Protein 8XXQ (pdb70)

Radius of gyration: 36.1 Å; Cα contacts (8 Å, |Δi|>4): 5126; chains: 4; bounding box: 89×94×83 Å

Foldseek 3Di:
DDAAEQFWAAQNDGHGAPDDDWDFAAFQLARDGRYIYDAHDPVRVVRLLVLQQVVLVVLQPDDLVVLLQLLVQLLVLLVVCVQVLLVLLCGQQFWASVVSSVLSVLLSLLSVLLSVCVVLQDWDWDQCPDAQWIKIKGKGFDEEAEEEEESLRQRNRCSLFQSNLSSRRYAYEYEYARRRCPSVVVSSVSSSVSVDRGSSYTYGYRPVVVLLVQQPDLRHAEYEEEEAQVVQVVSCVSNVVSPHFYKYFHAFAAEEEEEPAFDQVLLLLQLLCQLCAQQLQDSQRNQEYEYEAPSVVCVVVSVVSLVPAAEHTNHDPRHGYTAGNDLVLLVLLVVLVVQQVVVPKDKPDFFSPPADVPRNNHRTGGATEIEPDDCPGPNNLDRSSGNHHYYYYYHHVVVVLVSQQPHQGAQEYEYGHPDPVSQVVSVVSHQHQFYHYSHSRRQDRQQDFSDGGRRRMDGDFGRGHSSVNPNRIDMGMDIDGDHPCVVDDDDDDPDDDDD/DDAAEQFWQAQNDGHRAPDPDKDFAAFQLARDGRYIYDAHDPVRVVRLLVLQQVVLVVLQPDDLVVLLLLLVQLLVLLVVCLQVLLVLLCRQQFWASVVSSVLSVLLSLLSVLLSVCVVLQDWDWDPCPDFQKIKIKGKGFDEEAEEEEESLRQRNVVSLFQSLLSSRRYAYEYEYHRRRCPSVVVSSVSSVVSVDRGSSYTYGYRDVVVLLVQLPDLRHAEYEEEEAQVVQVVSCVSNVVSVHAYKYQHAFAAEEEEEPAFDLVLLLVQLLCQLCAQQLQDRQRNQEYEYEAPSVVSVVVSVVSLVPAAEHTNHDPRHRYTAGNDLVLLVLLVVLVVQQVVVPKDKPDFFSPPADVPRNNHRIGGATEIEPDDCPGSNNLDRSSGNYHYYHYYHHVVVVLVSQQPRQGQQEYEYGHPDPVSQVVSVVSHQHQFYHYSHSRRQDRLQDFSGGGRRSMDGDFTRGHSSNSPSRIDMDMDMDGDNPCVVDPDDDDPDDDDD/DDAAEQFWAAQNDRHRAPAPAKAFAAFQLARDGRYIYHAHDPVRVVRLLVLQQVVLVVLQPPDLVVLLQLLVLLLVLLVVCLQVLLVLLCRQQFWASVVSSVLSVLLSLLSVLLSVCVVLQDWDWDQCPDAQWIKIKGKGFDEEAEEEEESLRQRNVVSLFQSLLSSRRYAYEYEYARRRCPSVVVSSNSSVVSVDRGSSYTYGYDDVPVLLCQLPPLRHAEYEEEEAQVVQVVSCVSNVVSVHAYKYQHAFAAEEEEEPAFDQVLLLVQLLCQLCAQQLLDRQRNQEYEYEAPSVVNVVVSVVVLVPAAEHTNHDPRHRYTAGNDLVLLVLLVVLVVQCVVVVKDKPDFFSPPADPPRRNRRIGGATEIEPDDCPGPNNLDRSSGNHHYYYYDHHVVVVLVSQQPHQGQQEYEYGHPDPVSQVVSVVSRQHQFYHYSHSRRQDRQQDFSDGGRRSMDGDFGRGHSSNSPSRIDMGMDIDGDHPCVVDDDDDDPDDDDD/DDAAEFFWAAQNDTHGAPDPDKDFAAFQLARHGRHIYDAHDPVRVVRLLVLQQVVLVVLQPDDLVVLLQLLVQLLVLCVVCVQVLLVLLCGQQFWASVVSSVLSVLLSLLSVLLSVCVVLQDWDWDQCPDAQWIKIKGKGFDEEAEEEEESLRQRNVVSLAQSNLSSRRYAYEYEYARRRCPSVVVSSVSSSVSVDRGSSYTYGYDDVVVLLCQLPPLRHAEYEEEEAQVSQVVSCVSNVVSPHFYKYFHAFQAEEEEEPAFDLVLLLVLLLCQLCAQQLQDRQGNQEYEYEAPSVVNVVVSVVVLVPAAEHTNHDPRHGYTAGNDLVLLVLLVVLVVQQVVVPKDKPDFFSPPADVPRNNHRIGGATEIEPDDCPGSNNLDRSSGNHHYYHYYHHVVVVLVSQQPRQGQQEYEYGHPDPVSQVVSVVSHQHQFYHYSRSRSQDRQLDFRGTDRSRMDGDFTRGHSSVSPSRIDMGMDIDGDHPCVVDDDDDDPDDDDD

Secondary structure (DSSP, 8-state):
-PPPBPPEEETTEEE----S-EEEEEETTTTEEEEEEE---HHHHHHHHHHHHHHHHHHHHS-HHHHHHHHHHHHHHHHHTHHHHHHHHHHHT---HHHHHHHHHHHHHHHHHHTTHHHHS--EEEEEEETTEEEEEEEEE-SEEEEE--SS-TTHHHHHHHHHHHHTT-EEEEE--TT-HHHHHHHHHHHHTTTPPTTSEEE---SHHHHHHHHH-TTEEEEEEES-HHHHHHHHHHHHHHT-EEEEE-----EEEE-TTS-HHHHHHHHHHHHHGGGG-STT---EEEEEGGGGGGHHHHHHHHHT--B--TTSTT--B---SSHHHHHHHHHHHHHHHHTT-EEEE--TT---TT-TTS-----EEEES--TTSHHHHS---SSEEEEEEESSHHHHHHHHHHSS--S-EEEE-SBHHHHHHHHHHS--SEEEES-SS----TTS-----TTTEESSS-SSHHHHHHHTEEEEEEEEE--GGGTS-SS---S----/-PPPBPPEEETTEEE----S-EEEEE-TTT--EEEEEE---HHHHHHHHHHHHHHHHHHHHS-HHHHHHHHHHHHHHHHHTHHHHHHHHHHHT---HHHHHHHHHHHHHHHHHHTTHHHHS--EEEEEEETTEEEEEEEEE-SEEEEE--SS-TTHHHHHHHHHHHHTT-EEEEE--TT-HHHHHHHHHHHHHTTPPTTSEEE---SHHHHHHHHH-TTEEEEEEES-HHHHHHHHHHHHHTT-EEEEE-----EEEE-TTS-HHHHHHHHHHHHHGGGG-STT---EEEEEGGGGGGHHHHHHHHHT--B--TTSTT-SB---SSHHHHHHHHHHHHHHHHTT-EEEE--TT---TT-TTS-----EEEES--TTSHHHHS---SSEEEEEEESSHHHHHHHHHHSS--S-EEEE-SBHHHHHHHHHHS--SEEEES-SS----TTS-----TTTEESSS-SSHHHHHHHTEEEEEEEEE--GGGTS-SS---S----/-PPPBPPEEETTEEE----S-EEEEE-TTT--EEEEEE---HHHHHHHHHHHHHHHHHHHHS-HHHHHHHHHHHHHHHHHTHHHHHHHHHHHT---HHHHHHHHHHHHHHHHHHTTHHHHT---EEEEEETTEEEEEEEEE-SEEEEE--SS-TTHHHHHHHHHHHHTT-EEEEE--TT-HHHHHHHHHHHHHTTPPTTSEEE---SSHHHHHHHH-TTEEEEEEES-HHHHHHHHHHHHHTT-EEEEE-----EEEE-TTS-HHHHHHHHHHHHHGGGG-STT---EEEEEGGGGGGHHHHHHHHHT--B--TTSTT-SB---SSHHHHHHHHHHHHHHHHTT-EEEE--TT---TT-TTS-----EEEES--TTSHHHHS---SSEEEEEEESSHHHHHHHHHHSS--S-EEEE-SBHHHHHHHHHH---SEEEES-S-----TTS-----TTTEESSS-SSHHHHHHHTEEEEEEEEE--GGGTS-SS---S----/-PPPBPPEEETTEEE----S-EEEEEETTTTEEEEEEE---HHHHHHHHHHHHHHHHHHHHS-HHHHHHHHHHHHHHHHHTHHHHHHHHHHHT---HHHHHHHHHHHHHHHHHHTTHHHHS---EEEEEETTEEEEEEEEE-SEEEEE--SS-TTHHHHHHHHHHHHTT-EEEEE--TT-HHHHHHHHHHHHTTTPPTTSEEE---SSHHHHHHHH-TTEEEEEEES-HHHHHHHHHHHHHHT-EEEEE-----EEEE-TTS-HHHHHHHHHHHHHGGGG-STT---EEEEEGGGGGGHHHHHHHHHT--B--TTSTT--B---SSHHHHHHHHHHHHHHHHTT-EEEE--TT---TT-TTS-----EEEES--TTSHHHHS---SSEEEEEEESSHHHHHHHHHHSS--S-EEEE-SBHHHHHHHHHHS--SEEEES-SS----TTSPP---TTTEESSS-SSSHHHHHHTEEEEEEEEE--GGGTS-SS---S----

InterPro domains:
  IPR010061 Methylmalonate-semialdehyde dehydrogenase [PTHR43866] (16-533)
  IPR010061 Methylmalonate-semialdehyde dehydrogenase [TIGR01722] (40-516)
  IPR010061 Methylmalonate-semialdehyde dehydrogenase [cd07085] (40-516)
  IPR015590 Aldehyde dehydrogenase domain [PF00171] (48-512)
  IPR016160 Aldehyde dehydrogenase, cysteine active site [PS00070] (310-321)
  IPR016161 Aldehyde/histidinol dehydrogenase [SSF53720] (30-518)
  IPR016162 Aldehyde dehydrogenase, N-terminal [G3DSA:3.40.605.10] (44-493)
  IPR016163 Aldehyde dehydrogenase, C-terminal [G3DSA:3.40.309.10] (285-485)

Organism: Homo sapiens (NCBI:txid9606)

GO terms:
  GO:0005739 mitochondrion (C, HTP)
  GO:0005759 mitochondrial matrix (C, TAS)
  GO:0004491 methylmalonate-semialdehyde dehydrogenase (acylating, NAD) activity (F, TAS)
  GO:0009083 branched-chain amino acid catabolic process (P, TAS)
  GO:0004491 methylmalonate-semialdehyde dehydrogenase (acylating, NAD) activity (F, IMP)
  GO:0006210 thymine catabolic process (P, IMP)
  GO:0006574 L-valine catabolic process (P, IMP)
  GO:0005739 mitochondrion (C, IDA)
  GO:0003723 RNA binding (F, HDA)

Structure (mmCIF, N/CA/C/O backbone):
data_8XXQ
#
_entry.id   8XXQ
#
_cell.length_a   1.00
_cell.length_b   1.00
_cell.length_c   1.00
_cell.angle_alpha   90.00
_cell.angle_beta   90.00
_cell.angle_gamma   90.00
#
_symmetry.space_group_name_H-M   'P 1'
#
loop_
_atom_site.group_PDB
_atom_site.id
_atom_site.type_symbol
_atom_site.label_atom_id
_atom_site.label_alt_id
_atom_site.label_comp_id
_atom_site.label_asym_id
_atom_site.label_entity_id
_atom_site.label_seq_id
_atom_site.pdbx_PDB_ins_code
_atom_site.Cartn_x
_atom_site.Cartn_y
_atom_site.Cartn_z
_atom_site.occupancy
_atom_site.B_iso_or_equiv
_atom_site.auth_seq_id
_atom_site.auth_comp_id
_atom_site.auth_asym_id
_atom_site.auth_atom_id
_atom_site.pdbx_PDB_model_num
ATOM 1 N N . SER A 1 1 ? 101.708 157.323 75.717 1.00 116.53 3 SER A N 1
ATOM 2 C CA . SER A 1 1 ? 100.909 156.103 75.405 1.00 119.22 3 SER A CA 1
ATOM 3 C C . SER A 1 1 ? 101.823 154.917 75.120 1.00 119.08 3 SER A C 1
ATOM 4 O O . SER A 1 1 ? 101.573 154.135 74.202 1.00 117.71 3 SER A O 1
ATOM 7 N N . SER A 1 2 ? 102.884 154.788 75.912 1.00 111.20 4 SER A N 1
ATOM 8 C CA . SER A 1 2 ? 103.849 153.707 75.766 1.00 110.69 4 SER A CA 1
ATOM 9 C C . SER A 1 2 ? 103.450 152.546 76.666 1.00 108.22 4 SER A C 1
ATOM 10 O O . SER A 1 2 ? 103.252 152.727 77.872 1.00 104.51 4 SER A O 1
ATOM 13 N N . VAL A 1 3 ? 103.335 151.363 76.079 1.00 100.77 5 VAL A N 1
ATOM 14 C CA . VAL A 1 3 ? 102.960 150.170 76.840 1.00 101.26 5 VAL A CA 1
ATOM 15 C C . VAL A 1 3 ? 104.180 149.679 77.616 1.00 100.70 5 VAL A C 1
ATOM 16 O O . VAL A 1 3 ? 105.254 149.511 77.019 1.00 101.40 5 VAL A O 1
ATOM 20 N N . PRO A 1 4 ? 104.068 149.441 78.924 1.00 94.29 6 PRO A N 1
ATOM 21 C CA . PRO A 1 4 ? 105.225 148.935 79.670 1.00 91.87 6 PRO A CA 1
ATOM 22 C C . PRO A 1 4 ? 105.596 147.527 79.229 1.00 92.03 6 PRO A C 1
ATOM 23 O O . PRO A 1 4 ? 104.751 146.744 78.791 1.00 96.46 6 PRO A O 1
ATOM 27 N N . THR A 1 5 ? 106.882 147.212 79.351 1.00 87.15 7 THR A N 1
ATOM 28 C CA . THR A 1 5 ? 107.422 145.921 78.953 1.00 91.75 7 THR A CA 1
ATOM 29 C C . THR A 1 5 ? 107.782 145.107 80.188 1.00 86.55 7 THR A C 1
ATOM 30 O O . THR A 1 5 ? 108.324 145.641 81.160 1.00 87.58 7 THR A O 1
ATOM 34 N N . VAL A 1 6 ? 107.479 143.811 80.142 1.00 81.04 8 VAL A N 1
ATOM 35 C CA . VAL A 1 6 ? 107.802 142.922 81.252 1.00 81.70 8 VAL A CA 1
ATOM 36 C C . VAL A 1 6 ? 109.298 142.638 81.228 1.00 74.93 8 VAL A C 1
ATOM 37 O O . VAL A 1 6 ? 109.832 142.121 80.240 1.00 81.08 8 VAL A O 1
ATOM 41 N N . LYS A 1 7 ? 109.981 142.979 82.317 1.00 75.06 9 LYS A N 1
ATOM 42 C CA . LYS A 1 7 ? 111.422 142.794 82.386 1.00 81.92 9 LYS A CA 1
ATOM 43 C C . LYS A 1 7 ? 111.770 141.337 82.672 1.00 81.30 9 LYS A C 1
ATOM 44 O O . LYS A 1 7 ? 111.066 140.636 83.403 1.00 81.27 9 LYS A O 1
ATOM 50 N N . LEU A 1 8 ? 112.872 140.885 82.079 1.00 77.34 10 LEU A N 1
ATOM 51 C CA . LEU A 1 8 ? 113.410 139.573 82.396 1.00 75.35 10 LEU A CA 1
ATOM 52 C C . LEU A 1 8 ? 114.138 139.618 83.738 1.00 75.96 10 LEU A C 1
ATOM 53 O O . LEU A 1 8 ? 114.321 140.677 84.343 1.00 81.10 10 LEU A O 1
ATOM 58 N N . PHE A 1 9 ? 114.554 138.443 84.208 1.00 64.52 11 PHE A N 1
ATOM 59 C CA . PHE A 1 9 ? 115.314 138.309 85.453 1.00 65.35 11 PHE A CA 1
ATOM 60 C C . PHE A 1 9 ? 116.453 137.330 85.185 1.00 73.27 11 PHE A C 1
ATOM 61 O O . PHE A 1 9 ? 116.285 136.115 85.321 1.00 79.76 11 PHE A O 1
ATOM 69 N N . ILE A 1 10 ? 117.610 137.863 84.801 1.00 71.53 12 ILE A N 1
ATOM 70 C CA . ILE A 1 10 ? 118.784 137.066 84.467 1.00 67.77 12 ILE A CA 1
ATOM 71 C C . ILE A 1 10 ? 119.959 137.575 85.288 1.00 75.23 12 ILE A C 1
ATOM 72 O O . ILE A 1 10 ? 120.311 138.759 85.211 1.00 74.91 12 ILE A O 1
ATOM 77 N N . GLY A 1 11 ? 120.564 136.684 86.070 1.00 67.10 13 GLY A N 1
ATOM 78 C CA . GLY A 1 11 ? 121.714 137.049 86.871 1.00 64.49 13 GLY A CA 1
ATOM 79 C C . GLY A 1 11 ? 121.416 137.980 88.022 1.00 66.01 13 GLY A C 1
ATOM 80 O O . GLY A 1 11 ? 122.318 138.687 88.480 1.00 62.90 13 GLY A O 1
ATOM 81 N N . GLY A 1 12 ? 120.177 138.006 88.507 1.00 76.61 14 GLY A N 1
ATOM 82 C CA . GLY A 1 12 ? 119.821 138.892 89.597 1.00 77.58 14 GLY A CA 1
ATOM 83 C C . GLY A 1 12 ? 119.623 140.334 89.197 1.00 76.14 14 GLY A C 1
ATOM 84 O O . GLY A 1 12 ? 119.680 141.217 90.059 1.00 81.22 14 GLY A O 1
ATOM 85 N N . LYS A 1 13 ? 119.392 140.604 87.914 1.00 73.14 15 LYS A N 1
ATOM 86 C CA . LYS A 1 13 ? 119.194 141.958 87.414 1.00 73.02 15 LYS A CA 1
ATOM 87 C C . LYS A 1 13 ? 117.998 141.976 86.476 1.00 73.75 15 LYS A C 1
ATOM 88 O O . LYS A 1 13 ? 117.934 141.183 85.532 1.00 75.20 15 LYS A O 1
ATOM 94 N N . PHE A 1 14 ? 117.057 142.880 86.738 1.00 71.62 16 PHE A N 1
ATOM 95 C CA . PHE A 1 14 ? 115.902 143.038 85.865 1.00 72.59 16 PHE A CA 1
ATOM 96 C C . PHE A 1 14 ? 116.331 143.712 84.566 1.00 73.62 16 PHE A C 1
ATOM 97 O O . PHE A 1 14 ? 116.666 144.901 84.556 1.00 70.73 16 PHE A O 1
ATOM 105 N N . VAL A 1 15 ? 116.320 142.951 83.474 1.00 83.10 17 VAL A N 1
ATOM 106 C CA . VAL A 1 15 ? 116.798 143.415 82.178 1.00 86.69 17 VAL A CA 1
ATOM 107 C C . VAL A 1 15 ? 115.676 143.272 81.161 1.00 84.07 17 VAL A C 1
ATOM 108 O O . VAL A 1 15 ? 114.932 142.285 81.177 1.00 80.58 17 VAL A O 1
ATOM 112 N N . GLU A 1 16 ? 115.555 144.260 80.278 1.00 91.81 18 GLU A N 1
ATOM 113 C CA . GLU A 1 16 ? 114.561 144.199 79.217 1.00 95.95 18 GLU A CA 1
ATOM 114 C C . GLU A 1 16 ? 115.055 143.298 78.092 1.00 94.76 18 GLU A C 1
ATOM 115 O O . GLU A 1 16 ? 116.229 143.349 77.710 1.00 93.67 18 GLU A O 1
ATOM 121 N N . SER A 1 17 ? 114.159 142.470 77.564 1.00 92.05 19 SER A N 1
ATOM 122 C CA . SER A 1 17 ? 114.528 141.554 76.494 1.00 94.00 19 SER A CA 1
ATOM 123 C C . SER A 1 17 ? 114.847 142.321 75.218 1.00 97.49 19 SER A C 1
ATOM 124 O O . SER A 1 17 ? 114.248 143.361 74.930 1.00 96.94 19 SER A O 1
ATOM 127 N N . LYS A 1 18 ? 115.803 141.796 74.447 1.00 95.77 20 LYS A N 1
ATOM 128 C CA . LYS A 1 18 ? 116.175 142.361 73.156 1.00 93.38 20 LYS A CA 1
ATOM 129 C C . LYS A 1 18 ? 115.542 141.613 71.989 1.00 94.00 20 LYS A C 1
ATOM 130 O O . LYS A 1 18 ? 116.081 141.635 70.874 1.00 92.63 20 LYS A O 1
ATOM 136 N N . SER A 1 19 ? 114.411 140.951 72.216 1.00 99.05 21 SER A N 1
ATOM 137 C CA . SER A 1 19 ? 113.747 140.196 71.168 1.00 99.72 21 SER A CA 1
ATOM 138 C C . SER A 1 19 ? 112.895 141.117 70.300 1.00 100.90 21 SER A C 1
ATOM 139 O O . SER A 1 19 ? 112.612 142.265 70.651 1.00 100.17 21 SER A O 1
ATOM 142 N N . ASP A 1 20 ? 112.486 140.591 69.147 1.00 101.87 22 ASP A N 1
ATOM 143 C CA . ASP A 1 20 ? 111.637 141.325 68.218 1.00 98.85 22 ASP A CA 1
ATOM 144 C C . ASP A 1 20 ? 110.162 140.984 68.359 1.00 101.59 22 ASP A C 1
ATOM 145 O O . ASP A 1 20 ? 109.314 141.855 68.142 1.00 100.17 22 ASP A O 1
ATOM 150 N N . LYS A 1 21 ? 109.836 139.744 68.716 1.00 99.61 23 LYS A N 1
ATOM 151 C CA . LYS A 1 21 ? 108.451 139.318 68.863 1.00 101.18 23 LYS A CA 1
ATOM 152 C C . LYS A 1 21 ? 107.986 139.572 70.291 1.00 100.91 23 LYS A C 1
ATOM 153 O O . LYS A 1 21 ? 108.639 139.146 71.249 1.00 97.84 23 LYS A O 1
ATOM 159 N N . TRP A 1 22 ? 106.858 140.268 70.427 1.00 96.04 24 TRP A N 1
ATOM 160 C CA . TRP A 1 22 ? 106.296 140.608 71.724 1.00 95.42 24 TRP A CA 1
ATOM 161 C C . TRP A 1 22 ? 104.872 140.081 71.821 1.00 94.76 24 TRP A C 1
ATOM 162 O O . TRP A 1 22 ? 104.157 139.985 70.820 1.00 95.21 24 TRP A O 1
ATOM 173 N N . ILE A 1 23 ? 104.469 139.740 73.042 1.00 86.19 25 ILE A N 1
ATOM 174 C CA . ILE A 1 23 ? 103.129 139.242 73.332 1.00 85.89 25 ILE A CA 1
ATOM 175 C C . ILE A 1 23 ? 102.424 140.287 74.184 1.00 87.89 25 ILE A C 1
ATOM 176 O O . ILE A 1 23 ? 102.906 140.644 75.267 1.00 88.40 25 ILE A O 1
ATOM 181 N N . ASP A 1 24 ? 101.285 140.774 73.701 1.00 87.56 26 ASP A N 1
ATOM 182 C CA . ASP A 1 24 ? 100.564 141.822 74.408 1.00 85.68 26 ASP A CA 1
ATOM 183 C C . ASP A 1 24 ? 99.809 141.247 75.600 1.00 85.10 26 ASP A C 1
ATOM 184 O O . ASP A 1 24 ? 99.231 140.159 75.527 1.00 83.78 26 ASP A O 1
ATOM 189 N N . ILE A 1 25 ? 99.817 141.990 76.704 1.00 83.38 27 ILE A N 1
ATOM 190 C CA . ILE A 1 25 ? 99.113 141.620 77.926 1.00 81.78 27 ILE A CA 1
ATOM 191 C C . ILE A 1 25 ? 97.827 142.431 77.991 1.00 86.03 27 ILE A C 1
ATOM 192 O O . ILE A 1 25 ? 97.868 143.665 78.055 1.00 84.21 27 ILE A O 1
ATOM 197 N N . HIS A 1 26 ? 96.691 141.739 77.975 1.00 85.65 28 HIS A N 1
ATOM 198 C CA . HIS A 1 26 ? 95.383 142.375 77.976 1.00 79.97 28 HIS A CA 1
ATOM 199 C C . HIS A 1 26 ? 94.717 142.200 79.333 1.00 80.33 28 HIS A C 1
ATOM 200 O O . HIS A 1 26 ? 94.856 141.160 79.983 1.00 80.89 28 HIS A O 1
ATOM 207 N N . ASN A 1 27 ? 93.991 143.233 79.756 1.00 81.45 29 ASN A N 1
ATOM 208 C CA . ASN A 1 27 ? 93.196 143.165 80.973 1.00 83.88 29 ASN A CA 1
ATOM 209 C C . ASN A 1 27 ? 91.885 142.453 80.657 1.00 87.44 29 ASN A C 1
ATOM 210 O O . ASN A 1 27 ? 91.107 142.938 79.826 1.00 88.14 29 ASN A O 1
ATOM 215 N N . PRO A 1 28 ? 91.598 141.309 81.286 1.00 81.53 30 PRO A N 1
ATOM 216 C CA . PRO A 1 28 ? 90.386 140.562 80.913 1.00 76.83 30 PRO A CA 1
ATOM 217 C C . PRO A 1 28 ? 89.096 141.315 81.183 1.00 76.20 30 PRO A C 1
ATOM 218 O O . PRO A 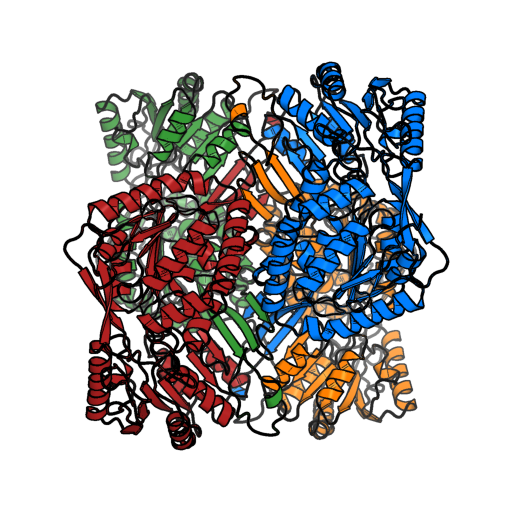1 28 ? 88.070 140.982 80.578 1.00 83.84 30 PRO A O 1
ATOM 222 N N . ALA A 1 29 ? 89.110 142.316 82.065 1.00 77.95 31 ALA A N 1
ATOM 223 C CA . ALA A 1 29 ? 87.904 143.079 82.354 1.00 84.35 31 ALA A CA 1
ATOM 224 C C . ALA A 1 29 ? 87.568 144.082 81.260 1.00 85.46 31 ALA A C 1
ATOM 225 O O . ALA A 1 29 ? 86.396 144.447 81.112 1.00 85.22 31 ALA A O 1
ATOM 227 N N . THR A 1 30 ? 88.563 144.536 80.495 1.00 80.83 32 THR A N 1
ATOM 228 C CA . THR A 1 30 ? 88.342 145.497 79.425 1.00 79.15 32 THR A CA 1
ATOM 229 C C . THR A 1 30 ? 89.067 145.131 78.136 1.00 81.03 32 THR A C 1
ATOM 230 O O . THR A 1 30 ? 88.871 145.811 77.123 1.00 81.76 32 THR A O 1
ATOM 234 N N . ASN A 1 31 ? 89.886 144.079 78.139 1.00 86.01 33 ASN A N 1
ATOM 235 C CA . ASN A 1 31 ? 90.647 143.676 76.956 1.00 86.42 33 ASN A CA 1
ATOM 236 C C . ASN A 1 31 ? 91.515 144.819 76.438 1.00 87.03 33 ASN A C 1
ATOM 237 O O . ASN A 1 31 ? 91.704 144.980 75.230 1.00 87.37 33 ASN A O 1
ATOM 242 N N . GLU A 1 32 ? 92.049 145.623 77.353 1.00 88.65 34 GLU A N 1
ATOM 243 C CA . GLU A 1 32 ? 92.952 146.713 77.014 1.00 86.50 34 GLU A CA 1
ATOM 244 C C . GLU A 1 32 ? 94.392 146.280 77.249 1.00 91.52 34 GLU A C 1
ATOM 245 O O . GLU A 1 32 ? 94.698 145.618 78.246 1.00 90.93 34 GLU A O 1
ATOM 251 N N . VAL A 1 33 ? 95.275 146.660 76.327 1.00 94.29 35 VAL A N 1
ATOM 252 C CA . VAL A 1 33 ? 96.679 146.280 76.429 1.00 94.52 35 VAL A CA 1
ATOM 253 C C . VAL A 1 33 ? 97.311 147.042 77.587 1.00 92.41 35 VAL A C 1
ATOM 254 O O . VAL A 1 33 ? 97.402 148.275 77.561 1.00 88.45 35 VAL A O 1
ATOM 258 N N . ILE A 1 34 ? 97.751 146.308 78.608 1.00 85.95 36 ILE A N 1
ATOM 259 C CA . ILE A 1 34 ? 98.386 146.904 79.780 1.00 86.06 36 ILE A CA 1
ATOM 260 C C . ILE A 1 34 ? 99.885 146.661 79.821 1.00 88.33 36 ILE A C 1
ATOM 261 O O . ILE A 1 34 ? 100.590 147.368 80.561 1.00 89.52 36 ILE A O 1
ATOM 266 N N . GLY A 1 35 ? 100.398 145.696 79.062 1.00 88.61 37 GLY A N 1
ATOM 267 C CA . GLY A 1 35 ? 101.823 145.424 79.044 1.00 90.80 37 GLY A CA 1
ATOM 268 C C . GLY A 1 35 ? 102.173 144.502 77.898 1.00 92.00 37 GLY A C 1
ATOM 269 O O . GLY A 1 35 ? 101.306 144.032 77.158 1.00 92.68 37 GLY A O 1
ATOM 270 N N . ARG A 1 36 ? 103.473 144.250 77.762 1.00 85.77 38 ARG A N 1
ATOM 271 C CA . ARG A 1 36 ? 103.993 143.359 76.730 1.00 82.22 38 ARG A CA 1
ATOM 272 C C . ARG A 1 36 ? 105.069 142.480 77.344 1.00 86.71 38 ARG A C 1
ATOM 273 O O . ARG A 1 36 ? 106.040 142.993 77.910 1.00 91.16 38 ARG A O 1
ATOM 281 N N . VAL A 1 37 ? 104.899 141.172 77.234 1.00 89.20 39 VAL A N 1
ATOM 282 C CA . VAL A 1 37 ? 105.886 140.200 77.700 1.00 86.33 39 VAL A CA 1
ATOM 283 C C . VAL A 1 37 ? 106.672 139.708 76.489 1.00 89.30 39 VAL A C 1
ATOM 284 O O . VAL A 1 37 ? 106.057 139.292 75.498 1.00 91.37 39 VAL A O 1
ATOM 288 N N . PRO A 1 38 ? 108.003 139.747 76.517 1.00 87.80 40 PRO A N 1
ATOM 289 C CA . PRO A 1 38 ? 108.775 139.328 75.345 1.00 86.46 40 PRO A CA 1
ATOM 290 C C . PRO A 1 38 ? 109.076 137.838 75.349 1.00 88.40 40 PRO A C 1
ATOM 291 O O . PRO A 1 38 ? 108.984 137.157 76.373 1.00 91.19 40 PRO A O 1
ATOM 295 N N . GLN A 1 39 ? 109.438 137.336 74.169 1.00 90.58 41 GLN A N 1
ATOM 296 C CA . GLN A 1 39 ? 109.886 135.955 74.017 1.00 91.41 41 GLN A CA 1
ATOM 297 C C . GLN A 1 39 ? 111.404 135.920 74.144 1.00 89.30 41 GLN A C 1
ATOM 298 O O . GLN A 1 39 ? 112.119 136.443 73.283 1.00 90.83 41 GLN A O 1
ATOM 304 N N . ALA A 1 40 ? 111.896 135.307 75.218 1.00 87.40 42 ALA A N 1
ATOM 305 C CA . ALA A 1 40 ? 113.329 135.285 75.477 1.00 91.02 42 ALA A CA 1
ATOM 306 C C . ALA A 1 40 ? 114.084 134.714 74.283 1.00 96.26 42 ALA A C 1
ATOM 307 O O . ALA A 1 40 ? 113.712 133.679 73.725 1.00 96.52 42 ALA A O 1
ATOM 309 N N . THR A 1 41 ? 115.156 135.400 73.894 1.00 95.06 43 THR A N 1
ATOM 310 C CA . THR A 1 41 ? 115.975 134.959 72.778 1.00 92.81 43 THR A CA 1
ATOM 311 C C . THR A 1 41 ? 116.902 133.826 73.210 1.00 93.98 43 THR A C 1
ATOM 312 O O . THR A 1 41 ? 117.058 133.531 74.398 1.00 94.58 43 THR A O 1
ATOM 316 N N . LYS A 1 42 ? 117.522 133.186 72.216 1.00 93.48 44 LYS A N 1
ATOM 317 C CA . LYS A 1 42 ? 118.447 132.095 72.503 1.00 94.20 44 LYS A CA 1
ATOM 318 C C . LYS A 1 42 ? 119.578 132.556 73.413 1.00 93.55 44 LYS A C 1
ATOM 319 O O . LYS A 1 42 ? 119.911 131.881 74.395 1.00 96.35 44 LYS A O 1
ATOM 325 N N . ALA A 1 43 ? 120.182 133.706 73.104 1.00 86.28 45 ALA A N 1
ATOM 326 C CA . ALA A 1 43 ? 121.297 134.195 73.908 1.00 89.48 45 ALA A CA 1
ATOM 327 C C . ALA A 1 43 ? 120.859 134.500 75.335 1.00 90.06 45 ALA A C 1
ATOM 328 O O . ALA A 1 43 ? 121.590 134.213 76.291 1.00 89.49 45 ALA A O 1
ATOM 330 N N . GLU A 1 44 ? 119.667 135.076 75.502 1.00 87.88 46 GLU A N 1
ATOM 331 C CA . GLU A 1 44 ? 119.196 135.416 76.841 1.00 86.68 46 GLU A CA 1
ATOM 332 C C . GLU A 1 44 ? 118.946 134.164 77.674 1.00 89.78 46 GLU A C 1
ATOM 333 O O . GLU A 1 44 ? 119.325 134.109 78.849 1.00 88.42 46 GLU A O 1
ATOM 339 N N . MET A 1 45 ? 118.314 133.148 77.083 1.00 88.64 47 MET A N 1
ATOM 340 C CA . MET A 1 45 ? 118.088 131.903 77.810 1.00 86.30 47 MET A CA 1
ATOM 341 C C . MET A 1 45 ? 119.407 131.207 78.125 1.00 84.57 47 MET A C 1
ATOM 342 O O . MET A 1 45 ? 119.569 130.621 79.204 1.00 89.40 47 MET A O 1
ATOM 347 N N . ASP A 1 46 ? 120.362 131.257 77.194 1.00 80.12 48 ASP A N 1
ATOM 348 C CA . ASP A 1 46 ? 121.679 130.685 77.456 1.00 82.31 48 ASP A CA 1
ATOM 349 C C . ASP A 1 46 ? 122.347 131.382 78.633 1.00 85.77 48 ASP A C 1
ATOM 350 O O . ASP A 1 46 ? 122.926 130.730 79.510 1.00 86.29 48 ASP A O 1
ATOM 355 N N . ALA A 1 47 ? 122.277 132.715 78.670 1.00 82.40 49 ALA A N 1
ATOM 356 C CA . ALA A 1 47 ? 122.868 133.456 79.779 1.00 76.61 49 ALA A CA 1
ATOM 357 C C . ALA A 1 47 ? 122.158 133.140 81.090 1.00 76.32 49 ALA A C 1
ATOM 358 O O . ALA A 1 47 ? 122.797 133.048 82.144 1.00 75.79 49 ALA A O 1
ATOM 360 N N . ALA A 1 48 ? 120.836 132.969 81.045 1.00 76.22 50 ALA A N 1
ATOM 361 C CA . ALA A 1 48 ? 120.095 132.614 82.251 1.00 74.21 50 ALA A CA 1
ATOM 362 C C . ALA A 1 48 ? 120.538 131.256 82.781 1.00 73.78 50 ALA A C 1
ATOM 363 O O . ALA A 1 48 ? 120.776 131.091 83.985 1.00 75.47 50 ALA A O 1
ATOM 365 N N . ILE A 1 49 ? 120.654 130.268 81.893 1.00 73.09 51 ILE A N 1
ATOM 366 C CA . ILE A 1 49 ? 121.090 128.942 82.321 1.00 67.01 51 ILE A CA 1
ATOM 367 C C . ILE A 1 49 ? 122.523 128.993 82.837 1.00 66.39 51 ILE A C 1
ATOM 368 O O . ILE A 1 49 ? 122.874 128.305 83.803 1.00 73.50 51 ILE A O 1
ATOM 373 N N . ALA A 1 50 ? 123.373 129.808 82.208 1.00 67.99 52 ALA A N 1
ATOM 374 C CA . ALA A 1 50 ? 124.749 129.934 82.673 1.00 70.84 52 ALA A CA 1
ATOM 375 C C . ALA A 1 50 ? 124.800 130.544 84.067 1.00 70.99 52 ALA A C 1
ATOM 376 O O . ALA A 1 50 ? 125.581 130.104 84.918 1.00 72.69 52 ALA A O 1
ATOM 378 N N . SER A 1 51 ? 123.971 131.559 84.322 1.00 70.83 53 SER A N 1
ATOM 379 C CA . SER A 1 51 ? 123.924 132.153 85.654 1.00 70.75 53 SER A CA 1
ATOM 380 C C . SER A 1 51 ? 123.409 131.153 86.680 1.00 67.80 53 SER A C 1
ATOM 381 O O . SER A 1 51 ? 123.928 131.080 87.800 1.00 68.35 53 SER A O 1
ATOM 384 N N . CYS A 1 52 ? 122.387 130.375 86.318 1.00 64.16 54 CYS A N 1
ATOM 385 C CA . CYS A 1 52 ? 121.893 129.339 87.220 1.00 59.79 54 CYS A CA 1
ATOM 386 C C . CYS A 1 52 ? 122.997 128.344 87.560 1.00 65.31 54 CYS A C 1
ATOM 387 O O . CYS A 1 52 ? 123.190 127.984 88.728 1.00 74.36 54 CYS A O 1
ATOM 390 N N . LYS A 1 53 ? 123.733 127.886 86.545 1.00 66.65 55 LYS A N 1
ATOM 391 C CA . LYS A 1 53 ? 124.810 126.930 86.783 1.00 64.09 55 LYS A CA 1
ATOM 392 C C . LYS A 1 53 ? 125.907 127.538 87.648 1.00 70.03 55 LYS A C 1
ATOM 393 O O . LYS A 1 53 ? 126.455 126.868 88.531 1.00 75.90 55 LYS A O 1
ATOM 399 N N . ARG A 1 54 ? 126.241 128.808 87.410 1.00 63.20 56 ARG A N 1
ATOM 400 C CA . ARG A 1 54 ? 127.296 129.453 88.184 1.00 64.69 56 ARG A CA 1
ATOM 401 C C . ARG A 1 54 ? 126.875 129.644 89.635 1.00 66.40 56 ARG A C 1
ATOM 402 O O . ARG A 1 54 ? 127.710 129.580 90.545 1.00 62.27 56 ARG A O 1
ATOM 410 N N . ALA A 1 55 ? 125.582 129.885 89.872 1.00 62.66 57 ALA A N 1
ATOM 411 C CA . ALA A 1 55 ? 125.106 130.084 91.236 1.00 63.87 57 ALA A CA 1
ATOM 412 C C . ALA A 1 55 ? 124.882 128.761 91.959 1.00 68.50 57 ALA A C 1
ATOM 413 O O . ALA A 1 55 ? 124.896 128.725 93.194 1.00 71.01 57 ALA A O 1
ATOM 415 N N . PHE A 1 56 ? 124.666 127.674 91.217 1.00 63.13 58 PHE A N 1
ATOM 416 C CA . PHE A 1 56 ? 124.402 126.374 91.824 1.00 54.48 58 PHE A CA 1
ATOM 417 C C . PHE A 1 56 ? 125.458 125.980 92.852 1.00 60.78 58 PHE A C 1
ATOM 418 O O . PHE A 1 56 ? 125.105 125.643 93.988 1.00 62.63 58 PHE A O 1
ATOM 426 N N . PRO A 1 57 ? 126.751 125.983 92.508 1.00 61.38 59 PRO A N 1
ATOM 427 C CA . PRO A 1 57 ? 127.750 125.505 93.482 1.00 59.22 59 PRO A CA 1
ATOM 428 C C . PRO A 1 57 ? 127.763 126.295 94.781 1.00 64.88 59 PRO A C 1
ATOM 429 O O . PRO A 1 57 ? 127.748 125.698 95.865 1.00 61.27 59 PRO A O 1
ATOM 433 N N . ALA A 1 58 ? 127.791 127.628 94.705 1.00 67.63 60 ALA A N 1
ATOM 434 C CA . ALA A 1 58 ? 127.839 128.431 95.923 1.00 58.43 60 ALA A CA 1
ATOM 435 C C . ALA A 1 58 ? 126.556 128.287 96.734 1.00 61.67 60 ALA A C 1
ATOM 436 O O . ALA A 1 58 ? 126.604 128.154 97.962 1.00 66.77 60 ALA A O 1
ATOM 438 N N . TRP A 1 59 ? 125.401 128.314 96.067 1.00 52.32 61 TRP A N 1
ATOM 439 C CA . TRP A 1 59 ? 124.134 128.203 96.782 1.00 44.73 61 TRP A CA 1
ATOM 440 C C . TRP A 1 59 ? 123.978 126.832 97.429 1.00 52.83 61 TRP A C 1
ATOM 441 O O . TRP A 1 59 ? 123.348 126.706 98.486 1.00 57.18 61 TRP A O 1
ATOM 452 N N . ALA A 1 60 ? 124.540 125.791 96.809 1.00 53.28 62 ALA A N 1
ATOM 453 C CA . ALA A 1 60 ? 124.437 124.451 97.377 1.00 53.68 62 ALA A CA 1
ATOM 454 C C . ALA A 1 60 ? 125.413 124.266 98.532 1.00 64.22 62 ALA A C 1
ATOM 455 O O . ALA A 1 60 ? 125.059 123.682 99.563 1.00 64.96 62 ALA A O 1
ATOM 457 N N . ASP A 1 61 ? 126.647 124.755 98.380 1.00 65.94 63 ASP A N 1
ATOM 458 C CA . ASP A 1 61 ? 127.614 124.681 99.467 1.00 61.63 63 ASP A CA 1
ATOM 459 C C . ASP A 1 61 ? 127.159 125.471 100.687 1.00 67.36 63 ASP A C 1
ATOM 460 O O . ASP A 1 61 ? 127.626 125.198 101.798 1.00 65.74 63 ASP A O 1
ATOM 465 N N . THR A 1 62 ? 126.258 126.433 100.505 1.00 65.94 64 THR A N 1
ATOM 466 C CA . THR A 1 62 ? 125.747 127.204 101.629 1.00 60.19 64 THR A CA 1
ATOM 467 C C . THR A 1 62 ? 124.977 126.301 102.585 1.00 63.84 64 THR A C 1
ATOM 468 O O . THR A 1 62 ? 124.266 125.384 102.164 1.00 62.53 64 THR A O 1
ATOM 472 N N . SER A 1 63 ? 125.123 126.567 103.880 1.00 63.66 65 SER A N 1
ATOM 473 C CA . SER A 1 63 ? 124.449 125.760 104.887 1.00 62.14 65 SER A CA 1
ATOM 474 C C . SER A 1 63 ? 122.936 125.871 104.738 1.00 69.26 65 SER A C 1
ATOM 475 O O . SER A 1 63 ? 122.406 126.881 104.266 1.00 82.63 65 SER A O 1
ATOM 478 N N . VAL A 1 64 ? 122.238 124.809 105.145 1.00 56.69 66 VAL A N 1
ATOM 479 C CA . VAL A 1 64 ? 120.781 124.798 105.053 1.00 47.10 66 VAL A CA 1
ATOM 480 C C . VAL A 1 64 ? 120.172 125.863 105.956 1.00 55.63 66 VAL A C 1
ATOM 481 O O . VAL A 1 64 ? 119.077 126.369 105.683 1.00 64.75 66 VAL A O 1
ATOM 485 N N . LEU A 1 65 ? 120.864 126.224 107.040 1.00 59.58 67 LEU A N 1
ATOM 486 C CA . LEU A 1 65 ? 120.338 127.238 107.947 1.00 53.46 67 LEU A CA 1
ATOM 487 C C . LEU A 1 65 ? 120.240 128.596 107.261 1.00 56.30 67 LEU A C 1
ATOM 488 O O . LEU A 1 65 ? 119.262 129.328 107.456 1.00 65.74 67 LEU A O 1
ATOM 493 N N . SER A 1 66 ? 121.244 128.952 106.457 1.00 59.31 68 SER A N 1
ATOM 494 C CA . SER A 1 66 ? 121.203 130.226 105.748 1.00 60.08 68 SER A CA 1
ATOM 495 C C . SER A 1 66 ? 120.049 130.265 104.754 1.00 57.91 68 SER A C 1
ATOM 496 O O . SER A 1 66 ? 119.350 131.279 104.645 1.00 67.27 68 SER A O 1
ATOM 499 N N . ARG A 1 67 ? 119.836 129.172 104.017 1.00 42.11 69 ARG A N 1
ATOM 500 C CA . ARG A 1 67 ? 118.698 129.113 103.105 1.00 55.25 69 ARG A CA 1
ATOM 501 C C . ARG A 1 67 ? 117.384 129.200 103.870 1.00 59.67 69 ARG A C 1
ATOM 502 O O . ARG A 1 67 ? 116.420 129.814 103.398 1.00 59.97 69 ARG A O 1
ATOM 510 N N . GLN A 1 68 ? 117.328 128.592 105.057 1.00 63.73 70 GLN A N 1
ATOM 511 C CA . GLN A 1 68 ? 116.122 128.674 105.872 1.00 63.27 70 GLN A CA 1
ATOM 512 C C . GLN A 1 68 ? 115.838 130.115 106.278 1.00 65.86 70 GLN A C 1
ATOM 513 O O . GLN A 1 68 ? 114.697 130.582 106.198 1.00 72.86 70 GLN A O 1
ATOM 519 N N . GLN A 1 69 ? 116.870 130.836 106.723 1.00 57.40 71 GLN A N 1
ATOM 520 C CA . GLN A 1 69 ? 116.678 132.238 107.088 1.00 52.91 71 GLN A CA 1
ATOM 521 C C . GLN A 1 69 ? 116.272 133.068 105.876 1.00 57.82 71 GLN A C 1
ATOM 522 O O . GLN A 1 69 ? 115.432 133.972 105.982 1.00 62.33 71 GLN A O 1
ATOM 528 N N . VAL A 1 70 ? 116.867 132.782 104.716 1.00 58.27 72 VAL A N 1
ATOM 529 C CA . VAL A 1 70 ? 116.504 133.502 103.499 1.00 59.54 72 VAL A CA 1
ATOM 530 C C . VAL A 1 70 ? 115.031 133.290 103.179 1.00 58.39 72 VAL A C 1
ATOM 531 O O . VAL A 1 70 ? 114.302 134.243 102.876 1.00 57.50 72 VAL A O 1
ATOM 535 N N . LEU A 1 71 ? 114.566 132.041 103.246 1.00 62.68 73 LEU A N 1
ATOM 536 C CA . LEU A 1 71 ? 113.165 131.764 102.948 1.00 60.20 73 LEU A CA 1
ATOM 537 C C . LEU A 1 71 ? 112.242 132.359 104.004 1.00 57.99 73 LEU A C 1
ATOM 538 O O . LEU A 1 71 ? 111.119 132.763 103.686 1.00 62.28 73 LEU A O 1
ATOM 543 N N . LEU A 1 72 ? 112.694 132.431 105.257 1.00 51.89 74 LEU A N 1
ATOM 544 C CA . LEU A 1 72 ? 111.890 133.068 106.295 1.00 53.87 74 LEU A CA 1
ATOM 545 C C . LEU A 1 72 ? 111.716 134.554 106.010 1.00 58.36 74 LEU A C 1
ATOM 546 O O . LEU A 1 72 ? 110.608 135.095 106.108 1.00 59.89 74 LEU A O 1
ATOM 551 N N . ARG A 1 73 ? 112.807 135.236 105.653 1.00 61.31 75 ARG A N 1
ATOM 552 C CA . ARG A 1 73 ? 112.695 136.649 105.305 1.00 58.53 75 ARG A CA 1
ATOM 553 C C . ARG A 1 73 ? 111.859 136.836 104.044 1.00 66.56 75 ARG A C 1
ATOM 554 O O . ARG A 1 73 ? 111.145 137.836 103.904 1.00 64.45 75 ARG A O 1
ATOM 562 N N . TYR A 1 74 ? 111.928 135.879 103.117 1.00 63.50 76 TYR A N 1
ATOM 563 C CA . TYR A 1 74 ? 111.102 135.953 101.916 1.00 58.91 76 TYR A CA 1
ATOM 564 C C . TYR A 1 74 ? 109.622 135.837 102.262 1.00 60.06 76 TYR A C 1
ATOM 565 O O . TYR A 1 74 ? 108.788 136.573 101.721 1.00 68.38 76 TYR A O 1
ATOM 574 N N . GLN A 1 75 ? 109.278 134.914 103.162 1.00 57.75 77 GLN A N 1
ATOM 575 C CA . GLN A 1 75 ? 107.900 134.804 103.629 1.00 58.36 77 GLN A CA 1
ATOM 576 C C . GLN A 1 75 ? 107.465 136.077 104.347 1.00 58.78 77 GLN A C 1
ATOM 577 O O . GLN A 1 75 ? 106.323 136.528 104.195 1.00 56.68 77 GLN A O 1
ATOM 583 N N . GLN A 1 76 ? 108.364 136.669 105.136 1.00 62.97 78 GLN A N 1
ATOM 584 C CA . GLN A 1 76 ? 108.054 137.940 105.784 1.00 61.49 78 GLN A CA 1
ATOM 585 C C . GLN A 1 76 ? 107.728 139.013 104.752 1.00 65.68 78 GLN A C 1
ATOM 586 O O . GLN A 1 76 ? 106.728 139.730 104.881 1.00 63.50 78 GLN A O 1
ATOM 592 N N . LEU A 1 77 ? 108.563 139.135 103.719 1.00 65.24 79 LEU A N 1
ATOM 593 C CA . LEU A 1 77 ? 108.312 140.130 102.680 1.00 59.90 79 LEU A CA 1
ATOM 594 C C . LEU A 1 77 ? 106.995 139.858 101.964 1.00 57.83 79 LEU A C 1
ATOM 595 O O . LEU A 1 77 ? 106.243 140.793 101.662 1.00 61.87 79 LEU A O 1
ATOM 600 N N . ILE A 1 78 ? 106.699 138.588 101.679 1.00 60.14 80 ILE A N 1
ATOM 601 C CA . ILE A 1 78 ? 105.419 138.250 101.062 1.00 65.27 80 ILE A CA 1
ATOM 602 C C . ILE A 1 78 ? 104.271 138.723 101.942 1.00 65.50 80 ILE A C 1
ATOM 603 O O . ILE A 1 78 ? 103.299 139.316 101.458 1.00 63.93 80 ILE A O 1
ATOM 608 N N . LYS A 1 79 ? 104.363 138.467 103.249 1.00 63.38 81 LYS A N 1
ATOM 609 C CA . LYS A 1 79 ? 103.340 138.957 104.167 1.00 57.44 81 LYS A CA 1
ATOM 610 C C . LYS A 1 79 ? 103.221 140.473 104.095 1.00 61.35 81 LYS A C 1
ATOM 611 O O . LYS A 1 79 ? 102.114 141.021 104.148 1.00 63.71 81 LYS A O 1
ATOM 617 N N . GLU A 1 80 ? 104.353 141.168 103.975 1.00 72.92 82 GLU A N 1
ATOM 618 C CA . GLU A 1 80 ? 104.319 142.627 103.928 1.00 68.98 82 GLU A CA 1
ATOM 619 C C . GLU A 1 80 ? 103.698 143.129 102.628 1.00 73.06 82 GLU A C 1
ATOM 620 O O . GLU A 1 80 ? 102.907 144.079 102.640 1.00 73.36 82 GLU A O 1
ATOM 626 N N . ASN A 1 81 ? 104.042 142.506 101.499 1.00 74.84 83 ASN A N 1
ATOM 627 C CA . ASN A 1 81 ? 103.590 142.944 100.183 1.00 70.70 83 ASN A CA 1
ATOM 628 C C . ASN A 1 81 ? 102.525 142.022 99.595 1.00 73.56 83 ASN A C 1
ATOM 629 O O . ASN A 1 81 ? 102.529 141.761 98.387 1.00 76.35 83 ASN A O 1
ATOM 634 N N . LEU A 1 82 ? 101.610 141.521 100.427 1.00 73.87 84 LEU A N 1
ATOM 635 C CA . LEU A 1 82 ? 100.584 140.609 99.930 1.00 71.81 84 LEU A CA 1
ATOM 636 C C . LEU A 1 82 ? 99.532 141.346 99.110 1.00 67.66 84 LEU A C 1
ATOM 637 O O . LEU A 1 82 ? 99.118 140.868 98.046 1.00 74.48 84 LEU A O 1
ATOM 642 N N . LYS A 1 83 ? 99.084 142.511 99.585 1.00 73.11 85 LYS A N 1
ATOM 643 C CA . LYS A 1 83 ? 98.015 143.226 98.893 1.00 76.13 85 LYS A CA 1
ATOM 644 C C . LYS A 1 83 ? 98.470 143.727 97.527 1.00 80.12 85 LYS A C 1
ATOM 645 O O . LYS A 1 83 ? 97.675 143.767 96.581 1.00 80.02 85 LYS A O 1
ATOM 651 N N . GLU A 1 84 ? 99.741 144.111 97.397 1.00 80.36 86 GLU A N 1
ATOM 652 C CA . GLU A 1 84 ? 100.239 144.551 96.097 1.00 79.18 86 GLU A CA 1
ATOM 653 C C . GLU A 1 84 ? 100.207 143.413 95.085 1.00 84.19 86 GLU A C 1
ATOM 654 O O . GLU A 1 84 ? 99.771 143.599 93.941 1.00 89.89 86 GLU A O 1
ATOM 660 N N . ILE A 1 85 ? 100.661 142.225 95.489 1.00 64.67 87 ILE A N 1
ATOM 661 C CA . ILE A 1 85 ? 100.621 141.073 94.593 1.00 64.31 87 ILE A CA 1
ATOM 662 C C . ILE A 1 85 ? 99.178 140.706 94.274 1.00 65.18 87 ILE A C 1
ATOM 663 O O . ILE A 1 85 ? 98.857 140.315 93.146 1.00 69.44 87 ILE A O 1
ATOM 668 N N . ALA A 1 86 ? 98.284 140.830 95.258 1.00 66.14 88 ALA A N 1
ATOM 669 C CA . ALA A 1 86 ? 96.877 140.535 95.010 1.00 67.63 88 ALA A CA 1
ATOM 670 C C . ALA A 1 86 ? 96.289 141.492 93.981 1.00 71.43 88 ALA A C 1
ATOM 671 O O . ALA A 1 86 ? 95.537 141.076 93.091 1.00 78.80 88 ALA A O 1
ATOM 673 N N . LYS A 1 87 ? 96.623 142.780 94.084 1.00 69.60 89 LYS A N 1
ATOM 674 C CA . LYS A 1 87 ? 96.132 143.750 93.111 1.00 69.86 89 LYS A CA 1
ATOM 675 C C . LYS A 1 87 ? 96.705 143.476 91.726 1.00 74.48 89 LYS A C 1
ATOM 676 O O . LYS A 1 87 ? 95.987 143.559 90.723 1.00 75.14 89 LYS A O 1
ATOM 682 N N . LEU A 1 88 ? 97.996 143.147 91.648 1.00 83.11 90 LEU A N 1
ATOM 683 C CA . LEU A 1 88 ? 98.587 142.823 90.352 1.00 81.86 90 LEU A CA 1
ATOM 684 C C . LEU A 1 88 ? 97.929 141.592 89.738 1.00 81.67 90 LEU A C 1
ATOM 685 O O . LEU A 1 88 ? 97.717 141.536 88.521 1.00 80.14 90 LEU A O 1
ATOM 690 N N . ILE A 1 89 ? 97.595 140.599 90.564 1.00 72.50 91 ILE A N 1
ATOM 691 C CA . ILE A 1 89 ? 96.926 139.406 90.055 1.00 62.81 91 ILE A CA 1
ATOM 692 C C . ILE A 1 89 ? 95.527 139.753 89.563 1.00 62.56 91 ILE A C 1
ATOM 693 O O . ILE A 1 89 ? 95.106 139.314 88.488 1.00 66.38 91 ILE A O 1
ATOM 698 N N . THR A 1 90 ? 94.785 140.545 90.339 1.00 65.50 92 THR A N 1
ATOM 699 C CA . THR A 1 90 ? 93.452 140.952 89.907 1.00 65.07 92 THR A CA 1
ATOM 700 C C . THR A 1 90 ? 93.517 141.755 88.614 1.00 67.59 92 THR A C 1
ATOM 701 O O . THR A 1 90 ? 92.590 141.709 87.796 1.00 74.97 92 THR A O 1
ATOM 705 N N . LEU A 1 91 ? 94.606 142.499 88.413 1.00 68.27 93 LEU A N 1
ATOM 706 C CA . LEU A 1 91 ? 94.750 143.293 87.197 1.00 74.31 93 LEU A CA 1
ATOM 707 C C . LEU A 1 91 ? 95.066 142.409 85.995 1.00 74.54 93 LEU A C 1
ATOM 708 O O . LEU A 1 91 ? 94.447 142.543 84.933 1.00 73.36 93 LEU A O 1
ATOM 713 N N . GLU A 1 92 ? 96.030 141.496 86.144 1.00 74.71 94 GLU A N 1
ATOM 714 C CA . GLU A 1 92 ? 96.472 140.697 85.005 1.00 73.31 94 GLU A CA 1
ATOM 715 C C . GLU A 1 92 ? 95.546 139.515 84.741 1.00 74.40 94 GLU A C 1
ATOM 716 O O . GLU A 1 92 ? 94.968 139.409 83.653 1.00 77.64 94 GLU A O 1
ATOM 722 N N . GLN A 1 93 ? 95.390 138.621 85.716 1.00 61.24 95 GLN A N 1
ATOM 723 C CA . GLN A 1 93 ? 94.565 137.431 85.553 1.00 61.56 95 GLN A CA 1
ATOM 724 C C . GLN A 1 93 ? 93.076 137.735 85.553 1.00 68.30 95 GLN A C 1
ATOM 725 O O . GLN A 1 93 ? 92.320 137.070 84.837 1.00 71.77 95 GLN A O 1
ATOM 731 N N . GLY A 1 94 ? 92.635 138.715 86.341 1.00 69.88 96 GLY A N 1
ATOM 732 C CA . GLY A 1 94 ? 91.247 139.118 86.379 1.00 63.87 96 GLY A CA 1
ATOM 733 C C . GLY A 1 94 ? 90.449 138.546 87.531 1.00 65.80 96 GLY A C 1
ATOM 734 O O . GLY A 1 94 ? 89.298 138.959 87.727 1.00 76.28 96 GLY A O 1
ATOM 735 N N . LYS A 1 95 ? 91.015 137.616 88.296 1.00 61.10 97 LYS A N 1
ATOM 736 C CA . LYS A 1 95 ? 90.282 137.020 89.403 1.00 65.19 97 LYS A CA 1
ATOM 737 C C . LYS A 1 95 ? 89.966 138.071 90.462 1.00 69.33 97 LYS A C 1
ATOM 738 O O . LYS A 1 95 ? 90.617 139.117 90.549 1.00 70.42 97 LYS A O 1
ATOM 744 N N . THR A 1 96 ? 88.948 137.783 91.270 1.00 79.18 98 THR A N 1
ATOM 745 C CA . THR A 1 96 ? 88.525 138.711 92.310 1.00 68.48 98 THR A CA 1
ATOM 746 C C . THR A 1 96 ? 89.663 138.974 93.287 1.00 70.76 98 THR A C 1
ATOM 747 O O . THR A 1 96 ? 90.540 138.130 93.487 1.00 66.97 98 THR A O 1
ATOM 751 N N . LEU A 1 97 ? 89.644 140.164 93.895 1.00 80.02 99 LEU A N 1
ATOM 752 C CA . LEU A 1 97 ? 90.660 140.505 94.886 1.00 79.00 99 LEU A CA 1
ATOM 753 C C . LEU A 1 97 ? 90.743 139.444 95.975 1.00 79.63 99 LEU A C 1
ATOM 754 O O . LEU A 1 97 ? 91.838 139.082 96.418 1.00 84.68 99 LEU A O 1
ATOM 759 N N . ALA A 1 98 ? 89.593 138.933 96.422 1.00 70.59 100 ALA A N 1
ATOM 760 C CA . ALA A 1 98 ? 89.602 137.871 97.422 1.00 69.36 100 ALA A CA 1
ATOM 761 C C . ALA A 1 98 ? 90.278 136.617 96.883 1.00 74.08 100 ALA A C 1
ATOM 762 O O . ALA A 1 98 ? 91.025 135.945 97.604 1.00 70.85 100 ALA A O 1
ATOM 764 N N . ASP A 1 99 ? 90.035 136.289 95.612 1.00 74.18 101 ASP A N 1
ATOM 765 C CA . ASP A 1 99 ? 90.670 135.117 95.020 1.00 73.07 101 ASP A CA 1
ATOM 766 C C . ASP A 1 99 ? 92.182 135.293 94.937 1.00 78.36 101 ASP A C 1
ATOM 767 O O . ASP A 1 99 ? 92.939 134.358 95.222 1.00 78.61 101 ASP A O 1
ATOM 772 N N . ALA A 1 100 ? 92.641 136.486 94.552 1.00 75.07 102 ALA A N 1
ATOM 773 C CA . ALA A 1 100 ? 94.077 136.734 94.487 1.00 67.07 102 ALA A CA 1
ATOM 774 C C . ALA A 1 100 ? 94.704 136.693 95.875 1.00 70.26 102 ALA A C 1
ATOM 775 O O . ALA A 1 100 ? 95.817 136.181 96.048 1.00 76.37 102 ALA A O 1
ATOM 777 N N . GLU A 1 101 ? 94.004 137.229 96.878 1.00 71.86 103 GLU A N 1
ATOM 778 C CA . GLU A 1 101 ? 94.506 137.155 98.245 1.00 68.98 103 GLU A CA 1
ATOM 779 C C . GLU A 1 101 ? 94.601 135.713 98.720 1.00 76.50 103 GLU A C 1
ATOM 780 O O . GLU A 1 101 ? 95.578 135.341 99.375 1.00 80.39 103 GLU A O 1
ATOM 786 N N . GLY A 1 102 ? 93.604 134.886 98.398 1.00 74.09 104 GLY A N 1
ATOM 787 C CA . GLY A 1 102 ? 93.682 133.479 98.759 1.00 72.13 104 GLY A CA 1
ATOM 788 C C . GLY A 1 102 ? 94.815 132.761 98.049 1.00 74.75 104 GLY A C 1
ATOM 789 O O . GLY A 1 102 ? 95.492 131.914 98.638 1.00 80.56 104 GLY A O 1
ATOM 790 N N . ASP A 1 103 ? 95.033 133.086 96.774 1.00 71.76 105 ASP A N 1
ATOM 791 C CA . ASP A 1 103 ? 96.166 132.525 96.044 1.00 68.19 105 ASP A CA 1
ATOM 792 C C . ASP A 1 103 ? 97.480 132.882 96.728 1.00 67.71 105 ASP A C 1
ATOM 793 O O . ASP A 1 103 ? 98.332 132.014 96.966 1.00 75.39 105 ASP A O 1
ATOM 798 N N . VAL A 1 104 ? 97.665 134.165 97.045 1.00 60.12 106 VAL A N 1
ATOM 799 C CA . VAL A 1 104 ? 98.907 134.600 97.673 1.00 64.17 106 VAL A CA 1
ATOM 800 C C . VAL A 1 104 ? 99.054 133.970 99.053 1.00 66.23 106 VAL A C 1
ATOM 801 O O . VAL A 1 104 ? 100.164 133.648 99.486 1.00 72.15 106 VAL A O 1
ATOM 805 N N . PHE A 1 105 ? 97.938 133.767 99.757 1.00 62.91 107 PHE A N 1
ATOM 806 C CA . PHE A 1 105 ? 98.000 133.163 101.084 1.00 61.03 107 PHE A CA 1
ATOM 807 C C . PHE A 1 105 ? 98.390 131.692 101.005 1.00 65.51 107 PHE A C 1
ATOM 808 O O . PHE A 1 105 ? 99.175 131.208 101.827 1.00 65.96 107 PHE A O 1
ATOM 816 N N . ARG A 1 106 ? 97.855 130.963 100.024 1.00 72.46 108 ARG A N 1
ATOM 817 C CA . ARG A 1 106 ? 98.261 129.572 99.849 1.00 64.78 108 ARG A CA 1
ATOM 818 C C . ARG A 1 106 ? 99.723 129.478 99.431 1.00 65.72 108 ARG A C 1
ATOM 819 O O . ARG A 1 106 ? 100.448 128.580 99.878 1.00 72.62 108 ARG A O 1
ATOM 827 N N . GLY A 1 107 ? 100.181 130.402 98.585 1.00 60.44 109 GLY A N 1
ATOM 828 C CA . GLY A 1 107 ? 101.597 130.432 98.249 1.00 58.37 109 GLY A CA 1
ATOM 829 C C . GLY A 1 107 ? 102.466 130.718 99.459 1.00 55.93 109 GLY A C 1
ATOM 830 O O . GLY A 1 107 ? 103.537 130.129 99.630 1.00 59.77 109 GLY A O 1
ATOM 831 N N . LEU A 1 108 ? 102.009 131.627 100.321 1.00 55.62 110 LEU A N 1
ATOM 832 C CA . LEU A 1 108 ? 102.735 131.924 101.550 1.00 58.61 110 LEU A CA 1
ATOM 833 C C . LEU A 1 108 ? 102.780 130.710 102.467 1.00 60.73 110 LEU A C 1
ATOM 834 O O . LEU A 1 108 ? 103.798 130.449 103.115 1.00 65.39 110 LEU A O 1
ATOM 839 N N . GLN A 1 109 ? 101.678 129.961 102.545 1.00 52.87 111 GLN A N 1
ATOM 840 C CA . GLN A 1 109 ? 101.672 128.742 103.347 1.00 45.55 111 GLN A CA 1
ATOM 841 C C . GLN A 1 109 ? 102.638 127.711 102.779 1.00 49.35 111 GLN A C 1
ATOM 842 O O . GLN A 1 109 ? 103.331 127.015 103.531 1.00 50.12 111 GLN A O 1
ATOM 848 N N . VAL A 1 110 ? 102.699 127.600 101.451 1.00 58.40 112 VAL A N 1
ATOM 849 C CA . VAL A 1 110 ? 103.656 126.688 100.832 1.00 58.35 112 VAL A CA 1
ATOM 850 C C . VAL A 1 110 ? 105.081 127.109 101.169 1.00 54.57 112 VAL A C 1
ATOM 851 O O . VAL A 1 110 ? 105.937 126.270 101.474 1.00 60.53 112 VAL A O 1
ATOM 855 N N . VAL A 1 111 ? 105.358 128.413 101.122 1.00 49.24 113 VAL A N 1
ATOM 856 C CA . VAL A 1 111 ? 106.690 128.901 101.470 1.00 52.04 113 VAL A CA 1
ATOM 857 C C . VAL A 1 111 ? 107.010 128.580 102.926 1.00 58.5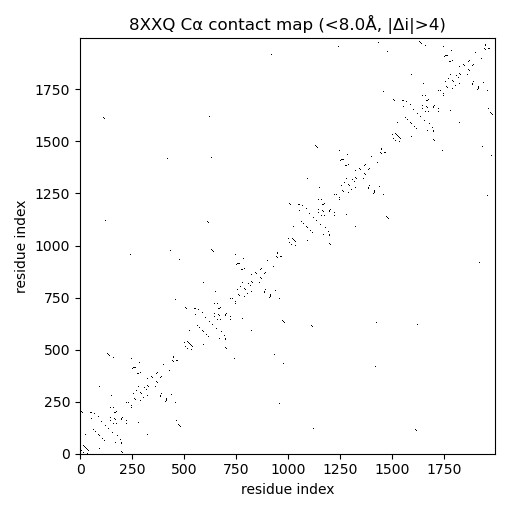4 113 VAL A C 1
ATOM 858 O O . VAL A 1 111 ? 108.109 128.115 103.249 1.00 66.29 113 VAL A O 1
ATOM 862 N N . GLU A 1 112 ? 106.056 128.826 103.826 1.00 63.20 114 GLU A N 1
ATOM 863 C CA . GLU A 1 112 ? 106.272 128.537 105.239 1.00 53.50 114 GLU A CA 1
ATOM 864 C C . GLU A 1 112 ? 106.531 127.056 105.474 1.00 54.57 114 GLU A C 1
ATOM 865 O O . GLU A 1 112 ? 107.360 126.699 106.318 1.00 61.68 114 GLU A O 1
ATOM 871 N N . HIS A 1 113 ? 105.833 126.182 104.748 1.00 51.55 115 HIS A N 1
ATOM 872 C CA . HIS A 1 113 ? 106.135 124.757 104.824 1.00 49.59 115 HIS A CA 1
ATOM 873 C C . HIS A 1 113 ? 107.550 124.479 104.332 1.00 55.04 115 HIS A C 1
ATOM 874 O O . HIS A 1 113 ? 108.289 123.694 104.937 1.00 64.76 115 HIS A O 1
ATOM 881 N N . ALA A 1 114 ? 107.943 125.119 103.229 1.00 65.23 116 ALA A N 1
ATOM 882 C CA . ALA A 1 114 ? 109.303 124.970 102.726 1.00 60.03 116 ALA A CA 1
ATOM 883 C C . ALA A 1 114 ? 110.340 125.443 103.736 1.00 53.81 116 ALA A C 1
ATOM 884 O O . ALA A 1 114 ? 111.482 124.971 103.702 1.00 56.81 116 ALA A O 1
ATOM 886 N N . CYS A 1 115 ? 109.971 126.364 104.631 1.00 57.61 117 CYS A N 1
ATOM 887 C CA . CYS A 1 115 ? 110.910 126.835 105.644 1.00 52.34 117 CYS A CA 1
ATOM 888 C C . CYS A 1 115 ? 111.277 125.749 106.647 1.00 61.87 117 CYS A C 1
ATOM 889 O O . CYS A 1 115 ? 112.162 125.967 107.482 1.00 67.88 117 CYS A O 1
ATOM 892 N N . SER A 1 116 ? 110.621 124.589 106.590 1.00 64.63 118 SER A N 1
ATOM 893 C CA . SER A 1 116 ? 110.943 123.460 107.451 1.00 60.63 118 SER A CA 1
ATOM 894 C C . SER A 1 116 ? 112.050 122.585 106.871 1.00 57.32 118 SER A C 1
ATOM 895 O O . SER A 1 116 ? 112.140 121.401 107.215 1.00 53.75 118 SER A O 1
ATOM 898 N N . VAL A 1 117 ? 112.888 123.146 105.995 1.00 60.74 119 VAL A N 1
ATOM 899 C CA . VAL A 1 117 ? 113.939 122.375 105.335 1.00 55.59 119 VAL A CA 1
ATOM 900 C C . VAL A 1 117 ? 114.825 121.663 106.348 1.00 63.17 119 VAL A C 1
ATOM 901 O O . VAL A 1 117 ? 115.373 120.592 106.060 1.00 69.27 119 VAL A O 1
ATOM 905 N N . THR A 1 118 ? 114.986 122.239 107.542 1.00 64.39 120 THR A N 1
ATOM 906 C CA . THR A 1 118 ? 115.858 121.630 108.541 1.00 64.48 120 THR A CA 1
ATOM 907 C C . THR A 1 118 ? 115.406 120.216 108.886 1.00 60.70 120 THR A C 1
ATOM 908 O O . THR A 1 118 ? 116.236 119.313 109.046 1.00 59.27 120 THR A O 1
ATOM 912 N N . SER A 1 119 ? 114.096 120.004 109.005 1.00 55.85 121 SER A N 1
ATOM 913 C CA . SER A 1 119 ? 113.565 118.689 109.343 1.00 49.57 121 SER A CA 1
ATOM 914 C C . SER A 1 119 ? 113.249 117.850 108.114 1.00 56.31 121 SER A C 1
ATOM 915 O O . SER A 1 119 ? 113.178 116.619 108.216 1.00 55.76 121 SER A O 1
ATOM 918 N N . LEU A 1 120 ? 113.055 118.484 106.955 1.00 66.79 122 LEU A N 1
ATOM 919 C CA . LEU A 1 120 ? 112.699 117.738 105.753 1.00 56.08 122 LEU A CA 1
ATOM 920 C C . LEU A 1 120 ? 113.925 117.150 105.066 1.00 54.69 122 LEU A C 1
ATOM 921 O O . LEU A 1 120 ? 113.840 116.068 104.473 1.00 57.78 122 LEU A O 1
ATOM 926 N N . MET A 1 121 ? 115.065 117.836 105.130 1.00 60.80 123 MET A N 1
ATOM 927 C CA . MET A 1 121 ? 116.282 117.374 104.473 1.00 55.80 123 MET A CA 1
ATOM 928 C C . MET A 1 121 ? 117.081 116.389 105.315 1.00 49.92 123 MET A C 1
ATOM 929 O O . MET A 1 121 ? 118.184 116.008 104.907 1.00 52.69 123 MET A O 1
ATOM 934 N N . MET A 1 122 ? 116.566 115.968 106.466 1.00 54.65 124 MET A N 1
ATOM 935 C CA . MET A 1 122 ? 117.299 115.033 107.308 1.00 56.25 124 MET A CA 1
ATOM 936 C C . MET A 1 122 ? 117.293 113.644 106.682 1.00 55.33 124 MET A C 1
ATOM 937 O O . MET A 1 122 ? 116.283 113.195 106.131 1.00 57.76 124 MET A O 1
ATOM 942 N N . GLY A 1 123 ? 118.431 112.962 106.770 1.00 54.39 125 GLY A N 1
ATOM 943 C CA . GLY A 1 123 ? 118.603 111.654 106.174 1.00 47.70 125 GLY A CA 1
ATOM 944 C C . GLY A 1 123 ? 118.328 110.527 107.147 1.00 47.43 125 GLY A C 1
ATOM 945 O O . GLY A 1 123 ? 117.485 110.628 108.041 1.00 54.09 125 GLY A O 1
ATOM 946 N N . GLU A 1 124 ? 119.060 109.431 106.960 1.00 46.76 126 GLU A N 1
ATOM 947 C CA . GLU A 1 124 ? 118.907 108.238 107.779 1.00 41.90 126 GLU A CA 1
ATOM 948 C C . GLU A 1 124 ? 120.278 107.641 108.058 1.00 56.86 126 GLU A C 1
ATOM 949 O O . GLU A 1 124 ? 121.220 107.822 107.283 1.00 56.52 126 GLU A O 1
ATOM 955 N N . THR A 1 125 ? 120.379 106.926 109.177 1.00 60.29 127 THR A N 1
ATOM 956 C CA . THR A 1 125 ? 121.620 106.292 109.594 1.00 54.86 127 THR A CA 1
ATOM 957 C C . THR A 1 125 ? 121.325 104.912 110.165 1.00 47.25 127 THR A C 1
ATOM 958 O O . THR A 1 125 ? 120.245 104.664 110.707 1.00 44.29 127 THR A O 1
ATOM 962 N N . MET A 1 126 ? 122.302 104.016 110.037 1.00 63.92 128 MET A N 1
ATOM 963 C CA . MET A 1 126 ? 122.202 102.659 110.573 1.00 60.49 128 MET A CA 1
ATOM 964 C C . MET A 1 126 ? 123.585 102.252 111.067 1.00 60.71 128 MET A C 1
ATOM 965 O O . MET A 1 126 ? 124.408 101.752 110.282 1.00 53.02 128 MET A O 1
ATOM 970 N N . PRO A 1 127 ? 123.880 102.447 112.349 1.00 70.82 129 PRO A N 1
ATOM 971 C CA . PRO A 1 127 ? 125.216 102.123 112.853 1.00 65.80 129 PRO A CA 1
ATOM 972 C C . PRO A 1 127 ? 125.394 100.638 113.122 1.00 69.80 129 PRO A C 1
ATOM 973 O O . PRO A 1 127 ? 124.463 99.929 113.511 1.00 69.57 129 PRO A O 1
ATOM 977 N N . SER A 1 128 ? 126.622 100.175 112.906 1.00 64.83 130 SER A N 1
ATOM 978 C CA . SER A 1 128 ? 127.025 98.816 113.256 1.00 63.45 130 SER A CA 1
ATOM 979 C C . SER A 1 128 ? 126.213 97.775 112.485 1.00 65.84 130 SER A C 1
ATOM 980 O O . SER A 1 128 ? 125.670 96.827 113.055 1.00 73.80 130 SER A O 1
ATOM 983 N N . ILE A 1 129 ? 126.130 97.960 111.165 1.00 59.24 131 ILE A N 1
ATOM 984 C CA . ILE A 1 129 ? 125.589 96.902 110.319 1.00 57.70 131 ILE A CA 1
ATOM 985 C C . ILE A 1 129 ? 126.569 95.744 110.217 1.00 60.58 131 ILE A C 1
ATOM 986 O O . ILE A 1 129 ? 126.156 94.596 110.015 1.00 66.43 131 ILE A O 1
ATOM 991 N N . THR A 1 130 ? 127.861 96.023 110.352 1.00 70.29 132 THR A N 1
ATOM 992 C CA . THR A 1 130 ? 128.892 94.998 110.415 1.00 65.73 132 THR A CA 1
ATOM 993 C C . THR A 1 130 ? 129.993 95.525 111.323 1.00 66.15 132 THR A C 1
ATOM 994 O O . THR A 1 130 ? 130.111 96.732 111.547 1.00 68.94 132 THR A O 1
ATOM 998 N N . LYS A 1 131 ? 130.791 94.604 111.855 1.00 72.31 133 LYS A N 1
ATOM 999 C CA . LYS A 1 131 ? 131.831 94.978 112.805 1.00 72.15 133 LYS A CA 1
ATOM 1000 C C . LYS A 1 131 ? 132.690 96.099 112.236 1.00 75.47 133 LYS A C 1
ATOM 1001 O O . LYS A 1 131 ? 133.343 95.931 111.201 1.00 80.90 133 LYS A O 1
ATOM 1007 N N . ASP A 1 132 ? 132.683 97.246 112.914 1.00 68.68 134 ASP A N 1
ATOM 1008 C CA . ASP A 1 132 ? 133.441 98.427 112.506 1.00 67.09 134 ASP A CA 1
ATOM 1009 C C . ASP A 1 132 ? 132.955 98.994 111.176 1.00 67.67 134 ASP A C 1
ATOM 1010 O O . ASP A 1 132 ? 133.743 99.570 110.419 1.00 67.78 134 ASP A O 1
ATOM 1015 N N . MET A 1 133 ? 131.666 98.843 110.875 1.00 55.76 135 MET A N 1
ATOM 1016 C CA . MET A 1 133 ? 131.084 99.337 109.634 1.00 58.32 135 MET A CA 1
ATOM 1017 C C . MET A 1 133 ? 129.816 100.115 109.950 1.00 55.55 135 MET A C 1
ATOM 1018 O O . MET A 1 133 ? 129.020 99.694 110.796 1.00 57.55 135 MET A O 1
ATOM 1023 N N . ASP A 1 134 ? 129.636 101.247 109.274 1.00 50.54 136 ASP A N 1
ATOM 1024 C CA . ASP A 1 134 ? 128.462 102.089 109.431 1.00 50.76 136 ASP A CA 1
ATOM 1025 C C . ASP A 1 134 ? 127.821 102.339 108.072 1.00 53.63 136 ASP A C 1
ATOM 1026 O O . ASP A 1 134 ? 128.415 102.079 107.023 1.00 49.56 136 ASP A O 1
ATOM 1031 N N . LEU A 1 135 ? 126.591 102.849 108.103 1.00 58.48 137 LEU A N 1
ATOM 1032 C CA . LEU A 1 135 ? 125.835 103.130 106.890 1.00 49.90 137 LEU A CA 1
ATOM 1033 C C . LEU A 1 135 ? 124.927 104.325 107.129 1.00 47.25 137 LEU A C 1
ATOM 1034 O O . LEU A 1 135 ? 124.212 104.374 108.135 1.00 55.36 137 LEU A O 1
ATOM 1039 N N . TYR A 1 136 ? 124.958 105.284 106.206 1.00 48.91 138 TYR A N 1
ATOM 1040 C CA . TYR A 1 136 ? 124.138 106.482 106.312 1.00 46.26 138 TYR A CA 1
ATOM 1041 C C . TYR A 1 136 ? 123.971 107.080 104.924 1.00 47.23 138 TYR A C 1
ATOM 1042 O O . TYR A 1 136 ? 124.712 106.752 103.994 1.00 46.06 138 TYR A O 1
ATOM 1051 N N . SER A 1 137 ? 122.984 107.966 104.797 1.00 50.35 139 SER A N 1
ATOM 1052 C CA . SER A 1 137 ? 122.666 108.591 103.522 1.00 53.42 139 SER A CA 1
ATOM 1053 C C . SER A 1 137 ? 122.436 110.081 103.728 1.00 53.89 139 SER A C 1
ATOM 1054 O O . SER A 1 137 ? 122.062 110.531 104.813 1.00 63.35 139 SER A O 1
ATOM 1057 N N . TYR A 1 138 ? 122.664 110.842 102.660 1.00 49.25 140 TYR A N 1
ATOM 1058 C CA . TYR A 1 138 ? 122.523 112.290 102.668 1.00 45.28 140 TYR A CA 1
ATOM 1059 C C . TYR A 1 138 ? 121.582 112.728 101.554 1.00 54.93 140 TYR A C 1
ATOM 1060 O O . TYR A 1 138 ? 121.513 112.098 100.495 1.00 68.64 140 TYR A O 1
ATOM 1069 N N . ARG A 1 139 ? 120.863 113.819 101.802 1.00 48.90 141 ARG A N 1
ATOM 1070 C CA . ARG A 1 139 ? 119.990 114.429 100.808 1.00 45.73 141 ARG A CA 1
ATOM 1071 C C . ARG A 1 139 ? 120.695 115.638 100.206 1.00 46.88 141 ARG A C 1
ATOM 1072 O O . ARG A 1 139 ? 121.055 116.574 100.927 1.00 46.12 141 ARG A O 1
ATOM 1080 N N . LEU A 1 140 ? 120.887 115.615 98.888 1.00 39.16 142 LEU A N 1
ATOM 1081 C CA . LEU A 1 140 ? 121.636 116.650 98.197 1.00 49.95 142 LEU A CA 1
ATOM 1082 C C . LEU A 1 140 ? 120.815 117.238 97.054 1.00 52.63 142 LEU A C 1
ATOM 1083 O O . LEU A 1 140 ? 119.912 116.579 96.530 1.00 59.11 142 LEU A O 1
ATOM 1088 N N . PRO A 1 141 ? 121.105 118.475 96.646 1.00 48.19 143 PRO A N 1
ATOM 1089 C CA . PRO A 1 141 ? 120.358 119.072 95.534 1.00 43.98 143 PRO A CA 1
ATOM 1090 C C . PRO A 1 141 ? 120.685 118.394 94.211 1.00 53.65 143 PRO A C 1
ATOM 1091 O O . PRO A 1 141 ? 121.706 117.719 94.066 1.00 54.62 143 PRO A O 1
ATOM 1095 N N . LEU A 1 142 ? 119.793 118.582 93.236 1.00 59.84 144 LEU A N 1
ATOM 1096 C CA . LEU A 1 142 ? 119.980 117.978 91.920 1.00 54.48 144 LEU A CA 1
ATOM 1097 C C . LEU A 1 142 ? 120.856 118.847 91.025 1.00 52.84 144 LEU A C 1
ATOM 1098 O O . LEU A 1 142 ? 121.851 118.373 90.467 1.00 52.98 144 LEU A O 1
ATOM 1103 N N . GLY A 1 143 ? 120.501 120.109 90.876 1.00 55.84 145 GLY A N 1
ATOM 1104 C CA . GLY A 1 143 ? 121.208 121.013 89.992 1.00 54.98 145 GLY A CA 1
ATOM 1105 C C . GLY A 1 143 ? 120.278 122.124 89.533 1.00 66.79 145 GLY A C 1
ATOM 1106 O O . GLY A 1 143 ? 119.420 122.577 90.287 1.00 71.14 145 GLY A O 1
ATOM 1107 N N . VAL A 1 144 ? 120.471 122.548 88.284 1.00 57.83 146 VAL A N 1
ATOM 1108 C CA . VAL A 1 144 ? 119.619 123.581 87.712 1.00 53.85 146 VAL A CA 1
ATOM 1109 C C . VAL A 1 144 ? 118.248 122.993 87.408 1.00 57.57 146 VAL A C 1
ATOM 1110 O O . VAL A 1 144 ? 118.127 121.967 86.724 1.00 71.32 146 VAL A O 1
ATOM 1114 N N . CYS A 1 145 ? 117.205 123.641 87.922 1.00 45.52 147 CYS A N 1
ATOM 1115 C CA . CYS A 1 145 ? 115.833 123.193 87.741 1.00 45.25 147 CYS A CA 1
ATOM 1116 C C . CYS A 1 145 ? 115.051 124.254 86.980 1.00 52.05 147 CYS A C 1
ATOM 1117 O O . CYS A 1 145 ? 115.438 125.424 86.926 1.00 61.68 147 CYS A O 1
ATOM 1120 N N . ALA A 1 146 ? 113.938 123.826 86.386 1.00 41.40 148 ALA A N 1
ATOM 1121 C CA . ALA A 1 146 ? 113.084 124.699 85.598 1.00 40.60 148 ALA A CA 1
ATOM 1122 C C . ALA A 1 146 ? 111.628 124.480 85.982 1.00 47.22 148 ALA A C 1
ATOM 1123 O O . ALA A 1 146 ? 111.252 123.411 86.470 1.00 51.92 148 ALA A O 1
ATOM 1125 N N . GLY A 1 147 ? 110.813 125.509 85.760 1.00 53.18 149 GLY A N 1
ATOM 1126 C CA . GLY A 1 147 ? 109.401 125.443 86.079 1.00 51.98 149 GLY A CA 1
ATOM 1127 C C . GLY A 1 147 ? 108.536 126.187 85.083 1.00 48.76 149 GLY A C 1
ATOM 1128 O O . GLY A 1 147 ? 108.928 127.243 84.578 1.00 60.90 149 GLY A O 1
ATOM 1129 N N . ILE A 1 148 ? 107.358 125.643 84.791 1.00 40.03 150 ILE A N 1
ATOM 1130 C CA . ILE A 1 148 ? 106.415 126.239 83.851 1.00 51.60 150 ILE A CA 1
ATOM 1131 C C . ILE A 1 148 ? 105.060 126.316 84.541 1.00 57.40 150 ILE A C 1
ATOM 1132 O O . ILE A 1 148 ? 104.446 125.281 84.829 1.00 59.27 150 ILE A O 1
ATOM 1137 N N . ALA A 1 149 ? 104.588 127.541 84.795 1.00 58.07 151 ALA A N 1
ATOM 1138 C CA . ALA A 1 149 ? 103.355 127.751 85.533 1.00 55.81 151 ALA A CA 1
ATOM 1139 C C . ALA A 1 149 ? 102.211 128.126 84.595 1.00 59.96 151 ALA A C 1
ATOM 1140 O O . ALA A 1 149 ? 102.443 128.616 83.485 1.00 52.29 151 ALA A O 1
ATOM 1142 N N . PRO A 1 150 ? 100.968 127.909 85.011 1.00 64.50 152 PRO A N 1
ATOM 1143 C CA . PRO A 1 150 ? 99.818 128.276 84.184 1.00 60.30 152 PRO A CA 1
ATOM 1144 C C . PRO A 1 150 ? 99.413 129.731 84.394 1.00 64.82 152 PRO A C 1
ATOM 1145 O O . PRO A 1 150 ? 100.057 130.490 85.121 1.00 61.91 152 PRO A O 1
ATOM 1149 N N . PHE A 1 151 ? 98.319 130.108 83.730 1.00 64.98 153 PHE A N 1
ATOM 1150 C CA . PHE A 1 151 ? 97.830 131.480 83.811 1.00 64.32 153 PHE A CA 1
ATOM 1151 C C . PHE A 1 151 ? 96.844 131.677 84.957 1.00 62.64 153 PHE A C 1
ATOM 1152 O O . PHE A 1 151 ? 96.724 132.793 85.476 1.00 74.81 153 PHE A O 1
ATOM 1160 N N . ASN A 1 152 ? 96.139 130.623 85.363 1.00 54.29 154 ASN A N 1
ATOM 1161 C CA . ASN A 1 152 ? 95.078 130.737 86.357 1.00 63.75 154 ASN A CA 1
ATOM 1162 C C . ASN A 1 152 ? 95.594 130.975 87.770 1.00 64.81 154 ASN A C 1
ATOM 1163 O O . ASN A 1 152 ? 94.814 131.395 88.632 1.00 68.21 154 ASN A O 1
ATOM 1168 N N . PHE A 1 153 ? 96.874 130.717 88.034 1.00 63.38 155 PHE A N 1
ATOM 1169 C CA . PHE A 1 153 ? 97.474 130.911 89.355 1.00 61.71 155 PHE A CA 1
ATOM 1170 C C . PHE A 1 153 ? 98.815 131.609 89.176 1.00 71.50 155 PHE A C 1
ATOM 1171 O O . PHE A 1 153 ? 99.872 130.963 89.171 1.00 73.27 155 PHE A O 1
ATOM 1179 N N . PRO A 1 154 ? 98.809 132.937 89.023 1.00 70.65 156 PRO A N 1
ATOM 1180 C CA . PRO A 1 154 ? 100.080 133.646 88.793 1.00 63.77 156 PRO A CA 1
ATOM 1181 C C . PRO A 1 154 ? 101.086 133.487 89.920 1.00 60.61 156 PRO A C 1
ATOM 1182 O O . PRO A 1 154 ? 102.296 133.534 89.667 1.00 62.77 156 PRO A O 1
ATOM 1186 N N . ALA A 1 155 ? 100.627 133.312 91.157 1.00 63.34 157 ALA A N 1
ATOM 1187 C CA . ALA A 1 155 ? 101.502 133.310 92.326 1.00 62.91 157 ALA A CA 1
ATOM 1188 C C . ALA A 1 155 ? 101.599 131.964 93.024 1.00 65.16 157 ALA A C 1
ATOM 1189 O O . ALA A 1 155 ? 102.642 131.655 93.605 1.00 68.99 157 ALA A O 1
ATOM 1191 N N . MET A 1 156 ? 100.544 131.148 92.990 1.00 63.09 158 MET A N 1
ATOM 1192 C CA . MET A 1 156 ? 100.549 129.910 93.764 1.00 62.57 158 MET A CA 1
ATOM 1193 C C . MET A 1 156 ? 101.532 128.901 93.183 1.00 70.88 158 MET A C 1
ATOM 1194 O O . MET A 1 156 ? 102.272 128.241 93.921 1.00 71.69 158 MET A O 1
ATOM 1199 N N . ILE A 1 157 ? 101.563 128.773 91.860 1.00 64.70 159 ILE A N 1
ATOM 1200 C CA . ILE A 1 157 ? 102.337 127.721 91.205 1.00 55.29 159 ILE A CA 1
ATOM 1201 C C . ILE A 1 157 ? 103.822 128.070 91.226 1.00 52.38 159 ILE A C 1
ATOM 1202 O O . ILE A 1 157 ? 104.654 127.181 91.466 1.00 60.94 159 ILE A O 1
ATOM 1207 N N . PRO A 1 158 ? 104.217 129.321 90.969 1.00 51.90 160 PRO A N 1
ATOM 1208 C CA . PRO A 1 158 ? 105.633 129.675 91.170 1.00 53.66 160 PRO A CA 1
ATOM 1209 C C . PRO A 1 158 ? 106.112 129.437 92.593 1.00 55.82 160 PRO A C 1
ATOM 1210 O O . PRO A 1 158 ? 107.235 128.961 92.796 1.00 56.45 160 PRO A O 1
ATOM 1214 N N . LEU A 1 159 ? 105.290 129.770 93.591 1.00 52.24 161 LEU A N 1
ATOM 1215 C CA . LEU A 1 159 ? 105.674 129.544 94.980 1.00 51.66 161 LEU A CA 1
ATOM 1216 C C . LEU A 1 159 ? 105.646 128.067 95.345 1.00 55.23 161 LEU A C 1
ATOM 1217 O O . LEU A 1 159 ? 106.286 127.669 96.324 1.00 62.70 161 LEU A O 1
ATOM 1222 N N . TRP A 1 160 ? 104.905 127.251 94.596 1.00 57.39 162 TRP A N 1
ATOM 1223 C CA . TRP A 1 160 ? 105.055 125.808 94.722 1.00 55.85 162 TRP A CA 1
ATOM 1224 C C . TRP A 1 160 ? 106.385 125.342 94.149 1.00 54.72 162 TRP A C 1
ATOM 1225 O O . TRP A 1 160 ? 107.073 124.517 94.762 1.00 52.53 162 TRP A O 1
ATOM 1236 N N . MET A 1 161 ? 106.762 125.866 92.984 1.00 57.92 163 MET A N 1
ATOM 1237 C CA . MET A 1 161 ? 107.873 125.315 92.220 1.00 56.25 163 MET A CA 1
ATOM 1238 C C . MET A 1 161 ? 109.235 125.793 92.713 1.00 56.71 163 MET A C 1
ATOM 1239 O O . MET A 1 161 ? 110.067 124.973 93.112 1.00 58.20 163 MET A O 1
ATOM 1244 N N . PHE A 1 162 ? 109.484 127.105 92.691 1.00 56.87 164 PHE A N 1
ATOM 1245 C CA . PHE A 1 162 ? 110.864 127.560 92.855 1.00 47.24 164 PHE A CA 1
ATOM 1246 C C . PHE A 1 162 ? 111.319 127.625 94.314 1.00 52.98 164 PHE A C 1
ATOM 1247 O O . PHE A 1 162 ? 112.495 127.354 94.582 1.00 61.51 164 PHE A O 1
ATOM 1255 N N . PRO A 1 163 ? 110.467 127.978 95.286 1.00 59.90 165 PRO A N 1
ATOM 1256 C CA . PRO A 1 163 ? 110.968 128.019 96.673 1.00 48.67 165 PRO A CA 1
ATOM 1257 C C . PRO A 1 163 ? 111.451 126.669 97.172 1.00 55.67 165 PRO A C 1
ATOM 1258 O O . PRO A 1 163 ? 112.544 126.576 97.746 1.00 68.50 165 PRO A O 1
ATOM 1262 N N . MET A 1 164 ? 110.656 125.616 96.974 1.00 56.06 166 MET A N 1
ATOM 1263 C CA . MET A 1 164 ? 111.064 124.277 97.389 1.00 60.60 166 MET A CA 1
ATOM 1264 C C . MET A 1 164 ? 112.402 123.898 96.768 1.00 56.47 166 MET A C 1
ATOM 1265 O O . MET A 1 164 ? 113.313 123.427 97.459 1.00 58.27 166 MET A O 1
ATOM 1270 N N . ALA A 1 165 ? 112.538 124.095 95.456 1.00 49.83 167 ALA A N 1
ATOM 1271 C CA . ALA A 1 165 ? 113.765 123.705 94.769 1.00 47.99 167 ALA A CA 1
ATOM 1272 C C . ALA A 1 165 ? 114.959 124.509 95.271 1.00 57.21 167 ALA A C 1
ATOM 1273 O O . ALA A 1 165 ? 116.031 123.952 95.534 1.00 66.70 167 ALA A O 1
ATOM 1275 N N . MET A 1 166 ? 114.792 125.826 95.413 1.00 58.54 168 MET A N 1
ATOM 1276 C CA . MET A 1 166 ? 115.914 126.672 95.805 1.00 53.41 168 MET A CA 1
ATOM 1277 C C . MET A 1 166 ? 116.362 126.375 97.230 1.00 61.20 168 MET A C 1
ATOM 1278 O O . MET A 1 166 ? 117.562 126.229 97.492 1.00 73.86 168 MET A O 1
ATOM 1283 N N . VAL A 1 167 ? 115.416 126.277 98.166 1.00 51.44 169 VAL A N 1
ATOM 1284 C CA . VAL A 1 167 ? 115.785 126.028 99.555 1.00 49.42 169 VAL A CA 1
ATOM 1285 C C . VAL A 1 167 ? 116.460 124.674 99.736 1.00 61.37 169 VAL A C 1
ATOM 1286 O O . VAL A 1 167 ? 117.280 124.518 100.649 1.00 64.14 169 VAL A O 1
ATOM 1290 N N . CYS A 1 168 ? 116.142 123.689 98.892 1.00 68.46 170 CYS A N 1
ATOM 1291 C CA . CYS A 1 168 ? 116.808 122.395 98.980 1.00 54.72 170 CYS A CA 1
ATOM 1292 C C . CYS A 1 168 ? 118.248 122.453 98.486 1.00 59.27 170 CYS A C 1
ATOM 1293 O O . CYS A 1 168 ? 118.983 121.471 98.641 1.00 71.89 170 CYS A O 1
ATOM 1296 N N . GLY A 1 169 ? 118.665 123.574 97.897 1.00 47.97 171 GLY A N 1
ATOM 1297 C CA . GLY A 1 169 ? 120.016 123.737 97.393 1.00 47.20 171 GLY A CA 1
ATOM 1298 C C . GLY A 1 169 ? 120.117 123.894 95.892 1.00 56.29 171 GLY A C 1
ATOM 1299 O O . GLY A 1 169 ? 121.235 124.019 95.377 1.00 72.43 171 GLY A O 1
ATOM 1300 N N . ASN A 1 170 ? 118.998 123.891 95.173 1.00 54.52 172 ASN A N 1
ATOM 1301 C CA . ASN A 1 170 ? 119.030 123.975 93.722 1.00 48.86 172 ASN A CA 1
ATOM 1302 C C . ASN A 1 170 ? 118.962 125.430 93.261 1.00 51.10 172 ASN A C 1
ATOM 1303 O O . ASN A 1 170 ? 118.744 126.358 94.046 1.00 59.19 172 ASN A O 1
ATOM 1308 N N . THR A 1 171 ? 119.164 125.620 91.959 1.00 46.66 173 THR A N 1
ATOM 1309 C CA . THR A 1 171 ? 118.947 126.896 91.296 1.00 52.25 173 THR A CA 1
ATOM 1310 C C . THR A 1 171 ? 117.852 126.726 90.253 1.00 58.39 173 THR A C 1
ATOM 1311 O O . THR A 1 171 ? 117.912 125.828 89.408 1.00 66.38 173 THR A O 1
ATOM 1315 N N . PHE A 1 172 ? 116.850 127.599 90.316 1.00 53.85 174 PHE A N 1
ATOM 1316 C CA . PHE A 1 172 ? 115.620 127.422 89.557 1.00 42.45 174 PHE A CA 1
ATOM 1317 C C . PHE A 1 172 ? 115.566 128.417 88.409 1.00 44.38 174 PHE A C 1
ATOM 1318 O O . PHE A 1 172 ? 115.899 129.594 88.582 1.00 52.29 174 PHE A O 1
ATOM 1326 N N . LEU A 1 173 ? 115.144 127.936 87.242 1.00 51.17 175 LEU A N 1
ATOM 1327 C CA . LEU A 1 173 ? 114.904 128.771 86.067 1.00 54.69 175 LEU A CA 1
ATOM 1328 C C . LEU A 1 173 ? 113.399 128.751 85.819 1.00 60.52 175 LEU A C 1
ATOM 1329 O O . LEU A 1 173 ? 112.886 127.878 85.116 1.00 64.16 175 LEU A O 1
ATOM 1334 N N . MET A 1 174 ? 112.692 129.716 86.400 1.00 60.84 176 MET A N 1
ATOM 1335 C CA . MET A 1 174 ? 111.235 129.727 86.401 1.00 59.62 176 MET A CA 1
ATOM 1336 C C . MET A 1 174 ? 110.724 130.360 85.113 1.00 61.98 176 MET A C 1
ATOM 1337 O O . MET A 1 174 ? 111.108 131.484 84.772 1.00 63.29 176 MET A O 1
ATOM 1342 N N . LYS A 1 175 ? 109.857 129.635 84.403 1.00 61.57 177 LYS A N 1
ATOM 1343 C CA . LYS A 1 175 ? 109.202 130.141 83.206 1.00 59.58 177 LYS A CA 1
ATOM 1344 C C . LYS A 1 175 ? 107.739 130.420 83.531 1.00 64.84 177 LYS A C 1
ATOM 1345 O O . LYS A 1 175 ? 106.907 129.504 83.450 1.00 64.12 177 LYS A O 1
ATOM 1351 N N . PRO A 1 176 ? 107.369 131.643 83.905 1.00 67.79 178 PRO A N 1
ATOM 1352 C CA . PRO A 1 176 ? 105.966 131.918 84.229 1.00 68.30 178 PRO A CA 1
ATOM 1353 C C . PRO A 1 176 ? 105.109 132.033 82.978 1.00 67.80 178 PRO A C 1
ATOM 1354 O O . PRO A 1 176 ? 105.602 132.130 81.852 1.00 62.00 178 PRO A O 1
ATOM 1358 N N . SER A 1 177 ? 103.796 132.020 83.197 1.00 67.81 179 SER A N 1
ATOM 1359 C CA . SER A 1 177 ? 102.855 132.113 82.091 1.00 67.72 179 SER A CA 1
ATOM 1360 C C . SER A 1 177 ? 102.988 133.459 81.389 1.00 66.21 179 SER A C 1
ATOM 1361 O O . SER A 1 177 ? 103.244 134.488 82.020 1.00 73.13 179 SER A O 1
ATOM 1364 N N . GLU A 1 178 ? 102.818 133.442 80.065 1.00 76.15 180 GLU A N 1
ATOM 1365 C CA . GLU A 1 178 ? 102.933 134.655 79.264 1.00 80.02 180 GLU A CA 1
ATOM 1366 C C . GLU A 1 178 ? 101.760 135.610 79.452 1.00 79.57 180 GLU A C 1
ATOM 1367 O O . GLU A 1 178 ? 101.761 136.683 78.840 1.00 83.33 180 GLU A O 1
ATOM 1373 N N . ARG A 1 179 ? 100.767 135.256 80.269 1.00 76.02 181 ARG A N 1
ATOM 1374 C CA . ARG A 1 179 ? 99.602 136.108 80.473 1.00 77.15 181 ARG A CA 1
ATOM 1375 C C . ARG A 1 179 ? 99.580 136.782 81.838 1.00 84.30 181 ARG A C 1
ATOM 1376 O O . ARG A 1 179 ? 98.811 137.731 82.029 1.00 86.12 181 ARG A O 1
ATOM 1384 N N . VAL A 1 180 ? 100.396 136.324 82.783 1.00 80.36 182 VAL A N 1
ATOM 1385 C CA . VAL A 1 180 ? 100.403 136.879 84.135 1.00 75.37 182 VAL A CA 1
ATOM 1386 C C . VAL A 1 180 ? 101.822 136.853 84.692 1.00 78.70 182 VAL A C 1
ATOM 1387 O O . VAL A 1 180 ? 102.069 136.213 85.724 1.00 81.65 182 VAL A O 1
ATOM 1391 N N . PRO A 1 181 ? 102.783 137.531 84.057 1.00 73.98 183 PRO A N 1
ATOM 1392 C CA . PRO A 1 181 ? 104.158 137.500 84.576 1.00 72.17 183 PRO A CA 1
ATOM 1393 C C . PRO A 1 181 ? 104.405 138.462 85.725 1.00 74.94 183 PRO A C 1
ATOM 1394 O O . PRO A 1 181 ? 105.364 138.255 86.479 1.00 81.54 183 PRO A O 1
ATOM 1398 N N . GLY A 1 182 ? 103.577 139.497 85.887 1.00 74.21 184 GLY A N 1
ATOM 1399 C CA . GLY A 1 182 ? 103.848 140.498 86.908 1.00 77.82 184 GLY A CA 1
ATOM 1400 C C . GLY A 1 182 ? 103.965 139.910 88.301 1.00 77.98 184 GLY A C 1
ATOM 1401 O O . GLY A 1 182 ? 104.809 140.333 89.095 1.00 78.80 184 GLY A O 1
ATOM 1402 N N . ALA A 1 183 ? 103.116 138.932 88.621 1.00 64.58 185 ALA A N 1
ATOM 1403 C CA . ALA A 1 183 ? 103.191 138.300 89.934 1.00 60.22 185 ALA A CA 1
ATOM 1404 C C . ALA A 1 183 ? 104.528 137.597 90.125 1.00 62.40 185 ALA A C 1
ATOM 1405 O O . ALA A 1 183 ? 105.151 137.708 91.188 1.00 72.22 185 ALA A O 1
ATOM 1407 N N . THR A 1 184 ? 104.988 136.872 89.104 1.00 63.13 186 THR A N 1
ATOM 1408 C CA . THR A 1 184 ? 106.274 136.191 89.205 1.00 67.22 186 THR A CA 1
ATOM 1409 C C . THR A 1 184 ? 107.417 137.190 89.325 1.00 68.60 186 THR A C 1
ATOM 1410 O O . THR A 1 184 ? 108.381 136.953 90.062 1.00 64.03 186 THR A O 1
ATOM 1414 N N . MET A 1 185 ? 107.327 138.318 88.615 1.00 69.85 187 MET A N 1
ATOM 1415 C CA . MET A 1 185 ? 108.373 139.331 88.716 1.00 67.67 187 MET A CA 1
ATOM 1416 C C . MET A 1 185 ? 108.414 139.937 90.114 1.00 69.90 187 MET A C 1
ATOM 1417 O O . MET A 1 185 ? 109.495 140.141 90.680 1.00 79.90 187 MET A O 1
ATOM 1422 N N . LEU A 1 186 ? 107.246 140.236 90.686 1.00 64.49 188 LEU A N 1
ATOM 1423 C CA . LEU A 1 186 ? 107.209 140.758 92.049 1.00 61.34 188 LEU A CA 1
ATOM 1424 C C . LEU A 1 186 ? 107.753 139.739 93.043 1.00 55.04 188 LEU A C 1
ATOM 1425 O O . LEU A 1 186 ? 108.482 140.100 93.976 1.00 60.95 188 LEU A O 1
ATOM 1430 N N . LEU A 1 187 ? 107.409 138.462 92.863 1.00 49.62 189 LEU A N 1
ATOM 1431 C CA . LEU A 1 187 ? 107.944 137.427 93.741 1.00 52.50 189 LEU A CA 1
ATOM 1432 C C . LEU A 1 187 ? 109.460 137.329 93.630 1.00 58.19 189 LEU A C 1
ATOM 1433 O O . LEU A 1 187 ? 110.148 137.190 94.648 1.00 64.97 189 LEU A O 1
ATOM 1438 N N . ALA A 1 188 ? 109.998 137.408 92.411 1.00 61.87 190 ALA A N 1
ATOM 1439 C CA . ALA A 1 188 ? 111.445 137.361 92.236 1.00 58.19 190 ALA A CA 1
ATOM 1440 C C . ALA A 1 188 ? 112.116 138.573 92.868 1.00 59.88 190 ALA A C 1
ATOM 1441 O O . ALA A 1 188 ? 113.197 138.454 93.455 1.00 70.72 190 ALA A O 1
ATOM 1443 N N . LYS A 1 189 ? 111.496 139.749 92.754 1.00 67.70 191 LYS A N 1
ATOM 1444 C CA . LYS A 1 189 ? 112.056 140.935 93.393 1.00 70.71 191 LYS A CA 1
ATOM 1445 C C . LYS A 1 189 ? 112.068 140.784 94.908 1.00 65.58 191 LYS A C 1
ATOM 1446 O O . LYS A 1 189 ? 113.066 141.102 95.566 1.00 66.71 191 LYS A O 1
ATOM 1452 N N . LEU A 1 190 ? 110.966 140.295 95.482 1.00 61.22 192 LEU A N 1
ATOM 1453 C CA . LEU A 1 190 ? 110.922 140.084 96.925 1.00 56.58 192 LEU A CA 1
ATOM 1454 C C . LEU A 1 190 ? 111.961 139.058 97.363 1.00 57.63 192 LEU A C 1
ATOM 1455 O O . LEU A 1 190 ? 112.568 139.199 98.431 1.00 70.08 192 LEU A O 1
ATOM 1460 N N . LEU A 1 191 ? 112.180 138.020 96.552 1.00 53.49 193 LEU A N 1
ATOM 1461 C CA . LEU A 1 191 ? 113.191 137.023 96.892 1.00 58.70 193 LEU A CA 1
ATOM 1462 C C . LEU A 1 191 ? 114.591 137.621 96.839 1.00 55.54 193 LEU A C 1
ATOM 1463 O O . LEU A 1 191 ? 115.410 137.381 97.734 1.00 58.28 193 LEU A O 1
ATOM 1468 N N . GLN A 1 192 ? 114.885 138.399 95.795 1.00 64.60 194 GLN A N 1
ATOM 1469 C CA . GLN A 1 192 ? 116.184 139.058 95.709 1.00 71.65 194 GLN A CA 1
ATOM 1470 C C . GLN A 1 192 ? 116.395 139.997 96.889 1.00 72.86 194 GLN A C 1
ATOM 1471 O O . GLN A 1 192 ? 117.515 140.129 97.396 1.00 73.71 194 GLN A O 1
ATOM 1477 N N . ASP A 1 193 ? 115.327 140.656 97.343 1.00 67.82 195 ASP A N 1
ATOM 1478 C CA . ASP A 1 193 ? 115.423 141.543 98.495 1.00 64.21 195 ASP A CA 1
ATOM 1479 C C . ASP A 1 193 ? 115.501 140.788 99.816 1.00 64.00 195 ASP A C 1
ATOM 1480 O O . ASP A 1 193 ? 115.714 141.422 100.855 1.00 68.00 195 ASP A O 1
ATOM 1485 N N . SER A 1 194 ? 115.339 139.466 99.805 1.00 59.75 196 SER A N 1
ATOM 1486 C CA . SER A 1 194 ? 115.382 138.663 101.020 1.00 55.95 196 SER A CA 1
ATOM 1487 C C . SER A 1 194 ? 116.754 138.057 101.283 1.00 68.38 196 SER A C 1
ATOM 1488 O O . SER A 1 194 ? 116.908 137.309 102.254 1.00 73.40 196 SER A O 1
ATOM 1491 N N . GLY A 1 195 ? 117.748 138.357 100.449 1.00 71.45 197 GLY A N 1
ATOM 1492 C CA . GLY A 1 195 ? 119.085 137.829 100.617 1.00 66.36 197 GLY A CA 1
ATOM 1493 C C . GLY A 1 195 ? 119.471 136.736 99.645 1.00 65.85 197 GLY A C 1
ATOM 1494 O O . GLY A 1 195 ? 120.568 136.179 99.775 1.00 69.47 197 GLY A O 1
ATOM 1495 N N . ALA A 1 196 ? 118.616 136.412 98.685 1.00 65.32 198 ALA A N 1
ATOM 1496 C CA . ALA A 1 196 ? 118.945 135.372 97.718 1.00 63.11 198 ALA A CA 1
ATOM 1497 C C . ALA A 1 196 ? 120.118 135.827 96.855 1.00 69.66 198 ALA A C 1
ATOM 1498 O O . ALA A 1 196 ? 120.034 136.880 96.213 1.00 68.20 198 ALA A O 1
ATOM 1500 N N . PRO A 1 197 ? 121.222 135.078 96.813 1.00 70.35 199 PRO A N 1
ATOM 1501 C CA . PRO A 1 197 ? 122.354 135.498 95.978 1.00 63.23 199 PRO A CA 1
ATOM 1502 C C . PRO A 1 197 ? 121.952 135.633 94.518 1.00 69.51 199 PRO A C 1
ATOM 1503 O O . PRO A 1 197 ? 121.073 134.925 94.021 1.00 71.32 199 PRO A O 1
ATOM 1507 N N . ASP A 1 198 ? 122.611 136.562 93.829 1.00 82.07 200 ASP A N 1
ATOM 1508 C CA . ASP A 1 198 ? 122.332 136.783 92.417 1.00 80.20 200 ASP A CA 1
ATOM 1509 C C . ASP A 1 198 ? 122.643 135.527 91.614 1.00 82.33 200 ASP A C 1
ATOM 1510 O O . ASP A 1 198 ? 123.629 134.832 91.879 1.00 84.46 200 ASP A O 1
ATOM 1515 N N . GLY A 1 199 ? 121.796 135.237 90.629 1.00 74.06 201 GLY A N 1
ATOM 1516 C CA . GLY A 1 199 ? 121.964 134.072 89.789 1.00 69.01 201 GLY A CA 1
ATOM 1517 C C . GLY A 1 199 ? 121.294 132.814 90.293 1.00 66.40 201 GLY A C 1
ATOM 1518 O O . GLY A 1 199 ? 121.185 131.845 89.532 1.00 77.51 201 GLY A O 1
ATOM 1519 N N . THR A 1 200 ? 120.838 132.793 91.548 1.00 64.52 202 THR A N 1
ATOM 1520 C CA . THR A 1 200 ? 120.150 131.616 92.065 1.00 71.64 202 THR A CA 1
ATOM 1521 C C . THR A 1 200 ? 118.777 131.440 91.431 1.00 66.95 202 THR A C 1
ATOM 1522 O O . THR A 1 200 ? 118.362 130.306 91.168 1.00 74.01 202 THR A O 1
ATOM 1526 N N . LEU A 1 201 ? 118.066 132.536 91.184 1.00 61.60 203 LEU A N 1
ATOM 1527 C CA . LEU A 1 201 ? 116.768 132.508 90.526 1.00 59.56 203 LEU A CA 1
ATOM 1528 C C . LEU A 1 201 ? 116.838 133.313 89.237 1.00 68.09 203 LEU A C 1
ATOM 1529 O O . LEU A 1 201 ? 117.364 134.431 89.219 1.00 71.54 203 LEU A O 1
ATOM 1534 N N . ASN A 1 202 ? 116.312 132.735 88.160 1.00 64.17 204 ASN A N 1
ATOM 1535 C CA . ASN A 1 202 ? 116.279 133.388 86.861 1.00 58.05 204 ASN A CA 1
ATOM 1536 C C . ASN A 1 202 ? 114.938 133.105 86.201 1.00 60.65 204 ASN A C 1
ATOM 1537 O O . ASN A 1 202 ? 114.369 132.021 86.357 1.00 65.98 204 ASN A O 1
ATOM 1542 N N . ILE A 1 203 ? 114.436 134.093 85.463 1.00 61.41 205 ILE A N 1
ATOM 1543 C CA . ILE A 1 203 ? 113.118 134.024 84.843 1.00 59.53 205 ILE A CA 1
ATOM 1544 C C . ILE A 1 203 ? 113.248 134.372 83.368 1.00 62.79 205 ILE A C 1
ATOM 1545 O O . ILE A 1 203 ? 113.944 135.328 83.009 1.00 65.32 205 ILE A O 1
ATOM 1550 N N . ILE A 1 204 ? 112.581 133.595 82.517 1.00 75.84 206 ILE A N 1
ATOM 1551 C CA . ILE A 1 204 ? 112.496 133.869 81.090 1.00 75.44 206 ILE A CA 1
ATOM 1552 C C . ILE A 1 204 ? 111.050 133.685 80.652 1.00 74.51 206 ILE A C 1
ATOM 1553 O O . ILE A 1 204 ? 110.337 132.812 81.15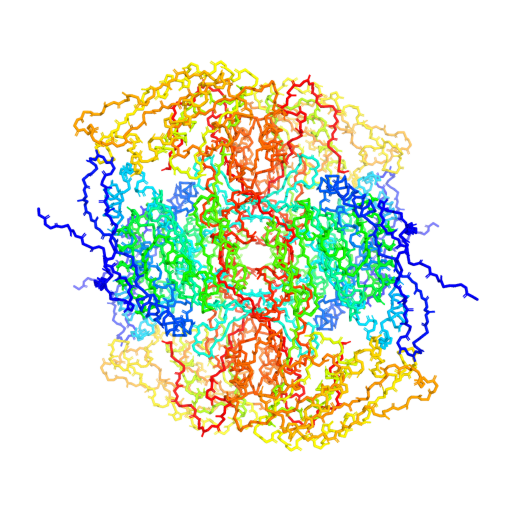6 1.00 71.88 206 ILE A O 1
ATOM 1558 N N . HIS A 1 205 ? 110.618 134.517 79.708 1.00 79.42 207 HIS A N 1
ATOM 1559 C CA . HIS A 1 205 ? 109.275 134.451 79.155 1.00 73.24 207 HIS A CA 1
ATOM 1560 C C . HIS A 1 205 ? 109.355 134.117 77.673 1.00 78.01 207 HIS A C 1
ATOM 1561 O O . HIS A 1 205 ? 110.316 134.479 76.988 1.00 83.23 207 HIS A O 1
ATOM 1568 N N . GLY A 1 206 ? 108.341 133.424 77.185 1.00 81.24 208 GLY A N 1
ATOM 1569 C CA . GLY A 1 206 ? 108.289 133.061 75.785 1.00 80.51 208 GLY A CA 1
ATOM 1570 C C . GLY A 1 206 ? 107.307 131.935 75.550 1.00 85.09 208 GLY A C 1
ATOM 1571 O O . GLY A 1 206 ? 106.784 131.319 76.479 1.00 82.27 208 GLY A O 1
ATOM 1572 N N . GLN A 1 207 ? 107.071 131.680 74.267 1.00 90.14 209 GLN A N 1
ATOM 1573 C CA . GLN A 1 207 ? 106.139 130.653 73.823 1.00 88.71 209 GLN A CA 1
ATOM 1574 C C . GLN A 1 207 ? 106.870 129.324 73.650 1.00 90.41 209 GLN A C 1
ATOM 1575 O O . GLN A 1 207 ? 108.002 129.176 74.123 1.00 92.32 209 GLN A O 1
ATOM 1581 N N . HIS A 1 208 ? 106.230 128.355 72.983 1.00 90.10 210 HIS A N 1
ATOM 1582 C CA . HIS A 1 208 ? 106.773 126.999 72.876 1.00 86.32 210 HIS A CA 1
ATOM 1583 C C . HIS A 1 208 ? 108.285 126.979 72.675 1.00 84.01 210 HIS A C 1
ATOM 1584 O O . HIS A 1 208 ? 108.933 125.979 72.998 1.00 85.20 210 HIS A O 1
ATOM 1591 N N . GLU A 1 209 ? 108.862 128.046 72.116 1.00 80.68 211 GLU A N 1
ATOM 1592 C CA . GLU A 1 209 ? 110.315 128.116 71.982 1.00 77.09 211 GLU A CA 1
ATOM 1593 C C . GLU A 1 209 ? 111.008 127.928 73.328 1.00 78.38 211 GLU A C 1
ATOM 1594 O O . GLU A 1 209 ? 111.942 127.124 73.452 1.00 77.36 211 GLU A O 1
ATOM 1600 N N . ALA A 1 210 ? 110.564 128.662 74.351 1.00 70.72 212 ALA A N 1
ATOM 1601 C CA . ALA A 1 210 ? 111.190 128.559 75.666 1.00 65.76 212 ALA A CA 1
ATOM 1602 C C . ALA A 1 210 ? 110.956 127.187 76.285 1.00 66.81 212 ALA A C 1
ATOM 1603 O O . ALA A 1 210 ? 111.839 126.644 76.960 1.00 69.91 212 ALA A O 1
ATOM 1605 N N . VAL A 1 211 ? 109.773 126.608 76.066 1.00 71.75 213 VAL A N 1
ATOM 1606 C CA . VAL A 1 211 ? 109.496 125.272 76.586 1.00 68.76 213 VAL A CA 1
ATOM 1607 C C . VAL A 1 211 ? 110.441 124.257 75.959 1.00 67.79 213 VAL A C 1
ATOM 1608 O O . VAL A 1 211 ? 110.984 123.382 76.646 1.00 69.76 213 VAL A O 1
ATOM 1612 N N . ASN A 1 212 ? 110.653 124.356 74.646 1.00 71.28 214 ASN A N 1
ATOM 1613 C CA . ASN A 1 212 ? 111.574 123.448 73.974 1.00 68.05 214 ASN A CA 1
ATOM 1614 C C . ASN A 1 212 ? 112.999 123.652 74.469 1.00 70.00 214 ASN A C 1
ATOM 1615 O O . ASN A 1 212 ? 113.738 122.682 74.671 1.00 75.86 214 ASN A O 1
ATOM 1620 N N . PHE A 1 213 ? 113.404 124.907 74.667 1.00 71.48 215 PHE A N 1
ATOM 1621 C CA . PHE A 1 213 ? 114.726 125.174 75.225 1.00 72.75 215 PHE A CA 1
ATOM 1622 C C . PHE A 1 213 ? 114.886 124.499 76.582 1.00 73.42 215 PHE A C 1
ATOM 1623 O O . PHE A 1 213 ? 115.902 123.848 76.852 1.00 80.52 215 PHE A O 1
ATOM 1631 N N . ILE A 1 214 ? 113.886 124.649 77.453 1.00 56.24 216 ILE A N 1
ATOM 1632 C CA . ILE A 1 214 ? 113.962 124.066 78.789 1.00 59.14 216 ILE A CA 1
ATOM 1633 C C . ILE A 1 214 ? 114.025 122.546 78.708 1.00 70.72 216 ILE A C 1
ATOM 1634 O O . ILE A 1 214 ? 114.787 121.901 79.439 1.00 77.13 216 ILE A O 1
ATOM 1639 N N . CYS A 1 215 ? 113.226 121.948 77.823 1.00 72.55 217 CYS A N 1
ATOM 1640 C CA . CYS A 1 215 ? 113.153 120.491 77.767 1.00 68.02 217 CYS A CA 1
ATOM 1641 C C . CYS A 1 215 ? 114.350 119.882 77.045 1.00 62.61 217 CYS A C 1
ATOM 1642 O O . CYS A 1 215 ? 114.621 118.687 77.205 1.00 71.40 217 CYS A O 1
ATOM 1645 N N . ASP A 1 216 ? 115.076 120.674 76.255 1.00 63.48 218 ASP A N 1
ATOM 1646 C CA . ASP A 1 216 ? 116.176 120.148 75.455 1.00 72.20 218 ASP A CA 1
ATOM 1647 C C . ASP A 1 216 ? 117.538 120.381 76.099 1.00 74.38 218 ASP A C 1
ATOM 1648 O O . ASP A 1 216 ? 118.447 119.560 75.930 1.00 72.88 218 ASP A O 1
ATOM 1653 N N . HIS A 1 217 ? 117.702 121.477 76.827 1.00 69.23 219 HIS A N 1
ATOM 1654 C CA . HIS A 1 217 ? 118.998 121.802 77.414 1.00 68.30 219 HIS A CA 1
ATOM 1655 C C . HIS A 1 217 ? 119.411 120.710 78.394 1.00 74.59 219 HIS A C 1
ATOM 1656 O O . HIS A 1 217 ? 118.590 120.293 79.222 1.00 72.48 219 HIS A O 1
ATOM 1663 N N . PRO A 1 218 ? 120.653 120.219 78.347 1.00 71.16 220 PRO A N 1
ATOM 1664 C CA . PRO A 1 218 ? 121.029 119.100 79.226 1.00 66.75 220 PRO A CA 1
ATOM 1665 C C . PRO A 1 218 ? 121.278 119.503 80.669 1.00 66.23 220 PRO A C 1
ATOM 1666 O O . PRO A 1 218 ? 121.133 118.660 81.563 1.00 68.48 220 PRO A O 1
ATOM 1670 N N . ASP A 1 219 ? 121.645 120.756 80.931 1.00 62.70 221 ASP A N 1
ATOM 1671 C CA . ASP A 1 219 ? 122.009 121.192 82.273 1.00 63.81 221 ASP A CA 1
ATOM 1672 C C . ASP A 1 219 ? 120.818 121.279 83.219 1.00 63.48 221 ASP A C 1
ATOM 1673 O O . ASP A 1 219 ? 121.015 121.495 84.419 1.00 61.48 221 ASP A O 1
ATOM 1678 N N . ILE A 1 220 ? 119.598 121.114 82.719 1.00 61.17 222 ILE A N 1
ATOM 1679 C CA . ILE A 1 220 ? 118.402 121.160 83.552 1.00 50.81 222 ILE A CA 1
ATOM 1680 C C . ILE A 1 220 ? 118.092 119.743 84.018 1.00 57.32 222 ILE A C 1
ATOM 1681 O O . ILE A 1 220 ? 117.955 118.826 83.200 1.00 64.52 222 ILE A O 1
ATOM 1686 N N . LYS A 1 221 ? 117.981 119.563 85.334 1.00 54.04 223 LYS A N 1
ATOM 1687 C CA . LYS A 1 221 ? 117.798 118.240 85.917 1.00 60.08 223 LYS A CA 1
ATOM 1688 C C . LYS A 1 221 ? 116.332 117.910 86.175 1.00 51.78 223 LYS A C 1
ATOM 1689 O O . LYS A 1 221 ? 115.919 116.759 85.999 1.00 60.63 223 LYS A O 1
ATOM 1695 N N . ALA A 1 222 ? 115.536 118.895 86.589 1.00 34.67 224 ALA A N 1
ATOM 1696 C CA . ALA A 1 222 ? 114.138 118.674 86.929 1.00 46.70 224 ALA A CA 1
ATOM 1697 C C . ALA A 1 222 ? 113.281 119.755 86.290 1.00 50.89 224 ALA A C 1
ATOM 1698 O O . ALA A 1 222 ? 113.719 120.895 86.113 1.00 60.08 224 ALA A O 1
ATOM 1700 N N . ILE A 1 223 ? 112.051 119.382 85.941 1.00 40.85 225 ILE A N 1
ATOM 1701 C CA . ILE A 1 223 ? 111.090 120.287 85.321 1.00 44.98 225 ILE A CA 1
ATOM 1702 C C . ILE A 1 223 ? 109.741 120.091 85.997 1.00 51.81 225 ILE A C 1
ATOM 1703 O O . ILE A 1 223 ? 109.267 118.957 86.131 1.00 58.41 225 ILE A O 1
ATOM 1708 N N . SER A 1 224 ? 109.127 121.192 86.422 1.00 49.18 226 SER A N 1
ATOM 1709 C CA . SER A 1 224 ? 107.811 121.182 87.045 1.00 47.61 226 SER A CA 1
ATOM 1710 C C . SER A 1 224 ? 106.836 121.950 86.163 1.00 49.77 226 SER A C 1
ATOM 1711 O O . SER A 1 224 ? 107.150 123.053 85.701 1.00 58.99 226 SER A O 1
ATOM 1714 N N . PHE A 1 225 ? 105.661 121.369 85.928 1.00 50.04 227 PHE A N 1
ATOM 1715 C CA . PHE A 1 225 ? 104.655 121.967 85.062 1.00 47.39 227 PHE A CA 1
ATOM 1716 C C . PHE A 1 225 ? 103.266 121.791 85.659 1.00 48.58 227 PHE A C 1
ATOM 1717 O O . PHE A 1 225 ? 102.976 120.774 86.296 1.00 55.66 227 PHE A O 1
ATOM 1725 N N . VAL A 1 226 ? 102.414 122.792 85.451 1.00 47.61 228 VAL A N 1
ATOM 1726 C CA . VAL A 1 226 ? 101.000 122.726 85.799 1.00 54.05 228 VAL A CA 1
ATOM 1727 C C . VAL A 1 226 ? 100.216 123.446 84.711 1.00 53.61 228 VAL A C 1
ATOM 1728 O O . VAL A 1 226 ? 100.479 124.618 84.419 1.00 59.30 228 VAL A O 1
ATOM 1732 N N . GLY A 1 227 ? 99.253 122.747 84.114 1.00 52.44 229 GLY A N 1
ATOM 1733 C CA . GLY A 1 227 ? 98.470 123.327 83.039 1.00 47.14 229 GLY A CA 1
ATOM 1734 C C . GLY A 1 227 ? 97.580 122.331 82.323 1.00 51.29 229 GLY A C 1
ATOM 1735 O O . GLY A 1 227 ? 97.002 121.438 82.950 1.00 48.65 229 GLY A O 1
ATOM 1736 N N . SER A 1 228 ? 97.464 122.475 81.006 1.00 62.22 230 SER A N 1
ATOM 1737 C CA . SER A 1 228 ? 96.575 121.637 80.219 1.00 64.22 230 SER A CA 1
ATOM 1738 C C . SER A 1 228 ? 97.186 120.256 79.995 1.00 65.30 230 SER A C 1
ATOM 1739 O O . SER A 1 228 ? 98.355 120.003 80.300 1.00 65.83 230 SER A O 1
ATOM 1742 N N . ASN A 1 229 ? 96.366 119.354 79.452 1.00 73.50 231 ASN A N 1
ATOM 1743 C CA . ASN A 1 229 ? 96.819 117.988 79.209 1.00 70.82 231 ASN A CA 1
ATOM 1744 C C . ASN A 1 229 ? 97.791 117.927 78.037 1.00 70.28 231 ASN A C 1
ATOM 1745 O O . ASN A 1 229 ? 98.821 117.248 78.106 1.00 69.64 231 ASN A O 1
ATOM 1750 N N . LYS A 1 230 ? 97.474 118.622 76.943 1.00 69.67 232 LYS A N 1
ATOM 1751 C CA . LYS A 1 230 ? 98.337 118.581 75.765 1.00 70.56 232 LYS A CA 1
ATOM 1752 C C . LYS A 1 230 ? 99.742 119.067 76.098 1.00 75.29 232 LYS A C 1
ATOM 1753 O O . LYS A 1 230 ? 100.730 118.354 75.877 1.00 74.20 232 LYS A O 1
ATOM 1759 N N . ALA A 1 231 ? 99.849 120.290 76.623 1.00 72.04 233 ALA A N 1
ATOM 1760 C CA . ALA A 1 231 ? 101.159 120.850 76.936 1.00 64.23 233 ALA A CA 1
ATOM 1761 C C . ALA A 1 231 ? 101.867 120.030 78.005 1.00 65.52 233 ALA A C 1
ATOM 1762 O O . ALA A 1 231 ? 103.085 119.830 77.935 1.00 66.05 233 ALA A O 1
ATOM 1764 N N . GLY A 1 232 ? 101.124 119.548 79.002 1.00 63.62 234 GLY A N 1
ATOM 1765 C CA . GLY A 1 232 ? 101.742 118.747 80.045 1.00 63.56 234 GLY A CA 1
ATOM 1766 C C . GLY A 1 232 ? 102.350 117.465 79.511 1.00 67.59 234 GLY A C 1
ATOM 1767 O O . GLY A 1 232 ? 103.492 117.129 79.831 1.00 62.18 234 GLY A O 1
ATOM 1768 N N . GLU A 1 233 ? 101.595 116.732 78.690 1.00 76.47 235 GLU A N 1
ATOM 1769 C CA . GLU A 1 233 ? 102.120 115.506 78.100 1.00 73.67 235 GLU A CA 1
ATOM 1770 C C . GLU A 1 233 ? 103.302 115.800 77.187 1.00 73.94 235 GLU A C 1
ATOM 1771 O O . GLU A 1 233 ? 104.303 115.073 77.203 1.00 75.73 235 GLU A O 1
ATOM 1777 N N . TYR A 1 234 ? 103.205 116.857 76.378 1.00 73.50 236 TYR A N 1
ATOM 1778 C CA . TYR A 1 234 ? 104.314 117.212 75.498 1.00 72.66 236 TYR A CA 1
ATOM 1779 C C . TYR A 1 234 ? 105.578 117.489 76.303 1.00 70.94 236 TYR A C 1
ATOM 1780 O O . TYR A 1 234 ? 106.663 116.995 75.971 1.00 69.99 236 TYR A O 1
ATOM 1789 N N . ILE A 1 235 ? 105.453 118.277 77.374 1.00 64.62 237 ILE A N 1
ATOM 1790 C CA . ILE A 1 235 ? 106.612 118.619 78.190 1.00 63.42 237 ILE A CA 1
ATOM 1791 C C . ILE A 1 235 ? 107.170 117.377 78.871 1.00 65.64 237 ILE A C 1
ATOM 1792 O O . ILE A 1 235 ? 108.389 117.174 78.917 1.00 69.09 237 ILE A O 1
ATOM 1797 N N . PHE A 1 236 ? 106.294 116.528 79.411 1.00 63.35 238 PHE A N 1
ATOM 1798 C CA . PHE A 1 236 ? 106.754 115.321 80.088 1.00 61.68 238 PHE A CA 1
ATOM 1799 C C . PHE A 1 236 ? 107.525 114.423 79.129 1.00 62.15 238 PHE A C 1
ATOM 1800 O O . PHE A 1 236 ? 108.587 113.889 79.471 1.00 67.56 238 PHE A O 1
ATOM 1808 N N . GLU A 1 237 ? 107.002 114.246 77.913 1.00 75.59 239 GLU A N 1
ATOM 1809 C CA . GLU A 1 237 ? 107.679 113.407 76.931 1.00 74.11 239 GLU A CA 1
ATOM 1810 C C . GLU A 1 237 ? 109.017 114.010 76.522 1.00 80.07 239 GLU A C 1
ATOM 1811 O O . GLU A 1 237 ? 110.043 113.320 76.501 1.00 82.95 239 GLU A O 1
ATOM 1817 N N . ARG A 1 238 ? 109.027 115.306 76.196 1.00 69.52 240 ARG A N 1
ATOM 1818 C CA . ARG A 1 238 ? 110.263 115.941 75.749 1.00 65.60 240 ARG A CA 1
ATOM 1819 C C . ARG A 1 238 ? 111.308 115.958 76.859 1.00 70.70 240 ARG A C 1
ATOM 1820 O O . ARG A 1 238 ? 112.513 115.986 76.582 1.00 71.16 240 ARG A O 1
ATOM 1828 N N . GLY A 1 239 ? 110.870 115.943 78.119 1.00 61.21 241 GLY A N 1
ATOM 1829 C CA . GLY A 1 239 ? 111.821 115.902 79.218 1.00 55.58 241 GLY A CA 1
ATOM 1830 C C . GLY A 1 239 ? 112.363 114.507 79.461 1.00 63.89 241 GLY A C 1
ATOM 1831 O O . GLY A 1 239 ? 113.579 114.300 79.512 1.00 74.17 241 GLY A O 1
ATOM 1832 N N . SER A 1 240 ? 111.468 113.527 79.619 1.00 65.58 242 SER A N 1
ATOM 1833 C CA . SER A 1 240 ? 111.909 112.151 79.820 1.00 63.46 242 SER A CA 1
ATOM 1834 C C . SER A 1 240 ? 112.758 111.661 78.655 1.00 63.39 242 SER A C 1
ATOM 1835 O O . SER A 1 240 ? 113.596 110.770 78.833 1.00 65.80 242 SER A O 1
ATOM 1838 N N . ARG A 1 241 ? 112.558 112.224 77.460 1.00 68.52 243 ARG A N 1
ATOM 1839 C CA . ARG A 1 241 ? 113.373 111.833 76.316 1.00 73.86 243 ARG A CA 1
ATOM 1840 C C . ARG A 1 241 ? 114.840 112.180 76.530 1.00 80.28 243 ARG A C 1
ATOM 1841 O O . ARG A 1 241 ? 115.724 111.425 76.110 1.00 78.30 243 ARG A O 1
ATOM 1849 N N . HIS A 1 242 ? 115.120 113.310 77.176 1.00 75.07 244 HIS A N 1
ATOM 1850 C CA . HIS A 1 242 ? 116.486 113.748 77.431 1.00 71.19 244 HIS A CA 1
ATOM 1851 C C . HIS A 1 242 ? 117.020 113.278 78.778 1.00 74.65 244 HIS A C 1
ATOM 1852 O O . HIS A 1 242 ? 118.190 113.532 79.085 1.00 78.74 244 HIS A O 1
ATOM 1859 N N . GLY A 1 243 ? 116.202 112.607 79.585 1.00 59.77 245 GLY A N 1
ATOM 1860 C CA . GLY A 1 243 ? 116.643 112.096 80.866 1.00 63.74 245 GLY A CA 1
ATOM 1861 C C . GLY A 1 243 ? 116.361 112.989 82.052 1.00 60.49 245 GLY A C 1
ATOM 1862 O O . GLY A 1 243 ? 117.042 112.859 83.076 1.00 60.06 245 GLY A O 1
ATOM 1863 N N . LYS A 1 244 ? 115.387 113.889 81.953 1.00 60.52 246 LYS A N 1
ATOM 1864 C CA . LYS A 1 244 ? 115.052 114.805 83.033 1.00 59.86 246 LYS A CA 1
ATOM 1865 C C . LYS A 1 244 ? 113.793 114.331 83.747 1.00 64.16 246 LYS A C 1
ATOM 1866 O O . LYS A 1 244 ? 112.793 113.995 83.106 1.00 63.05 246 LYS A O 1
ATOM 1872 N N . ARG A 1 245 ? 113.846 114.307 85.076 1.00 51.94 247 ARG A N 1
ATOM 1873 C CA . ARG A 1 245 ? 112.656 114.004 85.856 1.00 51.45 247 ARG A CA 1
ATOM 1874 C C . ARG A 1 245 ? 111.657 115.147 85.735 1.00 55.40 247 ARG A C 1
ATOM 1875 O O . ARG A 1 245 ? 111.995 116.314 85.952 1.00 61.61 247 ARG A O 1
ATOM 1883 N N . VAL A 1 246 ? 110.421 114.810 85.376 1.00 53.28 248 VAL A N 1
ATOM 1884 C CA . VAL A 1 246 ? 109.384 115.797 85.105 1.00 51.16 248 VAL A CA 1
ATOM 1885 C C . VAL A 1 246 ? 108.134 115.424 85.887 1.00 58.59 248 VAL A C 1
ATOM 1886 O O . VAL A 1 246 ? 107.662 114.284 85.806 1.00 67.02 248 VAL A O 1
ATOM 1890 N N . GLN A 1 247 ? 107.605 116.382 86.640 1.00 50.13 249 GLN A N 1
ATOM 1891 C CA . GLN A 1 247 ? 106.331 116.245 87.332 1.00 49.33 249 GLN A CA 1
ATOM 1892 C C . GLN A 1 247 ? 105.362 117.267 86.757 1.00 53.75 249 GLN A C 1
ATOM 1893 O O . GLN A 1 247 ? 105.604 118.476 86.847 1.00 58.29 249 GLN A O 1
ATOM 1899 N N . ALA A 1 248 ? 104.275 116.784 86.160 1.00 54.32 250 ALA A N 1
ATOM 1900 C CA . ALA A 1 248 ? 103.340 117.636 85.435 1.00 56.82 250 ALA A CA 1
ATOM 1901 C C . ALA A 1 248 ? 101.924 117.341 85.900 1.00 54.99 250 ALA A C 1
ATOM 1902 O O . ALA A 1 248 ? 101.443 116.213 85.755 1.00 65.28 250 ALA A O 1
ATOM 1904 N N . ASN A 1 249 ? 101.263 118.353 86.453 1.00 55.62 251 ASN A N 1
ATOM 1905 C CA . ASN A 1 249 ? 99.853 118.274 86.808 1.00 56.21 251 ASN A CA 1
ATOM 1906 C C . ASN A 1 249 ? 99.032 118.827 85.652 1.00 54.37 251 ASN A C 1
ATOM 1907 O O . ASN A 1 249 ? 99.301 119.931 85.167 1.00 68.00 251 ASN A O 1
ATOM 1912 N N . MET A 1 250 ? 98.040 118.062 85.212 1.00 53.08 252 MET A N 1
ATOM 1913 C CA . MET A 1 250 ? 97.301 118.354 83.992 1.00 55.89 252 MET A CA 1
ATOM 1914 C C . MET A 1 250 ? 95.826 118.598 84.321 1.00 62.92 252 MET A C 1
ATOM 1915 O O . MET A 1 250 ? 95.423 118.627 85.488 1.00 60.74 252 MET A O 1
ATOM 1920 N N . GLY A 1 251 ? 95.023 118.778 83.273 1.00 73.89 253 GLY A N 1
ATOM 1921 C CA . GLY A 1 251 ? 93.627 119.125 83.459 1.00 71.22 253 GLY A CA 1
ATOM 1922 C C . GLY A 1 251 ? 92.902 118.151 84.366 1.00 73.64 253 GLY A C 1
ATOM 1923 O O . GLY A 1 251 ? 93.365 117.044 84.648 1.00 77.16 253 GLY A O 1
ATOM 1924 N N . ALA A 1 252 ? 91.728 118.580 84.826 1.00 65.26 254 ALA A N 1
ATOM 1925 C CA . ALA A 1 252 ? 90.951 117.803 85.779 1.00 63.13 254 ALA A CA 1
ATOM 1926 C C . ALA A 1 252 ? 89.469 117.967 85.476 1.00 70.86 254 ALA A C 1
ATOM 1927 O O . ALA A 1 252 ? 89.037 118.956 84.879 1.00 75.26 254 ALA A O 1
ATOM 1929 N N . LYS A 1 253 ? 88.693 116.975 85.899 1.00 69.11 255 LYS A N 1
ATOM 1930 C CA . LYS A 1 253 ? 87.244 116.972 85.747 1.00 68.34 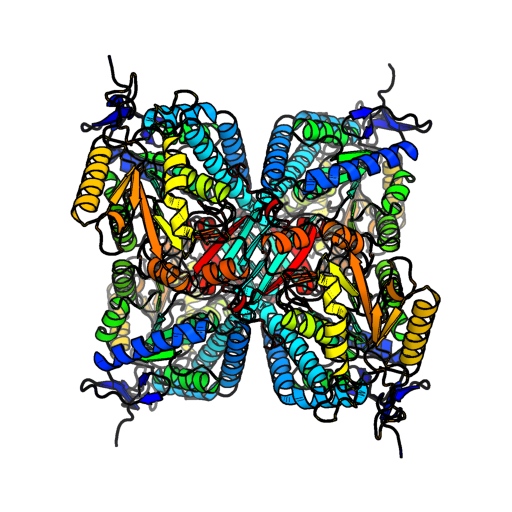255 LYS A CA 1
ATOM 1931 C C . LYS A 1 253 ? 86.623 116.517 87.068 1.00 72.28 255 LYS A C 1
ATOM 1932 O O . LYS A 1 253 ? 85.769 115.635 87.117 1.00 77.13 255 LYS A O 1
ATOM 1938 N N . ASN A 1 254 ? 87.076 117.122 88.165 1.00 61.22 256 ASN A N 1
ATOM 1939 C CA . ASN A 1 254 ? 86.640 116.718 89.496 1.00 53.45 256 ASN A CA 1
ATOM 1940 C C . ASN A 1 254 ? 85.126 116.558 89.556 1.00 58.97 256 ASN A C 1
ATOM 1941 O O . ASN A 1 254 ? 84.374 117.359 88.993 1.00 52.55 256 ASN A O 1
ATOM 1946 N N . HIS A 1 255 ? 84.683 115.510 90.247 1.00 61.42 257 HIS A N 1
ATOM 1947 C CA . HIS A 1 255 ? 83.270 115.179 90.368 1.00 63.15 257 HIS A CA 1
ATOM 1948 C C . HIS A 1 255 ? 82.808 115.402 91.802 1.00 62.53 257 HIS A C 1
ATOM 1949 O O . HIS A 1 255 ? 83.499 115.013 92.750 1.00 62.03 257 HIS A O 1
ATOM 1956 N N . GLY A 1 256 ? 81.641 116.023 91.953 1.00 51.95 258 GLY A N 1
ATOM 1957 C CA . GLY A 1 256 ? 81.038 116.205 93.262 1.00 52.14 258 GLY A CA 1
ATOM 1958 C C . GLY A 1 256 ? 79.835 115.291 93.437 1.00 64.70 258 GLY A C 1
ATOM 1959 O O . GLY A 1 256 ? 78.954 115.230 92.584 1.00 66.93 258 GLY A O 1
ATOM 1960 N N . VAL A 1 257 ? 79.813 114.581 94.562 1.00 65.05 259 VAL A N 1
ATOM 1961 C CA . VAL A 1 257 ? 78.767 113.612 94.869 1.00 58.95 259 VAL A CA 1
ATOM 1962 C C . VAL A 1 257 ? 77.953 114.153 96.035 1.00 43.85 259 VAL A C 1
ATOM 1963 O O . VAL A 1 257 ? 78.499 114.411 97.115 1.00 46.23 259 VAL A O 1
ATOM 1967 N N . VAL A 1 258 ? 76.653 114.325 95.817 1.00 42.95 260 VAL A N 1
ATOM 1968 C CA . VAL A 1 258 ? 75.741 114.856 96.824 1.00 46.88 260 VAL A CA 1
ATOM 1969 C C . VAL A 1 258 ? 74.793 113.727 97.212 1.00 52.51 260 VAL A C 1
ATOM 1970 O O . VAL A 1 258 ? 73.994 113.259 96.396 1.00 55.20 260 VAL A O 1
ATOM 1974 N N . MET A 1 259 ? 74.881 113.285 98.465 1.00 54.03 261 MET A N 1
ATOM 1975 C CA . MET A 1 259 ? 73.998 112.239 98.953 1.00 41.95 261 MET A CA 1
ATOM 1976 C C . MET A 1 259 ? 72.711 112.845 99.513 1.00 49.42 261 MET A C 1
ATOM 1977 O O . MET A 1 259 ? 72.679 114.022 99.882 1.00 67.89 261 MET A O 1
ATOM 1982 N N . PRO A 1 260 ? 71.631 112.061 99.584 1.00 54.85 262 PRO A N 1
ATOM 1983 C CA . PRO A 1 260 ? 70.365 112.609 100.100 1.00 61.31 262 PRO A CA 1
ATOM 1984 C C . PRO A 1 260 ? 70.450 113.108 101.531 1.00 66.78 262 PRO A C 1
ATOM 1985 O O . PRO A 1 260 ? 69.759 114.075 101.873 1.00 69.27 262 PRO A O 1
ATOM 1989 N N . ASP A 1 261 ? 71.268 112.486 102.376 1.00 69.24 263 ASP A N 1
ATOM 1990 C CA . ASP A 1 261 ? 71.362 112.856 103.782 1.00 62.41 263 ASP A CA 1
ATOM 1991 C C . ASP A 1 261 ? 72.343 113.992 104.036 1.00 67.23 263 ASP A C 1
ATOM 1992 O O . ASP A 1 261 ? 72.593 114.326 105.199 1.00 69.98 263 ASP A O 1
ATOM 1997 N N . ALA A 1 262 ? 72.903 114.590 102.989 1.00 66.67 264 ALA A N 1
ATOM 1998 C CA . ALA A 1 262 ? 73.845 115.682 103.167 1.00 63.59 264 ALA A CA 1
ATOM 1999 C C . ALA A 1 262 ? 73.114 116.966 103.555 1.00 72.22 264 ALA A C 1
ATOM 2000 O O . ALA A 1 262 ? 71.905 117.113 103.356 1.00 74.41 264 ALA A O 1
ATOM 2002 N N . ASN A 1 263 ? 73.873 117.904 104.117 1.00 78.00 265 ASN A N 1
ATOM 2003 C CA . ASN A 1 263 ? 73.325 119.198 104.510 1.00 75.08 265 ASN A CA 1
ATOM 2004 C C . ASN A 1 263 ? 72.946 119.977 103.256 1.00 76.91 265 ASN A C 1
ATOM 2005 O O . ASN A 1 263 ? 73.811 120.332 102.450 1.00 77.17 265 ASN A O 1
ATOM 2010 N N . LYS A 1 264 ? 71.650 120.251 103.093 1.00 71.82 266 LYS A N 1
ATOM 2011 C CA . LYS A 1 264 ? 71.160 120.815 101.839 1.00 71.82 266 LYS A CA 1
ATOM 2012 C C . LYS A 1 264 ? 71.780 122.179 101.559 1.00 75.93 266 LYS A C 1
ATOM 2013 O O . LYS A 1 264 ? 72.489 122.360 100.562 1.00 81.14 266 LYS A O 1
ATOM 2019 N N . GLU A 1 265 ? 71.516 123.158 102.427 1.00 89.41 267 GLU A N 1
ATOM 2020 C CA . GLU A 1 265 ? 71.959 124.523 102.157 1.00 90.44 267 GLU A CA 1
ATOM 2021 C C . GLU A 1 265 ? 73.480 124.616 102.108 1.00 85.43 267 GLU A C 1
ATOM 2022 O O . GLU A 1 265 ? 74.038 125.255 101.207 1.00 89.78 267 GLU A O 1
ATOM 2028 N N . ASN A 1 266 ? 74.166 123.997 103.070 1.00 76.49 268 ASN A N 1
ATOM 2029 C CA . ASN A 1 266 ? 75.624 124.046 103.081 1.00 79.03 268 ASN A CA 1
ATOM 2030 C C . ASN A 1 266 ? 76.205 123.366 101.848 1.00 80.74 268 ASN A C 1
ATOM 2031 O O . ASN A 1 266 ? 77.151 123.877 101.236 1.00 90.25 268 ASN A O 1
ATOM 2036 N N . THR A 1 267 ? 75.654 122.210 101.470 1.00 68.55 269 THR A N 1
ATOM 2037 C CA . THR A 1 267 ? 76.149 121.513 100.287 1.00 65.19 269 THR A CA 1
ATOM 2038 C C . THR A 1 267 ? 75.950 122.354 99.034 1.00 67.41 269 THR A C 1
ATOM 2039 O O . THR A 1 267 ? 76.842 122.430 98.182 1.00 68.14 269 THR A O 1
ATOM 2043 N N . LEU A 1 268 ? 74.787 122.994 98.901 1.00 65.48 270 LEU A N 1
ATOM 2044 C CA . LEU A 1 268 ? 74.540 123.828 97.730 1.00 60.85 270 LEU A CA 1
ATOM 2045 C C . LEU A 1 268 ? 75.483 125.024 97.697 1.00 64.00 270 LEU A C 1
ATOM 2046 O O . LEU A 1 268 ? 76.020 125.369 96.637 1.00 71.49 270 LEU A O 1
ATOM 2051 N N . ASN A 1 269 ? 75.693 125.672 98.845 1.00 72.66 271 ASN A N 1
ATOM 2052 C CA . ASN A 1 269 ? 76.621 126.797 98.893 1.00 66.86 271 ASN A CA 1
ATOM 2053 C C . ASN A 1 269 ? 78.028 126.361 98.506 1.00 67.48 271 ASN A C 1
ATOM 2054 O O . ASN A 1 269 ? 78.719 127.059 97.754 1.00 79.08 271 ASN A O 1
ATOM 2059 N N . GLN A 1 270 ? 78.469 125.207 99.012 1.00 62.42 272 GLN A N 1
ATOM 2060 C CA . GLN A 1 270 ? 79.796 124.708 98.666 1.00 60.66 272 GLN A CA 1
ATOM 2061 C C . GLN A 1 270 ? 79.899 124.403 97.178 1.00 63.25 272 GLN A C 1
ATOM 2062 O O . GLN A 1 270 ? 80.892 124.760 96.531 1.00 74.35 272 GLN A O 1
ATOM 2068 N N . LEU A 1 271 ? 78.888 123.735 96.618 1.00 57.22 273 LEU A N 1
ATOM 2069 C CA . LEU A 1 271 ? 78.887 123.441 95.190 1.00 58.06 273 LEU A CA 1
ATOM 2070 C C . LEU A 1 271 ? 78.997 124.722 94.374 1.00 58.55 273 LEU A C 1
ATOM 2071 O O . LEU A 1 271 ? 79.785 124.807 93.427 1.00 56.71 273 LEU A O 1
ATOM 2076 N N . VAL A 1 272 ? 78.199 125.731 94.727 1.00 60.36 274 VAL A N 1
ATOM 2077 C CA . VAL A 1 272 ? 78.227 126.992 93.991 1.00 56.64 274 VAL A CA 1
ATOM 2078 C C . VAL A 1 272 ? 79.610 127.625 94.083 1.00 57.65 274 VAL A C 1
ATOM 2079 O O . VAL A 1 272 ? 80.220 127.985 93.067 1.00 65.45 274 VAL A O 1
ATOM 2083 N N . GLY A 1 273 ? 80.128 127.763 95.305 1.00 61.33 275 GLY A N 1
ATOM 2084 C CA . GLY A 1 273 ? 81.411 128.420 95.485 1.00 56.70 275 GLY A CA 1
ATOM 2085 C C . GLY A 1 273 ? 82.544 127.708 94.772 1.00 51.71 275 GLY A C 1
ATOM 2086 O O . GLY A 1 273 ? 83.480 128.346 94.284 1.00 59.29 275 GLY A O 1
ATOM 2087 N N . ALA A 1 274 ? 82.479 126.378 94.701 1.00 49.21 276 ALA A N 1
ATOM 2088 C CA . ALA A 1 274 ? 83.552 125.614 94.079 1.00 49.68 276 ALA A CA 1
ATOM 2089 C C . ALA A 1 274 ? 83.419 125.525 92.566 1.00 57.82 276 ALA A C 1
ATOM 2090 O O . ALA A 1 274 ? 84.439 125.423 91.875 1.00 67.45 276 ALA A O 1
ATOM 2092 N N . ALA A 1 275 ? 82.196 125.561 92.033 1.00 53.05 277 ALA A N 1
ATOM 2093 C CA . ALA A 1 275 ? 82.016 125.459 90.590 1.00 60.31 277 ALA A CA 1
ATOM 2094 C C . ALA A 1 275 ? 82.181 126.811 89.910 1.00 60.12 277 ALA A C 1
ATOM 2095 O O . ALA A 1 275 ? 82.709 126.884 88.794 1.00 61.60 277 ALA A O 1
ATOM 2097 N N . PHE A 1 276 ? 81.739 127.889 90.560 1.00 66.37 278 PHE A N 1
ATOM 2098 C CA . PHE A 1 276 ? 81.821 129.221 89.980 1.00 60.05 278 PHE A CA 1
ATOM 2099 C C . PHE A 1 276 ? 82.874 130.104 90.633 1.00 65.01 278 PHE A C 1
ATOM 2100 O O . PHE A 1 276 ? 83.083 131.231 90.169 1.00 80.55 278 PHE A O 1
ATOM 2108 N N . GLY A 1 277 ? 83.538 129.634 91.686 1.00 64.37 279 GLY A N 1
ATOM 2109 C CA . GLY A 1 277 ? 84.616 130.410 92.269 1.00 66.45 279 GLY A CA 1
ATOM 2110 C C . GLY A 1 277 ? 85.770 130.579 91.301 1.00 65.28 279 GLY A C 1
ATOM 2111 O O . GLY A 1 277 ? 86.184 129.641 90.617 1.00 63.55 279 GLY A O 1
ATOM 2112 N N . ALA A 1 278 ? 86.296 131.803 91.246 1.00 68.83 280 ALA A N 1
ATOM 2113 C CA . ALA A 1 278 ? 87.388 132.139 90.332 1.00 74.10 280 ALA A CA 1
ATOM 2114 C C . ALA A 1 278 ? 87.000 131.859 88.882 1.00 70.89 280 ALA A C 1
ATOM 2115 O O . ALA A 1 278 ? 87.842 131.505 88.054 1.00 73.51 280 ALA A O 1
ATOM 2117 N N . ALA A 1 279 ? 85.713 132.013 88.569 1.00 56.43 281 ALA A N 1
ATOM 2118 C CA . ALA A 1 279 ? 85.204 131.782 87.217 1.00 51.04 281 ALA A CA 1
ATOM 2119 C C . ALA A 1 279 ? 85.483 130.355 86.754 1.00 59.77 281 ALA A C 1
ATOM 2120 O O . ALA A 1 279 ? 85.626 130.091 85.558 1.00 62.40 281 ALA A O 1
ATOM 2122 N N . GLY A 1 280 ? 85.564 129.423 87.701 1.00 63.81 282 GLY A N 1
ATOM 2123 C CA . GLY A 1 280 ? 85.813 128.035 87.367 1.00 60.04 282 GLY A CA 1
ATOM 2124 C C . GLY A 1 280 ? 87.155 127.759 86.730 1.00 58.22 282 GLY A C 1
ATOM 2125 O O . GLY A 1 280 ? 87.379 126.641 86.256 1.00 58.91 282 GLY A O 1
ATOM 2126 N N . GLN A 1 281 ? 88.057 128.740 86.702 1.00 58.92 283 GLN A N 1
ATOM 2127 C CA . GLN A 1 281 ? 89.374 128.574 86.088 1.00 57.05 283 GLN A CA 1
ATOM 2128 C C . GLN A 1 281 ? 90.374 128.037 87.115 1.00 56.66 283 GLN A C 1
ATOM 2129 O O . GLN A 1 281 ? 91.342 128.693 87.499 1.00 61.31 283 GLN A O 1
ATOM 2135 N N . ARG A 1 282 ? 90.114 126.811 87.564 1.00 58.77 284 ARG A N 1
ATOM 2136 C CA . ARG A 1 282 ? 90.955 126.138 88.542 1.00 56.58 284 ARG A CA 1
ATOM 2137 C C . ARG A 1 282 ? 91.041 124.657 88.209 1.00 57.18 284 ARG A C 1
ATOM 2138 O O . ARG A 1 282 ? 90.064 124.056 87.751 1.00 60.94 284 ARG A O 1
ATOM 2146 N N . CYS A 1 283 ? 92.220 124.072 88.437 1.00 63.60 285 CYS A N 1
ATOM 2147 C CA . CYS A 1 283 ? 92.396 122.640 88.221 1.00 64.83 285 CYS A CA 1
ATOM 2148 C C . CYS A 1 283 ? 91.677 121.808 89.275 1.00 67.60 285 CYS A C 1
ATOM 2149 O O . CYS A 1 283 ? 91.555 120.590 89.107 1.00 72.18 285 CYS A O 1
ATOM 2152 N N . MET A 1 284 ? 91.206 122.431 90.355 1.00 56.32 286 MET A N 1
ATOM 2153 C CA . MET A 1 284 ? 90.467 121.744 91.404 1.00 54.82 286 MET A CA 1
ATOM 2154 C C . MET A 1 284 ? 89.003 122.157 91.464 1.00 55.94 286 MET A C 1
ATOM 2155 O O . MET A 1 284 ? 88.299 121.756 92.397 1.00 56.91 286 MET A O 1
ATOM 2160 N N . ALA A 1 285 ? 88.527 122.945 90.502 1.00 62.30 287 ALA A N 1
ATOM 2161 C CA . ALA A 1 285 ? 87.136 123.373 90.509 1.00 59.10 287 ALA A CA 1
ATOM 2162 C C . ALA A 1 285 ? 86.205 122.172 90.406 1.00 60.75 287 ALA A C 1
ATOM 2163 O O . ALA A 1 285 ? 86.446 121.240 89.634 1.00 65.40 287 ALA A O 1
ATOM 2165 N N . LEU A 1 286 ? 85.129 122.201 91.193 1.00 56.92 288 LEU A N 1
ATOM 2166 C CA . LEU A 1 286 ? 84.134 121.131 91.196 1.00 49.58 288 LEU A CA 1
ATOM 2167 C C . LEU A 1 286 ? 83.128 121.347 90.062 1.00 50.86 288 LEU A C 1
ATOM 2168 O O . LEU A 1 286 ? 81.940 121.594 90.270 1.00 54.17 288 LEU A O 1
ATOM 2173 N N . SER A 1 287 ? 83.638 121.246 88.833 1.00 65.12 289 SER A N 1
ATOM 2174 C CA . SER A 1 287 ? 82.838 121.533 87.648 1.00 62.69 289 SER A CA 1
ATOM 2175 C C . SER A 1 287 ? 81.787 120.469 87.358 1.00 64.44 289 SER A C 1
ATOM 2176 O O . SER A 1 287 ? 80.977 120.663 86.445 1.00 69.95 289 SER A O 1
ATOM 2179 N N . THR A 1 288 ? 81.776 119.360 88.097 1.00 64.10 290 THR A N 1
ATOM 2180 C CA . THR A 1 288 ? 80.823 118.281 87.876 1.00 63.78 290 THR A CA 1
ATOM 2181 C C . THR A 1 288 ? 80.161 117.915 89.194 1.00 62.34 290 THR A C 1
ATOM 2182 O O . THR A 1 288 ? 80.834 117.815 90.225 1.00 59.03 290 THR A O 1
ATOM 2186 N N . ALA A 1 289 ? 78.846 117.714 89.156 1.00 65.41 291 ALA A N 1
ATOM 2187 C CA . ALA A 1 289 ? 78.058 117.350 90.325 1.00 65.55 291 ALA A CA 1
ATOM 2188 C C . ALA A 1 289 ? 77.243 116.105 90.010 1.00 72.24 291 ALA A C 1
ATOM 2189 O O . ALA A 1 289 ? 76.641 116.008 88.935 1.00 71.42 291 ALA A O 1
ATOM 2191 N N . VAL A 1 290 ? 77.229 115.157 90.942 1.00 67.44 292 VAL A N 1
ATOM 2192 C CA . VAL A 1 290 ? 76.511 113.897 90.789 1.00 59.44 292 VAL A CA 1
ATOM 2193 C C . VAL A 1 290 ? 75.469 113.824 91.897 1.00 51.63 292 VAL A C 1
ATOM 2194 O O . VAL A 1 290 ? 75.810 113.646 93.074 1.00 57.00 292 VAL A O 1
ATOM 2198 N N . LEU A 1 291 ? 74.197 113.956 91.526 1.00 49.88 293 LEU A N 1
ATOM 2199 C CA . LEU A 1 291 ? 73.095 113.921 92.482 1.00 58.60 293 LEU A CA 1
ATOM 2200 C C . LEU A 1 291 ? 72.620 112.479 92.628 1.00 60.46 293 LEU A C 1
ATOM 2201 O O . LEU A 1 291 ? 72.011 111.921 91.710 1.00 61.44 293 LEU A O 1
ATOM 2206 N N . VAL A 1 292 ? 72.898 111.880 93.782 1.00 56.83 294 VAL A N 1
ATOM 2207 C CA . VAL A 1 292 ? 72.557 110.482 94.025 1.00 47.64 294 VAL A CA 1
ATOM 2208 C C . VAL A 1 292 ? 71.190 110.403 94.692 1.00 50.98 294 VAL A C 1
ATOM 2209 O O . VAL A 1 292 ? 70.895 111.158 95.627 1.00 55.31 294 VAL A O 1
ATOM 2213 N N . GLY A 1 293 ? 70.356 109.483 94.214 1.00 64.18 295 GLY A N 1
ATOM 2214 C CA . GLY A 1 293 ? 69.057 109.242 94.810 1.00 63.07 295 GLY A CA 1
ATOM 2215 C C . GLY A 1 293 ? 68.153 110.456 94.819 1.00 66.87 295 GLY A C 1
ATOM 2216 O O . GLY A 1 293 ? 67.857 111.029 93.766 1.00 70.16 295 GLY A O 1
ATOM 2217 N N . GLU A 1 294 ? 67.708 110.859 96.008 1.00 71.96 296 GLU A N 1
ATOM 2218 C CA . GLU A 1 294 ? 66.780 111.974 96.153 1.00 71.73 296 GLU A CA 1
ATOM 2219 C C . GLU A 1 294 ? 67.449 113.332 95.988 1.00 71.48 296 GLU A C 1
ATOM 2220 O O . GLU A 1 294 ? 66.761 114.355 96.082 1.00 75.27 296 GLU A O 1
ATOM 2226 N N . ALA A 1 295 ? 68.760 113.373 95.746 1.00 59.99 297 ALA A N 1
ATOM 2227 C CA . ALA A 1 295 ? 69.445 114.641 95.530 1.00 61.45 297 ALA A CA 1
ATOM 2228 C C . ALA A 1 295 ? 68.982 115.351 94.265 1.00 65.92 297 ALA A C 1
ATOM 2229 O O . ALA A 1 295 ? 69.324 116.523 94.074 1.00 69.25 297 ALA A O 1
ATOM 2231 N N . LYS A 1 296 ? 68.218 114.675 93.403 1.00 73.94 298 LYS A N 1
ATOM 2232 C CA . LYS A 1 296 ? 67.731 115.312 92.184 1.00 69.56 298 LYS A CA 1
ATOM 2233 C C . LYS A 1 296 ? 66.837 116.505 92.495 1.00 70.22 298 LYS A C 1
ATOM 2234 O O . LYS A 1 296 ? 66.754 117.444 91.696 1.00 80.10 298 LYS A O 1
ATOM 2240 N N . LYS A 1 297 ? 66.163 116.486 93.647 1.00 65.09 299 LYS A N 1
ATOM 2241 C CA . LYS A 1 297 ? 65.227 117.546 94.002 1.00 67.36 299 LYS A CA 1
ATOM 2242 C C . LYS A 1 297 ? 65.915 118.870 94.309 1.00 75.69 299 LYS A C 1
ATOM 2243 O O . LYS A 1 297 ? 65.222 119.879 94.475 1.00 76.82 299 LYS A O 1
ATOM 2249 N N . TRP A 1 298 ? 67.243 118.895 94.390 1.00 72.74 300 TRP A N 1
ATOM 2250 C CA . TRP A 1 298 ? 67.979 120.098 94.754 1.00 66.55 300 TRP A CA 1
ATOM 2251 C C . TRP A 1 298 ? 68.428 120.915 93.549 1.00 68.41 300 TRP A C 1
ATOM 2252 O O . TRP A 1 298 ? 69.100 121.937 93.730 1.00 76.29 300 TRP A O 1
ATOM 2263 N N . LEU A 1 299 ? 68.081 120.498 92.331 1.00 67.05 301 LEU A N 1
ATOM 2264 C CA . LEU A 1 299 ? 68.453 121.278 91.152 1.00 66.14 301 LEU A CA 1
ATOM 2265 C C . LEU A 1 299 ? 67.840 122.671 91.165 1.00 71.73 301 LEU A C 1
ATOM 2266 O O . LEU A 1 299 ? 68.565 123.644 90.889 1.00 76.21 301 LEU A O 1
ATOM 2271 N N . PRO A 1 300 ? 66.546 122.849 91.449 1.00 69.74 302 PRO A N 1
ATOM 2272 C CA . PRO A 1 300 ? 66.007 124.218 91.513 1.00 67.89 302 PRO A CA 1
ATOM 2273 C C . PRO A 1 300 ? 66.708 125.083 92.545 1.00 68.36 302 PRO A C 1
ATOM 2274 O O . PRO A 1 300 ? 67.009 126.252 92.270 1.00 72.48 302 PRO A O 1
ATOM 2278 N N . GLU A 1 301 ? 66.982 124.537 93.732 1.00 72.90 303 GLU A N 1
ATOM 2279 C CA . GLU A 1 301 ? 67.666 125.317 94.757 1.00 71.43 303 GLU A CA 1
ATOM 2280 C C . GLU A 1 301 ? 69.096 125.635 94.340 1.00 71.81 303 GLU A C 1
ATOM 2281 O O . GLU A 1 301 ? 69.597 126.733 94.608 1.00 78.82 303 GLU A O 1
ATOM 2287 N N . LEU A 1 302 ? 69.769 124.691 93.678 1.00 62.03 304 LEU A N 1
ATOM 2288 C CA . LEU A 1 302 ? 71.113 124.963 93.181 1.00 57.73 304 LEU A CA 1
ATOM 2289 C C . LEU A 1 302 ? 71.097 126.091 92.157 1.00 64.40 304 LEU A C 1
ATOM 2290 O O . LEU A 1 302 ? 71.960 126.977 92.182 1.00 69.49 304 LEU A O 1
ATOM 2295 N N . VAL A 1 303 ? 70.115 126.080 91.254 1.00 63.82 305 VAL A N 1
ATOM 2296 C CA . VAL A 1 303 ? 70.016 127.140 90.256 1.00 65.29 305 VAL A CA 1
ATOM 2297 C C . VAL A 1 303 ? 69.725 128.477 90.926 1.00 66.66 305 VAL A C 1
ATOM 2298 O O . VAL A 1 303 ? 70.289 129.512 90.549 1.00 72.24 305 VAL A O 1
ATOM 2302 N N . GLU A 1 304 ? 68.844 128.479 91.929 1.00 72.85 306 GLU A N 1
ATOM 2303 C CA . GLU A 1 304 ? 68.541 129.719 92.639 1.00 75.94 306 GLU A CA 1
ATOM 2304 C C . GLU A 1 304 ? 69.778 130.264 93.342 1.00 73.63 306 GLU A C 1
ATOM 2305 O O . GLU A 1 304 ? 70.028 131.475 93.325 1.00 72.86 306 GLU A O 1
ATOM 2311 N N . HIS A 1 305 ? 70.564 129.385 93.967 1.00 73.89 307 HIS A N 1
ATOM 2312 C CA . HIS A 1 305 ? 71.789 129.829 94.624 1.00 69.97 307 HIS A CA 1
ATOM 2313 C C . HIS A 1 305 ? 72.789 130.371 93.612 1.00 69.93 307 HIS A C 1
ATOM 2314 O O . HIS A 1 305 ? 73.456 131.381 93.865 1.00 75.33 307 HIS A O 1
ATOM 2321 N N . ALA A 1 306 ? 72.907 129.714 92.455 1.00 67.62 308 ALA A N 1
ATOM 2322 C CA . ALA A 1 306 ? 73.825 130.195 91.429 1.00 68.63 308 ALA A CA 1
ATOM 2323 C C . ALA A 1 306 ? 73.375 131.533 90.857 1.00 70.26 308 ALA A C 1
ATOM 2324 O O . ALA A 1 306 ? 74.213 132.337 90.433 1.00 68.39 308 ALA A O 1
ATOM 2326 N N . LYS A 1 307 ? 72.066 131.791 90.837 1.00 75.80 309 LYS A N 1
ATOM 2327 C CA . LYS A 1 307 ? 71.564 133.064 90.334 1.00 69.76 309 LYS A CA 1
ATOM 2328 C C . LYS A 1 307 ? 71.938 134.232 91.235 1.00 75.55 309 LYS A C 1
ATOM 2329 O O . LYS A 1 307 ? 71.901 135.382 90.783 1.00 75.05 309 LYS A O 1
ATOM 2335 N N . ASN A 1 308 ? 72.294 133.970 92.493 1.00 82.57 310 ASN A N 1
ATOM 2336 C CA . ASN A 1 308 ? 72.634 135.037 93.425 1.00 78.93 310 ASN A CA 1
ATOM 2337 C C . ASN A 1 308 ? 74.071 135.520 93.279 1.00 80.42 310 ASN A C 1
ATOM 2338 O O . ASN A 1 308 ? 74.438 136.515 93.915 1.00 81.95 310 ASN A O 1
ATOM 2343 N N . LEU A 1 309 ? 74.886 134.853 92.467 1.00 78.37 311 LEU A N 1
ATOM 2344 C CA . LEU A 1 309 ? 76.267 135.275 92.284 1.00 77.00 311 LEU A CA 1
ATOM 2345 C C . LEU A 1 309 ? 76.331 136.595 91.524 1.00 82.04 311 LEU A C 1
ATOM 2346 O O . LEU A 1 309 ? 75.480 136.897 90.682 1.00 80.48 311 LEU A O 1
ATOM 2351 N N . ARG A 1 310 ? 77.357 137.383 91.831 1.00 89.46 312 ARG A N 1
ATOM 2352 C CA . ARG A 1 310 ? 77.601 138.665 91.180 1.00 86.32 312 ARG A CA 1
ATOM 2353 C C . ARG A 1 310 ? 78.772 138.516 90.219 1.00 86.07 312 ARG A C 1
ATOM 2354 O O . ARG A 1 310 ? 79.865 138.107 90.626 1.00 86.04 312 ARG A O 1
ATOM 2362 N N . VAL A 1 311 ? 78.542 138.847 88.953 1.00 83.92 313 VAL A N 1
ATOM 2363 C CA . VAL A 1 311 ? 79.569 138.796 87.920 1.00 86.11 313 VAL A CA 1
ATOM 2364 C C . VAL A 1 311 ? 80.011 140.227 87.644 1.00 87.60 313 VAL A C 1
ATOM 2365 O O . VAL A 1 311 ? 79.254 141.024 87.079 1.00 82.29 313 VAL A O 1
ATOM 2369 N N . ASN A 1 312 ? 81.236 140.557 88.042 1.00 84.50 314 ASN A N 1
ATOM 2370 C CA . ASN A 1 312 ? 81.777 141.896 87.854 1.00 83.36 314 ASN A CA 1
ATOM 2371 C C . ASN A 1 312 ? 83.297 141.790 87.833 1.00 77.39 314 ASN A C 1
ATOM 2372 O O . ASN A 1 312 ? 83.867 140.723 88.077 1.00 75.94 314 ASN A O 1
ATOM 2377 N N . ALA A 1 313 ? 83.953 142.910 87.537 1.00 73.65 315 ALA A N 1
ATOM 2378 C CA . ALA A 1 313 ? 85.408 142.933 87.517 1.00 75.78 315 ALA A CA 1
ATOM 2379 C C . ALA A 1 313 ? 85.963 142.546 88.883 1.00 80.50 315 ALA A C 1
ATOM 2380 O O . ALA A 1 313 ? 85.296 142.679 89.912 1.00 83.09 315 ALA A O 1
ATOM 2382 N N . GLY A 1 314 ? 87.203 142.057 88.883 1.00 71.98 316 GLY A N 1
ATOM 2383 C CA . GLY A 1 314 ? 87.791 141.566 90.118 1.00 73.81 316 GLY A CA 1
ATOM 2384 C C . GLY A 1 314 ? 87.984 142.654 91.157 1.00 84.50 316 GLY A C 1
ATOM 2385 O O . GLY A 1 314 ? 87.810 142.418 92.355 1.00 82.99 316 GLY A O 1
ATOM 2386 N N . ASP A 1 315 ? 88.344 143.858 90.716 1.00 88.50 317 ASP A N 1
ATOM 2387 C CA . ASP A 1 315 ? 88.638 144.952 91.633 1.00 78.18 317 ASP A CA 1
ATOM 2388 C C . ASP A 1 315 ? 87.388 145.646 92.160 1.00 79.08 317 ASP A C 1
ATOM 2389 O O . ASP A 1 315 ? 87.509 146.534 93.011 1.00 85.56 317 ASP A O 1
ATOM 2394 N N . GLN A 1 316 ? 86.201 145.272 91.686 1.00 78.13 318 GLN A N 1
ATOM 2395 C CA . GLN A 1 316 ? 84.982 145.913 92.160 1.00 81.51 318 GLN A CA 1
ATOM 2396 C C . GLN A 1 316 ? 84.524 145.273 93.472 1.00 84.78 318 GLN A C 1
ATOM 2397 O O . GLN A 1 316 ? 84.592 144.050 93.621 1.00 82.83 318 GLN A O 1
ATOM 2403 N N . PRO A 1 317 ? 84.058 146.067 94.438 1.00 82.76 319 PRO A N 1
ATOM 2404 C CA . PRO A 1 317 ? 83.576 145.479 95.694 1.00 81.72 319 PRO A CA 1
ATOM 2405 C C . PRO A 1 317 ? 82.385 144.561 95.463 1.00 83.71 319 PRO A C 1
ATOM 2406 O O . PRO A 1 317 ? 81.562 144.791 94.573 1.00 79.84 319 PRO A O 1
ATOM 2410 N N . GLY A 1 318 ? 82.301 143.513 96.278 1.00 83.11 320 GLY A N 1
ATOM 2411 C CA . GLY A 1 318 ? 81.199 142.578 96.200 1.00 82.03 320 GLY A CA 1
ATOM 2412 C C . GLY A 1 318 ? 81.247 141.624 95.030 1.00 83.41 320 GLY A C 1
ATOM 2413 O O . GLY A 1 318 ? 80.264 140.913 94.791 1.00 80.28 320 GLY A O 1
ATOM 2414 N N . ALA A 1 319 ? 82.353 141.581 94.292 1.00 84.12 321 ALA A N 1
ATOM 2415 C CA . ALA A 1 319 ? 82.455 140.682 93.153 1.00 77.79 321 ALA A CA 1
ATOM 2416 C C . ALA A 1 319 ? 82.698 139.252 93.621 1.00 83.42 321 ALA A C 1
ATOM 2417 O O . ALA A 1 319 ? 83.434 139.011 94.581 1.00 81.64 321 ALA A O 1
ATOM 2419 N N . ASP A 1 320 ? 82.069 138.300 92.933 1.00 89.71 322 ASP A N 1
ATOM 2420 C CA . ASP A 1 320 ? 82.198 136.882 93.250 1.00 86.08 322 ASP A CA 1
ATOM 2421 C C . ASP A 1 320 ? 83.133 136.155 92.291 1.00 83.64 322 ASP A C 1
ATOM 2422 O O . ASP A 1 320 ? 84.040 135.443 92.731 1.00 85.88 322 ASP A O 1
ATOM 2427 N N . LEU A 1 321 ? 82.928 136.319 90.986 1.00 80.66 323 LEU A N 1
ATOM 2428 C CA . LEU A 1 321 ? 83.766 135.698 89.971 1.00 84.99 323 LEU A CA 1
ATOM 2429 C C . LEU A 1 321 ? 84.137 136.734 88.921 1.00 84.93 323 LEU A C 1
ATOM 2430 O O . LEU A 1 321 ? 83.295 137.531 88.497 1.00 81.13 323 LEU A O 1
ATOM 2435 N N . GLY A 1 322 ? 85.403 136.719 88.506 1.00 72.36 324 GLY A N 1
ATOM 2436 C CA . GLY A 1 322 ? 85.885 137.659 87.525 1.00 69.37 324 GLY A CA 1
ATOM 2437 C C . GLY A 1 322 ? 85.720 137.146 86.111 1.00 75.35 324 GLY A C 1
ATOM 2438 O O . GLY A 1 322 ? 85.152 136.075 85.856 1.00 83.11 324 GLY A O 1
ATOM 2439 N N . PRO A 1 323 ? 86.226 137.923 85.159 1.00 72.61 325 PRO A N 1
ATOM 2440 C CA . PRO A 1 323 ? 86.141 137.525 83.752 1.00 72.89 325 PRO A CA 1
ATOM 2441 C C . PRO A 1 323 ? 87.161 136.451 83.403 1.00 76.10 325 PRO A C 1
ATOM 2442 O O . PRO A 1 323 ? 88.068 136.133 84.173 1.00 73.42 325 PRO A O 1
ATOM 2446 N N . LEU A 1 324 ? 86.992 135.892 82.207 1.00 72.29 326 LEU A N 1
ATOM 2447 C CA . LEU A 1 324 ? 87.890 134.851 81.736 1.00 69.44 326 LEU A CA 1
ATOM 2448 C C . LEU A 1 324 ? 89.218 135.453 81.283 1.00 66.35 326 LEU A C 1
ATOM 2449 O O . LEU A 1 324 ? 89.371 136.671 81.154 1.00 72.93 326 LEU A O 1
ATOM 2454 N N . ILE A 1 325 ? 90.191 134.572 81.038 1.00 65.45 327 ILE A N 1
ATOM 2455 C CA . ILE A 1 325 ? 91.550 135.026 80.757 1.00 66.65 327 ILE A CA 1
ATOM 2456 C C . ILE A 1 325 ? 91.622 135.759 79.424 1.00 72.97 327 ILE A C 1
ATOM 2457 O O . ILE A 1 325 ? 92.260 136.814 79.324 1.00 72.73 327 ILE A O 1
ATOM 2462 N N . THR A 1 326 ? 90.983 135.227 78.387 1.00 80.89 328 THR A N 1
ATOM 2463 C CA . THR A 1 326 ? 91.056 135.809 77.055 1.00 76.19 328 THR A CA 1
ATOM 2464 C C . THR A 1 326 ? 89.733 135.573 76.348 1.00 75.15 328 THR A C 1
ATOM 2465 O O . THR A 1 326 ? 88.962 134.690 76.743 1.00 75.12 328 THR A O 1
ATOM 2469 N N . PRO A 1 327 ? 89.436 136.345 75.299 1.00 83.53 329 PRO A N 1
ATOM 2470 C CA . PRO A 1 327 ? 88.208 136.082 74.531 1.00 84.01 329 PRO A CA 1
ATOM 2471 C C . PRO A 1 327 ? 88.171 134.691 73.927 1.00 81.92 329 PRO A C 1
ATOM 2472 O O . PRO A 1 327 ? 87.081 134.142 73.720 1.00 83.41 329 PRO A O 1
ATOM 2476 N N . GLN A 1 328 ? 89.333 134.106 73.628 1.00 81.39 330 GLN A N 1
ATOM 2477 C CA . GLN A 1 328 ? 89.358 132.751 73.088 1.00 79.21 330 GLN A CA 1
ATOM 2478 C C . GLN A 1 328 ? 88.764 131.758 74.078 1.00 83.68 330 GLN A C 1
ATOM 2479 O O . GLN A 1 328 ? 88.036 130.840 73.686 1.00 83.71 330 GLN A O 1
ATOM 2485 N N . ALA A 1 329 ? 89.057 131.931 75.369 1.00 79.55 331 ALA A N 1
ATOM 2486 C CA . ALA A 1 329 ? 88.482 131.047 76.378 1.00 73.22 331 ALA A CA 1
ATOM 2487 C C . ALA A 1 329 ? 86.969 131.204 76.447 1.00 76.59 331 ALA A C 1
ATOM 2488 O O . ALA A 1 329 ? 86.240 130.216 76.594 1.00 85.31 331 ALA A O 1
ATOM 2490 N N . LYS A 1 330 ? 86.478 132.441 76.349 1.00 74.31 332 LYS A N 1
ATOM 2491 C CA . LYS A 1 330 ? 85.036 132.667 76.342 1.00 76.52 332 LYS A CA 1
ATOM 2492 C C . LYS A 1 330 ? 84.386 131.992 75.141 1.00 79.79 332 LYS A C 1
ATOM 2493 O O . LYS A 1 330 ? 83.341 131.343 75.268 1.00 81.40 332 LYS A O 1
ATOM 2499 N N . GLU A 1 331 ? 84.991 132.141 73.961 1.00 87.62 333 GLU A N 1
ATOM 2500 C CA . GLU A 1 331 ? 84.454 131.491 72.770 1.00 86.68 333 GLU A CA 1
ATOM 2501 C C . GLU A 1 331 ? 84.464 129.975 72.922 1.00 87.18 333 GLU A C 1
ATOM 2502 O O . GLU A 1 331 ? 83.514 129.298 72.513 1.00 91.60 333 GLU A O 1
ATOM 2508 N N . ARG A 1 332 ? 85.527 129.426 73.512 1.00 86.08 334 ARG A N 1
ATOM 2509 C CA . ARG A 1 332 ? 85.604 127.984 73.714 1.00 86.25 334 ARG A CA 1
ATOM 2510 C C . ARG A 1 332 ? 84.508 127.506 74.658 1.00 85.29 334 ARG A C 1
ATOM 2511 O O . ARG A 1 332 ? 83.851 126.491 74.403 1.00 87.30 334 ARG A O 1
ATOM 2519 N N . VAL A 1 333 ? 84.299 128.227 75.761 1.00 78.35 335 VAL A N 1
ATOM 2520 C CA . VAL A 1 333 ? 83.260 127.844 76.714 1.00 83.60 335 VAL A CA 1
ATOM 2521 C C . VAL A 1 333 ? 81.887 127.922 76.057 1.00 85.20 335 VAL A C 1
ATOM 2522 O O . VAL A 1 333 ? 81.035 127.044 76.247 1.00 83.30 335 VAL A O 1
ATOM 2526 N N . CYS A 1 334 ? 81.651 128.975 75.271 1.00 85.75 336 CYS A N 1
ATOM 2527 C CA . CYS A 1 334 ? 80.364 129.113 74.597 1.00 84.36 336 CYS A CA 1
ATOM 2528 C C . CYS A 1 334 ? 80.146 127.988 73.594 1.00 87.50 336 CYS A C 1
ATOM 2529 O O . CYS A 1 334 ? 79.041 127.441 73.494 1.00 88.29 336 CYS A O 1
ATOM 2532 N N . ASN A 1 335 ? 81.189 127.620 72.847 1.00 93.53 337 ASN A N 1
ATOM 2533 C CA . ASN A 1 335 ? 81.058 126.533 71.884 1.00 92.63 337 ASN A CA 1
ATOM 2534 C C . ASN A 1 335 ? 80.822 125.203 72.586 1.00 89.58 337 ASN A C 1
ATOM 2535 O O . ASN A 1 335 ? 80.052 124.367 72.102 1.00 87.71 337 ASN A O 1
ATOM 2540 N N . LEU A 1 336 ? 81.469 124.990 73.734 1.00 84.62 338 LEU A N 1
ATOM 2541 C CA . LEU A 1 336 ? 81.248 123.757 74.481 1.00 80.95 338 LEU A CA 1
ATOM 2542 C C . LEU A 1 336 ? 79.826 123.694 75.024 1.00 81.87 338 LEU A C 1
ATOM 2543 O O . LEU A 1 336 ? 79.193 122.631 75.008 1.00 90.69 338 LEU A O 1
ATOM 2548 N N . ILE A 1 337 ? 79.301 124.825 75.499 1.00 80.29 339 ILE A N 1
ATOM 2549 C CA . ILE A 1 337 ? 77.917 124.855 75.966 1.00 84.34 339 ILE A CA 1
ATOM 2550 C C . ILE A 1 337 ? 76.963 124.590 74.808 1.00 84.91 339 ILE A C 1
ATOM 2551 O O . ILE A 1 337 ? 75.968 123.868 74.954 1.00 88.91 339 ILE A O 1
ATOM 2556 N N . ASP A 1 338 ? 77.249 125.169 73.639 1.00 85.61 340 ASP A N 1
ATOM 2557 C CA . ASP A 1 338 ? 76.408 124.930 72.471 1.00 86.05 340 ASP A CA 1
ATOM 2558 C C . ASP A 1 338 ? 76.432 123.461 72.070 1.00 89.36 340 ASP A C 1
ATOM 2559 O O . ASP A 1 338 ? 75.393 122.887 71.723 1.00 93.15 340 ASP A O 1
ATOM 2564 N N . SER A 1 339 ? 77.609 122.833 72.112 1.00 89.46 341 SER A N 1
ATOM 2565 C CA . SER A 1 339 ? 77.698 121.413 71.791 1.00 90.40 341 SER A CA 1
ATOM 2566 C C . SER A 1 339 ? 76.916 120.578 72.796 1.00 91.63 341 SER A C 1
ATOM 2567 O O . SER A 1 339 ? 76.172 119.668 72.414 1.00 94.38 341 SER A O 1
ATOM 2570 N N . GLY A 1 340 ? 77.073 120.873 74.088 1.00 87.96 342 GLY A N 1
ATOM 2571 C CA . GLY A 1 340 ? 76.289 120.173 75.093 1.00 87.35 342 GLY A CA 1
ATOM 2572 C C . GLY A 1 340 ? 74.799 120.290 74.839 1.00 86.83 342 GLY A C 1
ATOM 2573 O O . GLY A 1 340 ? 74.057 119.311 74.949 1.00 89.58 342 GLY A O 1
ATOM 2574 N N . THR A 1 341 ? 74.341 121.494 74.488 1.00 84.06 343 THR A N 1
ATOM 2575 C CA . THR A 1 341 ? 72.930 121.678 74.163 1.00 86.81 343 THR A CA 1
ATOM 2576 C C . THR A 1 341 ? 72.536 120.849 72.947 1.00 89.66 343 THR A C 1
ATOM 2577 O O . THR A 1 341 ? 71.451 120.258 72.912 1.00 94.44 343 THR A O 1
ATOM 2581 N N . LYS A 1 342 ? 73.409 120.793 71.939 1.00 90.29 344 LYS A N 1
ATOM 2582 C CA . LYS A 1 342 ? 73.113 120.043 70.724 1.00 89.55 344 LYS A CA 1
ATOM 2583 C C . LYS A 1 342 ? 73.098 118.538 70.958 1.00 90.61 344 LYS A C 1
ATOM 2584 O O . LYS A 1 342 ? 72.533 117.804 70.139 1.00 91.80 344 LYS A O 1
ATOM 2590 N N . GLU A 1 343 ? 73.699 118.062 72.047 1.00 91.90 345 GLU A N 1
ATOM 2591 C CA . GLU A 1 343 ? 73.775 116.639 72.345 1.00 88.56 345 GLU A CA 1
ATOM 2592 C C . GLU A 1 343 ? 72.658 116.169 73.270 1.00 90.83 345 GLU A C 1
ATOM 2593 O O . GLU A 1 343 ? 72.727 115.050 73.788 1.00 91.43 345 GLU A O 1
ATOM 2599 N N . GLY A 1 344 ? 71.635 116.994 73.490 1.00 95.02 346 GLY A N 1
ATOM 2600 C CA . GLY A 1 344 ? 70.492 116.620 74.293 1.00 92.94 346 GLY A CA 1
ATOM 2601 C C . GLY A 1 344 ? 70.505 117.147 75.713 1.00 93.05 346 GLY A C 1
ATOM 2602 O O . GLY A 1 344 ? 69.521 116.945 76.436 1.00 93.97 346 GLY A O 1
ATOM 2603 N N . ALA A 1 345 ? 71.577 117.811 76.133 1.00 91.45 347 ALA A N 1
ATOM 2604 C CA . ALA A 1 345 ? 71.643 118.329 77.490 1.00 90.34 347 ALA A CA 1
ATOM 2605 C C . ALA A 1 345 ? 70.717 119.532 77.650 1.00 93.03 347 ALA A C 1
ATOM 2606 O O . ALA A 1 345 ? 70.406 120.247 76.693 1.00 91.76 347 ALA A O 1
ATOM 2608 N N . SER A 1 346 ? 70.276 119.749 78.886 1.00 91.37 348 SER A N 1
ATOM 2609 C CA . SER A 1 346 ? 69.377 120.842 79.229 1.00 86.41 348 SER A CA 1
ATOM 2610 C C . SER A 1 346 ? 70.117 121.853 80.093 1.00 88.18 348 SER A C 1
ATOM 2611 O O . SER A 1 346 ? 70.742 121.482 81.092 1.00 91.25 348 SER A O 1
ATOM 2614 N N . ILE A 1 347 ? 70.043 123.123 79.708 1.00 86.35 349 ILE A N 1
ATOM 2615 C CA . ILE A 1 347 ? 70.681 124.211 80.440 1.00 86.74 349 ILE A CA 1
ATOM 2616 C C . ILE A 1 347 ? 69.634 124.859 81.334 1.00 86.39 349 ILE A C 1
ATOM 2617 O O . ILE A 1 347 ? 68.631 125.393 80.845 1.00 84.94 349 ILE A O 1
ATOM 2622 N N . LEU A 1 348 ? 69.864 124.811 82.646 1.00 78.52 350 LEU A N 1
ATOM 2623 C CA . LEU A 1 348 ? 68.967 125.445 83.603 1.00 79.36 350 LEU A CA 1
ATOM 2624 C C . LEU A 1 348 ? 69.285 126.924 83.788 1.00 77.62 350 LEU A C 1
ATOM 2625 O O . LEU A 1 348 ? 68.370 127.735 83.965 1.00 77.96 350 LEU A O 1
ATOM 2630 N N . LEU A 1 349 ? 70.565 127.287 83.751 1.00 79.38 351 LEU A N 1
ATOM 2631 C CA . LEU A 1 349 ? 71.002 128.673 83.876 1.00 79.95 351 LEU A CA 1
ATOM 2632 C C . LEU A 1 349 ? 71.996 128.964 82.763 1.00 79.76 351 LEU A C 1
ATOM 2633 O O . LEU A 1 349 ? 72.946 128.200 82.563 1.00 80.29 351 LEU A O 1
ATOM 2638 N N . ASP A 1 350 ? 71.776 130.061 82.040 1.00 78.53 352 ASP A N 1
ATOM 2639 C CA . ASP A 1 350 ? 72.612 130.447 80.909 1.00 77.66 352 ASP A CA 1
ATOM 2640 C C . ASP A 1 350 ? 73.145 131.852 81.143 1.00 86.15 352 ASP A C 1
ATOM 2641 O O . ASP A 1 350 ? 72.370 132.813 81.193 1.00 82.67 352 ASP A O 1
ATOM 2646 N N . GLY A 1 351 ? 74.464 131.967 81.283 1.00 90.99 353 GLY A N 1
ATOM 2647 C CA . GLY A 1 351 ? 75.135 133.234 81.468 1.00 87.94 353 GLY A CA 1
ATOM 2648 C C . GLY A 1 351 ? 76.017 133.667 80.319 1.00 85.73 353 GLY A C 1
ATOM 2649 O O . GLY A 1 351 ? 76.801 134.608 80.480 1.00 87.43 353 GLY A O 1
ATOM 2650 N N . ARG A 1 352 ? 75.919 133.010 79.161 1.00 90.05 354 ARG A N 1
ATOM 2651 C CA . ARG A 1 352 ? 76.782 133.360 78.036 1.00 92.36 354 ARG A CA 1
ATOM 2652 C C . ARG A 1 352 ? 76.520 134.783 77.557 1.00 91.74 354 ARG A C 1
ATOM 2653 O O . ARG A 1 352 ? 77.459 135.516 77.221 1.00 94.70 354 ARG A O 1
ATOM 2661 N N . LYS A 1 353 ? 75.252 135.193 77.516 1.00 87.51 355 LYS A N 1
ATOM 2662 C CA . LYS A 1 353 ? 74.870 136.516 77.043 1.00 89.20 355 LYS A CA 1
ATOM 2663 C C . LYS A 1 353 ? 74.841 137.556 78.161 1.00 91.23 355 LYS A C 1
ATOM 2664 O O . LYS A 1 353 ? 74.149 138.573 78.034 1.00 90.69 355 LYS A O 1
ATOM 2670 N N . ILE A 1 354 ? 75.580 137.329 79.248 1.00 91.66 356 ILE A N 1
ATOM 2671 C CA . ILE A 1 354 ? 75.614 138.292 80.340 1.00 90.71 356 ILE A CA 1
ATOM 2672 C C . ILE A 1 354 ? 76.388 139.533 79.909 1.00 90.59 356 ILE A C 1
ATOM 2673 O O . ILE A 1 354 ? 77.347 139.460 79.128 1.00 88.97 356 ILE A O 1
ATOM 2678 N N . LYS A 1 355 ? 75.968 140.687 80.424 1.00 100.97 357 LYS A N 1
ATOM 2679 C CA . LYS A 1 355 ? 76.622 141.960 80.150 1.00 100.63 357 LYS A CA 1
ATOM 2680 C C . LYS A 1 355 ? 76.802 142.713 81.458 1.00 96.45 357 LYS A C 1
ATOM 2681 O O . LYS A 1 355 ? 75.843 142.881 82.219 1.00 99.03 357 LYS A O 1
ATOM 2687 N N . VAL A 1 356 ? 78.026 143.165 81.715 1.00 85.95 358 VAL A N 1
ATOM 2688 C CA . VAL A 1 356 ? 78.360 143.860 82.953 1.00 91.39 358 VAL A CA 1
ATOM 2689 C C . VAL A 1 356 ? 78.370 145.360 82.693 1.00 92.26 358 VAL A C 1
ATOM 2690 O O . VAL A 1 356 ? 78.904 145.823 81.678 1.00 93.75 358 VAL A O 1
ATOM 2694 N N . LYS A 1 357 ? 77.778 146.120 83.612 1.00 86.22 359 LYS A N 1
ATOM 2695 C CA . LYS A 1 357 ? 77.774 147.572 83.500 1.00 86.06 359 LYS A CA 1
ATOM 2696 C C . LYS A 1 357 ? 79.195 148.112 83.602 1.00 90.70 359 LYS A C 1
ATOM 2697 O O . LYS A 1 357 ? 79.897 147.863 84.587 1.00 88.84 359 LYS A O 1
ATOM 2703 N N . GLY A 1 358 ? 79.618 148.856 82.580 1.00 94.43 360 GLY A N 1
ATOM 2704 C CA . GLY A 1 358 ? 80.930 149.462 82.558 1.00 93.68 360 GLY A CA 1
ATOM 2705 C C . GLY A 1 358 ? 82.044 148.563 82.066 1.00 92.81 360 GLY A C 1
ATOM 2706 O O . GLY A 1 358 ? 83.171 149.044 81.890 1.00 88.65 360 GLY A O 1
ATOM 2707 N N . TYR A 1 359 ? 81.771 147.281 81.838 1.00 90.86 361 TYR A N 1
ATOM 2708 C CA . TYR A 1 359 ? 82.779 146.329 81.380 1.00 89.95 361 TYR A CA 1
ATOM 2709 C C . TYR A 1 359 ? 82.215 145.498 80.232 1.00 89.08 361 TYR A C 1
ATOM 2710 O O . TYR A 1 359 ? 82.314 144.271 80.209 1.00 92.45 361 TYR A O 1
ATOM 2719 N N . GLU A 1 360 ? 81.609 146.178 79.256 1.00 89.92 362 GLU A N 1
ATOM 2720 C CA . GLU A 1 360 ? 81.025 145.481 78.116 1.00 92.89 362 GLU A CA 1
ATOM 2721 C C . GLU A 1 360 ? 82.078 144.791 77.261 1.00 91.56 362 GLU A C 1
ATOM 2722 O O . GLU A 1 360 ? 81.752 143.837 76.546 1.00 88.07 362 GLU A O 1
ATOM 2728 N N . ASN A 1 361 ? 83.328 145.246 77.316 1.00 85.22 363 ASN A N 1
ATOM 2729 C CA . ASN A 1 361 ? 84.406 144.663 76.530 1.00 85.86 363 ASN A CA 1
ATOM 2730 C C . ASN A 1 361 ? 85.127 143.534 77.256 1.00 84.26 363 ASN A C 1
ATOM 2731 O O . ASN A 1 361 ? 86.041 142.934 76.681 1.00 85.56 363 ASN A O 1
ATOM 2736 N N . GLY A 1 362 ? 84.741 143.228 78.496 1.00 76.53 364 GLY A N 1
ATOM 2737 C CA . GLY A 1 362 ? 85.414 142.190 79.242 1.00 74.85 364 GLY A CA 1
ATOM 2738 C C . GLY A 1 362 ? 84.938 140.797 78.874 1.00 76.14 364 GLY A C 1
ATOM 2739 O O . GLY A 1 362 ? 83.846 140.596 78.342 1.00 76.73 364 GLY A O 1
ATOM 2740 N N . ASN A 1 363 ? 85.788 139.816 79.171 1.00 79.63 365 ASN A N 1
ATOM 2741 C CA . ASN A 1 363 ? 85.488 138.409 78.908 1.00 75.81 365 ASN A CA 1
ATOM 2742 C C . ASN A 1 363 ? 84.648 137.773 80.008 1.00 77.84 365 ASN A C 1
ATOM 2743 O O . ASN A 1 363 ? 85.075 136.803 80.640 1.00 73.10 365 ASN A O 1
ATOM 2748 N N . PHE A 1 364 ? 83.451 138.299 80.255 1.00 84.87 366 PHE A N 1
ATOM 2749 C CA . PHE A 1 364 ? 82.611 137.804 81.336 1.00 79.80 366 PHE A CA 1
ATOM 2750 C C . PHE A 1 364 ? 81.658 136.727 80.834 1.00 79.22 366 PHE A C 1
ATOM 2751 O O . PHE A 1 364 ? 81.079 136.841 79.750 1.00 81.39 366 PHE A O 1
ATOM 2759 N N . VAL A 1 365 ? 81.502 135.676 81.635 1.00 81.67 367 VAL A N 1
ATOM 2760 C CA . VAL A 1 365 ? 80.564 134.594 81.355 1.00 83.36 367 VAL A CA 1
ATOM 2761 C C . VAL A 1 365 ? 79.875 134.226 82.660 1.00 82.20 367 VAL A C 1
ATOM 2762 O O . VAL A 1 365 ? 80.533 133.810 83.620 1.00 74.97 367 VAL A O 1
ATOM 2766 N N . GLY A 1 366 ? 78.555 134.381 82.699 1.00 80.43 368 GLY A N 1
ATOM 2767 C CA . GLY A 1 366 ? 77.798 134.164 83.907 1.00 75.12 368 GLY A CA 1
ATOM 2768 C C . GLY A 1 366 ? 77.734 132.703 84.301 1.00 80.23 368 GLY A C 1
ATOM 2769 O O . GLY A 1 366 ? 78.084 131.810 83.522 1.00 83.60 368 GLY A O 1
ATOM 2770 N N . PRO A 1 367 ? 77.290 132.431 85.528 1.00 77.60 369 PRO A N 1
ATOM 2771 C CA . PRO A 1 367 ? 77.162 131.038 85.969 1.00 72.14 369 PRO A CA 1
ATOM 2772 C C . PRO A 1 367 ? 76.282 130.235 85.022 1.00 75.50 369 PRO A C 1
ATOM 2773 O O . PRO A 1 367 ? 75.212 130.684 84.606 1.00 76.20 369 PRO A O 1
ATOM 2777 N N . THR A 1 368 ? 76.749 129.036 84.680 1.00 71.35 370 THR A N 1
ATOM 2778 C CA . THR A 1 368 ? 76.034 128.138 83.783 1.00 65.11 370 THR A CA 1
ATOM 2779 C C . THR A 1 368 ? 75.887 126.782 84.455 1.00 72.02 370 THR A C 1
ATOM 2780 O O . THR A 1 368 ? 76.859 126.244 84.994 1.00 69.72 370 THR A O 1
ATOM 2784 N N . ILE A 1 369 ? 74.674 126.237 84.421 1.00 72.24 371 ILE A N 1
ATOM 2785 C CA . ILE A 1 369 ? 74.369 124.934 85.000 1.00 69.60 371 ILE A CA 1
ATOM 2786 C C . ILE A 1 369 ? 73.726 124.081 83.918 1.00 66.66 371 ILE A C 1
ATOM 2787 O O . ILE A 1 369 ? 72.701 124.468 83.342 1.00 64.35 371 ILE A O 1
ATOM 2792 N N . ILE A 1 370 ? 74.325 122.926 83.642 1.00 74.76 372 ILE A N 1
ATOM 2793 C CA . ILE A 1 370 ? 73.818 121.980 82.658 1.00 78.42 372 ILE A CA 1
ATOM 2794 C C . ILE A 1 370 ? 73.373 120.723 83.390 1.00 74.68 372 ILE A C 1
ATOM 2795 O O . ILE A 1 370 ? 74.073 120.234 84.285 1.00 67.53 372 ILE A O 1
ATOM 2800 N N . SER A 1 371 ? 72.209 120.201 83.007 1.00 77.06 373 SER A N 1
ATOM 2801 C CA . SER A 1 371 ? 71.636 119.022 83.638 1.00 74.71 373 SER A CA 1
ATOM 2802 C C . SER A 1 371 ? 71.384 117.964 82.574 1.00 79.66 373 SER A C 1
ATOM 2803 O O . SER A 1 371 ? 71.487 118.220 81.372 1.00 79.37 373 SER A O 1
ATOM 2806 N N . ASN A 1 372 ? 71.050 116.758 83.034 1.00 82.84 374 ASN A N 1
ATOM 2807 C CA . ASN A 1 372 ? 70.779 115.627 82.147 1.00 79.38 374 ASN A CA 1
ATOM 2808 C C . ASN A 1 372 ? 72.006 115.259 81.317 1.00 80.26 374 ASN A C 1
ATOM 2809 O O . ASN A 1 372 ? 71.886 114.667 80.241 1.00 81.22 374 ASN A O 1
ATOM 2814 N N . VAL A 1 373 ? 73.195 115.608 81.808 1.00 73.39 375 VAL A N 1
ATOM 2815 C CA . VAL A 1 373 ? 74.423 115.317 81.080 1.00 70.88 375 VAL A CA 1
ATOM 2816 C C . VAL A 1 373 ? 74.788 113.850 81.255 1.00 76.82 375 VAL A C 1
ATOM 2817 O O . VAL A 1 373 ? 74.590 113.262 82.328 1.00 79.90 375 VAL A O 1
ATOM 2821 N N . LYS A 1 374 ? 75.322 113.247 80.193 1.00 81.24 376 LYS A N 1
ATOM 2822 C CA . LYS A 1 374 ? 75.762 111.863 80.210 1.00 83.16 376 LYS A CA 1
ATOM 2823 C C . LYS A 1 374 ? 77.273 111.788 80.019 1.00 81.58 376 LYS A C 1
ATOM 2824 O O . LYS A 1 374 ? 77.886 112.736 79.518 1.00 83.97 376 LYS A O 1
ATOM 2830 N N . PRO A 1 375 ? 77.904 110.676 80.410 1.00 80.83 377 PRO A N 1
ATOM 2831 C CA . PRO A 1 375 ? 79.366 110.571 80.264 1.00 84.40 377 PRO A CA 1
ATOM 2832 C C . PRO A 1 375 ? 79.854 110.661 78.827 1.00 88.09 377 PRO A C 1
ATOM 2833 O O . PRO A 1 375 ? 81.035 110.964 78.616 1.00 89.78 377 PRO A O 1
ATOM 2837 N N . ASN A 1 376 ? 78.996 110.413 77.841 1.00 90.90 378 ASN A N 1
ATOM 2838 C CA . ASN A 1 376 ? 79.403 110.400 76.442 1.00 89.71 378 ASN A CA 1
ATOM 2839 C C . ASN A 1 376 ? 79.280 111.762 75.770 1.00 89.87 378 ASN A C 1
ATOM 2840 O O . ASN A 1 376 ? 79.497 111.857 74.557 1.00 88.83 378 ASN A O 1
ATOM 2845 N N . MET A 1 377 ? 78.943 112.809 76.516 1.00 88.66 379 MET A N 1
ATOM 2846 C CA . MET A 1 377 ? 78.793 114.133 75.931 1.00 86.49 379 MET A CA 1
ATOM 2847 C C . MET A 1 377 ? 80.132 114.861 75.892 1.00 86.32 379 MET A C 1
ATOM 2848 O O . MET A 1 377 ? 81.043 114.578 76.675 1.00 87.47 379 MET A O 1
ATOM 2853 N N . THR A 1 378 ? 80.240 115.811 74.962 1.00 85.54 380 THR A N 1
ATOM 2854 C CA . THR A 1 378 ? 81.485 116.557 74.805 1.00 84.03 380 THR A CA 1
ATOM 2855 C C . THR A 1 378 ? 81.759 117.428 76.025 1.00 85.70 380 THR A C 1
ATOM 2856 O O . THR A 1 378 ? 82.889 117.482 76.523 1.00 84.44 380 THR A O 1
ATOM 2860 N N . CYS A 1 379 ? 80.733 118.124 76.519 1.00 88.49 381 CYS A N 1
ATOM 2861 C CA . CYS A 1 379 ? 80.908 118.976 77.689 1.00 84.90 381 CYS A CA 1
ATOM 2862 C C . CYS A 1 379 ? 81.389 118.194 78.904 1.00 82.54 381 CYS A C 1
ATOM 2863 O O . CYS A 1 379 ? 81.998 118.782 79.804 1.00 85.21 381 CYS A O 1
ATOM 2866 N N . TYR A 1 380 ? 81.132 116.885 78.950 1.00 78.92 382 TYR A N 1
ATOM 2867 C CA . TYR A 1 380 ? 81.584 116.074 80.074 1.00 79.35 382 TYR A CA 1
ATOM 2868 C C . TYR A 1 380 ? 83.005 115.569 79.861 1.00 81.58 382 TYR A C 1
ATOM 2869 O O . TYR A 1 380 ? 83.795 115.508 80.810 1.00 84.55 382 TYR A O 1
ATOM 2878 N N . LYS A 1 381 ? 83.348 115.200 78.625 1.00 79.36 383 LYS A N 1
ATOM 2879 C CA . LYS A 1 381 ? 84.685 114.692 78.343 1.00 78.04 383 LYS A CA 1
ATOM 2880 C C . LYS A 1 381 ? 85.718 115.808 78.267 1.00 82.48 383 LYS A C 1
ATOM 2881 O O . LYS A 1 381 ? 86.874 115.602 78.654 1.00 79.67 383 LYS A O 1
ATOM 2887 N N . GLU A 1 382 ? 85.330 116.982 77.779 1.00 88.87 384 GLU A N 1
ATOM 2888 C CA . GLU A 1 382 ? 86.259 118.093 77.646 1.00 80.74 384 GLU A CA 1
ATOM 2889 C C . GLU A 1 382 ? 86.291 118.923 78.924 1.00 83.30 384 GLU A C 1
ATOM 2890 O O . GLU A 1 382 ? 85.276 119.101 79.603 1.00 81.76 384 GLU A O 1
ATOM 2896 N N . GLU A 1 383 ? 87.478 119.433 79.247 1.00 85.06 385 GLU A N 1
ATOM 2897 C CA . GLU A 1 383 ? 87.661 120.282 80.419 1.00 81.31 385 GLU A CA 1
ATOM 2898 C C . GLU A 1 383 ? 87.166 121.684 80.089 1.00 81.39 385 GLU A C 1
ATOM 2899 O O . GLU A 1 383 ? 87.793 122.403 79.304 1.00 79.33 385 GLU A O 1
ATOM 2905 N N . ILE A 1 384 ? 86.040 122.078 80.688 1.00 74.59 386 ILE A N 1
ATOM 2906 C CA . ILE A 1 384 ? 85.488 123.400 80.415 1.00 73.86 386 ILE A CA 1
ATOM 2907 C C . ILE A 1 384 ? 86.429 124.483 80.924 1.00 77.57 386 ILE A C 1
ATOM 2908 O O . ILE A 1 384 ? 86.734 125.446 80.210 1.00 78.09 386 ILE A O 1
ATOM 2913 N N . PHE A 1 385 ? 86.905 124.345 82.161 1.00 76.11 387 PHE A N 1
ATOM 2914 C CA . PHE A 1 385 ? 87.815 125.320 82.761 1.00 72.27 387 PHE A CA 1
ATOM 2915 C C . PHE A 1 385 ? 87.169 126.702 82.820 1.00 74.40 387 PHE A C 1
ATOM 2916 O O . PHE A 1 385 ? 87.825 127.726 82.621 1.00 77.49 387 PHE A O 1
ATOM 2924 N N . GLY A 1 386 ? 85.866 126.729 83.092 1.00 65.88 388 GLY A N 1
ATOM 2925 C CA . GLY A 1 386 ? 85.126 127.966 83.162 1.00 59.75 388 GLY A CA 1
ATOM 2926 C C . GLY A 1 386 ? 83.949 127.873 84.112 1.00 64.60 388 GLY A C 1
ATOM 2927 O O . GLY A 1 386 ? 83.737 126.855 84.779 1.00 69.16 388 GLY A O 1
ATOM 2928 N N . PRO A 1 387 ? 83.155 128.943 84.191 1.00 66.02 389 PRO A N 1
ATOM 2929 C CA . PRO A 1 387 ? 81.990 128.960 85.095 1.00 64.79 389 PRO A CA 1
ATOM 2930 C C . PRO A 1 387 ? 80.816 128.153 84.548 1.00 71.26 389 PRO A C 1
ATOM 2931 O O . PRO A 1 387 ? 79.750 128.685 84.225 1.00 75.66 389 PRO A O 1
ATOM 2935 N N . VAL A 1 388 ? 81.014 126.841 84.437 1.00 69.88 390 VAL A N 1
ATOM 2936 C CA . VAL A 1 388 ? 79.997 125.923 83.940 1.00 62.48 390 VAL A CA 1
ATOM 2937 C C . VAL A 1 388 ? 79.966 124.707 84.854 1.00 60.28 390 VAL A C 1
ATOM 2938 O O . VAL A 1 388 ? 81.019 124.155 85.195 1.00 60.17 390 VAL A O 1
ATOM 2942 N N . LEU A 1 389 ? 78.766 124.292 85.248 1.00 62.85 391 LEU A N 1
ATOM 2943 C CA . LEU A 1 389 ? 78.569 123.148 86.129 1.00 66.26 391 LEU A CA 1
ATOM 2944 C C . LEU A 1 389 ? 77.667 122.137 85.434 1.00 70.64 391 LEU A C 1
ATOM 2945 O O . LEU A 1 389 ? 76.502 122.434 85.147 1.00 71.35 391 LEU A O 1
ATOM 2950 N N . VAL A 1 390 ? 78.204 120.949 85.168 1.00 66.11 392 VAL A N 1
ATOM 2951 C CA . VAL A 1 390 ? 77.445 119.851 84.579 1.00 63.14 392 VAL A CA 1
ATOM 2952 C C . VAL A 1 390 ? 76.956 118.952 85.705 1.00 71.99 392 VAL A C 1
ATOM 2953 O O . VAL A 1 390 ? 77.726 118.596 86.606 1.00 67.03 392 VAL A O 1
ATOM 2957 N N . VAL A 1 391 ? 75.675 118.594 85.662 1.00 74.62 393 VAL A N 1
ATOM 2958 C CA . VAL A 1 391 ? 75.037 117.804 86.708 1.00 70.42 393 VAL A CA 1
ATOM 2959 C C . VAL A 1 391 ? 74.612 116.469 86.114 1.00 72.75 393 VAL A C 1
ATOM 2960 O O . VAL A 1 391 ? 74.043 116.423 85.018 1.00 72.44 393 VAL A O 1
ATOM 2964 N N . LEU A 1 392 ? 74.891 115.389 86.839 1.00 74.32 394 LEU A N 1
ATOM 2965 C CA . LEU A 1 392 ? 74.470 114.049 86.464 1.00 69.29 394 LEU A CA 1
ATOM 2966 C C . LEU A 1 392 ? 73.621 113.459 87.581 1.00 66.96 394 LEU A C 1
ATOM 2967 O O . LEU A 1 392 ? 73.812 113.775 88.760 1.00 71.18 394 LEU A O 1
ATOM 2972 N N . GLU A 1 393 ? 72.680 112.598 87.203 1.00 65.84 395 GLU A N 1
ATOM 2973 C CA . GLU A 1 393 ? 71.730 112.004 88.134 1.00 69.87 395 GLU A CA 1
ATOM 2974 C C . GLU A 1 393 ? 71.926 110.496 88.165 1.00 68.28 395 GLU A C 1
ATOM 2975 O O . GLU A 1 393 ? 71.989 109.852 87.112 1.00 71.13 395 GLU A O 1
ATOM 2981 N N . THR A 1 394 ? 72.022 109.940 89.370 1.00 59.26 396 THR A N 1
ATOM 2982 C CA . THR A 1 394 ? 72.174 108.508 89.573 1.00 65.09 396 THR A CA 1
ATOM 2983 C C . THR A 1 394 ? 71.224 108.040 90.667 1.00 68.11 396 THR A C 1
ATOM 2984 O O . THR A 1 394 ? 70.842 108.811 91.553 1.00 70.46 396 THR A O 1
ATOM 2988 N N . GLU A 1 395 ? 70.844 106.762 90.597 1.00 64.89 397 GLU A N 1
ATOM 2989 C CA . GLU A 1 395 ? 69.908 106.201 91.563 1.00 62.16 397 GLU A CA 1
ATOM 2990 C C . GLU A 1 395 ? 70.598 105.655 92.806 1.00 66.17 397 GLU A C 1
ATOM 2991 O O . GLU A 1 395 ? 69.983 105.633 93.878 1.00 68.55 397 GLU A O 1
ATOM 2997 N N . THR A 1 396 ? 71.850 105.216 92.691 1.00 62.93 398 THR A N 1
ATOM 2998 C CA . THR A 1 396 ? 72.584 104.660 93.817 1.00 58.65 398 THR A CA 1
ATOM 2999 C C . THR A 1 396 ? 74.005 105.204 93.807 1.00 53.94 398 THR A C 1
ATOM 3000 O O . THR A 1 396 ? 74.506 105.673 92.782 1.00 55.93 398 THR A O 1
ATOM 3004 N N . LEU A 1 397 ? 74.653 105.136 94.972 1.00 57.77 399 LEU A N 1
ATOM 3005 C CA . LEU A 1 397 ? 76.031 105.603 95.074 1.00 57.02 399 LEU A CA 1
ATOM 3006 C C . LEU A 1 397 ? 76.980 104.731 94.262 1.00 55.38 399 LEU A C 1
ATOM 3007 O O . LEU A 1 397 ? 78.041 105.202 93.837 1.00 57.82 399 LEU A O 1
ATOM 3012 N N . ASP A 1 398 ? 76.625 103.463 94.045 1.00 58.32 400 ASP A N 1
ATOM 3013 C CA . ASP A 1 398 ? 77.467 102.594 93.230 1.00 54.35 400 ASP A CA 1
ATOM 3014 C C . ASP A 1 398 ? 77.605 103.140 91.815 1.00 59.97 400 ASP A C 1
ATOM 3015 O O . ASP A 1 398 ? 78.702 103.140 91.244 1.00 65.82 400 ASP A O 1
ATOM 3020 N N . GLU A 1 399 ? 76.501 103.616 91.234 1.00 61.60 401 GLU A N 1
ATOM 3021 C CA . GLU A 1 399 ? 76.563 104.189 89.894 1.00 58.40 401 GLU A CA 1
ATOM 3022 C C . GLU A 1 399 ? 77.426 105.444 89.873 1.00 63.41 401 GLU A C 1
ATOM 3023 O O . GLU A 1 399 ? 78.181 105.673 88.921 1.00 70.21 401 GLU A O 1
ATOM 3029 N N . ALA A 1 400 ? 77.334 106.269 90.919 1.00 51.73 402 ALA A N 1
ATOM 3030 C CA . ALA A 1 400 ? 78.165 107.466 90.985 1.00 42.42 402 ALA A CA 1
ATOM 3031 C C . ALA A 1 400 ? 79.642 107.104 91.061 1.00 48.22 402 ALA A C 1
ATOM 3032 O O . ALA A 1 400 ? 80.476 107.713 90.380 1.00 55.52 402 ALA A O 1
ATOM 3034 N N . ILE A 1 401 ? 79.987 106.115 91.889 1.00 54.11 403 ILE A N 1
ATOM 3035 C CA . ILE A 1 401 ? 81.379 105.688 91.994 1.00 43.76 403 ILE A CA 1
ATOM 3036 C C . ILE A 1 401 ? 81.861 105.125 90.664 1.00 50.30 403 ILE A C 1
ATOM 3037 O O . ILE A 1 401 ? 83.001 105.364 90.247 1.00 63.95 403 ILE A O 1
ATOM 3042 N N . GLN A 1 402 ? 81.002 104.370 89.975 1.00 55.96 404 GLN A N 1
ATOM 3043 C CA . GLN A 1 402 ? 81.376 103.823 88.674 1.00 57.13 404 GLN A CA 1
ATOM 3044 C C . GLN A 1 402 ? 81.637 104.940 87.672 1.00 60.31 404 GLN A C 1
ATOM 3045 O O . GLN A 1 402 ? 82.612 104.895 86.912 1.00 74.18 404 GLN A O 1
ATOM 3051 N N . ILE A 1 403 ? 80.771 105.955 87.656 1.00 53.61 405 ILE A N 1
ATOM 3052 C CA . ILE A 1 403 ? 80.954 107.077 86.738 1.00 51.87 405 ILE A CA 1
ATOM 3053 C C . ILE A 1 403 ? 82.251 107.811 87.053 1.00 47.89 405 ILE A C 1
ATOM 3054 O O . ILE A 1 403 ? 83.005 108.194 86.151 1.00 53.38 405 ILE A O 1
ATOM 3059 N N . VAL A 1 404 ? 82.529 108.021 88.341 1.00 43.89 406 VAL A N 1
ATOM 3060 C CA . VAL A 1 404 ? 83.754 108.713 88.729 1.00 47.17 406 VAL A CA 1
ATOM 3061 C C . VAL A 1 404 ? 84.978 107.914 88.296 1.00 55.89 406 VAL A C 1
ATOM 3062 O O . VAL A 1 404 ? 85.957 108.478 87.793 1.00 57.52 406 VAL A O 1
ATOM 3066 N N . ASN A 1 405 ? 84.945 106.593 88.484 1.00 52.86 407 ASN A N 1
ATOM 3067 C CA . ASN A 1 405 ? 86.091 105.769 88.117 1.00 47.30 407 ASN A CA 1
ATOM 3068 C C . ASN A 1 405 ? 86.274 105.699 86.606 1.00 53.27 407 ASN A C 1
ATOM 3069 O O . ASN A 1 405 ? 87.411 105.626 86.125 1.00 59.55 407 ASN A O 1
ATOM 3074 N N . ASN A 1 406 ? 85.178 105.718 85.845 1.00 57.76 408 ASN A N 1
ATOM 3075 C CA . ASN A 1 406 ? 85.281 105.645 84.393 1.00 54.59 408 ASN A CA 1
ATOM 3076 C C . ASN A 1 406 ? 85.885 106.906 83.791 1.00 62.83 408 ASN A C 1
ATOM 3077 O O . ASN A 1 406 ? 86.506 106.832 82.725 1.00 66.23 408 ASN A O 1
ATOM 3082 N N . ASN A 1 407 ? 85.720 108.051 84.439 1.00 67.68 409 ASN A N 1
ATOM 3083 C CA . ASN A 1 407 ? 86.275 109.289 83.909 1.00 64.50 409 ASN A CA 1
ATOM 3084 C C . ASN A 1 407 ? 87.794 109.265 84.043 1.00 68.60 409 ASN A C 1
ATOM 3085 O O . ASN A 1 407 ? 88.309 108.924 85.114 1.00 70.72 409 ASN A O 1
ATOM 3090 N N . PRO A 1 408 ? 88.545 109.619 82.995 1.00 65.34 410 PRO A N 1
ATOM 3091 C CA . PRO A 1 408 ? 90.009 109.554 83.111 1.00 62.49 410 PRO A CA 1
ATOM 3092 C C . PRO A 1 408 ? 90.578 110.560 84.093 1.00 67.02 410 PRO A C 1
ATOM 3093 O O . PRO A 1 408 ? 91.485 110.214 84.860 1.00 64.45 410 PRO A O 1
ATOM 3097 N N . TYR A 1 409 ? 90.072 111.789 84.101 1.00 70.89 411 TYR A N 1
ATOM 3098 C CA . TYR A 1 409 ? 90.602 112.806 84.995 1.00 65.67 411 TYR A CA 1
ATOM 3099 C C . TYR A 1 409 ? 90.145 112.548 86.427 1.00 68.87 411 TYR A C 1
ATOM 3100 O O . TYR A 1 409 ? 88.951 112.434 86.712 1.00 76.03 411 TYR A O 1
ATOM 3109 N N . GLY A 1 410 ? 91.116 112.457 87.331 1.00 66.71 412 GLY A N 1
ATOM 3110 C CA . GLY A 1 410 ? 90.833 112.154 88.720 1.00 66.32 412 GLY A CA 1
ATOM 3111 C C . GLY A 1 410 ? 91.633 113.002 89.685 1.00 68.15 412 GLY A C 1
ATOM 3112 O O . GLY A 1 410 ? 91.967 112.555 90.786 1.00 70.28 412 GLY A O 1
ATOM 3113 N N . ASN A 1 411 ? 91.959 114.227 89.270 1.00 64.61 413 ASN A N 1
ATOM 3114 C CA . ASN A 1 411 ? 92.743 115.117 90.121 1.00 65.77 413 ASN A CA 1
ATOM 3115 C C . ASN A 1 411 ? 92.161 115.201 91.526 1.00 65.83 413 ASN A C 1
ATOM 3116 O O . ASN A 1 411 ? 92.906 115.254 92.511 1.00 67.76 413 ASN A O 1
ATOM 3121 N N . GLY A 1 412 ? 90.839 115.222 91.636 1.00 65.35 414 GLY A N 1
ATOM 3122 C CA . GLY A 1 412 ? 90.200 115.298 92.935 1.00 60.31 414 GLY A CA 1
ATOM 3123 C C . GLY A 1 412 ? 88.712 115.067 92.805 1.00 60.05 414 GLY A C 1
ATOM 3124 O O . GLY A 1 412 ? 88.146 115.096 91.709 1.00 64.42 414 GLY A O 1
ATOM 3125 N N . THR A 1 413 ? 88.085 114.831 93.954 1.00 54.32 415 THR A N 1
ATOM 3126 C CA . THR A 1 413 ? 86.648 114.608 94.015 1.00 56.87 415 THR A CA 1
ATOM 3127 C C . THR A 1 413 ? 86.181 114.894 95.433 1.00 58.03 415 THR A C 1
ATOM 3128 O O . THR A 1 413 ? 86.981 114.946 96.370 1.00 53.08 415 THR A O 1
ATOM 3132 N N . ALA A 1 414 ? 84.871 115.080 95.577 1.00 50.45 416 ALA A N 1
ATOM 3133 C CA . ALA A 1 414 ? 84.278 115.377 96.870 1.00 35.61 416 ALA A CA 1
ATOM 3134 C C . ALA A 1 414 ? 82.909 114.721 96.970 1.00 44.52 416 ALA A C 1
ATOM 3135 O O . ALA A 1 414 ? 82.140 114.701 96.005 1.00 40.03 416 ALA A O 1
ATOM 3137 N N . ILE A 1 415 ? 82.616 114.182 98.151 1.00 47.68 417 ILE A N 1
ATOM 3138 C CA . ILE A 1 415 ? 81.324 113.581 98.453 1.00 43.80 417 ILE A CA 1
ATOM 3139 C C . ILE A 1 415 ? 80.742 114.283 99.670 1.00 44.95 417 ILE A C 1
ATOM 3140 O O . ILE A 1 415 ? 81.433 114.476 100.677 1.00 45.23 417 ILE A O 1
ATOM 3145 N N . PHE A 1 416 ? 79.472 114.662 99.575 1.00 46.05 418 PHE A N 1
ATOM 3146 C CA . PHE A 1 416 ? 78.768 115.358 100.644 1.00 37.67 418 PHE A CA 1
ATOM 3147 C C . PHE A 1 416 ? 77.771 114.396 101.274 1.00 51.43 418 PHE A C 1
ATOM 3148 O O . PHE A 1 416 ? 76.906 113.852 100.580 1.00 58.42 418 PHE A O 1
ATOM 3156 N N . THR A 1 417 ? 77.898 114.185 102.581 1.00 54.59 419 THR A N 1
ATOM 3157 C CA . THR A 1 417 ? 77.022 113.267 103.295 1.00 45.91 419 THR A CA 1
ATOM 3158 C C . THR A 1 417 ? 77.282 113.412 104.786 1.00 49.85 419 THR A C 1
ATOM 3159 O O . THR A 1 417 ? 78.371 113.810 105.209 1.00 58.02 419 THR A O 1
ATOM 3163 N N . THR A 1 418 ? 76.263 113.080 105.577 1.00 49.63 420 THR A N 1
ATOM 3164 C CA . THR A 1 418 ? 76.353 113.102 107.030 1.00 42.38 420 THR A CA 1
ATOM 3165 C C . THR A 1 418 ? 76.513 111.707 107.620 1.00 46.02 420 THR A C 1
ATOM 3166 O O . THR A 1 418 ? 76.479 111.556 108.846 1.00 48.48 420 THR A O 1
ATOM 3170 N N . ASN A 1 419 ? 76.688 110.690 106.781 1.00 54.36 421 ASN A N 1
ATOM 3171 C CA . ASN A 1 419 ? 76.843 109.309 107.218 1.00 39.82 421 ASN A CA 1
ATOM 3172 C C . ASN A 1 419 ? 78.297 108.898 107.028 1.00 43.44 421 ASN A C 1
ATOM 3173 O O . ASN A 1 419 ? 78.840 109.019 105.924 1.00 55.99 421 ASN A O 1
ATOM 3178 N N . GLY A 1 420 ? 78.923 108.414 108.102 1.00 47.64 422 GLY A N 1
ATOM 3179 C CA . GLY A 1 420 ? 80.325 108.040 108.019 1.00 34.04 422 GLY A CA 1
ATOM 3180 C C . GLY A 1 420 ? 80.564 106.848 107.113 1.00 34.77 422 GLY A C 1
ATOM 3181 O O . GLY A 1 420 ? 81.572 106.790 106.403 1.00 50.16 422 GLY A O 1
ATOM 3182 N N . ALA A 1 421 ? 79.645 105.878 107.125 1.00 37.34 423 ALA A N 1
ATOM 3183 C CA . ALA A 1 421 ? 79.816 104.695 106.288 1.00 41.36 423 ALA A CA 1
ATOM 3184 C C . ALA A 1 421 ? 79.819 105.062 104.811 1.00 53.54 423 ALA A C 1
ATOM 3185 O O . ALA A 1 421 ? 80.625 104.537 104.036 1.00 56.73 423 ALA A O 1
ATOM 3187 N N . THR A 1 422 ? 78.925 105.964 104.402 1.00 53.25 424 THR A N 1
ATOM 3188 C CA . THR A 1 422 ? 78.883 106.378 103.004 1.00 36.39 424 THR A CA 1
ATOM 3189 C C . THR A 1 422 ? 80.184 107.056 102.594 1.00 21.76 424 THR A C 1
ATOM 3190 O O . THR A 1 422 ? 80.748 106.751 101.535 1.00 45.58 424 THR A O 1
ATOM 3194 N N . ALA A 1 423 ? 80.674 107.983 103.421 1.00 26.12 425 ALA A N 1
ATOM 3195 C CA . ALA A 1 423 ? 81.915 108.678 103.101 1.00 28.75 425 ALA A CA 1
ATOM 3196 C C . ALA A 1 423 ? 83.088 107.709 103.033 1.00 31.42 425 ALA A C 1
ATOM 3197 O O . ALA A 1 423 ? 83.939 107.818 102.142 1.00 45.17 425 ALA A O 1
ATOM 3199 N N . ARG A 1 424 ? 83.154 106.757 103.967 1.00 45.24 426 ARG A N 1
ATOM 3200 C CA . ARG A 1 424 ? 84.245 105.789 103.958 1.00 42.16 426 ARG A CA 1
ATOM 3201 C C . ARG A 1 424 ? 84.181 104.912 102.714 1.00 49.17 426 ARG A C 1
ATOM 3202 O O . ARG A 1 424 ? 85.200 104.669 102.056 1.00 60.29 426 ARG A O 1
ATOM 3210 N N . LYS A 1 425 ? 82.985 104.424 102.376 1.00 51.08 427 LYS A N 1
ATOM 3211 C CA . LYS A 1 425 ? 82.820 103.623 101.168 1.00 44.47 427 LYS A CA 1
ATOM 3212 C C . LYS A 1 425 ? 83.273 104.398 99.939 1.00 46.86 427 LYS A C 1
ATOM 3213 O O . LYS A 1 425 ? 83.985 103.865 99.080 1.00 63.08 427 LYS A O 1
ATOM 3219 N N . TYR A 1 426 ? 82.867 105.665 99.836 1.00 45.66 428 TYR A N 1
ATOM 3220 C CA . TYR A 1 426 ? 83.252 106.467 98.680 1.00 47.11 428 TYR A CA 1
ATOM 3221 C C . TYR A 1 426 ? 84.763 106.651 98.622 1.00 45.52 428 TYR A C 1
ATOM 3222 O O . TYR A 1 426 ? 85.389 106.427 97.580 1.00 55.22 428 TYR A O 1
ATOM 3231 N N . ALA A 1 427 ? 85.370 107.058 99.740 1.00 46.43 429 ALA A N 1
ATOM 3232 C CA . ALA A 1 427 ? 86.808 107.297 99.762 1.00 33.92 429 ALA A CA 1
ATOM 3233 C C . ALA A 1 427 ? 87.610 106.030 99.503 1.00 40.29 429 ALA A C 1
ATOM 3234 O O . ALA A 1 427 ? 88.735 106.117 99.000 1.00 41.83 429 ALA A O 1
ATOM 3236 N N . HIS A 1 428 ? 87.064 104.859 99.831 1.00 47.18 430 HIS A N 1
ATOM 3237 C CA . HIS A 1 428 ? 87.788 103.610 99.630 1.00 49.20 430 HIS A CA 1
ATOM 3238 C C . HIS A 1 428 ? 87.602 103.047 98.226 1.00 51.77 430 HIS A C 1
ATOM 3239 O O . HIS A 1 428 ? 88.533 102.450 97.673 1.00 57.48 430 HIS A O 1
ATOM 3246 N N . LEU A 1 429 ? 86.420 103.224 97.635 1.00 42.08 431 LEU A N 1
ATOM 3247 C CA . LEU A 1 429 ? 86.135 102.661 96.322 1.00 40.52 431 LEU A CA 1
ATOM 3248 C C . LEU A 1 429 ? 86.434 103.619 95.178 1.00 40.22 431 LEU A C 1
ATOM 3249 O O . LEU A 1 429 ? 86.611 103.164 94.042 1.00 43.56 431 LEU A O 1
ATOM 3254 N N . VAL A 1 430 ? 86.494 104.920 95.440 1.00 48.10 432 VAL A N 1
ATOM 3255 C CA . VAL A 1 430 ? 86.753 105.896 94.387 1.00 47.45 432 VAL A CA 1
ATOM 3256 C C . VAL A 1 430 ? 88.236 105.873 94.044 1.00 58.76 432 VAL A C 1
ATOM 3257 O O . VAL A 1 430 ? 89.094 105.852 94.935 1.00 50.77 432 VAL A O 1
ATOM 3261 N N . ASP A 1 431 ? 88.541 105.872 92.748 1.00 66.02 433 ASP A N 1
ATOM 3262 C CA . ASP A 1 431 ? 89.926 105.869 92.274 1.00 57.58 433 ASP A CA 1
ATOM 3263 C C . ASP A 1 431 ? 90.396 107.301 92.010 1.00 66.42 433 ASP A C 1
ATOM 3264 O O . ASP A 1 431 ? 90.713 107.695 90.888 1.00 69.71 433 ASP A O 1
ATOM 3269 N N . VAL A 1 432 ? 90.435 108.084 93.086 1.00 70.16 434 VAL A N 1
ATOM 3270 C CA . VAL A 1 432 ? 90.847 109.483 93.034 1.00 63.05 434 VAL A CA 1
ATOM 3271 C C . VAL A 1 432 ? 91.829 109.732 94.170 1.00 63.57 434 VAL A C 1
ATOM 3272 O O . VAL A 1 432 ? 91.563 109.365 95.319 1.00 68.95 434 VAL A O 1
ATOM 3276 N N . GLY A 1 433 ? 92.959 110.362 93.850 1.00 48.15 435 GLY A N 1
ATOM 3277 C CA . GLY A 1 433 ? 93.991 110.615 94.841 1.00 49.26 435 GLY A CA 1
ATOM 3278 C C . GLY A 1 433 ? 93.672 111.728 95.817 1.00 52.57 435 GLY A C 1
ATOM 3279 O O . GLY A 1 433 ? 94.394 111.879 96.809 1.00 57.14 435 GLY A O 1
ATOM 3280 N N . GLN A 1 434 ? 92.621 112.507 95.565 1.00 50.35 436 GLN A N 1
ATOM 3281 C CA . GLN A 1 434 ? 92.220 113.608 96.440 1.00 42.39 436 GLN A CA 1
ATOM 3282 C C . GLN A 1 434 ? 90.706 113.544 96.617 1.00 57.41 436 GLN A C 1
ATOM 3283 O O . GLN A 1 434 ? 89.954 114.028 95.767 1.00 61.16 436 GLN A O 1
ATOM 3289 N N . VAL A 1 435 ? 90.263 112.953 97.724 1.00 50.46 437 VAL A N 1
ATOM 3290 C CA . VAL A 1 435 ? 88.846 112.777 98.021 1.00 48.12 437 VAL A CA 1
ATOM 3291 C C . VAL A 1 435 ? 88.453 113.769 99.105 1.00 56.04 437 VAL A C 1
ATOM 3292 O O . VAL A 1 435 ? 89.213 114.002 100.052 1.00 50.30 437 VAL A O 1
ATOM 3296 N N . GLY A 1 436 ? 87.266 114.353 98.963 1.00 55.18 438 GLY A N 1
ATOM 3297 C CA . GLY A 1 436 ? 86.783 115.332 99.917 1.00 40.35 438 GLY A CA 1
ATOM 3298 C C . GLY A 1 436 ? 85.464 114.944 100.554 1.00 50.08 438 GLY A C 1
ATOM 3299 O O . GLY A 1 436 ? 84.476 114.702 99.855 1.00 50.71 438 GLY A O 1
ATOM 3300 N N . VAL A 1 437 ? 85.435 114.882 101.881 1.00 56.93 439 VAL A N 1
ATOM 3301 C CA . VAL A 1 437 ? 84.227 114.565 102.632 1.00 55.88 439 VAL A CA 1
ATOM 3302 C C . VAL A 1 437 ? 83.673 115.878 103.169 1.00 51.07 439 VAL A C 1
ATOM 3303 O O . VAL A 1 437 ? 84.229 116.462 104.105 1.00 58.64 439 VAL A O 1
ATOM 3307 N N . ASN A 1 438 ? 82.577 116.348 102.573 1.00 41.58 440 ASN A N 1
ATOM 3308 C CA . ASN A 1 438 ? 81.981 117.645 102.891 1.00 45.01 440 ASN A CA 1
ATOM 3309 C C . ASN A 1 438 ? 82.921 118.802 102.569 1.00 57.32 440 ASN A C 1
ATOM 3310 O O . ASN A 1 438 ? 82.731 119.917 103.066 1.00 60.62 440 ASN A O 1
ATOM 3315 N N . VAL A 1 439 ? 83.936 118.554 101.747 1.00 49.37 441 VAL A N 1
ATOM 3316 C CA . VAL A 1 439 ? 84.881 119.586 101.326 1.00 49.64 441 VAL A CA 1
ATOM 3317 C C . VAL A 1 439 ? 84.896 119.624 99.802 1.00 53.43 441 VAL A C 1
ATOM 3318 O O . VAL A 1 439 ? 85.344 118.657 99.169 1.00 54.12 441 VAL A O 1
ATOM 3322 N N . PRO A 1 440 ? 84.428 120.704 99.165 1.00 55.72 442 PRO A N 1
ATOM 3323 C CA . PRO A 1 440 ? 84.379 120.716 97.696 1.00 48.31 442 PRO A CA 1
ATOM 3324 C C . PRO A 1 440 ? 85.734 120.891 97.036 1.00 55.46 442 PRO A C 1
ATOM 3325 O O . PRO A 1 440 ? 85.952 120.323 95.957 1.00 56.66 442 PRO A O 1
ATOM 3329 N N . ILE A 1 441 ? 86.643 121.651 97.639 1.00 61.14 443 ILE A N 1
ATOM 3330 C CA . ILE A 1 441 ? 87.975 121.875 97.081 1.00 54.73 443 ILE A CA 1
ATOM 3331 C C . ILE A 1 441 ? 88.996 121.206 97.993 1.00 60.20 443 ILE A C 1
ATOM 3332 O O . ILE A 1 441 ? 89.618 121.882 98.825 1.00 64.86 443 ILE A O 1
ATOM 3337 N N . PRO A 1 442 ? 89.204 119.882 97.880 1.00 57.66 444 PRO A N 1
ATOM 3338 C CA . PRO A 1 442 ? 90.143 119.168 98.755 1.00 51.65 444 PRO A CA 1
ATOM 3339 C C . PRO A 1 442 ? 91.610 119.366 98.375 1.00 48.83 444 PRO A C 1
ATOM 3340 O O . PRO A 1 442 ? 92.346 118.406 98.139 1.00 49.65 444 PRO A O 1
ATOM 3344 N N . VAL A 1 443 ? 92.037 120.623 98.311 1.00 51.11 445 VAL A N 1
ATOM 3345 C CA . VAL A 1 443 ? 93.431 120.953 98.022 1.00 53.93 445 VAL A CA 1
ATOM 3346 C C . VAL A 1 443 ? 94.274 120.594 99.241 1.00 61.84 445 VAL A C 1
ATOM 3347 O O . VAL A 1 443 ? 94.092 121.196 100.309 1.00 57.13 445 VAL A O 1
ATOM 3351 N N . PRO A 1 444 ? 95.195 119.634 99.144 1.00 56.85 446 PRO A N 1
ATOM 3352 C CA . PRO A 1 444 ? 96.012 119.292 100.314 1.00 49.74 446 PRO A CA 1
ATOM 3353 C C . PRO A 1 444 ? 96.857 120.472 100.768 1.00 52.50 446 PRO A C 1
ATOM 3354 O O . PRO A 1 444 ? 97.470 121.172 99.958 1.00 61.77 446 PRO A O 1
ATOM 3358 N N . LEU A 1 445 ? 96.884 120.686 102.081 1.00 54.56 447 LEU A N 1
ATOM 3359 C CA . LEU A 1 445 ? 97.685 121.754 102.648 1.00 55.78 447 LEU A CA 1
ATOM 3360 C C . LEU A 1 445 ? 99.170 121.482 102.405 1.00 54.15 447 LEU A C 1
ATOM 3361 O O . LEU A 1 445 ? 99.557 120.368 102.044 1.00 55.50 447 LEU A O 1
ATOM 3366 N N . PRO A 1 446 ? 100.024 122.493 102.592 1.00 51.85 448 PRO A N 1
ATOM 3367 C CA . PRO A 1 446 ? 101.440 122.342 102.214 1.00 49.88 448 PRO A CA 1
ATOM 3368 C C . PRO A 1 446 ? 102.150 121.162 102.860 1.00 52.87 448 PRO A C 1
ATOM 3369 O O . PRO A 1 446 ? 102.969 120.525 102.185 1.00 60.96 448 PRO A O 1
ATOM 3373 N N . MET A 1 447 ? 101.881 120.848 104.130 1.00 58.44 449 MET A N 1
ATOM 3374 C CA . MET A 1 447 ? 102.604 119.750 104.764 1.00 60.96 449 MET A CA 1
ATOM 3375 C C . MET A 1 447 ? 102.339 118.428 104.055 1.00 64.94 449 MET A C 1
ATOM 3376 O O . MET A 1 447 ? 103.190 117.531 104.081 1.00 68.26 449 MET A O 1
ATOM 3381 N N . PHE A 1 448 ? 101.177 118.287 103.422 1.00 50.80 450 PHE A N 1
ATOM 3382 C CA . PHE A 1 448 ? 100.902 117.135 102.579 1.00 44.59 450 PHE A CA 1
ATOM 3383 C C . PHE A 1 448 ? 101.356 117.422 101.149 1.00 61.00 450 PHE A C 1
ATOM 3384 O O . PHE A 1 448 ? 101.910 118.482 100.844 1.00 69.31 450 PHE A O 1
ATOM 3392 N N . SER A 1 449 ? 101.121 116.464 100.258 1.00 58.39 451 SER A N 1
ATOM 3393 C CA . SER A 1 449 ? 101.510 116.573 98.861 1.00 54.03 451 SER A CA 1
ATOM 3394 C C . SER A 1 449 ? 100.276 116.548 97.970 1.00 47.06 451 SER A C 1
ATOM 3395 O O . SER A 1 449 ? 99.264 115.919 98.294 1.00 55.25 451 SER A O 1
ATOM 3398 N N . PHE A 1 450 ? 100.373 117.241 96.836 1.00 50.57 452 PHE A N 1
ATOM 3399 C CA . PHE A 1 450 ? 99.288 117.279 95.865 1.00 56.32 452 PHE A CA 1
ATOM 3400 C C . PHE A 1 450 ? 99.239 115.961 95.104 1.00 62.49 452 PHE A C 1
ATOM 3401 O O . PHE A 1 450 ? 99.983 115.765 94.139 1.00 66.16 452 PHE A O 1
ATOM 3409 N N . THR A 1 451 ? 98.371 115.052 95.532 1.00 58.35 453 THR A N 1
ATOM 3410 C CA . THR A 1 451 ? 98.359 113.682 95.019 1.00 59.32 453 THR A CA 1
ATOM 3411 C C . THR A 1 451 ? 97.526 113.586 93.742 1.00 60.99 453 THR A C 1
ATOM 3412 O O . THR A 1 451 ? 96.312 113.372 93.759 1.00 65.28 453 THR A O 1
ATOM 3416 N N . GLY A 1 452 ? 98.213 113.744 92.614 1.00 60.90 454 GLY A N 1
ATOM 3417 C CA . GLY A 1 452 ? 97.560 113.599 91.328 1.00 56.22 454 GLY A CA 1
ATOM 3418 C C . GLY A 1 452 ? 97.039 112.191 91.113 1.00 66.33 454 GLY A C 1
ATOM 3419 O O . GLY A 1 452 ? 97.064 111.346 92.007 1.00 71.98 454 GLY A O 1
ATOM 3420 N N . SER A 1 453 ? 96.551 111.936 89.899 1.00 50.53 455 SER A N 1
ATOM 3421 C CA . SER A 1 453 ? 95.933 110.659 89.573 1.00 55.74 455 SER A CA 1
ATOM 3422 C C . SER A 1 453 ? 96.388 110.195 88.194 1.00 56.07 455 SER A C 1
ATOM 3423 O O . SER A 1 453 ? 97.354 110.708 87.623 1.00 52.94 455 SER A O 1
ATOM 3426 N N . ARG A 1 454 ? 95.683 109.195 87.676 1.00 59.66 456 ARG A N 1
ATOM 3427 C CA . ARG A 1 454 ? 95.996 108.525 86.400 1.00 61.60 456 ARG A CA 1
ATOM 3428 C C . ARG A 1 454 ? 96.208 109.594 85.323 1.00 59.89 456 ARG A C 1
ATOM 3429 O O . ARG A 1 454 ? 97.310 109.692 84.761 1.00 63.78 456 ARG A O 1
ATOM 3437 N N . SER A 1 455 ? 95.191 110.400 85.009 1.00 63.89 457 SER A N 1
ATOM 3438 C CA . SER A 1 455 ? 95.253 111.298 83.860 1.00 60.71 457 SER A CA 1
ATOM 3439 C C . SER A 1 455 ? 95.592 112.736 84.231 1.00 67.40 457 SER A C 1
ATOM 3440 O O . SER A 1 455 ? 96.150 113.450 83.391 1.00 69.78 457 SER A O 1
ATOM 3443 N N . SER A 1 456 ? 95.287 113.179 85.447 1.00 64.27 458 SER A N 1
ATOM 3444 C CA . SER A 1 456 ? 95.517 114.563 85.840 1.00 60.52 458 SER A CA 1
ATOM 3445 C C . SER A 1 456 ? 96.943 114.819 86.305 1.00 63.83 458 SER A C 1
ATOM 3446 O O . SER A 1 456 ? 97.243 115.932 86.752 1.00 70.85 458 SER A O 1
ATOM 3449 N N . PHE A 1 457 ? 97.825 113.826 86.214 1.00 56.84 459 PHE A N 1
ATOM 3450 C CA . PHE A 1 457 ? 99.199 113.978 86.662 1.00 53.12 459 PHE A CA 1
ATOM 3451 C C . PHE A 1 457 ? 100.075 112.962 85.944 1.00 64.02 459 PHE A C 1
ATOM 3452 O O . PHE A 1 457 ? 99.642 111.845 85.649 1.00 69.57 459 PHE A O 1
ATOM 3460 N N . ARG A 1 458 ? 101.313 113.367 85.663 1.00 68.81 460 ARG A N 1
ATOM 3461 C CA . ARG A 1 458 ? 102.308 112.492 85.063 1.00 61.86 460 ARG A CA 1
ATOM 3462 C C . ARG A 1 458 ? 103.590 112.577 85.877 1.00 65.59 460 ARG A C 1
ATOM 3463 O O . ARG A 1 458 ? 103.893 113.610 86.479 1.00 66.29 460 ARG A O 1
ATOM 3471 N N . GLY A 1 459 ? 104.337 111.481 85.891 1.00 75.47 461 GLY A N 1
ATOM 3472 C CA . GLY A 1 459 ? 105.546 111.386 86.684 1.00 67.41 461 GLY A CA 1
ATOM 3473 C C . GLY A 1 459 ? 105.392 110.418 87.840 1.00 70.35 461 GLY A C 1
ATOM 3474 O O . GLY A 1 459 ? 104.498 109.568 87.879 1.00 70.16 461 GLY A O 1
ATOM 3475 N N . ASP A 1 460 ? 106.300 110.562 88.807 1.00 63.15 462 ASP A N 1
ATOM 3476 C CA . ASP A 1 460 ? 106.329 109.684 89.974 1.00 64.93 462 ASP A CA 1
ATOM 3477 C C . ASP A 1 460 ? 106.081 110.471 91.255 1.00 68.07 462 ASP A C 1
ATOM 3478 O O . ASP A 1 460 ? 105.223 110.080 92.049 1.00 61.26 462 ASP A O 1
ATOM 3483 N N . THR A 1 461 ? 106.799 111.567 91.481 1.00 67.34 463 THR A N 1
ATOM 3484 C CA . THR A 1 461 ? 106.692 112.300 92.734 1.00 63.07 463 THR A CA 1
ATOM 3485 C C . THR A 1 461 ? 105.805 113.529 92.568 1.00 67.87 463 THR A C 1
ATOM 3486 O O . THR A 1 461 ? 105.730 114.119 91.486 1.00 71.61 463 THR A O 1
ATOM 3490 N N . ASN A 1 462 ? 105.137 113.914 93.653 1.00 61.46 464 ASN A N 1
ATOM 3491 C CA . ASN A 1 462 ? 104.204 115.028 93.639 1.00 61.26 464 ASN A CA 1
ATOM 3492 C C . ASN A 1 462 ? 104.959 116.357 93.695 1.00 66.02 464 ASN A C 1
ATOM 3493 O O . ASN A 1 462 ? 106.190 116.408 93.656 1.00 54.99 464 ASN A O 1
ATOM 3498 N N . PHE A 1 463 ? 104.202 117.452 93.791 1.00 60.39 465 PHE A N 1
ATOM 3499 C CA . PHE A 1 463 ? 104.793 118.782 93.678 1.00 62.78 465 PHE A CA 1
ATOM 3500 C C . PHE A 1 463 ? 105.429 119.226 94.991 1.00 64.43 465 PHE A C 1
ATOM 3501 O O . PHE A 1 463 ? 106.637 119.483 95.054 1.00 71.13 465 PHE A O 1
ATOM 3509 N N . TYR A 1 464 ? 104.628 119.334 96.052 1.00 46.95 466 TYR A N 1
ATOM 3510 C CA . TYR A 1 464 ? 105.125 119.845 97.326 1.00 51.65 466 TYR A CA 1
ATOM 3511 C C . TYR A 1 464 ? 104.959 118.820 98.440 1.00 56.27 466 TYR A C 1
ATOM 3512 O O . TYR A 1 464 ? 104.491 117.702 98.202 1.00 59.98 466 TYR A O 1
ATOM 3521 N N . GLY A 1 465 ? 105.338 119.195 99.660 1.00 42.56 467 GLY A N 1
ATOM 3522 C CA . GLY A 1 465 ? 105.326 118.259 100.763 1.00 35.39 467 GLY A CA 1
ATOM 3523 C C . GLY A 1 465 ? 106.624 117.465 100.805 1.00 50.96 467 GLY A C 1
ATOM 3524 O O . GLY A 1 465 ? 107.642 117.836 100.214 1.00 64.19 467 GLY A O 1
ATOM 3525 N N . LYS A 1 466 ? 106.578 116.349 101.537 1.00 42.74 468 LYS A N 1
ATOM 3526 C CA . LYS A 1 466 ? 107.712 115.432 101.532 1.00 41.19 468 LYS A CA 1
ATOM 3527 C C . LYS A 1 466 ? 107.999 114.940 100.121 1.00 47.60 468 LYS A C 1
ATOM 3528 O O . LYS A 1 466 ? 109.163 114.778 99.733 1.00 59.00 468 LYS A O 1
ATOM 3534 N N . GLN A 1 467 ? 106.947 114.703 99.335 1.00 51.89 469 GLN A N 1
ATOM 3535 C CA . GLN A 1 467 ? 107.130 114.359 97.931 1.00 51.06 469 GLN A CA 1
ATOM 3536 C C . GLN A 1 467 ? 107.901 115.453 97.204 1.00 56.34 469 GLN A C 1
ATOM 3537 O O . GLN A 1 467 ? 108.851 115.176 96.465 1.00 65.45 469 GLN A O 1
ATOM 3543 N N . GLY A 1 468 ? 107.503 116.710 97.406 1.00 52.98 470 GLY A N 1
ATOM 3544 C CA . GLY A 1 468 ? 108.211 117.807 96.765 1.00 51.66 470 GLY A CA 1
ATOM 3545 C C . GLY A 1 468 ? 109.674 117.858 97.160 1.00 54.64 470 GLY A C 1
ATOM 3546 O O . GLY A 1 468 ? 110.554 118.040 96.315 1.00 58.68 470 GLY A O 1
ATOM 3547 N N . ILE A 1 469 ? 109.951 117.702 98.455 1.00 57.04 471 ILE A N 1
ATOM 3548 C CA . ILE A 1 469 ? 111.334 117.714 98.927 1.00 51.87 471 ILE A CA 1
ATOM 3549 C C . ILE A 1 469 ? 112.129 116.601 98.255 1.00 51.90 471 ILE A C 1
ATOM 3550 O O . ILE A 1 469 ? 113.265 116.805 97.810 1.00 50.09 471 ILE A O 1
ATOM 3555 N N . GLN A 1 470 ? 111.543 115.405 98.174 1.00 55.50 472 GLN A N 1
ATOM 3556 C CA . GLN A 1 470 ? 112.247 114.279 97.569 1.00 50.41 472 GLN A CA 1
ATOM 3557 C C . GLN A 1 470 ? 112.445 114.474 96.071 1.00 53.17 472 GLN A C 1
ATOM 3558 O O . GLN A 1 470 ? 113.427 113.979 95.506 1.00 51.68 472 GLN A O 1
ATOM 3564 N N . PHE A 1 471 ? 111.530 115.187 95.412 1.00 49.75 473 PHE A N 1
ATOM 3565 C CA . PHE A 1 471 ? 111.621 115.357 93.966 1.00 44.27 473 PHE A CA 1
ATOM 3566 C C . PHE A 1 471 ? 112.824 116.212 93.586 1.00 53.27 473 PHE A C 1
ATOM 3567 O O . PHE A 1 471 ? 113.600 115.848 92.694 1.00 53.27 473 PHE A O 1
ATOM 3575 N N . TYR A 1 472 ? 112.995 117.354 94.249 1.00 58.75 474 TYR A N 1
ATOM 3576 C CA . TYR A 1 472 ? 114.092 118.263 93.943 1.00 46.73 474 TYR A CA 1
ATOM 3577 C C . TYR A 1 472 ? 115.397 117.873 94.627 1.00 56.18 474 TYR A C 1
ATOM 3578 O O . TYR A 1 472 ? 116.334 118.678 94.633 1.00 60.02 474 TYR A O 1
ATOM 3587 N N . THR A 1 473 ? 115.483 116.675 95.201 1.00 57.02 475 THR A N 1
ATOM 3588 C CA . THR A 1 473 ? 116.672 116.232 95.911 1.00 46.20 475 THR A CA 1
ATOM 3589 C C . THR A 1 473 ? 117.012 114.804 95.508 1.00 52.71 475 THR A C 1
ATOM 3590 O O . THR A 1 473 ? 116.167 114.055 95.011 1.00 55.41 475 THR A O 1
ATOM 3594 N N . GLN A 1 474 ? 118.273 114.438 95.732 1.00 53.84 476 GLN A N 1
ATOM 3595 C CA . GLN A 1 474 ? 118.766 113.095 95.470 1.00 46.53 476 GLN A CA 1
ATOM 3596 C C . GLN A 1 474 ? 119.496 112.580 96.701 1.00 45.42 476 GLN A C 1
ATOM 3597 O O . GLN A 1 474 ? 120.110 113.349 97.446 1.00 51.59 476 GLN A O 1
ATOM 3603 N N . LEU A 1 475 ? 119.425 111.268 96.908 1.00 50.97 477 LEU A N 1
ATOM 3604 C CA . LEU A 1 475 ? 120.033 110.633 98.069 1.00 48.16 477 LEU A CA 1
ATOM 3605 C C . LEU A 1 475 ? 121.431 110.135 97.726 1.00 55.04 477 LEU A C 1
ATOM 3606 O O . LEU A 1 475 ? 121.648 109.557 96.656 1.00 68.68 477 LEU A O 1
ATOM 3611 N N . LYS A 1 476 ? 122.376 110.370 98.634 1.00 34.45 478 LYS A N 1
ATOM 3612 C CA . LYS A 1 476 ? 123.743 109.875 98.516 1.00 46.93 478 LYS A CA 1
ATOM 3613 C C . LYS A 1 476 ? 124.011 108.955 99.700 1.00 49.28 478 LYS A C 1
ATOM 3614 O O . LYS A 1 476 ? 124.306 109.428 100.803 1.00 64.35 478 LYS A O 1
ATOM 3620 N N . THR A 1 477 ? 123.910 107.649 99.474 1.00 49.31 479 THR A N 1
ATOM 3621 C CA . THR A 1 477 ? 124.142 106.656 100.514 1.00 57.53 479 THR A CA 1
ATOM 3622 C C . THR A 1 477 ? 125.637 106.405 100.641 1.00 55.64 479 THR A C 1
ATOM 3623 O O . THR A 1 477 ? 126.313 106.142 99.642 1.00 50.67 479 THR A O 1
ATOM 3627 N N . ILE A 1 478 ? 126.147 106.488 101.865 1.00 54.47 480 ILE A N 1
ATOM 3628 C CA . ILE A 1 478 ? 127.569 106.331 102.142 1.00 55.13 480 ILE A CA 1
ATOM 3629 C C . ILE A 1 478 ? 127.741 105.137 103.068 1.00 46.92 480 ILE A C 1
ATOM 3630 O O . ILE A 1 478 ? 127.254 105.151 104.206 1.00 50.63 480 ILE A O 1
ATOM 3635 N N . THR A 1 479 ? 128.430 104.109 102.581 1.00 54.47 481 THR A N 1
ATOM 3636 C CA . THR A 1 479 ? 128.762 102.933 103.374 1.00 49.85 481 THR A CA 1
ATOM 3637 C C . THR A 1 479 ? 130.183 103.097 103.897 1.00 55.59 481 THR A C 1
ATOM 3638 O O . THR A 1 479 ? 131.149 102.934 103.143 1.00 53.40 481 THR A O 1
ATOM 3642 N N . SER A 1 480 ? 130.308 103.417 105.181 1.00 55.72 482 SER A N 1
ATOM 3643 C CA . SER A 1 480 ? 131.589 103.718 105.800 1.00 49.13 482 SER A CA 1
ATOM 3644 C C . SER A 1 480 ? 132.039 102.553 106.670 1.00 50.40 482 SER A C 1
ATOM 3645 O O . SER A 1 480 ? 131.233 101.952 107.388 1.00 64.58 482 SER A O 1
ATOM 3648 N N . GLN A 1 481 ? 133.331 102.238 106.598 1.00 47.36 483 GLN A N 1
ATOM 3649 C CA . GLN A 1 481 ? 133.934 101.185 107.405 1.00 49.64 483 GLN A CA 1
ATOM 3650 C C . GLN A 1 481 ? 135.286 101.672 107.902 1.00 57.28 483 GLN A C 1
ATOM 3651 O O . GLN A 1 481 ? 136.148 102.042 107.099 1.00 54.01 483 GLN A O 1
ATOM 3657 N N . TRP A 1 482 ? 135.467 101.674 109.220 1.00 48.46 484 TRP A N 1
ATOM 3658 C CA . TRP A 1 482 ? 136.715 102.083 109.860 1.00 40.84 484 TRP A CA 1
ATOM 3659 C C . TRP A 1 482 ? 137.100 100.994 110.857 1.00 50.11 484 TRP A C 1
ATOM 3660 O O . TRP A 1 482 ? 136.646 101.000 112.004 1.00 55.66 484 TRP A O 1
ATOM 3671 N N . LYS A 1 483 ? 137.943 100.062 110.417 1.00 68.43 485 LYS A N 1
ATOM 3672 C CA . LYS A 1 483 ? 138.341 98.952 111.273 1.00 71.47 485 LYS A CA 1
ATOM 3673 C C . LYS A 1 483 ? 139.040 99.465 112.526 1.00 74.30 485 LYS A C 1
ATOM 3674 O O . LYS A 1 483 ? 139.843 100.401 112.467 1.00 73.13 485 LYS A O 1
ATOM 3680 N N . GLU A 1 484 ? 138.727 98.843 113.665 1.00 90.10 486 GLU A N 1
ATOM 3681 C CA . GLU A 1 484 ? 139.325 99.251 114.931 1.00 89.20 486 GLU A CA 1
ATOM 3682 C C . GLU A 1 484 ? 140.840 99.099 114.928 1.00 93.85 486 GLU A C 1
ATOM 3683 O O . GLU A 1 484 ? 141.531 99.876 115.596 1.00 96.18 486 GLU A O 1
ATOM 3689 N N . GLU A 1 485 ? 141.372 98.120 114.193 1.00 97.30 487 GLU A N 1
ATOM 3690 C CA . GLU A 1 485 ? 142.814 97.909 114.163 1.00 96.78 487 GLU A CA 1
ATOM 3691 C C . GLU A 1 485 ? 143.560 99.080 113.537 1.00 97.37 487 GLU A C 1
ATOM 3692 O O . GLU A 1 485 ? 144.763 99.229 113.777 1.00 100.80 487 GLU A O 1
ATOM 3698 N N . ASP A 1 486 ? 142.879 99.912 112.746 1.00 89.52 488 ASP A N 1
ATOM 3699 C CA . ASP A 1 486 ? 143.528 101.061 112.129 1.00 95.23 488 ASP A CA 1
ATOM 3700 C C . ASP A 1 486 ? 143.643 102.249 113.075 1.00 97.77 488 ASP A C 1
ATOM 3701 O O . ASP A 1 486 ? 144.412 103.174 112.793 1.00 96.47 488 ASP A O 1
ATOM 3706 N N . ALA A 1 487 ? 142.901 102.247 114.185 1.00 88.10 489 ALA A N 1
ATOM 3707 C CA . ALA A 1 487 ? 142.997 103.350 115.137 1.00 82.99 489 ALA A CA 1
ATOM 3708 C C . ALA A 1 487 ? 144.390 103.430 115.749 1.00 85.73 489 ALA A C 1
ATOM 3709 O O . ALA A 1 487 ? 144.893 104.527 116.021 1.00 81.70 489 ALA A O 1
ATOM 3711 N N . THR A 1 488 ? 145.027 102.281 115.975 1.00 113.08 490 THR A N 1
ATOM 3712 C CA . THR A 1 488 ? 146.378 102.203 116.532 1.00 115.76 490 THR A CA 1
ATOM 3713 C C . THR A 1 488 ? 147.220 101.381 115.561 1.00 115.21 490 THR A C 1
ATOM 3714 O O . THR A 1 488 ? 147.198 100.147 115.596 1.00 112.51 490 THR A O 1
ATOM 3718 N N . LEU A 1 489 ? 147.962 102.069 114.693 1.00 125.60 491 LEU A N 1
ATOM 3719 C CA . LEU A 1 489 ? 148.780 101.400 113.689 1.00 126.14 491 LEU A CA 1
ATOM 3720 C C . LEU A 1 489 ? 149.798 100.474 114.341 1.00 128.12 491 LEU A C 1
ATOM 3721 O O . LEU A 1 489 ? 150.717 100.933 115.027 1.00 127.57 491 LEU A O 1
ATOM 3726 N N . SER A 1 490 ? 149.640 99.175 114.132 1.00 130.68 492 SER A N 1
ATOM 3727 C CA . SER A 1 490 ? 150.569 98.172 114.639 1.00 130.72 492 SER A CA 1
ATOM 3728 C C . SER A 1 490 ? 151.046 97.217 113.557 1.00 131.01 492 SER A C 1
ATOM 3729 O O . SER A 1 490 ? 152.203 96.790 113.589 1.00 129.70 492 SER A O 1
ATOM 3732 N N . SER A 1 491 ? 150.184 96.872 112.596 1.00 133.88 493 SER A N 1
ATOM 3733 C CA . SER A 1 491 ? 150.555 95.981 111.507 1.00 133.07 493 SER A CA 1
ATOM 3734 C C . SER A 1 491 ? 149.476 96.055 110.441 1.00 131.71 493 SER A C 1
ATOM 3735 O O . SER A 1 491 ? 148.308 96.282 110.784 1.00 130.46 493 SER A O 1
ATOM 3738 N N . PRO A 1 492 ? 149.812 95.873 109.164 1.00 128.58 494 PRO A N 1
ATOM 3739 C CA . PRO A 1 492 ? 148.784 95.953 108.121 1.00 128.93 494 PRO A CA 1
ATOM 3740 C C . PRO A 1 492 ? 147.816 94.782 108.201 1.00 127.49 494 PRO A C 1
ATOM 3741 O O . PRO A 1 492 ? 148.173 93.675 108.610 1.00 124.81 494 PRO A O 1
ATOM 3745 N N . ALA A 1 493 ? 146.574 95.042 107.799 1.00 113.60 495 ALA A N 1
ATOM 3746 C CA . ALA A 1 493 ? 145.537 94.021 107.819 1.00 112.03 495 ALA A CA 1
ATOM 3747 C C . ALA A 1 493 ? 145.556 93.232 106.516 1.00 112.60 495 ALA A C 1
ATOM 3748 O O . ALA A 1 493 ? 145.432 93.807 105.430 1.00 113.12 495 ALA A O 1
ATOM 3750 N N . VAL A 1 494 ? 145.705 91.915 106.628 1.00 114.10 496 VAL A N 1
ATOM 3751 C CA . VAL A 1 494 ? 145.792 91.033 105.473 1.00 118.07 496 VAL A CA 1
ATOM 3752 C C . VAL A 1 494 ? 144.551 90.149 105.355 1.00 118.98 496 VAL A C 1
ATOM 3753 O O . VAL A 1 494 ? 144.617 89.060 104.787 1.00 114.45 496 VAL A O 1
ATOM 3757 N N . VAL A 1 495 ? 143.417 90.603 105.884 1.00 121.14 497 VAL A N 1
ATOM 3758 C CA . VAL A 1 495 ? 142.166 89.854 105.849 1.00 121.73 497 VAL A CA 1
ATOM 3759 C C . VAL A 1 495 ? 141.089 90.750 105.255 1.00 117.00 497 VAL A C 1
ATOM 3760 O O . VAL A 1 495 ? 140.881 91.875 105.723 1.00 111.72 497 VAL A O 1
ATOM 3764 N N . MET A 1 496 ? 140.409 90.250 104.228 1.00 117.35 498 MET A N 1
ATOM 3765 C CA . MET A 1 496 ? 139.326 91.005 103.619 1.00 118.17 498 MET A CA 1
ATOM 3766 C C . MET A 1 496 ? 138.108 90.998 104.542 1.00 118.69 498 MET A C 1
ATOM 3767 O O . MET A 1 496 ? 137.866 90.008 105.241 1.00 116.83 498 MET A O 1
ATOM 3772 N N . PRO A 1 497 ? 137.328 92.080 104.578 1.00 119.59 499 PRO A N 1
ATOM 3773 C CA . PRO A 1 497 ? 136.141 92.092 105.441 1.00 119.55 499 PRO A CA 1
ATOM 3774 C C . PRO A 1 497 ? 135.197 90.945 105.115 1.00 117.75 499 PRO A C 1
ATOM 3775 O O . PRO A 1 497 ? 134.909 90.661 103.950 1.00 115.72 499 PRO A O 1
ATOM 3779 N N . THR A 1 498 ? 134.714 90.283 106.164 1.00 136.62 500 THR A N 1
ATOM 3780 C CA . THR A 1 498 ? 133.770 89.183 106.039 1.00 138.12 500 THR A CA 1
ATOM 3781 C C . THR A 1 498 ? 132.674 89.339 107.083 1.00 138.11 500 THR A C 1
ATOM 3782 O O . THR A 1 498 ? 132.947 89.690 108.234 1.00 138.14 500 THR A O 1
ATOM 3786 N N . MET A 1 499 ? 131.438 89.075 106.673 1.00 140.61 501 MET A N 1
ATOM 3787 C CA . MET A 1 499 ? 130.292 89.187 107.568 1.00 140.99 501 MET A CA 1
ATOM 3788 C C . MET A 1 499 ? 130.419 88.213 108.735 1.00 141.75 501 MET A C 1
ATOM 3789 O O . MET A 1 499 ? 129.972 87.069 108.653 1.00 140.67 501 MET A O 1
ATOM 3794 N N . SER B 1 1 ? 117.416 61.880 75.706 1.00 114.45 3 SER B N 1
ATOM 3795 C CA . SER B 1 1 ? 118.219 63.095 75.385 1.00 116.73 3 SER B CA 1
ATOM 3796 C C . SER B 1 1 ? 117.308 64.286 75.102 1.00 116.19 3 SER B C 1
ATOM 3797 O O . SER B 1 1 ? 117.566 65.073 74.192 1.00 114.24 3 SER B O 1
ATOM 3800 N N . SER B 1 2 ? 116.243 64.411 75.889 1.00 110.26 4 SER B N 1
ATOM 3801 C CA . SER B 1 2 ? 115.278 65.493 75.743 1.00 109.21 4 SER B CA 1
ATOM 3802 C C . SER B 1 2 ? 115.678 66.642 76.659 1.00 107.19 4 SER B C 1
ATOM 3803 O O . SER B 1 2 ? 115.835 66.451 77.870 1.00 103.65 4 SER B O 1
ATOM 3806 N N . VAL B 1 3 ? 115.840 67.828 76.081 1.00 100.48 5 VAL B N 1
ATOM 3807 C CA . VAL B 1 3 ? 116.226 69.017 76.836 1.00 100.57 5 VAL B CA 1
ATOM 3808 C C . VAL B 1 3 ? 115.011 69.514 77.612 1.00 99.93 5 VAL B C 1
ATOM 3809 O O . VAL B 1 3 ? 113.929 69.667 77.027 1.00 100.30 5 VAL B O 1
ATOM 3813 N N . PRO B 1 4 ? 115.128 69.778 78.915 1.00 94.83 6 PRO B N 1
ATOM 3814 C CA . PRO B 1 4 ? 113.966 70.268 79.665 1.00 91.86 6 PRO B CA 1
ATOM 3815 C C . PRO B 1 4 ? 113.558 71.660 79.208 1.00 92.33 6 PRO B C 1
ATOM 3816 O O . PRO B 1 4 ? 114.387 72.471 78.789 1.00 96.33 6 PRO B O 1
ATOM 3820 N N . THR B 1 5 ? 112.260 71.931 79.298 1.00 88.71 7 THR B N 1
ATOM 3821 C CA . THR B 1 5 ? 111.680 73.198 78.872 1.00 92.69 7 THR B CA 1
ATOM 3822 C C . THR B 1 5 ? 111.252 74.000 80.093 1.00 87.28 7 THR B C 1
ATOM 3823 O O . THR B 1 5 ? 110.604 73.464 80.998 1.00 87.64 7 THR B O 1
ATOM 3827 N N . VAL B 1 6 ? 111.612 75.282 80.111 1.00 81.22 8 VAL B N 1
ATOM 3828 C CA . VAL B 1 6 ? 111.218 76.161 81.206 1.00 82.42 8 VAL B CA 1
ATOM 3829 C C . VAL B 1 6 ? 109.750 76.527 81.028 1.00 78.46 8 VAL B C 1
ATOM 3830 O O . VAL B 1 6 ? 109.365 77.143 80.028 1.00 84.07 8 VAL B O 1
ATOM 3834 N N . LYS B 1 7 ? 108.925 76.148 81.999 1.00 80.70 9 LYS B N 1
ATOM 3835 C CA . LYS B 1 7 ? 107.491 76.373 81.906 1.00 85.78 9 LYS B CA 1
ATOM 3836 C C . LYS B 1 7 ? 107.129 77.777 82.375 1.00 83.72 9 LYS B C 1
ATOM 3837 O O . LYS B 1 7 ? 107.801 78.366 83.227 1.00 83.47 9 LYS B O 1
ATOM 3843 N N . LEU B 1 8 ? 106.053 78.311 81.804 1.00 77.39 10 LEU B N 1
ATOM 3844 C CA . LEU B 1 8 ? 105.556 79.616 82.207 1.00 75.32 10 LEU B CA 1
ATOM 3845 C C . LEU B 1 8 ? 104.710 79.494 83.472 1.00 75.40 10 LEU B C 1
ATOM 3846 O O . LEU B 1 8 ? 104.090 78.462 83.742 1.00 79.95 10 LEU B O 1
ATOM 3851 N N . PHE B 1 9 ? 104.684 80.575 84.248 1.00 64.24 11 PHE B N 1
ATOM 3852 C CA . PHE B 1 9 ? 103.937 80.642 85.503 1.00 65.65 11 PHE B CA 1
ATOM 3853 C C . PHE B 1 9 ? 102.809 81.651 85.306 1.00 73.23 11 PHE B C 1
ATOM 3854 O O . PHE B 1 9 ? 102.967 82.841 85.589 1.00 80.03 11 PHE B O 1
ATOM 3862 N N . ILE B 1 10 ? 101.669 81.168 84.816 1.00 71.25 12 ILE B N 1
ATOM 3863 C CA . ILE B 1 10 ? 100.507 81.999 84.525 1.00 67.99 12 ILE B CA 1
ATOM 3864 C C . ILE B 1 10 ? 99.325 81.464 85.320 1.00 75.28 12 ILE B C 1
ATOM 3865 O O . ILE B 1 10 ? 99.012 80.269 85.251 1.00 75.06 12 ILE B O 1
ATOM 3870 N N . GLY B 1 11 ? 98.671 82.346 86.072 1.00 68.57 13 GLY B N 1
ATOM 3871 C CA . GLY B 1 11 ? 97.520 81.950 86.858 1.00 65.37 13 GLY B CA 1
ATOM 3872 C C . GLY B 1 11 ? 97.829 81.032 88.015 1.00 68.25 13 GLY B C 1
ATOM 3873 O O . GLY B 1 11 ? 96.930 80.334 88.493 1.00 66.86 13 GLY B O 1
ATOM 3874 N N . GLY B 1 12 ? 99.074 81.008 88.484 1.00 77.71 14 GLY B N 1
ATOM 3875 C CA . GLY B 1 12 ? 99.442 80.137 89.582 1.00 78.60 14 GLY B CA 1
ATOM 3876 C C . GLY B 1 12 ? 99.701 78.703 89.189 1.00 76.35 14 GLY B C 1
ATOM 3877 O O . GLY B 1 12 ? 99.679 77.823 90.055 1.00 80.97 14 GLY B O 1
ATOM 3878 N N . LYS B 1 13 ? 99.944 78.435 87.908 1.00 71.49 15 LYS B N 1
ATOM 3879 C CA . LYS B 1 13 ? 100.193 77.088 87.415 1.00 73.01 15 LYS B CA 1
ATOM 3880 C C . LYS B 1 13 ? 101.393 77.110 86.482 1.00 74.59 15 LYS B C 1
ATOM 3881 O O . LYS B 1 13 ? 101.471 77.957 85.587 1.00 76.69 15 LYS B O 1
ATOM 3887 N N . PHE B 1 14 ? 102.323 76.181 86.692 1.00 74.04 16 PHE B N 1
ATOM 3888 C CA . PHE B 1 14 ? 103.471 76.036 85.806 1.00 74.23 16 PHE B CA 1
ATOM 3889 C C . PHE B 1 14 ? 103.035 75.311 84.538 1.00 75.61 16 PHE B C 1
ATOM 3890 O O . PHE B 1 14 ? 102.800 74.098 84.560 1.00 74.20 16 PHE B O 1
ATOM 3898 N N . VAL B 1 15 ? 102.929 76.052 83.437 1.00 85.56 17 VAL B N 1
ATOM 3899 C CA . VAL B 1 15 ? 102.431 75.526 82.172 1.00 89.59 17 VAL B CA 1
ATOM 3900 C C . VAL B 1 15 ? 103.501 75.710 81.107 1.00 86.25 17 VAL B C 1
ATOM 3901 O O . VAL B 1 15 ? 104.203 76.728 81.087 1.00 83.73 17 VAL B O 1
ATOM 3905 N N . GLU B 1 16 ? 103.625 74.723 80.224 1.00 94.72 18 GLU B N 1
ATOM 3906 C CA . GLU B 1 16 ? 104.585 74.790 79.132 1.00 98.62 18 GLU B CA 1
ATOM 3907 C C . GLU B 1 16 ? 104.037 75.668 78.014 1.00 97.10 18 GLU B C 1
ATOM 3908 O O . GLU B 1 16 ? 102.855 75.580 77.664 1.00 96.85 18 GLU B O 1
ATOM 3914 N N . SER B 1 17 ? 104.898 76.516 77.457 1.00 91.64 19 SER B N 1
ATOM 3915 C CA . SER B 1 17 ? 104.474 77.421 76.397 1.00 93.93 19 SER B CA 1
ATOM 3916 C C . SER B 1 17 ? 104.237 76.659 75.100 1.00 96.98 19 SER B C 1
ATOM 3917 O O . SER B 1 17 ? 104.932 75.686 74.792 1.00 96.09 19 SER B O 1
ATOM 3920 N N . LYS B 1 18 ? 103.244 77.109 74.336 1.00 96.23 20 LYS B N 1
ATOM 3921 C CA . LYS B 1 18 ? 102.961 76.562 73.016 1.00 93.91 20 LYS B CA 1
ATOM 3922 C C . LYS B 1 18 ? 103.713 77.288 71.906 1.00 94.03 20 LYS B C 1
ATOM 3923 O O . LYS B 1 18 ? 103.456 77.021 70.727 1.00 93.45 20 LYS B O 1
ATOM 3929 N N . SER B 1 19 ? 104.626 78.191 72.253 1.00 98.09 21 SER B N 1
ATOM 3930 C CA . SER B 1 19 ? 105.352 78.949 71.245 1.00 99.26 21 SER B CA 1
ATOM 3931 C C . SER B 1 19 ? 106.270 78.036 70.441 1.00 100.40 21 SER B C 1
ATOM 3932 O O . SER B 1 19 ? 106.776 77.027 70.940 1.00 99.75 21 SER B O 1
ATOM 3935 N N . ASP B 1 20 ? 106.483 78.403 69.178 1.00 101.52 22 ASP B N 1
ATOM 3936 C CA . ASP B 1 20 ? 107.375 77.665 68.295 1.00 99.31 22 ASP B CA 1
ATOM 3937 C C . ASP B 1 20 ? 108.817 78.148 68.370 1.00 102.32 22 ASP B C 1
ATOM 3938 O O . ASP B 1 20 ? 109.717 77.439 67.906 1.00 100.50 22 ASP B O 1
ATOM 3943 N N . LYS B 1 21 ? 109.060 79.325 68.942 1.00 99.05 23 LYS B N 1
ATOM 3944 C CA . LYS B 1 21 ? 110.398 79.887 69.075 1.00 100.60 23 LYS B CA 1
ATOM 3945 C C . LYS B 1 21 ? 110.933 79.546 70.459 1.00 100.24 23 LYS B C 1
ATOM 3946 O O . LYS B 1 21 ? 110.283 79.841 71.469 1.00 97.54 23 LYS B O 1
ATOM 3952 N N . TRP B 1 22 ? 112.111 78.929 70.503 1.00 97.01 24 TRP B N 1
ATOM 3953 C CA . TRP B 1 22 ? 112.736 78.509 71.748 1.00 95.70 24 TRP B CA 1
ATOM 3954 C C . TRP B 1 22 ? 114.166 79.021 71.803 1.00 94.48 24 TRP B C 1
ATOM 3955 O O . TRP B 1 22 ? 114.829 79.154 70.770 1.00 95.09 24 TRP B O 1
ATOM 3966 N N . ILE B 1 23 ? 114.634 79.308 73.015 1.00 87.08 25 ILE B N 1
ATOM 3967 C CA . ILE B 1 23 ? 115.989 79.788 73.259 1.00 86.68 25 ILE B CA 1
ATOM 3968 C C . ILE B 1 23 ? 116.688 78.781 74.162 1.00 88.49 25 ILE B C 1
ATOM 3969 O O . ILE B 1 23 ? 116.183 78.450 75.241 1.00 88.93 25 ILE B O 1
ATOM 3974 N N . ASP B 1 24 ? 117.848 78.301 73.722 1.00 86.45 26 ASP B N 1
ATOM 3975 C CA . ASP B 1 24 ? 118.557 77.265 74.459 1.00 82.84 26 ASP B CA 1
ATOM 3976 C C . ASP B 1 24 ? 119.294 77.858 75.653 1.00 83.45 26 ASP B C 1
ATOM 3977 O O . ASP B 1 24 ? 119.788 78.988 75.604 1.00 81.90 26 ASP B O 1
ATOM 3982 N N . ILE B 1 25 ? 119.366 77.082 76.733 1.00 81.28 27 ILE B N 1
ATOM 3983 C CA . ILE B 1 25 ? 120.079 77.467 77.946 1.00 79.42 27 ILE B CA 1
ATOM 3984 C C . ILE B 1 25 ? 121.380 76.682 78.000 1.00 84.58 27 ILE B C 1
ATOM 3985 O O . ILE B 1 25 ? 121.366 75.447 78.085 1.00 83.06 27 ILE B O 1
ATOM 3990 N N . HIS B 1 26 ? 122.503 77.392 77.956 1.00 85.94 28 HIS B N 1
ATOM 3991 C CA . HIS B 1 26 ? 123.823 76.780 77.926 1.00 79.74 28 HIS B CA 1
ATOM 3992 C C . HIS B 1 26 ? 124.507 76.936 79.276 1.00 78.96 28 HIS B C 1
ATOM 3993 O O . HIS B 1 26 ? 124.456 78.006 79.890 1.00 79.68 28 HIS B O 1
ATOM 4000 N N . ASN B 1 27 ? 125.142 75.867 79.731 1.00 81.20 29 ASN B N 1
ATOM 4001 C CA . ASN B 1 27 ? 125.955 75.918 80.937 1.00 84.06 29 ASN B CA 1
ATOM 4002 C C . ASN B 1 27 ? 127.264 76.633 80.627 1.00 87.52 29 ASN B C 1
ATOM 4003 O O . ASN B 1 27 ? 128.028 76.149 79.782 1.00 88.82 29 ASN B O 1
ATOM 4008 N N . PRO B 1 28 ? 127.570 77.766 81.266 1.00 81.55 30 PRO B N 1
ATOM 4009 C CA . PRO B 1 28 ? 128.770 78.520 80.870 1.00 77.32 30 PRO B CA 1
ATOM 4010 C C . PRO B 1 28 ? 130.071 77.780 81.125 1.00 76.72 30 PRO B C 1
ATOM 4011 O O . PRO B 1 28 ? 131.082 78.113 80.494 1.00 84.94 30 PRO B O 1
ATOM 4015 N N . ALA B 1 29 ? 130.083 76.793 82.023 1.00 77.38 31 ALA B N 1
ATOM 4016 C CA . ALA B 1 29 ? 131.309 76.052 82.290 1.00 84.50 31 ALA B CA 1
ATOM 4017 C C . ALA B 1 29 ? 131.619 75.032 81.203 1.00 87.22 31 ALA B C 1
ATOM 4018 O O . ALA B 1 29 ? 132.787 74.674 81.023 1.00 87.65 31 ALA B O 1
ATOM 4020 N N . THR B 1 30 ? 130.603 74.559 80.478 1.00 82.59 32 THR B N 1
ATOM 4021 C CA . THR B 1 30 ? 130.811 73.588 79.410 1.00 80.34 32 THR B CA 1
ATOM 4022 C C . THR B 1 30 ? 130.045 73.909 78.136 1.00 81.21 32 THR B C 1
ATOM 4023 O O . THR B 1 30 ? 130.222 73.195 77.145 1.00 83.71 32 THR B O 1
ATOM 4027 N N . ASN B 1 31 ? 129.208 74.948 78.117 1.00 85.80 33 ASN B N 1
ATOM 4028 C CA . ASN B 1 31 ? 128.424 75.306 76.934 1.00 87.85 33 ASN B CA 1
ATOM 4029 C C . ASN B 1 31 ? 127.490 74.172 76.520 1.00 87.63 33 ASN B C 1
ATOM 4030 O O . ASN B 1 31 ? 127.070 74.083 75.364 1.00 88.09 33 ASN B O 1
ATOM 4035 N N . GLU B 1 32 ? 127.159 73.295 77.465 1.00 86.66 34 GLU B N 1
ATOM 4036 C CA . GLU B 1 32 ? 126.221 72.217 77.190 1.00 85.25 34 GLU B CA 1
ATOM 4037 C C . GLU B 1 32 ? 124.791 72.687 77.423 1.00 91.66 34 GLU B C 1
ATOM 4038 O O . GLU B 1 32 ? 124.481 73.310 78.442 1.00 91.13 34 GLU B O 1
ATOM 4044 N N . VAL B 1 33 ? 123.914 72.382 76.467 1.00 92.86 35 VAL B N 1
ATOM 4045 C CA . VAL B 1 33 ? 122.518 72.786 76.576 1.00 91.78 35 VAL B CA 1
ATOM 4046 C C . VAL B 1 33 ? 121.867 72.034 77.728 1.00 89.43 35 VAL B C 1
ATOM 4047 O O . VAL B 1 33 ? 121.784 70.799 77.718 1.00 86.58 35 VAL B O 1
ATOM 4051 N N . ILE B 1 34 ? 121.399 72.779 78.730 1.00 84.13 36 ILE B N 1
ATOM 4052 C CA . ILE B 1 34 ? 120.763 72.207 79.910 1.00 84.04 36 ILE B CA 1
ATOM 4053 C C . ILE B 1 34 ? 119.275 72.506 79.976 1.00 85.76 36 ILE B C 1
ATOM 4054 O O . ILE B 1 34 ? 118.581 71.949 80.833 1.00 87.69 36 ILE B O 1
ATOM 4059 N N . GLY B 1 35 ? 118.761 73.366 79.104 1.00 87.54 37 GLY B N 1
ATOM 4060 C CA . GLY B 1 35 ? 117.346 73.693 79.121 1.00 89.38 37 GLY B CA 1
ATOM 4061 C C . GLY B 1 35 ? 117.014 74.661 78.010 1.00 91.96 37 GLY B C 1
ATOM 4062 O O . GLY B 1 35 ? 117.896 75.191 77.329 1.00 93.19 37 GLY B O 1
ATOM 4063 N N . ARG B 1 36 ? 115.713 74.883 77.834 1.00 86.81 38 ARG B N 1
ATOM 4064 C CA . ARG B 1 36 ? 115.202 75.806 76.832 1.00 83.51 38 ARG B CA 1
ATOM 4065 C C . ARG B 1 36 ? 114.117 76.674 77.449 1.00 88.28 38 ARG B C 1
ATOM 4066 O O . ARG B 1 36 ? 113.261 76.180 78.190 1.00 92.41 38 ARG B O 1
ATOM 4074 N N . VAL B 1 37 ? 114.155 77.965 77.136 1.00 89.14 39 VAL B N 1
ATOM 4075 C CA . VAL B 1 37 ? 113.155 78.914 77.621 1.00 86.24 39 VAL B CA 1
ATOM 4076 C C . VAL B 1 37 ? 112.355 79.417 76.424 1.00 88.28 39 VAL B C 1
ATOM 4077 O O . VAL B 1 37 ? 112.947 79.902 75.449 1.00 91.38 39 VAL B O 1
ATOM 4081 N N . PRO B 1 38 ? 111.027 79.323 76.440 1.00 86.89 40 PRO B N 1
ATOM 4082 C CA . PRO B 1 38 ? 110.246 79.752 75.278 1.00 86.44 40 PRO B CA 1
ATOM 4083 C C . PRO B 1 38 ? 109.892 81.229 75.328 1.00 88.72 40 PRO B C 1
ATOM 4084 O O . PRO B 1 38 ? 109.830 81.849 76.392 1.00 90.75 40 PRO B O 1
ATOM 4088 N N . GLN B 1 39 ? 109.658 81.789 74.143 1.00 91.07 41 GLN B N 1
ATOM 4089 C CA . GLN B 1 39 ? 109.181 83.163 74.017 1.00 90.87 41 GLN B CA 1
ATOM 4090 C C . GLN B 1 39 ? 107.662 83.158 74.124 1.00 88.65 41 GLN B C 1
ATOM 4091 O O . GLN B 1 39 ? 106.971 82.633 73.245 1.00 90.26 41 GLN B O 1
ATOM 4097 N N . ALA B 1 40 ? 107.140 83.738 75.203 1.00 84.90 42 ALA B N 1
ATOM 4098 C CA . ALA B 1 40 ? 105.704 83.720 75.440 1.00 88.52 42 ALA B CA 1
ATOM 4099 C C . ALA B 1 40 ? 104.954 84.327 74.261 1.00 93.66 42 ALA B C 1
ATOM 4100 O O . ALA B 1 40 ? 105.318 85.389 73.749 1.00 94.60 42 ALA B O 1
ATOM 4102 N N . THR B 1 41 ? 103.897 83.642 73.833 1.00 92.15 43 THR B N 1
ATOM 4103 C CA . THR B 1 41 ? 103.089 84.122 72.724 1.00 90.32 43 THR B CA 1
ATOM 4104 C C . THR B 1 41 ? 102.196 85.277 73.172 1.00 91.57 43 THR B C 1
ATOM 4105 O O . THR B 1 41 ? 102.043 85.558 74.363 1.00 92.57 43 THR B O 1
ATOM 4109 N N . LYS B 1 42 ? 101.602 85.953 72.186 1.00 92.41 44 LYS B N 1
ATOM 4110 C CA . LYS B 1 42 ? 100.694 87.055 72.485 1.00 92.30 44 LYS B CA 1
ATOM 4111 C C . LYS B 1 42 ? 99.558 86.603 73.394 1.00 91.54 44 LYS B C 1
ATOM 4112 O O . LYS B 1 42 ? 99.224 87.284 74.371 1.00 93.91 44 LYS B O 1
ATOM 4118 N N . ALA B 1 43 ? 98.954 85.452 73.089 1.00 86.80 45 ALA B N 1
ATOM 4119 C CA . ALA B 1 43 ? 97.828 84.976 73.886 1.00 89.90 45 ALA B CA 1
ATOM 4120 C C . ALA B 1 43 ? 98.256 84.656 75.313 1.00 91.30 45 ALA B C 1
ATOM 4121 O O . ALA B 1 43 ? 97.526 84.947 76.267 1.00 90.14 45 ALA B O 1
ATOM 4123 N N . GLU B 1 44 ? 99.439 84.062 75.481 1.00 88.52 46 GLU B N 1
ATOM 4124 C CA . GLU B 1 44 ? 99.904 83.716 76.820 1.00 85.69 46 GLU B CA 1
ATOM 4125 C C . GLU B 1 44 ? 100.173 84.965 77.651 1.00 87.52 46 GLU B C 1
ATOM 4126 O O . GLU B 1 44 ? 99.812 85.024 78.832 1.00 87.24 46 GLU B O 1
ATOM 4132 N N . MET B 1 45 ? 100.806 85.976 77.052 1.00 86.16 47 MET B N 1
ATOM 4133 C CA . MET B 1 45 ? 101.048 87.220 77.775 1.00 85.22 47 MET B CA 1
ATOM 4134 C C . MET B 1 45 ? 99.738 87.925 78.105 1.00 83.58 47 MET B C 1
ATOM 4135 O O . MET B 1 45 ? 99.589 88.502 79.190 1.00 88.17 47 MET B O 1
ATOM 4140 N N . ASP B 1 46 ? 98.775 87.892 77.180 1.00 79.99 48 ASP B N 1
ATOM 4141 C CA . ASP B 1 46 ? 97.465 88.469 77.463 1.00 81.57 48 ASP B CA 1
ATOM 4142 C C . ASP B 1 46 ? 96.797 87.759 78.633 1.00 84.38 48 ASP B C 1
ATOM 4143 O O . ASP B 1 46 ? 96.216 88.405 79.511 1.00 84.58 48 ASP B O 1
ATOM 4148 N N . ALA B 1 47 ? 96.872 86.426 78.662 1.00 83.73 49 ALA B N 1
ATOM 4149 C CA . ALA B 1 47 ? 96.283 85.678 79.767 1.00 77.34 49 ALA B CA 1
ATOM 4150 C C . ALA B 1 47 ? 96.990 85.990 81.079 1.00 77.72 49 ALA B C 1
ATOM 4151 O O . ALA B 1 47 ? 96.350 86.083 82.132 1.00 76.39 49 ALA B O 1
ATOM 4153 N N . ALA B 1 48 ? 98.313 86.159 81.037 1.00 78.84 50 ALA B N 1
ATOM 4154 C CA . ALA B 1 48 ? 99.049 86.511 82.247 1.00 75.62 50 ALA B CA 1
ATOM 4155 C C . ALA B 1 48 ? 98.619 87.875 82.772 1.00 74.91 50 ALA B C 1
ATOM 4156 O O . ALA B 1 48 ? 98.395 88.045 83.977 1.00 77.27 50 ALA B O 1
ATOM 4158 N N . ILE B 1 49 ? 98.500 88.862 81.881 1.00 72.04 51 ILE B N 1
ATOM 4159 C CA . ILE B 1 49 ? 98.067 90.188 82.311 1.00 67.40 51 ILE B CA 1
ATOM 4160 C C . ILE B 1 49 ? 96.638 90.137 82.837 1.00 67.48 51 ILE B C 1
ATOM 4161 O O . ILE B 1 49 ? 96.294 90.822 83.808 1.00 75.82 51 ILE B O 1
ATOM 4166 N N . ALA B 1 50 ? 95.783 89.324 82.212 1.00 63.62 52 ALA B N 1
ATOM 4167 C CA . ALA B 1 50 ? 94.412 89.190 82.690 1.00 65.32 52 ALA B CA 1
ATOM 4168 C C . ALA B 1 50 ? 94.376 88.575 84.083 1.00 67.03 52 ALA B C 1
ATOM 4169 O O . ALA B 1 50 ? 93.592 89.001 84.938 1.00 67.32 52 ALA B O 1
ATOM 4171 N N . SER B 1 51 ? 95.219 87.571 84.329 1.00 69.34 53 SER B N 1
ATOM 4172 C CA . SER B 1 51 ? 95.285 86.967 85.656 1.00 67.77 53 SER B CA 1
ATOM 4173 C C . SER B 1 51 ? 95.783 87.974 86.685 1.00 65.58 53 SER B C 1
ATOM 4174 O O . SER B 1 51 ? 95.259 88.050 87.803 1.00 66.01 53 SER B O 1
ATOM 4177 N N . CYS B 1 52 ? 96.803 88.756 86.325 1.00 62.99 54 CYS B N 1
ATOM 4178 C CA . CYS B 1 52 ? 97.287 89.794 87.231 1.00 59.60 54 CYS B CA 1
ATOM 4179 C C . CYS B 1 52 ? 96.181 90.789 87.564 1.00 63.29 54 CYS B C 1
ATOM 4180 O O . CYS B 1 52 ? 95.996 91.157 88.730 1.00 71.79 54 CYS B O 1
ATOM 4183 N N . LYS B 1 53 ? 95.436 91.235 86.550 1.00 65.60 55 LYS B N 1
ATOM 4184 C CA . LYS B 1 53 ? 94.353 92.184 86.788 1.00 62.86 55 LYS B CA 1
ATOM 4185 C C . LYS B 1 53 ? 93.263 91.572 87.660 1.00 68.15 55 LYS B C 1
ATOM 4186 O O . LYS B 1 53 ? 92.716 92.242 88.544 1.00 74.18 55 LYS B O 1
ATOM 4192 N N . ARG B 1 54 ? 92.931 90.301 87.425 1.00 62.26 56 ARG B N 1
ATOM 4193 C CA . ARG B 1 54 ? 91.879 89.652 88.200 1.00 63.36 56 ARG B CA 1
ATOM 4194 C C . ARG B 1 54 ? 92.309 89.459 89.649 1.00 65.04 56 ARG B C 1
ATOM 4195 O O . ARG B 1 54 ? 91.480 89.500 90.566 1.00 60.47 56 ARG B O 1
ATOM 4203 N N . ALA B 1 55 ? 93.607 89.240 89.874 1.00 62.98 57 ALA B N 1
ATOM 4204 C CA . ALA B 1 55 ? 94.097 89.045 91.235 1.00 64.77 57 ALA B CA 1
ATOM 4205 C C . ALA B 1 55 ? 94.303 90.370 91.959 1.00 68.63 57 ALA B C 1
ATOM 4206 O O . ALA B 1 55 ? 94.271 90.408 93.194 1.00 69.59 57 ALA B O 1
ATOM 4208 N N . PHE B 1 56 ? 94.520 91.457 91.219 1.00 62.61 58 PHE B N 1
ATOM 4209 C CA . PHE B 1 56 ? 94.753 92.758 91.845 1.00 53.85 58 PHE B CA 1
ATOM 4210 C C . PHE B 1 56 ? 93.669 93.163 92.835 1.00 60.31 58 PHE B C 1
ATOM 4211 O O . PHE B 1 56 ? 94.013 93.545 93.964 1.00 61.51 58 PHE B O 1
ATOM 4219 N N . PRO B 1 57 ? 92.377 93.131 92.496 1.00 60.57 59 PRO B N 1
ATOM 4220 C CA . PRO B 1 57 ? 91.373 93.611 93.466 1.00 58.52 59 PRO B CA 1
ATOM 4221 C C . PRO B 1 57 ? 91.375 92.831 94.770 1.00 64.64 59 PRO B C 1
ATOM 4222 O O . PRO B 1 57 ? 91.411 93.435 95.851 1.00 59.41 59 PRO B O 1
ATOM 4226 N N . ALA B 1 58 ? 91.339 91.498 94.702 1.00 68.71 60 ALA B N 1
ATOM 4227 C CA . ALA B 1 58 ? 91.301 90.702 95.924 1.00 59.58 60 ALA B CA 1
ATOM 4228 C C . ALA B 1 58 ? 92.593 90.846 96.720 1.00 63.42 60 ALA B C 1
ATOM 4229 O O . ALA B 1 58 ? 92.560 90.955 97.952 1.00 69.35 60 ALA B O 1
ATOM 4231 N N . TRP B 1 59 ? 93.739 90.853 96.037 1.00 51.59 61 TRP B N 1
ATOM 4232 C CA . TRP B 1 59 ? 95.014 90.967 96.739 1.00 43.52 61 TRP B CA 1
ATOM 4233 C C . TRP B 1 59 ? 95.154 92.327 97.414 1.00 52.14 61 TRP B C 1
ATOM 4234 O O . TRP B 1 59 ? 95.711 92.425 98.514 1.00 57.32 61 TRP B O 1
ATOM 4245 N N . ALA B 1 60 ? 94.658 93.387 96.772 1.00 52.24 62 ALA B N 1
ATOM 4246 C CA . ALA B 1 60 ? 94.741 94.716 97.367 1.00 53.18 62 ALA B CA 1
ATOM 4247 C C . ALA B 1 60 ? 93.763 94.863 98.525 1.00 63.62 62 ALA B C 1
ATOM 4248 O O . ALA B 1 60 ? 94.100 95.444 99.563 1.00 63.58 62 ALA B O 1
ATOM 4250 N N . ASP B 1 61 ? 92.543 94.344 98.366 1.00 64.51 63 ASP B N 1
ATOM 4251 C CA . ASP B 1 61 ? 91.571 94.386 99.452 1.00 60.19 63 ASP B CA 1
ATOM 4252 C C . ASP B 1 61 ? 92.026 93.575 100.657 1.00 65.81 63 ASP B C 1
ATOM 4253 O O . ASP B 1 61 ? 91.540 93.812 101.769 1.00 64.47 63 ASP B O 1
ATOM 4258 N N . THR B 1 62 ? 92.942 92.630 100.462 1.00 64.70 64 THR B N 1
ATOM 4259 C CA . THR B 1 62 ? 93.461 91.838 101.568 1.00 58.95 64 THR B CA 1
ATOM 4260 C C . THR B 1 62 ? 94.226 92.730 102.536 1.00 62.55 64 THR B C 1
ATOM 4261 O O . THR B 1 62 ? 95.013 93.586 102.117 1.00 61.09 64 THR B O 1
ATOM 4265 N N . SER B 1 63 ? 93.992 92.531 103.831 1.00 62.06 65 SER B N 1
ATOM 4266 C CA . SER B 1 63 ? 94.651 93.344 104.842 1.00 59.49 65 SER B CA 1
ATOM 4267 C C . SER B 1 63 ? 96.166 93.234 104.718 1.00 68.03 65 SER B C 1
ATOM 4268 O O . SER B 1 63 ? 96.706 92.216 104.274 1.00 83.14 65 SER B O 1
ATOM 4271 N N . VAL B 1 64 ? 96.855 94.306 105.115 1.00 55.11 66 VAL B N 1
ATOM 4272 C CA . VAL B 1 64 ? 98.314 94.316 105.057 1.00 46.16 66 VAL B CA 1
ATOM 4273 C C . VAL B 1 64 ? 98.890 93.238 105.967 1.00 54.45 66 VAL B C 1
ATOM 4274 O O . VAL B 1 64 ? 99.993 92.730 105.732 1.00 64.07 66 VAL B O 1
ATOM 4278 N N . LEU B 1 65 ? 98.153 92.870 107.017 1.00 59.59 67 LEU B N 1
ATOM 4279 C CA . LEU B 1 65 ? 98.636 91.847 107.937 1.00 53.90 67 LEU B CA 1
ATOM 4280 C C . LEU B 1 65 ? 98.793 90.506 107.231 1.00 56.86 67 LEU B C 1
ATOM 4281 O O . LEU B 1 65 ? 99.798 89.810 107.412 1.00 65.38 67 LEU B O 1
ATOM 4286 N N . SER B 1 66 ? 97.803 90.123 106.421 1.00 60.08 68 SER B N 1
ATOM 4287 C CA . SER B 1 66 ? 97.893 88.857 105.702 1.00 60.21 68 SER B CA 1
ATOM 4288 C C . SER B 1 66 ? 99.040 88.865 104.701 1.00 59.52 68 SER B C 1
ATOM 4289 O O . SER B 1 66 ? 99.731 87.852 104.540 1.00 69.68 68 SER B O 1
ATOM 4292 N N . ARG B 1 67 ? 99.260 89.991 104.018 1.00 43.04 69 ARG B N 1
ATOM 4293 C CA . ARG B 1 67 ? 100.403 90.085 103.116 1.00 55.83 69 ARG B CA 1
ATOM 4294 C C . ARG B 1 67 ? 101.713 89.970 103.885 1.00 60.81 69 ARG B C 1
ATOM 4295 O O . ARG B 1 67 ? 102.679 89.377 103.391 1.00 59.80 69 ARG B O 1
ATOM 4303 N N . GLN B 1 68 ? 101.762 90.520 105.100 1.00 63.40 70 GLN B N 1
ATOM 4304 C CA . GLN B 1 68 ? 102.960 90.379 105.920 1.00 62.73 70 GLN B CA 1
ATOM 4305 C C . GLN B 1 68 ? 103.186 88.923 106.309 1.00 65.34 70 GLN B C 1
ATOM 4306 O O . GLN B 1 68 ? 104.323 88.439 106.296 1.00 72.57 70 GLN B O 1
ATOM 4312 N N . GLN B 1 69 ? 102.114 88.211 106.666 1.00 55.56 71 GLN B N 1
ATOM 4313 C CA . GLN B 1 69 ? 102.248 86.784 106.956 1.00 52.06 71 GLN B CA 1
ATOM 4314 C C . GLN B 1 69 ? 102.756 86.030 105.734 1.00 57.58 71 GLN B C 1
ATOM 4315 O O . GLN B 1 69 ? 103.607 85.138 105.849 1.00 62.45 71 GLN B O 1
ATOM 4321 N N . VAL B 1 70 ? 102.230 86.367 104.555 1.00 56.37 72 VAL B N 1
ATOM 4322 C CA . VAL B 1 70 ? 102.663 85.710 103.325 1.00 59.38 72 VAL B CA 1
ATOM 4323 C C . VAL B 1 70 ? 104.147 85.956 103.089 1.00 59.12 72 VAL B C 1
ATOM 4324 O O . VAL B 1 70 ? 104.902 85.039 102.749 1.00 59.23 72 VAL B O 1
ATOM 4328 N N . LEU B 1 71 ? 104.587 87.204 103.265 1.00 61.10 73 LEU B N 1
ATOM 4329 C CA . LEU B 1 71 ? 105.997 87.527 103.070 1.00 58.71 73 LEU B CA 1
ATOM 4330 C C . LEU B 1 71 ? 106.876 86.806 104.085 1.00 55.67 73 LEU B C 1
ATOM 4331 O O . LEU B 1 71 ? 107.974 86.345 103.752 1.00 62.25 73 LEU B O 1
ATOM 4336 N N . LEU B 1 72 ? 106.413 86.697 105.332 1.00 50.04 74 LEU B N 1
ATOM 4337 C CA . LEU B 1 72 ? 107.190 85.993 106.347 1.00 51.59 74 LEU B CA 1
ATOM 4338 C C . LEU B 1 72 ? 107.330 84.516 106.003 1.00 58.11 74 LEU B C 1
ATOM 4339 O O . LEU B 1 72 ? 108.422 83.944 106.112 1.00 60.31 74 LEU B O 1
ATOM 4344 N N . ARG B 1 73 ? 106.233 83.878 105.587 1.00 61.90 75 ARG B N 1
ATOM 4345 C CA . ARG B 1 73 ? 106.317 82.475 105.197 1.00 59.67 75 ARG B CA 1
ATOM 4346 C C . ARG B 1 73 ? 107.179 82.293 103.955 1.00 68.05 75 ARG B C 1
ATOM 4347 O O . ARG B 1 73 ? 107.877 81.280 103.828 1.00 67.24 75 ARG B O 1
ATOM 4355 N N . TYR B 1 74 ? 107.158 83.262 103.037 1.00 64.11 76 TYR B N 1
ATOM 4356 C CA . TYR B 1 74 ? 108.014 83.179 101.859 1.00 59.24 76 TYR B CA 1
ATOM 4357 C C . TYR B 1 74 ? 109.484 83.285 102.245 1.00 60.14 76 TYR B C 1
ATOM 4358 O O . TYR B 1 74 ? 110.328 82.561 101.706 1.00 67.37 76 TYR B O 1
ATOM 4367 N N . GLN B 1 75 ? 109.807 84.181 103.180 1.00 56.18 77 GLN B N 1
ATOM 4368 C CA . GLN B 1 75 ? 111.170 84.261 103.697 1.00 56.15 77 GLN B CA 1
ATOM 4369 C C . GLN B 1 75 ? 111.577 82.954 104.366 1.00 57.42 77 GLN B C 1
ATOM 4370 O O . GLN B 1 75 ? 112.709 82.483 104.196 1.00 55.37 77 GLN B O 1
ATOM 4376 N N . GLN B 1 76 ? 110.669 82.361 105.143 1.00 62.39 78 GLN B N 1
ATOM 4377 C CA . GLN B 1 76 ? 110.958 81.075 105.769 1.00 60.82 78 GLN B CA 1
ATOM 4378 C C . GLN B 1 76 ? 111.271 80.017 104.718 1.00 65.07 78 GLN B C 1
ATOM 4379 O O . GLN B 1 76 ? 112.261 79.283 104.833 1.00 64.67 78 GLN B O 1
ATOM 4385 N N . LEU B 1 77 ? 110.434 79.924 103.682 1.00 66.15 79 LEU B N 1
ATOM 4386 C CA . LEU B 1 77 ? 110.671 78.942 102.629 1.00 61.12 79 LEU B CA 1
ATOM 4387 C C . LEU B 1 77 ? 111.985 79.202 101.906 1.00 59.40 79 LEU B C 1
ATOM 4388 O O . LEU B 1 77 ? 112.696 78.254 101.552 1.00 62.21 79 LEU B O 1
ATOM 4393 N N . ILE B 1 78 ? 112.328 80.472 101.675 1.00 59.26 80 ILE B N 1
ATOM 4394 C CA . ILE B 1 78 ? 113.613 80.791 101.058 1.00 61.91 80 ILE B CA 1
ATOM 4395 C C . ILE B 1 78 ? 114.753 80.287 101.933 1.00 63.71 80 ILE B C 1
ATOM 4396 O O . ILE B 1 78 ? 115.713 79.677 101.447 1.00 62.34 80 ILE B O 1
ATOM 4401 N N . LYS B 1 79 ? 114.664 80.539 103.240 1.00 64.03 81 LYS B N 1
ATOM 4402 C CA . LYS B 1 79 ? 115.677 80.029 104.159 1.00 56.30 81 LYS B CA 1
ATOM 4403 C C . LYS B 1 79 ? 115.773 78.511 104.076 1.00 59.59 81 LYS B C 1
ATOM 4404 O O . LYS B 1 79 ? 116.869 77.941 104.130 1.00 63.74 81 LYS B O 1
ATOM 4410 N N . GLU B 1 80 ? 114.629 77.838 103.941 1.00 70.55 82 GLU B N 1
ATOM 4411 C CA . GLU B 1 80 ? 114.633 76.381 103.867 1.00 67.34 82 GLU B CA 1
ATOM 4412 C C . GLU B 1 80 ? 115.206 75.870 102.552 1.00 72.76 82 GLU B C 1
ATOM 4413 O O . GLU B 1 80 ? 115.669 74.725 102.496 1.00 75.01 82 GLU B O 1
ATOM 4419 N N . ASN B 1 81 ? 115.187 76.685 101.495 1.00 72.15 83 ASN B N 1
ATOM 4420 C CA . ASN B 1 81 ? 115.684 76.282 100.184 1.00 68.65 83 ASN B CA 1
ATOM 4421 C C . ASN B 1 81 ? 116.767 77.216 99.657 1.00 70.93 83 ASN B C 1
ATOM 4422 O O . ASN B 1 81 ? 116.798 77.493 98.451 1.00 75.36 83 ASN B O 1
ATOM 4427 N N . LEU B 1 82 ? 117.652 77.712 100.523 1.00 69.68 84 LEU B N 1
ATOM 4428 C CA . LEU B 1 82 ? 118.699 78.625 100.073 1.00 69.92 84 LEU B CA 1
ATOM 4429 C C . LEU B 1 82 ? 119.724 77.902 99.207 1.00 63.88 84 LEU B C 1
ATOM 4430 O O . LEU B 1 82 ? 120.044 78.349 98.100 1.00 70.14 84 LEU B O 1
ATOM 4435 N N . LYS B 1 83 ? 120.252 76.778 99.698 1.00 68.02 85 LYS B N 1
ATOM 4436 C CA . LYS B 1 83 ? 121.296 76.067 98.968 1.00 71.57 85 LYS B CA 1
ATOM 4437 C C . LYS B 1 83 ? 120.798 75.473 97.657 1.00 76.70 85 LYS B C 1
ATOM 4438 O O . LYS B 1 83 ? 121.580 75.363 96.709 1.00 76.30 85 LYS B O 1
ATOM 4444 N N . GLU B 1 84 ? 119.522 75.093 97.573 1.00 76.68 86 GLU B N 1
ATOM 4445 C CA . GLU B 1 84 ? 118.990 74.597 96.308 1.00 74.44 86 GLU B CA 1
ATOM 4446 C C . GLU B 1 84 ? 119.026 75.686 95.242 1.00 81.31 86 GLU B C 1
ATOM 4447 O O . GLU B 1 84 ? 119.490 75.457 94.117 1.00 86.94 86 GLU B O 1
ATOM 4453 N N . ILE B 1 85 ? 118.541 76.882 95.581 1.00 61.03 87 ILE B N 1
ATOM 4454 C CA . ILE B 1 85 ? 118.582 77.992 94.635 1.00 59.19 87 ILE B CA 1
ATOM 4455 C C . ILE B 1 85 ? 120.025 78.374 94.334 1.00 61.58 87 ILE B C 1
ATOM 4456 O O . ILE B 1 85 ? 120.357 78.762 93.208 1.00 65.58 87 ILE B O 1
ATOM 4461 N N . ALA B 1 86 ? 120.907 78.264 95.329 1.00 65.25 88 ALA B N 1
ATOM 4462 C CA . ALA B 1 86 ? 122.315 78.569 95.096 1.00 65.14 88 ALA B CA 1
ATOM 4463 C C . ALA B 1 86 ? 122.920 77.616 94.073 1.00 67.58 88 ALA B C 1
ATOM 4464 O O . ALA B 1 86 ? 123.635 78.044 93.159 1.00 76.28 88 ALA B O 1
ATOM 4466 N N . LYS B 1 87 ? 122.639 76.318 94.207 1.00 66.41 89 LYS B N 1
ATOM 4467 C CA . LYS B 1 87 ? 123.154 75.348 93.246 1.00 67.64 89 LYS B CA 1
ATOM 4468 C C . LYS B 1 87 ? 122.538 75.559 91.869 1.00 72.78 89 LYS B C 1
ATOM 4469 O O . LYS B 1 87 ? 123.223 75.426 90.848 1.00 72.91 89 LYS B O 1
ATOM 4475 N N . LEU B 1 88 ? 121.247 75.893 91.816 1.00 79.17 90 LEU B N 1
ATOM 4476 C CA . LEU B 1 88 ? 120.615 76.159 90.527 1.00 76.13 90 LEU B CA 1
ATOM 4477 C C . LEU B 1 88 ? 121.248 77.368 89.846 1.00 75.92 90 LEU B C 1
ATOM 4478 O O . LEU B 1 88 ? 121.448 77.372 88.625 1.00 74.82 90 LEU B O 1
ATOM 4483 N N . ILE B 1 89 ? 121.577 78.402 90.623 1.00 67.90 91 ILE B N 1
ATOM 4484 C CA . ILE B 1 89 ? 122.220 79.584 90.058 1.00 59.79 91 ILE B CA 1
ATOM 4485 C C . ILE B 1 89 ? 123.630 79.244 89.592 1.00 59.16 91 ILE B C 1
ATOM 4486 O O . ILE B 1 89 ? 124.075 79.687 88.529 1.00 61.51 91 ILE B O 1
ATOM 4491 N N . THR B 1 90 ? 124.356 78.450 90.382 1.00 61.65 92 THR B N 1
ATOM 4492 C CA . THR B 1 90 ? 125.686 78.020 89.963 1.00 61.24 92 THR B CA 1
ATOM 4493 C C . THR B 1 90 ? 125.624 77.203 88.680 1.00 63.72 92 THR B C 1
ATOM 4494 O O . THR B 1 90 ? 126.551 77.252 87.864 1.00 72.61 92 THR B O 1
ATOM 4498 N N . LEU B 1 91 ? 124.543 76.446 88.487 1.00 66.27 93 LEU B N 1
ATOM 4499 C CA . LEU B 1 91 ? 124.398 75.652 87.271 1.00 72.89 93 LEU B CA 1
ATOM 4500 C C . LEU B 1 91 ? 124.073 76.535 86.072 1.00 74.62 93 LEU B C 1
ATOM 4501 O O . LEU B 1 91 ? 124.667 76.384 84.998 1.00 73.20 93 LEU B O 1
ATOM 4506 N N . GLU B 1 92 ? 123.131 77.468 86.235 1.00 74.17 94 GLU B N 1
ATOM 4507 C CA . GLU B 1 92 ? 122.673 78.256 85.094 1.00 71.85 94 GLU B CA 1
ATOM 4508 C C . GLU B 1 92 ? 123.603 79.428 84.795 1.00 72.29 94 GLU B C 1
ATOM 4509 O O . GLU B 1 92 ? 124.158 79.514 83.694 1.00 74.27 94 GLU B O 1
ATOM 4515 N N . GLN B 1 93 ? 123.787 80.333 85.754 1.00 60.15 95 GLN B N 1
ATOM 4516 C CA . GLN B 1 93 ? 124.601 81.525 85.555 1.00 60.07 95 GLN B CA 1
ATOM 4517 C C . GLN B 1 93 ? 126.093 81.237 85.572 1.00 67.41 95 GLN B C 1
ATOM 4518 O O . GLN B 1 93 ? 126.852 81.921 84.877 1.00 70.80 95 GLN B O 1
ATOM 4524 N N . GLY B 1 94 ? 126.534 80.251 86.352 1.00 71.38 96 GLY B N 1
ATOM 4525 C CA . GLY B 1 94 ? 127.917 79.838 86.386 1.00 63.68 96 GLY B CA 1
ATOM 4526 C C . GLY B 1 94 ? 128.715 80.385 87.552 1.00 64.39 96 GLY B C 1
ATOM 4527 O O . GLY B 1 94 ? 129.831 79.909 87.794 1.00 75.73 96 GLY B O 1
ATOM 4528 N N . LYS B 1 95 ? 128.182 81.367 88.275 1.00 59.39 97 LYS B N 1
ATOM 4529 C CA . LYS B 1 95 ? 128.906 81.929 89.406 1.00 64.40 97 LYS B CA 1
ATOM 4530 C C . LYS B 1 95 ? 129.172 80.856 90.456 1.00 68.99 97 LYS B C 1
ATOM 4531 O O . LYS B 1 95 ? 128.421 79.887 90.595 1.00 67.11 97 LYS B O 1
ATOM 4537 N N . THR B 1 96 ? 130.262 81.038 91.199 1.00 82.43 98 THR B N 1
ATOM 4538 C CA . THR B 1 96 ? 130.639 80.072 92.222 1.00 70.50 98 THR B CA 1
ATOM 4539 C C . THR B 1 96 ? 129.539 79.944 93.268 1.00 70.46 98 THR B C 1
ATOM 4540 O O . THR B 1 96 ? 128.730 80.856 93.462 1.00 68.59 98 THR B O 1
ATOM 4544 N N . LEU B 1 97 ? 129.510 78.792 93.943 1.00 77.94 99 LEU B N 1
ATOM 4545 C CA . LEU B 1 97 ? 128.485 78.548 94.952 1.00 78.45 99 LEU B CA 1
ATOM 4546 C C . LEU B 1 97 ? 128.470 79.639 96.015 1.00 79.46 99 LEU B C 1
ATOM 4547 O O . LEU B 1 97 ? 127.400 79.994 96.521 1.00 85.57 99 LEU B O 1
ATOM 4552 N N . ALA B 1 98 ? 129.638 80.179 96.368 1.00 69.27 100 ALA B N 1
ATOM 4553 C CA . ALA B 1 98 ? 129.680 81.250 97.358 1.00 68.49 100 ALA B CA 1
ATOM 4554 C C . ALA B 1 98 ? 128.914 82.475 96.874 1.00 72.04 100 ALA B C 1
ATOM 4555 O O . ALA B 1 98 ? 128.124 83.060 97.624 1.00 68.86 100 ALA B O 1
ATOM 4557 N N . ASP B 1 99 ? 129.129 82.875 95.618 1.00 71.94 101 ASP B N 1
ATOM 4558 C CA . ASP B 1 99 ? 128.443 84.049 95.091 1.00 72.88 101 ASP B CA 1
ATOM 4559 C C . ASP B 1 99 ? 126.946 83.802 94.958 1.00 79.68 101 ASP B C 1
ATOM 4560 O O . ASP B 1 99 ? 126.140 84.707 95.200 1.00 80.00 101 ASP B O 1
ATOM 4565 N N . ALA B 1 100 ? 126.551 82.582 94.587 1.00 75.27 102 ALA B N 1
ATOM 4566 C CA . ALA B 1 100 ? 125.128 82.272 94.491 1.00 67.79 102 ALA B CA 1
ATOM 4567 C C . ALA B 1 100 ? 124.466 82.311 95.863 1.00 70.86 102 ALA B C 1
ATOM 4568 O O . ALA B 1 100 ? 123.363 82.853 96.016 1.00 76.50 102 ALA B O 1
ATOM 4570 N N . GLU B 1 101 ? 125.123 81.740 96.875 1.00 70.89 103 GLU B N 1
ATOM 4571 C CA . GLU B 1 101 ? 124.592 81.810 98.231 1.00 68.61 103 GLU B CA 1
ATOM 4572 C C . GLU B 1 101 ? 124.516 83.248 98.723 1.00 77.49 103 GLU B C 1
ATOM 4573 O O . GLU B 1 101 ? 123.547 83.619 99.394 1.00 80.59 103 GLU B O 1
ATOM 4579 N N . GLY B 1 102 ? 125.514 84.072 98.398 1.00 74.17 104 GLY B N 1
ATOM 4580 C CA . GLY B 1 102 ? 125.447 85.474 98.775 1.00 71.24 104 GLY B CA 1
ATOM 4581 C C . GLY B 1 102 ? 124.303 86.202 98.096 1.00 74.15 104 GLY B C 1
ATOM 4582 O O . GLY B 1 102 ? 123.618 87.019 98.716 1.00 79.99 104 GLY B O 1
ATOM 4583 N N . ASP B 1 103 ? 124.084 85.918 96.811 1.00 71.86 105 ASP B N 1
ATOM 4584 C CA . ASP B 1 103 ? 122.950 86.488 96.092 1.00 69.24 105 ASP B CA 1
ATOM 4585 C C . ASP B 1 103 ? 121.637 86.107 96.766 1.00 67.10 105 ASP B C 1
ATOM 4586 O O . ASP B 1 103 ? 120.764 86.954 96.993 1.00 73.36 105 ASP B O 1
ATOM 4591 N N . VAL B 1 104 ? 121.478 84.820 97.081 1.00 57.68 106 VAL B N 1
ATOM 4592 C CA . VAL B 1 104 ? 120.239 84.358 97.703 1.00 61.31 106 VAL B CA 1
ATOM 4593 C C . VAL B 1 104 ? 120.066 84.996 99.076 1.00 64.36 106 VAL B C 1
ATOM 4594 O O . VAL B 1 104 ? 118.950 85.345 99.477 1.00 70.46 106 VAL B O 1
ATOM 4598 N N . PHE B 1 105 ? 121.166 85.176 99.810 1.00 60.82 107 PHE B N 1
ATOM 4599 C CA . PHE B 1 105 ? 121.077 85.768 101.141 1.00 58.51 107 PHE B CA 1
ATOM 4600 C C . PHE B 1 105 ? 120.708 87.244 101.064 1.00 63.84 107 PHE B C 1
ATOM 4601 O O . PHE B 1 105 ? 119.927 87.741 101.883 1.00 64.64 107 PHE B O 1
ATOM 4609 N N . ARG B 1 106 ? 121.253 87.962 100.082 1.00 70.15 108 ARG B N 1
ATOM 4610 C CA . ARG B 1 106 ? 120.888 89.364 99.911 1.00 62.42 108 ARG B CA 1
ATOM 4611 C C . ARG B 1 106 ? 119.438 89.509 99.462 1.00 63.18 108 ARG B C 1
ATOM 4612 O O . ARG B 1 106 ? 118.737 90.424 99.910 1.00 69.53 108 ARG B O 1
ATOM 4620 N N . GLY B 1 107 ? 118.963 88.609 98.598 1.00 59.13 109 GLY B N 1
ATOM 4621 C CA . GLY B 1 107 ? 117.550 88.604 98.261 1.00 57.28 109 GLY B CA 1
ATOM 4622 C C . GLY B 1 107 ? 116.665 88.296 99.453 1.00 55.46 109 GLY B C 1
ATOM 4623 O O . GLY B 1 107 ? 115.585 88.879 99.599 1.00 58.77 109 GLY B O 1
ATOM 4624 N N . LEU B 1 108 ? 117.104 87.381 100.318 1.00 54.82 110 LEU B N 1
ATOM 4625 C CA . LEU B 1 108 ? 116.367 87.102 101.545 1.00 58.92 110 LEU B CA 1
ATOM 4626 C C . LEU B 1 108 ? 116.330 88.327 102.450 1.00 61.57 110 LEU B C 1
ATOM 4627 O O . LEU B 1 108 ? 115.309 88.603 103.088 1.00 66.10 110 LEU B O 1
ATOM 4632 N N . GLN B 1 109 ? 117.440 89.062 102.530 1.00 52.59 111 GLN B N 1
ATOM 4633 C CA . GLN B 1 109 ? 117.446 90.310 103.288 1.00 45.91 111 GLN B CA 1
ATOM 4634 C C . GLN B 1 109 ? 116.459 91.310 102.699 1.00 49.75 111 GLN B C 1
ATOM 4635 O O . GLN B 1 109 ? 115.759 92.014 103.437 1.00 50.39 111 GLN B O 1
ATOM 4641 N N . VAL B 1 110 ? 116.401 91.395 101.369 1.00 59.65 112 VAL B N 1
ATOM 4642 C CA . VAL B 1 110 ? 115.444 92.292 100.726 1.00 59.10 112 VAL B CA 1
ATOM 4643 C C . VAL B 1 110 ? 114.020 91.894 101.092 1.00 54.99 112 VAL B C 1
ATOM 4644 O O . VAL B 1 110 ? 113.179 92.745 101.410 1.00 62.06 112 VAL B O 1
ATOM 4648 N N . VAL B 1 111 ? 113.726 90.594 101.051 1.00 46.88 113 VAL B N 1
ATOM 4649 C CA . VAL B 1 111 ? 112.392 90.121 101.413 1.00 49.87 113 VAL B CA 1
ATOM 4650 C C . VAL B 1 111 ? 112.080 90.464 102.865 1.00 56.83 113 VAL B C 1
ATOM 4651 O O . VAL B 1 111 ? 110.984 90.941 103.185 1.00 66.34 113 VAL B O 1
ATOM 4655 N N . GLU B 1 112 ? 113.035 90.225 103.766 1.00 63.34 114 GLU B N 1
ATOM 4656 C CA . GLU B 1 112 ? 112.820 90.534 105.176 1.00 54.10 114 GLU B CA 1
ATOM 4657 C C . GLU B 1 112 ? 112.563 92.018 105.389 1.00 56.09 114 GLU B C 1
ATOM 4658 O O . GLU B 1 112 ? 111.723 92.390 106.215 1.00 60.56 114 GLU B O 1
ATOM 4664 N N . HIS B 1 113 ? 113.278 92.881 104.666 1.00 52.69 115 HIS B N 1
ATOM 4665 C CA . HIS B 1 113 ? 112.972 94.306 104.715 1.00 50.49 115 HIS B CA 1
ATOM 4666 C C . HIS B 1 113 ? 111.552 94.566 104.233 1.00 54.56 115 HIS B C 1
ATOM 4667 O O . HIS B 1 113 ? 110.817 95.367 104.822 1.00 67.39 115 HIS B O 1
ATOM 4674 N N . ALA B 1 114 ? 111.149 93.891 103.154 1.00 64.01 116 ALA B N 1
ATOM 4675 C CA . ALA B 1 114 ? 109.785 94.037 102.657 1.00 60.31 116 ALA B CA 1
ATOM 4676 C C . ALA B 1 114 ? 108.761 93.619 103.705 1.00 56.63 116 ALA B C 1
ATOM 4677 O O . ALA B 1 114 ? 107.639 94.138 103.716 1.00 57.51 116 ALA B O 1
ATOM 4679 N N . CYS B 1 115 ? 109.125 92.688 104.591 1.00 63.41 117 CYS B N 1
ATOM 4680 C CA . CYS B 1 115 ? 108.202 92.263 105.640 1.00 54.27 117 CYS B CA 1
ATOM 4681 C C . CYS B 1 115 ? 107.816 93.405 106.571 1.00 63.64 117 CYS B C 1
ATOM 4682 O O . CYS B 1 115 ? 106.848 93.271 107.328 1.00 71.01 117 CYS B O 1
ATOM 4685 N N . SER B 1 116 ? 108.543 94.521 106.536 1.00 64.99 118 SER B N 1
ATOM 4686 C CA . SER B 1 116 ? 108.237 95.683 107.362 1.00 61.14 118 SER B CA 1
ATOM 4687 C C . SER B 1 116 ? 107.132 96.552 106.773 1.00 59.36 118 SER B C 1
ATOM 4688 O O . SER B 1 116 ? 107.012 97.721 107.158 1.00 55.49 118 SER B O 1
ATOM 4691 N N . VAL B 1 117 ? 106.334 96.011 105.853 1.00 62.58 119 VAL B N 1
ATOM 4692 C CA . VAL B 1 117 ? 105.276 96.751 105.174 1.00 57.25 119 VAL B CA 1
ATOM 4693 C C . VAL B 1 117 ? 104.412 97.498 106.183 1.00 60.82 119 VAL B C 1
ATOM 4694 O O . VAL B 1 117 ? 103.942 98.608 105.911 1.00 68.35 119 VAL B O 1
ATOM 4698 N N . THR B 1 118 ? 104.195 96.894 107.355 1.00 61.85 120 THR B N 1
ATOM 4699 C CA . THR B 1 118 ? 103.322 97.509 108.349 1.00 62.14 120 THR B CA 1
ATOM 4700 C C . THR B 1 118 ? 103.821 98.887 108.765 1.00 60.11 120 THR B C 1
ATOM 4701 O O . THR B 1 118 ? 103.020 99.817 108.911 1.00 58.89 120 THR B O 1
ATOM 4705 N N . SER B 1 119 ? 105.130 99.041 108.961 1.00 57.13 121 SER B N 1
ATOM 4706 C CA . SER B 1 119 ? 105.695 100.317 109.380 1.00 49.24 121 SER B CA 1
ATOM 4707 C C . SER B 1 119 ? 106.033 101.234 108.214 1.00 54.01 121 SER B C 1
ATOM 4708 O O . SER B 1 119 ? 106.291 102.423 108.436 1.00 55.14 121 SER B O 1
ATOM 4711 N N . LEU B 1 120 ? 106.039 100.717 106.986 1.00 64.79 122 LEU B N 1
ATOM 4712 C CA . LEU B 1 120 ? 106.395 101.517 105.821 1.00 54.73 122 LEU B CA 1
ATOM 4713 C C . LEU B 1 120 ? 105.179 102.059 105.083 1.00 55.82 122 LEU B C 1
ATOM 4714 O O . LEU B 1 120 ? 105.281 103.098 104.419 1.00 62.58 122 LEU B O 1
ATOM 4719 N N . MET B 1 121 ? 104.034 101.386 105.181 1.00 63.58 123 MET B N 1
ATOM 4720 C CA . MET B 1 121 ? 102.816 101.829 104.513 1.00 56.54 123 MET B CA 1
ATOM 4721 C C . MET B 1 121 ? 102.009 102.819 105.341 1.00 51.42 123 MET B C 1
ATOM 4722 O O . MET B 1 121 ? 100.938 103.243 104.894 1.00 52.15 123 MET B O 1
ATOM 4727 N N . MET B 1 122 ? 102.485 103.197 106.524 1.00 54.90 124 MET B N 1
ATOM 4728 C CA . MET B 1 122 ? 101.735 104.112 107.373 1.00 56.16 124 MET B CA 1
ATOM 4729 C C . MET B 1 122 ? 101.736 105.510 106.768 1.00 57.07 124 MET B C 1
ATOM 4730 O O . MET B 1 122 ? 102.775 106.007 106.322 1.00 59.93 124 MET B O 1
ATOM 4735 N N . GLY B 1 123 ? 100.568 106.144 106.755 1.00 54.02 125 GLY B N 1
ATOM 4736 C CA . GLY B 1 123 ? 100.407 107.471 106.200 1.00 46.48 125 GLY B CA 1
ATOM 4737 C C . GLY B 1 123 ? 100.666 108.559 107.219 1.00 47.95 125 GLY B C 1
ATOM 4738 O O . GLY B 1 123 ? 101.427 108.390 108.175 1.00 53.16 125 GLY B O 1
ATOM 4739 N N . GLU B 1 124 ? 100.019 109.702 107.001 1.00 47.97 126 GLU B N 1
ATOM 4740 C CA . GLU B 1 124 ? 100.138 110.853 107.882 1.00 40.46 126 GLU B CA 1
ATOM 4741 C C . GLU B 1 124 ? 98.758 111.444 108.135 1.00 56.08 126 GLU B C 1
ATOM 4742 O O . GLU B 1 124 ? 97.800 111.175 107.406 1.00 56.29 126 GLU B O 1
ATOM 4748 N N . THR B 1 125 ? 98.666 112.259 109.185 1.00 58.42 127 THR B N 1
ATOM 4749 C CA . THR B 1 125 ? 97.410 112.879 109.579 1.00 54.05 127 THR B CA 1
ATOM 4750 C C . THR B 1 125 ? 97.683 114.279 110.111 1.00 46.12 127 THR B C 1
ATOM 4751 O O . THR B 1 125 ? 98.809 114.620 110.480 1.00 42.16 127 THR B O 1
ATOM 4755 N N . MET B 1 126 ? 96.628 115.092 110.142 1.00 62.31 128 MET B N 1
ATOM 4756 C CA . MET B 1 126 ? 96.700 116.446 110.676 1.00 58.44 128 MET B CA 1
ATOM 4757 C C . MET B 1 126 ? 95.336 116.845 111.227 1.00 57.56 128 MET B C 1
ATOM 4758 O O . MET B 1 126 ? 94.430 117.180 110.453 1.00 47.36 128 MET B O 1
ATOM 4763 N N . PRO B 1 127 ? 95.143 116.823 112.543 1.00 69.09 129 PRO B N 1
ATOM 4764 C CA . PRO B 1 127 ? 93.820 117.118 113.097 1.00 65.48 129 PRO B CA 1
ATOM 4765 C C . PRO B 1 127 ? 93.575 118.607 113.270 1.00 69.17 129 PRO B C 1
ATOM 4766 O O . PRO B 1 127 ? 94.466 119.379 113.630 1.00 69.52 129 PRO B O 1
ATOM 4770 N N . SER B 1 128 ? 92.331 119.000 113.004 1.00 64.29 130 SER B N 1
ATOM 4771 C CA . SER B 1 128 ? 91.854 120.353 113.282 1.00 62.53 130 SER B CA 1
ATOM 4772 C C . SER B 1 128 ? 92.663 121.403 112.521 1.00 64.63 130 SER B C 1
ATOM 4773 O O . SER B 1 128 ? 93.144 122.386 113.088 1.00 72.96 130 SER B O 1
ATOM 4776 N N . ILE B 1 129 ? 92.814 121.188 111.211 1.00 57.34 131 ILE B N 1
ATOM 4777 C CA . ILE B 1 129 ? 93.348 122.241 110.356 1.00 57.78 131 ILE B CA 1
ATOM 4778 C C . ILE B 1 129 ? 92.367 123.399 110.268 1.00 60.22 131 ILE B C 1
ATOM 4779 O O . ILE B 1 129 ? 92.775 124.551 110.088 1.00 64.90 131 ILE B O 1
ATOM 4784 N N . THR B 1 130 ? 91.075 123.112 110.394 1.00 69.87 132 THR B N 1
ATOM 4785 C CA . THR B 1 130 ? 90.038 124.128 110.472 1.00 66.33 132 THR B CA 1
ATOM 4786 C C . THR B 1 130 ? 88.943 123.578 111.372 1.00 65.42 132 THR B C 1
ATOM 4787 O O . THR B 1 130 ? 88.829 122.364 111.563 1.00 64.67 132 THR B O 1
ATOM 4791 N N . LYS B 1 131 ? 88.148 124.485 111.935 1.00 73.43 133 LYS B N 1
ATOM 4792 C CA . LYS B 1 131 ? 87.114 124.087 112.882 1.00 73.04 133 LYS B CA 1
ATOM 4793 C C . LYS B 1 131 ? 86.294 122.931 112.325 1.00 74.54 133 LYS B C 1
ATOM 4794 O O . LYS B 1 131 ? 85.616 123.067 111.302 1.00 79.57 133 LYS B O 1
ATOM 4800 N N . ASP B 1 132 ? 86.364 121.788 113.006 1.00 69.34 134 ASP B N 1
ATOM 4801 C CA . ASP B 1 132 ? 85.659 120.572 112.610 1.00 67.82 134 ASP B CA 1
ATOM 4802 C C . ASP B 1 132 ? 86.142 120.034 111.267 1.00 69.20 134 ASP B C 1
ATOM 4803 O O . ASP B 1 132 ? 85.361 119.441 110.516 1.00 68.82 134 ASP B O 1
ATOM 4808 N N . MET B 1 133 ? 87.420 120.232 110.947 1.00 55.64 135 MET B N 1
ATOM 4809 C CA . MET B 1 133 ? 88.005 119.757 109.700 1.00 57.52 135 MET B CA 1
ATOM 4810 C C . MET B 1 133 ? 89.261 118.958 110.014 1.00 56.25 135 MET B C 1
ATOM 4811 O O . MET B 1 133 ? 90.019 119.319 110.919 1.00 58.49 135 MET B O 1
ATOM 4816 N N . ASP B 1 134 ? 89.475 117.875 109.267 1.00 51.33 136 ASP B N 1
ATOM 4817 C CA . ASP B 1 134 ? 90.633 117.013 109.444 1.00 46.81 136 ASP B CA 1
ATOM 4818 C C . ASP B 1 134 ? 91.262 116.717 108.090 1.00 52.27 136 ASP B C 1
ATOM 4819 O O . ASP B 1 134 ? 90.626 116.873 107.044 1.00 50.15 136 ASP B O 1
ATOM 4824 N N . LEU B 1 135 ? 92.521 116.285 108.122 1.00 58.72 137 LEU B N 1
ATOM 4825 C CA . LEU B 1 135 ? 93.273 115.985 106.913 1.00 51.98 137 LEU B CA 1
ATOM 4826 C C . LEU B 1 135 ? 94.186 114.796 107.167 1.00 50.80 137 LEU B C 1
ATOM 4827 O O . LEU B 1 135 ? 94.844 114.720 108.208 1.00 57.60 137 LEU B O 1
ATOM 4832 N N . TYR B 1 136 ? 94.222 113.872 106.209 1.00 48.83 138 TYR B N 1
ATOM 4833 C CA . TYR B 1 136 ? 95.065 112.689 106.313 1.00 45.10 138 TYR B CA 1
ATOM 4834 C C . TYR B 1 136 ? 95.256 112.102 104.923 1.00 45.61 138 TYR B C 1
ATOM 4835 O O . TYR B 1 136 ? 94.550 112.460 103.976 1.00 44.80 138 TYR B O 1
ATOM 4844 N N . SER B 1 137 ? 96.224 111.193 104.814 1.00 48.70 139 SER B N 1
ATOM 4845 C CA . SER B 1 137 ? 96.583 110.578 103.545 1.00 51.44 139 SER B CA 1
ATOM 4846 C C . SER B 1 137 ? 96.776 109.080 103.730 1.00 52.24 139 SER B C 1
ATOM 4847 O O . SER B 1 137 ? 97.183 108.616 104.799 1.00 61.52 139 SER B O 1
ATOM 4850 N N . TYR B 1 138 ? 96.477 108.330 102.673 1.00 47.78 140 TYR B N 1
ATOM 4851 C CA . TYR B 1 138 ? 96.589 106.879 102.666 1.00 44.06 140 TYR B CA 1
ATOM 4852 C C . TYR B 1 138 ? 97.528 106.431 101.555 1.00 56.42 140 TYR B C 1
ATOM 4853 O O . TYR B 1 138 ? 97.501 106.978 100.448 1.00 69.20 140 TYR B O 1
ATOM 4862 N N . ARG B 1 139 ? 98.356 105.433 101.855 1.00 47.69 141 ARG B N 1
ATOM 4863 C CA . ARG B 1 139 ? 99.180 104.801 100.834 1.00 44.25 141 ARG B CA 1
ATOM 4864 C C . ARG B 1 139 ? 98.461 103.582 100.273 1.00 46.25 141 ARG B C 1
ATOM 4865 O O . ARG B 1 139 ? 98.017 102.707 101.020 1.00 46.01 141 ARG B O 1
ATOM 4873 N N . LEU B 1 140 ? 98.349 103.530 98.949 1.00 38.59 142 LEU B N 1
ATOM 4874 C CA . LEU B 1 140 ? 97.587 102.492 98.276 1.00 50.59 142 LEU B CA 1
ATOM 4875 C C . LEU B 1 140 ? 98.373 101.940 97.097 1.00 52.93 142 LEU B C 1
ATOM 4876 O O . LEU B 1 140 ? 99.262 102.614 96.566 1.00 58.71 142 LEU B O 1
ATOM 4881 N N . PRO B 1 141 ? 98.068 100.717 96.666 1.00 46.82 143 PRO B N 1
ATOM 4882 C CA . PRO B 1 141 ? 98.791 100.137 95.530 1.00 44.57 143 PRO B CA 1
ATOM 4883 C C . PRO B 1 141 ? 98.452 100.841 94.224 1.00 53.88 143 PRO B C 1
ATOM 4884 O O . PRO B 1 141 ? 97.482 101.595 94.119 1.00 56.85 143 PRO B O 1
ATOM 4888 N N . LEU B 1 142 ? 99.283 100.580 93.215 1.00 60.71 144 LEU B N 1
ATOM 4889 C CA . LEU B 1 142 ? 99.113 101.175 91.895 1.00 54.98 144 LEU B CA 1
ATOM 4890 C C . LEU B 1 142 ? 98.265 100.299 90.978 1.00 52.04 144 LEU B C 1
ATOM 4891 O O . LEU B 1 142 ? 97.287 100.773 90.392 1.00 55.32 144 LEU B O 1
ATOM 4896 N N . GLY B 1 143 ? 98.625 99.038 90.846 1.00 52.63 145 GLY B N 1
ATOM 4897 C CA . GLY B 1 143 ? 97.943 98.129 89.948 1.00 55.72 145 GLY B CA 1
ATOM 4898 C C . GLY B 1 143 ? 98.879 97.007 89.530 1.00 67.42 145 GLY B C 1
ATOM 4899 O O . GLY B 1 143 ? 99.708 96.554 90.316 1.00 69.07 145 GLY B O 1
ATOM 4900 N N . VAL B 1 144 ? 98.723 96.575 88.279 1.00 59.11 146 VAL B N 1
ATOM 4901 C CA . VAL B 1 144 ? 99.569 95.516 87.744 1.00 53.65 146 VAL B CA 1
ATOM 4902 C C . VAL B 1 144 ? 100.952 96.082 87.451 1.00 56.28 146 VAL B C 1
ATOM 4903 O O . VAL B 1 144 ? 101.105 97.007 86.642 1.00 72.28 146 VAL B O 1
ATOM 4907 N N . CYS B 1 145 ? 101.966 95.531 88.111 1.00 42.07 147 CYS B N 1
ATOM 4908 C CA . CYS B 1 145 ? 103.345 95.959 87.943 1.00 45.11 147 CYS B CA 1
ATOM 4909 C C . CYS B 1 145 ? 104.113 94.932 87.121 1.00 52.64 147 CYS B C 1
ATOM 4910 O O . CYS B 1 145 ? 103.686 93.786 86.958 1.00 60.65 147 CYS B O 1
ATOM 4913 N N . ALA B 1 146 ? 105.260 95.361 86.598 1.00 39.59 148 ALA B N 1
ATOM 4914 C CA . ALA B 1 146 ? 106.102 94.518 85.765 1.00 38.54 148 ALA B CA 1
ATOM 4915 C C . ALA B 1 146 ? 107.560 94.687 86.170 1.00 45.42 148 ALA B C 1
ATOM 4916 O O . ALA B 1 146 ? 107.962 95.718 86.714 1.00 49.02 148 ALA B O 1
ATOM 4918 N N . GLY B 1 147 ? 108.350 93.650 85.898 1.00 53.41 149 GLY B N 1
ATOM 4919 C CA . GLY B 1 147 ? 109.764 93.667 86.214 1.00 52.64 149 GLY B CA 1
ATOM 4920 C C . GLY B 1 147 ? 110.600 92.902 85.209 1.00 48.63 149 GLY B C 1
ATOM 4921 O O . GLY B 1 147 ? 110.226 91.802 84.791 1.00 60.62 149 GLY B O 1
ATOM 4922 N N . ILE B 1 148 ? 111.733 93.474 84.813 1.00 39.53 150 ILE B N 1
ATOM 4923 C CA . ILE B 1 148 ? 112.647 92.860 83.857 1.00 52.14 150 ILE B CA 1
ATOM 4924 C C . ILE B 1 148 ? 114.027 92.822 84.497 1.00 58.70 150 ILE B C 1
ATOM 4925 O O . ILE B 1 148 ? 114.653 93.871 84.697 1.00 59.68 150 ILE B O 1
ATOM 4930 N N . ALA B 1 149 ? 114.504 91.619 84.811 1.00 60.82 151 ALA B N 1
ATOM 4931 C CA . ALA B 1 149 ? 115.760 91.449 85.522 1.00 56.95 151 ALA B CA 1
ATOM 4932 C C . ALA B 1 149 ? 116.867 91.000 84.573 1.00 61.51 151 ALA B C 1
ATOM 4933 O O . ALA B 1 149 ? 116.591 90.418 83.520 1.00 54.52 151 ALA B O 1
ATOM 4935 N N . PRO B 1 150 ? 118.124 91.256 84.920 1.00 65.70 152 PRO B N 1
ATOM 4936 C CA . PRO B 1 150 ? 119.244 90.812 84.090 1.00 62.96 152 PRO B CA 1
ATOM 4937 C C . PRO B 1 150 ? 119.679 89.392 84.441 1.00 65.97 152 PRO B C 1
ATOM 4938 O O . PRO B 1 150 ? 119.062 88.703 85.254 1.00 63.04 152 PRO B O 1
ATOM 4942 N N . PHE B 1 151 ? 120.767 88.965 83.795 1.00 65.06 153 PHE B N 1
ATOM 4943 C CA . PHE B 1 151 ? 121.253 87.601 83.970 1.00 64.07 153 PHE B CA 1
ATOM 4944 C C . PHE B 1 151 ? 122.209 87.459 85.148 1.00 62.29 153 PHE B C 1
ATOM 4945 O O . PHE B 1 151 ? 122.305 86.368 85.720 1.00 74.59 153 PHE B O 1
ATOM 4953 N N . ASN B 1 152 ? 122.915 88.525 85.525 1.00 55.89 154 ASN B N 1
ATOM 4954 C CA . ASN B 1 152 ? 123.951 88.438 86.548 1.00 65.59 154 ASN B CA 1
ATOM 4955 C C . ASN B 1 152 ? 123.400 88.249 87.956 1.00 65.49 154 ASN B C 1
ATOM 4956 O O . ASN B 1 152 ? 124.178 87.958 88.871 1.00 68.95 154 ASN B O 1
ATOM 4961 N N . PHE B 1 153 ? 122.093 88.405 88.157 1.00 62.67 155 PHE B N 1
ATOM 4962 C CA . PHE B 1 153 ? 121.465 88.211 89.466 1.00 61.00 155 PHE B CA 1
ATOM 4963 C C . PHE B 1 153 ? 120.138 87.496 89.267 1.00 69.57 155 PHE B C 1
ATOM 4964 O O . PHE B 1 153 ? 119.069 88.119 89.255 1.00 72.08 155 PHE B O 1
ATOM 4972 N N . PRO B 1 154 ? 120.168 86.170 89.105 1.00 67.50 156 PRO B N 1
ATOM 4973 C CA . PRO B 1 154 ? 118.916 85.430 88.881 1.00 62.62 156 PRO B CA 1
ATOM 4974 C C . PRO B 1 154 ? 117.929 85.523 90.031 1.00 61.84 156 PRO B C 1
ATOM 4975 O O . PRO B 1 154 ? 116.746 85.223 89.826 1.00 63.73 156 PRO B O 1
ATOM 4979 N N . ALA B 1 155 ? 118.368 85.910 91.227 1.00 65.29 157 ALA B N 1
ATOM 4980 C CA . ALA B 1 155 ? 117.517 85.907 92.411 1.00 62.78 157 ALA B CA 1
ATOM 4981 C C . ALA B 1 155 ? 117.477 87.248 93.128 1.00 64.77 157 ALA B C 1
ATOM 4982 O O . ALA B 1 155 ? 116.431 87.631 93.660 1.00 70.15 157 ALA B O 1
ATOM 4984 N N . MET B 1 156 ? 118.592 87.980 93.158 1.00 61.52 158 MET B N 1
ATOM 4985 C CA . MET B 1 156 ? 118.645 89.209 93.944 1.00 61.94 158 MET B CA 1
ATOM 4986 C C . MET B 1 156 ? 117.714 90.272 93.373 1.00 71.66 158 MET B C 1
ATOM 4987 O O . MET B 1 156 ? 116.958 90.913 94.112 1.00 72.12 158 MET B O 1
ATOM 4992 N N . ILE B 1 157 ? 117.756 90.478 92.061 1.00 66.92 159 ILE B N 1
ATOM 4993 C CA . ILE B 1 157 ? 117.010 91.561 91.422 1.00 56.12 159 ILE B CA 1
ATOM 4994 C C . ILE B 1 157 ? 115.533 91.193 91.312 1.00 56.48 159 ILE B C 1
ATOM 4995 O O . ILE B 1 157 ? 114.669 92.060 91.515 1.00 63.94 159 ILE B O 1
ATOM 5000 N N . PRO B 1 158 ? 115.184 89.951 90.971 1.00 53.54 160 PRO B N 1
ATOM 5001 C CA . PRO B 1 158 ? 113.769 89.556 91.075 1.00 54.07 160 PRO B CA 1
ATOM 5002 C C . PRO B 1 158 ? 113.202 89.747 92.472 1.00 55.72 160 PRO B C 1
ATOM 5003 O O . PRO B 1 158 ? 112.038 90.143 92.618 1.00 58.31 160 PRO B O 1
ATOM 5007 N N . LEU B 1 159 ? 113.998 89.472 93.509 1.00 50.87 161 LEU B N 1
ATOM 5008 C CA . LEU B 1 159 ? 113.541 89.679 94.878 1.00 51.78 161 LEU B CA 1
ATOM 5009 C C . LEU B 1 159 ? 113.562 91.151 95.269 1.00 55.15 161 LEU B C 1
ATOM 5010 O O . LEU B 1 159 ? 112.904 91.533 96.241 1.00 62.66 161 LEU B O 1
ATOM 5015 N N . TRP B 1 160 ? 114.324 91.979 94.553 1.00 60.50 162 TRP B N 1
ATOM 5016 C CA . TRP B 1 160 ? 114.142 93.421 94.665 1.00 56.84 162 TRP B CA 1
ATOM 5017 C C . TRP B 1 160 ? 112.793 93.837 94.100 1.00 54.67 162 TRP B C 1
ATOM 5018 O O . TRP B 1 160 ? 112.070 94.635 94.710 1.00 53.94 162 TRP B O 1
ATOM 5029 N N . MET B 1 161 ? 112.441 93.300 92.933 1.00 56.11 163 MET B N 1
ATOM 5030 C CA . MET B 1 161 ? 111.323 93.818 92.158 1.00 55.14 163 MET B CA 1
ATOM 5031 C C . MET B 1 161 ? 109.972 93.305 92.645 1.00 56.57 163 MET B C 1
ATOM 5032 O O . MET B 1 161 ? 109.111 94.104 93.024 1.00 61.94 163 MET B O 1
ATOM 5037 N N . PHE B 1 162 ? 109.763 91.986 92.638 1.00 54.42 164 PHE B N 1
ATOM 5038 C CA . PHE B 1 162 ? 108.396 91.492 92.805 1.00 45.26 164 PHE B CA 1
ATOM 5039 C C . PHE B 1 162 ? 107.943 91.433 94.265 1.00 52.01 164 PHE B C 1
ATOM 5040 O O . PHE B 1 162 ? 106.765 91.700 94.534 1.00 57.64 164 PHE B O 1
ATOM 5048 N N . PRO B 1 163 ? 108.800 91.092 95.236 1.00 61.14 165 PRO B N 1
ATOM 5049 C CA . PRO B 1 163 ? 108.304 91.048 96.624 1.00 49.49 165 PRO B CA 1
ATOM 5050 C C . PRO B 1 163 ? 107.844 92.403 97.134 1.00 56.31 165 PRO B C 1
ATOM 5051 O O . PRO B 1 163 ? 106.845 92.483 97.861 1.00 67.74 165 PRO B O 1
ATOM 5055 N N . MET B 1 164 ? 108.557 93.474 96.780 1.00 60.28 166 MET B N 1
ATOM 5056 C CA . MET B 1 164 ? 108.154 94.812 97.202 1.00 64.19 166 MET B CA 1
ATOM 5057 C C . MET B 1 164 ? 106.753 95.145 96.702 1.00 59.55 166 MET B C 1
ATOM 5058 O O . MET B 1 164 ? 105.909 95.638 97.459 1.00 61.65 166 MET B O 1
ATOM 5063 N N . ALA B 1 165 ? 106.490 94.888 95.419 1.00 49.40 167 ALA B N 1
ATOM 5064 C CA . ALA B 1 165 ? 105.167 95.160 94.866 1.00 45.99 167 ALA B CA 1
ATOM 5065 C C . ALA B 1 165 ? 104.112 94.241 95.472 1.00 57.55 167 ALA B C 1
ATOM 5066 O O . ALA B 1 165 ? 102.973 94.662 95.702 1.00 63.99 167 ALA B O 1
ATOM 5068 N N . MET B 1 166 ? 104.473 92.983 95.734 1.00 60.33 168 MET B N 1
ATOM 5069 C CA . MET B 1 166 ? 103.517 92.036 96.300 1.00 54.28 168 MET B CA 1
ATOM 5070 C C . MET B 1 166 ? 103.077 92.467 97.694 1.00 62.19 168 MET B C 1
ATOM 5071 O O . MET B 1 166 ? 101.877 92.571 97.975 1.00 74.87 168 MET B O 1
ATOM 5076 N N . VAL B 1 167 ? 104.039 92.720 98.584 1.00 53.83 169 VAL B N 1
ATOM 5077 C CA . VAL B 1 167 ? 103.696 93.042 99.965 1.00 53.41 169 VAL B CA 1
ATOM 5078 C C . VAL B 1 167 ? 102.904 94.340 100.039 1.00 62.00 169 VAL B C 1
ATOM 5079 O O . VAL B 1 167 ? 102.053 94.506 100.922 1.00 64.26 169 VAL B O 1
ATOM 5083 N N . CYS B 1 168 ? 103.162 95.280 99.127 1.00 67.83 170 CYS B N 1
ATOM 5084 C CA . CYS B 1 168 ? 102.421 96.535 99.119 1.00 55.09 170 CYS B CA 1
ATOM 5085 C C . CYS B 1 168 ? 100.997 96.374 98.603 1.00 60.58 170 CYS B C 1
ATOM 5086 O O . CYS B 1 168 ? 100.212 97.324 98.703 1.00 74.46 170 CYS B O 1
ATOM 5089 N N . GLY B 1 169 ? 100.647 95.212 98.059 1.00 47.88 171 GLY B N 1
ATOM 5090 C CA . GLY B 1 169 ? 99.311 94.968 97.558 1.00 45.44 171 GLY B CA 1
ATOM 5091 C C . GLY B 1 169 ? 99.178 94.946 96.053 1.00 55.21 171 GLY B C 1
ATOM 5092 O O . GLY B 1 169 ? 98.054 94.824 95.553 1.00 72.20 171 GLY B O 1
ATOM 5093 N N . ASN B 1 170 ? 100.279 95.059 95.316 1.00 54.92 172 ASN B N 1
ATOM 5094 C CA . ASN B 1 170 ? 100.224 95.080 93.864 1.00 50.70 172 ASN B CA 1
ATOM 5095 C C . ASN B 1 170 ? 100.493 93.691 93.292 1.00 51.79 172 ASN B C 1
ATOM 5096 O O . ASN B 1 170 ? 101.219 92.878 93.871 1.00 58.61 172 ASN B O 1
ATOM 5101 N N . THR B 1 171 ? 99.896 93.428 92.135 1.00 47.61 173 THR B N 1
ATOM 5102 C CA . THR B 1 171 ? 100.180 92.228 91.364 1.00 52.09 173 THR B CA 1
ATOM 5103 C C . THR B 1 171 ? 101.322 92.506 90.394 1.00 60.49 173 THR B C 1
ATOM 5104 O O . THR B 1 171 ? 101.394 93.566 89.769 1.00 70.87 173 THR B O 1
ATOM 5108 N N . PHE B 1 172 ? 102.219 91.531 90.273 1.00 51.77 174 PHE B N 1
ATOM 5109 C CA . PHE B 1 172 ? 103.470 91.715 89.551 1.00 42.20 174 PHE B CA 1
ATOM 5110 C C . PHE B 1 172 ? 103.542 90.741 88.386 1.00 44.94 174 PHE B C 1
ATOM 5111 O O . PHE B 1 172 ? 103.257 89.550 88.547 1.00 50.36 174 PHE B O 1
ATOM 5119 N N . LEU B 1 173 ? 103.923 91.253 87.219 1.00 50.58 175 LEU B N 1
ATOM 5120 C CA . LEU B 1 173 ? 104.174 90.446 86.030 1.00 56.37 175 LEU B CA 1
ATOM 5121 C C . LEU B 1 173 ? 105.677 90.472 85.781 1.00 63.68 175 LEU B C 1
ATOM 5122 O O . LEU B 1 173 ? 106.187 91.383 85.122 1.00 63.84 175 LEU B O 1
ATOM 5127 N N . MET B 1 174 ? 106.381 89.474 86.305 1.00 63.44 176 MET B N 1
ATOM 5128 C CA . MET B 1 174 ? 107.838 89.454 86.295 1.00 59.81 176 MET B CA 1
ATOM 5129 C C . MET B 1 174 ? 108.343 88.815 85.009 1.00 62.21 176 MET B C 1
ATOM 5130 O O . MET B 1 174 ? 107.808 87.794 84.562 1.00 66.20 176 MET B O 1
ATOM 5135 N N . LYS B 1 175 ? 109.370 89.422 84.417 1.00 61.11 177 LYS B N 1
ATOM 5136 C CA . LYS B 1 175 ? 110.028 88.886 83.230 1.00 60.20 177 LYS B CA 1
ATOM 5137 C C . LYS B 1 175 ? 111.496 88.636 83.552 1.00 64.84 177 LYS B C 1
ATOM 5138 O O . LYS B 1 175 ? 112.321 89.557 83.439 1.00 62.73 177 LYS B O 1
ATOM 5144 N N . PRO B 1 176 ? 111.878 87.428 83.961 1.00 67.11 178 PRO B N 1
ATOM 5145 C CA . PRO B 1 176 ? 113.287 87.168 84.276 1.00 68.89 178 PRO B CA 1
ATOM 5146 C C . PRO B 1 176 ? 114.122 87.019 83.014 1.00 68.86 178 PRO B C 1
ATOM 5147 O O . PRO B 1 176 ? 113.615 86.845 81.904 1.00 63.21 178 PRO B O 1
ATOM 5151 N N . SER B 1 177 ? 115.438 87.092 83.205 1.00 69.73 179 SER B N 1
ATOM 5152 C CA . SER B 1 177 ? 116.363 86.949 82.089 1.00 70.17 179 SER B CA 1
ATOM 5153 C C . SER B 1 177 ? 116.241 85.561 81.475 1.00 68.75 179 SER B C 1
ATOM 5154 O O . SER B 1 177 ? 116.168 84.555 82.188 1.00 74.27 179 SER B O 1
ATOM 5157 N N . GLU B 1 178 ? 116.221 85.510 80.142 1.00 78.87 180 GLU B N 1
ATOM 5158 C CA . GLU B 1 178 ? 116.082 84.237 79.446 1.00 81.16 180 GLU B CA 1
ATOM 5159 C C . GLU B 1 178 ? 117.228 83.280 79.751 1.00 80.54 180 GLU B C 1
ATOM 5160 O O . GLU B 1 178 ? 117.077 82.070 79.554 1.00 84.92 180 GLU B O 1
ATOM 5166 N N . ARG B 1 179 ? 118.364 83.787 80.231 1.00 74.13 181 ARG B N 1
ATOM 5167 C CA . ARG B 1 179 ? 119.524 82.937 80.467 1.00 75.63 181 ARG B CA 1
ATOM 5168 C C . ARG B 1 179 ? 119.501 82.266 81.834 1.00 83.27 181 ARG B C 1
ATOM 5169 O O . ARG B 1 179 ? 120.213 81.274 82.029 1.00 85.24 181 ARG B O 1
ATOM 5177 N N . VAL B 1 180 ? 118.710 82.771 82.775 1.00 80.48 182 VAL B N 1
ATOM 5178 C CA . VAL B 1 180 ? 118.668 82.216 84.126 1.00 75.30 182 VAL B CA 1
ATOM 5179 C C . VAL B 1 180 ? 117.238 82.239 84.654 1.00 78.11 182 VAL B C 1
ATOM 5180 O O . VAL B 1 180 ? 116.972 82.863 85.691 1.00 81.04 182 VAL B O 1
ATOM 5184 N N . PRO B 1 181 ? 116.288 81.572 83.991 1.00 72.51 183 PRO B N 1
ATOM 5185 C CA . PRO B 1 181 ? 114.909 81.573 84.500 1.00 71.59 183 PRO B CA 1
ATOM 5186 C C . PRO B 1 181 ? 114.666 80.576 85.620 1.00 74.94 183 PRO B C 1
ATOM 5187 O O . PRO B 1 181 ? 113.648 80.693 86.313 1.00 80.97 183 PRO B O 1
ATOM 5191 N N . GLY B 1 182 ? 115.557 79.602 85.820 1.00 74.26 184 GLY B N 1
ATOM 5192 C CA . GLY B 1 182 ? 115.308 78.580 86.825 1.00 76.45 184 GLY B CA 1
ATOM 5193 C C . GLY B 1 182 ? 115.200 79.144 88.228 1.00 77.67 184 GLY B C 1
ATOM 5194 O O . GLY B 1 182 ? 114.361 78.707 89.021 1.00 78.28 184 GLY B O 1
ATOM 5195 N N . ALA B 1 183 ? 116.061 80.107 88.564 1.00 65.17 185 ALA B N 1
ATOM 5196 C CA . ALA B 1 183 ? 115.986 80.728 89.881 1.00 61.65 185 ALA B CA 1
ATOM 5197 C C . ALA B 1 183 ? 114.637 81.402 90.087 1.00 65.47 185 ALA B C 1
ATOM 5198 O O . ALA B 1 183 ? 114.029 81.282 91.157 1.00 74.92 185 ALA B O 1
ATOM 5200 N N . THR B 1 184 ? 114.148 82.110 89.066 1.00 65.29 186 THR B N 1
ATOM 5201 C CA . THR B 1 184 ? 112.847 82.758 89.177 1.00 67.84 186 THR B CA 1
ATOM 5202 C C . THR B 1 184 ? 111.723 81.737 89.284 1.00 70.51 186 THR B C 1
ATOM 5203 O O . THR B 1 184 ? 110.755 81.963 90.017 1.00 67.93 186 THR B O 1
ATOM 5207 N N . MET B 1 185 ? 111.829 80.614 88.571 1.00 73.47 187 MET B N 1
ATOM 5208 C CA . MET B 1 185 ? 110.817 79.568 88.689 1.00 72.57 187 MET B CA 1
ATOM 5209 C C . MET B 1 185 ? 110.782 79.004 90.105 1.00 73.94 187 MET B C 1
ATOM 5210 O O . MET B 1 185 ? 109.707 78.817 90.687 1.00 80.22 187 MET B O 1
ATOM 5215 N N . LEU B 1 186 ? 111.956 78.717 90.672 1.00 67.15 188 LEU B N 1
ATOM 5216 C CA . LEU B 1 186 ? 112.012 78.211 92.041 1.00 63.41 188 LEU B CA 1
ATOM 5217 C C . LEU B 1 186 ? 111.445 79.229 93.023 1.00 57.52 188 LEU B C 1
ATOM 5218 O O . LEU B 1 186 ? 110.707 78.873 93.951 1.00 63.15 188 LEU B O 1
ATOM 5223 N N . LEU B 1 187 ? 111.784 80.507 92.837 1.00 51.00 189 LEU B N 1
ATOM 5224 C CA . LEU B 1 187 ? 111.255 81.545 93.715 1.00 54.36 189 LEU B CA 1
ATOM 5225 C C . LEU B 1 187 ? 109.739 81.644 93.612 1.00 60.39 189 LEU B C 1
ATOM 5226 O O . LEU B 1 187 ? 109.055 81.791 94.631 1.00 66.63 189 LEU B O 1
ATOM 5231 N N . ALA B 1 188 ? 109.194 81.557 92.397 1.00 65.85 190 ALA B N 1
ATOM 5232 C CA . ALA B 1 188 ? 107.746 81.620 92.229 1.00 60.25 190 ALA B CA 1
ATOM 5233 C C . ALA B 1 188 ? 107.067 80.408 92.850 1.00 61.19 190 ALA B C 1
ATOM 5234 O O . ALA B 1 188 ? 105.981 80.527 93.428 1.00 71.32 190 ALA B O 1
ATOM 5236 N N . LYS B 1 189 ? 107.687 79.232 92.741 1.00 69.46 191 LYS B N 1
ATOM 5237 C CA . LYS B 1 189 ? 107.128 78.045 93.381 1.00 72.88 191 LYS B CA 1
ATOM 5238 C C . LYS B 1 189 ? 107.108 78.209 94.896 1.00 67.62 191 LYS B C 1
ATOM 5239 O O . LYS B 1 189 ? 106.101 77.916 95.553 1.00 69.17 191 LYS B O 1
ATOM 5245 N N . LEU B 1 190 ? 108.217 78.685 95.469 1.00 61.74 192 LEU B N 1
ATOM 5246 C CA . LEU B 1 190 ? 108.260 78.905 96.910 1.00 57.06 192 LEU B CA 1
ATOM 5247 C C . LEU B 1 190 ? 107.242 79.950 97.346 1.00 57.23 192 LEU B C 1
ATOM 5248 O O . LEU B 1 190 ? 106.658 79.833 98.429 1.00 69.58 192 LEU B O 1
ATOM 5253 N N . LEU B 1 191 ? 107.015 80.976 96.523 1.00 53.20 193 LEU B N 1
ATOM 5254 C CA . LEU B 1 191 ? 106.012 81.982 96.859 1.00 58.78 193 LEU B CA 1
ATOM 5255 C C . LEU B 1 191 ? 104.608 81.392 96.818 1.00 57.04 193 LEU B C 1
ATOM 5256 O O . LEU B 1 191 ? 103.803 81.625 97.727 1.00 58.37 193 LEU B O 1
ATOM 5261 N N . GLN B 1 192 ? 104.293 80.629 95.769 1.00 65.72 194 GLN B N 1
ATOM 5262 C CA . GLN B 1 192 ? 102.995 79.969 95.701 1.00 71.15 194 GLN B CA 1
ATOM 5263 C C . GLN B 1 192 ? 102.798 79.035 96.888 1.00 73.77 194 GLN B C 1
ATOM 5264 O O . GLN B 1 192 ? 101.672 78.853 97.366 1.00 73.94 194 GLN B O 1
ATOM 5270 N N . ASP B 1 193 ? 103.885 78.434 97.378 1.00 68.32 195 ASP B N 1
ATOM 5271 C CA . ASP B 1 193 ? 103.792 77.583 98.558 1.00 64.21 195 ASP B CA 1
ATOM 5272 C C . ASP B 1 193 ? 103.584 78.387 99.835 1.00 64.35 195 ASP B C 1
ATOM 5273 O O . ASP B 1 193 ? 103.080 77.839 100.821 1.00 66.46 195 ASP B O 1
ATOM 5278 N N . SER B 1 194 ? 103.957 79.669 99.843 1.00 60.01 196 SER B N 1
ATOM 5279 C CA . SER B 1 194 ? 103.795 80.494 101.034 1.00 56.65 196 SER B CA 1
ATOM 5280 C C . SER B 1 194 ? 102.364 80.977 101.230 1.00 67.55 196 SER B C 1
ATOM 5281 O O . SER B 1 194 ? 102.100 81.688 102.206 1.00 71.58 196 SER B O 1
ATOM 5284 N N . GLY B 1 195 ? 101.445 80.621 100.337 1.00 69.91 197 GLY B N 1
ATOM 5285 C CA . GLY B 1 195 ? 100.059 81.017 100.459 1.00 65.75 197 GLY B CA 1
ATOM 5286 C C . GLY B 1 195 ? 99.631 82.164 99.573 1.00 66.82 197 GLY B C 1
ATOM 5287 O O . GLY B 1 195 ? 98.516 82.670 99.746 1.00 69.49 197 GLY B O 1
ATOM 5288 N N . ALA B 1 196 ? 100.470 82.591 98.637 1.00 66.04 198 ALA B N 1
ATOM 5289 C CA . ALA B 1 196 ? 100.100 83.688 97.756 1.00 62.04 198 ALA B CA 1
ATOM 5290 C C . ALA B 1 196 ? 98.914 83.273 96.889 1.00 68.34 198 ALA B C 1
ATOM 5291 O O . ALA B 1 196 ? 98.939 82.185 96.298 1.00 67.94 198 ALA B O 1
ATOM 5293 N N . PRO B 1 197 ? 97.864 84.091 96.790 1.00 68.47 199 PRO B N 1
ATOM 5294 C CA . PRO B 1 197 ? 96.721 83.709 95.953 1.00 60.69 199 PRO B CA 1
ATOM 5295 C C . PRO B 1 197 ? 97.139 83.469 94.510 1.00 67.85 199 PRO B C 1
ATOM 5296 O O . PRO B 1 197 ? 98.043 84.121 93.982 1.00 68.78 199 PRO B O 1
ATOM 5300 N N . ASP B 1 198 ? 96.463 82.517 93.873 1.00 81.85 200 ASP B N 1
ATOM 5301 C CA . ASP B 1 198 ? 96.753 82.198 92.482 1.00 79.49 200 ASP B CA 1
ATOM 5302 C C . ASP B 1 198 ? 96.479 83.404 91.594 1.00 80.60 200 ASP B C 1
ATOM 5303 O O . ASP B 1 198 ? 95.472 84.098 91.759 1.00 82.87 200 ASP B O 1
ATOM 5308 N N . GLY B 1 199 ? 97.383 83.653 90.650 1.00 71.61 201 GLY B N 1
ATOM 5309 C CA . GLY B 1 199 ? 97.255 84.767 89.737 1.00 66.45 201 GLY B CA 1
ATOM 5310 C C . GLY B 1 199 ? 97.839 86.072 90.232 1.00 65.13 201 GLY B C 1
ATOM 5311 O O . GLY B 1 199 ? 97.897 87.036 89.458 1.00 75.23 201 GLY B O 1
ATOM 5312 N N . THR B 1 200 ? 98.274 86.137 91.491 1.00 62.70 202 THR B N 1
ATOM 5313 C CA . THR B 1 200 ? 98.866 87.371 91.998 1.00 68.14 202 THR B CA 1
ATOM 5314 C C . THR B 1 200 ? 100.216 87.637 91.343 1.00 63.18 202 THR B C 1
ATOM 5315 O O . THR B 1 200 ? 100.505 88.771 90.943 1.00 71.01 202 THR B O 1
ATOM 5319 N N . LEU B 1 201 ? 101.052 86.609 91.227 1.00 59.80 203 LEU B N 1
ATOM 5320 C CA . LEU B 1 201 ? 102.336 86.703 90.547 1.00 58.50 203 LEU B CA 1
ATOM 5321 C C . LEU B 1 201 ? 102.309 85.853 89.285 1.00 68.67 203 LEU B C 1
ATOM 5322 O O . LEU B 1 201 ? 101.978 84.664 89.332 1.00 72.17 203 LEU B O 1
ATOM 5327 N N . ASN B 1 202 ? 102.654 86.471 88.158 1.00 65.42 204 ASN B N 1
ATOM 5328 C CA . ASN B 1 202 ? 102.726 85.790 86.875 1.00 57.15 204 ASN B CA 1
ATOM 5329 C C . ASN B 1 202 ? 104.064 86.095 86.220 1.00 61.59 204 ASN B C 1
ATOM 5330 O O . ASN B 1 202 ? 104.589 87.206 86.332 1.00 65.33 204 ASN B O 1
ATOM 5335 N N . ILE B 1 203 ? 104.614 85.096 85.535 1.00 65.14 205 ILE B N 1
ATOM 5336 C CA . ILE B 1 203 ? 105.930 85.194 84.917 1.00 60.06 205 ILE B CA 1
ATOM 5337 C C . ILE B 1 203 ? 105.818 84.811 83.449 1.00 61.92 205 ILE B C 1
ATOM 5338 O O . ILE B 1 203 ? 105.131 83.845 83.099 1.00 66.54 205 ILE B O 1
ATOM 5343 N N . ILE B 1 204 ? 106.495 85.575 82.591 1.00 74.03 206 ILE B N 1
ATOM 5344 C CA . ILE B 1 204 ? 106.581 85.283 81.168 1.00 74.05 206 ILE B CA 1
ATOM 5345 C C . ILE B 1 204 ? 108.038 85.406 80.743 1.00 73.25 206 ILE B C 1
ATOM 5346 O O . ILE B 1 204 ? 108.828 86.132 81.350 1.00 71.13 206 ILE B O 1
ATOM 5351 N N . HIS B 1 205 ? 108.386 84.680 79.684 1.00 77.76 207 HIS B N 1
ATOM 5352 C CA . HIS B 1 205 ? 109.732 84.692 79.135 1.00 72.04 207 HIS B CA 1
ATOM 5353 C C . HIS B 1 205 ? 109.667 85.014 77.650 1.00 77.57 207 HIS B C 1
ATOM 5354 O O . HIS B 1 205 ? 108.744 84.595 76.948 1.00 83.63 207 HIS B O 1
ATOM 5361 N N . GLY B 1 206 ? 110.652 85.766 77.182 1.00 80.15 208 GLY B N 1
ATOM 5362 C CA . GLY B 1 206 ? 110.717 86.121 75.781 1.00 80.43 208 GLY B CA 1
ATOM 5363 C C . GLY B 1 206 ? 111.765 87.191 75.545 1.00 85.21 208 GLY B C 1
ATOM 5364 O O . GLY B 1 206 ? 112.304 87.784 76.477 1.00 82.41 208 GLY B O 1
ATOM 5365 N N . GLN B 1 207 ? 112.031 87.421 74.269 1.00 90.28 209 GLN B N 1
ATOM 5366 C CA . GLN B 1 207 ? 113.022 88.391 73.817 1.00 89.23 209 GLN B CA 1
ATOM 5367 C C . GLN B 1 207 ? 112.317 89.743 73.623 1.00 90.93 209 GLN B C 1
ATOM 5368 O O . GLN B 1 207 ? 111.191 89.885 74.109 1.00 92.31 209 GLN B O 1
ATOM 5374 N N . HIS B 1 208 ? 112.932 90.725 72.957 1.00 91.14 210 HIS B N 1
ATOM 5375 C CA . HIS B 1 208 ? 112.384 92.081 72.899 1.00 87.60 210 HIS B CA 1
ATOM 5376 C C . HIS B 1 208 ? 110.869 92.103 72.703 1.00 84.58 210 HIS B C 1
ATOM 5377 O O . HIS B 1 208 ? 110.224 93.106 73.025 1.00 85.90 210 HIS B O 1
ATOM 5384 N N . GLU B 1 209 ? 110.286 91.031 72.160 1.00 80.87 211 GLU B N 1
ATOM 5385 C CA . GLU B 1 209 ? 108.833 90.973 72.022 1.00 78.13 211 GLU B CA 1
ATOM 5386 C C . GLU B 1 209 ? 108.138 91.156 73.368 1.00 79.24 211 GLU B C 1
ATOM 5387 O O . GLU B 1 209 ? 107.201 91.956 73.487 1.00 77.47 211 GLU B O 1
ATOM 5393 N N . ALA B 1 210 ? 108.584 90.425 74.392 1.00 72.99 212 ALA B N 1
ATOM 5394 C CA . ALA B 1 210 ? 107.962 90.534 75.707 1.00 67.07 212 ALA B CA 1
ATOM 5395 C C . ALA B 1 210 ? 108.198 91.910 76.318 1.00 70.41 212 ALA B C 1
ATOM 5396 O O . ALA B 1 210 ? 107.318 92.455 76.995 1.00 77.00 212 ALA B O 1
ATOM 5398 N N . VAL B 1 211 ? 109.379 92.487 76.092 1.00 72.42 213 VAL B N 1
ATOM 5399 C CA . VAL B 1 211 ? 109.662 93.827 76.600 1.00 70.28 213 VAL B CA 1
ATOM 5400 C C . VAL B 1 211 ? 108.708 94.837 75.976 1.00 68.56 213 VAL B C 1
ATOM 5401 O O . VAL B 1 211 ? 108.158 95.708 76.661 1.00 70.18 213 VAL B O 1
ATOM 5405 N N . ASN B 1 212 ? 108.502 94.736 74.662 1.00 71.40 214 ASN B N 1
ATOM 5406 C CA . ASN B 1 212 ? 107.577 95.636 73.982 1.00 68.25 214 ASN B CA 1
ATOM 5407 C C . ASN B 1 212 ? 106.156 95.437 74.491 1.00 71.70 214 ASN B C 1
ATOM 5408 O O . ASN B 1 212 ? 105.415 96.406 74.694 1.00 77.99 214 ASN B O 1
ATOM 5413 N N . PHE B 1 213 ? 105.753 94.182 74.698 1.00 70.23 215 PHE B N 1
ATOM 5414 C CA . PHE B 1 213 ? 104.430 93.917 75.256 1.00 70.18 215 PHE B CA 1
ATOM 5415 C C . PHE B 1 213 ? 104.268 94.594 76.612 1.00 69.25 215 PHE B C 1
ATOM 5416 O O . PHE B 1 213 ? 103.253 95.248 76.878 1.00 76.60 215 PHE B O 1
ATOM 5424 N N . ILE B 1 214 ? 105.265 94.442 77.486 1.00 56.45 216 ILE B N 1
ATOM 5425 C CA . ILE B 1 214 ? 105.186 95.029 78.821 1.00 60.23 216 ILE B CA 1
ATOM 5426 C C . ILE B 1 214 ? 105.123 96.548 78.735 1.00 70.84 216 ILE B C 1
ATOM 5427 O O . ILE B 1 214 ? 104.361 97.196 79.464 1.00 76.76 216 ILE B O 1
ATOM 5432 N N . CYS B 1 215 ? 105.923 97.144 77.848 1.00 74.24 217 CYS B N 1
ATOM 5433 C CA . CYS B 1 215 ? 105.986 98.599 77.765 1.00 68.75 217 CYS B CA 1
ATOM 5434 C C . CYS B 1 215 ? 104.800 99.201 77.021 1.00 65.28 217 CYS B C 1
ATOM 5435 O O . CYS B 1 215 ? 104.569 100.409 77.133 1.00 72.18 217 CYS B O 1
ATOM 5438 N N . ASP B 1 216 ? 104.046 98.397 76.271 1.00 66.53 218 ASP B N 1
ATOM 5439 C CA . ASP B 1 216 ? 102.947 98.917 75.464 1.00 72.28 218 ASP B CA 1
ATOM 5440 C C . ASP B 1 216 ? 101.585 98.699 76.113 1.00 74.44 218 ASP B C 1
ATOM 5441 O O . ASP B 1 216 ? 100.689 99.537 75.959 1.00 75.14 218 ASP B O 1
ATOM 5446 N N . HIS B 1 217 ? 101.407 97.597 76.828 1.00 68.56 219 HIS B N 1
ATOM 5447 C CA . HIS B 1 217 ? 100.109 97.286 77.417 1.00 68.98 219 HIS B CA 1
ATOM 5448 C C . HIS B 1 217 ? 99.710 98.382 78.399 1.00 74.61 219 HIS B C 1
ATOM 5449 O O . HIS B 1 217 ? 100.537 98.786 79.228 1.00 71.38 219 HIS B O 1
ATOM 5456 N N . PRO B 1 218 ? 98.475 98.891 78.351 1.00 68.74 220 PRO B N 1
ATOM 5457 C CA . PRO B 1 218 ? 98.115 100.014 79.231 1.00 65.01 220 PRO B CA 1
ATOM 5458 C C . PRO B 1 218 ? 97.861 99.612 80.674 1.00 65.89 220 PRO B C 1
ATOM 5459 O O . PRO B 1 218 ? 98.035 100.447 81.569 1.00 68.66 220 PRO B O 1
ATOM 5463 N N . ASP B 1 219 ? 97.460 98.369 80.932 1.00 62.50 221 ASP B N 1
ATOM 5464 C CA . ASP B 1 219 ? 97.097 97.934 82.275 1.00 61.78 221 ASP B CA 1
ATOM 5465 C C . ASP B 1 219 ? 98.291 97.826 83.214 1.00 62.54 221 ASP B C 1
ATOM 5466 O O . ASP B 1 219 ? 98.101 97.543 84.402 1.00 62.23 221 ASP B O 1
ATOM 5471 N N . ILE B 1 220 ? 99.507 98.044 82.722 1.00 60.60 222 ILE B N 1
ATOM 5472 C CA . ILE B 1 220 ? 100.705 97.994 83.552 1.00 52.38 222 ILE B CA 1
ATOM 5473 C C . ILE B 1 220 ? 101.019 99.408 84.021 1.00 57.89 222 ILE B C 1
ATOM 5474 O O . ILE B 1 220 ? 101.159 100.326 83.205 1.00 66.05 222 ILE B O 1
ATOM 5479 N N . LYS B 1 221 ? 101.133 99.585 85.338 1.00 51.96 223 LYS B N 1
ATOM 5480 C CA . LYS B 1 221 ? 101.320 100.907 85.923 1.00 59.45 223 LYS B CA 1
ATOM 5481 C C . LYS B 1 221 ? 102.787 101.227 86.191 1.00 52.37 223 LYS B C 1
ATOM 5482 O O . LYS B 1 221 ? 103.210 102.374 86.009 1.00 61.37 223 LYS B O 1
ATOM 5488 N N . ALA B 1 222 ? 103.571 100.240 86.620 1.00 32.76 224 ALA B N 1
ATOM 5489 C CA . ALA B 1 222 ? 104.967 100.446 86.975 1.00 45.37 224 ALA B CA 1
ATOM 5490 C C . ALA B 1 222 ? 105.825 99.350 86.361 1.00 49.17 224 ALA B C 1
ATOM 5491 O O . ALA B 1 222 ? 105.394 98.201 86.227 1.00 58.60 224 ALA B O 1
ATOM 5493 N N . ILE B 1 223 ? 107.048 99.720 85.986 1.00 39.69 225 ILE B N 1
ATOM 5494 C CA . ILE B 1 223 ? 108.008 98.803 85.383 1.00 44.40 225 ILE B CA 1
ATOM 5495 C C . ILE B 1 223 ? 109.356 99.010 86.058 1.00 51.65 225 ILE B C 1
ATOM 5496 O O . ILE B 1 223 ? 109.815 100.149 86.203 1.00 57.50 225 ILE B O 1
ATOM 5501 N N . SER B 1 224 ? 109.986 97.913 86.469 1.00 50.04 226 SER B N 1
ATOM 5502 C CA . SER B 1 224 ? 111.309 97.935 87.079 1.00 47.82 226 SER B CA 1
ATOM 5503 C C . SER B 1 224 ? 112.281 97.178 86.186 1.00 48.60 226 SER B C 1
ATOM 5504 O O . SER B 1 224 ? 111.969 96.077 85.718 1.00 57.60 226 SER B O 1
ATOM 5507 N N . PHE B 1 225 ? 113.453 97.766 85.949 1.00 49.33 227 PHE B N 1
ATOM 5508 C CA . PHE B 1 225 ? 114.451 97.167 85.074 1.00 47.10 227 PHE B CA 1
ATOM 5509 C C . PHE B 1 225 ? 115.846 97.378 85.640 1.00 47.68 227 PHE B C 1
ATOM 5510 O O . PHE B 1 225 ? 116.137 98.421 86.231 1.00 53.19 227 PHE B O 1
ATOM 5518 N N . VAL B 1 226 ? 116.703 96.377 85.454 1.00 49.52 228 VAL B N 1
ATOM 5519 C CA . VAL B 1 226 ? 118.120 96.464 85.784 1.00 56.05 228 VAL B CA 1
ATOM 5520 C C . VAL B 1 226 ? 118.901 95.767 84.680 1.00 56.07 228 VAL B C 1
ATOM 5521 O O . VAL B 1 226 ? 118.581 94.634 84.303 1.00 60.71 228 VAL B O 1
ATOM 5525 N N . GLY B 1 227 ? 119.922 96.443 84.158 1.00 53.91 229 GLY B N 1
ATOM 5526 C CA . GLY B 1 227 ? 120.721 95.872 83.092 1.00 48.70 229 GLY B CA 1
ATOM 5527 C C . GLY B 1 227 ? 121.636 96.867 82.408 1.00 53.68 229 GLY B C 1
ATOM 5528 O O . GLY B 1 227 ? 122.263 97.704 83.065 1.00 51.72 229 GLY B O 1
ATOM 5529 N N . SER B 1 228 ? 121.719 96.782 81.084 1.00 62.87 230 SER B N 1
ATOM 5530 C CA . SER B 1 228 ? 122.621 97.611 80.302 1.00 62.48 230 SER B CA 1
ATOM 5531 C C . SER B 1 228 ? 122.023 98.998 80.072 1.00 65.27 230 SER B C 1
ATOM 5532 O O . SER B 1 228 ? 120.900 99.301 80.480 1.00 67.58 230 SER B O 1
ATOM 5535 N N . ASN B 1 229 ? 122.805 99.851 79.406 1.00 73.23 231 ASN B N 1
ATOM 5536 C CA . ASN B 1 229 ? 122.355 101.213 79.134 1.00 69.97 231 ASN B CA 1
ATOM 5537 C C . ASN B 1 229 ? 121.364 101.253 77.977 1.00 70.70 231 ASN B C 1
ATOM 5538 O O . ASN B 1 229 ? 120.333 101.928 78.062 1.00 71.15 231 ASN B O 1
ATOM 5543 N N . LYS B 1 230 ? 121.657 100.543 76.886 1.00 71.36 232 LYS B N 1
ATOM 5544 C CA . LYS B 1 230 ? 120.783 100.588 75.718 1.00 71.95 232 LYS B CA 1
ATOM 5545 C C . LYS B 1 230 ? 119.383 100.093 76.060 1.00 77.97 232 LYS B C 1
ATOM 5546 O O . LYS B 1 230 ? 118.389 100.798 75.842 1.00 77.40 232 LYS B O 1
ATOM 5552 N N . ALA B 1 231 ? 119.287 98.872 76.592 1.00 72.16 233 ALA B N 1
ATOM 5553 C CA . ALA B 1 231 ? 117.982 98.310 76.924 1.00 63.19 233 ALA B CA 1
ATOM 5554 C C . ALA B 1 231 ? 117.286 99.132 78.000 1.00 65.55 233 ALA B C 1
ATOM 5555 O O . ALA B 1 231 ? 116.067 99.331 77.944 1.00 67.27 233 ALA B O 1
ATOM 5557 N N . GLY B 1 232 ? 118.041 99.615 78.987 1.00 63.13 234 GLY B N 1
ATOM 5558 C CA . GLY B 1 232 ? 117.438 100.425 80.033 1.00 63.99 234 GLY B CA 1
ATOM 5559 C C . GLY B 1 232 ? 116.810 101.693 79.490 1.00 69.36 234 GLY B C 1
ATOM 5560 O O . GLY B 1 232 ? 115.664 102.020 79.808 1.00 65.81 234 GLY B O 1
ATOM 5561 N N . GLU B 1 233 ? 117.557 102.428 78.663 1.00 77.33 235 GLU B N 1
ATOM 5562 C CA . GLU B 1 233 ? 117.020 103.647 78.069 1.00 74.17 235 GLU B CA 1
ATOM 5563 C C . GLU B 1 233 ? 115.828 103.342 77.173 1.00 73.47 235 GLU B C 1
ATOM 5564 O O . GLU B 1 233 ? 114.825 104.066 77.194 1.00 74.39 235 GLU B O 1
ATOM 5570 N N . TYR B 1 234 ? 115.918 102.277 76.372 1.00 71.48 236 TYR B N 1
ATOM 5571 C CA . TYR B 1 234 ? 114.805 101.916 75.501 1.00 72.19 236 TYR B CA 1
ATOM 5572 C C . TYR B 1 234 ? 113.545 101.648 76.314 1.00 69.79 236 TYR B C 1
ATOM 5573 O O . TYR B 1 234 ? 112.463 102.155 75.992 1.00 68.62 236 TYR B O 1
ATOM 5582 N N . ILE B 1 235 ? 113.669 100.850 77.377 1.00 64.16 237 ILE B N 1
ATOM 5583 C CA . ILE B 1 235 ? 112.511 100.516 78.199 1.00 62.95 237 ILE B CA 1
ATOM 5584 C C . ILE B 1 235 ? 111.965 101.762 78.881 1.00 64.46 237 ILE B C 1
ATOM 5585 O O . ILE B 1 235 ? 110.748 101.974 78.933 1.00 68.56 237 ILE B O 1
ATOM 5590 N N . PHE B 1 236 ? 112.850 102.606 79.415 1.00 62.69 238 PHE B N 1
ATOM 5591 C CA . PHE B 1 236 ? 112.399 103.812 80.100 1.00 61.77 238 PHE B CA 1
ATOM 5592 C C . PHE B 1 236 ? 111.627 104.720 79.151 1.00 62.73 238 PHE B C 1
ATOM 5593 O O . PHE B 1 236 ? 110.570 105.255 79.506 1.00 69.90 238 PHE B O 1
ATOM 5601 N N . GLU B 1 237 ? 112.143 104.906 77.935 1.00 77.46 239 GLU B N 1
ATOM 5602 C CA . GLU B 1 237 ? 111.463 105.758 76.966 1.00 75.36 239 GLU B CA 1
ATOM 5603 C C . GLU B 1 237 ? 110.126 105.157 76.554 1.00 81.73 239 GLU B C 1
ATOM 5604 O O . GLU B 1 237 ? 109.102 105.850 76.530 1.00 84.48 239 GLU B O 1
ATOM 5610 N N . ARG B 1 238 ? 110.113 103.862 76.229 1.00 69.31 240 ARG B N 1
ATOM 5611 C CA . ARG B 1 238 ? 108.877 103.231 75.779 1.00 66.15 240 ARG B CA 1
ATOM 5612 C C . ARG B 1 238 ? 107.831 103.213 76.888 1.00 71.18 240 ARG B C 1
ATOM 5613 O O . ARG B 1 238 ? 106.626 103.186 76.610 1.00 71.77 240 ARG B O 1
ATOM 5621 N N . GLY B 1 239 ? 108.268 103.228 78.148 1.00 61.59 241 GLY B N 1
ATOM 5622 C CA . GLY B 1 239 ? 107.317 103.271 79.246 1.00 56.96 241 GLY B CA 1
ATOM 5623 C C . GLY B 1 239 ? 106.787 104.670 79.499 1.00 65.27 241 GLY B C 1
ATOM 5624 O O . GLY B 1 239 ? 105.573 104.887 79.555 1.00 75.04 241 GLY B O 1
ATOM 5625 N N . SER B 1 240 ? 107.692 105.642 79.661 1.00 66.58 242 SER B N 1
ATOM 5626 C CA . SER B 1 240 ? 107.264 107.019 79.879 1.00 64.66 242 SER B CA 1
ATOM 5627 C C . SER B 1 240 ? 106.407 107.529 78.728 1.00 65.99 242 SER B C 1
ATOM 5628 O O . SER B 1 240 ? 105.544 108.390 78.934 1.00 67.25 242 SER B O 1
ATOM 5631 N N . ARG B 1 241 ? 106.630 107.017 77.516 1.00 70.31 243 ARG B N 1
ATOM 5632 C CA . ARG B 1 241 ? 105.803 107.416 76.383 1.00 75.97 243 ARG B CA 1
ATOM 5633 C C . ARG B 1 241 ? 104.342 107.046 76.612 1.00 80.24 243 ARG B C 1
ATOM 5634 O O . ARG B 1 241 ? 103.436 107.784 76.208 1.00 78.22 243 ARG B O 1
ATOM 5642 N N . HIS B 1 242 ? 104.095 105.906 77.258 1.00 74.47 244 HIS B N 1
ATOM 5643 C CA . HIS B 1 242 ? 102.746 105.420 77.512 1.00 71.55 244 HIS B CA 1
ATOM 5644 C C . HIS B 1 242 ? 102.240 105.786 78.905 1.00 74.79 244 HIS B C 1
ATOM 5645 O O . HIS B 1 242 ? 101.231 105.228 79.353 1.00 78.25 244 HIS B O 1
ATOM 5652 N N . GLY B 1 243 ? 102.912 106.704 79.597 1.00 60.84 245 GLY B N 1
ATOM 5653 C CA . GLY B 1 243 ? 102.447 107.156 80.893 1.00 63.62 245 GLY B CA 1
ATOM 5654 C C . GLY B 1 243 ? 102.781 106.251 82.055 1.00 62.20 245 GLY B C 1
ATOM 5655 O O . GLY B 1 243 ? 102.204 106.420 83.134 1.00 61.80 245 GLY B O 1
ATOM 5656 N N . LYS B 1 244 ? 103.690 105.297 81.878 1.00 62.06 246 LYS B N 1
ATOM 5657 C CA . LYS B 1 244 ? 104.060 104.378 82.944 1.00 59.38 246 LYS B CA 1
ATOM 5658 C C . LYS B 1 244 ? 105.295 104.885 83.676 1.00 64.37 246 LYS B C 1
ATOM 5659 O O . LYS B 1 244 ? 106.256 105.346 83.053 1.00 63.65 246 LYS B O 1
ATOM 5665 N N . ARG B 1 245 ? 105.264 104.800 85.004 1.00 52.38 247 ARG B N 1
ATOM 5666 C CA . ARG B 1 245 ? 106.446 105.111 85.795 1.00 51.38 247 ARG B CA 1
ATOM 5667 C C . ARG B 1 245 ? 107.445 103.966 85.684 1.00 55.23 247 ARG B C 1
ATOM 5668 O O . ARG B 1 245 ? 107.091 102.799 85.877 1.00 62.75 247 ARG B O 1
ATOM 5676 N N . VAL B 1 246 ? 108.693 104.297 85.362 1.00 51.50 248 VAL B N 1
ATOM 5677 C CA . VAL B 1 246 ? 109.729 103.302 85.111 1.00 50.82 248 VAL B CA 1
ATOM 5678 C C . VAL B 1 246 ? 110.965 103.670 85.918 1.00 58.34 248 VAL B C 1
ATOM 5679 O O . VAL B 1 246 ? 111.366 104.839 85.952 1.00 66.38 248 VAL B O 1
ATOM 5683 N N . GLN B 1 247 ? 111.562 102.673 86.564 1.00 50.11 249 GLN B N 1
ATOM 5684 C CA . GLN B 1 247 ? 112.843 102.813 87.241 1.00 49.34 249 GLN B CA 1
ATOM 5685 C C . GLN B 1 247 ? 113.813 101.811 86.632 1.00 53.24 249 GLN B C 1
ATOM 5686 O O . GLN B 1 247 ? 113.604 100.598 86.737 1.00 58.16 249 GLN B O 1
ATOM 5692 N N . ALA B 1 248 ? 114.862 102.319 85.989 1.00 54.26 250 ALA B N 1
ATOM 5693 C CA . ALA B 1 248 ? 115.795 101.490 85.233 1.00 53.27 250 ALA B CA 1
ATOM 5694 C C . ALA B 1 248 ? 117.209 101.757 85.728 1.00 52.25 250 ALA B C 1
ATOM 5695 O O . ALA B 1 248 ? 117.749 102.848 85.517 1.00 62.96 250 ALA B O 1
ATOM 5697 N N . ASN B 1 249 ? 117.803 100.765 86.385 1.00 55.55 251 ASN B N 1
ATOM 5698 C CA . ASN B 1 249 ? 119.199 100.829 86.794 1.00 57.07 251 ASN B CA 1
ATOM 5699 C C . ASN B 1 249 ? 120.061 100.325 85.643 1.00 53.39 251 ASN B C 1
ATOM 5700 O O . ASN B 1 249 ? 120.023 99.137 85.305 1.00 67.27 251 ASN B O 1
ATOM 5705 N N . MET B 1 250 ? 120.838 101.224 85.051 1.00 48.94 252 MET B N 1
ATOM 5706 C CA . MET B 1 250 ? 121.584 100.960 83.833 1.00 54.20 252 MET B CA 1
ATOM 5707 C C . MET B 1 250 ? 123.031 100.608 84.171 1.00 62.42 252 MET B C 1
ATOM 5708 O O . MET B 1 250 ? 123.411 100.496 85.343 1.00 60.08 252 MET B O 1
ATOM 5713 N N . GLY B 1 251 ? 123.842 100.428 83.130 1.00 74.10 253 GLY B N 1
ATOM 5714 C CA . GLY B 1 251 ? 125.237 100.091 83.331 1.00 71.04 253 GLY B CA 1
ATOM 5715 C C . GLY B 1 251 ? 125.943 101.081 84.236 1.00 72.76 253 GLY B C 1
ATOM 5716 O O . GLY B 1 251 ? 125.442 102.164 84.542 1.00 76.92 253 GLY B O 1
ATOM 5717 N N . ALA B 1 252 ? 127.139 100.692 84.671 1.00 62.91 254 ALA B N 1
ATOM 5718 C CA . ALA B 1 252 ? 127.896 101.487 85.624 1.00 62.28 254 ALA B CA 1
ATOM 5719 C C . ALA B 1 252 ? 129.384 101.337 85.345 1.00 69.12 254 ALA B C 1
ATOM 5720 O O . ALA B 1 252 ? 129.817 100.450 84.605 1.00 73.95 254 ALA B O 1
ATOM 5722 N N . LYS B 1 253 ? 130.170 102.231 85.958 1.00 68.45 255 LYS B N 1
ATOM 5723 C CA . LYS B 1 253 ? 131.633 102.195 85.895 1.00 67.73 255 LYS B CA 1
ATOM 5724 C C . LYS B 1 253 ? 132.138 102.741 87.235 1.00 71.72 255 LYS B C 1
ATOM 5725 O O . LYS B 1 253 ? 132.260 103.950 87.448 1.00 76.64 255 LYS B O 1
ATOM 5731 N N . ASN B 1 254 ? 132.429 101.824 88.154 1.00 62.91 256 ASN B N 1
ATOM 5732 C CA . ASN B 1 254 ? 132.848 102.199 89.498 1.00 54.33 256 ASN B CA 1
ATOM 5733 C C . ASN B 1 254 ? 134.345 102.471 89.541 1.00 57.97 256 ASN B C 1
ATOM 5734 O O . ASN B 1 254 ? 135.135 101.791 88.880 1.00 51.70 256 ASN B O 1
ATOM 5739 N N . HIS B 1 255 ? 134.730 103.468 90.333 1.00 60.54 257 HIS B N 1
ATOM 5740 C CA . HIS B 1 255 ? 136.122 103.867 90.488 1.00 62.07 257 HIS B CA 1
ATOM 5741 C C . HIS B 1 255 ? 136.564 103.642 91.928 1.00 62.18 257 HIS B C 1
ATOM 5742 O O . HIS B 1 255 ? 135.853 104.022 92.866 1.00 58.95 257 HIS B O 1
ATOM 5749 N N . GLY B 1 256 ? 137.733 103.031 92.098 1.00 54.72 258 GLY B N 1
ATOM 5750 C CA . GLY B 1 256 ? 138.305 102.806 93.406 1.00 54.02 258 GLY B CA 1
ATOM 5751 C C . GLY B 1 256 ? 139.521 103.682 93.620 1.00 66.71 258 GLY B C 1
ATOM 5752 O O . GLY B 1 256 ? 140.567 103.472 93.003 1.00 69.45 258 GLY B O 1
ATOM 5753 N N . VAL B 1 257 ? 139.379 104.665 94.505 1.00 67.80 259 VAL B N 1
ATOM 5754 C CA . VAL B 1 257 ? 140.436 105.628 94.794 1.00 59.21 259 VAL B CA 1
ATOM 5755 C C . VAL B 1 257 ? 141.268 105.085 95.947 1.00 43.77 259 VAL B C 1
ATOM 5756 O O . VAL B 1 257 ? 140.747 104.848 97.044 1.00 48.50 259 VAL B O 1
ATOM 5760 N N . VAL B 1 258 ? 142.558 104.885 95.699 1.00 41.14 260 VAL B N 1
ATOM 5761 C CA . VAL B 1 258 ? 143.483 104.336 96.684 1.00 48.76 260 VAL B CA 1
ATOM 5762 C C . VAL B 1 258 ? 144.394 105.474 97.130 1.00 52.24 260 VAL B C 1
ATOM 5763 O O . VAL B 1 258 ? 145.187 105.997 96.342 1.00 57.37 260 VAL B O 1
ATOM 5767 N N . MET B 1 259 ? 144.282 105.862 98.400 1.00 50.53 261 MET B N 1
ATOM 5768 C CA . MET B 1 259 ? 145.142 106.902 98.940 1.00 41.87 261 MET B CA 1
ATOM 5769 C C . MET B 1 259 ? 146.425 106.294 99.508 1.00 49.89 261 MET B C 1
ATOM 5770 O O . MET B 1 259 ? 146.453 105.116 99.874 1.00 65.28 261 MET B O 1
ATOM 5775 N N . PRO B 1 260 ? 147.505 107.077 99.588 1.00 55.87 262 PRO B N 1
ATOM 5776 C CA . PRO B 1 260 ? 148.769 106.523 100.104 1.00 60.61 262 PRO B CA 1
ATOM 5777 C C . PRO B 1 260 ? 148.681 106.020 101.534 1.00 66.04 262 PRO B C 1
ATOM 5778 O O . PRO B 1 260 ? 149.365 105.045 101.872 1.00 69.05 262 PRO B O 1
ATOM 5782 N N . ASP B 1 261 ? 147.871 106.646 102.383 1.00 69.06 263 ASP B N 1
ATOM 5783 C CA . ASP B 1 261 ? 147.779 106.271 103.789 1.00 61.74 263 ASP B CA 1
ATOM 5784 C C . ASP B 1 261 ? 146.786 105.144 104.041 1.00 66.94 263 ASP B C 1
ATOM 5785 O O . ASP B 1 261 ? 146.503 104.838 105.204 1.00 72.26 263 ASP B O 1
ATOM 5790 N N . ALA B 1 262 ? 146.253 104.525 102.992 1.00 65.27 264 ALA B N 1
ATOM 5791 C CA . ALA B 1 262 ? 145.305 103.437 103.167 1.00 62.87 264 ALA B CA 1
ATOM 5792 C C . ALA B 1 262 ? 146.026 102.151 103.564 1.00 71.30 264 ALA B C 1
ATOM 5793 O O . ALA B 1 262 ? 147.237 101.999 103.379 1.00 73.86 264 ALA B O 1
ATOM 5795 N N . ASN B 1 263 ? 145.257 101.217 104.119 1.00 77.05 265 ASN B N 1
ATOM 5796 C CA . ASN B 1 263 ? 145.792 99.917 104.509 1.00 74.00 265 ASN B CA 1
ATOM 5797 C C . ASN B 1 263 ? 146.165 99.139 103.253 1.00 75.51 265 ASN B C 1
ATOM 5798 O O . ASN B 1 263 ? 145.294 98.772 102.458 1.00 76.40 265 ASN B O 1
ATOM 5803 N N . LYS B 1 264 ? 147.462 98.879 103.076 1.00 71.94 266 LYS B N 1
ATOM 5804 C CA . LYS B 1 264 ? 147.944 98.319 101.816 1.00 72.02 266 LYS B CA 1
ATOM 5805 C C . LYS B 1 264 ? 147.327 96.953 101.539 1.00 75.44 266 LYS B C 1
ATOM 5806 O O . LYS B 1 264 ? 146.618 96.770 100.543 1.00 79.52 266 LYS B O 1
ATOM 5812 N N . GLU B 1 265 ? 147.592 95.976 102.409 1.00 91.12 267 GLU B N 1
ATOM 5813 C CA . GLU B 1 265 ? 147.145 94.612 102.145 1.00 91.40 267 GLU B CA 1
ATOM 5814 C C . GLU B 1 265 ? 145.625 94.524 102.088 1.00 84.62 267 GLU B C 1
ATOM 5815 O O . GLU B 1 265 ? 145.067 93.893 101.182 1.00 88.48 267 GLU B O 1
ATOM 5821 N N . ASN B 1 266 ? 144.937 95.140 103.053 1.00 76.16 268 ASN B N 1
ATOM 5822 C CA . ASN B 1 266 ? 143.478 95.090 103.063 1.00 79.44 268 ASN B CA 1
ATOM 5823 C C . ASN B 1 266 ? 142.895 95.773 101.833 1.00 81.20 268 ASN B C 1
ATOM 5824 O O . ASN B 1 266 ? 141.948 95.264 101.220 1.00 90.80 268 ASN B O 1
ATOM 5829 N N . THR B 1 267 ? 143.444 96.931 101.458 1.00 68.02 269 THR B N 1
ATOM 5830 C CA . THR B 1 267 ? 142.949 97.632 100.278 1.00 65.45 269 THR B CA 1
ATOM 5831 C C . THR B 1 267 ? 143.146 96.795 99.022 1.00 68.58 269 THR B C 1
ATOM 5832 O O . THR B 1 267 ? 142.252 96.717 98.173 1.00 68.98 269 THR B O 1
ATOM 5836 N N . LEU B 1 268 ? 144.313 96.161 98.885 1.00 67.40 270 LEU B N 1
ATOM 5837 C CA . LEU B 1 268 ? 144.561 95.326 97.714 1.00 62.57 270 LEU B CA 1
ATOM 5838 C C . LEU B 1 268 ? 143.616 94.132 97.679 1.00 64.30 270 LEU B C 1
ATOM 5839 O O . LEU B 1 268 ? 143.084 93.785 96.618 1.00 72.39 270 LEU B O 1
ATOM 5844 N N . ASN B 1 269 ? 143.400 93.486 98.827 1.00 72.15 271 ASN B N 1
ATOM 5845 C CA . ASN B 1 269 ? 142.477 92.357 98.871 1.00 68.57 271 ASN B CA 1
ATOM 5846 C C . ASN B 1 269 ? 141.069 92.786 98.480 1.00 68.96 271 ASN B C 1
ATOM 5847 O O . ASN B 1 269 ? 140.393 92.097 97.706 1.00 79.58 271 ASN B O 1
ATOM 5852 N N . GLN B 1 270 ? 140.610 93.924 99.007 1.00 64.24 272 GLN B N 1
ATOM 5853 C CA . GLN B 1 270 ? 139.280 94.415 98.662 1.00 62.91 272 GLN B CA 1
ATOM 5854 C C . GLN B 1 270 ? 139.178 94.732 97.176 1.00 64.42 272 GLN B C 1
ATOM 5855 O O . GLN B 1 270 ? 138.183 94.385 96.525 1.00 75.84 272 GLN B O 1
ATOM 5861 N N . LEU B 1 271 ? 140.192 95.401 96.623 1.00 57.88 273 LEU B N 1
ATOM 5862 C CA . LEU B 1 271 ? 140.181 95.725 95.201 1.00 59.74 273 LEU B CA 1
ATOM 5863 C C . LEU B 1 271 ? 140.113 94.461 94.355 1.00 59.59 273 LEU B C 1
ATOM 5864 O O . LEU B 1 271 ? 139.339 94.385 93.395 1.00 57.16 273 LEU B O 1
ATOM 5869 N N . VAL B 1 272 ? 140.923 93.457 94.696 1.00 62.46 274 VAL B N 1
ATOM 5870 C CA . VAL B 1 272 ? 140.906 92.205 93.944 1.00 57.89 274 VAL B CA 1
ATOM 5871 C C . VAL B 1 272 ? 139.529 91.559 94.027 1.00 58.94 274 VAL B C 1
ATOM 5872 O O . VAL B 1 272 ? 138.947 91.165 93.007 1.00 66.56 274 VAL B O 1
ATOM 5876 N N . GLY B 1 273 ? 138.983 91.449 95.240 1.00 61.53 275 GLY B N 1
ATOM 5877 C CA . GLY B 1 273 ? 137.694 90.799 95.403 1.00 56.83 275 GLY B CA 1
ATOM 5878 C C . GLY B 1 273 ? 136.583 91.498 94.644 1.00 53.30 275 GLY B C 1
ATOM 5879 O O . GLY B 1 273 ? 135.699 90.848 94.080 1.00 61.29 275 GLY B O 1
ATOM 5880 N N . ALA B 1 274 ? 136.610 92.832 94.616 1.00 50.59 276 ALA B N 1
ATOM 5881 C CA . ALA B 1 274 ? 135.550 93.581 93.954 1.00 50.43 276 ALA B CA 1
ATOM 5882 C C . ALA B 1 274 ? 135.737 93.673 92.446 1.00 58.48 276 ALA B C 1
ATOM 5883 O O . ALA B 1 274 ? 134.747 93.833 91.725 1.00 67.13 276 ALA B O 1
ATOM 5885 N N . ALA B 1 275 ? 136.973 93.576 91.952 1.00 54.68 277 ALA B N 1
ATOM 5886 C CA . ALA B 1 275 ? 137.196 93.671 90.515 1.00 60.20 277 ALA B CA 1
ATOM 5887 C C . ALA B 1 275 ? 137.023 92.318 89.838 1.00 59.59 277 ALA B C 1
ATOM 5888 O O . ALA B 1 275 ? 136.559 92.246 88.694 1.00 63.12 277 ALA B O 1
ATOM 5890 N N . PHE B 1 276 ? 137.389 91.233 90.526 1.00 65.65 278 PHE B N 1
ATOM 5891 C CA . PHE B 1 276 ? 137.305 89.899 89.953 1.00 59.88 278 PHE B CA 1
ATOM 5892 C C . PHE B 1 276 ? 136.251 89.015 90.604 1.00 65.37 278 PHE B C 1
ATOM 5893 O O . PHE B 1 276 ? 136.019 87.904 90.114 1.00 81.10 278 PHE B O 1
ATOM 5901 N N . GLY B 1 277 ? 135.610 89.464 91.681 1.00 64.96 279 GLY B N 1
ATOM 5902 C CA . GLY B 1 277 ? 134.544 88.678 92.271 1.00 66.21 279 GLY B CA 1
ATOM 5903 C C . GLY B 1 277 ? 133.384 88.498 91.310 1.00 64.63 279 GLY B C 1
ATOM 5904 O O . GLY B 1 277 ? 133.006 89.411 90.574 1.00 63.17 279 GLY B O 1
ATOM 5905 N N . ALA B 1 278 ? 132.812 87.293 91.323 1.00 66.12 280 ALA B N 1
ATOM 5906 C CA . ALA B 1 278 ? 131.708 86.949 90.427 1.00 71.56 280 ALA B CA 1
ATOM 5907 C C . ALA B 1 278 ? 132.093 87.170 88.967 1.00 69.38 280 ALA B C 1
ATOM 5908 O O . ALA B 1 278 ? 131.258 87.538 88.137 1.00 71.07 280 ALA B O 1
ATOM 5910 N N . ALA B 1 279 ? 133.368 86.948 88.647 1.00 58.11 281 ALA B N 1
ATOM 5911 C CA . ALA B 1 279 ? 133.872 87.115 87.284 1.00 51.60 281 ALA B CA 1
ATOM 5912 C C . ALA B 1 279 ? 133.668 88.543 86.786 1.00 58.87 281 ALA B C 1
ATOM 5913 O O . ALA B 1 279 ? 133.550 88.787 85.583 1.00 62.02 281 ALA B O 1
ATOM 5915 N N . GLY B 1 280 ? 133.620 89.499 87.712 1.00 62.68 282 GLY B N 1
ATOM 5916 C CA . GLY B 1 280 ? 133.445 90.889 87.344 1.00 58.56 282 GLY B CA 1
ATOM 5917 C C . GLY B 1 280 ? 132.125 91.218 86.687 1.00 57.59 282 GLY B C 1
ATOM 5918 O O . GLY B 1 280 ? 131.948 92.347 86.220 1.00 59.13 282 GLY B O 1
ATOM 5919 N N . GLN B 1 281 ? 131.191 90.271 86.634 1.00 58.15 283 GLN B N 1
ATOM 5920 C CA . GLN B 1 281 ? 129.889 90.493 86.007 1.00 55.85 283 GLN B CA 1
ATOM 5921 C C . GLN B 1 281 ? 128.880 91.127 86.955 1.00 53.15 283 GLN B C 1
ATOM 5922 O O . GLN B 1 281 ? 127.785 90.594 87.151 1.00 59.13 283 GLN B O 1
ATOM 5928 N N . ARG B 1 282 ? 129.226 92.262 87.556 1.00 57.30 284 ARG B N 1
ATOM 5929 C CA . ARG B 1 282 ? 128.353 92.967 88.481 1.00 56.27 284 ARG B CA 1
ATOM 5930 C C . ARG B 1 282 ? 128.327 94.451 88.140 1.00 57.96 284 ARG B C 1
ATOM 5931 O O . ARG B 1 282 ? 129.322 95.016 87.677 1.00 60.16 284 ARG B O 1
ATOM 5939 N N . CYS B 1 283 ? 127.171 95.078 88.372 1.00 64.76 285 CYS B N 1
ATOM 5940 C CA . CYS B 1 283 ? 127.042 96.511 88.135 1.00 63.56 285 CYS B CA 1
ATOM 5941 C C . CYS B 1 283 ? 127.799 97.334 89.168 1.00 66.76 285 CYS B C 1
ATOM 5942 O O . CYS B 1 283 ? 128.084 98.510 88.919 1.00 70.70 285 CYS B O 1
ATOM 5945 N N . MET B 1 284 ? 128.130 96.748 90.317 1.00 57.16 286 MET B N 1
ATOM 5946 C CA . MET B 1 284 ? 128.846 97.441 91.378 1.00 54.77 286 MET B CA 1
ATOM 5947 C C . MET B 1 284 ? 130.313 97.041 91.465 1.00 57.24 286 MET B C 1
ATOM 5948 O O . MET B 1 284 ? 131.003 97.472 92.393 1.00 55.28 286 MET B O 1
ATOM 5953 N N . ALA B 1 285 ? 130.803 96.231 90.530 1.00 62.45 287 ALA B N 1
ATOM 5954 C CA . ALA B 1 285 ? 132.199 95.819 90.561 1.00 57.91 287 ALA B CA 1
ATOM 5955 C C . ALA B 1 285 ? 133.112 97.006 90.278 1.00 62.07 287 ALA B C 1
ATOM 5956 O O . ALA B 1 285 ? 132.838 97.829 89.401 1.00 66.36 287 ALA B O 1
ATOM 5958 N N . LEU B 1 286 ? 134.210 97.088 91.032 1.00 57.06 288 LEU B N 1
ATOM 5959 C CA . LEU B 1 286 ? 135.192 98.161 90.866 1.00 48.86 288 LEU B CA 1
ATOM 5960 C C . LEU B 1 286 ? 136.113 97.827 89.691 1.00 49.71 288 LEU B C 1
ATOM 5961 O O . LEU B 1 286 ? 137.256 97.390 89.845 1.00 52.37 288 LEU B O 1
ATOM 5966 N N . SER B 1 287 ? 135.582 98.045 88.487 1.00 63.04 289 SER B N 1
ATOM 5967 C CA . SER B 1 287 ? 136.350 97.815 87.270 1.00 60.55 289 SER B CA 1
ATOM 5968 C C . SER B 1 287 ? 137.415 98.879 87.036 1.00 64.03 289 SER B C 1
ATOM 5969 O O . SER B 1 287 ? 138.233 98.716 86.125 1.00 69.68 289 SER B O 1
ATOM 5972 N N . THR B 1 288 ? 137.427 99.951 87.827 1.00 63.95 290 THR B N 1
ATOM 5973 C CA . THR B 1 288 ? 138.395 101.030 87.679 1.00 62.94 290 THR B CA 1
ATOM 5974 C C . THR B 1 288 ? 139.019 101.331 89.032 1.00 61.21 290 THR B C 1
ATOM 5975 O O . THR B 1 288 ? 138.312 101.412 90.042 1.00 58.44 290 THR B O 1
ATOM 5979 N N . ALA B 1 289 ? 140.340 101.495 89.048 1.00 65.41 291 ALA B N 1
ATOM 5980 C CA . ALA B 1 289 ? 141.088 101.820 90.255 1.00 65.98 291 ALA B CA 1
ATOM 5981 C C . ALA B 1 289 ? 141.929 103.061 89.997 1.00 72.78 291 ALA B C 1
ATOM 5982 O O . ALA B 1 289 ? 142.634 103.138 88.985 1.00 71.26 291 ALA B O 1
ATOM 5984 N N . VAL B 1 290 ? 141.856 104.025 90.910 1.00 67.56 292 VAL B N 1
ATOM 5985 C CA . VAL B 1 290 ? 142.586 105.283 90.800 1.00 58.48 292 VAL B CA 1
ATOM 5986 C C . VAL B 1 290 ? 143.633 105.304 91.905 1.00 51.47 292 VAL B C 1
ATOM 5987 O O . VAL B 1 290 ? 143.297 105.428 93.090 1.00 57.32 292 VAL B O 1
ATOM 5991 N N . LEU B 1 291 ? 144.902 105.184 91.521 1.00 50.41 293 LEU B N 1
ATOM 5992 C CA . LEU B 1 291 ? 146.011 105.199 92.469 1.00 59.80 293 LEU B CA 1
ATOM 5993 C C . LEU B 1 291 ? 146.483 106.639 92.641 1.00 62.48 293 LEU B C 1
ATOM 5994 O O . LEU B 1 291 ? 147.084 107.217 91.730 1.00 64.36 293 LEU B O 1
ATOM 5999 N N . VAL B 1 292 ? 146.211 107.214 93.808 1.00 56.43 294 VAL B N 1
ATOM 6000 C CA . VAL B 1 292 ? 146.539 108.610 94.074 1.00 45.86 294 VAL B CA 1
ATOM 6001 C C . VAL B 1 292 ? 147.914 108.691 94.724 1.00 49.85 294 VAL B C 1
ATOM 6002 O O . VAL B 1 292 ? 148.235 107.915 95.632 1.00 56.50 294 VAL B O 1
ATOM 6006 N N . GLY B 1 293 ? 148.727 109.638 94.261 1.00 61.57 295 GLY B N 1
ATOM 6007 C CA . GLY B 1 293 ? 150.032 109.882 94.843 1.00 63.09 295 GLY B CA 1
ATOM 6008 C C . GLY B 1 293 ? 150.945 108.674 94.833 1.00 67.47 295 GLY B C 1
ATOM 6009 O O . GLY B 1 293 ? 151.234 108.112 93.772 1.00 68.94 295 GLY B O 1
ATOM 6010 N N . GLU B 1 294 ? 151.406 108.266 96.014 1.00 71.69 296 GLU B N 1
ATOM 6011 C CA . GLU B 1 294 ? 152.345 107.158 96.141 1.00 70.64 296 GLU B CA 1
ATOM 6012 C C . GLU B 1 294 ? 151.688 105.795 95.967 1.00 70.79 296 GLU B C 1
ATOM 6013 O O . GLU B 1 294 ? 152.379 104.777 96.083 1.00 73.48 296 GLU B O 1
ATOM 6019 N N . ALA B 1 295 ? 150.383 105.746 95.694 1.00 62.36 297 ALA B N 1
ATOM 6020 C CA . ALA B 1 295 ? 149.709 104.472 95.476 1.00 63.74 297 ALA B CA 1
ATOM 6021 C C . ALA B 1 295 ? 150.186 103.763 94.216 1.00 67.73 297 ALA B C 1
ATOM 6022 O O . ALA B 1 295 ? 149.844 102.591 94.021 1.00 71.60 297 ALA B O 1
ATOM 6024 N N . LYS B 1 296 ? 150.959 104.438 93.362 1.00 74.78 298 LYS B N 1
ATOM 6025 C CA . LYS B 1 296 ? 151.472 103.797 92.156 1.00 70.15 298 LYS B CA 1
ATOM 6026 C C . LYS B 1 296 ? 152.334 102.588 92.497 1.00 70.48 298 LYS B C 1
ATOM 6027 O O . LYS B 1 296 ? 152.395 101.620 91.731 1.00 79.73 298 LYS B O 1
ATOM 6033 N N . LYS B 1 297 ? 153.008 102.627 93.648 1.00 66.40 299 LYS B N 1
ATOM 6034 C CA . LYS B 1 297 ? 153.929 101.563 94.029 1.00 69.93 299 LYS B CA 1
ATOM 6035 C C . LYS B 1 297 ? 153.228 100.244 94.326 1.00 75.85 299 LYS B C 1
ATOM 6036 O O . LYS B 1 297 ? 153.909 99.223 94.465 1.00 76.07 299 LYS B O 1
ATOM 6042 N N . TRP B 1 298 ? 151.902 100.236 94.429 1.00 70.49 300 TRP B N 1
ATOM 6043 C CA . TRP B 1 298 ? 151.157 99.036 94.788 1.00 65.58 300 TRP B CA 1
ATOM 6044 C C . TRP B 1 298 ? 150.716 98.220 93.579 1.00 68.72 300 TRP B C 1
ATOM 6045 O O . TRP B 1 298 ? 150.049 97.195 93.754 1.00 76.55 300 TRP B O 1
ATOM 6056 N N . LEU B 1 299 ? 151.065 98.642 92.363 1.00 67.59 301 LEU B N 1
ATOM 6057 C CA . LEU B 1 299 ? 150.696 97.865 91.181 1.00 65.63 301 LEU B CA 1
ATOM 6058 C C . LEU B 1 299 ? 151.308 96.472 91.192 1.00 70.47 301 LEU B C 1
ATOM 6059 O O . LEU B 1 299 ? 150.583 95.500 90.916 1.00 75.37 301 LEU B O 1
ATOM 6064 N N . PRO B 1 300 ? 152.602 96.292 91.477 1.00 71.76 302 PRO B N 1
ATOM 6065 C CA . PRO B 1 300 ? 153.141 94.923 91.533 1.00 70.04 302 PRO B CA 1
ATOM 6066 C C . PRO B 1 300 ? 152.443 94.051 92.560 1.00 69.47 302 PRO B C 1
ATOM 6067 O O . PRO B 1 300 ? 152.140 92.885 92.278 1.00 73.32 302 PRO B O 1
ATOM 6071 N N . GLU B 1 301 ? 152.173 94.588 93.752 1.00 72.62 303 GLU B N 1
ATOM 6072 C CA . GLU B 1 301 ? 151.489 93.803 94.773 1.00 72.25 303 GLU B CA 1
ATOM 6073 C C . GLU B 1 301 ? 150.058 93.489 94.356 1.00 71.93 303 GLU B C 1
ATOM 6074 O O . GLU B 1 301 ? 149.555 92.392 94.622 1.00 79.95 303 GLU B O 1
ATOM 6080 N N . LEU B 1 302 ? 149.388 94.436 93.696 1.00 62.12 304 LEU B N 1
ATOM 6081 C CA . LEU B 1 302 ? 148.044 94.169 93.198 1.00 58.19 304 LEU B CA 1
ATOM 6082 C C . LEU B 1 302 ? 148.058 93.044 92.172 1.00 64.79 304 LEU B C 1
ATOM 6083 O O . LEU B 1 302 ? 147.195 92.157 92.197 1.00 68.94 304 LEU B O 1
ATOM 6088 N N . VAL B 1 303 ? 149.036 93.057 91.264 1.00 65.03 305 VAL B N 1
ATOM 6089 C CA . VAL B 1 303 ? 149.130 92.000 90.263 1.00 65.71 305 VAL B CA 1
ATOM 6090 C C . VAL B 1 303 ? 149.422 90.661 90.930 1.00 67.73 305 VAL B C 1
ATOM 6091 O O . VAL B 1 303 ? 148.856 89.627 90.553 1.00 74.76 305 VAL B O 1
ATOM 6095 N N . GLU B 1 304 ? 150.310 90.654 91.927 1.00 72.17 306 GLU B N 1
ATOM 6096 C CA . GLU B 1 304 ? 150.609 89.415 92.637 1.00 76.40 306 GLU B CA 1
ATOM 6097 C C . GLU B 1 304 ? 149.367 88.866 93.328 1.00 74.41 306 GLU B C 1
ATOM 6098 O O . GLU B 1 304 ? 149.100 87.660 93.277 1.00 73.30 306 GLU B O 1
ATOM 6104 N N . HIS B 1 305 ? 148.594 89.737 93.981 1.00 74.87 307 HIS B N 1
ATOM 6105 C CA . HIS B 1 305 ? 147.367 89.292 94.632 1.00 70.02 307 HIS B CA 1
ATOM 6106 C C . HIS B 1 305 ? 146.369 88.755 93.614 1.00 70.62 307 HIS B C 1
ATOM 6107 O O . HIS B 1 305 ? 145.702 87.743 93.860 1.00 76.82 307 HIS B O 1
ATOM 6114 N N . ALA B 1 306 ? 146.251 89.420 92.462 1.00 67.62 308 ALA B N 1
ATOM 6115 C CA . ALA B 1 306 ? 145.331 88.947 91.433 1.00 69.55 308 ALA B CA 1
ATOM 6116 C C . ALA B 1 306 ? 145.775 87.610 90.856 1.00 71.57 308 ALA B C 1
ATOM 6117 O O . ALA B 1 306 ? 144.935 86.815 90.419 1.00 69.06 308 ALA B O 1
ATOM 6119 N N . LYS B 1 307 ? 147.084 87.344 90.844 1.00 75.58 309 LYS B N 1
ATOM 6120 C CA . LYS B 1 307 ? 147.580 86.069 90.339 1.00 70.10 309 LYS B CA 1
ATOM 6121 C C . LYS B 1 307 ? 147.200 84.901 91.239 1.00 76.61 309 LYS B C 1
ATOM 6122 O O . LYS B 1 307 ? 147.229 83.752 90.785 1.00 76.61 309 LYS B O 1
ATOM 6128 N N . ASN B 1 308 ? 146.846 85.163 92.497 1.00 83.87 310 ASN B N 1
ATOM 6129 C CA . ASN B 1 308 ? 146.501 84.096 93.428 1.00 80.97 310 ASN B CA 1
ATOM 6130 C C . ASN B 1 308 ? 145.061 83.623 93.286 1.00 82.92 310 ASN B C 1
ATOM 6131 O O . ASN B 1 308 ? 144.679 82.653 93.950 1.00 84.04 310 ASN B O 1
ATOM 6136 N N . LEU B 1 309 ? 144.258 84.273 92.448 1.00 79.16 311 LEU B N 1
ATOM 6137 C CA . LEU B 1 309 ? 142.875 83.858 92.268 1.00 77.36 311 LEU B CA 1
ATOM 6138 C C . LEU B 1 309 ? 142.804 82.544 91.498 1.00 83.52 311 LEU B C 1
ATOM 6139 O O . LEU B 1 309 ? 143.641 82.252 90.639 1.00 82.13 311 LEU B O 1
ATOM 6144 N N . ARG B 1 310 ? 141.786 81.748 91.816 1.00 90.74 312 ARG B N 1
ATOM 6145 C CA . ARG B 1 310 ? 141.543 80.466 91.167 1.00 86.43 312 ARG B CA 1
ATOM 6146 C C . ARG B 1 310 ? 140.360 80.607 90.219 1.00 86.27 312 ARG B C 1
ATOM 6147 O O . ARG B 1 310 ? 139.264 80.991 90.641 1.00 84.89 312 ARG B O 1
ATOM 6155 N N . VAL B 1 311 ? 140.583 80.291 88.948 1.00 85.95 313 VAL B N 1
ATOM 6156 C CA . VAL B 1 311 ? 139.542 80.325 87.927 1.00 87.22 313 VAL B CA 1
ATOM 6157 C C . VAL B 1 311 ? 139.129 78.884 87.655 1.00 88.76 313 VAL B C 1
ATOM 6158 O O . VAL B 1 311 ? 139.913 78.093 87.120 1.00 83.93 313 VAL B O 1
ATOM 6162 N N . ASN B 1 312 ? 137.899 78.540 88.024 1.00 85.19 314 ASN B N 1
ATOM 6163 C CA . ASN B 1 312 ? 137.396 77.185 87.845 1.00 84.21 314 ASN B CA 1
ATOM 6164 C C . ASN B 1 312 ? 135.876 77.242 87.802 1.00 77.73 314 ASN B C 1
ATOM 6165 O O . ASN B 1 312 ? 135.266 78.282 88.061 1.00 77.29 314 ASN B O 1
ATOM 6170 N N . ALA B 1 313 ? 135.271 76.106 87.465 1.00 72.02 315 ALA B N 1
ATOM 6171 C CA . ALA B 1 313 ? 133.820 76.016 87.412 1.00 74.39 315 ALA B CA 1
ATOM 6172 C C . ALA B 1 313 ? 133.208 76.447 88.740 1.00 78.83 315 ALA B C 1
ATOM 6173 O O . ALA B 1 313 ? 133.842 76.380 89.797 1.00 82.64 315 ALA B O 1
ATOM 6175 N N . GLY B 1 314 ? 131.952 76.892 88.676 1.00 71.04 316 GLY B N 1
ATOM 6176 C CA . GLY B 1 314 ? 131.290 77.423 89.853 1.00 74.74 316 GLY B CA 1
ATOM 6177 C C . GLY B 1 314 ? 131.028 76.400 90.938 1.00 84.42 316 GLY B C 1
ATOM 6178 O O . GLY B 1 314 ? 130.911 76.774 92.110 1.00 82.09 316 GLY B O 1
ATOM 6179 N N . ASP B 1 315 ? 130.936 75.122 90.581 1.00 87.42 317 ASP B N 1
ATOM 6180 C CA . ASP B 1 315 ? 130.621 74.070 91.539 1.00 77.89 317 ASP B CA 1
ATOM 6181 C C . ASP B 1 315 ? 131.858 73.398 92.120 1.00 79.07 317 ASP B C 1
ATOM 6182 O O . ASP B 1 315 ? 131.723 72.555 93.012 1.00 87.31 317 ASP B O 1
ATOM 6187 N N . GLN B 1 316 ? 133.052 73.745 91.646 1.00 75.83 318 GLN B N 1
ATOM 6188 C CA . GLN B 1 316 ? 134.259 73.126 92.164 1.00 80.20 318 GLN B CA 1
ATOM 6189 C C . GLN B 1 316 ? 134.682 73.797 93.472 1.00 83.05 318 GLN B C 1
ATOM 6190 O O . GLN B 1 316 ? 134.555 75.016 93.622 1.00 80.34 318 GLN B O 1
ATOM 6196 N N . PRO B 1 317 ? 135.186 73.027 94.438 1.00 81.43 319 PRO B N 1
ATOM 6197 C CA . PRO B 1 317 ? 135.651 73.640 95.688 1.00 81.51 319 PRO B CA 1
ATOM 6198 C C . PRO B 1 317 ? 136.812 74.593 95.445 1.00 82.73 319 PRO B C 1
ATOM 6199 O O . PRO B 1 317 ? 137.687 74.338 94.614 1.00 78.42 319 PRO B O 1
ATOM 6203 N N . GLY B 1 318 ? 136.812 75.700 96.183 1.00 82.30 320 GLY B N 1
ATOM 6204 C CA . GLY B 1 318 ? 137.882 76.672 96.091 1.00 81.79 320 GLY B CA 1
ATOM 6205 C C . GLY B 1 318 ? 137.822 77.584 94.888 1.00 82.52 320 GLY B C 1
ATOM 6206 O O . GLY B 1 318 ? 138.794 78.301 94.627 1.00 80.03 320 GLY B O 1
ATOM 6207 N N . ALA B 1 319 ? 136.717 77.584 94.146 1.00 82.58 321 ALA B N 1
ATOM 6208 C CA . ALA B 1 319 ? 136.584 78.435 92.971 1.00 77.43 321 ALA B CA 1
ATOM 6209 C C . ALA B 1 319 ? 136.344 79.874 93.408 1.00 83.63 321 ALA B C 1
ATOM 6210 O O . ALA B 1 319 ? 135.385 80.157 94.135 1.00 82.02 321 ALA B O 1
ATOM 6212 N N . ASP B 1 320 ? 137.214 80.784 92.966 1.00 90.15 322 ASP B N 1
ATOM 6213 C CA . ASP B 1 320 ? 137.072 82.189 93.333 1.00 86.48 322 ASP B CA 1
ATOM 6214 C C . ASP B 1 320 ? 136.144 82.925 92.374 1.00 83.83 322 ASP B C 1
ATOM 6215 O O . ASP B 1 320 ? 135.344 83.763 92.803 1.00 86.25 322 ASP B O 1
ATOM 6220 N N . LEU B 1 321 ? 136.238 82.626 91.080 1.00 82.30 323 LEU B N 1
ATOM 6221 C CA . LEU B 1 321 ? 135.388 83.241 90.072 1.00 86.65 323 LEU B CA 1
ATOM 6222 C C . LEU B 1 321 ? 135.043 82.206 89.013 1.00 85.90 323 LEU B C 1
ATOM 6223 O O . LEU B 1 321 ? 135.877 81.369 88.658 1.00 81.38 323 LEU B O 1
ATOM 6228 N N . GLY B 1 322 ? 133.813 82.272 88.511 1.00 72.40 324 GLY B N 1
ATOM 6229 C CA . GLY B 1 322 ? 133.346 81.341 87.513 1.00 68.41 324 GLY B CA 1
ATOM 6230 C C . GLY B 1 322 ? 133.486 81.887 86.108 1.00 76.23 324 GLY B C 1
ATOM 6231 O O . GLY B 1 322 ? 134.056 82.960 85.886 1.00 83.51 324 GLY B O 1
ATOM 6232 N N . PRO B 1 323 ? 132.969 81.154 85.128 1.00 71.64 325 PRO B N 1
ATOM 6233 C CA . PRO B 1 323 ? 133.061 81.601 83.736 1.00 72.01 325 PRO B CA 1
ATOM 6234 C C . PRO B 1 323 ? 132.033 82.675 83.413 1.00 74.76 325 PRO B C 1
ATOM 6235 O O . PRO B 1 323 ? 131.135 82.981 84.199 1.00 73.13 325 PRO B O 1
ATOM 6239 N N . LEU B 1 324 ? 132.184 83.248 82.222 1.00 70.60 326 LEU B N 1
ATOM 6240 C CA . LEU B 1 324 ? 131.267 84.279 81.765 1.00 68.52 326 LEU B CA 1
ATOM 6241 C C . LEU B 1 324 ? 129.938 83.662 81.336 1.00 65.72 326 LEU B C 1
ATOM 6242 O O . LEU B 1 324 ? 129.784 82.441 81.253 1.00 72.76 326 LEU B O 1
ATOM 6247 N N . ILE B 1 325 ? 128.966 84.534 81.059 1.00 63.74 327 ILE B N 1
ATOM 6248 C CA . ILE B 1 325 ? 127.607 84.069 80.795 1.00 64.87 327 ILE B CA 1
ATOM 6249 C C . ILE B 1 325 ? 127.520 83.350 79.455 1.00 71.34 327 ILE B C 1
ATOM 6250 O O . ILE B 1 325 ? 126.894 82.287 79.354 1.00 71.98 327 ILE B O 1
ATOM 6255 N N . THR B 1 326 ? 128.133 83.902 78.413 1.00 79.48 328 THR B N 1
ATOM 6256 C CA . THR B 1 326 ? 128.048 83.331 77.077 1.00 75.75 328 THR B CA 1
ATOM 6257 C C . THR B 1 326 ? 129.370 83.560 76.366 1.00 73.68 328 THR B C 1
ATOM 6258 O O . THR B 1 326 ? 130.146 84.440 76.757 1.00 74.52 328 THR B O 1
ATOM 6262 N N . PRO B 1 327 ? 129.661 82.784 75.317 1.00 82.38 329 PRO B N 1
ATOM 6263 C CA . PRO B 1 327 ? 130.888 83.041 74.547 1.00 82.85 329 PRO B CA 1
ATOM 6264 C C . PRO B 1 327 ? 130.930 84.432 73.943 1.00 79.98 329 PRO B C 1
ATOM 6265 O O . PRO B 1 327 ? 132.022 84.976 73.733 1.00 82.42 329 PRO B O 1
ATOM 6269 N N . GLN B 1 328 ? 129.769 85.022 73.649 1.00 80.07 330 GLN B N 1
ATOM 6270 C CA . GLN B 1 328 ? 129.748 86.377 73.110 1.00 79.22 330 GLN B CA 1
ATOM 6271 C C . GLN B 1 328 ? 130.344 87.368 74.101 1.00 83.01 330 GLN B C 1
ATOM 6272 O O . GLN B 1 328 ? 131.071 88.287 73.709 1.00 82.83 330 GLN B O 1
ATOM 6278 N N . ALA B 1 329 ? 130.053 87.193 75.392 1.00 77.81 331 ALA B N 1
ATOM 6279 C CA . ALA B 1 329 ? 130.628 88.075 76.402 1.00 71.68 331 ALA B CA 1
ATOM 6280 C C . ALA B 1 329 ? 132.143 87.921 76.465 1.00 75.43 331 ALA B C 1
ATOM 6281 O O . ALA B 1 329 ? 132.870 88.911 76.610 1.00 84.97 331 ALA B O 1
ATOM 6283 N N . LYS B 1 330 ? 132.637 86.686 76.358 1.00 72.94 332 LYS B N 1
ATOM 6284 C CA . LYS B 1 330 ? 134.079 86.463 76.352 1.00 75.79 332 LYS B CA 1
ATOM 6285 C C . LYS B 1 330 ? 134.727 87.127 75.143 1.00 78.77 332 LYS B C 1
ATOM 6286 O O . LYS B 1 330 ? 135.777 87.770 75.260 1.00 81.17 332 LYS B O 1
ATOM 6292 N N . GLU B 1 331 ? 134.114 86.976 73.967 1.00 87.71 333 GLU B N 1
ATOM 6293 C CA . GLU B 1 331 ? 134.647 87.619 72.771 1.00 88.21 333 GLU B CA 1
ATOM 6294 C C . GLU B 1 331 ? 134.646 89.134 72.920 1.00 88.96 333 GLU B C 1
ATOM 6295 O O . GLU B 1 331 ? 135.602 89.806 72.517 1.00 92.20 333 GLU B O 1
ATOM 6301 N N . ARG B 1 332 ? 133.582 89.690 73.502 1.00 85.46 334 ARG B N 1
ATOM 6302 C CA . ARG B 1 332 ? 133.512 91.133 73.704 1.00 85.50 334 ARG B CA 1
ATOM 6303 C C . ARG B 1 332 ? 134.607 91.604 74.653 1.00 85.25 334 ARG B C 1
ATOM 6304 O O . ARG B 1 332 ? 135.263 92.622 74.407 1.00 88.60 334 ARG B O 1
ATOM 6312 N N . VAL B 1 333 ? 134.816 90.874 75.750 1.00 78.37 335 VAL B N 1
ATOM 6313 C CA . VAL B 1 333 ? 135.846 91.257 76.713 1.00 84.15 335 VAL B CA 1
ATOM 6314 C C . VAL B 1 333 ? 137.224 91.191 76.065 1.00 84.07 335 VAL B C 1
ATOM 6315 O O . VAL B 1 333 ? 138.064 92.081 76.253 1.00 82.92 335 VAL B O 1
ATOM 6319 N N . CYS B 1 334 ? 137.477 90.134 75.290 1.00 86.47 336 CYS B N 1
ATOM 6320 C CA . CYS B 1 334 ? 138.767 90.010 74.620 1.00 86.05 336 CYS B CA 1
ATOM 6321 C C . CYS B 1 334 ? 138.974 91.121 73.600 1.00 89.00 336 CYS B C 1
ATOM 6322 O O . CYS B 1 334 ? 140.078 91.666 73.494 1.00 89.51 336 CYS B O 1
ATOM 6325 N N . ASN B 1 335 ? 137.928 91.483 72.855 1.00 94.24 337 ASN B N 1
ATOM 6326 C CA . ASN B 1 335 ? 138.060 92.558 71.878 1.00 94.81 337 ASN B CA 1
ATOM 6327 C C . ASN B 1 335 ? 138.279 93.899 72.566 1.00 91.97 337 ASN B C 1
ATOM 6328 O O . ASN B 1 335 ? 139.031 94.743 72.066 1.00 90.76 337 ASN B O 1
ATOM 6333 N N . LEU B 1 336 ? 137.642 94.110 73.719 1.00 84.39 338 LEU B N 1
ATOM 6334 C CA . LEU B 1 336 ? 137.863 95.344 74.465 1.00 81.16 338 LEU B CA 1
ATOM 6335 C C . LEU B 1 336 ? 139.290 95.414 74.993 1.00 82.96 338 LEU B C 1
ATOM 6336 O O . LEU B 1 336 ? 139.927 96.474 74.947 1.00 90.46 338 LEU B O 1
ATOM 6341 N N . ILE B 1 337 ? 139.813 94.292 75.493 1.00 80.71 339 ILE B N 1
ATOM 6342 C CA . ILE B 1 337 ? 141.201 94.264 75.947 1.00 83.36 339 ILE B CA 1
ATOM 6343 C C . ILE B 1 337 ? 142.143 94.538 74.780 1.00 84.71 339 ILE B C 1
ATOM 6344 O O . ILE B 1 337 ? 143.130 95.272 74.916 1.00 88.35 339 ILE B O 1
ATOM 6349 N N . ASP B 1 338 ? 141.854 93.954 73.616 1.00 87.36 340 ASP B N 1
ATOM 6350 C CA . ASP B 1 338 ? 142.683 94.195 72.439 1.00 87.98 340 ASP B CA 1
ATOM 6351 C C . ASP B 1 338 ? 142.665 95.668 72.052 1.00 90.93 340 ASP B C 1
ATOM 6352 O O . ASP B 1 338 ? 143.714 96.266 71.783 1.00 94.70 340 ASP B O 1
ATOM 6357 N N . SER B 1 339 ? 141.475 96.272 72.011 1.00 90.65 341 SER B N 1
ATOM 6358 C CA . SER B 1 339 ? 141.377 97.689 71.679 1.00 92.04 341 SER B CA 1
ATOM 6359 C C . SER B 1 339 ? 142.156 98.538 72.674 1.00 92.07 341 SER B C 1
ATOM 6360 O O . SER B 1 339 ? 142.885 99.456 72.280 1.00 94.65 341 SER B O 1
ATOM 6363 N N . GLY B 1 340 ? 142.014 98.249 73.969 1.00 87.26 342 GLY B N 1
ATOM 6364 C CA . GLY B 1 340 ? 142.797 98.965 74.962 1.00 86.87 342 GLY B CA 1
ATOM 6365 C C . GLY B 1 340 ? 144.289 98.830 74.725 1.00 86.21 342 GLY B C 1
ATOM 6366 O O . GLY B 1 340 ? 145.042 99.795 74.873 1.00 89.79 342 GLY B O 1
ATOM 6367 N N . THR B 1 341 ? 144.735 97.630 74.348 1.00 84.13 343 THR B N 1
ATOM 6368 C CA . THR B 1 341 ? 146.148 97.430 74.043 1.00 87.36 343 THR B CA 1
ATOM 6369 C C . THR B 1 341 ? 146.573 98.269 72.844 1.00 88.97 343 THR B C 1
ATOM 6370 O O . THR B 1 341 ? 147.679 98.823 72.823 1.00 93.50 343 THR B O 1
ATOM 6374 N N . LYS B 1 342 ? 145.706 98.375 71.834 1.00 87.88 344 LYS B N 1
ATOM 6375 C CA . LYS B 1 342 ? 146.046 99.151 70.645 1.00 88.00 344 LYS B CA 1
ATOM 6376 C C . LYS B 1 342 ? 146.212 100.630 70.967 1.00 89.23 344 LYS B C 1
ATOM 6377 O O . LYS B 1 342 ? 147.036 101.311 70.347 1.00 89.68 344 LYS B O 1
ATOM 6383 N N . GLU B 1 343 ? 145.445 101.143 71.927 1.00 92.12 345 GLU B N 1
ATOM 6384 C CA . GLU B 1 343 ? 145.441 102.562 72.254 1.00 88.95 345 GLU B CA 1
ATOM 6385 C C . GLU B 1 343 ? 146.563 102.954 73.208 1.00 91.40 345 GLU B C 1
ATOM 6386 O O . GLU B 1 343 ? 146.539 104.063 73.752 1.00 92.07 345 GLU B O 1
ATOM 6392 N N . GLY B 1 344 ? 147.540 102.075 73.425 1.00 94.88 346 GLY B N 1
ATOM 6393 C CA . GLY B 1 344 ? 148.697 102.391 74.235 1.00 92.94 346 GLY B CA 1
ATOM 6394 C C . GLY B 1 344 ? 148.666 101.859 75.651 1.00 93.57 346 GLY B C 1
ATOM 6395 O O . GLY B 1 344 ? 149.624 102.091 76.399 1.00 95.17 346 GLY B O 1
ATOM 6396 N N . ALA B 1 345 ? 147.607 101.159 76.046 1.00 89.51 347 ALA B N 1
ATOM 6397 C CA . ALA B 1 345 ? 147.530 100.634 77.399 1.00 88.94 347 ALA B CA 1
ATOM 6398 C C . ALA B 1 345 ? 148.566 99.533 77.609 1.00 91.67 347 ALA B C 1
ATOM 6399 O O . ALA B 1 345 ? 149.064 98.917 76.661 1.00 89.68 347 ALA B O 1
ATOM 6401 N N . SER B 1 346 ? 148.888 99.290 78.876 1.00 89.15 348 SER B N 1
ATOM 6402 C CA . SER B 1 346 ? 149.848 98.268 79.272 1.00 85.09 348 SER B CA 1
ATOM 6403 C C . SER B 1 346 ? 149.145 97.224 80.128 1.00 86.56 348 SER B C 1
ATOM 6404 O O . SER B 1 346 ? 148.599 97.549 81.187 1.00 89.40 348 SER B O 1
ATOM 6407 N N . ILE B 1 347 ? 149.162 95.976 79.669 1.00 84.62 349 ILE B N 1
ATOM 6408 C CA . ILE B 1 347 ? 148.529 94.873 80.383 1.00 85.69 349 ILE B CA 1
ATOM 6409 C C . ILE B 1 347 ? 149.562 94.236 81.302 1.00 86.19 349 ILE B C 1
ATOM 6410 O O . ILE B 1 347 ? 150.581 93.711 80.838 1.00 84.59 349 ILE B O 1
ATOM 6415 N N . LEU B 1 348 ? 149.299 94.279 82.607 1.00 78.45 350 LEU B N 1
ATOM 6416 C CA . LEU B 1 348 ? 150.181 93.661 83.588 1.00 78.49 350 LEU B CA 1
ATOM 6417 C C . LEU B 1 348 ? 149.857 92.187 83.795 1.00 76.24 350 LEU B C 1
ATOM 6418 O O . LEU B 1 348 ? 150.762 91.383 84.042 1.00 75.62 350 LEU B O 1
ATOM 6423 N N . LEU B 1 349 ? 148.581 91.819 83.701 1.00 78.05 351 LEU B N 1
ATOM 6424 C CA . LEU B 1 349 ? 148.140 90.437 83.835 1.00 78.53 351 LEU B CA 1
ATOM 6425 C C . LEU B 1 349 ? 147.123 90.141 82.744 1.00 79.14 351 LEU B C 1
ATOM 6426 O O . LEU B 1 349 ? 146.162 90.897 82.568 1.00 80.14 351 LEU B O 1
ATOM 6431 N N . ASP B 1 350 ? 147.335 89.049 82.015 1.00 78.78 352 ASP B N 1
ATOM 6432 C CA . ASP B 1 350 ? 146.481 88.659 80.899 1.00 77.34 352 ASP B CA 1
ATOM 6433 C C . ASP B 1 350 ? 145.885 87.287 81.183 1.00 85.42 352 ASP B C 1
ATOM 6434 O O . ASP B 1 350 ? 146.620 86.306 81.338 1.00 80.96 352 ASP B O 1
ATOM 6439 N N . GLY B 1 351 ? 144.554 87.224 81.246 1.00 90.74 353 GLY B N 1
ATOM 6440 C CA . GLY B 1 351 ? 143.839 85.980 81.458 1.00 87.82 353 GLY B CA 1
ATOM 6441 C C . GLY B 1 351 ? 143.008 85.508 80.288 1.00 86.10 353 GLY B C 1
ATOM 6442 O O . GLY B 1 351 ? 142.236 84.556 80.434 1.00 87.55 353 GLY B O 1
ATOM 6443 N N . ARG B 1 352 ? 143.141 86.151 79.126 1.00 90.42 354 ARG B N 1
ATOM 6444 C CA . ARG B 1 352 ? 142.321 85.783 77.975 1.00 92.34 354 ARG B CA 1
ATOM 6445 C C . ARG B 1 352 ? 142.605 84.355 77.521 1.00 91.84 354 ARG B C 1
ATOM 6446 O O . ARG B 1 352 ? 141.676 83.608 77.193 1.00 95.63 354 ARG B O 1
ATOM 6454 N N . LYS B 1 353 ? 143.877 83.959 77.494 1.00 88.03 355 LYS B N 1
ATOM 6455 C CA . LYS B 1 353 ? 144.277 82.635 77.039 1.00 90.26 355 LYS B CA 1
ATOM 6456 C C . LYS B 1 353 ? 144.303 81.606 78.167 1.00 91.94 355 LYS B C 1
ATOM 6457 O O . LYS B 1 353 ? 145.011 80.598 78.060 1.00 92.06 355 LYS B O 1
ATOM 6463 N N . ILE B 1 354 ? 143.545 81.833 79.240 1.00 93.35 356 ILE B N 1
ATOM 6464 C CA . ILE B 1 354 ? 143.509 80.884 80.345 1.00 92.88 356 ILE B CA 1
ATOM 6465 C C . ILE B 1 354 ? 142.738 79.640 79.926 1.00 92.38 356 ILE B C 1
ATOM 6466 O O . ILE B 1 354 ? 141.766 79.714 79.162 1.00 90.79 356 ILE B O 1
ATOM 6471 N N . LYS B 1 355 ? 143.171 78.484 80.427 1.00 101.26 357 LYS B N 1
ATOM 6472 C CA . LYS B 1 355 ? 142.521 77.210 80.151 1.00 101.45 357 LYS B CA 1
ATOM 6473 C C . LYS B 1 355 ? 142.346 76.452 81.457 1.00 98.18 357 LYS B C 1
ATOM 6474 O O . LYS B 1 355 ? 143.307 76.288 82.216 1.00 101.05 357 LYS B O 1
ATOM 6480 N N . VAL B 1 356 ? 141.126 75.992 81.714 1.00 88.05 358 VAL B N 1
ATOM 6481 C CA . VAL B 1 356 ? 140.798 75.291 82.950 1.00 92.25 358 VAL B CA 1
ATOM 6482 C C . VAL B 1 356 ? 140.794 73.792 82.684 1.00 93.63 358 VAL B C 1
ATOM 6483 O O . VAL B 1 356 ? 140.294 73.334 81.650 1.00 95.58 358 VAL B O 1
ATOM 6487 N N . LYS B 1 357 ? 141.354 73.027 83.619 1.00 89.05 359 LYS B N 1
ATOM 6488 C CA . LYS B 1 357 ? 141.360 71.576 83.501 1.00 89.97 359 LYS B CA 1
ATOM 6489 C C . LYS B 1 357 ? 139.939 71.035 83.600 1.00 94.01 359 LYS B C 1
ATOM 6490 O O . LYS B 1 357 ? 139.232 71.287 84.581 1.00 91.59 359 LYS B O 1
ATOM 6496 N N . GLY B 1 358 ? 139.521 70.287 82.579 1.00 97.24 360 GLY B N 1
ATOM 6497 C CA . GLY B 1 358 ? 138.210 69.677 82.555 1.00 96.18 360 GLY B CA 1
ATOM 6498 C C . GLY B 1 358 ? 137.094 70.572 82.064 1.00 95.33 360 GLY B C 1
ATOM 6499 O O . GLY B 1 358 ? 135.968 70.088 81.887 1.00 91.34 360 GLY B O 1
ATOM 6500 N N . TYR B 1 359 ? 137.363 71.855 81.837 1.00 91.88 361 TYR B N 1
ATOM 6501 C CA . TYR B 1 359 ? 136.353 72.804 81.379 1.00 91.19 361 TYR B CA 1
ATOM 6502 C C . TYR B 1 359 ? 136.913 73.637 80.231 1.00 90.49 361 TYR B C 1
ATOM 6503 O O . TYR B 1 359 ? 136.809 74.864 80.208 1.00 94.09 361 TYR B O 1
ATOM 6512 N N . GLU B 1 360 ? 137.524 72.960 79.256 1.00 92.40 362 GLU B N 1
ATOM 6513 C CA . GLU B 1 360 ? 138.111 73.658 78.118 1.00 94.92 362 GLU B CA 1
ATOM 6514 C C . GLU B 1 360 ? 137.061 74.353 77.263 1.00 93.09 362 GLU B C 1
ATOM 6515 O O . GLU B 1 360 ? 137.391 75.308 76.551 1.00 90.57 362 GLU B O 1
ATOM 6521 N N . ASN B 1 361 ? 135.810 73.900 77.314 1.00 85.01 363 ASN B N 1
ATOM 6522 C CA . ASN B 1 361 ? 134.736 74.486 76.524 1.00 85.87 363 ASN B CA 1
ATOM 6523 C C . ASN B 1 361 ? 134.019 75.619 77.245 1.00 85.17 363 ASN B C 1
ATOM 6524 O O . ASN B 1 361 ? 133.084 76.196 76.681 1.00 87.93 363 ASN B O 1
ATOM 6529 N N . GLY B 1 362 ? 134.430 75.955 78.469 1.00 76.71 364 GLY B N 1
ATOM 6530 C CA . GLY B 1 362 ? 133.759 76.997 79.212 1.00 74.64 364 GLY B CA 1
ATOM 6531 C C . GLY B 1 362 ? 134.239 78.388 78.841 1.00 75.46 364 GLY B C 1
ATOM 6532 O O . GLY B 1 362 ? 135.331 78.585 78.310 1.00 75.18 364 GLY B O 1
ATOM 6533 N N . ASN B 1 363 ? 133.390 79.371 79.135 1.00 80.97 365 ASN B N 1
ATOM 6534 C CA . ASN B 1 363 ? 133.694 80.777 78.872 1.00 77.40 365 ASN B CA 1
ATOM 6535 C C . ASN B 1 363 ? 134.532 81.411 79.975 1.00 79.43 365 ASN B C 1
ATOM 6536 O O . ASN B 1 363 ? 134.124 82.408 80.576 1.00 75.32 365 ASN B O 1
ATOM 6541 N N . PHE B 1 364 ? 135.705 80.852 80.258 1.00 84.10 366 PHE B N 1
ATOM 6542 C CA . PHE B 1 364 ? 136.537 81.342 81.348 1.00 79.10 366 PHE B CA 1
ATOM 6543 C C . PHE B 1 364 ? 137.477 82.438 80.866 1.00 79.27 366 PHE B C 1
ATOM 6544 O O . PHE B 1 364 ? 138.031 82.367 79.765 1.00 80.74 366 PHE B O 1
ATOM 6552 N N . VAL B 1 365 ? 137.651 83.457 81.703 1.00 81.96 367 VAL B N 1
ATOM 6553 C CA . VAL B 1 365 ? 138.587 84.546 81.448 1.00 82.20 367 VAL B CA 1
ATOM 6554 C C . VAL B 1 365 ? 139.258 84.902 82.766 1.00 81.57 367 VAL B C 1
ATOM 6555 O O . VAL B 1 365 ? 138.590 85.288 83.731 1.00 74.47 367 VAL B O 1
ATOM 6559 N N . GLY B 1 366 ? 140.578 84.773 82.806 1.00 82.27 368 GLY B N 1
ATOM 6560 C CA . GLY B 1 366 ? 141.319 84.975 84.028 1.00 76.43 368 GLY B CA 1
ATOM 6561 C C . GLY B 1 366 ? 141.402 86.435 84.410 1.00 81.38 368 GLY B C 1
ATOM 6562 O O . GLY B 1 366 ? 141.054 87.344 83.639 1.00 86.12 368 GLY B O 1
ATOM 6563 N N . PRO B 1 367 ? 141.867 86.685 85.633 1.00 76.99 369 PRO B N 1
ATOM 6564 C CA . PRO B 1 367 ? 142.016 88.072 86.092 1.00 71.48 369 PRO B CA 1
ATOM 6565 C C . PRO B 1 367 ? 142.888 88.878 85.141 1.00 74.99 369 PRO B C 1
ATOM 6566 O O . PRO B 1 367 ? 144.001 88.473 84.797 1.00 75.86 369 PRO B O 1
ATOM 6570 N N . THR B 1 368 ? 142.368 90.026 84.713 1.00 70.31 370 THR B N 1
ATOM 6571 C CA . THR B 1 368 ? 143.074 90.920 83.805 1.00 63.76 370 THR B CA 1
ATOM 6572 C C . THR B 1 368 ? 143.235 92.276 84.472 1.00 71.10 370 THR B C 1
ATOM 6573 O O . THR B 1 368 ? 142.280 92.804 85.051 1.00 68.09 370 THR B O 1
ATOM 6577 N N . ILE B 1 369 ? 144.439 92.835 84.389 1.00 71.91 371 ILE B N 1
ATOM 6578 C CA . ILE B 1 369 ? 144.753 94.142 84.954 1.00 68.67 371 ILE B CA 1
ATOM 6579 C C . ILE B 1 369 ? 145.371 94.989 83.852 1.00 65.74 371 ILE B C 1
ATOM 6580 O O . ILE B 1 369 ? 146.360 94.581 83.229 1.00 63.21 371 ILE B O 1
ATOM 6585 N N . ILE B 1 370 ? 144.790 96.161 83.613 1.00 72.75 372 ILE B N 1
ATOM 6586 C CA . ILE B 1 370 ? 145.280 97.104 82.617 1.00 75.93 372 ILE B CA 1
ATOM 6587 C C . ILE B 1 370 ? 145.736 98.364 83.339 1.00 72.05 372 ILE B C 1
ATOM 6588 O O . ILE B 1 370 ? 145.058 98.846 84.253 1.00 65.11 372 ILE B O 1
ATOM 6593 N N . SER B 1 371 ? 146.885 98.894 82.925 1.00 76.36 373 SER B N 1
ATOM 6594 C CA . SER B 1 371 ? 147.467 100.077 83.541 1.00 74.48 373 SER B CA 1
ATOM 6595 C C . SER B 1 371 ? 147.687 101.136 82.472 1.00 78.49 373 SER B C 1
ATOM 6596 O O . SER B 1 371 ? 147.520 100.888 81.274 1.00 78.19 373 SER B O 1
ATOM 6599 N N . ASN B 1 372 ? 148.067 102.333 82.920 1.00 78.71 374 ASN B N 1
ATOM 6600 C CA . ASN B 1 372 ? 148.307 103.465 82.026 1.00 74.94 374 ASN B CA 1
ATOM 6601 C C . ASN B 1 372 ? 147.053 103.831 81.238 1.00 77.22 374 ASN B C 1
ATOM 6602 O O . ASN B 1 372 ? 147.136 104.363 80.128 1.00 78.43 374 ASN B O 1
ATOM 6607 N N . VAL B 1 373 ? 145.880 103.547 81.806 1.00 71.49 375 VAL B N 1
ATOM 6608 C CA . VAL B 1 373 ? 144.626 103.828 81.120 1.00 67.64 375 VAL B CA 1
ATOM 6609 C C . VAL B 1 373 ? 144.281 105.304 81.264 1.00 73.24 375 VAL B C 1
ATOM 6610 O O . VAL B 1 373 ? 144.496 105.913 82.321 1.00 78.58 375 VAL B O 1
ATOM 6614 N N . LYS B 1 374 ? 143.745 105.888 80.192 1.00 77.21 376 LYS B N 1
ATOM 6615 C CA . LYS B 1 374 ? 143.317 107.277 80.185 1.00 80.30 376 LYS B CA 1
ATOM 6616 C C . LYS B 1 374 ? 141.801 107.358 80.034 1.00 78.89 376 LYS B C 1
ATOM 6617 O O . LYS B 1 374 ? 141.172 106.413 79.548 1.00 81.62 376 LYS B O 1
ATOM 6623 N N . PRO B 1 375 ? 141.184 108.472 80.443 1.00 80.06 377 PRO B N 1
ATOM 6624 C CA . PRO B 1 375 ? 139.719 108.580 80.336 1.00 83.04 377 PRO B CA 1
ATOM 6625 C C . PRO B 1 375 ? 139.195 108.495 78.911 1.00 88.57 377 PRO B C 1
ATOM 6626 O O . PRO B 1 375 ? 138.020 108.153 78.728 1.00 90.78 377 PRO B O 1
ATOM 6630 N N . ASN B 1 376 ? 140.015 108.791 77.906 1.00 89.86 378 ASN B N 1
ATOM 6631 C CA . ASN B 1 376 ? 139.572 108.810 76.518 1.00 87.88 378 ASN B CA 1
ATOM 6632 C C . ASN B 1 376 ? 139.749 107.470 75.816 1.00 88.48 378 ASN B C 1
ATOM 6633 O O . ASN B 1 376 ? 139.580 107.403 74.594 1.00 87.52 378 ASN B O 1
ATOM 6638 N N . MET B 1 377 ? 140.084 106.412 76.546 1.00 87.32 379 MET B N 1
ATOM 6639 C CA . MET B 1 377 ? 140.325 105.109 75.946 1.00 86.77 379 MET B CA 1
ATOM 6640 C C . MET B 1 377 ? 139.044 104.284 75.923 1.00 85.80 379 MET B C 1
ATOM 6641 O O . MET B 1 377 ? 138.144 104.470 76.745 1.00 87.10 379 MET B O 1
ATOM 6646 N N . THR B 1 378 ? 138.973 103.362 74.960 1.00 86.03 380 THR B N 1
ATOM 6647 C CA . THR B 1 378 ? 137.769 102.553 74.791 1.00 85.63 380 THR B CA 1
ATOM 6648 C C . THR B 1 378 ? 137.516 101.682 76.015 1.00 86.78 380 THR B C 1
ATOM 6649 O O . THR B 1 378 ? 136.384 101.591 76.504 1.00 85.36 380 THR B O 1
ATOM 6653 N N . CYS B 1 379 ? 138.562 101.027 76.523 1.00 87.87 381 CYS B N 1
ATOM 6654 C CA . CYS B 1 379 ? 138.403 100.163 77.688 1.00 84.37 381 CYS B CA 1
ATOM 6655 C C . CYS B 1 379 ? 137.865 100.918 78.895 1.00 82.72 381 CYS B C 1
ATOM 6656 O O . CYS B 1 379 ? 137.267 100.299 79.783 1.00 84.78 381 CYS B O 1
ATOM 6659 N N . TYR B 1 380 ? 138.060 102.236 78.949 1.00 79.72 382 TYR B N 1
ATOM 6660 C CA . TYR B 1 380 ? 137.568 103.021 80.075 1.00 79.69 382 TYR B CA 1
ATOM 6661 C C . TYR B 1 380 ? 136.127 103.468 79.857 1.00 80.87 382 TYR B C 1
ATOM 6662 O O . TYR B 1 380 ? 135.312 103.416 80.784 1.00 83.62 382 TYR B O 1
ATOM 6671 N N . LYS B 1 381 ? 135.798 103.912 78.643 1.00 81.35 383 LYS B N 1
ATOM 6672 C CA . LYS B 1 381 ? 134.455 104.407 78.367 1.00 80.50 383 LYS B CA 1
ATOM 6673 C C . LYS B 1 381 ? 133.431 103.282 78.288 1.00 84.30 383 LYS B C 1
ATOM 6674 O O . LYS B 1 381 ? 132.273 103.478 78.674 1.00 80.24 383 LYS B O 1
ATOM 6680 N N . GLU B 1 382 ? 133.829 102.112 77.797 1.00 90.50 384 GLU B N 1
ATOM 6681 C CA . GLU B 1 382 ? 132.904 100.999 77.653 1.00 82.57 384 GLU B CA 1
ATOM 6682 C C . GLU B 1 382 ? 132.859 100.166 78.928 1.00 84.12 384 GLU B C 1
ATOM 6683 O O . GLU B 1 382 ? 133.874 99.957 79.599 1.00 83.48 384 GLU B O 1
ATOM 6689 N N . GLU B 1 383 ? 131.662 99.688 79.259 1.00 84.27 385 GLU B N 1
ATOM 6690 C CA . GLU B 1 383 ? 131.463 98.842 80.430 1.00 80.27 385 GLU B CA 1
ATOM 6691 C C . GLU B 1 383 ? 131.957 97.437 80.108 1.00 80.08 385 GLU B C 1
ATOM 6692 O O . GLU B 1 383 ? 131.338 96.719 79.317 1.00 79.20 385 GLU B O 1
ATOM 6698 N N . ILE B 1 384 ? 133.075 97.042 80.720 1.00 73.86 386 ILE B N 1
ATOM 6699 C CA . ILE B 1 384 ? 133.639 95.725 80.443 1.00 73.29 386 ILE B CA 1
ATOM 6700 C C . ILE B 1 384 ? 132.717 94.631 80.966 1.00 75.66 386 ILE B C 1
ATOM 6701 O O . ILE B 1 384 ? 132.425 93.657 80.262 1.00 76.00 386 ILE B O 1
ATOM 6706 N N . PHE B 1 385 ? 132.246 94.771 82.205 1.00 74.25 387 PHE B N 1
ATOM 6707 C CA . PHE B 1 385 ? 131.344 93.794 82.812 1.00 71.66 387 PHE B CA 1
ATOM 6708 C C . PHE B 1 385 ? 131.996 92.414 82.866 1.00 72.98 387 PHE B C 1
ATOM 6709 O O . PHE B 1 385 ? 131.343 91.388 82.664 1.00 74.72 387 PHE B O 1
ATOM 6717 N N . GLY B 1 386 ? 133.298 92.389 83.140 1.00 64.44 388 GLY B N 1
ATOM 6718 C CA . GLY B 1 386 ? 134.043 91.156 83.199 1.00 57.88 388 GLY B CA 1
ATOM 6719 C C . GLY B 1 386 ? 135.234 91.252 84.131 1.00 61.85 388 GLY B C 1
ATOM 6720 O O . GLY B 1 386 ? 135.450 92.269 84.798 1.00 66.54 388 GLY B O 1
ATOM 6721 N N . PRO B 1 387 ? 136.035 90.187 84.196 1.00 65.80 389 PRO B N 1
ATOM 6722 C CA . PRO B 1 387 ? 137.208 90.169 85.089 1.00 63.67 389 PRO B CA 1
ATOM 6723 C C . PRO B 1 387 ? 138.374 90.985 84.536 1.00 70.14 389 PRO B C 1
ATOM 6724 O O . PRO B 1 387 ? 139.454 90.466 84.240 1.00 75.03 389 PRO B O 1
ATOM 6728 N N . VAL B 1 388 ? 138.152 92.290 84.391 1.00 67.71 390 VAL B N 1
ATOM 6729 C CA . VAL B 1 388 ? 139.156 93.216 83.883 1.00 60.42 390 VAL B CA 1
ATOM 6730 C C . VAL B 1 388 ? 139.194 94.427 84.804 1.00 57.74 390 VAL B C 1
ATOM 6731 O O . VAL B 1 388 ? 138.143 94.933 85.213 1.00 58.50 390 VAL B O 1
ATOM 6735 N N . LEU B 1 389 ? 140.399 94.887 85.128 1.00 60.29 391 LEU B N 1
ATOM 6736 C CA . LEU B 1 389 ? 140.601 96.039 85.997 1.00 64.80 391 LEU B CA 1
ATOM 6737 C C . LEU B 1 389 ? 141.510 97.037 85.293 1.00 68.41 391 LEU B C 1
ATOM 6738 O O . LEU B 1 389 ? 142.677 96.734 85.020 1.00 68.01 391 LEU B O 1
ATOM 6743 N N . VAL B 1 390 ? 140.977 98.222 85.002 1.00 64.70 392 VAL B N 1
ATOM 6744 C CA . VAL B 1 390 ? 141.745 99.314 84.414 1.00 61.00 392 VAL B CA 1
ATOM 6745 C C . VAL B 1 390 ? 142.192 100.237 85.538 1.00 70.19 392 VAL B C 1
ATOM 6746 O O . VAL B 1 390 ? 141.382 100.637 86.384 1.00 66.07 392 VAL B O 1
ATOM 6750 N N . VAL B 1 391 ? 143.479 100.572 85.554 1.00 74.11 393 VAL B N 1
ATOM 6751 C CA . VAL B 1 391 ? 144.083 101.352 86.628 1.00 69.59 393 VAL B CA 1
ATOM 6752 C C . VAL B 1 391 ? 144.505 102.703 86.070 1.00 71.83 393 VAL B C 1
ATOM 6753 O O . VAL B 1 391 ? 145.131 102.776 85.006 1.00 70.85 393 VAL B O 1
ATOM 6757 N N . LEU B 1 392 ? 144.162 103.768 86.790 1.00 73.69 394 LEU B N 1
ATOM 6758 C CA . LEU B 1 392 ? 144.587 105.119 86.463 1.00 66.63 394 LEU B CA 1
ATOM 6759 C C . LEU B 1 392 ? 145.406 105.677 87.619 1.00 63.41 394 LEU B C 1
ATOM 6760 O O . LEU B 1 392 ? 145.245 105.263 88.771 1.00 67.90 394 LEU B O 1
ATOM 6765 N N . GLU B 1 393 ? 146.289 106.622 87.302 1.00 66.77 395 GLU B N 1
ATOM 6766 C CA . GLU B 1 393 ? 147.192 107.208 88.282 1.00 69.20 395 GLU B CA 1
ATOM 6767 C C . GLU B 1 393 ? 147.042 108.721 88.276 1.00 69.75 395 GLU B C 1
ATOM 6768 O O . GLU B 1 393 ? 146.976 109.344 87.212 1.00 72.33 395 GLU B O 1
ATOM 6774 N N . THR B 1 394 ? 146.989 109.305 89.471 1.00 60.29 396 THR B N 1
ATOM 6775 C CA . THR B 1 394 ? 146.861 110.744 89.640 1.00 65.84 396 THR B CA 1
ATOM 6776 C C . THR B 1 394 ? 147.797 111.213 90.745 1.00 70.47 396 THR B C 1
ATOM 6777 O O . THR B 1 394 ? 148.073 110.482 91.700 1.00 73.63 396 THR B O 1
ATOM 6781 N N . GLU B 1 395 ? 148.282 112.448 90.605 1.00 69.23 397 GLU B N 1
ATOM 6782 C CA . GLU B 1 395 ? 149.209 113.010 91.579 1.00 65.36 397 GLU B CA 1
ATOM 6783 C C . GLU B 1 395 ? 148.506 113.571 92.808 1.00 67.85 397 GLU B C 1
ATOM 6784 O O . GLU B 1 395 ? 149.130 113.668 93.870 1.00 72.85 397 GLU B O 1
ATOM 6790 N N . THR B 1 396 ? 147.232 113.940 92.692 1.00 62.66 398 THR B N 1
ATOM 6791 C CA . THR B 1 396 ? 146.486 114.509 93.804 1.00 60.04 398 THR B CA 1
ATOM 6792 C C . THR B 1 396 ? 145.068 113.957 93.792 1.00 57.46 398 THR B C 1
ATOM 6793 O O . THR B 1 396 ? 144.564 113.503 92.762 1.00 58.97 398 THR B O 1
ATOM 6797 N N . LEU B 1 397 ? 144.427 114.001 94.962 1.00 60.24 399 LEU B N 1
ATOM 6798 C CA . LEU B 1 397 ? 143.051 113.526 95.063 1.00 57.47 399 LEU B CA 1
ATOM 6799 C C . LEU B 1 397 ? 142.095 114.409 94.272 1.00 57.28 399 LEU B C 1
ATOM 6800 O O . LEU B 1 397 ? 141.031 113.942 93.849 1.00 58.48 399 LEU B O 1
ATOM 6805 N N . ASP B 1 398 ? 142.446 115.681 94.071 1.00 61.97 400 ASP B N 1
ATOM 6806 C CA . ASP B 1 398 ? 141.596 116.559 93.274 1.00 58.44 400 ASP B CA 1
ATOM 6807 C C . ASP B 1 398 ? 141.458 116.038 91.850 1.00 62.95 400 ASP B C 1
ATOM 6808 O O . ASP B 1 398 ? 140.362 116.057 91.276 1.00 68.57 400 ASP B O 1
ATOM 6813 N N . GLU B 1 399 ? 142.559 115.561 91.265 1.00 63.69 401 GLU B N 1
ATOM 6814 C CA . GLU B 1 399 ? 142.494 115.005 89.917 1.00 61.71 401 GLU B CA 1
ATOM 6815 C C . GLU B 1 399 ? 141.630 113.750 89.883 1.00 65.04 401 GLU B C 1
ATOM 6816 O O . GLU B 1 399 ? 140.877 113.532 88.928 1.00 71.10 401 GLU B O 1
ATOM 6822 N N . ALA B 1 400 ? 141.721 112.914 90.920 1.00 53.72 402 ALA B N 1
ATOM 6823 C CA . ALA B 1 400 ? 140.885 111.719 90.974 1.00 46.71 402 ALA B CA 1
ATOM 6824 C C . ALA B 1 400 ? 139.409 112.086 91.062 1.00 51.99 402 ALA B C 1
ATOM 6825 O O . ALA B 1 400 ? 138.567 111.478 90.391 1.00 56.00 402 ALA B O 1
ATOM 6827 N N . ILE B 1 401 ? 139.076 113.079 91.890 1.00 55.33 403 ILE B N 1
ATOM 6828 C CA . ILE B 1 401 ? 137.688 113.518 91.998 1.00 43.73 403 ILE B CA 1
ATOM 6829 C C . ILE B 1 401 ? 137.209 114.089 90.670 1.00 49.75 403 ILE B C 1
ATOM 6830 O O . ILE B 1 401 ? 136.068 113.858 90.252 1.00 62.47 403 ILE B O 1
ATOM 6835 N N . GLN B 1 402 ? 138.073 114.840 89.984 1.00 56.79 404 GLN B N 1
ATOM 6836 C CA . GLN B 1 402 ? 137.704 115.392 88.684 1.00 58.11 404 GLN B CA 1
ATOM 6837 C C . GLN B 1 402 ? 137.438 114.279 87.678 1.00 60.37 404 GLN B C 1
ATOM 6838 O O . GLN B 1 402 ? 136.482 114.346 86.897 1.00 73.20 404 GLN B O 1
ATOM 6844 N N . ILE B 1 403 ? 138.280 113.245 87.682 1.00 55.11 405 ILE B N 1
ATOM 6845 C CA . ILE B 1 403 ? 138.083 112.118 86.773 1.00 53.60 405 ILE B CA 1
ATOM 6846 C C . ILE B 1 403 ? 136.768 111.414 87.084 1.00 47.97 405 ILE B C 1
ATOM 6847 O O . ILE B 1 403 ? 136.000 111.064 86.180 1.00 52.63 405 ILE B O 1
ATOM 6852 N N . VAL B 1 404 ? 136.492 111.191 88.371 1.00 45.44 406 VAL B N 1
ATOM 6853 C CA . VAL B 1 404 ? 135.260 110.508 88.755 1.00 48.87 406 VAL B CA 1
ATOM 6854 C C . VAL B 1 404 ? 134.043 111.331 88.350 1.00 55.84 406 VAL B C 1
ATOM 6855 O O . VAL B 1 404 ? 133.016 110.780 87.936 1.00 57.90 406 VAL B O 1
ATOM 6859 N N . ASN B 1 405 ? 134.134 112.658 88.462 1.00 51.08 407 ASN B N 1
ATOM 6860 C CA . ASN B 1 405 ? 133.003 113.504 88.097 1.00 48.19 407 ASN B CA 1
ATOM 6861 C C . ASN B 1 405 ? 132.804 113.556 86.588 1.00 52.79 407 ASN B C 1
ATOM 6862 O O . ASN B 1 405 ? 131.663 113.537 86.114 1.00 58.78 407 ASN B O 1
ATOM 6867 N N . ASN B 1 406 ? 133.894 113.623 85.821 1.00 58.75 408 ASN B N 1
ATOM 6868 C CA . ASN B 1 406 ? 133.772 113.646 84.367 1.00 55.87 408 ASN B CA 1
ATOM 6869 C C . ASN B 1 406 ? 133.205 112.338 83.833 1.00 63.26 408 ASN B C 1
ATOM 6870 O O . ASN B 1 406 ? 132.596 112.322 82.757 1.00 66.77 408 ASN B O 1
ATOM 6875 N N . ASN B 1 407 ? 133.391 111.244 84.558 1.00 67.62 409 ASN B N 1
ATOM 6876 C CA . ASN B 1 407 ? 132.874 109.959 84.109 1.00 64.91 409 ASN B CA 1
ATOM 6877 C C . ASN B 1 407 ? 131.351 109.963 84.194 1.00 68.87 409 ASN B C 1
ATOM 6878 O O . ASN B 1 407 ? 130.796 110.394 85.212 1.00 69.45 409 ASN B O 1
ATOM 6883 N N . PRO B 1 408 ? 130.640 109.496 83.163 1.00 67.57 410 PRO B N 1
ATOM 6884 C CA . PRO B 1 408 ? 129.171 109.549 83.225 1.00 64.74 410 PRO B CA 1
ATOM 6885 C C . PRO B 1 408 ? 128.572 108.558 84.206 1.00 67.88 410 PRO B C 1
ATOM 6886 O O . PRO B 1 408 ? 127.583 108.886 84.871 1.00 65.34 410 PRO B O 1
ATOM 6890 N N . TYR B 1 409 ? 129.141 107.362 84.325 1.00 71.01 411 TYR B N 1
ATOM 6891 C CA . TYR B 1 409 ? 128.594 106.352 85.218 1.00 67.87 411 TYR B CA 1
ATOM 6892 C C . TYR B 1 409 ? 128.983 106.658 86.658 1.00 71.12 411 TYR B C 1
ATOM 6893 O O . TYR B 1 409 ? 130.164 106.815 86.978 1.00 77.90 411 TYR B O 1
ATOM 6902 N N . GLY B 1 410 ? 127.980 106.742 87.526 1.00 65.09 412 GLY B N 1
ATOM 6903 C CA . GLY B 1 410 ? 128.216 107.062 88.920 1.00 64.64 412 GLY B CA 1
ATOM 6904 C C . GLY B 1 410 ? 127.432 106.181 89.866 1.00 67.28 412 GLY B C 1
ATOM 6905 O O . GLY B 1 410 ? 127.021 106.621 90.943 1.00 70.15 412 GLY B O 1
ATOM 6906 N N . ASN B 1 411 ? 127.206 104.931 89.461 1.00 67.33 413 ASN B N 1
ATOM 6907 C CA . ASN B 1 411 ? 126.447 104.005 90.295 1.00 65.97 413 ASN B CA 1
ATOM 6908 C C . ASN B 1 411 ? 127.041 103.915 91.693 1.00 64.47 413 ASN B C 1
ATOM 6909 O O . ASN B 1 411 ? 126.318 103.968 92.694 1.00 67.19 413 ASN B O 1
ATOM 6914 N N . GLY B 1 412 ? 128.357 103.768 91.780 1.00 64.35 414 GLY B N 1
ATOM 6915 C CA . GLY B 1 412 ? 129.011 103.685 93.069 1.00 61.90 414 GLY B CA 1
ATOM 6916 C C . GLY B 1 412 ? 130.500 103.891 92.931 1.00 59.18 414 GLY B C 1
ATOM 6917 O O . GLY B 1 412 ? 131.085 103.662 91.867 1.00 60.04 414 GLY B O 1
ATOM 6918 N N . THR B 1 413 ? 131.106 104.331 94.030 1.00 54.35 415 THR B N 1
ATOM 6919 C CA . THR B 1 413 ? 132.543 104.548 94.081 1.00 55.82 415 THR B CA 1
ATOM 6920 C C . THR B 1 413 ? 133.012 104.300 95.505 1.00 56.83 415 THR B C 1
ATOM 6921 O O . THR B 1 413 ? 132.233 104.383 96.458 1.00 51.44 415 THR B O 1
ATOM 6925 N N . ALA B 1 414 ? 134.299 103.990 95.636 1.00 51.91 416 ALA B N 1
ATOM 6926 C CA . ALA B 1 414 ? 134.902 103.709 96.928 1.00 38.64 416 ALA B CA 1
ATOM 6927 C C . ALA B 1 414 ? 136.261 104.384 97.024 1.00 45.57 416 ALA B C 1
ATOM 6928 O O . ALA B 1 414 ? 137.030 104.412 96.060 1.00 40.66 416 ALA B O 1
ATOM 6930 N N . ILE B 1 415 ? 136.545 104.932 98.203 1.00 46.30 417 ILE B N 1
ATOM 6931 C CA . ILE B 1 415 ? 137.828 105.553 98.505 1.00 42.13 417 ILE B CA 1
ATOM 6932 C C . ILE B 1 415 ? 138.419 104.860 99.722 1.00 45.47 417 ILE B C 1
ATOM 6933 O O . ILE B 1 415 ? 137.742 104.690 100.743 1.00 44.16 417 ILE B O 1
ATOM 6938 N N . PHE B 1 416 ? 139.681 104.459 99.611 1.00 48.27 418 PHE B N 1
ATOM 6939 C CA . PHE B 1 416 ? 140.393 103.763 100.674 1.00 39.88 418 PHE B CA 1
ATOM 6940 C C . PHE B 1 416 ? 141.389 104.728 101.301 1.00 52.27 418 PHE B C 1
ATOM 6941 O O . PHE B 1 416 ? 142.261 105.263 100.608 1.00 59.91 418 PHE B O 1
ATOM 6949 N N . THR B 1 417 ? 141.253 104.954 102.604 1.00 50.98 419 THR B N 1
ATOM 6950 C CA . THR B 1 417 ? 142.133 105.871 103.315 1.00 43.68 419 THR B CA 1
ATOM 6951 C C . THR B 1 417 ? 141.883 105.723 104.808 1.00 49.57 419 THR B C 1
ATOM 6952 O O . THR B 1 417 ? 140.800 105.313 105.236 1.00 56.75 419 THR B O 1
ATOM 6956 N N . THR B 1 418 ? 142.903 106.064 105.592 1.00 50.49 420 THR B N 1
ATOM 6957 C CA . THR B 1 418 ? 142.821 106.048 107.045 1.00 41.19 420 THR B CA 1
ATOM 6958 C C . THR B 1 418 ? 142.658 107.444 107.632 1.00 44.57 420 THR B C 1
ATOM 6959 O O . THR B 1 418 ? 142.688 107.598 108.857 1.00 50.44 420 THR B O 1
ATOM 6963 N N . ASN B 1 419 ? 142.484 108.458 106.789 1.00 55.24 421 ASN B N 1
ATOM 6964 C CA . ASN B 1 419 ? 142.328 109.841 107.222 1.00 41.05 421 ASN B CA 1
ATOM 6965 C C . ASN B 1 419 ? 140.876 110.252 107.024 1.00 43.89 421 ASN B C 1
ATOM 6966 O O . ASN B 1 419 ? 140.351 110.171 105.908 1.00 57.41 421 ASN B O 1
ATOM 6971 N N . GLY B 1 420 ? 140.230 110.690 108.106 1.00 47.84 422 GLY B N 1
ATOM 6972 C CA . GLY B 1 420 ? 138.826 111.056 108.017 1.00 36.22 422 GLY B CA 1
ATOM 6973 C C . GLY B 1 420 ? 138.586 112.261 107.127 1.00 36.91 422 GLY B C 1
ATOM 6974 O O . GLY B 1 420 ? 137.577 112.328 106.419 1.00 52.94 422 GLY B O 1
ATOM 6975 N N . ALA B 1 421 ? 139.504 113.231 107.151 1.00 38.18 423 ALA B N 1
ATOM 6976 C CA . ALA B 1 421 ? 139.330 114.426 106.332 1.00 44.18 423 ALA B CA 1
ATOM 6977 C C . ALA B 1 421 ? 139.323 114.079 104.850 1.00 53.69 423 ALA B C 1
ATOM 6978 O O . ALA B 1 421 ? 138.513 114.614 104.084 1.00 57.15 423 ALA B O 1
ATOM 6980 N N . THR B 1 422 ? 140.218 113.186 104.425 1.00 55.31 424 THR B N 1
ATOM 6981 C CA . THR B 1 422 ? 140.253 112.787 103.022 1.00 37.26 424 THR B CA 1
ATOM 6982 C C . THR B 1 422 ? 138.952 112.108 102.612 1.00 25.20 424 THR B C 1
ATOM 6983 O O . THR B 1 422 ? 138.390 112.409 101.551 1.00 45.00 424 THR B O 1
ATOM 6987 N N . ALA B 1 423 ? 138.458 111.187 103.443 1.00 29.81 425 ALA B N 1
ATOM 6988 C CA . ALA B 1 423 ? 137.216 110.493 103.123 1.00 29.59 425 ALA B CA 1
ATOM 6989 C C . ALA B 1 423 ? 136.045 111.464 103.057 1.00 32.79 425 ALA B C 1
ATOM 6990 O O . ALA B 1 423 ? 135.194 111.361 102.166 1.00 43.88 425 ALA B O 1
ATOM 6992 N N . ARG B 1 424 ? 135.980 112.412 103.995 1.00 46.63 426 ARG B N 1
ATOM 6993 C CA . ARG B 1 424 ? 134.894 113.385 103.987 1.00 44.77 426 ARG B CA 1
ATOM 6994 C C . ARG B 1 424 ? 134.964 114.263 102.743 1.00 51.81 426 ARG B C 1
ATOM 6995 O O . ARG B 1 424 ? 133.946 114.512 102.085 1.00 59.81 426 ARG B O 1
ATOM 7003 N N . LYS B 1 425 ? 136.163 114.744 102.407 1.00 53.59 427 LYS B N 1
ATOM 7004 C CA . LYS B 1 425 ? 136.333 115.543 101.199 1.00 46.64 427 LYS B CA 1
ATOM 7005 C C . LYS B 1 425 ? 135.870 114.774 99.969 1.00 50.76 427 LYS B C 1
ATOM 7006 O O . LYS B 1 425 ? 135.150 115.311 99.119 1.00 66.85 427 LYS B O 1
ATOM 7012 N N . TYR B 1 426 ? 136.277 113.508 99.857 1.00 46.75 428 TYR B N 1
ATOM 7013 C CA . TYR B 1 426 ? 135.885 112.710 98.700 1.00 47.95 428 TYR B CA 1
ATOM 7014 C C . TYR B 1 426 ? 134.372 112.535 98.646 1.00 45.63 428 TYR B C 1
ATOM 7015 O O . TYR B 1 426 ? 133.744 112.769 97.608 1.00 56.22 428 TYR B O 1
ATOM 7024 N N . ALA B 1 427 ? 133.766 112.127 99.764 1.00 45.20 429 ALA B N 1
ATOM 7025 C CA . ALA B 1 427 ? 132.328 111.891 99.788 1.00 33.27 429 ALA B CA 1
ATOM 7026 C C . ALA B 1 427 ? 131.528 113.160 99.531 1.00 40.96 429 ALA B C 1
ATOM 7027 O O . ALA B 1 427 ? 130.403 113.077 99.026 1.00 41.67 429 ALA B O 1
ATOM 7029 N N . HIS B 1 428 ? 132.075 114.330 99.863 1.00 48.86 430 HIS B N 1
ATOM 7030 C CA . HIS B 1 428 ? 131.354 115.580 99.661 1.00 50.52 430 HIS B CA 1
ATOM 7031 C C . HIS B 1 428 ? 131.542 116.142 98.257 1.00 53.30 430 HIS B C 1
ATOM 7032 O O . HIS B 1 428 ? 130.615 116.747 97.706 1.00 56.99 430 HIS B O 1
ATOM 7039 N N . LEU B 1 429 ? 132.721 115.955 97.664 1.00 43.67 431 LEU B N 1
ATOM 7040 C CA . LEU B 1 429 ? 133.007 116.510 96.348 1.00 41.79 431 LEU B CA 1
ATOM 7041 C C . LEU B 1 429 ? 132.715 115.541 95.210 1.00 42.50 431 LEU B C 1
ATOM 7042 O O . LEU B 1 429 ? 132.457 115.989 94.087 1.00 45.05 431 LEU B O 1
ATOM 7047 N N . VAL B 1 430 ? 132.747 114.237 95.465 1.00 48.64 432 VAL B N 1
ATOM 7048 C CA . VAL B 1 430 ? 132.516 113.250 94.416 1.00 49.59 432 VAL B CA 1
ATOM 7049 C C . VAL B 1 430 ? 131.036 113.245 94.056 1.00 57.48 432 VAL B C 1
ATOM 7050 O O . VAL B 1 430 ? 130.168 113.276 94.936 1.00 49.87 432 VAL B O 1
ATOM 7054 N N . ASP B 1 431 ? 130.746 113.210 92.757 1.00 66.16 433 ASP B N 1
ATOM 7055 C CA . ASP B 1 431 ? 129.368 113.189 92.266 1.00 59.47 433 ASP B CA 1
ATOM 7056 C C . ASP B 1 431 ? 128.930 111.751 91.979 1.00 67.96 433 ASP B C 1
ATOM 7057 O O . ASP B 1 431 ? 128.760 111.328 90.836 1.00 70.23 433 ASP B O 1
ATOM 7062 N N . VAL B 1 432 ? 128.751 110.995 93.060 1.00 70.56 434 VAL B N 1
ATOM 7063 C CA . VAL B 1 432 ? 128.331 109.600 92.989 1.00 63.81 434 VAL B CA 1
ATOM 7064 C C . VAL B 1 432 ? 127.322 109.348 94.101 1.00 64.90 434 VAL B C 1
ATOM 7065 O O . VAL B 1 432 ? 127.567 109.700 95.259 1.00 71.53 434 VAL B O 1
ATOM 7069 N N . GLY B 1 433 ? 126.193 108.733 93.749 1.00 48.03 435 GLY B N 1
ATOM 7070 C CA . GLY B 1 433 ? 125.135 108.481 94.711 1.00 50.20 435 GLY B CA 1
ATOM 7071 C C . GLY B 1 433 ? 125.446 107.402 95.726 1.00 54.04 435 GLY B C 1
ATOM 7072 O O . GLY B 1 433 ? 124.668 107.227 96.671 1.00 59.30 435 GLY B O 1
ATOM 7073 N N . GLN B 1 434 ? 126.552 106.678 95.560 1.00 51.30 436 GLN B N 1
ATOM 7074 C CA . GLN B 1 434 ? 126.941 105.621 96.491 1.00 45.99 436 GLN B CA 1
ATOM 7075 C C . GLN B 1 434 ? 128.450 105.682 96.682 1.00 57.40 436 GLN B C 1
ATOM 7076 O O . GLN B 1 434 ? 129.204 105.191 95.836 1.00 60.81 436 GLN B O 1
ATOM 7082 N N . VAL B 1 435 ? 128.886 106.270 97.792 1.00 50.52 437 VAL B N 1
ATOM 7083 C CA . VAL B 1 435 ? 130.301 106.421 98.112 1.00 51.55 437 VAL B CA 1
ATOM 7084 C C . VAL B 1 435 ? 130.664 105.402 99.182 1.00 57.64 437 VAL B C 1
ATOM 7085 O O . VAL B 1 435 ? 129.868 105.125 100.087 1.00 53.40 437 VAL B O 1
ATOM 7089 N N . GLY B 1 436 ? 131.867 104.843 99.074 1.00 53.96 438 GLY B N 1
ATOM 7090 C CA . GLY B 1 436 ? 132.338 103.861 100.030 1.00 39.45 438 GLY B CA 1
ATOM 7091 C C . GLY B 1 436 ? 133.656 104.246 100.670 1.00 51.59 438 GLY B C 1
ATOM 7092 O O . GLY B 1 436 ? 134.619 104.578 99.972 1.00 54.72 438 GLY B O 1
ATOM 7093 N N . VAL B 1 437 ? 133.710 104.209 101.997 1.00 55.93 439 VAL B N 1
ATOM 7094 C CA . VAL B 1 437 ? 134.919 104.521 102.751 1.00 55.73 439 VAL B CA 1
ATOM 7095 C C . VAL B 1 437 ? 135.497 103.191 103.222 1.00 53.30 439 VAL B C 1
ATOM 7096 O O . VAL B 1 437 ? 134.975 102.564 104.148 1.00 59.27 439 VAL B O 1
ATOM 7100 N N . ASN B 1 438 ? 136.579 102.756 102.578 1.00 43.38 440 ASN B N 1
ATOM 7101 C CA . ASN B 1 438 ? 137.219 101.473 102.860 1.00 46.54 440 ASN B CA 1
ATOM 7102 C C . ASN B 1 438 ? 136.293 100.294 102.577 1.00 57.73 440 ASN B C 1
ATOM 7103 O O . ASN B 1 438 ? 136.567 99.169 103.007 1.00 62.52 440 ASN B O 1
ATOM 7108 N N . VAL B 1 439 ? 135.201 100.531 101.864 1.00 48.04 441 VAL B N 1
ATOM 7109 C CA . VAL B 1 439 ? 134.244 99.498 101.482 1.00 50.05 441 VAL B CA 1
ATOM 7110 C C . VAL B 1 439 ? 134.304 99.351 99.965 1.00 51.63 441 VAL B C 1
ATOM 7111 O O . VAL B 1 439 ? 133.960 100.299 99.247 1.00 53.60 441 VAL B O 1
ATOM 7115 N N . PRO B 1 440 ? 134.729 98.201 99.431 1.00 53.86 442 PRO B N 1
ATOM 7116 C CA . PRO B 1 440 ? 134.841 98.077 97.972 1.00 48.04 442 PRO B CA 1
ATOM 7117 C C . PRO B 1 440 ? 133.507 97.947 97.261 1.00 54.00 442 PRO B C 1
ATOM 7118 O O . PRO B 1 440 ? 133.384 98.428 96.127 1.00 53.19 442 PRO B O 1
ATOM 7122 N N . ILE B 1 441 ? 132.513 97.322 97.884 1.00 60.41 443 ILE B N 1
ATOM 7123 C CA . ILE B 1 441 ? 131.193 97.157 97.281 1.00 54.98 443 ILE B CA 1
ATOM 7124 C C . ILE B 1 441 ? 130.183 97.907 98.141 1.00 60.42 443 ILE B C 1
ATOM 7125 O O . ILE B 1 441 ? 129.544 97.303 99.014 1.00 63.83 443 ILE B O 1
ATOM 7130 N N . PRO B 1 442 ? 130.005 99.215 97.937 1.00 56.39 444 PRO B N 1
ATOM 7131 C CA . PRO B 1 442 ? 129.091 99.977 98.798 1.00 51.64 444 PRO B CA 1
ATOM 7132 C C . PRO B 1 442 ? 127.627 99.775 98.439 1.00 46.78 444 PRO B C 1
ATOM 7133 O O . PRO B 1 442 ? 126.894 100.746 98.231 1.00 43.96 444 PRO B O 1
ATOM 7137 N N . VAL B 1 443 ? 127.191 98.521 98.358 1.00 51.06 445 VAL B N 1
ATOM 7138 C CA . VAL B 1 443 ? 125.790 98.203 98.092 1.00 53.87 445 VAL B CA 1
ATOM 7139 C C . VAL B 1 443 ? 124.985 98.470 99.359 1.00 60.29 445 VAL B C 1
ATOM 7140 O O . VAL B 1 443 ? 125.174 97.767 100.363 1.00 55.98 445 VAL B O 1
ATOM 7144 N N . PRO B 1 444 ? 124.088 99.457 99.375 1.00 56.67 446 PRO B N 1
ATOM 7145 C CA . PRO B 1 444 ? 123.307 99.704 100.592 1.00 49.95 446 PRO B CA 1
ATOM 7146 C C . PRO B 1 444 ? 122.411 98.523 100.925 1.00 49.38 446 PRO B C 1
ATOM 7147 O O . PRO B 1 444 ? 121.847 97.876 100.039 1.00 59.77 446 PRO B O 1
ATOM 7151 N N . LEU B 1 445 ? 122.283 98.245 102.222 1.00 54.12 447 LEU B N 1
ATOM 7152 C CA . LEU B 1 445 ? 121.397 97.185 102.664 1.00 56.62 447 LEU B CA 1
ATOM 7153 C C . LEU B 1 445 ? 119.964 97.500 102.239 1.00 55.51 447 LEU B C 1
ATOM 7154 O O . LEU B 1 445 ? 119.635 98.648 101.928 1.00 57.27 447 LEU B O 1
ATOM 7159 N N . PRO B 1 446 ? 119.090 96.489 102.213 1.00 53.08 448 PRO B N 1
ATOM 7160 C CA . PRO B 1 446 ? 117.706 96.727 101.771 1.00 51.38 448 PRO B CA 1
ATOM 7161 C C . PRO B 1 446 ? 116.982 97.799 102.565 1.00 54.67 448 PRO B C 1
ATOM 7162 O O . PRO B 1 446 ? 116.043 98.406 102.034 1.00 61.38 448 PRO B O 1
ATOM 7166 N N . MET B 1 447 ? 117.383 98.054 103.811 1.00 58.67 449 MET B N 1
ATOM 7167 C CA . MET B 1 447 ? 116.719 99.088 104.597 1.00 60.88 449 MET B CA 1
ATOM 7168 C C . MET B 1 447 ? 116.930 100.469 103.989 1.00 64.41 449 MET B C 1
ATOM 7169 O O . MET B 1 447 ? 116.027 101.311 104.042 1.00 67.96 449 MET B O 1
ATOM 7174 N N . PHE B 1 448 ? 118.100 100.717 103.408 1.00 49.20 450 PHE B N 1
ATOM 7175 C CA . PHE B 1 448 ? 118.345 101.942 102.660 1.00 42.91 450 PHE B CA 1
ATOM 7176 C C . PHE B 1 448 ? 117.839 101.752 101.230 1.00 61.01 450 PHE B C 1
ATOM 7177 O O . PHE B 1 448 ? 117.160 100.772 100.913 1.00 70.26 450 PHE B O 1
ATOM 7185 N N . SER B 1 449 ? 118.158 102.694 100.346 1.00 60.00 451 SER B N 1
ATOM 7186 C CA . SER B 1 449 ? 117.730 102.644 98.957 1.00 54.06 451 SER B CA 1
ATOM 7187 C C . SER B 1 449 ? 118.941 102.653 98.035 1.00 48.18 451 SER B C 1
ATOM 7188 O O . SER B 1 449 ? 119.975 103.254 98.343 1.00 58.00 451 SER B O 1
ATOM 7191 N N . PHE B 1 450 ? 118.801 101.975 96.898 1.00 50.90 452 PHE B N 1
ATOM 7192 C CA . PHE B 1 450 ? 119.849 101.920 95.879 1.00 56.61 452 PHE B CA 1
ATOM 7193 C C . PHE B 1 450 ? 119.829 103.246 95.130 1.00 62.68 452 PHE B C 1
ATOM 7194 O O . PHE B 1 450 ? 119.094 103.428 94.159 1.00 64.48 452 PHE B O 1
ATOM 7202 N N . THR B 1 451 ? 120.651 104.187 95.588 1.00 59.96 453 THR B N 1
ATOM 7203 C CA . THR B 1 451 ? 120.626 105.555 95.068 1.00 61.71 453 THR B CA 1
ATOM 7204 C C . THR B 1 451 ? 121.403 105.653 93.752 1.00 62.86 453 THR B C 1
ATOM 7205 O O . THR B 1 451 ? 122.621 105.818 93.716 1.00 65.17 453 THR B O 1
ATOM 7209 N N . GLY B 1 452 ? 120.657 105.548 92.654 1.00 61.76 454 GLY B N 1
ATOM 7210 C CA . GLY B 1 452 ? 121.252 105.707 91.342 1.00 58.69 454 GLY B CA 1
ATOM 7211 C C . GLY B 1 452 ? 121.789 107.110 91.128 1.00 66.10 454 GLY B C 1
ATOM 7212 O O . GLY B 1 452 ? 121.736 107.966 92.011 1.00 71.12 454 GLY B O 1
ATOM 7213 N N . SER B 1 453 ? 122.318 107.349 89.929 1.00 50.95 455 SER B N 1
ATOM 7214 C CA . SER B 1 453 ? 122.964 108.617 89.617 1.00 57.27 455 SER B CA 1
ATOM 7215 C C . SER B 1 453 ? 122.626 109.045 88.194 1.00 58.51 455 SER B C 1
ATOM 7216 O O . SER B 1 453 ? 121.679 108.550 87.576 1.00 56.28 455 SER B O 1
ATOM 7219 N N . ARG B 1 454 ? 123.411 110.002 87.692 1.00 59.51 456 ARG B N 1
ATOM 7220 C CA . ARG B 1 454 ? 123.224 110.644 86.380 1.00 61.77 456 ARG B CA 1
ATOM 7221 C C . ARG B 1 454 ? 123.001 109.562 85.321 1.00 61.23 456 ARG B C 1
ATOM 7222 O O . ARG B 1 454 ? 121.944 109.563 84.674 1.00 65.13 456 ARG B O 1
ATOM 7230 N N . SER B 1 455 ? 123.947 108.644 85.106 1.00 62.60 457 SER B N 1
ATOM 7231 C CA . SER B 1 455 ? 123.885 107.722 83.977 1.00 61.92 457 SER B CA 1
ATOM 7232 C C . SER B 1 455 ? 123.538 106.294 84.374 1.00 69.58 457 SER B C 1
ATOM 7233 O O . SER B 1 455 ? 123.013 105.551 83.537 1.00 70.40 457 SER B O 1
ATOM 7236 N N . SER B 1 456 ? 123.809 105.888 85.610 1.00 65.62 458 SER B N 1
ATOM 7237 C CA . SER B 1 456 ? 123.560 104.518 86.037 1.00 60.21 458 SER B CA 1
ATOM 7238 C C . SER B 1 456 ? 122.118 104.284 86.462 1.00 62.46 458 SER B C 1
ATOM 7239 O O . SER B 1 456 ? 121.811 103.212 86.996 1.00 70.58 458 SER B O 1
ATOM 7242 N N . PHE B 1 457 ? 121.232 105.251 86.243 1.00 56.01 459 PHE B N 1
ATOM 7243 C CA . PHE B 1 457 ? 119.841 105.113 86.643 1.00 54.56 459 PHE B CA 1
ATOM 7244 C C . PHE B 1 457 ? 119.009 106.149 85.903 1.00 64.06 459 PHE B C 1
ATOM 7245 O O . PHE B 1 457 ? 119.469 107.270 85.669 1.00 70.33 459 PHE B O 1
ATOM 7253 N N . ARG B 1 458 ? 117.791 105.760 85.531 1.00 67.57 460 ARG B N 1
ATOM 7254 C CA . ARG B 1 458 ? 116.839 106.648 84.879 1.00 63.08 460 ARG B CA 1
ATOM 7255 C C . ARG B 1 458 ? 115.497 106.527 85.583 1.00 66.00 460 ARG B C 1
ATOM 7256 O O . ARG B 1 458 ? 114.939 105.430 85.677 1.00 66.02 460 ARG B O 1
ATOM 7264 N N . GLY B 1 459 ? 114.985 107.655 86.076 1.00 77.88 461 GLY B N 1
ATOM 7265 C CA . GLY B 1 459 ? 113.747 107.701 86.819 1.00 70.94 461 GLY B CA 1
ATOM 7266 C C . GLY B 1 459 ? 113.845 108.704 87.946 1.00 73.59 461 GLY B C 1
ATOM 7267 O O . GLY B 1 459 ? 114.694 109.603 87.934 1.00 73.45 461 GLY B O 1
ATOM 7268 N N . ASP B 1 460 ? 112.964 108.549 88.929 1.00 65.38 462 ASP B N 1
ATOM 7269 C CA . ASP B 1 460 ? 112.902 109.442 90.079 1.00 65.26 462 ASP B CA 1
ATOM 7270 C C . ASP B 1 460 ? 113.016 108.715 91.409 1.00 69.07 462 ASP B C 1
ATOM 7271 O O . ASP B 1 460 ? 113.613 109.249 92.347 1.00 63.53 462 ASP B O 1
ATOM 7276 N N . THR B 1 461 ? 112.464 107.509 91.515 1.00 67.46 463 THR B N 1
ATOM 7277 C CA . THR B 1 461 ? 112.440 106.752 92.758 1.00 63.30 463 THR B CA 1
ATOM 7278 C C . THR B 1 461 ? 113.337 105.528 92.635 1.00 66.97 463 THR B C 1
ATOM 7279 O O . THR B 1 461 ? 113.443 104.930 91.559 1.00 71.11 463 THR B O 1
ATOM 7283 N N . ASN B 1 462 ? 113.974 105.156 93.742 1.00 58.61 464 ASN B N 1
ATOM 7284 C CA . ASN B 1 462 ? 114.922 104.049 93.753 1.00 58.50 464 ASN B CA 1
ATOM 7285 C C . ASN B 1 462 ? 114.167 102.720 93.775 1.00 64.50 464 ASN B C 1
ATOM 7286 O O . ASN B 1 462 ? 112.941 102.668 93.643 1.00 54.61 464 ASN B O 1
ATOM 7291 N N . PHE B 1 463 ? 114.903 101.622 93.951 1.00 58.10 465 PHE B N 1
ATOM 7292 C CA . PHE B 1 463 ? 114.335 100.281 93.856 1.00 60.87 465 PHE B CA 1
ATOM 7293 C C . PHE B 1 463 ? 113.746 99.795 95.177 1.00 64.51 465 PHE B C 1
ATOM 7294 O O . PHE B 1 463 ? 112.556 99.471 95.242 1.00 71.58 465 PHE B O 1
ATOM 7302 N N . TYR B 1 464 ? 114.557 99.725 96.228 1.00 48.04 466 TYR B N 1
ATOM 7303 C CA . TYR B 1 464 ? 114.119 99.226 97.525 1.00 53.06 466 TYR B CA 1
ATOM 7304 C C . TYR B 1 464 ? 114.279 100.321 98.582 1.00 58.25 466 TYR B C 1
ATOM 7305 O O . TYR B 1 464 ? 114.784 101.414 98.307 1.00 57.65 466 TYR B O 1
ATOM 7314 N N . GLY B 1 465 ? 113.841 100.014 99.801 1.00 43.01 467 GLY B N 1
ATOM 7315 C CA . GLY B 1 465 ? 113.844 100.991 100.872 1.00 33.75 467 GLY B CA 1
ATOM 7316 C C . GLY B 1 465 ? 112.530 101.751 100.939 1.00 48.59 467 GLY B C 1
ATOM 7317 O O . GLY B 1 465 ? 111.499 101.330 100.401 1.00 60.25 467 GLY B O 1
ATOM 7318 N N . LYS B 1 466 ? 112.571 102.894 101.627 1.00 42.39 468 LYS B N 1
ATOM 7319 C CA . LYS B 1 466 ? 111.401 103.765 101.658 1.00 41.74 468 LYS B CA 1
ATOM 7320 C C . LYS B 1 466 ? 111.039 104.232 100.255 1.00 46.30 468 LYS B C 1
ATOM 7321 O O . LYS B 1 466 ? 109.858 104.274 99.889 1.00 57.84 468 LYS B O 1
ATOM 7327 N N . GLN B 1 467 ? 112.045 104.580 99.449 1.00 49.95 469 GLN B N 1
ATOM 7328 C CA . GLN B 1 467 ? 111.783 104.925 98.057 1.00 50.39 469 GLN B CA 1
ATOM 7329 C C . GLN B 1 467 ? 111.192 103.740 97.306 1.00 55.79 469 GLN B C 1
ATOM 7330 O O . GLN B 1 467 ? 110.282 103.907 96.486 1.00 64.38 469 GLN B O 1
ATOM 7336 N N . GLY B 1 468 ? 111.693 102.534 97.572 1.00 52.03 470 GLY B N 1
ATOM 7337 C CA . GLY B 1 468 ? 111.135 101.359 96.924 1.00 50.16 470 GLY B CA 1
ATOM 7338 C C . GLY B 1 468 ? 109.667 101.161 97.249 1.00 52.11 470 GLY B C 1
ATOM 7339 O O . GLY B 1 468 ? 108.867 100.816 96.376 1.00 57.15 470 GLY B O 1
ATOM 7340 N N . ILE B 1 469 ? 109.293 101.376 98.512 1.00 54.81 471 ILE B N 1
ATOM 7341 C CA . ILE B 1 469 ? 107.891 101.255 98.899 1.00 48.28 471 ILE B CA 1
ATOM 7342 C C . ILE B 1 469 ? 107.062 102.351 98.242 1.00 48.83 471 ILE B C 1
ATOM 7343 O O . ILE B 1 469 ? 105.942 102.108 97.778 1.00 48.24 471 ILE B O 1
ATOM 7348 N N . GLN B 1 470 ? 107.596 103.573 98.192 1.00 53.02 472 GLN B N 1
ATOM 7349 C CA . GLN B 1 470 ? 106.853 104.680 97.598 1.00 48.86 472 GLN B CA 1
ATOM 7350 C C . GLN B 1 470 ? 106.637 104.465 96.105 1.00 51.22 472 GLN B C 1
ATOM 7351 O O . GLN B 1 470 ? 105.606 104.871 95.554 1.00 50.57 472 GLN B O 1
ATOM 7357 N N . PHE B 1 471 ? 107.599 103.831 95.431 1.00 48.69 473 PHE B N 1
ATOM 7358 C CA . PHE B 1 471 ? 107.496 103.651 93.987 1.00 42.93 473 PHE B CA 1
ATOM 7359 C C . PHE B 1 471 ? 106.282 102.809 93.617 1.00 52.52 473 PHE B C 1
ATOM 7360 O O . PHE B 1 471 ? 105.533 103.158 92.696 1.00 51.98 473 PHE B O 1
ATOM 7368 N N . TYR B 1 472 ? 106.069 101.698 94.319 1.00 58.01 474 TYR B N 1
ATOM 7369 C CA . TYR B 1 472 ? 104.958 100.799 94.031 1.00 45.44 474 TYR B CA 1
ATOM 7370 C C . TYR B 1 472 ? 103.666 101.203 94.732 1.00 54.93 474 TYR B C 1
ATOM 7371 O O . TYR B 1 472 ? 102.745 100.383 94.815 1.00 57.23 474 TYR B O 1
ATOM 7380 N N . THR B 1 473 ? 103.572 102.432 95.236 1.00 56.11 475 THR B N 1
ATOM 7381 C CA . THR B 1 473 ? 102.390 102.897 95.944 1.00 44.58 475 THR B CA 1
ATOM 7382 C C . THR B 1 473 ? 102.069 104.327 95.530 1.00 50.52 475 THR B C 1
ATOM 7383 O O . THR B 1 473 ? 102.914 105.046 94.992 1.00 51.65 475 THR B O 1
ATOM 7387 N N . GLN B 1 474 ? 100.826 104.728 95.790 1.00 53.53 476 GLN B N 1
ATOM 7388 C CA . GLN B 1 474 ? 100.352 106.072 95.501 1.00 45.50 476 GLN B CA 1
ATOM 7389 C C . GLN B 1 474 ? 99.626 106.627 96.718 1.00 45.58 476 GLN B C 1
ATOM 7390 O O . GLN B 1 474 ? 98.973 105.890 97.461 1.00 51.70 476 GLN B O 1
ATOM 7396 N N . LEU B 1 475 ? 99.748 107.937 96.914 1.00 52.00 477 LEU B N 1
ATOM 7397 C CA . LEU B 1 475 ? 99.130 108.595 98.055 1.00 48.20 477 LEU B CA 1
ATOM 7398 C C . LEU B 1 475 ? 97.712 109.041 97.722 1.00 55.35 477 LEU B C 1
ATOM 7399 O O . LEU B 1 475 ? 97.443 109.544 96.627 1.00 69.15 477 LEU B O 1
ATOM 7404 N N . LYS B 1 476 ? 96.804 108.849 98.677 1.00 35.49 478 LYS B N 1
ATOM 7405 C CA . LYS B 1 476 ? 95.420 109.303 98.570 1.00 48.89 478 LYS B CA 1
ATOM 7406 C C . LYS B 1 476 ? 95.136 110.224 99.749 1.00 50.49 478 LYS B C 1
ATOM 7407 O O . LYS B 1 476 ? 94.898 109.752 100.867 1.00 65.30 478 LYS B O 1
ATOM 7413 N N . THR B 1 477 ? 95.158 111.530 99.503 1.00 49.00 479 THR B N 1
ATOM 7414 C CA . THR B 1 477 ? 94.903 112.527 100.534 1.00 55.99 479 THR B CA 1
ATOM 7415 C C . THR B 1 477 ? 93.403 112.752 100.656 1.00 53.21 479 THR B C 1
ATOM 7416 O O . THR B 1 477 ? 92.715 112.943 99.648 1.00 51.27 479 THR B O 1
ATOM 7420 N N . ILE B 1 478 ? 92.901 112.726 101.887 1.00 52.09 480 ILE B N 1
ATOM 7421 C CA . ILE B 1 478 ? 91.478 112.869 102.168 1.00 55.72 480 ILE B CA 1
ATOM 7422 C C . ILE B 1 478 ? 91.294 114.057 103.101 1.00 50.42 480 ILE B C 1
ATOM 7423 O O . ILE B 1 478 ? 91.875 114.092 104.193 1.00 52.17 480 ILE B O 1
ATOM 7428 N N . THR B 1 479 ? 90.490 115.025 102.671 1.00 58.55 481 THR B N 1
ATOM 7429 C CA . THR B 1 479 ? 90.136 116.188 103.473 1.00 51.69 481 THR B CA 1
ATOM 7430 C C . THR B 1 479 ? 88.664 116.093 103.848 1.00 56.43 481 THR B C 1
ATOM 7431 O O . THR B 1 479 ? 87.795 116.117 102.970 1.00 56.35 481 THR B O 1
ATOM 7435 N N . SER B 1 480 ? 88.388 115.989 105.145 1.00 53.14 482 SER B N 1
ATOM 7436 C CA . SER B 1 480 ? 87.043 115.747 105.648 1.00 48.44 482 SER B CA 1
ATOM 7437 C C . SER B 1 480 ? 86.646 116.847 106.622 1.00 48.59 482 SER B C 1
ATOM 7438 O O . SER B 1 480 ? 87.426 117.207 107.510 1.00 62.23 482 SER B O 1
ATOM 7441 N N . GLN B 1 481 ? 85.436 117.375 106.451 1.00 50.55 483 GLN B N 1
ATOM 7442 C CA . GLN B 1 481 ? 84.855 118.343 107.371 1.00 51.36 483 GLN B CA 1
ATOM 7443 C C . GLN B 1 481 ? 83.632 117.729 108.038 1.00 56.76 483 GLN B C 1
ATOM 7444 O O . GLN B 1 481 ? 82.779 117.136 107.370 1.00 51.03 483 GLN B O 1
ATOM 7450 N N . TRP B 1 482 ? 83.554 117.875 109.368 1.00 48.22 484 TRP B N 1
ATOM 7451 C CA . TRP B 1 482 ? 82.547 117.211 110.190 1.00 38.36 484 TRP B CA 1
ATOM 7452 C C . TRP B 1 482 ? 81.940 118.226 111.165 1.00 49.30 484 TRP B C 1
ATOM 7453 O O . TRP B 1 482 ? 81.898 118.003 112.374 1.00 54.06 484 TRP B O 1
ATOM 7464 N N . LYS B 1 483 ? 81.497 119.361 110.622 1.00 68.90 485 LYS B N 1
ATOM 7465 C CA . LYS B 1 483 ? 80.932 120.439 111.430 1.00 71.68 485 LYS B CA 1
ATOM 7466 C C . LYS B 1 483 ? 80.107 119.896 112.590 1.00 73.82 485 LYS B C 1
ATOM 7467 O O . LYS B 1 483 ? 79.305 118.973 112.424 1.00 74.06 485 LYS B O 1
ATOM 7473 N N . GLU B 1 484 ? 80.314 120.484 113.771 1.00 87.98 486 GLU B N 1
ATOM 7474 C CA . GLU B 1 484 ? 79.658 119.990 114.977 1.00 88.85 486 GLU B CA 1
ATOM 7475 C C . GLU B 1 484 ? 78.141 120.035 114.846 1.00 93.53 486 GLU B C 1
ATOM 7476 O O . GLU B 1 484 ? 77.444 119.125 115.310 1.00 95.60 486 GLU B O 1
ATOM 7482 N N . GLU B 1 485 ? 77.610 121.086 114.219 1.00 98.81 487 GLU B N 1
ATOM 7483 C CA . GLU B 1 485 ? 76.165 121.252 114.107 1.00 97.25 487 GLU B CA 1
ATOM 7484 C C . GLU B 1 485 ? 75.482 120.080 113.413 1.00 96.91 487 GLU B C 1
ATOM 7485 O O . GLU B 1 485 ? 74.261 119.937 113.543 1.00 101.37 487 GLU B O 1
ATOM 7491 N N . ASP B 1 486 ? 76.227 119.245 112.687 1.00 88.23 488 ASP B N 1
ATOM 7492 C CA . ASP B 1 486 ? 75.632 118.090 112.026 1.00 95.07 488 ASP B CA 1
ATOM 7493 C C . ASP B 1 486 ? 75.491 116.891 112.954 1.00 96.66 488 ASP B C 1
ATOM 7494 O O . ASP B 1 486 ? 74.750 115.958 112.627 1.00 95.39 488 ASP B O 1
ATOM 7499 N N . ALA B 1 487 ? 76.179 116.891 114.099 1.00 89.95 489 ALA B N 1
ATOM 7500 C CA . ALA B 1 487 ? 76.064 115.771 115.026 1.00 85.28 489 ALA B CA 1
ATOM 7501 C C . ALA B 1 487 ? 74.674 115.693 115.643 1.00 87.06 489 ALA B C 1
ATOM 7502 O O . ALA B 1 487 ? 74.149 114.592 115.846 1.00 81.77 489 ALA B O 1
ATOM 7504 N N . THR B 1 488 ? 74.066 116.840 115.946 1.00 114.40 490 THR B N 1
ATOM 7505 C CA . THR B 1 488 ? 72.721 116.913 116.519 1.00 117.34 490 THR B CA 1
ATOM 7506 C C . THR B 1 488 ? 71.865 117.731 115.556 1.00 117.48 490 THR B C 1
ATOM 7507 O O . THR B 1 488 ? 71.867 118.964 115.604 1.00 114.55 490 THR B O 1
ATOM 7511 N N . LEU B 1 489 ? 71.136 117.040 114.680 1.00 128.65 491 LEU B N 1
ATOM 7512 C CA . LEU B 1 489 ? 70.315 117.705 113.677 1.00 128.80 491 LEU B CA 1
ATOM 7513 C C . LEU B 1 489 ? 69.288 118.621 114.329 1.00 131.23 491 LEU B C 1
ATOM 7514 O O . LEU B 1 489 ? 68.362 118.152 114.998 1.00 131.64 491 LEU B O 1
ATOM 7519 N N . SER B 1 490 ? 69.448 119.922 114.139 1.00 132.63 492 SER B N 1
ATOM 7520 C CA . SER B 1 490 ? 68.509 120.921 114.635 1.00 132.92 492 SER B CA 1
ATOM 7521 C C . SER B 1 490 ? 68.040 121.872 113.546 1.00 133.02 492 SER B C 1
ATOM 7522 O O . SER B 1 490 ? 66.883 122.298 113.566 1.00 131.01 492 SER B O 1
ATOM 7525 N N . SER B 1 491 ? 68.908 122.214 112.595 1.00 134.49 493 SER B N 1
ATOM 7526 C CA . SER B 1 491 ? 68.551 123.098 111.495 1.00 133.76 493 SER B CA 1
ATOM 7527 C C . SER B 1 491 ? 69.654 123.030 110.452 1.00 132.33 493 SER B C 1
ATOM 7528 O O . SER B 1 491 ? 70.817 122.801 110.805 1.00 130.55 493 SER B O 1
ATOM 7531 N N . PRO B 1 492 ? 69.333 123.222 109.174 1.00 130.37 494 PRO B N 1
ATOM 7532 C CA . PRO B 1 492 ? 70.373 123.157 108.142 1.00 130.63 494 PRO B CA 1
ATOM 7533 C C . PRO B 1 492 ? 71.336 124.330 108.239 1.00 129.15 494 PRO B C 1
ATOM 7534 O O . PRO B 1 492 ? 70.985 125.421 108.695 1.00 126.50 494 PRO B O 1
ATOM 7538 N N . ALA B 1 493 ? 72.568 124.088 107.798 1.00 114.70 495 ALA B N 1
ATOM 7539 C CA . ALA B 1 493 ? 73.605 125.110 107.828 1.00 113.89 495 ALA B CA 1
ATOM 7540 C C . ALA B 1 493 ? 73.583 125.913 106.534 1.00 114.37 495 ALA B C 1
ATOM 7541 O O . ALA B 1 493 ? 73.665 125.346 105.439 1.00 114.61 495 ALA B O 1
ATOM 7543 N N . VAL B 1 494 ? 73.480 127.233 106.662 1.00 115.62 496 VAL B N 1
ATOM 7544 C CA . VAL B 1 494 ? 73.381 128.131 105.519 1.00 119.62 496 VAL B CA 1
ATOM 7545 C C . VAL B 1 494 ? 74.622 129.014 105.397 1.00 120.30 496 VAL B C 1
ATOM 7546 O O . VAL B 1 494 ? 74.549 130.111 104.845 1.00 115.75 496 VAL B O 1
ATOM 7550 N N . VAL B 1 495 ? 75.763 128.553 105.905 1.00 121.56 497 VAL B N 1
ATOM 7551 C CA . VAL B 1 495 ? 77.013 129.303 105.865 1.00 121.71 497 VAL B CA 1
ATOM 7552 C C . VAL B 1 495 ? 78.086 128.409 105.261 1.00 117.48 497 VAL B C 1
ATOM 7553 O O . VAL B 1 495 ? 78.243 127.253 105.672 1.00 112.29 497 VAL B O 1
ATOM 7557 N N . MET B 1 496 ? 78.819 128.943 104.289 1.00 117.46 498 MET B N 1
ATOM 7558 C CA . MET B 1 496 ? 79.891 128.182 103.667 1.00 117.72 498 MET B CA 1
ATOM 7559 C C . MET B 1 496 ? 81.127 128.197 104.566 1.00 118.51 498 MET B C 1
ATOM 7560 O O . MET B 1 496 ? 81.386 129.195 105.246 1.00 116.44 498 MET B O 1
ATOM 7565 N N . PRO B 1 497 ? 81.902 127.112 104.600 1.00 120.40 499 PRO B N 1
ATOM 7566 C CA . PRO B 1 497 ? 83.112 127.105 105.431 1.00 120.00 499 PRO B CA 1
ATOM 7567 C C . PRO B 1 497 ? 84.050 128.249 105.071 1.00 118.96 499 PRO B C 1
ATOM 7568 O O . PRO B 1 497 ? 84.205 128.609 103.902 1.00 116.79 499 PRO B O 1
ATOM 7572 N N . THR B 1 498 ? 84.680 128.821 106.095 1.00 137.14 500 THR B N 1
ATOM 7573 C CA . THR B 1 498 ? 85.636 129.907 105.928 1.00 138.17 500 THR B CA 1
ATOM 7574 C C . THR B 1 498 ? 86.777 129.715 106.915 1.00 138.01 500 THR B C 1
ATOM 7575 O O . THR B 1 498 ? 86.549 129.665 108.128 1.00 137.79 500 THR B O 1
ATOM 7579 N N . MET B 1 499 ? 87.995 129.607 106.396 1.00 138.46 501 MET B N 1
ATOM 7580 C CA . MET B 1 499 ? 89.171 129.424 107.238 1.00 138.86 501 MET B CA 1
ATOM 7581 C C . MET B 1 499 ? 89.496 130.709 107.993 1.00 139.65 501 MET B C 1
ATOM 7582 O O . MET B 1 499 ? 89.142 131.804 107.555 1.00 138.41 501 MET B O 1
ATOM 7587 N N . SER C 1 1 ? 99.473 62.797 144.161 1.00 119.01 3 SER C N 1
ATOM 7588 C CA . SER C 1 1 ? 100.751 62.776 143.394 1.00 121.32 3 SER C CA 1
ATOM 7589 C C . SER C 1 1 ? 101.524 64.076 143.594 1.00 121.82 3 SER C C 1
ATOM 7590 O O . SER C 1 1 ? 100.994 65.047 144.134 1.00 120.48 3 SER C O 1
ATOM 7593 N N . SER C 1 2 ? 102.780 64.085 143.157 1.00 111.76 4 SER C N 1
ATOM 7594 C CA . SER C 1 2 ? 103.613 65.269 143.301 1.00 110.21 4 SER C CA 1
ATOM 7595 C C . SER C 1 2 ? 103.119 66.387 142.390 1.00 108.07 4 SER C C 1
ATOM 7596 O O . SER C 1 2 ? 102.537 66.147 141.329 1.00 104.44 4 SER C O 1
ATOM 7599 N N . VAL C 1 3 ? 103.360 67.618 142.816 1.00 100.07 5 VAL C N 1
ATOM 7600 C CA . VAL C 1 3 ? 102.958 68.812 142.076 1.00 99.92 5 VAL C CA 1
ATOM 7601 C C . VAL C 1 3 ? 104.182 69.347 141.341 1.00 99.37 5 VAL C C 1
ATOM 7602 O O . VAL C 1 3 ? 105.251 69.469 141.956 1.00 100.37 5 VAL C O 1
ATOM 7606 N N . PRO C 1 4 ? 104.079 69.675 140.052 1.00 94.38 6 PRO C N 1
ATOM 7607 C CA . PRO C 1 4 ? 105.253 70.187 139.336 1.00 92.04 6 PRO C CA 1
ATOM 7608 C C . PRO C 1 4 ? 105.647 71.571 139.829 1.00 92.26 6 PRO C C 1
ATOM 7609 O O . PRO C 1 4 ? 104.800 72.381 140.213 1.00 96.88 6 PRO C O 1
ATOM 7613 N N . THR C 1 5 ? 106.951 71.833 139.815 1.00 87.50 7 THR C N 1
ATOM 7614 C CA . THR C 1 5 ? 107.507 73.100 140.271 1.00 92.66 7 THR C CA 1
ATOM 7615 C C . THR C 1 5 ? 107.946 73.930 139.072 1.00 86.87 7 THR C C 1
ATOM 7616 O O . THR C 1 5 ? 108.612 73.418 138.166 1.00 87.33 7 THR C O 1
ATOM 7620 N N . VAL C 1 6 ? 107.573 75.209 139.074 1.00 83.21 8 VAL C N 1
ATOM 7621 C CA . VAL C 1 6 ? 107.951 76.104 137.987 1.00 83.95 8 VAL C CA 1
ATOM 7622 C C . VAL C 1 6 ? 109.449 76.366 138.053 1.00 78.85 8 VAL C C 1
ATOM 7623 O O . VAL C 1 6 ? 109.989 76.725 139.107 1.00 83.87 8 VAL C O 1
ATOM 7627 N N . LYS C 1 7 ? 110.128 76.188 136.923 1.00 79.56 9 LYS C N 1
ATOM 7628 C CA . LYS C 1 7 ? 111.572 76.356 136.880 1.00 85.35 9 LYS C CA 1
ATOM 7629 C C . LYS C 1 7 ? 111.945 77.810 136.613 1.00 83.87 9 LYS C C 1
ATOM 7630 O O . LYS C 1 7 ? 111.253 78.533 135.892 1.00 84.48 9 LYS C O 1
ATOM 7636 N N . LEU C 1 8 ? 113.056 78.234 137.208 1.00 77.52 10 LEU C N 1
ATOM 7637 C CA . LEU C 1 8 ? 113.607 79.549 136.931 1.00 75.37 10 LEU C CA 1
ATOM 7638 C C . LEU C 1 8 ? 114.439 79.511 135.653 1.00 74.94 10 LEU C C 1
ATOM 7639 O O . LEU C 1 8 ? 114.993 78.476 135.273 1.00 80.46 10 LEU C O 1
ATOM 7644 N N . PHE C 1 9 ? 114.527 80.661 134.991 1.00 64.11 11 PHE C N 1
ATOM 7645 C CA . PHE C 1 9 ? 115.261 80.798 133.734 1.00 67.14 11 PHE C CA 1
ATOM 7646 C C . PHE C 1 9 ? 116.417 81.764 133.972 1.00 75.16 11 PHE C C 1
ATOM 7647 O O . PHE C 1 9 ? 116.249 82.983 133.871 1.00 81.38 11 PHE C O 1
ATOM 7655 N N . ILE C 1 10 ? 117.587 81.214 134.288 1.00 72.88 12 ILE C N 1
ATOM 7656 C CA . ILE C 1 10 ? 118.791 81.994 134.547 1.00 69.39 12 ILE C CA 1
ATOM 7657 C C . ILE C 1 10 ? 119.927 81.393 133.732 1.00 76.69 12 ILE C C 1
ATOM 7658 O O . ILE C 1 10 ? 120.116 80.172 133.730 1.00 76.25 12 ILE C O 1
ATOM 7663 N N . GLY C 1 11 ? 120.678 82.248 133.043 1.00 70.45 13 GLY C N 1
ATOM 7664 C CA . GLY C 1 11 ? 121.778 81.775 132.221 1.00 66.61 13 GLY C CA 1
ATOM 7665 C C . GLY C 1 11 ? 121.358 80.821 131.126 1.00 69.95 13 GLY C C 1
ATOM 7666 O O . GLY C 1 11 ? 122.147 79.960 130.725 1.00 69.11 13 GLY C O 1
ATOM 7667 N N . GLY C 1 12 ? 120.131 80.951 130.629 1.00 78.94 14 GLY C N 1
ATOM 7668 C CA . GLY C 1 12 ? 119.640 80.076 129.586 1.00 80.36 14 GLY C CA 1
ATOM 7669 C C . GLY C 1 12 ? 119.334 78.664 130.027 1.00 77.90 14 GLY C C 1
ATOM 7670 O O . GLY C 1 12 ? 119.014 77.823 129.178 1.00 82.94 14 GLY C O 1
ATOM 7671 N N . LYS C 1 13 ? 119.421 78.373 131.322 1.00 73.57 15 LYS C N 1
ATOM 7672 C CA . LYS C 1 13 ? 119.176 77.041 131.857 1.00 73.84 15 LYS C CA 1
ATOM 7673 C C . LYS C 1 13 ? 117.946 77.069 132.753 1.00 74.68 15 LYS C C 1
ATOM 7674 O O . LYS C 1 13 ? 117.854 77.900 133.663 1.00 78.57 15 LYS C O 1
ATOM 7680 N N . PHE C 1 14 ? 117.007 76.162 132.496 1.00 74.23 16 PHE C N 1
ATOM 7681 C CA . PHE C 1 14 ? 115.846 76.000 133.365 1.00 76.04 16 PHE C CA 1
ATOM 7682 C C . PHE C 1 14 ? 116.276 75.267 134.630 1.00 77.34 16 PHE C C 1
ATOM 7683 O O . PHE C 1 14 ? 116.439 74.043 134.624 1.00 74.60 16 PHE C O 1
ATOM 7691 N N . VAL C 1 15 ? 116.457 76.013 135.718 1.00 85.92 17 VAL C N 1
ATOM 7692 C CA . VAL C 1 15 ? 117.015 75.485 136.957 1.00 89.99 17 VAL C CA 1
ATOM 7693 C C . VAL C 1 15 ? 115.933 75.486 138.026 1.00 87.65 17 VAL C C 1
ATOM 7694 O O . VAL C 1 15 ? 115.050 76.351 138.033 1.00 84.44 17 VAL C O 1
ATOM 7698 N N . GLU C 1 16 ? 116.003 74.510 138.928 1.00 94.88 18 GLU C N 1
ATOM 7699 C CA . GLU C 1 16 ? 115.069 74.443 140.043 1.00 98.64 18 GLU C CA 1
ATOM 7700 C C . GLU C 1 16 ? 115.473 75.443 141.120 1.00 97.15 18 GLU C C 1
ATOM 7701 O O . GLU C 1 16 ? 116.657 75.581 141.442 1.00 96.79 18 GLU C O 1
ATOM 7707 N N . SER C 1 17 ? 114.486 76.142 141.673 1.00 93.54 19 SER C N 1
ATOM 7708 C CA . SER C 1 17 ? 114.759 77.141 142.696 1.00 95.27 19 SER C CA 1
ATOM 7709 C C . SER C 1 17 ? 115.005 76.476 144.045 1.00 98.65 19 SER C C 1
ATOM 7710 O O . SER C 1 17 ? 114.350 75.492 144.401 1.00 97.94 19 SER C O 1
ATOM 7713 N N . LYS C 1 18 ? 115.958 77.022 144.798 1.00 97.89 20 LYS C N 1
ATOM 7714 C CA . LYS C 1 18 ? 116.247 76.558 146.148 1.00 96.15 20 LYS C CA 1
ATOM 7715 C C . LYS C 1 18 ? 115.469 77.322 147.213 1.00 95.57 20 LYS C C 1
ATOM 7716 O O . LYS C 1 18 ? 115.718 77.119 148.407 1.00 95.37 20 LYS C O 1
ATOM 7722 N N . SER C 1 19 ? 114.541 78.189 146.814 1.00 99.41 21 SER C N 1
ATOM 7723 C CA . SER C 1 19 ? 113.779 78.967 147.781 1.00 100.85 21 SER C CA 1
ATOM 7724 C C . SER C 1 19 ? 112.899 78.056 148.628 1.00 101.95 21 SER C C 1
ATOM 7725 O O . SER C 1 19 ? 112.415 77.020 148.162 1.00 100.85 21 SER C O 1
ATOM 7728 N N . ASP C 1 20 ? 112.692 78.451 149.883 1.00 104.48 22 ASP C N 1
ATOM 7729 C CA . ASP C 1 20 ? 111.831 77.714 150.796 1.00 101.79 22 ASP C CA 1
ATOM 7730 C C . ASP C 1 20 ? 110.384 78.190 150.758 1.00 104.17 22 ASP C C 1
ATOM 7731 O O . ASP C 1 20 ? 109.515 77.530 151.338 1.00 102.30 22 ASP C O 1
ATOM 7736 N N . LYS C 1 21 ? 110.106 79.308 150.091 1.00 100.33 23 LYS C N 1
ATOM 7737 C CA . LYS C 1 21 ? 108.760 79.854 149.975 1.00 101.59 23 LYS C CA 1
ATOM 7738 C C . LYS C 1 21 ? 108.219 79.521 148.591 1.00 102.01 23 LYS C C 1
ATOM 7739 O O . LYS C 1 21 ? 108.878 79.794 147.582 1.00 100.44 23 LYS C O 1
ATOM 7745 N N . TRP C 1 22 ? 107.025 78.934 148.548 1.00 96.99 24 TRP C N 1
ATOM 7746 C CA . TRP C 1 22 ? 106.402 78.508 147.304 1.00 96.02 24 TRP C CA 1
ATOM 7747 C C . TRP C 1 22 ? 104.973 79.025 147.241 1.00 95.02 24 TRP C C 1
ATOM 7748 O O . TRP C 1 22 ? 104.302 79.153 148.269 1.00 96.11 24 TRP C O 1
ATOM 7759 N N . ILE C 1 23 ? 104.517 79.320 146.026 1.00 87.10 25 ILE C N 1
ATOM 7760 C CA . ILE C 1 23 ? 103.164 79.799 145.772 1.00 86.81 25 ILE C CA 1
ATOM 7761 C C . ILE C 1 23 ? 102.463 78.779 144.887 1.00 89.15 25 ILE C C 1
ATOM 7762 O O . ILE C 1 23 ? 102.969 78.428 143.813 1.00 90.35 25 ILE C O 1
ATOM 7767 N N . ASP C 1 24 ? 101.303 78.308 145.334 1.00 87.24 26 ASP C N 1
ATOM 7768 C CA . ASP C 1 24 ? 100.584 77.274 144.603 1.00 84.82 26 ASP C CA 1
ATOM 7769 C C . ASP C 1 24 ? 99.854 77.868 143.404 1.00 86.55 26 ASP C C 1
ATOM 7770 O O . ASP C 1 24 ? 99.378 79.006 143.445 1.00 85.04 26 ASP C O 1
ATOM 7775 N N . ILE C 1 25 ? 99.772 77.085 142.331 1.00 84.08 27 ILE C N 1
ATOM 7776 C CA . ILE C 1 25 ? 99.072 77.474 141.112 1.00 81.05 27 ILE C CA 1
ATOM 7777 C C . ILE C 1 25 ? 97.769 76.692 141.046 1.00 86.09 27 ILE C C 1
ATOM 7778 O O . ILE C 1 25 ? 97.779 75.465 140.881 1.00 85.19 27 ILE C O 1
ATOM 7783 N N . HIS C 1 26 ? 96.648 77.397 141.167 1.00 85.89 28 HIS C N 1
ATOM 7784 C CA . HIS C 1 26 ? 95.329 76.782 141.206 1.00 80.59 28 HIS C CA 1
ATOM 7785 C C . HIS C 1 26 ? 94.642 76.929 139.856 1.00 79.06 28 HIS C C 1
ATOM 7786 O O . HIS C 1 26 ? 94.688 77.997 139.237 1.00 79.44 28 HIS C O 1
ATOM 7793 N N . ASN C 1 27 ? 94.009 75.856 139.408 1.00 79.92 29 ASN C N 1
ATOM 7794 C CA . ASN C 1 27 ? 93.200 75.901 138.198 1.00 82.59 29 ASN C CA 1
ATOM 7795 C C . ASN C 1 27 ? 91.884 76.608 138.502 1.00 86.04 29 ASN C C 1
ATOM 7796 O O . ASN C 1 27 ? 91.115 76.116 139.339 1.00 86.31 29 ASN C O 1
ATOM 7801 N N . PRO C 1 28 ? 91.579 77.744 137.867 1.00 81.28 30 PRO C N 1
ATOM 7802 C CA . PRO C 1 28 ? 90.375 78.499 138.253 1.00 76.70 30 PRO C CA 1
ATOM 7803 C C . PRO C 1 28 ? 89.070 77.771 137.974 1.00 76.07 30 PRO C C 1
ATOM 7804 O O . PRO C 1 28 ? 88.029 78.197 138.491 1.00 84.60 30 PRO C O 1
ATOM 7808 N N . ALA C 1 29 ? 89.084 76.699 137.182 1.00 75.06 31 ALA C N 1
ATOM 7809 C CA . ALA C 1 29 ? 87.864 75.955 136.898 1.00 82.51 31 ALA C CA 1
ATOM 7810 C C . ALA C 1 29 ? 87.553 74.901 137.952 1.00 84.61 31 ALA C C 1
ATOM 7811 O O . ALA C 1 29 ? 86.382 74.539 138.112 1.00 84.38 31 ALA C O 1
ATOM 7813 N N . THR C 1 30 ? 88.562 74.402 138.667 1.00 80.20 32 THR C N 1
ATOM 7814 C CA . THR C 1 30 ? 88.344 73.410 139.713 1.00 78.18 32 THR C CA 1
ATOM 7815 C C . THR C 1 30 ? 89.126 73.688 140.989 1.00 79.97 32 THR C C 1
ATOM 7816 O O . THR C 1 30 ? 88.990 72.918 141.944 1.00 81.35 32 THR C O 1
ATOM 7820 N N . ASN C 1 31 ? 89.933 74.747 141.045 1.00 85.36 33 ASN C N 1
ATOM 7821 C CA . ASN C 1 31 ? 90.709 75.105 142.230 1.00 87.56 33 ASN C CA 1
ATOM 7822 C C . ASN C 1 31 ? 91.753 74.049 142.579 1.00 86.37 33 ASN C C 1
ATOM 7823 O O . ASN C 1 31 ? 92.278 74.037 143.698 1.00 87.13 33 ASN C O 1
ATOM 7828 N N . GLU C 1 32 ? 92.067 73.159 141.642 1.00 86.15 34 GLU C N 1
ATOM 7829 C CA . GLU C 1 32 ? 93.062 72.126 141.893 1.00 85.46 34 GLU C CA 1
ATOM 7830 C C . GLU C 1 32 ? 94.465 72.684 141.690 1.00 90.84 34 GLU C C 1
ATOM 7831 O O . GLU C 1 32 ? 94.738 73.362 140.695 1.00 89.99 34 GLU C O 1
ATOM 7837 N N . VAL C 1 33 ? 95.355 72.395 142.636 1.00 92.23 35 VAL C N 1
ATOM 7838 C CA . VAL C 1 33 ? 96.736 72.862 142.556 1.00 92.23 35 VAL C CA 1
ATOM 7839 C C . VAL C 1 33 ? 97.429 72.098 141.431 1.00 90.57 35 VAL C C 1
ATOM 7840 O O . VAL C 1 33 ? 97.673 70.893 141.545 1.00 87.89 35 VAL C O 1
ATOM 7844 N N . ILE C 1 34 ? 97.751 72.797 140.343 1.00 83.57 36 ILE C N 1
ATOM 7845 C CA . ILE C 1 34 ? 98.395 72.197 139.180 1.00 84.32 36 ILE C CA 1
ATOM 7846 C C . ILE C 1 34 ? 99.887 72.473 139.137 1.00 85.34 36 ILE C C 1
ATOM 7847 O O . ILE C 1 34 ? 100.597 71.849 138.335 1.00 85.44 36 ILE C O 1
ATOM 7852 N N . GLY C 1 35 ? 100.387 73.381 139.966 1.00 87.64 37 GLY C N 1
ATOM 7853 C CA . GLY C 1 35 ? 101.805 73.692 139.970 1.00 90.58 37 GLY C CA 1
ATOM 7854 C C . GLY C 1 35 ? 102.129 74.659 141.085 1.00 91.45 37 GLY C C 1
ATOM 7855 O O . GLY C 1 35 ? 101.240 75.248 141.706 1.00 92.15 37 GLY C O 1
ATOM 7856 N N . ARG C 1 36 ? 103.427 74.810 141.334 1.00 85.31 38 ARG C N 1
ATOM 7857 C CA . ARG C 1 36 ? 103.930 75.731 142.342 1.00 82.39 38 ARG C CA 1
ATOM 7858 C C . ARG C 1 36 ? 105.018 76.601 141.734 1.00 87.26 38 ARG C C 1
ATOM 7859 O O . ARG C 1 36 ? 105.872 76.112 140.989 1.00 91.63 38 ARG C O 1
ATOM 7867 N N . VAL C 1 37 ? 104.982 77.891 142.055 1.00 89.13 39 VAL C N 1
ATOM 7868 C CA . VAL C 1 37 ? 105.989 78.837 141.582 1.00 87.59 39 VAL C CA 1
ATOM 7869 C C . VAL C 1 37 ? 106.771 79.342 142.791 1.00 89.17 39 VAL C C 1
ATOM 7870 O O . VAL C 1 37 ? 106.162 79.799 143.769 1.00 92.78 39 VAL C O 1
ATOM 7874 N N . PRO C 1 38 ? 108.100 79.275 142.784 1.00 87.59 40 PRO C N 1
ATOM 7875 C CA . PRO C 1 38 ? 108.864 79.727 143.949 1.00 87.67 40 PRO C CA 1
ATOM 7876 C C . PRO C 1 38 ? 109.195 81.208 143.882 1.00 90.59 40 PRO C C 1
ATOM 7877 O O . PRO C 1 38 ? 109.205 81.825 142.815 1.00 93.18 40 PRO C O 1
ATOM 7881 N N . GLN C 1 39 ? 109.469 81.776 145.054 1.00 92.18 41 GLN C N 1
ATOM 7882 C CA . GLN C 1 39 ? 109.915 83.162 145.156 1.00 91.81 41 GLN C CA 1
ATOM 7883 C C . GLN C 1 39 ? 111.434 83.191 145.039 1.00 90.45 41 GLN C C 1
ATOM 7884 O O . GLN C 1 39 ? 112.141 82.668 145.907 1.00 91.75 41 GLN C O 1
ATOM 7890 N N . ALA C 1 40 ? 111.936 83.798 143.966 1.00 87.24 42 ALA C N 1
ATOM 7891 C CA . ALA C 1 40 ? 113.370 83.813 143.718 1.00 91.21 42 ALA C CA 1
ATOM 7892 C C . ALA C 1 40 ? 114.118 84.414 144.902 1.00 95.27 42 ALA C C 1
ATOM 7893 O O . ALA C 1 40 ? 113.748 85.468 145.425 1.00 95.79 42 ALA C O 1
ATOM 7895 N N . THR C 1 41 ? 115.179 83.730 145.324 1.00 95.14 43 THR C N 1
ATOM 7896 C CA . THR C 1 41 ? 115.986 84.206 146.435 1.00 93.25 43 THR C CA 1
ATOM 7897 C C . THR C 1 41 ? 116.907 85.337 145.985 1.00 94.17 43 THR C C 1
ATOM 7898 O O . THR C 1 41 ? 117.071 85.608 144.792 1.00 94.90 43 THR C O 1
ATOM 7902 N N . LYS C 1 42 ? 117.510 86.007 146.970 1.00 94.38 44 LYS C N 1
ATOM 7903 C CA . LYS C 1 42 ? 118.433 87.097 146.670 1.00 94.71 44 LYS C CA 1
ATOM 7904 C C . LYS C 1 42 ? 119.562 86.631 145.759 1.00 94.17 44 LYS C C 1
ATOM 7905 O O . LYS C 1 42 ? 119.903 87.308 144.782 1.00 95.72 44 LYS C O 1
ATOM 7911 N N . ALA C 1 43 ? 120.154 85.474 146.064 1.00 88.69 45 ALA C N 1
ATOM 7912 C CA . ALA C 1 43 ? 121.260 84.975 145.253 1.00 90.84 45 ALA C CA 1
ATOM 7913 C C . ALA C 1 43 ? 120.810 84.672 143.830 1.00 91.22 45 ALA C C 1
ATOM 7914 O O . ALA C 1 43 ? 121.539 84.951 142.871 1.00 90.09 45 ALA C O 1
ATOM 7916 N N . GLU C 1 44 ? 119.611 84.108 143.669 1.00 89.78 46 GLU C N 1
ATOM 7917 C CA . GLU C 1 44 ? 119.128 83.778 142.332 1.00 87.72 46 GLU C CA 1
ATOM 7918 C C . GLU C 1 44 ? 118.891 85.036 141.506 1.00 90.29 46 GLU C C 1
ATOM 7919 O O . GLU C 1 44 ? 119.253 85.090 140.325 1.00 89.62 46 GLU C O 1
ATOM 7925 N N . MET C 1 45 ? 118.286 86.061 142.109 1.00 88.20 47 MET C N 1
ATOM 7926 C CA . MET C 1 45 ? 118.068 87.312 141.389 1.00 86.04 47 MET C CA 1
ATOM 7927 C C . MET C 1 45 ? 119.392 87.989 141.055 1.00 84.73 47 MET C C 1
ATOM 7928 O O . MET C 1 45 ? 119.552 88.560 139.968 1.00 89.54 47 MET C O 1
ATOM 7933 N N . ASP C 1 46 ? 120.355 87.938 141.979 1.00 82.76 48 ASP C N 1
ATOM 7934 C CA . ASP C 1 46 ? 121.674 88.493 141.697 1.00 84.67 48 ASP C CA 1
ATOM 7935 C C . ASP C 1 46 ? 122.330 87.774 140.525 1.00 86.94 48 ASP C C 1
ATOM 7936 O O . ASP C 1 46 ? 122.921 88.412 139.648 1.00 86.77 48 ASP C O 1
ATOM 7941 N N . ALA C 1 47 ? 122.232 86.443 140.493 1.00 84.31 49 ALA C N 1
ATOM 7942 C CA . ALA C 1 47 ? 122.802 85.686 139.384 1.00 78.58 49 ALA C CA 1
ATOM 7943 C C . ALA C 1 47 ? 122.096 86.013 138.074 1.00 79.49 49 ALA C C 1
ATOM 7944 O O . ALA C 1 47 ? 122.737 86.103 137.022 1.00 77.96 49 ALA C O 1
ATOM 7946 N N . ALA C 1 48 ? 120.774 86.193 138.119 1.00 78.27 50 ALA C N 1
ATOM 7947 C CA . ALA C 1 48 ? 120.041 86.557 136.911 1.00 75.55 50 ALA C CA 1
ATOM 7948 C C . ALA C 1 48 ? 120.492 87.913 136.383 1.00 75.52 50 ALA C C 1
ATOM 7949 O O . ALA C 1 48 ? 120.707 88.079 135.176 1.00 77.42 50 ALA C O 1
ATOM 7951 N N . ILE C 1 49 ? 120.642 88.896 137.273 1.00 73.68 51 ILE C N 1
ATOM 7952 C CA . ILE C 1 49 ? 121.091 90.214 136.836 1.00 67.50 51 ILE C CA 1
ATOM 7953 C C . ILE C 1 49 ? 122.522 90.145 136.317 1.00 67.15 51 ILE C C 1
ATOM 7954 O O . ILE C 1 49 ? 122.877 90.827 135.348 1.00 73.57 51 ILE C O 1
ATOM 7959 N N . ALA C 1 50 ? 123.365 89.323 136.944 1.00 67.77 52 ALA C N 1
ATOM 7960 C CA . ALA C 1 50 ? 124.732 89.167 136.460 1.00 70.25 52 ALA C CA 1
ATOM 7961 C C . ALA C 1 50 ? 124.749 88.553 135.067 1.00 71.37 52 ALA C C 1
ATOM 7962 O O . ALA C 1 50 ? 125.545 88.957 134.211 1.00 71.86 52 ALA C O 1
ATOM 7964 N N . SER C 1 51 ? 123.873 87.579 134.819 1.00 70.53 53 SER C N 1
ATOM 7965 C CA . SER C 1 51 ? 123.785 86.979 133.492 1.00 69.71 53 SER C CA 1
ATOM 7966 C C . SER C 1 51 ? 123.304 87.998 132.467 1.00 67.25 53 SER C C 1
ATOM 7967 O O . SER C 1 51 ? 123.826 88.067 131.349 1.00 69.17 53 SER C O 1
ATOM 7970 N N . CYS C 1 52 ? 122.299 88.797 132.832 1.00 64.25 54 CYS C N 1
ATOM 7971 C CA . CYS C 1 52 ? 121.833 89.851 131.936 1.00 60.67 54 CYS C CA 1
ATOM 7972 C C . CYS C 1 52 ? 122.964 90.815 131.598 1.00 65.09 54 CYS C C 1
ATOM 7973 O O . CYS C 1 52 ? 123.147 91.197 130.436 1.00 74.00 54 CYS C O 1
ATOM 7976 N N . LYS C 1 53 ? 123.736 91.220 132.609 1.00 67.52 55 LYS C N 1
ATOM 7977 C CA . LYS C 1 53 ? 124.835 92.151 132.376 1.00 64.22 55 LYS C CA 1
ATOM 7978 C C . LYS C 1 53 ? 125.912 91.527 131.498 1.00 70.97 55 LYS C C 1
ATOM 7979 O O . LYS C 1 53 ? 126.470 92.195 130.619 1.00 78.45 55 LYS C O 1
ATOM 7985 N N . ARG C 1 54 ? 126.222 90.248 131.720 1.00 65.09 56 ARG C N 1
ATOM 7986 C CA . ARG C 1 54 ? 127.243 89.587 130.913 1.00 66.35 56 ARG C CA 1
ATOM 7987 C C . ARG C 1 54 ? 126.781 89.423 129.471 1.00 66.82 56 ARG C C 1
ATOM 7988 O O . ARG C 1 54 ? 127.595 89.460 128.542 1.00 63.50 56 ARG C O 1
ATOM 7996 N N . ALA C 1 55 ? 125.474 89.238 129.264 1.00 63.75 57 ALA C N 1
ATOM 7997 C CA . ALA C 1 55 ? 124.961 89.056 127.911 1.00 65.62 57 ALA C CA 1
ATOM 7998 C C . ALA C 1 55 ? 124.776 90.384 127.188 1.00 70.62 57 ALA C C 1
ATOM 7999 O O . ALA C 1 55 ? 124.791 90.420 125.952 1.00 71.72 57 ALA C O 1
ATOM 8001 N N . PHE C 1 56 ? 124.595 91.477 127.930 1.00 63.93 58 PHE C N 1
ATOM 8002 C CA . PHE C 1 56 ? 124.359 92.782 127.324 1.00 53.83 58 PHE C CA 1
ATOM 8003 C C . PHE C 1 56 ? 125.424 93.157 126.298 1.00 61.19 58 PHE C C 1
ATOM 8004 O O . PHE C 1 56 ? 125.079 93.504 125.163 1.00 63.46 58 PHE C O 1
ATOM 8012 N N . PRO C 1 57 ? 126.716 93.127 126.644 1.00 62.03 59 PRO C N 1
ATOM 8013 C CA . PRO C 1 57 ? 127.725 93.590 125.673 1.00 60.19 59 PRO C CA 1
ATOM 8014 C C . PRO C 1 57 ? 127.733 92.793 124.377 1.00 65.73 59 PRO C C 1
ATOM 8015 O O . PRO C 1 57 ? 127.724 93.384 123.289 1.00 60.83 59 PRO C O 1
ATOM 8019 N N . ALA C 1 58 ? 127.750 91.461 124.462 1.00 67.83 60 ALA C N 1
ATOM 8020 C CA . ALA C 1 58 ? 127.793 90.649 123.250 1.00 59.07 60 ALA C CA 1
ATOM 8021 C C . ALA C 1 58 ? 126.511 90.795 122.438 1.00 62.37 60 ALA C C 1
ATOM 8022 O O . ALA C 1 58 ? 126.557 90.874 121.205 1.00 68.25 60 ALA C O 1
ATOM 8024 N N . TRP C 1 59 ? 125.359 90.835 123.110 1.00 50.69 61 TRP C N 1
ATOM 8025 C CA . TRP C 1 59 ? 124.092 90.951 122.394 1.00 43.65 61 TRP C CA 1
ATOM 8026 C C . TRP C 1 59 ? 123.959 92.314 121.725 1.00 52.71 61 TRP C C 1
ATOM 8027 O O . TRP C 1 59 ? 123.358 92.427 120.650 1.00 57.14 61 TRP C O 1
ATOM 8038 N N . ALA C 1 60 ? 124.509 93.361 122.345 1.00 52.33 62 ALA C N 1
ATOM 8039 C CA . ALA C 1 60 ? 124.443 94.691 121.748 1.00 54.53 62 ALA C CA 1
ATOM 8040 C C . ALA C 1 60 ? 125.419 94.820 120.587 1.00 65.63 62 ALA C C 1
ATOM 8041 O O . ALA C 1 60 ? 125.075 95.371 119.535 1.00 65.59 62 ALA C O 1
ATOM 8043 N N . ASP C 1 61 ? 126.646 94.320 120.759 1.00 64.35 63 ASP C N 1
ATOM 8044 C CA . ASP C 1 61 ? 127.613 94.339 119.669 1.00 60.30 63 ASP C CA 1
ATOM 8045 C C . ASP C 1 61 ? 127.140 93.523 118.475 1.00 66.15 63 ASP C C 1
ATOM 8046 O O . ASP C 1 61 ? 127.588 93.772 117.351 1.00 64.71 63 ASP C O 1
ATOM 8051 N N . THR C 1 62 ? 126.246 92.562 118.693 1.00 63.94 64 THR C N 1
ATOM 8052 C CA . THR C 1 62 ? 125.692 91.773 117.601 1.00 57.48 64 THR C CA 1
ATOM 8053 C C . THR C 1 62 ? 124.919 92.682 116.652 1.00 63.30 64 THR C C 1
ATOM 8054 O O . THR C 1 62 ? 124.088 93.485 117.088 1.00 62.14 64 THR C O 1
ATOM 8058 N N . SER C 1 63 ? 125.195 92.557 115.356 1.00 61.55 65 SER C N 1
ATOM 8059 C CA . SER C 1 63 ? 124.539 93.400 114.367 1.00 58.86 65 SER C CA 1
ATOM 8060 C C . SER C 1 63 ? 123.024 93.252 114.456 1.00 66.71 65 SER C C 1
ATOM 8061 O O . SER C 1 63 ? 122.498 92.221 114.883 1.00 81.78 65 SER C O 1
ATOM 8064 N N . VAL C 1 64 ? 122.319 94.310 114.047 1.00 54.41 66 VAL C N 1
ATOM 8065 C CA . VAL C 1 64 ? 120.859 94.295 114.085 1.00 45.14 66 VAL C CA 1
ATOM 8066 C C . VAL C 1 64 ? 120.305 93.200 113.186 1.00 52.36 66 VAL C C 1
ATOM 8067 O O . VAL C 1 64 ? 119.214 92.672 113.436 1.00 61.93 66 VAL C O 1
ATOM 8071 N N . LEU C 1 65 ? 121.035 92.840 112.128 1.00 58.61 67 LEU C N 1
ATOM 8072 C CA . LEU C 1 65 ? 120.556 91.806 111.216 1.00 51.91 67 LEU C CA 1
ATOM 8073 C C . LEU C 1 65 ? 120.428 90.465 111.928 1.00 54.33 67 LEU C C 1
ATOM 8074 O O . LEU C 1 65 ? 119.438 89.746 111.749 1.00 63.35 67 LEU C O 1
ATOM 8079 N N . SER C 1 66 ? 121.426 90.107 112.738 1.00 57.85 68 SER C N 1
ATOM 8080 C CA . SER C 1 66 ? 121.374 88.833 113.448 1.00 59.64 68 SER C CA 1
ATOM 8081 C C . SER C 1 66 ? 120.228 88.808 114.452 1.00 58.65 68 SER C C 1
ATOM 8082 O O . SER C 1 66 ? 119.537 87.792 114.590 1.00 68.19 68 SER C O 1
ATOM 8085 N N . ARG C 1 67 ? 120.014 89.916 115.166 1.00 43.49 69 ARG C N 1
ATOM 8086 C CA . ARG C 1 67 ? 118.884 89.984 116.086 1.00 54.40 69 ARG C CA 1
ATOM 8087 C C . ARG C 1 67 ? 117.563 89.869 115.337 1.00 59.64 69 ARG C C 1
ATOM 8088 O O . ARG C 1 67 ? 116.616 89.240 115.826 1.00 59.64 69 ARG C O 1
ATOM 8096 N N . GLN C 1 68 ? 117.482 90.464 114.145 1.00 63.10 70 GLN C N 1
ATOM 8097 C CA . GLN C 1 68 ? 116.268 90.349 113.345 1.00 62.30 70 GLN C CA 1
ATOM 8098 C C . GLN C 1 68 ? 116.027 88.905 112.925 1.00 64.22 70 GLN C C 1
ATOM 8099 O O . GLN C 1 68 ? 114.894 88.418 112.975 1.00 72.00 70 GLN C O 1
ATOM 8105 N N . GLN C 1 69 ? 117.083 88.206 112.499 1.00 54.99 71 GLN C N 1
ATOM 8106 C CA . GLN C 1 69 ? 116.937 86.795 112.152 1.00 51.41 71 GLN C CA 1
ATOM 8107 C C . GLN C 1 69 ? 116.488 85.980 113.359 1.00 56.13 71 GLN C C 1
ATOM 8108 O O . GLN C 1 69 ? 115.626 85.098 113.242 1.00 59.64 71 GLN C O 1
ATOM 8114 N N . VAL C 1 70 ? 117.070 86.258 114.527 1.00 59.23 72 VAL C N 1
ATOM 8115 C CA . VAL C 1 70 ? 116.702 85.529 115.739 1.00 60.69 72 VAL C CA 1
ATOM 8116 C C . VAL C 1 70 ? 115.230 85.749 116.061 1.00 59.59 72 VAL C C 1
ATOM 8117 O O . VAL C 1 70 ? 114.495 84.805 116.375 1.00 58.84 72 VAL C O 1
ATOM 8121 N N . LEU C 1 71 ? 114.775 87.002 115.987 1.00 61.81 73 LEU C N 1
ATOM 8122 C CA . LEU C 1 71 ? 113.381 87.293 116.304 1.00 60.45 73 LEU C CA 1
ATOM 8123 C C . LEU C 1 71 ? 112.437 86.716 115.256 1.00 57.59 73 LEU C C 1
ATOM 8124 O O . LEU C 1 71 ? 111.318 86.312 115.589 1.00 62.12 73 LEU C O 1
ATOM 8129 N N . LEU C 1 72 ? 112.867 86.654 113.994 1.00 50.29 74 LEU C N 1
ATOM 8130 C CA . LEU C 1 72 ? 112.050 86.013 112.968 1.00 50.43 74 LEU C CA 1
ATOM 8131 C C . LEU C 1 72 ? 111.897 84.524 113.246 1.00 57.48 74 LEU C C 1
ATOM 8132 O O . LEU C 1 72 ? 110.795 83.972 113.136 1.00 59.42 74 LEU C O 1
ATOM 8137 N N . ARG C 1 73 ? 112.995 83.852 113.601 1.00 63.57 75 ARG C N 1
ATOM 8138 C CA . ARG C 1 73 ? 112.896 82.443 113.964 1.00 61.43 75 ARG C CA 1
ATOM 8139 C C . ARG C 1 73 ? 112.044 82.250 115.213 1.00 68.28 75 ARG C C 1
ATOM 8140 O O . ARG C 1 73 ? 111.329 81.248 115.328 1.00 66.34 75 ARG C O 1
ATOM 8148 N N . TYR C 1 74 ? 112.098 83.198 116.151 1.00 63.44 76 TYR C N 1
ATOM 8149 C CA . TYR C 1 74 ? 111.252 83.111 117.337 1.00 59.54 76 TYR C CA 1
ATOM 8150 C C . TYR C 1 74 ? 109.778 83.233 116.968 1.00 59.60 76 TYR C C 1
ATOM 8151 O O . TYR C 1 74 ? 108.935 82.495 117.490 1.00 67.42 76 TYR C O 1
ATOM 8160 N N . GLN C 1 75 ? 109.449 84.165 116.071 1.00 56.69 77 GLN C N 1
ATOM 8161 C CA . GLN C 1 75 ? 108.080 84.279 115.578 1.00 58.13 77 GLN C CA 1
ATOM 8162 C C . GLN C 1 75 ? 107.643 82.998 114.877 1.00 58.37 77 GLN C C 1
ATOM 8163 O O . GLN C 1 75 ? 106.500 82.550 115.034 1.00 55.90 77 GLN C O 1
ATOM 8169 N N . GLN C 1 76 ? 108.539 82.400 114.091 1.00 64.23 78 GLN C N 1
ATOM 8170 C CA . GLN C 1 76 ? 108.224 81.132 113.442 1.00 62.56 78 GLN C CA 1
ATOM 8171 C C . GLN C 1 76 ? 107.903 80.058 114.474 1.00 66.17 78 GLN C C 1
ATOM 8172 O O . GLN C 1 76 ? 106.894 79.350 114.359 1.00 64.06 78 GLN C O 1
ATOM 8178 N N . LEU C 1 77 ? 108.754 79.921 115.493 1.00 66.18 79 LEU C N 1
ATOM 8179 C CA . LEU C 1 77 ? 108.505 78.930 116.535 1.00 59.63 79 LEU C CA 1
ATOM 8180 C C . LEU C 1 77 ? 107.193 79.200 117.259 1.00 58.65 79 LEU C C 1
ATOM 8181 O O . LEU C 1 77 ? 106.475 78.257 117.612 1.00 62.70 79 LEU C O 1
ATOM 8186 N N . ILE C 1 78 ? 106.863 80.472 117.493 1.00 61.46 80 ILE C N 1
ATOM 8187 C CA . ILE C 1 78 ? 105.577 80.803 118.103 1.00 64.46 80 ILE C CA 1
ATOM 8188 C C . ILE C 1 78 ? 104.438 80.311 117.221 1.00 65.47 80 ILE C C 1
ATOM 8189 O O . ILE C 1 78 ? 103.483 79.684 117.696 1.00 63.87 80 ILE C O 1
ATOM 8194 N N . LYS C 1 79 ? 104.519 80.594 115.919 1.00 64.49 81 LYS C N 1
ATOM 8195 C CA . LYS C 1 79 ? 103.502 80.107 114.992 1.00 57.15 81 LYS C CA 1
ATOM 8196 C C . LYS C 1 79 ? 103.391 78.589 115.055 1.00 60.07 81 LYS C C 1
ATOM 8197 O O . LYS C 1 79 ? 102.295 78.028 114.939 1.00 62.69 81 LYS C O 1
ATOM 8203 N N . GLU C 1 80 ? 104.522 77.905 115.239 1.00 72.54 82 GLU C N 1
ATOM 8204 C CA . GLU C 1 80 ? 104.498 76.446 115.287 1.00 67.76 82 GLU C CA 1
ATOM 8205 C C . GLU C 1 80 ? 103.893 75.933 116.588 1.00 73.71 82 GLU C C 1
ATOM 8206 O O . GLU C 1 80 ? 103.273 74.864 116.602 1.00 74.41 82 GLU C O 1
ATOM 8212 N N . ASN C 1 81 ? 104.060 76.673 117.685 1.00 74.12 83 ASN C N 1
ATOM 8213 C CA . ASN C 1 81 ? 103.584 76.255 118.999 1.00 69.61 83 ASN C CA 1
ATOM 8214 C C . ASN C 1 81 ? 102.478 77.155 119.538 1.00 71.41 83 ASN C C 1
ATOM 8215 O O . ASN C 1 81 ? 102.358 77.309 120.758 1.00 74.75 83 ASN C O 1
ATOM 8220 N N . LEU C 1 82 ? 101.668 77.754 118.663 1.00 72.12 84 LEU C N 1
ATOM 8221 C CA . LEU C 1 82 ? 100.611 78.647 119.126 1.00 71.69 84 LEU C CA 1
ATOM 8222 C C . LEU C 1 82 ? 99.556 77.894 119.928 1.00 68.07 84 LEU C C 1
ATOM 8223 O O . LEU C 1 82 ? 99.157 78.336 121.012 1.00 73.17 84 LEU C O 1
ATOM 8228 N N . LYS C 1 83 ? 99.085 76.756 119.410 1.00 70.85 85 LYS C N 1
ATOM 8229 C CA . LYS C 1 83 ? 98.016 76.026 120.084 1.00 72.12 85 LYS C CA 1
ATOM 8230 C C . LYS C 1 83 ? 98.460 75.480 121.435 1.00 75.94 85 LYS C C 1
ATOM 8231 O O . LYS C 1 83 ? 97.659 75.436 122.374 1.00 76.15 85 LYS C O 1
ATOM 8237 N N . GLU C 1 84 ? 99.721 75.063 121.560 1.00 76.54 86 GLU C N 1
ATOM 8238 C CA . GLU C 1 84 ? 100.205 74.576 122.847 1.00 75.13 86 GLU C CA 1
ATOM 8239 C C . GLU C 1 84 ? 100.209 75.694 123.884 1.00 81.67 86 GLU C C 1
ATOM 8240 O O . GLU C 1 84 ? 99.795 75.495 125.033 1.00 86.99 86 GLU C O 1
ATOM 8246 N N . ILE C 1 85 ? 100.672 76.882 123.491 1.00 64.34 87 ILE C N 1
ATOM 8247 C CA . ILE C 1 85 ? 100.663 78.023 124.404 1.00 62.73 87 ILE C CA 1
ATOM 8248 C C . ILE C 1 85 ? 99.231 78.388 124.772 1.00 63.77 87 ILE C C 1
ATOM 8249 O O . ILE C 1 85 ? 98.932 78.727 125.923 1.00 67.97 87 ILE C O 1
ATOM 8254 N N . ALA C 1 86 ? 98.321 78.324 123.797 1.00 64.70 88 ALA C N 1
ATOM 8255 C CA . ALA C 1 86 ? 96.923 78.638 124.073 1.00 66.55 88 ALA C CA 1
ATOM 8256 C C . ALA C 1 86 ? 96.331 77.649 125.069 1.00 68.52 88 ALA C C 1
ATOM 8257 O O . ALA C 1 86 ? 95.591 78.034 125.982 1.00 74.73 88 ALA C O 1
ATOM 8259 N N . LYS C 1 87 ? 96.650 76.363 124.909 1.00 66.93 89 LYS C N 1
ATOM 8260 C CA . LYS C 1 87 ? 96.156 75.356 125.841 1.00 67.77 89 LYS C CA 1
ATOM 8261 C C . LYS C 1 87 ? 96.729 75.574 127.236 1.00 71.91 89 LYS C C 1
ATOM 8262 O O . LYS C 1 87 ? 96.012 75.456 128.236 1.00 72.35 89 LYS C O 1
ATOM 8268 N N . LEU C 1 88 ? 98.022 75.893 127.323 1.00 81.27 90 LEU C N 1
ATOM 8269 C CA . LEU C 1 88 ? 98.630 76.155 128.624 1.00 80.68 90 LEU C CA 1
ATOM 8270 C C . LEU C 1 88 ? 97.979 77.361 129.293 1.00 80.16 90 LEU C C 1
ATOM 8271 O O . LEU C 1 88 ? 97.739 77.362 130.507 1.00 80.01 90 LEU C O 1
ATOM 8276 N N . ILE C 1 89 ? 97.682 78.400 128.511 1.00 71.26 91 ILE C N 1
ATOM 8277 C CA . ILE C 1 89 ? 97.038 79.588 129.063 1.00 63.00 91 ILE C CA 1
ATOM 8278 C C . ILE C 1 89 ? 95.635 79.249 129.551 1.00 60.98 91 ILE C C 1
ATOM 8279 O O . ILE C 1 89 ? 95.218 79.667 130.636 1.00 62.33 91 ILE C O 1
ATOM 8284 N N . THR C 1 90 ? 94.882 78.489 128.753 1.00 64.23 92 THR C N 1
ATOM 8285 C CA . THR C 1 90 ? 93.547 78.081 129.177 1.00 64.13 92 THR C CA 1
ATOM 8286 C C . THR C 1 90 ? 93.600 77.232 130.440 1.00 65.58 92 THR C C 1
ATOM 8287 O O . THR C 1 90 ? 92.688 77.296 131.271 1.00 72.57 92 THR C O 1
ATOM 8291 N N . LEU C 1 91 ? 94.655 76.432 130.599 1.00 68.29 93 LEU C N 1
ATOM 8292 C CA . LEU C 1 91 ? 94.783 75.601 131.791 1.00 73.58 93 LEU C CA 1
ATOM 8293 C C . LEU C 1 91 ? 95.100 76.446 133.019 1.00 74.47 93 LEU C C 1
ATOM 8294 O O . LEU C 1 91 ? 94.494 76.265 134.082 1.00 73.33 93 LEU C O 1
ATOM 8299 N N . GLU C 1 92 ? 96.046 77.380 132.893 1.00 74.04 94 GLU C N 1
ATOM 8300 C CA . GLU C 1 92 ? 96.484 78.144 134.058 1.00 73.23 94 GLU C CA 1
ATOM 8301 C C . GLU C 1 92 ? 95.551 79.311 134.363 1.00 74.15 94 GLU C C 1
ATOM 8302 O O . GLU C 1 92 ? 94.950 79.360 135.442 1.00 75.54 94 GLU C O 1
ATOM 8308 N N . GLN C 1 93 ? 95.417 80.255 133.434 1.00 61.90 95 GLN C N 1
ATOM 8309 C CA . GLN C 1 93 ? 94.602 81.445 133.644 1.00 59.66 95 GLN C CA 1
ATOM 8310 C C . GLN C 1 93 ? 93.109 81.162 133.581 1.00 66.76 95 GLN C C 1
ATOM 8311 O O . GLN C 1 93 ? 92.334 81.845 134.259 1.00 70.43 95 GLN C O 1
ATOM 8317 N N . GLY C 1 94 ? 92.688 80.184 132.782 1.00 70.80 96 GLY C N 1
ATOM 8318 C CA . GLY C 1 94 ? 91.307 79.768 132.713 1.00 63.62 96 GLY C CA 1
ATOM 8319 C C . GLY C 1 94 ? 90.521 80.358 131.560 1.00 64.12 96 GLY C C 1
ATOM 8320 O O . GLY C 1 94 ? 89.409 79.889 131.286 1.00 75.00 96 GLY C O 1
ATOM 8321 N N . LYS C 1 95 ? 91.059 81.369 130.883 1.00 60.55 97 LYS C N 1
ATOM 8322 C CA . LYS C 1 95 ? 90.333 81.996 129.788 1.00 64.06 97 LYS C CA 1
ATOM 8323 C C . LYS C 1 95 ? 90.050 80.983 128.684 1.00 67.67 97 LYS C C 1
ATOM 8324 O O . LYS C 1 95 ? 90.727 79.959 128.556 1.00 67.60 97 LYS C O 1
ATOM 8330 N N . THR C 1 96 ? 89.027 81.279 127.884 1.00 81.80 98 THR C N 1
ATOM 8331 C CA . THR C 1 96 ? 88.606 80.372 126.825 1.00 69.92 98 THR C CA 1
ATOM 8332 C C . THR C 1 96 ? 89.755 80.092 125.866 1.00 70.70 98 THR C C 1
ATOM 8333 O O . THR C 1 96 ? 90.650 80.922 125.682 1.00 68.67 98 THR C O 1
ATOM 8337 N N . LEU C 1 97 ? 89.726 78.905 125.255 1.00 79.19 99 LEU C N 1
ATOM 8338 C CA . LEU C 1 97 ? 90.744 78.553 124.271 1.00 78.56 99 LEU C CA 1
ATOM 8339 C C . LEU C 1 97 ? 90.829 79.601 123.170 1.00 79.74 99 LEU C C 1
ATOM 8340 O O . LEU C 1 97 ? 91.926 79.964 122.730 1.00 85.85 99 LEU C O 1
ATOM 8345 N N . ALA C 1 98 ? 89.679 80.098 122.708 1.00 70.43 100 ALA C N 1
ATOM 8346 C CA . ALA C 1 98 ? 89.688 81.158 121.705 1.00 68.56 100 ALA C CA 1
ATOM 8347 C C . ALA C 1 98 ? 90.350 82.419 122.246 1.00 73.17 100 ALA C C 1
ATOM 8348 O O . ALA C 1 98 ? 91.095 83.096 121.528 1.00 70.86 100 ALA C O 1
ATOM 8350 N N . ASP C 1 99 ? 90.097 82.748 123.515 1.00 73.14 101 ASP C N 1
ATOM 8351 C CA . ASP C 1 99 ? 90.716 83.931 124.105 1.00 73.52 101 ASP C CA 1
ATOM 8352 C C . ASP C 1 99 ? 92.227 83.765 124.215 1.00 78.45 101 ASP C C 1
ATOM 8353 O O . ASP C 1 99 ? 92.983 84.705 123.941 1.00 78.53 101 ASP C O 1
ATOM 8358 N N . ALA C 1 100 ? 92.688 82.577 124.613 1.00 73.84 102 ALA C N 1
ATOM 8359 C CA . ALA C 1 100 ? 94.125 82.333 124.686 1.00 66.85 102 ALA C CA 1
ATOM 8360 C C . ALA C 1 100 ? 94.762 82.386 123.303 1.00 70.42 102 ALA C C 1
ATOM 8361 O O . ALA C 1 100 ? 95.869 82.917 123.141 1.00 75.50 102 ALA C O 1
ATOM 8363 N N . GLU C 1 101 ? 94.083 81.835 122.294 1.00 72.05 103 GLU C N 1
ATOM 8364 C CA . GLU C 1 101 ? 94.597 81.919 120.933 1.00 68.84 103 GLU C CA 1
ATOM 8365 C C . GLU C 1 101 ? 94.671 83.362 120.458 1.00 77.96 103 GLU C C 1
ATOM 8366 O O . GLU C 1 101 ? 95.637 83.744 119.792 1.00 81.59 103 GLU C O 1
ATOM 8372 N N . GLY C 1 102 ? 93.674 84.180 120.797 1.00 74.52 104 GLY C N 1
ATOM 8373 C CA . GLY C 1 102 ? 93.738 85.589 120.443 1.00 71.26 104 GLY C CA 1
ATOM 8374 C C . GLY C 1 102 ? 94.870 86.312 121.149 1.00 73.76 104 GLY C C 1
ATOM 8375 O O . GLY C 1 102 ? 95.536 87.168 120.563 1.00 80.89 104 GLY C O 1
ATOM 8376 N N . ASP C 1 103 ? 95.098 85.981 122.421 1.00 70.26 105 ASP C N 1
ATOM 8377 C CA . ASP C 1 103 ? 96.234 86.530 123.153 1.00 67.58 105 ASP C CA 1
ATOM 8378 C C . ASP C 1 103 ? 97.543 86.200 122.443 1.00 65.35 105 ASP C C 1
ATOM 8379 O O . ASP C 1 103 ? 98.376 87.081 122.189 1.00 71.92 105 ASP C O 1
ATOM 8384 N N . VAL C 1 104 ? 97.743 84.918 122.131 1.00 60.07 106 VAL C N 1
ATOM 8385 C CA . VAL C 1 104 ? 98.980 84.498 121.481 1.00 63.36 106 VAL C CA 1
ATOM 8386 C C . VAL C 1 104 ? 99.101 85.135 120.103 1.00 66.41 106 VAL C C 1
ATOM 8387 O O . VAL C 1 104 ? 100.202 85.462 119.650 1.00 71.45 106 VAL C O 1
ATOM 8391 N N . PHE C 1 105 ? 97.972 85.344 119.422 1.00 63.32 107 PHE C N 1
ATOM 8392 C CA . PHE C 1 105 ? 98.009 85.939 118.090 1.00 58.92 107 PHE C CA 1
ATOM 8393 C C . PHE C 1 105 ? 98.387 87.413 118.156 1.00 66.11 107 PHE C C 1
ATOM 8394 O O . PHE C 1 105 ? 99.144 87.906 117.313 1.00 68.46 107 PHE C O 1
ATOM 8402 N N . ARG C 1 106 ? 97.873 88.135 119.154 1.00 71.57 108 ARG C N 1
ATOM 8403 C CA . ARG C 1 106 ? 98.284 89.523 119.331 1.00 63.67 108 ARG C CA 1
ATOM 8404 C C . ARG C 1 106 ? 99.753 89.621 119.724 1.00 64.29 108 ARG C C 1
ATOM 8405 O O . ARG C 1 106 ? 100.463 90.517 119.252 1.00 71.87 108 ARG C O 1
ATOM 8413 N N . GLY C 1 107 ? 100.229 88.710 120.574 1.00 59.06 109 GLY C N 1
ATOM 8414 C CA . GLY C 1 107 ? 101.653 88.677 120.871 1.00 57.17 109 GLY C CA 1
ATOM 8415 C C . GLY C 1 107 ? 102.488 88.406 119.633 1.00 56.60 109 GLY C C 1
ATOM 8416 O O . GLY C 1 107 ? 103.547 89.007 119.431 1.00 61.22 109 GLY C O 1
ATOM 8417 N N . LEU C 1 108 ? 102.016 87.492 118.783 1.00 53.67 110 LEU C N 1
ATOM 8418 C CA . LEU C 1 108 ? 102.713 87.197 117.538 1.00 57.75 110 LEU C CA 1
ATOM 8419 C C . LEU C 1 108 ? 102.735 88.411 116.621 1.00 61.11 110 LEU C C 1
ATOM 8420 O O . LEU C 1 108 ? 103.736 88.671 115.947 1.00 65.97 110 LEU C O 1
ATOM 8425 N N . GLN C 1 109 ? 101.632 89.160 116.570 1.00 52.09 111 GLN C N 1
ATOM 8426 C CA . GLN C 1 109 ? 101.611 90.389 115.785 1.00 45.05 111 GLN C CA 1
ATOM 8427 C C . GLN C 1 109 ? 102.608 91.402 116.333 1.00 49.59 111 GLN C C 1
ATOM 8428 O O . GLN C 1 109 ? 103.291 92.093 115.567 1.00 52.26 111 GLN C O 1
ATOM 8434 N N . VAL C 1 110 ? 102.703 91.506 117.659 1.00 58.89 112 VAL C N 1
ATOM 8435 C CA . VAL C 1 110 ? 103.683 92.405 118.260 1.00 58.84 112 VAL C CA 1
ATOM 8436 C C . VAL C 1 110 ? 105.095 91.991 117.866 1.00 55.23 112 VAL C C 1
ATOM 8437 O O . VAL C 1 110 ? 105.938 92.835 117.537 1.00 61.93 112 VAL C O 1
ATOM 8441 N N . VAL C 1 111 ? 105.377 90.688 117.891 1.00 47.03 113 VAL C N 1
ATOM 8442 C CA . VAL C 1 111 ? 106.702 90.206 117.505 1.00 52.08 113 VAL C CA 1
ATOM 8443 C C . VAL C 1 111 ? 106.972 90.520 116.036 1.00 57.26 113 VAL C C 1
ATOM 8444 O O . VAL C 1 111 ? 108.056 90.991 115.668 1.00 67.14 113 VAL C O 1
ATOM 8448 N N . GLU C 1 112 ? 105.987 90.263 115.173 1.00 60.96 114 GLU C N 1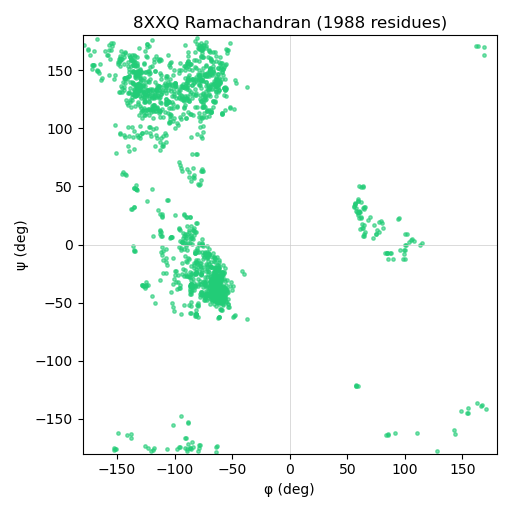
ATOM 8449 C CA . GLU C 1 112 ? 106.156 90.535 113.750 1.00 52.55 114 GLU C CA 1
ATOM 8450 C C . GLU C 1 112 ? 106.399 92.015 113.492 1.00 55.49 114 GLU C C 1
ATOM 8451 O O . GLU C 1 112 ? 107.150 92.371 112.577 1.00 60.86 114 GLU C O 1
ATOM 8457 N N . HIS C 1 113 ? 105.769 92.891 114.276 1.00 52.72 115 HIS C N 1
ATOM 8458 C CA . HIS C 1 113 ? 106.090 94.311 114.186 1.00 51.16 115 HIS C CA 1
ATOM 8459 C C . HIS C 1 113 ? 107.518 94.574 114.646 1.00 55.66 115 HIS C C 1
ATOM 8460 O O . HIS C 1 113 ? 108.244 95.357 114.023 1.00 66.43 115 HIS C O 1
ATOM 8467 N N . ALA C 1 114 ? 107.933 93.930 115.738 1.00 63.83 116 ALA C N 1
ATOM 8468 C CA . ALA C 1 114 ? 109.311 94.053 116.198 1.00 59.79 116 ALA C CA 1
ATOM 8469 C C . ALA C 1 114 ? 110.308 93.620 115.133 1.00 55.43 116 ALA C C 1
ATOM 8470 O O . ALA C 1 114 ? 111.452 94.089 115.143 1.00 57.48 116 ALA C O 1
ATOM 8472 N N . CYS C 1 115 ? 109.904 92.735 114.217 1.00 58.44 117 CYS C N 1
ATOM 8473 C CA . CYS C 1 115 ? 110.795 92.329 113.134 1.00 51.47 117 CYS C CA 1
ATOM 8474 C C . CYS C 1 115 ? 111.289 93.516 112.316 1.00 61.51 117 CYS C C 1
ATOM 8475 O O . CYS C 1 115 ? 112.313 93.399 111.634 1.00 68.96 117 CYS C O 1
ATOM 8478 N N . SER C 1 116 ? 110.592 94.650 112.368 1.00 64.54 118 SER C N 1
ATOM 8479 C CA . SER C 1 116 ? 110.973 95.843 111.622 1.00 60.28 118 SER C CA 1
ATOM 8480 C C . SER C 1 116 ? 112.076 96.644 112.306 1.00 57.53 118 SER C C 1
ATOM 8481 O O . SER C 1 116 ? 112.247 97.827 111.991 1.00 53.73 118 SER C O 1
ATOM 8484 N N . VAL C 1 117 ? 112.815 96.029 113.232 1.00 61.99 119 VAL C N 1
ATOM 8485 C CA . VAL C 1 117 ? 113.868 96.737 113.959 1.00 55.98 119 VAL C CA 1
ATOM 8486 C C . VAL C 1 117 ? 114.809 97.450 112.995 1.00 60.77 119 VAL C C 1
ATOM 8487 O O . VAL C 1 117 ? 115.360 98.511 113.312 1.00 68.21 119 VAL C O 1
ATOM 8491 N N . THR C 1 118 ? 115.013 96.877 111.806 1.00 60.71 120 THR C N 1
ATOM 8492 C CA . THR C 1 118 ? 115.914 97.493 110.837 1.00 59.35 120 THR C CA 1
ATOM 8493 C C . THR C 1 118 ? 115.451 98.897 110.464 1.00 58.60 120 THR C C 1
ATOM 8494 O O . THR C 1 118 ? 116.256 99.834 110.421 1.00 59.20 120 THR C O 1
ATOM 8498 N N . SER C 1 119 ? 114.155 99.062 110.189 1.00 56.82 121 SER C N 1
ATOM 8499 C CA . SER C 1 119 ? 113.635 100.371 109.810 1.00 49.73 121 SER C CA 1
ATOM 8500 C C . SER C 1 119 ? 113.296 101.225 111.024 1.00 54.94 121 SER C C 1
ATOM 8501 O O . SER C 1 119 ? 113.277 102.457 110.923 1.00 54.77 121 SER C O 1
ATOM 8504 N N . LEU C 1 120 ? 113.027 100.599 112.171 1.00 66.33 122 LEU C N 1
ATOM 8505 C CA . LEU C 1 120 ? 112.649 101.360 113.358 1.00 54.81 122 LEU C CA 1
ATOM 8506 C C . LEU C 1 120 ? 113.869 101.964 114.043 1.00 55.46 122 LEU C C 1
ATOM 8507 O O . LEU C 1 120 ? 113.789 103.061 114.608 1.00 60.58 122 LEU C O 1
ATOM 8512 N N . MET C 1 121 ? 115.003 101.267 114.004 1.00 60.43 123 MET C N 1
ATOM 8513 C CA . MET C 1 121 ? 116.224 101.731 114.652 1.00 54.81 123 MET C CA 1
ATOM 8514 C C . MET C 1 121 ? 116.996 102.746 113.816 1.00 50.17 123 MET C C 1
ATOM 8515 O O . MET C 1 121 ? 118.141 103.060 114.159 1.00 52.88 123 MET C O 1
ATOM 8520 N N . MET C 1 122 ? 116.411 103.264 112.740 1.00 54.70 124 MET C N 1
ATOM 8521 C CA . MET C 1 122 ? 117.104 104.245 111.919 1.00 54.77 124 MET C CA 1
ATOM 8522 C C . MET C 1 122 ? 117.269 105.558 112.673 1.00 53.28 124 MET C C 1
ATOM 8523 O O . MET C 1 122 ? 116.416 105.946 113.477 1.00 55.90 124 MET C O 1
ATOM 8528 N N . GLY C 1 123 ? 118.380 106.242 112.407 1.00 53.31 125 GLY C N 1
ATOM 8529 C CA . GLY C 1 123 ? 118.657 107.531 113.001 1.00 45.37 125 GLY C CA 1
ATOM 8530 C C . GLY C 1 123 ? 118.375 108.671 112.041 1.00 45.60 125 GLY C C 1
ATOM 8531 O O . GLY C 1 123 ? 117.575 108.564 111.110 1.00 52.22 125 GLY C O 1
ATOM 8532 N N . GLU C 1 124 ? 119.053 109.789 112.287 1.00 47.67 126 GLU C N 1
ATOM 8533 C CA . GLU C 1 124 ? 118.925 110.980 111.463 1.00 41.91 126 GLU C CA 1
ATOM 8534 C C . GLU C 1 124 ? 120.301 111.593 111.240 1.00 55.21 126 GLU C C 1
ATOM 8535 O O . GLU C 1 124 ? 121.242 111.351 112.000 1.00 56.81 126 GLU C O 1
ATOM 8541 N N . THR C 1 125 ? 120.407 112.393 110.182 1.00 58.43 127 THR C N 1
ATOM 8542 C CA . THR C 1 125 ? 121.658 113.047 109.831 1.00 58.76 127 THR C CA 1
ATOM 8543 C C . THR C 1 125 ? 121.360 114.378 109.156 1.00 49.42 127 THR C C 1
ATOM 8544 O O . THR C 1 125 ? 120.294 114.577 108.568 1.00 46.15 127 THR C O 1
ATOM 8548 N N . MET C 1 126 ? 122.326 115.289 109.248 1.00 64.07 128 MET C N 1
ATOM 8549 C CA . MET C 1 126 ? 122.217 116.612 108.633 1.00 60.94 128 MET C CA 1
ATOM 8550 C C . MET C 1 126 ? 123.598 116.982 108.113 1.00 59.52 128 MET C C 1
ATOM 8551 O O . MET C 1 126 ? 124.424 117.539 108.853 1.00 52.02 128 MET C O 1
ATOM 8556 N N . PRO C 1 127 ? 123.893 116.687 106.850 1.00 68.98 129 PRO C N 1
ATOM 8557 C CA . PRO C 1 127 ? 125.226 116.980 106.319 1.00 65.51 129 PRO C CA 1
ATOM 8558 C C . PRO C 1 127 ? 125.423 118.459 106.035 1.00 69.96 129 PRO C C 1
ATOM 8559 O O . PRO C 1 127 ? 124.507 119.172 105.618 1.00 69.96 129 PRO C O 1
ATOM 8563 N N . SER C 1 128 ? 126.651 118.914 106.273 1.00 64.20 130 SER C N 1
ATOM 8564 C CA . SER C 1 128 ? 127.069 120.271 105.931 1.00 62.97 130 SER C CA 1
ATOM 8565 C C . SER C 1 128 ? 126.275 121.315 106.715 1.00 65.17 130 SER C C 1
ATOM 8566 O O . SER C 1 128 ? 125.741 122.276 106.157 1.00 74.32 130 SER C O 1
ATOM 8569 N N . ILE C 1 129 ? 126.197 121.119 108.034 1.00 57.13 131 ILE C N 1
ATOM 8570 C CA . ILE C 1 129 ? 125.642 122.168 108.883 1.00 57.48 131 ILE C CA 1
ATOM 8571 C C . ILE C 1 129 ? 126.590 123.358 108.927 1.00 61.35 131 ILE C C 1
ATOM 8572 O O . ILE C 1 129 ? 126.154 124.508 109.068 1.00 66.79 131 ILE C O 1
ATOM 8577 N N . THR C 1 130 ? 127.892 123.107 108.811 1.00 71.44 132 THR C N 1
ATOM 8578 C CA . THR C 1 130 ? 128.903 124.146 108.702 1.00 68.25 132 THR C CA 1
ATOM 8579 C C . THR C 1 130 ? 129.970 123.646 107.737 1.00 68.48 132 THR C C 1
ATOM 8580 O O . THR C 1 130 ? 130.024 122.457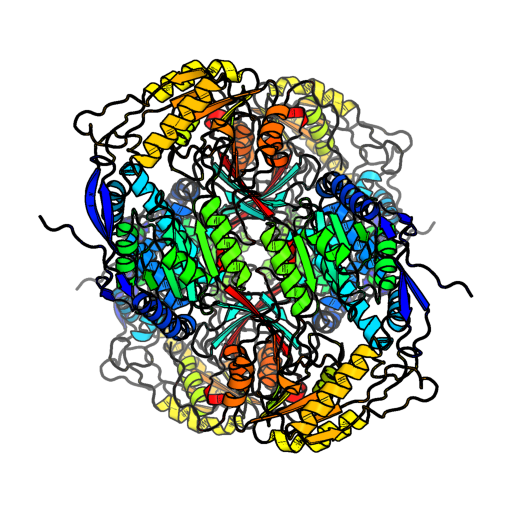 107.407 1.00 69.46 132 THR C O 1
ATOM 8584 N N . LYS C 1 131 ? 130.821 124.556 107.272 1.00 75.61 133 LYS C N 1
ATOM 8585 C CA . LYS C 1 131 ? 131.848 124.192 106.304 1.00 75.65 133 LYS C CA 1
ATOM 8586 C C . LYS C 1 131 ? 132.699 123.054 106.858 1.00 77.04 133 LYS C C 1
ATOM 8587 O O . LYS C 1 131 ? 133.387 123.218 107.871 1.00 82.13 133 LYS C O 1
ATOM 8593 N N . ASP C 1 132 ? 132.644 121.900 106.194 1.00 70.54 134 ASP C N 1
ATOM 8594 C CA . ASP C 1 132 ? 133.394 120.709 106.588 1.00 68.77 134 ASP C CA 1
ATOM 8595 C C . ASP C 1 132 ? 132.937 120.156 107.934 1.00 70.23 134 ASP C C 1
ATOM 8596 O O . ASP C 1 132 ? 133.744 119.600 108.686 1.00 69.83 134 ASP C O 1
ATOM 8601 N N . MET C 1 133 ? 131.652 120.298 108.255 1.00 55.98 135 MET C N 1
ATOM 8602 C CA . MET C 1 133 ? 131.092 119.805 109.507 1.00 58.67 135 MET C CA 1
ATOM 8603 C C . MET C 1 133 ? 129.839 118.996 109.209 1.00 54.60 135 MET C C 1
ATOM 8604 O O . MET C 1 133 ? 129.003 119.416 108.403 1.00 58.84 135 MET C O 1
ATOM 8609 N N . ASP C 1 134 ? 129.715 117.840 109.857 1.00 48.09 136 ASP C N 1
ATOM 8610 C CA . ASP C 1 134 ? 128.561 116.968 109.707 1.00 49.28 136 ASP C CA 1
ATOM 8611 C C . ASP C 1 134 ? 127.932 116.706 111.069 1.00 53.81 136 ASP C C 1
ATOM 8612 O O . ASP C 1 134 ? 128.560 116.895 112.115 1.00 50.11 136 ASP C O 1
ATOM 8617 N N . LEU C 1 135 ? 126.676 116.266 111.045 1.00 60.05 137 LEU C N 1
ATOM 8618 C CA . LEU C 1 135 ? 125.924 115.990 112.262 1.00 51.12 137 LEU C CA 1
ATOM 8619 C C . LEU C 1 135 ? 124.993 114.814 112.018 1.00 49.28 137 LEU C C 1
ATOM 8620 O O . LEU C 1 135 ? 124.275 114.785 111.014 1.00 54.23 137 LEU C O 1
ATOM 8625 N N . TYR C 1 136 ? 125.007 113.851 112.936 1.00 49.94 138 TYR C N 1
ATOM 8626 C CA . TYR C 1 136 ? 124.163 112.670 112.825 1.00 45.49 138 TYR C CA 1
ATOM 8627 C C . TYR C 1 136 ? 123.968 112.084 114.216 1.00 46.07 138 TYR C C 1
ATOM 8628 O O . TYR C 1 136 ? 124.662 112.447 115.168 1.00 46.70 138 TYR C O 1
ATOM 8637 N N . SER C 1 137 ? 123.008 111.166 114.320 1.00 47.70 139 SER C N 1
ATOM 8638 C CA . SER C 1 137 ? 122.663 110.548 115.591 1.00 49.63 139 SER C CA 1
ATOM 8639 C C . SER C 1 137 ? 122.452 109.055 115.389 1.00 50.53 139 SER C C 1
ATOM 8640 O O . SER C 1 137 ? 122.188 108.586 114.280 1.00 57.21 139 SER C O 1
ATOM 8643 N N . TYR C 1 138 ? 122.568 108.314 116.489 1.00 46.06 140 TYR C N 1
ATOM 8644 C CA . TYR C 1 138 ? 122.431 106.866 116.488 1.00 46.09 140 TYR C CA 1
ATOM 8645 C C . TYR C 1 138 ? 121.507 106.437 117.618 1.00 54.90 140 TYR C C 1
ATOM 8646 O O . TYR C 1 138 ? 121.443 107.083 118.668 1.00 67.29 140 TYR C O 1
ATOM 8655 N N . ARG C 1 139 ? 120.794 105.337 117.394 1.00 48.37 141 ARG C N 1
ATOM 8656 C CA . ARG C 1 139 ? 119.950 104.725 118.412 1.00 45.73 141 ARG C CA 1
ATOM 8657 C C . ARG C 1 139 ? 120.665 103.506 118.979 1.00 46.94 141 ARG C C 1
ATOM 8658 O O . ARG C 1 139 ? 121.013 102.584 118.235 1.00 42.91 141 ARG C O 1
ATOM 8666 N N . LEU C 1 140 ? 120.879 103.505 120.293 1.00 39.35 142 LEU C N 1
ATOM 8667 C CA . LEU C 1 140 ? 121.627 102.451 120.955 1.00 49.71 142 LEU C CA 1
ATOM 8668 C C . LEU C 1 140 ? 120.821 101.863 122.108 1.00 53.24 142 LEU C C 1
ATOM 8669 O O . LEU C 1 140 ? 119.934 102.527 122.654 1.00 59.98 142 LEU C O 1
ATOM 8674 N N . PRO C 1 141 ? 121.105 100.621 122.502 1.00 48.40 143 PRO C N 1
ATOM 8675 C CA . PRO C 1 141 ? 120.368 100.018 123.617 1.00 43.48 143 PRO C CA 1
ATOM 8676 C C . PRO C 1 141 ? 120.700 100.690 124.942 1.00 52.53 143 PRO C C 1
ATOM 8677 O O . PRO C 1 141 ? 121.726 101.357 125.097 1.00 55.84 143 PRO C O 1
ATOM 8681 N N . LEU C 1 142 ? 119.801 100.505 125.911 1.00 59.76 144 LEU C N 1
ATOM 8682 C CA . LEU C 1 142 ? 119.991 101.094 127.233 1.00 54.13 144 LEU C CA 1
ATOM 8683 C C . LEU C 1 142 ? 120.839 100.202 128.132 1.00 52.13 144 LEU C C 1
ATOM 8684 O O . LEU C 1 142 ? 121.802 100.673 128.748 1.00 54.57 144 LEU C O 1
ATOM 8689 N N . GLY C 1 143 ? 120.497 98.920 128.220 1.00 55.82 145 GLY C N 1
ATOM 8690 C CA . GLY C 1 143 ? 121.188 98.007 129.108 1.00 56.37 145 GLY C CA 1
ATOM 8691 C C . GLY C 1 143 ? 120.273 96.917 129.622 1.00 68.01 145 GLY C C 1
ATOM 8692 O O . GLY C 1 143 ? 119.410 96.427 128.887 1.00 69.25 145 GLY C O 1
ATOM 8693 N N . VAL C 1 144 ? 120.448 96.524 130.883 1.00 58.95 146 VAL C N 1
ATOM 8694 C CA . VAL C 1 144 ? 119.586 95.508 131.470 1.00 53.43 146 VAL C CA 1
ATOM 8695 C C . VAL C 1 144 ? 118.213 96.107 131.740 1.00 55.12 146 VAL C C 1
ATOM 8696 O O . VAL C 1 144 ? 118.082 97.132 132.423 1.00 70.65 146 VAL C O 1
ATOM 8700 N N . CYS C 1 145 ? 117.178 95.468 131.199 1.00 44.41 147 CYS C N 1
ATOM 8701 C CA . CYS C 1 145 ? 115.804 95.914 131.363 1.00 46.56 147 CYS C CA 1
ATOM 8702 C C . CYS C 1 145 ? 115.022 94.856 132.129 1.00 52.82 147 CYS C C 1
ATOM 8703 O O . CYS C 1 145 ? 115.437 93.698 132.229 1.00 62.94 147 CYS C O 1
ATOM 8706 N N . ALA C 1 146 ? 113.882 95.270 132.676 1.00 38.67 148 ALA C N 1
ATOM 8707 C CA . ALA C 1 146 ? 113.029 94.393 133.461 1.00 39.03 148 ALA C CA 1
ATOM 8708 C C . ALA C 1 146 ? 111.575 94.604 133.066 1.00 47.66 148 ALA C C 1
ATOM 8709 O O . ALA C 1 146 ? 111.196 95.653 132.539 1.00 51.12 148 ALA C O 1
ATOM 8711 N N . GLY C 1 147 ? 110.760 93.585 133.329 1.00 54.35 149 GLY C N 1
ATOM 8712 C CA . GLY C 1 147 ? 109.348 93.636 133.005 1.00 53.77 149 GLY C CA 1
ATOM 8713 C C . GLY C 1 147 ? 108.488 92.892 134.005 1.00 51.12 149 GLY C C 1
ATOM 8714 O O . GLY C 1 147 ? 108.813 91.768 134.397 1.00 62.55 149 GLY C O 1
ATOM 8715 N N . ILE C 1 148 ? 107.388 93.511 134.424 1.00 40.35 150 ILE C N 1
ATOM 8716 C CA . ILE C 1 148 ? 106.456 92.925 135.380 1.00 51.12 150 ILE C CA 1
ATOM 8717 C C . ILE C 1 148 ? 105.089 92.868 134.714 1.00 57.47 150 ILE C C 1
ATOM 8718 O O . ILE C 1 148 ? 104.464 93.910 134.479 1.00 59.34 150 ILE C O 1
ATOM 8723 N N . ALA C 1 149 ? 104.622 91.656 134.419 1.00 59.23 151 ALA C N 1
ATOM 8724 C CA . ALA C 1 149 ? 103.385 91.464 133.683 1.00 56.56 151 ALA C CA 1
ATOM 8725 C C . ALA C 1 149 ? 102.266 91.007 134.613 1.00 60.78 151 ALA C C 1
ATOM 8726 O O . ALA C 1 149 ? 102.529 90.408 135.661 1.00 52.77 151 ALA C O 1
ATOM 8728 N N . PRO C 1 150 ? 101.013 91.273 134.257 1.00 66.11 152 PRO C N 1
ATOM 8729 C CA . PRO C 1 150 ? 99.884 90.835 135.078 1.00 63.17 152 PRO C CA 1
ATOM 8730 C C . PRO C 1 150 ? 99.445 89.417 134.726 1.00 67.45 152 PRO C C 1
ATOM 8731 O O . PRO C 1 150 ? 100.066 88.724 133.918 1.00 63.79 152 PRO C O 1
ATOM 8735 N N . PHE C 1 151 ? 98.350 88.995 135.363 1.00 65.36 153 PHE C N 1
ATOM 8736 C CA . PHE C 1 151 ? 97.856 87.635 135.182 1.00 63.58 153 PHE C CA 1
ATOM 8737 C C . PHE C 1 151 ? 96.883 87.508 134.014 1.00 63.17 153 PHE C C 1
ATOM 8738 O O . PHE C 1 151 ? 96.779 86.423 133.431 1.00 74.92 153 PHE C O 1
ATOM 8746 N N . ASN C 1 152 ? 96.172 88.580 133.659 1.00 55.66 154 ASN C N 1
ATOM 8747 C CA . ASN C 1 152 ? 95.113 88.483 132.660 1.00 65.59 154 ASN C CA 1
ATOM 8748 C C . ASN C 1 152 ? 95.635 88.207 131.255 1.00 67.20 154 ASN C C 1
ATOM 8749 O O . ASN C 1 152 ? 94.844 87.835 130.381 1.00 70.18 154 ASN C O 1
ATOM 8754 N N . PHE C 1 153 ? 96.934 88.377 131.013 1.00 64.43 155 PHE C N 1
ATOM 8755 C CA . PHE C 1 153 ? 97.537 88.125 129.703 1.00 61.46 155 PHE C CA 1
ATOM 8756 C C . PHE C 1 153 ? 98.892 87.462 129.906 1.00 69.35 155 PHE C C 1
ATOM 8757 O O . PHE C 1 153 ? 99.935 88.127 129.929 1.00 70.58 155 PHE C O 1
ATOM 8765 N N . PRO C 1 154 ? 98.913 86.135 130.062 1.00 68.30 156 PRO C N 1
ATOM 8766 C CA . PRO C 1 154 ? 100.191 85.446 130.301 1.00 63.12 156 PRO C CA 1
ATOM 8767 C C . PRO C 1 154 ? 101.164 85.518 129.137 1.00 61.83 156 PRO C C 1
ATOM 8768 O O . PRO C 1 154 ? 102.346 85.209 129.330 1.00 64.29 156 PRO C O 1
ATOM 8772 N N . ALA C 1 155 ? 100.715 85.896 127.941 1.00 64.18 157 ALA C N 1
ATOM 8773 C CA . ALA C 1 155 ? 101.555 85.873 126.750 1.00 62.71 157 ALA C CA 1
ATOM 8774 C C . ALA C 1 155 ? 101.612 87.210 126.025 1.00 65.45 157 ALA C C 1
ATOM 8775 O O . ALA C 1 155 ? 102.669 87.586 125.509 1.00 69.45 157 ALA C O 1
ATOM 8777 N N . MET C 1 156 ? 100.499 87.945 125.969 1.00 60.75 158 MET C N 1
ATOM 8778 C CA . MET C 1 156 ? 100.469 89.176 125.184 1.00 60.02 158 MET C CA 1
ATOM 8779 C C . MET C 1 156 ? 101.421 90.220 125.757 1.00 69.13 158 MET C C 1
ATOM 8780 O O . MET C 1 156 ? 102.195 90.842 125.021 1.00 70.72 158 MET C O 1
ATOM 8785 N N . ILE C 1 157 ? 101.382 90.422 127.069 1.00 64.00 159 ILE C N 1
ATOM 8786 C CA . ILE C 1 157 ? 102.130 91.501 127.712 1.00 54.92 159 ILE C CA 1
ATOM 8787 C C . ILE C 1 157 ? 103.608 91.133 127.811 1.00 52.43 159 ILE C C 1
ATOM 8788 O O . ILE C 1 157 ? 104.469 92.001 127.601 1.00 60.48 159 ILE C O 1
ATOM 8793 N N . PRO C 1 158 ? 103.961 89.891 128.149 1.00 54.03 160 PRO C N 1
ATOM 8794 C CA . PRO C 1 158 ? 105.375 89.495 128.035 1.00 52.40 160 PRO C CA 1
ATOM 8795 C C . PRO C 1 158 ? 105.942 89.698 126.640 1.00 54.22 160 PRO C C 1
ATOM 8796 O O . PRO C 1 158 ? 107.098 90.118 126.495 1.00 56.75 160 PRO C O 1
ATOM 8800 N N . LEU C 1 159 ? 105.157 89.400 125.601 1.00 50.61 161 LEU C N 1
ATOM 8801 C CA . LEU C 1 159 ? 105.607 89.608 124.231 1.00 52.57 161 LEU C CA 1
ATOM 8802 C C . LEU C 1 159 ? 105.592 91.078 123.835 1.00 54.62 161 LEU C C 1
ATOM 8803 O O . LEU C 1 159 ? 106.246 91.452 122.856 1.00 59.30 161 LEU C O 1
ATOM 8808 N N . TRP C 1 160 ? 104.839 91.911 124.553 1.00 60.67 162 TRP C N 1
ATOM 8809 C CA . TRP C 1 160 ? 105.010 93.353 124.418 1.00 57.91 162 TRP C CA 1
ATOM 8810 C C . TRP C 1 160 ? 106.338 93.794 125.016 1.00 56.21 162 TRP C C 1
ATOM 8811 O O . TRP C 1 160 ? 107.057 94.611 124.427 1.00 54.08 162 TRP C O 1
ATOM 8822 N N . MET C 1 161 ? 106.679 93.255 126.186 1.00 58.74 163 MET C N 1
ATOM 8823 C CA . MET C 1 161 ? 107.785 93.778 126.975 1.00 57.56 163 MET C CA 1
ATOM 8824 C C . MET C 1 161 ? 109.145 93.283 126.497 1.00 57.46 163 MET C C 1
ATOM 8825 O O . MET C 1 161 ? 109.998 94.092 126.122 1.00 59.25 163 MET C O 1
ATOM 8830 N N . PHE C 1 162 ? 109.371 91.966 126.508 1.00 55.39 164 PHE C N 1
ATOM 8831 C CA . PHE C 1 162 ? 110.746 91.495 126.348 1.00 45.95 164 PHE C CA 1
ATOM 8832 C C . PHE C 1 162 ? 111.204 91.441 124.889 1.00 53.89 164 PHE C C 1
ATOM 8833 O O . PHE C 1 162 ? 112.377 91.730 124.623 1.00 62.14 164 PHE C O 1
ATOM 8841 N N . PRO C 1 163 ? 110.354 91.092 123.915 1.00 62.99 165 PRO C N 1
ATOM 8842 C CA . PRO C 1 163 ? 110.853 91.061 122.527 1.00 49.69 165 PRO C CA 1
ATOM 8843 C C . PRO C 1 163 ? 111.263 92.430 122.011 1.00 56.33 165 PRO C C 1
ATOM 8844 O O . PRO C 1 163 ? 112.328 92.565 121.394 1.00 68.31 165 PRO C O 1
ATOM 8848 N N . MET C 1 164 ? 110.433 93.450 122.238 1.00 58.38 166 MET C N 1
ATOM 8849 C CA . MET C 1 164 ? 110.767 94.799 121.790 1.00 61.87 166 MET C CA 1
ATOM 8850 C C . MET C 1 164 ? 112.089 95.262 122.388 1.00 58.30 166 MET C C 1
ATOM 8851 O O . MET C 1 164 ? 112.941 95.821 121.688 1.00 61.77 166 MET C O 1
ATOM 8856 N N . ALA C 1 165 ? 112.274 95.043 123.691 1.00 49.29 167 ALA C N 1
ATOM 8857 C CA . ALA C 1 165 ? 113.499 95.485 124.348 1.00 47.85 167 ALA C CA 1
ATOM 8858 C C . ALA C 1 165 ? 114.703 94.674 123.884 1.00 55.63 167 ALA C C 1
ATOM 8859 O O . ALA C 1 165 ? 115.814 95.207 123.771 1.00 63.43 167 ALA C O 1
ATOM 8861 N N . MET C 1 166 ? 114.504 93.385 123.604 1.00 58.72 168 MET C N 1
ATOM 8862 C CA . MET C 1 166 ? 115.630 92.520 123.271 1.00 52.77 168 MET C CA 1
ATOM 8863 C C . MET C 1 166 ? 116.109 92.753 121.844 1.00 61.58 168 MET C C 1
ATOM 8864 O O . MET C 1 166 ? 117.319 92.815 121.593 1.00 73.90 168 MET C O 1
ATOM 8869 N N . VAL C 1 167 ? 115.180 92.884 120.895 1.00 53.46 169 VAL C N 1
ATOM 8870 C CA . VAL C 1 167 ? 115.572 93.043 119.500 1.00 51.08 169 VAL C CA 1
ATOM 8871 C C . VAL C 1 167 ? 116.379 94.315 119.284 1.00 60.66 169 VAL C C 1
ATOM 8872 O O . VAL C 1 167 ? 117.213 94.366 118.373 1.00 63.86 169 VAL C O 1
ATOM 8876 N N . CYS C 1 168 ? 116.154 95.348 120.097 1.00 66.92 170 CYS C N 1
ATOM 8877 C CA . CYS C 1 168 ? 116.926 96.579 119.977 1.00 54.52 170 CYS C CA 1
ATOM 8878 C C . CYS C 1 168 ? 118.350 96.437 120.500 1.00 59.70 170 CYS C C 1
ATOM 8879 O O . CYS C 1 168 ? 119.143 97.370 120.336 1.00 72.32 170 CYS C O 1
ATOM 8882 N N . GLY C 1 169 ? 118.692 95.306 121.118 1.00 48.82 171 GLY C N 1
ATOM 8883 C CA . GLY C 1 169 ? 120.027 95.073 121.635 1.00 46.03 171 GLY C CA 1
ATOM 8884 C C . GLY C 1 169 ? 120.119 94.985 123.143 1.00 53.89 171 GLY C C 1
ATOM 8885 O O . GLY C 1 169 ? 121.223 94.785 123.664 1.00 71.25 171 GLY C O 1
ATOM 8886 N N . ASN C 1 170 ? 119.009 95.124 123.861 1.00 54.65 172 ASN C N 1
ATOM 8887 C CA . ASN C 1 170 ? 119.044 95.078 125.314 1.00 52.44 172 ASN C CA 1
ATOM 8888 C C . ASN C 1 170 ? 118.884 93.644 125.814 1.00 52.67 172 ASN C C 1
ATOM 8889 O O . ASN C 1 170 ? 118.496 92.734 125.076 1.00 60.52 172 ASN C O 1
ATOM 8894 N N . THR C 1 171 ? 119.194 93.454 127.094 1.00 46.84 173 THR C N 1
ATOM 8895 C CA . THR C 1 171 ? 118.941 92.205 127.794 1.00 53.15 173 THR C CA 1
ATOM 8896 C C . THR C 1 171 ? 117.837 92.431 128.818 1.00 58.62 173 THR C C 1
ATOM 8897 O O . THR C 1 171 ? 117.874 93.392 129.592 1.00 67.72 173 THR C O 1
ATOM 8901 N N . PHE C 1 172 ? 116.854 91.535 128.817 1.00 51.96 174 PHE C N 1
ATOM 8902 C CA . PHE C 1 172 ? 115.623 91.728 129.570 1.00 42.69 174 PHE C CA 1
ATOM 8903 C C . PHE C 1 172 ? 115.587 90.777 130.755 1.00 47.32 174 PHE C C 1
ATOM 8904 O O . PHE C 1 172 ? 115.935 89.599 130.624 1.00 53.82 174 PHE C O 1
ATOM 8912 N N . LEU C 1 173 ? 115.163 91.293 131.907 1.00 54.71 175 LEU C N 1
ATOM 8913 C CA . LEU C 1 173 ? 114.955 90.495 133.113 1.00 56.82 175 LEU C CA 1
ATOM 8914 C C . LEU C 1 173 ? 113.451 90.443 133.352 1.00 63.55 175 LEU C C 1
ATOM 8915 O O . LEU C 1 173 ? 112.898 91.264 134.089 1.00 66.35 175 LEU C O 1
ATOM 8920 N N . MET C 1 174 ? 112.789 89.474 132.727 1.00 63.23 176 MET C N 1
ATOM 8921 C CA . MET C 1 174 ? 111.336 89.406 132.764 1.00 60.45 176 MET C CA 1
ATOM 8922 C C . MET C 1 174 ? 110.853 88.902 134.117 1.00 62.38 176 MET C C 1
ATOM 8923 O O . MET C 1 174 ? 111.553 88.155 134.807 1.00 63.56 176 MET C O 1
ATOM 8928 N N . LYS C 1 175 ? 109.649 89.324 134.494 1.00 60.76 177 LYS C N 1
ATOM 8929 C CA . LYS C 1 175 ? 109.012 88.901 135.739 1.00 59.30 177 LYS C CA 1
ATOM 8930 C C . LYS C 1 175 ? 107.532 88.673 135.460 1.00 64.96 177 LYS C C 1
ATOM 8931 O O . LYS C 1 175 ? 106.733 89.625 135.521 1.00 64.29 177 LYS C O 1
ATOM 8937 N N . PRO C 1 176 ? 107.124 87.447 135.142 1.00 66.64 178 PRO C N 1
ATOM 8938 C CA . PRO C 1 176 ? 105.706 87.188 134.874 1.00 69.13 178 PRO C CA 1
ATOM 8939 C C . PRO C 1 176 ? 104.906 87.079 136.164 1.00 68.66 178 PRO C C 1
ATOM 8940 O O . PRO C 1 176 ? 105.445 87.010 137.270 1.00 63.50 178 PRO C O 1
ATOM 8944 N N . SER C 1 177 ? 103.585 87.066 136.001 1.00 68.90 179 SER C N 1
ATOM 8945 C CA . SER C 1 177 ? 102.693 86.949 137.146 1.00 69.68 179 SER C CA 1
ATOM 8946 C C . SER C 1 177 ? 102.833 85.576 137.788 1.00 68.72 179 SER C C 1
ATOM 8947 O O . SER C 1 177 ? 102.913 84.556 137.097 1.00 74.15 179 SER C O 1
ATOM 8950 N N . GLU C 1 178 ? 102.862 85.554 139.122 1.00 78.23 180 GLU C N 1
ATOM 8951 C CA . GLU C 1 178 ? 103.005 84.302 139.855 1.00 81.88 180 GLU C CA 1
ATOM 8952 C C . GLU C 1 178 ? 101.859 83.330 139.598 1.00 82.24 180 GLU C C 1
ATOM 8953 O O . GLU C 1 178 ? 101.983 82.152 139.949 1.00 85.60 180 GLU C O 1
ATOM 8959 N N . ARG C 1 179 ? 100.758 83.783 138.995 1.00 74.55 181 ARG C N 1
ATOM 8960 C CA . ARG C 1 179 ? 99.613 82.911 138.767 1.00 75.65 181 ARG C CA 1
ATOM 8961 C C . ARG C 1 179 ? 99.633 82.250 137.394 1.00 83.94 181 ARG C C 1
ATOM 8962 O O . ARG C 1 179 ? 98.907 81.272 137.186 1.00 86.42 181 ARG C O 1
ATOM 8970 N N . VAL C 1 180 ? 100.438 82.751 136.462 1.00 79.47 182 VAL C N 1
ATOM 8971 C CA . VAL C 1 180 ? 100.486 82.202 135.108 1.00 73.70 182 VAL C CA 1
ATOM 8972 C C . VAL C 1 180 ? 101.917 82.237 134.584 1.00 77.36 182 VAL C C 1
ATOM 8973 O O . VAL C 1 180 ? 102.184 82.887 133.562 1.00 81.28 182 VAL C O 1
ATOM 8977 N N . PRO C 1 181 ? 102.866 81.558 135.235 1.00 73.25 183 PRO C N 1
ATOM 8978 C CA . PRO C 1 181 ? 104.247 81.587 134.732 1.00 72.01 183 PRO C CA 1
ATOM 8979 C C . PRO C 1 181 ? 104.517 80.580 133.627 1.00 75.88 183 PRO C C 1
ATOM 8980 O O . PRO C 1 181 ? 105.496 80.746 132.890 1.00 81.66 183 PRO C O 1
ATOM 8984 N N . GLY C 1 182 ? 103.689 79.540 133.492 1.00 74.32 184 GLY C N 1
ATOM 8985 C CA . GLY C 1 182 ? 103.968 78.503 132.511 1.00 75.72 184 GLY C CA 1
ATOM 8986 C C . GLY C 1 182 ? 104.032 79.018 131.087 1.00 75.87 184 GLY C C 1
ATOM 8987 O O . GLY C 1 182 ? 104.876 78.576 130.300 1.00 76.20 184 GLY C O 1
ATOM 8988 N N . ALA C 1 183 ? 103.139 79.942 130.727 1.00 62.58 185 ALA C N 1
ATOM 8989 C CA . ALA C 1 183 ? 103.181 80.518 129.387 1.00 59.55 185 ALA C CA 1
ATOM 8990 C C . ALA C 1 183 ? 104.496 81.246 129.148 1.00 62.60 185 ALA C C 1
ATOM 8991 O O . ALA C 1 183 ? 105.103 81.115 128.078 1.00 73.99 185 ALA C O 1
ATOM 8993 N N . THR C 1 184 ? 104.956 82.015 130.138 1.00 62.12 186 THR C N 1
ATOM 8994 C CA . THR C 1 184 ? 106.228 82.712 129.998 1.00 66.60 186 THR C CA 1
ATOM 8995 C C . THR C 1 184 ? 107.392 81.734 129.908 1.00 68.03 186 THR C C 1
ATOM 8996 O O . THR C 1 184 ? 108.340 81.971 129.153 1.00 64.91 186 THR C O 1
ATOM 9000 N N . MET C 1 185 ? 107.341 80.635 130.662 1.00 70.58 187 MET C N 1
ATOM 9001 C CA . MET C 1 185 ? 108.397 79.631 130.574 1.00 70.13 187 MET C CA 1
ATOM 9002 C C . MET C 1 185 ? 108.433 79.001 129.187 1.00 71.95 187 MET C C 1
ATOM 9003 O O . MET C 1 185 ? 109.509 78.791 128.615 1.00 79.79 187 MET C O 1
ATOM 9008 N N . LEU C 1 186 ? 107.261 78.688 128.631 1.00 67.38 188 LEU C N 1
ATOM 9009 C CA . LEU C 1 186 ? 107.210 78.113 127.290 1.00 61.21 188 LEU C CA 1
ATOM 9010 C C . LEU C 1 186 ? 107.736 79.104 126.257 1.00 54.95 188 LEU C C 1
ATOM 9011 O O . LEU C 1 186 ? 108.475 78.731 125.337 1.00 61.52 188 LEU C O 1
ATOM 9016 N N . LEU C 1 187 ? 107.363 80.379 126.395 1.00 47.78 189 LEU C N 1
ATOM 9017 C CA . LEU C 1 187 ? 107.872 81.398 125.484 1.00 53.57 189 LEU C CA 1
ATOM 9018 C C . LEU C 1 187 ? 109.386 81.536 125.591 1.00 60.54 189 LEU C C 1
ATOM 9019 O O . LEU C 1 187 ? 110.069 81.691 124.572 1.00 65.69 189 LEU C O 1
ATOM 9024 N N . ALA C 1 188 ? 109.929 81.471 126.808 1.00 63.84 190 ALA C N 1
ATOM 9025 C CA . ALA C 1 188 ? 111.375 81.559 126.980 1.00 58.91 190 ALA C CA 1
ATOM 9026 C C . ALA C 1 188 ? 112.075 80.350 126.375 1.00 60.31 190 ALA C C 1
ATOM 9027 O O . ALA C 1 188 ? 113.153 80.480 125.785 1.00 72.66 190 ALA C O 1
ATOM 9029 N N . LYS C 1 189 ? 111.481 79.164 126.516 1.00 67.06 191 LYS C N 1
ATOM 9030 C CA . LYS C 1 189 ? 112.053 77.975 125.892 1.00 71.14 191 LYS C CA 1
ATOM 9031 C C . LYS C 1 189 ? 112.068 78.115 124.375 1.00 65.65 191 LYS C C 1
ATOM 9032 O O . LYS C 1 189 ? 113.071 77.811 123.719 1.00 67.54 191 LYS C O 1
ATOM 9038 N N . LEU C 1 190 ? 110.957 78.580 123.798 1.00 59.89 192 LEU C N 1
ATOM 9039 C CA . LEU C 1 190 ? 110.912 78.785 122.354 1.00 54.99 192 LEU C CA 1
ATOM 9040 C C . LEU C 1 190 ? 111.928 79.828 121.907 1.00 57.13 192 LEU C C 1
ATOM 9041 O O . LEU C 1 190 ? 112.536 79.683 120.840 1.00 70.32 192 LEU C O 1
ATOM 9046 N N . LEU C 1 191 ? 112.125 80.882 122.702 1.00 52.82 193 LEU C N 1
ATOM 9047 C CA . LEU C 1 191 ? 113.116 81.895 122.352 1.00 57.40 193 LEU C CA 1
ATOM 9048 C C . LEU C 1 191 ? 114.527 81.324 122.400 1.00 56.15 193 LEU C C 1
ATOM 9049 O O . LEU C 1 191 ? 115.340 81.586 121.507 1.00 59.19 193 LEU C O 1
ATOM 9054 N N . GLN C 1 192 ? 114.837 80.545 123.438 1.00 64.00 194 GLN C N 1
ATOM 9055 C CA . GLN C 1 192 ? 116.143 79.899 123.506 1.00 70.96 194 GLN C CA 1
ATOM 9056 C C . GLN C 1 192 ? 116.347 78.963 122.323 1.00 73.09 194 GLN C C 1
ATOM 9057 O O . GLN C 1 192 ? 117.463 78.833 121.808 1.00 73.90 194 GLN C O 1
ATOM 9063 N N . ASP C 1 193 ? 115.276 78.302 121.876 1.00 68.86 195 ASP C N 1
ATOM 9064 C CA . ASP C 1 193 ? 115.384 77.426 120.715 1.00 64.91 195 ASP C CA 1
ATOM 9065 C C . ASP C 1 193 ? 115.595 78.218 119.431 1.00 64.85 195 ASP C C 1
ATOM 9066 O O . ASP C 1 193 ? 116.125 77.681 118.451 1.00 66.80 195 ASP C O 1
ATOM 9071 N N . SER C 1 194 ? 115.192 79.492 119.411 1.00 60.43 196 SER C N 1
ATOM 9072 C CA . SER C 1 194 ? 115.334 80.308 118.211 1.00 55.78 196 SER C CA 1
ATOM 9073 C C . SER C 1 194 ? 116.766 80.767 117.972 1.00 68.15 196 SER C C 1
ATOM 9074 O O . SER C 1 194 ? 117.018 81.448 116.972 1.00 72.65 196 SER C O 1
ATOM 9077 N N . GLY C 1 195 ? 117.699 80.424 118.855 1.00 70.29 197 GLY C N 1
ATOM 9078 C CA . GLY C 1 195 ? 119.087 80.802 118.696 1.00 67.23 197 GLY C CA 1
ATOM 9079 C C . GLY C 1 195 ? 119.533 81.990 119.517 1.00 67.92 197 GLY C C 1
ATOM 9080 O O . GLY C 1 195 ? 120.651 82.475 119.310 1.00 70.95 197 GLY C O 1
ATOM 9081 N N . ALA C 1 196 ? 118.704 82.473 120.434 1.00 66.46 198 ALA C N 1
ATOM 9082 C CA . ALA C 1 196 ? 119.090 83.610 121.255 1.00 62.17 198 ALA C CA 1
ATOM 9083 C C . ALA C 1 196 ? 120.269 83.225 122.145 1.00 69.61 198 ALA C C 1
ATOM 9084 O O . ALA C 1 196 ? 120.244 82.152 122.764 1.00 69.52 198 ALA C O 1
ATOM 9086 N N . PRO C 1 197 ? 121.312 84.052 122.236 1.00 70.78 199 PRO C N 1
ATOM 9087 C CA . PRO C 1 197 ? 122.440 83.705 123.107 1.00 64.14 199 PRO C CA 1
ATOM 9088 C C . PRO C 1 197 ? 121.995 83.522 124.550 1.00 68.91 199 PRO C C 1
ATOM 9089 O O . PRO C 1 197 ? 121.120 84.232 125.051 1.00 70.80 199 PRO C O 1
ATOM 9093 N N . ASP C 1 198 ? 122.612 82.550 125.217 1.00 82.66 200 ASP C N 1
ATOM 9094 C CA . ASP C 1 198 ? 122.275 82.269 126.605 1.00 82.28 200 ASP C CA 1
ATOM 9095 C C . ASP C 1 198 ? 122.568 83.483 127.478 1.00 83.24 200 ASP C C 1
ATOM 9096 O O . ASP C 1 198 ? 123.549 84.199 127.261 1.00 85.10 200 ASP C O 1
ATOM 9101 N N . GLY C 1 199 ? 121.708 83.710 128.468 1.00 73.79 201 GLY C N 1
ATOM 9102 C CA . GLY C 1 199 ? 121.858 84.826 129.377 1.00 68.33 201 GLY C CA 1
ATOM 9103 C C . GLY C 1 199 ? 121.259 86.129 128.899 1.00 67.38 201 GLY C C 1
ATOM 9104 O O . GLY C 1 199 ? 121.137 87.063 129.702 1.00 77.78 201 GLY C O 1
ATOM 9105 N N . THR C 1 200 ? 120.879 86.229 127.624 1.00 65.66 202 THR C N 1
ATOM 9106 C CA . THR C 1 200 ? 120.255 87.455 127.138 1.00 71.24 202 THR C CA 1
ATOM 9107 C C . THR C 1 200 ? 118.895 87.680 127.784 1.00 66.24 202 THR C C 1
ATOM 9108 O O . THR C 1 200 ? 118.506 88.829 128.022 1.00 73.90 202 THR C O 1
ATOM 9112 N N . LEU C 1 201 ? 118.165 86.607 128.071 1.00 62.22 203 LEU C N 1
ATOM 9113 C CA . LEU C 1 201 ? 116.873 86.680 128.737 1.00 61.05 203 LEU C CA 1
ATOM 9114 C C . LEU C 1 201 ? 116.911 85.859 130.018 1.00 71.12 203 LEU C C 1
ATOM 9115 O O . LEU C 1 201 ? 117.260 84.674 129.999 1.00 74.65 203 LEU C O 1
ATOM 9120 N N . ASN C 1 202 ? 116.555 86.498 131.130 1.00 67.38 204 ASN C N 1
ATOM 9121 C CA . ASN C 1 202 ? 116.469 85.842 132.425 1.00 58.16 204 ASN C CA 1
ATOM 9122 C C . ASN C 1 202 ? 115.125 86.173 133.056 1.00 60.74 204 ASN C C 1
ATOM 9123 O O . ASN C 1 202 ? 114.610 87.284 132.908 1.00 64.43 204 ASN C O 1
ATOM 9128 N N . ILE C 1 203 ? 114.557 85.195 133.757 1.00 65.20 205 ILE C N 1
ATOM 9129 C CA . ILE C 1 203 ? 113.209 85.304 134.302 1.00 60.96 205 ILE C CA 1
ATOM 9130 C C . ILE C 1 203 ? 113.222 84.826 135.746 1.00 62.68 205 ILE C C 1
ATOM 9131 O O . ILE C 1 203 ? 113.821 83.790 136.058 1.00 66.07 205 ILE C O 1
ATOM 9136 N N . ILE C 1 204 ? 112.560 85.582 136.623 1.00 76.03 206 ILE C N 1
ATOM 9137 C CA . ILE C 1 204 ? 112.429 85.242 138.032 1.00 75.34 206 ILE C CA 1
ATOM 9138 C C . ILE C 1 204 ? 110.964 85.371 138.423 1.00 74.93 206 ILE C C 1
ATOM 9139 O O . ILE C 1 204 ? 110.140 85.903 137.675 1.00 71.78 206 ILE C O 1
ATOM 9144 N N . HIS C 1 205 ? 110.644 84.874 139.616 1.00 82.19 207 HIS C N 1
ATOM 9145 C CA . HIS C 1 205 ? 109.283 84.889 140.128 1.00 74.99 207 HIS C CA 1
ATOM 9146 C C . HIS C 1 205 ? 109.273 85.420 141.554 1.00 80.97 207 HIS C C 1
ATOM 9147 O O . HIS C 1 205 ? 110.227 85.233 142.314 1.00 87.76 207 HIS C O 1
ATOM 9154 N N . GLY C 1 206 ? 108.184 86.085 141.906 1.00 82.06 208 GLY C N 1
ATOM 9155 C CA . GLY C 1 206 ? 108.031 86.640 143.235 1.00 81.75 208 GLY C CA 1
ATOM 9156 C C . GLY C 1 206 ? 106.835 87.565 143.290 1.00 87.48 208 GLY C C 1
ATOM 9157 O O . GLY C 1 206 ? 106.316 88.013 142.268 1.00 86.59 208 GLY C O 1
ATOM 9158 N N . GLN C 1 207 ? 106.403 87.839 144.520 1.00 93.73 209 GLN C N 1
ATOM 9159 C CA . GLN C 1 207 ? 105.265 88.725 144.737 1.00 92.50 209 GLN C CA 1
ATOM 9160 C C . GLN C 1 207 ? 105.724 90.158 144.981 1.00 94.41 209 GLN C C 1
ATOM 9161 O O . GLN C 1 207 ? 105.371 91.065 144.220 1.00 95.19 209 GLN C O 1
ATOM 9167 N N . HIS C 1 208 ? 106.517 90.368 146.035 1.00 94.88 210 HIS C N 1
ATOM 9168 C CA . HIS C 1 208 ? 106.959 91.714 146.384 1.00 91.18 210 HIS C CA 1
ATOM 9169 C C . HIS C 1 208 ? 108.479 91.815 146.427 1.00 88.30 210 HIS C C 1
ATOM 9170 O O . HIS C 1 208 ? 109.043 92.858 146.077 1.00 88.87 210 HIS C O 1
ATOM 9177 N N . GLU C 1 209 ? 109.158 90.750 146.859 1.00 84.14 211 GLU C N 1
ATOM 9178 C CA . GLU C 1 209 ? 110.614 90.792 146.947 1.00 80.82 211 GLU C CA 1
ATOM 9179 C C . GLU C 1 209 ? 111.242 90.991 145.573 1.00 82.12 211 GLU C C 1
ATOM 9180 O O . GLU C 1 209 ? 112.173 91.790 145.417 1.00 81.19 211 GLU C O 1
ATOM 9186 N N . ALA C 1 210 ? 110.742 90.277 144.562 1.00 74.78 212 ALA C N 1
ATOM 9187 C CA . ALA C 1 210 ? 111.282 90.428 143.215 1.00 68.56 212 ALA C CA 1
ATOM 9188 C C . ALA C 1 210 ? 111.024 91.828 142.672 1.00 71.89 212 ALA C C 1
ATOM 9189 O O . ALA C 1 210 ? 111.890 92.413 142.011 1.00 77.52 212 ALA C O 1
ATOM 9191 N N . VAL C 1 211 ? 109.840 92.381 142.939 1.00 73.60 213 VAL C N 1
ATOM 9192 C CA . VAL C 1 211 ? 109.531 93.731 142.477 1.00 71.36 213 VAL C CA 1
ATOM 9193 C C . VAL C 1 211 ? 110.467 94.740 143.131 1.00 69.94 213 VAL C C 1
ATOM 9194 O O . VAL C 1 211 ? 111.000 95.639 142.469 1.00 71.45 213 VAL C O 1
ATOM 9198 N N . ASN C 1 212 ? 110.676 94.610 144.443 1.00 72.50 214 ASN C N 1
ATOM 9199 C CA . ASN C 1 212 ? 111.579 95.519 145.139 1.00 70.61 214 ASN C CA 1
ATOM 9200 C C . ASN C 1 212 ? 113.000 95.392 144.607 1.00 72.33 214 ASN C C 1
ATOM 9201 O O . ASN C 1 212 ? 113.698 96.397 144.433 1.00 78.06 214 ASN C O 1
ATOM 9206 N N . PHE C 1 213 ? 113.447 94.163 144.340 1.00 70.06 215 PHE C N 1
ATOM 9207 C CA . PHE C 1 213 ? 114.778 93.964 143.778 1.00 72.49 215 PHE C CA 1
ATOM 9208 C C . PHE C 1 213 ? 114.900 94.642 142.418 1.00 74.24 215 PHE C C 1
ATOM 9209 O O . PHE C 1 213 ? 115.886 95.336 142.142 1.00 81.24 215 PHE C O 1
ATOM 9217 N N . ILE C 1 214 ? 113.902 94.450 141.554 1.00 59.28 216 ILE C N 1
ATOM 9218 C CA . ILE C 1 214 ? 113.939 95.053 140.224 1.00 60.73 216 ILE C CA 1
ATOM 9219 C C . ILE C 1 214 ? 113.963 96.572 140.326 1.00 71.86 216 ILE C C 1
ATOM 9220 O O . ILE C 1 214 ? 114.662 97.250 139.562 1.00 77.98 216 ILE C O 1
ATOM 9225 N N . CYS C 1 215 ? 113.198 97.134 141.264 1.00 74.40 217 CYS C N 1
ATOM 9226 C CA . CYS C 1 215 ? 113.109 98.586 141.370 1.00 69.11 217 CYS C CA 1
ATOM 9227 C C . CYS C 1 215 ? 114.303 99.201 142.090 1.00 65.26 217 CYS C C 1
ATOM 9228 O O . CYS C 1 215 ? 114.546 100.403 141.937 1.00 73.08 217 CYS C O 1
ATOM 9231 N N . ASP C 1 216 ? 115.052 98.416 142.864 1.00 67.28 218 ASP C N 1
ATOM 9232 C CA . ASP C 1 216 ? 116.161 98.935 143.657 1.00 74.02 218 ASP C CA 1
ATOM 9233 C C . ASP C 1 216 ? 117.523 98.689 143.023 1.00 75.11 218 ASP C C 1
ATOM 9234 O O . ASP C 1 216 ? 118.449 99.477 143.239 1.00 75.03 218 ASP C O 1
ATOM 9239 N N . HIS C 1 217 ? 117.674 97.620 142.254 1.00 66.72 219 HIS C N 1
ATOM 9240 C CA . HIS C 1 217 ? 118.971 97.291 141.671 1.00 67.80 219 HIS C CA 1
ATOM 9241 C C . HIS C 1 217 ? 119.398 98.391 140.706 1.00 73.52 219 HIS C C 1
ATOM 9242 O O . HIS C 1 217 ? 118.594 98.804 139.861 1.00 69.80 219 HIS C O 1
ATOM 9249 N N . PRO C 1 218 ? 120.635 98.891 140.786 1.00 69.79 220 PRO C N 1
ATOM 9250 C CA . PRO C 1 218 ? 121.027 100.005 139.908 1.00 65.73 220 PRO C CA 1
ATOM 9251 C C . PRO C 1 218 ? 121.312 99.591 138.475 1.00 65.50 220 PRO C C 1
ATOM 9252 O O . PRO C 1 218 ? 121.207 100.432 137.574 1.00 67.89 220 PRO C O 1
ATOM 9256 N N . ASP C 1 219 ? 121.667 98.332 138.230 1.00 62.93 221 ASP C N 1
ATOM 9257 C CA . ASP C 1 219 ? 122.036 97.875 136.896 1.00 63.05 221 ASP C CA 1
ATOM 9258 C C . ASP C 1 219 ? 120.855 97.817 135.935 1.00 63.93 221 ASP C C 1
ATOM 9259 O O . ASP C 1 219 ? 121.064 97.612 134.735 1.00 63.07 221 ASP C O 1
ATOM 9264 N N . ILE C 1 220 ? 119.632 97.994 136.423 1.00 59.75 222 ILE C N 1
ATOM 9265 C CA . ILE C 1 220 ? 118.444 97.969 135.578 1.00 50.17 222 ILE C CA 1
ATOM 9266 C C . ILE C 1 220 ? 118.160 99.392 135.113 1.00 56.07 222 ILE C C 1
ATOM 9267 O O . ILE C 1 220 ? 118.082 100.317 135.929 1.00 64.56 222 ILE C O 1
ATOM 9272 N N . LYS C 1 221 ? 118.005 99.566 133.801 1.00 51.97 223 LYS C N 1
ATOM 9273 C CA . LYS C 1 221 ? 117.821 100.889 133.217 1.00 60.02 223 LYS C CA 1
ATOM 9274 C C . LYS C 1 221 ? 116.356 101.213 132.948 1.00 53.51 223 LYS C C 1
ATOM 9275 O O . LYS C 1 221 ? 115.933 102.358 133.138 1.00 61.69 223 LYS C O 1
ATOM 9281 N N . ALA C 1 222 ? 115.571 100.230 132.509 1.00 31.59 224 ALA C N 1
ATOM 9282 C CA . ALA C 1 222 ? 114.175 100.440 132.158 1.00 44.58 224 ALA C CA 1
ATOM 9283 C C . ALA C 1 222 ? 113.312 99.366 132.803 1.00 50.57 224 ALA C C 1
ATOM 9284 O O . ALA C 1 222 ? 113.751 98.231 133.008 1.00 60.35 224 ALA C O 1
ATOM 9286 N N . ILE C 1 223 ? 112.073 99.738 133.120 1.00 41.92 225 ILE C N 1
ATOM 9287 C CA . ILE C 1 223 ? 111.106 98.842 133.742 1.00 45.53 225 ILE C CA 1
ATOM 9288 C C . ILE C 1 223 ? 109.760 99.045 133.061 1.00 52.71 225 ILE C C 1
ATOM 9289 O O . ILE C 1 223 ? 109.298 100.182 132.918 1.00 58.46 225 ILE C O 1
ATOM 9294 N N . SER C 1 224 ? 109.138 97.947 132.643 1.00 51.79 226 SER C N 1
ATOM 9295 C CA . SER C 1 224 ? 107.828 97.966 132.005 1.00 48.45 226 SER C CA 1
ATOM 9296 C C . SER C 1 224 ? 106.843 97.186 132.864 1.00 49.75 226 SER C C 1
ATOM 9297 O O . SER C 1 224 ? 107.102 96.030 133.216 1.00 59.63 226 SER C O 1
ATOM 9300 N N . PHE C 1 225 ? 105.720 97.816 133.202 1.00 50.38 227 PHE C N 1
ATOM 9301 C CA . PHE C 1 225 ? 104.712 97.215 134.064 1.00 47.13 227 PHE C CA 1
ATOM 9302 C C . PHE C 1 225 ? 103.322 97.402 133.471 1.00 48.42 227 PHE C C 1
ATOM 9303 O O . PHE C 1 225 ? 103.033 98.427 132.846 1.00 53.78 227 PHE C O 1
ATOM 9311 N N . VAL C 1 226 ? 102.467 96.401 133.676 1.00 47.76 228 VAL C N 1
ATOM 9312 C CA . VAL C 1 226 ? 101.052 96.470 133.335 1.00 54.22 228 VAL C CA 1
ATOM 9313 C C . VAL C 1 226 ? 100.271 95.780 134.444 1.00 54.88 228 VAL C C 1
ATOM 9314 O O . VAL C 1 226 ? 100.604 94.659 134.844 1.00 57.93 228 VAL C O 1
ATOM 9318 N N . GLY C 1 227 ? 99.235 96.450 134.945 1.00 54.89 229 GLY C N 1
ATOM 9319 C CA . GLY C 1 227 ? 98.435 95.882 136.013 1.00 47.06 229 GLY C CA 1
ATOM 9320 C C . GLY C 1 227 ? 97.524 96.878 136.701 1.00 50.16 229 GLY C C 1
ATOM 9321 O O . GLY C 1 227 ? 96.901 97.721 136.048 1.00 46.80 229 GLY C O 1
ATOM 9322 N N . SER C 1 228 ? 97.440 96.788 138.025 1.00 61.70 230 SER C N 1
ATOM 9323 C CA . SER C 1 228 ? 96.534 97.610 138.810 1.00 63.72 230 SER C CA 1
ATOM 9324 C C . SER C 1 228 ? 97.138 98.987 139.074 1.00 64.55 230 SER C C 1
ATOM 9325 O O . SER C 1 228 ? 98.282 99.278 138.717 1.00 65.21 230 SER C O 1
ATOM 9328 N N . ASN C 1 229 ? 96.338 99.847 139.710 1.00 72.89 231 ASN C N 1
ATOM 9329 C CA . ASN C 1 229 ? 96.792 101.203 140.005 1.00 70.87 231 ASN C CA 1
ATOM 9330 C C . ASN C 1 229 ? 97.786 101.220 141.160 1.00 70.41 231 ASN C C 1
ATOM 9331 O O . ASN C 1 229 ? 98.820 101.892 141.083 1.00 69.45 231 ASN C O 1
ATOM 9336 N N . LYS C 1 230 ? 97.492 100.496 142.242 1.00 69.90 232 LYS C N 1
ATOM 9337 C CA . LYS C 1 230 ? 98.375 100.513 143.405 1.00 69.79 232 LYS C CA 1
ATOM 9338 C C . LYS C 1 230 ? 99.775 100.036 143.037 1.00 74.97 232 LYS C C 1
ATOM 9339 O O . LYS C 1 230 ? 100.765 100.743 143.262 1.00 73.53 232 LYS C O 1
ATOM 9345 N N . ALA C 1 231 ? 99.874 98.829 142.474 1.00 71.04 233 ALA C N 1
ATOM 9346 C CA . ALA C 1 231 ? 101.180 98.279 142.128 1.00 61.96 233 ALA C CA 1
ATOM 9347 C C . ALA C 1 231 ? 101.870 99.124 141.066 1.00 64.83 233 ALA C C 1
ATOM 9348 O O . ALA C 1 231 ? 103.088 99.330 141.125 1.00 65.00 233 ALA C O 1
ATOM 9350 N N . GLY C 1 232 ? 101.111 99.618 140.087 1.00 64.95 234 GLY C N 1
ATOM 9351 C CA . GLY C 1 232 ? 101.710 100.449 139.056 1.00 63.12 234 GLY C CA 1
ATOM 9352 C C . GLY C 1 232 ? 102.334 101.709 139.623 1.00 67.11 234 GLY C C 1
ATOM 9353 O O . GLY C 1 232 ? 103.483 102.040 139.315 1.00 62.15 234 GLY C O 1
ATOM 9354 N N . GLU C 1 233 ? 101.585 102.430 140.460 1.00 76.87 235 GLU C N 1
ATOM 9355 C CA . GLU C 1 233 ? 102.117 103.642 141.072 1.00 73.52 235 GLU C CA 1
ATOM 9356 C C . GLU C 1 233 ? 103.311 103.329 141.963 1.00 72.81 235 GLU C C 1
ATOM 9357 O O . GLU C 1 233 ? 104.313 104.053 141.947 1.00 74.16 235 GLU C O 1
ATOM 9363 N N . TYR C 1 234 ? 103.222 102.256 142.754 1.00 71.40 236 TYR C N 1
ATOM 9364 C CA . TYR C 1 234 ? 104.334 101.892 143.626 1.00 72.03 236 TYR C CA 1
ATOM 9365 C C . TYR C 1 234 ? 105.598 101.632 142.816 1.00 70.45 236 TYR C C 1
ATOM 9366 O O . TYR C 1 234 ? 106.676 102.146 143.140 1.00 70.79 236 TYR C O 1
ATOM 9375 N N . ILE C 1 235 ? 105.482 100.831 141.754 1.00 63.62 237 ILE C N 1
ATOM 9376 C CA . ILE C 1 235 ? 106.646 100.500 140.938 1.00 61.78 237 ILE C CA 1
ATOM 9377 C C . ILE C 1 235 ? 107.188 101.745 140.252 1.00 65.09 237 ILE C C 1
ATOM 9378 O O . ILE C 1 235 ? 108.405 101.958 140.195 1.00 69.12 237 ILE C O 1
ATOM 9383 N N . PHE C 1 236 ? 106.300 102.590 139.721 1.00 64.10 238 PHE C N 1
ATOM 9384 C CA . PHE C 1 236 ? 106.750 103.799 139.040 1.00 62.31 238 PHE C CA 1
ATOM 9385 C C . PHE C 1 236 ? 107.519 104.705 139.992 1.00 63.75 238 PHE C C 1
ATOM 9386 O O . PHE C 1 236 ? 108.577 105.242 139.640 1.00 70.21 238 PHE C O 1
ATOM 9394 N N . GLU C 1 237 ? 107.000 104.891 141.207 1.00 74.80 239 GLU C N 1
ATOM 9395 C CA . GLU C 1 237 ? 107.676 105.745 142.177 1.00 74.75 239 GLU C CA 1
ATOM 9396 C C . GLU C 1 237 ? 109.014 105.146 142.592 1.00 80.54 239 GLU C C 1
ATOM 9397 O O . GLU C 1 237 ? 110.035 105.844 142.629 1.00 84.02 239 GLU C O 1
ATOM 9403 N N . ARG C 1 238 ? 109.032 103.847 142.904 1.00 67.96 240 ARG C N 1
ATOM 9404 C CA . ARG C 1 238 ? 110.271 103.219 143.352 1.00 64.09 240 ARG C CA 1
ATOM 9405 C C . ARG C 1 238 ? 111.316 103.206 142.242 1.00 70.00 240 ARG C C 1
ATOM 9406 O O . ARG C 1 238 ? 112.521 103.186 142.518 1.00 70.76 240 ARG C O 1
ATOM 9414 N N . GLY C 1 239 ? 110.877 103.219 140.982 1.00 61.03 241 GLY C N 1
ATOM 9415 C CA . GLY C 1 239 ? 111.825 103.273 139.882 1.00 56.40 241 GLY C CA 1
ATOM 9416 C C . GLY C 1 239 ? 112.354 104.673 139.637 1.00 65.15 241 GLY C C 1
ATOM 9417 O O . GLY C 1 239 ? 113.567 104.879 139.538 1.00 75.00 241 GLY C O 1
ATOM 9418 N N . SER C 1 240 ? 111.454 105.655 139.531 1.00 67.13 242 SER C N 1
ATOM 9419 C CA . SER C 1 240 ? 111.889 107.035 139.339 1.00 65.13 242 SER C CA 1
ATOM 9420 C C . SER C 1 240 ? 112.767 107.499 140.494 1.00 66.57 242 SER C C 1
ATOM 9421 O O . SER C 1 240 ? 113.637 108.361 140.316 1.00 68.90 242 SER C O 1
ATOM 9424 N N . ARG C 1 241 ? 112.555 106.941 141.688 1.00 70.46 243 ARG C N 1
ATOM 9425 C CA . ARG C 1 241 ? 113.387 107.302 142.830 1.00 74.95 243 ARG C CA 1
ATOM 9426 C C . ARG C 1 241 ? 114.840 106.909 142.595 1.00 80.66 243 ARG C C 1
ATOM 9427 O O . ARG C 1 241 ? 115.760 107.622 143.013 1.00 77.39 243 ARG C O 1
ATOM 9435 N N . HIS C 1 242 ? 115.067 105.776 141.929 1.00 74.73 244 HIS C N 1
ATOM 9436 C CA . HIS C 1 242 ? 116.408 105.293 141.631 1.00 70.55 244 HIS C CA 1
ATOM 9437 C C . HIS C 1 242 ? 116.906 105.747 140.262 1.00 74.48 244 HIS C C 1
ATOM 9438 O O . HIS C 1 242 ? 117.945 105.261 139.799 1.00 78.77 244 HIS C O 1
ATOM 9445 N N . GLY C 1 243 ? 116.192 106.661 139.608 1.00 60.94 245 GLY C N 1
ATOM 9446 C CA . GLY C 1 243 ? 116.636 107.167 138.324 1.00 63.93 245 GLY C CA 1
ATOM 9447 C C . GLY C 1 243 ? 116.356 106.259 137.150 1.00 60.69 245 GLY C C 1
ATOM 9448 O O . GLY C 1 243 ? 116.998 106.402 136.106 1.00 59.77 245 GLY C O 1
ATOM 9449 N N . LYS C 1 244 ? 115.417 105.328 137.285 1.00 59.75 246 LYS C N 1
ATOM 9450 C CA . LYS C 1 244 ? 115.080 104.408 136.208 1.00 59.66 246 LYS C CA 1
ATOM 9451 C C . LYS C 1 244 ? 113.840 104.893 135.469 1.00 64.55 246 LYS C C 1
ATOM 9452 O O . LYS C 1 244 ? 112.860 105.318 136.088 1.00 62.99 246 LYS C O 1
ATOM 9458 N N . ARG C 1 245 ? 113.889 104.826 134.141 1.00 53.53 247 ARG C N 1
ATOM 9459 C CA . ARG C 1 245 ? 112.707 105.117 133.341 1.00 53.49 247 ARG C CA 1
ATOM 9460 C C . ARG C 1 245 ? 111.717 103.966 133.463 1.00 55.66 247 ARG C C 1
ATOM 9461 O O . ARG C 1 245 ? 112.078 102.801 133.271 1.00 62.16 247 ARG C O 1
ATOM 9469 N N . VAL C 1 246 ? 110.470 104.289 133.794 1.00 50.70 248 VAL C N 1
ATOM 9470 C CA . VAL C 1 246 ? 109.445 103.289 134.065 1.00 50.57 248 VAL C CA 1
ATOM 9471 C C . VAL C 1 246 ? 108.180 103.664 133.308 1.00 58.38 248 VAL C C 1
ATOM 9472 O O . VAL C 1 246 ? 107.745 104.820 133.348 1.00 66.46 248 VAL C O 1
ATOM 9476 N N . GLN C 1 247 ? 107.595 102.687 132.621 1.00 51.72 249 GLN C N 1
ATOM 9477 C CA . GLN C 1 247 ? 106.293 102.824 131.985 1.00 51.00 249 GLN C CA 1
ATOM 9478 C C . GLN C 1 247 ? 105.344 101.812 132.610 1.00 54.54 249 GLN C C 1
ATOM 9479 O O . GLN C 1 247 ? 105.595 100.603 132.552 1.00 57.68 249 GLN C O 1
ATOM 9485 N N . ALA C 1 248 ? 104.263 102.305 133.212 1.00 55.83 250 ALA C N 1
ATOM 9486 C CA . ALA C 1 248 ? 103.346 101.473 133.984 1.00 56.03 250 ALA C CA 1
ATOM 9487 C C . ALA C 1 248 ? 101.926 101.704 133.489 1.00 54.62 250 ALA C C 1
ATOM 9488 O O . ALA C 1 248 ? 101.347 102.768 133.730 1.00 65.49 250 ALA C O 1
ATOM 9490 N N . ASN C 1 249 ? 101.370 100.712 132.800 1.00 54.69 251 ASN C N 1
ATOM 9491 C CA . ASN C 1 249 ? 99.970 100.736 132.397 1.00 55.82 251 ASN C CA 1
ATOM 9492 C C . ASN C 1 249 ? 99.127 100.270 133.578 1.00 53.01 251 ASN C C 1
ATOM 9493 O O . ASN C 1 249 ? 99.269 99.132 134.037 1.00 66.15 251 ASN C O 1
ATOM 9498 N N . MET C 1 250 ? 98.252 101.143 134.060 1.00 52.31 252 MET C N 1
ATOM 9499 C CA . MET C 1 250 ? 97.511 100.923 135.294 1.00 56.68 252 MET C CA 1
ATOM 9500 C C . MET C 1 250 ? 96.054 100.595 134.968 1.00 63.76 252 MET C C 1
ATOM 9501 O O . MET C 1 250 ? 95.670 100.460 133.802 1.00 61.17 252 MET C O 1
ATOM 9506 N N . GLY C 1 251 ? 95.245 100.461 136.017 1.00 73.68 253 GLY C N 1
ATOM 9507 C CA . GLY C 1 251 ? 93.849 100.117 135.833 1.00 71.22 253 GLY C CA 1
ATOM 9508 C C . GLY C 1 251 ? 93.143 101.061 134.880 1.00 73.84 253 GLY C C 1
ATOM 9509 O O . GLY C 1 251 ? 93.642 102.130 134.522 1.00 76.56 253 GLY C O 1
ATOM 9510 N N . ALA C 1 252 ? 91.949 100.646 134.462 1.00 66.70 254 ALA C N 1
ATOM 9511 C CA . ALA C 1 252 ? 91.187 101.387 133.470 1.00 64.34 254 ALA C CA 1
ATOM 9512 C C . ALA C 1 252 ? 89.703 101.280 133.787 1.00 70.31 254 ALA C C 1
ATOM 9513 O O . ALA C 1 252 ? 89.268 100.424 134.562 1.00 76.20 254 ALA C O 1
ATOM 9515 N N . LYS C 1 253 ? 88.925 102.172 133.169 1.00 68.38 255 LYS C N 1
ATOM 9516 C CA . LYS C 1 253 ? 87.470 102.163 133.236 1.00 68.52 255 LYS C CA 1
ATOM 9517 C C . LYS C 1 253 ? 86.965 102.704 131.896 1.00 72.22 255 LYS C C 1
ATOM 9518 O O . LYS C 1 253 ? 86.857 103.909 131.666 1.00 76.58 255 LYS C O 1
ATOM 9524 N N . ASN C 1 254 ? 86.652 101.789 130.982 1.00 62.32 256 ASN C N 1
ATOM 9525 C CA . ASN C 1 254 ? 86.228 102.180 129.645 1.00 53.05 256 ASN C CA 1
ATOM 9526 C C . ASN C 1 254 ? 84.729 102.450 129.612 1.00 57.80 256 ASN C C 1
ATOM 9527 O O . ASN C 1 254 ? 83.939 101.742 130.243 1.00 51.31 256 ASN C O 1
ATOM 9532 N N . HIS C 1 255 ? 84.342 103.477 128.861 1.00 61.84 257 HIS C N 1
ATOM 9533 C CA . HIS C 1 255 ? 82.950 103.886 128.725 1.00 63.34 257 HIS C CA 1
ATOM 9534 C C . HIS C 1 255 ? 82.507 103.699 127.281 1.00 62.43 257 HIS C C 1
ATOM 9535 O O . HIS C 1 255 ? 83.160 104.195 126.357 1.00 59.80 257 HIS C O 1
ATOM 9542 N N . GLY C 1 256 ? 81.397 102.988 127.092 1.00 54.95 258 GLY C N 1
ATOM 9543 C CA . GLY C 1 256 ? 80.832 102.773 125.772 1.00 54.71 258 GLY C CA 1
ATOM 9544 C C . GLY C 1 256 ? 79.623 103.661 125.556 1.00 65.48 258 GLY C C 1
ATOM 9545 O O . GLY C 1 256 ? 78.575 103.469 126.178 1.00 67.37 258 GLY C O 1
ATOM 9546 N N . VAL C 1 257 ? 79.778 104.634 124.661 1.00 65.76 259 VAL C N 1
ATOM 9547 C CA . VAL C 1 257 ? 78.733 105.603 124.347 1.00 57.35 259 VAL C CA 1
ATOM 9548 C C . VAL C 1 257 ? 77.929 105.056 123.176 1.00 42.21 259 VAL C C 1
ATOM 9549 O O . VAL C 1 257 ? 78.488 104.761 122.113 1.00 45.73 259 VAL C O 1
ATOM 9553 N N . VAL C 1 258 ? 76.623 104.915 123.374 1.00 43.13 260 VAL C N 1
ATOM 9554 C CA . VAL C 1 258 ? 75.720 104.362 122.372 1.00 48.89 260 VAL C CA 1
ATOM 9555 C C . VAL C 1 258 ? 74.781 105.483 121.945 1.00 50.97 260 VAL C C 1
ATOM 9556 O O . VAL C 1 258 ? 73.958 105.957 122.737 1.00 55.69 260 VAL C O 1
ATOM 9560 N N . MET C 1 259 ? 74.901 105.914 120.689 1.00 51.49 261 MET C N 1
ATOM 9561 C CA . MET C 1 259 ? 74.022 106.946 120.165 1.00 42.71 261 MET C CA 1
ATOM 9562 C C . MET C 1 259 ? 72.739 106.326 119.610 1.00 49.94 261 MET C C 1
ATOM 9563 O O . MET C 1 259 ? 72.722 105.151 119.234 1.00 65.17 261 MET C O 1
ATOM 9568 N N . PRO C 1 260 ? 71.648 107.095 119.550 1.00 53.40 262 PRO C N 1
ATOM 9569 C CA . PRO C 1 260 ? 70.385 106.528 119.048 1.00 59.79 262 PRO C CA 1
ATOM 9570 C C . PRO C 1 260 ? 70.458 106.038 117.613 1.00 64.98 262 PRO C C 1
ATOM 9571 O O . PRO C 1 260 ? 69.754 105.082 117.266 1.00 66.63 262 PRO C O 1
ATOM 9575 N N . ASP C 1 261 ? 71.279 106.657 116.767 1.00 69.85 263 ASP C N 1
ATOM 9576 C CA . ASP C 1 261 ? 71.364 106.291 115.359 1.00 62.64 263 ASP C CA 1
ATOM 9577 C C . ASP C 1 261 ? 72.351 105.162 115.095 1.00 65.84 263 ASP C C 1
ATOM 9578 O O . ASP C 1 261 ? 72.622 104.857 113.929 1.00 69.75 263 ASP C O 1
ATOM 9583 N N . ALA C 1 262 ? 72.894 104.540 116.138 1.00 64.81 264 ALA C N 1
ATOM 9584 C CA . ALA C 1 262 ? 73.842 103.454 115.951 1.00 63.30 264 ALA C CA 1
ATOM 9585 C C . ALA C 1 262 ? 73.118 102.169 115.556 1.00 70.36 264 ALA C C 1
ATOM 9586 O O . ALA C 1 262 ? 71.906 102.023 115.732 1.00 72.69 264 ALA C O 1
ATOM 9588 N N . ASN C 1 263 ? 73.888 101.228 115.013 1.00 77.28 265 ASN C N 1
ATOM 9589 C CA . ASN C 1 263 ? 73.350 99.926 114.631 1.00 75.33 265 ASN C CA 1
ATOM 9590 C C . ASN C 1 263 ? 72.974 99.158 115.892 1.00 76.80 265 ASN C C 1
ATOM 9591 O O . ASN C 1 263 ? 73.844 98.793 116.689 1.00 76.81 265 ASN C O 1
ATOM 9596 N N . LYS C 1 264 ? 71.676 98.906 116.072 1.00 70.93 266 LYS C N 1
ATOM 9597 C CA . LYS C 1 264 ? 71.191 98.356 117.334 1.00 69.99 266 LYS C CA 1
ATOM 9598 C C . LYS C 1 264 ? 71.807 96.991 117.622 1.00 74.99 266 LYS C C 1
ATOM 9599 O O . LYS C 1 264 ? 72.514 96.814 118.621 1.00 78.99 266 LYS C O 1
ATOM 9605 N N . GLU C 1 265 ? 71.544 96.009 116.758 1.00 90.44 267 GLU C N 1
ATOM 9606 C CA . GLU C 1 265 ? 71.977 94.644 117.040 1.00 89.84 267 GLU C CA 1
ATOM 9607 C C . GLU C 1 265 ? 73.496 94.536 117.077 1.00 83.83 267 GLU C C 1
ATOM 9608 O O . GLU C 1 265 ? 74.057 93.895 117.975 1.00 88.29 267 GLU C O 1
ATOM 9614 N N . ASN C 1 266 ? 74.181 95.147 116.107 1.00 74.06 268 ASN C N 1
ATOM 9615 C CA . ASN C 1 266 ? 75.639 95.092 116.090 1.00 76.80 268 ASN C CA 1
ATOM 9616 C C . ASN C 1 266 ? 76.230 95.777 117.316 1.00 79.02 268 ASN C C 1
ATOM 9617 O O . ASN C 1 266 ? 77.179 95.267 117.925 1.00 88.88 268 ASN C O 1
ATOM 9622 N N . THR C 1 267 ? 75.683 96.936 117.692 1.00 68.46 269 THR C N 1
ATOM 9623 C CA . THR C 1 267 ? 76.181 97.635 118.871 1.00 65.37 269 THR C CA 1
ATOM 9624 C C . THR C 1 267 ? 75.984 96.798 120.127 1.00 67.97 269 THR C C 1
ATOM 9625 O O . THR C 1 267 ? 76.878 96.721 120.977 1.00 69.64 269 THR C O 1
ATOM 9629 N N . LEU C 1 268 ? 74.818 96.161 120.263 1.00 63.97 270 LEU C N 1
ATOM 9630 C CA . LEU C 1 268 ? 74.572 95.325 121.434 1.00 60.38 270 LEU C CA 1
ATOM 9631 C C . LEU C 1 268 ? 75.519 94.133 121.467 1.00 62.25 270 LEU C C 1
ATOM 9632 O O . LEU C 1 268 ? 76.052 93.785 122.528 1.00 70.87 270 LEU C O 1
ATOM 9637 N N . ASN C 1 269 ? 75.736 93.489 120.317 1.00 71.12 271 ASN C N 1
ATOM 9638 C CA . ASN C 1 269 ? 76.660 92.362 120.270 1.00 67.28 271 ASN C CA 1
ATOM 9639 C C . ASN C 1 269 ? 78.067 92.793 120.662 1.00 67.48 271 ASN C C 1
ATOM 9640 O O . ASN C 1 269 ? 78.747 92.102 121.430 1.00 78.25 271 ASN C O 1
ATOM 9645 N N . GLN C 1 270 ? 78.523 93.936 120.142 1.00 62.47 272 GLN C N 1
ATOM 9646 C CA . GLN C 1 270 ? 79.852 94.427 120.488 1.00 61.22 272 GLN C CA 1
ATOM 9647 C C . GLN C 1 270 ? 79.953 94.743 121.974 1.00 62.17 272 GLN C C 1
ATOM 9648 O O . GLN C 1 270 ? 80.946 94.394 122.626 1.00 72.35 272 GLN C O 1
ATOM 9654 N N . LEU C 1 271 ? 78.939 95.413 122.527 1.00 56.22 273 LEU C N 1
ATOM 9655 C CA . LEU C 1 271 ? 78.944 95.727 123.951 1.00 56.71 273 LEU C CA 1
ATOM 9656 C C . LEU C 1 271 ? 79.028 94.458 124.787 1.00 58.07 273 LEU C C 1
ATOM 9657 O O . LEU C 1 271 ? 79.810 94.380 125.741 1.00 58.50 273 LEU C O 1
ATOM 9662 N N . VAL C 1 272 ? 78.219 93.452 124.448 1.00 59.96 274 VAL C N 1
ATOM 9663 C CA . VAL C 1 272 ? 78.241 92.199 125.197 1.00 54.83 274 VAL C CA 1
ATOM 9664 C C . VAL C 1 272 ? 79.616 91.552 125.106 1.00 56.18 274 VAL C C 1
ATOM 9665 O O . VAL C 1 272 ? 80.207 91.163 126.123 1.00 63.62 274 VAL C O 1
ATOM 9669 N N . GLY C 1 273 ? 80.151 91.433 123.889 1.00 60.94 275 GLY C N 1
ATOM 9670 C CA . GLY C 1 273 ? 81.437 90.776 123.719 1.00 56.54 275 GLY C CA 1
ATOM 9671 C C . GLY C 1 273 ? 82.559 91.477 124.459 1.00 52.21 275 GLY C C 1
ATOM 9672 O O . GLY C 1 273 ? 83.462 90.829 124.993 1.00 59.41 275 GLY C O 1
ATOM 9673 N N . ALA C 1 274 ? 82.521 92.810 124.501 1.00 48.36 276 ALA C N 1
ATOM 9674 C CA . ALA C 1 274 ? 83.587 93.561 125.152 1.00 50.24 276 ALA C CA 1
ATOM 9675 C C . ALA C 1 274 ? 83.412 93.654 126.662 1.00 57.12 276 ALA C C 1
ATOM 9676 O O . ALA C 1 274 ? 84.408 93.815 127.375 1.00 65.78 276 ALA C O 1
ATOM 9678 N N . ALA C 1 275 ? 82.180 93.557 127.165 1.00 52.67 277 ALA C N 1
ATOM 9679 C CA . ALA C 1 275 ? 81.962 93.652 128.603 1.00 59.28 277 ALA C CA 1
ATOM 9680 C C . ALA C 1 275 ? 82.139 92.303 129.286 1.00 59.43 277 ALA C C 1
ATOM 9681 O O . ALA C 1 275 ? 82.652 92.238 130.409 1.00 61.48 277 ALA C O 1
ATOM 9683 N N . PHE C 1 276 ? 81.724 91.218 128.629 1.00 64.19 278 PHE C N 1
ATOM 9684 C CA . PHE C 1 276 ? 81.816 89.887 129.209 1.00 58.48 278 PHE C CA 1
ATOM 9685 C C . PHE C 1 276 ? 82.843 88.992 128.532 1.00 63.76 278 PHE C C 1
ATOM 9686 O O . PHE C 1 276 ? 83.022 87.851 128.972 1.00 79.73 278 PHE C O 1
ATOM 9694 N N . GLY C 1 277 ? 83.517 89.464 127.486 1.00 64.08 279 GLY C N 1
ATOM 9695 C CA . GLY C 1 277 ? 84.565 88.663 126.880 1.00 66.55 279 GLY C CA 1
ATOM 9696 C C . GLY C 1 277 ? 85.737 88.486 127.829 1.00 64.68 279 GLY C C 1
ATOM 9697 O O . GLY C 1 277 ? 86.152 89.422 128.517 1.00 61.25 279 GLY C O 1
ATOM 9698 N N . ALA C 1 278 ? 86.274 87.267 127.863 1.00 67.76 280 ALA C N 1
ATOM 9699 C CA . ALA C 1 278 ? 87.387 86.933 128.752 1.00 72.21 280 ALA C CA 1
ATOM 9700 C C . ALA C 1 278 ? 87.034 87.215 130.209 1.00 70.31 280 ALA C C 1
ATOM 9701 O O . ALA C 1 278 ? 87.885 87.622 131.004 1.00 72.46 280 ALA C O 1
ATOM 9703 N N . ALA C 1 279 ? 85.767 87.002 130.568 1.00 57.92 281 ALA C N 1
ATOM 9704 C CA . ALA C 1 279 ? 85.294 87.221 131.934 1.00 49.76 281 ALA C CA 1
ATOM 9705 C C . ALA C 1 279 ? 85.502 88.668 132.371 1.00 57.10 281 ALA C C 1
ATOM 9706 O O . ALA C 1 279 ? 85.621 88.962 133.563 1.00 60.62 281 ALA C O 1
ATOM 9708 N N . GLY C 1 280 ? 85.551 89.585 131.406 1.00 63.22 282 GLY C N 1
ATOM 9709 C CA . GLY C 1 280 ? 85.727 90.989 131.717 1.00 59.99 282 GLY C CA 1
ATOM 9710 C C . GLY C 1 280 ? 87.008 91.330 132.441 1.00 59.41 282 GLY C C 1
ATOM 9711 O O . GLY C 1 280 ? 87.129 92.442 132.963 1.00 58.56 282 GLY C O 1
ATOM 9712 N N . GLN C 1 281 ? 87.970 90.412 132.490 1.00 61.00 283 GLN C N 1
ATOM 9713 C CA . GLN C 1 281 ? 89.231 90.638 133.183 1.00 57.12 283 GLN C CA 1
ATOM 9714 C C . GLN C 1 281 ? 90.251 91.386 132.332 1.00 54.76 283 GLN C C 1
ATOM 9715 O O . GLN C 1 281 ? 91.428 91.434 132.704 1.00 60.21 283 GLN C O 1
ATOM 9721 N N . ARG C 1 282 ? 89.835 91.961 131.208 1.00 57.96 284 ARG C N 1
ATOM 9722 C CA . ARG C 1 282 ? 90.748 92.703 130.353 1.00 55.24 284 ARG C CA 1
ATOM 9723 C C . ARG C 1 282 ? 90.837 94.158 130.798 1.00 56.69 284 ARG C C 1
ATOM 9724 O O . ARG C 1 282 ? 89.890 94.722 131.355 1.00 59.14 284 ARG C O 1
ATOM 9732 N N . CYS C 1 283 ? 91.998 94.767 130.546 1.00 65.23 285 CYS C N 1
ATOM 9733 C CA . CYS C 1 283 ? 92.193 96.172 130.885 1.00 65.06 285 CYS C CA 1
ATOM 9734 C C . CYS C 1 283 ? 91.474 97.104 129.918 1.00 67.14 285 CYS C C 1
ATOM 9735 O O . CYS C 1 283 ? 91.350 98.299 130.208 1.00 72.76 285 CYS C O 1
ATOM 9738 N N . MET C 1 284 ? 91.003 96.590 128.784 1.00 55.86 286 MET C N 1
ATOM 9739 C CA . MET C 1 284 ? 90.294 97.385 127.791 1.00 53.57 286 MET C CA 1
ATOM 9740 C C . MET C 1 284 ? 88.817 97.032 127.692 1.00 56.13 286 MET C C 1
ATOM 9741 O O . MET C 1 284 ? 88.132 97.538 126.797 1.00 56.58 286 MET C O 1
ATOM 9746 N N . ALA C 1 285 ? 88.308 96.180 128.580 1.00 63.42 287 ALA C N 1
ATOM 9747 C CA . ALA C 1 285 ? 86.906 95.792 128.521 1.00 59.39 287 ALA C CA 1
ATOM 9748 C C . ALA C 1 285 ? 86.005 96.985 128.819 1.00 61.98 287 ALA C C 1
ATOM 9749 O O . ALA C 1 285 ? 86.302 97.809 129.688 1.00 65.40 287 ALA C O 1
ATOM 9751 N N . LEU C 1 286 ? 84.893 97.072 128.088 1.00 56.56 288 LEU C N 1
ATOM 9752 C CA . LEU C 1 286 ? 83.915 98.144 128.277 1.00 48.96 288 LEU C CA 1
ATOM 9753 C C . LEU C 1 286 ? 83.003 97.797 129.455 1.00 50.17 288 LEU C C 1
ATOM 9754 O O . LEU C 1 286 ? 81.861 97.359 129.307 1.00 53.29 288 LEU C O 1
ATOM 9759 N N . SER C 1 287 ? 83.543 98.004 130.658 1.00 64.31 289 SER C N 1
ATOM 9760 C CA . SER C 1 287 ? 82.783 97.776 131.880 1.00 61.54 289 SER C CA 1
ATOM 9761 C C . SER C 1 287 ? 81.697 98.820 132.103 1.00 65.59 289 SER C C 1
ATOM 9762 O O . SER C 1 287 ? 80.823 98.603 132.950 1.00 71.89 289 SER C O 1
ATOM 9765 N N . THR C 1 288 ? 81.726 99.934 131.374 1.00 64.45 290 THR C N 1
ATOM 9766 C CA . THR C 1 288 ? 80.745 101.002 131.519 1.00 62.64 290 THR C CA 1
ATOM 9767 C C . THR C 1 288 ? 80.115 101.286 130.165 1.00 62.55 290 THR C C 1
ATOM 9768 O O . THR C 1 288 ? 80.808 101.288 129.142 1.00 59.30 290 THR C O 1
ATOM 9772 N N . ALA C 1 289 ? 78.806 101.527 130.163 1.00 66.46 291 ALA C N 1
ATOM 9773 C CA . ALA C 1 289 ? 78.055 101.833 128.953 1.00 66.95 291 ALA C CA 1
ATOM 9774 C C . ALA C 1 289 ? 77.195 103.063 129.199 1.00 72.33 291 ALA C C 1
ATOM 9775 O O . ALA C 1 289 ? 76.492 103.141 130.212 1.00 70.75 291 ALA C O 1
ATOM 9777 N N . VAL C 1 290 ? 77.254 104.019 128.276 1.00 68.33 292 VAL C N 1
ATOM 9778 C CA . VAL C 1 290 ? 76.500 105.264 128.369 1.00 60.51 292 VAL C CA 1
ATOM 9779 C C . VAL C 1 290 ? 75.467 105.260 127.250 1.00 53.06 292 VAL C C 1
ATOM 9780 O O . VAL C 1 290 ? 75.820 105.285 126.065 1.00 59.48 292 VAL C O 1
ATOM 9784 N N . LEU C 1 291 ? 74.189 105.231 127.623 1.00 50.71 293 LEU C N 1
ATOM 9785 C CA . LEU C 1 291 ? 73.088 105.233 126.660 1.00 59.00 293 LEU C CA 1
ATOM 9786 C C . LEU C 1 291 ? 72.616 106.671 126.480 1.00 61.49 293 LEU C C 1
ATOM 9787 O O . LEU C 1 291 ? 72.020 107.260 127.384 1.00 62.17 293 LEU C O 1
ATOM 9792 N N . VAL C 1 292 ? 72.883 107.236 125.307 1.00 53.84 294 VAL C N 1
ATOM 9793 C CA . VAL C 1 292 ? 72.546 108.628 125.029 1.00 43.91 294 VAL C CA 1
ATOM 9794 C C . VAL C 1 292 ? 71.171 108.694 124.379 1.00 46.77 294 VAL C C 1
ATOM 9795 O O . VAL C 1 292 ? 70.856 107.910 123.476 1.00 55.03 294 VAL C O 1
ATOM 9799 N N . GLY C 1 293 ? 70.350 109.637 124.836 1.00 58.64 295 GLY C N 1
ATOM 9800 C CA . GLY C 1 293 ? 69.045 109.869 124.249 1.00 60.39 295 GLY C CA 1
ATOM 9801 C C . GLY C 1 293 ? 68.145 108.652 124.255 1.00 63.66 295 GLY C C 1
ATOM 9802 O O . GLY C 1 293 ? 67.858 108.085 125.314 1.00 65.32 295 GLY C O 1
ATOM 9803 N N . GLU C 1 294 ? 67.693 108.239 123.072 1.00 71.37 296 GLU C N 1
ATOM 9804 C CA . GLU C 1 294 ? 66.773 107.116 122.941 1.00 70.17 296 GLU C CA 1
ATOM 9805 C C . GLU C 1 294 ? 67.454 105.765 123.114 1.00 69.73 296 GLU C C 1
ATOM 9806 O O . GLU C 1 294 ? 66.780 104.734 123.007 1.00 74.25 296 GLU C O 1
ATOM 9812 N N . ALA C 1 295 ? 68.763 105.738 123.374 1.00 58.75 297 ALA C N 1
ATOM 9813 C CA . ALA C 1 295 ? 69.458 104.479 123.608 1.00 60.35 297 ALA C CA 1
ATOM 9814 C C . ALA C 1 295 ? 68.985 103.774 124.871 1.00 65.23 297 ALA C C 1
ATOM 9815 O O . ALA C 1 295 ? 69.320 102.600 125.066 1.00 70.11 297 ALA C O 1
ATOM 9817 N N . LYS C 1 296 ? 68.220 104.455 125.728 1.00 71.81 298 LYS C N 1
ATOM 9818 C CA . LYS C 1 296 ? 67.725 103.827 126.949 1.00 67.09 298 LYS C CA 1
ATOM 9819 C C . LYS C 1 296 ? 66.831 102.634 126.642 1.00 68.72 298 LYS C C 1
ATOM 9820 O O . LYS C 1 296 ? 66.743 101.698 127.444 1.00 77.19 298 LYS C O 1
ATOM 9826 N N . LYS C 1 297 ? 66.160 102.649 125.488 1.00 68.27 299 LYS C N 1
ATOM 9827 C CA . LYS C 1 297 ? 65.226 101.587 125.133 1.00 68.29 299 LYS C CA 1
ATOM 9828 C C . LYS C 1 297 ? 65.917 100.264 124.828 1.00 74.88 299 LYS C C 1
ATOM 9829 O O . LYS C 1 297 ? 65.226 99.253 124.661 1.00 76.50 299 LYS C O 1
ATOM 9835 N N . TRP C 1 298 ? 67.245 100.242 124.748 1.00 70.68 300 TRP C N 1
ATOM 9836 C CA . TRP C 1 298 ? 67.984 99.041 124.381 1.00 66.08 300 TRP C CA 1
ATOM 9837 C C . TRP C 1 298 ? 68.432 98.221 125.584 1.00 68.78 300 TRP C C 1
ATOM 9838 O O . TRP C 1 298 ? 69.100 97.198 125.401 1.00 75.55 300 TRP C O 1
ATOM 9849 N N . LEU C 1 299 ? 68.088 98.637 126.803 1.00 69.16 301 LEU C N 1
ATOM 9850 C CA . LEU C 1 299 ? 68.461 97.855 127.980 1.00 67.17 301 LEU C CA 1
ATOM 9851 C C . LEU C 1 299 ? 67.841 96.465 127.970 1.00 72.37 301 LEU C C 1
ATOM 9852 O O . LEU C 1 299 ? 68.561 95.489 128.248 1.00 76.84 301 LEU C O 1
ATOM 9857 N N . PRO C 1 300 ? 66.547 96.292 127.683 1.00 70.30 302 PRO C N 1
ATOM 9858 C CA . PRO C 1 300 ? 66.003 94.925 127.620 1.00 68.51 302 PRO C CA 1
ATOM 9859 C C . PRO C 1 300 ? 66.701 94.056 126.591 1.00 69.81 302 PRO C C 1
ATOM 9860 O O . PRO C 1 300 ? 67.001 92.888 126.870 1.00 74.21 302 PRO C O 1
ATOM 9864 N N . GLU C 1 301 ? 66.976 94.597 125.403 1.00 73.42 303 GLU C N 1
ATOM 9865 C CA . GLU C 1 301 ? 67.658 93.813 124.379 1.00 72.30 303 GLU C CA 1
ATOM 9866 C C . GLU C 1 301 ? 69.088 93.494 124.795 1.00 72.88 303 GLU C C 1
ATOM 9867 O O . GLU C 1 301 ? 69.588 92.397 124.526 1.00 80.27 303 GLU C O 1
ATOM 9873 N N . LEU C 1 302 ? 69.761 94.438 125.457 1.00 63.64 304 LEU C N 1
ATOM 9874 C CA . LEU C 1 302 ? 71.106 94.166 125.953 1.00 59.23 304 LEU C CA 1
ATOM 9875 C C . LEU C 1 302 ? 71.089 93.038 126.977 1.00 63.98 304 LEU C C 1
ATOM 9876 O O . LEU C 1 302 ? 71.949 92.148 126.949 1.00 68.89 304 LEU C O 1
ATOM 9881 N N . VAL C 1 303 ? 70.112 93.053 127.885 1.00 63.60 305 VAL C N 1
ATOM 9882 C CA . VAL C 1 303 ? 70.013 91.993 128.883 1.00 65.53 305 VAL C CA 1
ATOM 9883 C C . VAL C 1 303 ? 69.717 90.657 128.213 1.00 66.81 305 VAL C C 1
ATOM 9884 O O . VAL C 1 303 ? 70.281 89.621 128.586 1.00 72.17 305 VAL C O 1
ATOM 9888 N N . GLU C 1 304 ? 68.829 90.656 127.216 1.00 72.27 306 GLU C N 1
ATOM 9889 C CA . GLU C 1 304 ? 68.526 89.420 126.501 1.00 76.30 306 GLU C CA 1
ATOM 9890 C C . GLU C 1 304 ? 69.765 88.868 125.808 1.00 74.05 306 GLU C C 1
ATOM 9891 O O . GLU C 1 304 ? 70.024 87.660 125.851 1.00 73.12 306 GLU C O 1
ATOM 9897 N N . HIS C 1 305 ? 70.544 89.739 125.163 1.00 73.19 307 HIS C N 1
ATOM 9898 C CA . HIS C 1 305 ? 71.766 89.289 124.506 1.00 68.50 307 HIS C CA 1
ATOM 9899 C C . HIS C 1 305 ? 72.767 88.749 125.519 1.00 70.00 307 HIS C C 1
ATOM 9900 O O . HIS C 1 305 ? 73.433 87.737 125.268 1.00 75.44 307 HIS C O 1
ATOM 9907 N N . ALA C 1 306 ? 72.887 89.409 126.674 1.00 68.01 308 ALA C N 1
ATOM 9908 C CA . ALA C 1 306 ? 73.807 88.931 127.699 1.00 68.80 308 ALA C CA 1
ATOM 9909 C C . ALA C 1 306 ? 73.360 87.593 128.274 1.00 70.27 308 ALA C C 1
ATOM 9910 O O . ALA C 1 306 ? 74.200 86.791 128.698 1.00 68.17 308 ALA C O 1
ATOM 9912 N N . LYS C 1 307 ? 72.051 87.335 128.298 1.00 75.65 309 LYS C N 1
ATOM 9913 C CA . LYS C 1 307 ? 71.552 86.062 128.805 1.00 70.44 309 LYS C CA 1
ATOM 9914 C C . LYS C 1 307 ? 71.925 84.892 127.906 1.00 76.40 309 LYS C C 1
ATOM 9915 O O . LYS C 1 307 ? 71.891 83.744 128.361 1.00 76.43 309 LYS C O 1
ATOM 9921 N N . ASN C 1 308 ? 72.279 85.152 126.647 1.00 83.74 310 ASN C N 1
ATOM 9922 C CA . ASN C 1 308 ? 72.621 84.083 125.717 1.00 80.32 310 ASN C CA 1
ATOM 9923 C C . ASN C 1 308 ? 74.057 83.600 125.866 1.00 81.32 310 ASN C C 1
ATOM 9924 O O . ASN C 1 308 ? 74.426 82.608 125.229 1.00 82.68 310 ASN C O 1
ATOM 9929 N N . LEU C 1 309 ? 74.870 84.266 126.682 1.00 77.52 311 LEU C N 1
ATOM 9930 C CA . LEU C 1 309 ? 76.251 83.847 126.864 1.00 76.10 311 LEU C CA 1
ATOM 9931 C C . LEU C 1 309 ? 76.319 82.525 127.621 1.00 82.13 311 LEU C C 1
ATOM 9932 O O . LEU C 1 309 ? 75.454 82.206 128.442 1.00 80.20 311 LEU C O 1
ATOM 9937 N N . ARG C 1 310 ? 77.364 81.754 127.334 1.00 89.86 312 ARG C N 1
ATOM 9938 C CA . ARG C 1 310 ? 77.610 80.471 127.979 1.00 85.25 312 ARG C CA 1
ATOM 9939 C C . ARG C 1 310 ? 78.787 80.615 128.933 1.00 84.77 312 ARG C C 1
ATOM 9940 O O . ARG C 1 310 ? 79.892 80.974 128.512 1.00 83.59 312 ARG C O 1
ATOM 9948 N N . VAL C 1 311 ? 78.550 80.331 130.209 1.00 83.98 313 VAL C N 1
ATOM 9949 C CA . VAL C 1 311 ? 79.583 80.377 131.237 1.00 85.41 313 VAL C CA 1
ATOM 9950 C C . VAL C 1 311 ? 80.028 78.945 131.498 1.00 87.37 313 VAL C C 1
ATOM 9951 O O . VAL C 1 311 ? 79.285 78.149 132.083 1.00 82.04 313 VAL C O 1
ATOM 9955 N N . ASN C 1 312 ? 81.239 78.611 131.062 1.00 84.16 314 ASN C N 1
ATOM 9956 C CA . ASN C 1 312 ? 81.771 77.266 131.231 1.00 83.58 314 ASN C CA 1
ATOM 9957 C C . ASN C 1 312 ? 83.291 77.354 131.237 1.00 76.78 314 ASN C C 1
ATOM 9958 O O . ASN C 1 312 ? 83.873 78.405 130.959 1.00 74.47 314 ASN C O 1
ATOM 9963 N N . ALA C 1 313 ? 83.927 76.233 131.564 1.00 73.24 315 ALA C N 1
ATOM 9964 C CA . ALA C 1 313 ? 85.381 76.181 131.599 1.00 75.98 315 ALA C CA 1
ATOM 9965 C C . ALA C 1 313 ? 85.964 76.593 130.252 1.00 80.43 315 ALA C C 1
ATOM 9966 O O . ALA C 1 313 ? 85.323 76.468 129.205 1.00 83.15 315 ALA C O 1
ATOM 9968 N N . GLY C 1 314 ? 87.201 77.091 130.290 1.00 71.74 316 GLY C N 1
ATOM 9969 C CA . GLY C 1 314 ? 87.834 77.605 129.089 1.00 74.48 316 GLY C CA 1
ATOM 9970 C C . GLY C 1 314 ? 88.100 76.560 128.026 1.00 84.35 316 GLY C C 1
ATOM 9971 O O . GLY C 1 314 ? 88.193 76.906 126.844 1.00 83.76 316 GLY C O 1
ATOM 9972 N N . ASP C 1 315 ? 88.224 75.293 128.415 1.00 88.10 317 ASP C N 1
ATOM 9973 C CA . ASP C 1 315 ? 88.541 74.219 127.484 1.00 79.39 317 ASP C CA 1
ATOM 9974 C C . ASP C 1 315 ? 87.306 73.499 126.958 1.00 79.92 317 ASP C C 1
ATOM 9975 O O . ASP C 1 315 ? 87.442 72.602 126.120 1.00 86.86 317 ASP C O 1
ATOM 9980 N N . GLN C 1 316 ? 86.115 73.861 127.423 1.00 77.52 318 GLN C N 1
ATOM 9981 C CA . GLN C 1 316 ? 84.909 73.200 126.950 1.00 82.21 318 GLN C CA 1
ATOM 9982 C C . GLN C 1 316 ? 84.436 73.840 125.644 1.00 85.33 318 GLN C C 1
ATOM 9983 O O . GLN C 1 316 ? 84.531 75.061 125.482 1.00 81.99 318 GLN C O 1
ATOM 9989 N N . PRO C 1 317 ? 83.926 73.051 124.697 1.00 83.28 319 PRO C N 1
ATOM 9990 C CA . PRO C 1 317 ? 83.427 73.642 123.448 1.00 82.30 319 PRO C CA 1
ATOM 9991 C C . PRO C 1 317 ? 82.259 74.583 123.704 1.00 82.95 319 PRO C C 1
ATOM 9992 O O . PRO C 1 317 ? 81.403 74.327 124.553 1.00 79.07 319 PRO C O 1
ATOM 9996 N N . GLY C 1 318 ? 82.230 75.682 122.953 1.00 82.60 320 GLY C N 1
ATOM 9997 C CA . GLY C 1 318 ? 81.152 76.644 123.056 1.00 83.38 320 GLY C CA 1
ATOM 9998 C C . GLY C 1 318 ? 81.203 77.540 124.272 1.00 85.39 320 GLY C C 1
ATOM 9999 O O . GLY C 1 318 ? 80.215 78.227 124.555 1.00 82.31 320 GLY C O 1
ATOM 10000 N N . ALA C 1 319 ? 82.317 77.560 124.999 1.00 83.53 321 ALA C N 1
ATOM 10001 C CA . ALA C 1 319 ? 82.446 78.406 126.178 1.00 77.19 321 ALA C CA 1
ATOM 10002 C C . ALA C 1 319 ? 82.695 79.845 125.744 1.00 82.73 321 ALA C C 1
ATOM 10003 O O . ALA C 1 319 ? 83.652 80.123 125.014 1.00 81.10 321 ALA C O 1
ATOM 10005 N N . ASP C 1 320 ? 81.832 80.759 126.190 1.00 89.49 322 ASP C N 1
ATOM 10006 C CA . ASP C 1 320 ? 81.987 82.164 125.829 1.00 86.14 322 ASP C CA 1
ATOM 10007 C C . ASP C 1 320 ? 82.942 82.881 126.775 1.00 84.05 322 ASP C C 1
ATOM 10008 O O . ASP C 1 320 ? 83.757 83.700 126.335 1.00 86.06 322 ASP C O 1
ATOM 10013 N N . LEU C 1 321 ? 82.857 82.589 128.071 1.00 81.32 323 LEU C N 1
ATOM 10014 C CA . LEU C 1 321 ? 83.722 83.199 129.069 1.00 84.35 323 LEU C CA 1
ATOM 10015 C C . LEU C 1 321 ? 84.078 82.165 130.125 1.00 83.80 323 LEU C C 1
ATOM 10016 O O . LEU C 1 321 ? 83.249 81.325 130.486 1.00 79.92 323 LEU C O 1
ATOM 10021 N N . GLY C 1 322 ? 85.313 82.233 130.616 1.00 70.46 324 GLY C N 1
ATOM 10022 C CA . GLY C 1 322 ? 85.790 81.307 131.614 1.00 65.95 324 GLY C CA 1
ATOM 10023 C C . GLY C 1 322 ? 85.639 81.850 133.020 1.00 72.55 324 GLY C C 1
ATOM 10024 O O . GLY C 1 322 ? 85.057 82.917 133.242 1.00 79.37 324 GLY C O 1
ATOM 10025 N N . PRO C 1 323 ? 86.163 81.122 134.000 1.00 72.14 325 PRO C N 1
ATOM 10026 C CA . PRO C 1 323 ? 86.064 81.567 135.392 1.00 70.97 325 PRO C CA 1
ATOM 10027 C C . PRO C 1 323 ? 87.094 82.638 135.722 1.00 75.56 325 PRO C C 1
ATOM 10028 O O . PRO C 1 323 ? 88.019 82.916 134.957 1.00 72.66 325 PRO C O 1
ATOM 10032 N N . LEU C 1 324 ? 86.913 83.241 136.894 1.00 71.21 326 LEU C N 1
ATOM 10033 C CA . LEU C 1 324 ? 87.830 84.271 137.353 1.00 67.85 326 LEU C CA 1
ATOM 10034 C C . LEU C 1 324 ? 89.161 83.652 137.775 1.00 65.42 326 LEU C C 1
ATOM 10035 O O . LEU C 1 324 ? 89.329 82.430 137.808 1.00 72.07 326 LEU C O 1
ATOM 10040 N N . ILE C 1 325 ? 90.117 84.522 138.105 1.00 64.09 327 ILE C N 1
ATOM 10041 C CA . ILE C 1 325 ? 91.475 84.058 138.368 1.00 64.72 327 ILE C CA 1
ATOM 10042 C C . ILE C 1 325 ? 91.562 83.334 139.707 1.00 71.44 327 ILE C C 1
ATOM 10043 O O . ILE C 1 325 ? 92.201 82.279 139.807 1.00 71.48 327 ILE C O 1
ATOM 10048 N N . THR C 1 326 ? 90.935 83.870 140.749 1.00 78.41 328 THR C N 1
ATOM 10049 C CA . THR C 1 326 ? 91.029 83.295 142.083 1.00 73.87 328 THR C CA 1
ATOM 10050 C C . THR C 1 326 ? 89.715 83.530 142.808 1.00 72.56 328 THR C C 1
ATOM 10051 O O . THR C 1 326 ? 88.919 84.384 142.400 1.00 72.44 328 THR C O 1
ATOM 10055 N N . PRO C 1 327 ? 89.454 82.787 143.888 1.00 81.56 329 PRO C N 1
ATOM 10056 C CA . PRO C 1 327 ? 88.242 83.058 144.677 1.00 82.04 329 PRO C CA 1
ATOM 10057 C C . PRO C 1 327 ? 88.204 84.465 145.244 1.00 78.99 329 PRO C C 1
ATOM 10058 O O . PRO C 1 327 ? 87.114 85.012 145.454 1.00 80.45 329 PRO C O 1
ATOM 10062 N N . GLN C 1 328 ? 89.367 85.066 145.503 1.00 78.92 330 GLN C N 1
ATOM 10063 C CA . GLN C 1 328 ? 89.393 86.426 146.031 1.00 77.03 330 GLN C CA 1
ATOM 10064 C C . GLN C 1 328 ? 88.786 87.409 145.040 1.00 81.53 330 GLN C C 1
ATOM 10065 O O . GLN C 1 328 ? 88.051 88.322 145.431 1.00 81.67 330 GLN C O 1
ATOM 10071 N N . ALA C 1 329 ? 89.079 87.237 143.749 1.00 77.35 331 ALA C N 1
ATOM 10072 C CA . ALA C 1 329 ? 88.494 88.113 142.739 1.00 71.00 331 ALA C CA 1
ATOM 10073 C C . ALA C 1 329 ? 86.981 87.947 142.679 1.00 74.92 331 ALA C C 1
ATOM 10074 O O . ALA C 1 329 ? 86.246 88.930 142.530 1.00 84.20 331 ALA C O 1
ATOM 10076 N N . LYS C 1 330 ? 86.497 86.708 142.789 1.00 72.16 332 LYS C N 1
ATOM 10077 C CA . LYS C 1 330 ? 85.057 86.473 142.803 1.00 73.83 332 LYS C CA 1
ATOM 10078 C C . LYS C 1 330 ? 84.408 87.148 144.005 1.00 77.28 332 LYS C C 1
ATOM 10079 O O . LYS C 1 330 ? 83.358 87.791 143.881 1.00 79.60 332 LYS C O 1
ATOM 10085 N N . GLU C 1 331 ? 85.018 87.005 145.184 1.00 86.34 333 GLU C N 1
ATOM 10086 C CA . GLU C 1 331 ? 84.481 87.658 146.374 1.00 85.89 333 GLU C CA 1
ATOM 10087 C C . GLU C 1 331 ? 84.480 89.172 146.212 1.00 86.87 333 GLU C C 1
ATOM 10088 O O . GLU C 1 331 ? 83.527 89.847 146.617 1.00 89.41 333 GLU C O 1
ATOM 10094 N N . ARG C 1 332 ? 85.539 89.723 145.617 1.00 86.10 334 ARG C N 1
ATOM 10095 C CA . ARG C 1 332 ? 85.611 91.165 145.408 1.00 85.58 334 ARG C CA 1
ATOM 10096 C C . ARG C 1 332 ? 84.510 91.634 144.466 1.00 84.50 334 ARG C C 1
ATOM 10097 O O . ARG C 1 332 ? 83.852 92.650 144.717 1.00 86.99 334 ARG C O 1
ATOM 10105 N N . VAL C 1 333 ? 84.296 90.905 143.370 1.00 76.52 335 VAL C N 1
ATOM 10106 C CA . VAL C 1 333 ? 83.258 91.285 142.414 1.00 82.37 335 VAL C CA 1
ATOM 10107 C C . VAL C 1 333 ? 81.883 91.197 143.066 1.00 83.00 335 VAL C C 1
ATOM 10108 O O . VAL C 1 333 ? 81.023 92.064 142.867 1.00 82.36 335 VAL C O 1
ATOM 10112 N N . CYS C 1 334 ? 81.656 90.148 143.861 1.00 84.74 336 CYS C N 1
ATOM 10113 C CA . CYS C 1 334 ? 80.371 90.006 144.537 1.00 84.58 336 CYS C CA 1
ATOM 10114 C C . CYS C 1 334 ? 80.149 91.136 145.535 1.00 87.85 336 CYS C C 1
ATOM 10115 O O . CYS C 1 334 ? 79.042 91.680 145.632 1.00 87.27 336 CYS C O 1
ATOM 10118 N N . ASN C 1 335 ? 81.192 91.513 146.278 1.00 95.04 337 ASN C N 1
ATOM 10119 C CA . ASN C 1 335 ? 81.054 92.602 147.239 1.00 94.21 337 ASN C CA 1
ATOM 10120 C C . ASN C 1 335 ? 80.824 93.930 146.531 1.00 90.14 337 ASN C C 1
ATOM 10121 O O . ASN C 1 335 ? 80.065 94.775 147.017 1.00 88.61 337 ASN C O 1
ATOM 10126 N N . LEU C 1 336 ? 81.459 94.129 145.374 1.00 83.48 338 LEU C N 1
ATOM 10127 C CA . LEU C 1 336 ? 81.235 95.355 144.615 1.00 80.54 338 LEU C CA 1
ATOM 10128 C C . LEU C 1 336 ? 79.809 95.415 144.083 1.00 81.33 338 LEU C C 1
ATOM 10129 O O . LEU C 1 336 ? 79.173 96.475 144.105 1.00 88.88 338 LEU C O 1
ATOM 10134 N N . ILE C 1 337 ? 79.285 94.283 143.607 1.00 80.55 339 ILE C N 1
ATOM 10135 C CA . ILE C 1 337 ? 77.897 94.247 143.157 1.00 83.54 339 ILE C CA 1
ATOM 10136 C C . ILE C 1 337 ? 76.954 94.524 144.322 1.00 84.07 339 ILE C C 1
ATOM 10137 O O . ILE C 1 337 ? 75.961 95.248 144.179 1.00 88.82 339 ILE C O 1
ATOM 10142 N N . ASP C 1 338 ? 77.248 93.955 145.494 1.00 85.23 340 ASP C N 1
ATOM 10143 C CA . ASP C 1 338 ? 76.411 94.197 146.663 1.00 86.36 340 ASP C CA 1
ATOM 10144 C C . ASP C 1 338 ? 76.437 95.667 147.061 1.00 89.51 340 ASP C C 1
ATOM 10145 O O . ASP C 1 338 ? 75.399 96.243 147.409 1.00 92.99 340 ASP C O 1
ATOM 10150 N N . SER C 1 339 ? 77.615 96.293 147.017 1.00 90.90 341 SER C N 1
ATOM 10151 C CA . SER C 1 339 ? 77.705 97.713 147.339 1.00 91.59 341 SER C CA 1
ATOM 10152 C C . SER C 1 339 ? 76.925 98.549 146.334 1.00 91.53 341 SER C C 1
ATOM 10153 O O . SER C 1 339 ? 76.189 99.466 146.715 1.00 93.57 341 SER C O 1
ATOM 10156 N N . GLY C 1 340 ? 77.073 98.248 145.042 1.00 88.10 342 GLY C N 1
ATOM 10157 C CA . GLY C 1 340 ? 76.284 98.942 144.039 1.00 87.69 342 GLY C CA 1
ATOM 10158 C C . GLY C 1 340 ? 74.794 98.824 144.295 1.00 86.68 342 GLY C C 1
ATOM 10159 O O . GLY C 1 340 ? 74.054 99.804 144.182 1.00 90.09 342 GLY C O 1
ATOM 10160 N N . THR C 1 341 ? 74.335 97.621 144.648 1.00 83.10 343 THR C N 1
ATOM 10161 C CA . THR C 1 341 ? 72.924 97.439 144.974 1.00 86.63 343 THR C CA 1
ATOM 10162 C C . THR C 1 341 ? 72.532 98.270 146.190 1.00 88.69 343 THR C C 1
ATOM 10163 O O . THR C 1 341 ? 71.444 98.857 146.228 1.00 93.06 343 THR C O 1
ATOM 10167 N N . LYS C 1 342 ? 73.409 98.333 147.194 1.00 89.44 344 LYS C N 1
ATOM 10168 C CA . LYS C 1 342 ? 73.113 99.082 148.409 1.00 89.88 344 LYS C CA 1
ATOM 10169 C C . LYS C 1 342 ? 73.105 100.588 148.178 1.00 90.89 344 LYS C C 1
ATOM 10170 O O . LYS C 1 342 ? 72.566 101.325 149.011 1.00 92.37 344 LYS C O 1
ATOM 10176 N N . GLU C 1 343 ? 73.683 101.060 147.075 1.00 92.68 345 GLU C N 1
ATOM 10177 C CA . GLU C 1 343 ? 73.764 102.484 146.778 1.00 89.01 345 GLU C CA 1
ATOM 10178 C C . GLU C 1 343 ? 72.651 102.957 145.851 1.00 91.66 345 GLU C C 1
ATOM 10179 O O . GLU C 1 343 ? 72.734 104.069 145.318 1.00 92.42 345 GLU C O 1
ATOM 10185 N N . GLY C 1 344 ? 71.616 102.144 145.645 1.00 95.97 346 GLY C N 1
ATOM 10186 C CA . GLY C 1 344 ? 70.476 102.524 144.840 1.00 93.82 346 GLY C CA 1
ATOM 10187 C C . GLY C 1 344 ? 70.492 102.000 143.419 1.00 93.76 346 GLY C C 1
ATOM 10188 O O . GLY C 1 344 ? 69.514 102.212 142.691 1.00 95.48 346 GLY C O 1
ATOM 10189 N N . ALA C 1 345 ? 71.560 101.327 143.003 1.00 88.72 347 ALA C N 1
ATOM 10190 C CA . ALA C 1 345 ? 71.627 100.809 141.646 1.00 88.61 347 ALA C CA 1
ATOM 10191 C C . ALA C 1 345 ? 70.691 99.615 141.481 1.00 90.70 347 ALA C C 1
ATOM 10192 O O . ALA C 1 345 ? 70.366 98.904 142.436 1.00 88.60 347 ALA C O 1
ATOM 10194 N N . SER C 1 346 ? 70.258 99.400 140.241 1.00 89.11 348 SER C N 1
ATOM 10195 C CA . SER C 1 346 ? 69.350 98.316 139.893 1.00 84.37 348 SER C CA 1
ATOM 10196 C C . SER C 1 346 ? 70.088 97.291 139.043 1.00 86.35 348 SER C C 1
ATOM 10197 O O . SER C 1 346 ? 70.732 97.649 138.052 1.00 88.66 348 SER C O 1
ATOM 10200 N N . ILE C 1 347 ? 69.993 96.024 139.434 1.00 85.91 349 ILE C N 1
ATOM 10201 C CA . ILE C 1 347 ? 70.628 94.924 138.717 1.00 86.06 349 ILE C CA 1
ATOM 10202 C C . ILE C 1 347 ? 69.588 94.283 137.810 1.00 86.82 349 ILE C C 1
ATOM 10203 O O . ILE C 1 347 ? 68.563 93.778 138.285 1.00 85.17 349 ILE C O 1
ATOM 10208 N N . LEU C 1 348 ? 69.849 94.303 136.504 1.00 80.68 350 LEU C N 1
ATOM 10209 C CA . LEU C 1 348 ? 68.961 93.673 135.536 1.00 79.97 350 LEU C CA 1
ATOM 10210 C C . LEU C 1 348 ? 69.283 92.196 135.345 1.00 76.94 350 LEU C C 1
ATOM 10211 O O . LEU C 1 348 ? 68.372 91.384 135.150 1.00 77.41 350 LEU C O 1
ATOM 10216 N N . LEU C 1 349 ? 70.564 91.835 135.395 1.00 79.15 351 LEU C N 1
ATOM 10217 C CA . LEU C 1 349 ? 71.004 90.452 135.271 1.00 80.12 351 LEU C CA 1
ATOM 10218 C C . LEU C 1 349 ? 72.002 90.156 136.380 1.00 80.25 351 LEU C C 1
ATOM 10219 O O . LEU C 1 349 ? 72.958 90.914 136.575 1.00 80.57 351 LEU C O 1
ATOM 10224 N N . ASP C 1 350 ? 71.778 89.063 137.104 1.00 80.52 352 ASP C N 1
ATOM 10225 C CA . ASP C 1 350 ? 72.615 88.670 138.231 1.00 79.49 352 ASP C CA 1
ATOM 10226 C C . ASP C 1 350 ? 73.174 87.276 137.975 1.00 87.41 352 ASP C C 1
ATOM 10227 O O . ASP C 1 350 ? 72.413 86.307 137.878 1.00 83.65 352 ASP C O 1
ATOM 10232 N N . GLY C 1 351 ? 74.497 87.183 137.870 1.00 91.23 353 GLY C N 1
ATOM 10233 C CA . GLY C 1 351 ? 75.192 85.928 137.682 1.00 88.58 353 GLY C CA 1
ATOM 10234 C C . GLY C 1 351 ? 76.055 85.493 138.845 1.00 86.68 353 GLY C C 1
ATOM 10235 O O . GLY C 1 351 ? 76.853 84.564 138.691 1.00 88.05 353 GLY C O 1
ATOM 10236 N N . ARG C 1 352 ? 75.925 86.137 140.007 1.00 90.37 354 ARG C N 1
ATOM 10237 C CA . ARG C 1 352 ? 76.770 85.788 141.146 1.00 92.31 354 ARG C CA 1
ATOM 10238 C C . ARG C 1 352 ? 76.513 84.361 141.613 1.00 91.89 354 ARG C C 1
ATOM 10239 O O . ARG C 1 352 ? 77.452 83.634 141.958 1.00 94.94 354 ARG C O 1
ATOM 10247 N N . LYS C 1 353 ? 75.248 83.940 141.633 1.00 87.57 355 LYS C N 1
ATOM 10248 C CA . LYS C 1 353 ? 74.869 82.614 142.100 1.00 89.05 355 LYS C CA 1
ATOM 10249 C C . LYS C 1 353 ? 74.827 81.583 140.974 1.00 91.44 355 LYS C C 1
ATOM 10250 O O . LYS C 1 353 ? 74.106 80.584 141.085 1.00 91.72 355 LYS C O 1
ATOM 10256 N N . ILE C 1 354 ? 75.587 81.797 139.899 1.00 92.00 356 ILE C N 1
ATOM 10257 C CA . ILE C 1 354 ? 75.614 80.841 138.799 1.00 92.09 356 ILE C CA 1
ATOM 10258 C C . ILE C 1 354 ? 76.387 79.599 139.221 1.00 92.34 356 ILE C C 1
ATOM 10259 O O . ILE C 1 354 ? 77.349 79.674 139.997 1.00 91.30 356 ILE C O 1
ATOM 10264 N N . LYS C 1 355 ? 75.966 78.444 138.707 1.00 100.11 357 LYS C N 1
ATOM 10265 C CA . LYS C 1 355 ? 76.621 77.172 138.982 1.00 99.84 357 LYS C CA 1
ATOM 10266 C C . LYS C 1 355 ? 76.797 76.414 137.676 1.00 96.91 357 LYS C C 1
ATOM 10267 O O . LYS C 1 355 ? 75.838 76.251 136.915 1.00 99.94 357 LYS C O 1
ATOM 10273 N N . VAL C 1 356 ? 78.018 75.955 137.421 1.00 86.25 358 VAL C N 1
ATOM 10274 C CA . VAL C 1 356 ? 78.347 75.251 136.187 1.00 90.84 358 VAL C CA 1
ATOM 10275 C C . VAL C 1 356 ? 78.347 73.752 136.454 1.00 91.37 358 VAL C C 1
ATOM 10276 O O . VAL C 1 356 ? 78.836 73.294 137.494 1.00 93.02 358 VAL C O 1
ATOM 10280 N N . LYS C 1 357 ? 77.797 72.988 135.514 1.00 85.60 359 LYS C N 1
ATOM 10281 C CA . LYS C 1 357 ? 77.777 71.537 135.637 1.00 86.64 359 LYS C CA 1
ATOM 10282 C C . LYS C 1 357 ? 79.193 70.980 135.563 1.00 90.70 359 LYS C C 1
ATOM 10283 O O . LYS C 1 357 ? 79.919 71.224 134.594 1.00 88.64 359 LYS C O 1
ATOM 10289 N N . GLY C 1 358 ? 79.585 70.230 136.591 1.00 91.49 360 GLY C N 1
ATOM 10290 C CA . GLY C 1 358 ? 80.884 69.594 136.627 1.00 89.76 360 GLY C CA 1
ATOM 10291 C C . GLY C 1 358 ? 82.024 70.474 137.090 1.00 89.68 360 GLY C C 1
ATOM 10292 O O . GLY C 1 358 ? 83.138 69.966 137.271 1.00 85.95 360 GLY C O 1
ATOM 10293 N N . TYR C 1 359 ? 81.789 71.770 137.287 1.00 88.92 361 TYR C N 1
ATOM 10294 C CA . TYR C 1 359 ? 82.826 72.701 137.722 1.00 88.97 361 TYR C CA 1
ATOM 10295 C C . TYR C 1 359 ? 82.312 73.565 138.863 1.00 87.47 361 TYR C C 1
ATOM 10296 O O . TYR C 1 359 ? 82.471 74.791 138.860 1.00 91.90 361 TYR C O 1
ATOM 10305 N N . GLU C 1 360 ? 81.683 72.935 139.858 1.00 87.77 362 GLU C N 1
ATOM 10306 C CA . GLU C 1 360 ? 81.146 73.682 140.989 1.00 90.68 362 GLU C CA 1
ATOM 10307 C C . GLU C 1 360 ? 82.235 74.399 141.775 1.00 88.62 362 GLU C C 1
ATOM 10308 O O . GLU C 1 360 ? 81.957 75.428 142.400 1.00 85.33 362 GLU C O 1
ATOM 10314 N N . ASN C 1 361 ? 83.464 73.882 141.760 1.00 82.40 363 ASN C N 1
ATOM 10315 C CA . ASN C 1 361 ? 84.559 74.525 142.475 1.00 83.68 363 ASN C CA 1
ATOM 10316 C C . ASN C 1 361 ? 85.148 75.701 141.709 1.00 82.74 363 ASN C C 1
ATOM 10317 O O . ASN C 1 361 ? 85.904 76.485 142.292 1.00 85.31 363 ASN C O 1
ATOM 10322 N N . GLY C 1 362 ? 84.823 75.843 140.427 1.00 72.62 364 GLY C N 1
ATOM 10323 C CA . GLY C 1 362 ? 85.376 76.937 139.653 1.00 70.80 364 GLY C CA 1
ATOM 10324 C C . GLY C 1 362 ? 84.878 78.284 140.141 1.00 72.64 364 GLY C C 1
ATOM 10325 O O . GLY C 1 362 ? 83.797 78.405 140.719 1.00 73.01 364 GLY C O 1
ATOM 10326 N N . ASN C 1 363 ? 85.692 79.312 139.901 1.00 77.58 365 ASN C N 1
ATOM 10327 C CA . ASN C 1 363 ? 85.349 80.671 140.301 1.00 75.09 365 ASN C CA 1
ATOM 10328 C C . ASN C 1 363 ? 84.538 81.359 139.211 1.00 77.47 365 ASN C C 1
ATOM 10329 O O . ASN C 1 363 ? 84.937 82.412 138.703 1.00 72.75 365 ASN C O 1
ATOM 10334 N N . PHE C 1 364 ? 83.401 80.774 138.848 1.00 82.75 366 PHE C N 1
ATOM 10335 C CA . PHE C 1 364 ? 82.582 81.309 137.771 1.00 76.97 366 PHE C CA 1
ATOM 10336 C C . PHE C 1 364 ? 81.645 82.394 138.285 1.00 77.18 366 PHE C C 1
ATOM 10337 O O . PHE C 1 364 ? 81.036 82.258 139.350 1.00 78.93 366 PHE C O 1
ATOM 10345 N N . VAL C 1 365 ? 81.537 83.475 137.517 1.00 80.94 367 VAL C N 1
ATOM 10346 C CA . VAL C 1 365 ? 80.596 84.557 137.791 1.00 81.65 367 VAL C CA 1
ATOM 10347 C C . VAL C 1 365 ? 79.902 84.907 136.483 1.00 80.98 367 VAL C C 1
ATOM 10348 O O . VAL C 1 365 ? 80.557 85.304 135.514 1.00 73.26 367 VAL C O 1
ATOM 10352 N N . GLY C 1 366 ? 78.580 84.761 136.455 1.00 80.50 368 GLY C N 1
ATOM 10353 C CA . GLY C 1 366 ? 77.819 84.976 135.249 1.00 74.25 368 GLY C CA 1
ATOM 10354 C C . GLY C 1 366 ? 77.761 86.437 134.855 1.00 80.12 368 GLY C C 1
ATOM 10355 O O . GLY C 1 366 ? 78.112 87.329 135.635 1.00 83.18 368 GLY C O 1
ATOM 10356 N N . PRO C 1 367 ? 77.321 86.712 133.627 1.00 77.93 369 PRO C N 1
ATOM 10357 C CA . PRO C 1 367 ? 77.198 88.107 133.189 1.00 71.11 369 PRO C CA 1
ATOM 10358 C C . PRO C 1 367 ? 76.310 88.906 134.130 1.00 73.65 369 PRO C C 1
ATOM 10359 O O . PRO C 1 367 ? 75.222 88.468 134.511 1.00 74.12 369 PRO C O 1
ATOM 10363 N N . THR C 1 368 ? 76.788 90.090 134.506 1.00 69.42 370 THR C N 1
ATOM 10364 C CA . THR C 1 368 ? 76.065 90.984 135.400 1.00 63.34 370 THR C CA 1
ATOM 10365 C C . THR C 1 368 ? 75.906 92.337 134.726 1.00 70.21 370 THR C C 1
ATOM 10366 O O . THR C 1 368 ? 76.873 92.881 134.183 1.00 68.63 370 THR C O 1
ATOM 10370 N N . ILE C 1 369 ? 74.689 92.873 134.761 1.00 72.89 371 ILE C N 1
ATOM 10371 C CA . ILE C 1 369 ? 74.374 94.175 134.184 1.00 70.36 371 ILE C CA 1
ATOM 10372 C C . ILE C 1 369 ? 73.732 95.023 135.271 1.00 66.36 371 ILE C C 1
ATOM 10373 O O . ILE C 1 369 ? 72.715 94.628 135.855 1.00 64.18 371 ILE C O 1
ATOM 10378 N N . ILE C 1 370 ? 74.324 96.183 135.541 1.00 72.17 372 ILE C N 1
ATOM 10379 C CA . ILE C 1 370 ? 73.817 97.123 136.532 1.00 76.88 372 ILE C CA 1
ATOM 10380 C C . ILE C 1 370 ? 73.350 98.375 135.804 1.00 73.37 372 ILE C C 1
ATOM 10381 O O . ILE C 1 370 ? 74.032 98.871 134.901 1.00 65.37 372 ILE C O 1
ATOM 10386 N N . SER C 1 371 ? 72.185 98.884 136.202 1.00 75.63 373 SER C N 1
ATOM 10387 C CA . SER C 1 371 ? 71.594 100.062 135.585 1.00 73.00 373 SER C CA 1
ATOM 10388 C C . SER C 1 371 ? 71.386 101.127 136.651 1.00 77.70 373 SER C C 1
ATOM 10389 O O . SER C 1 371 ? 71.536 100.877 137.850 1.00 77.56 373 SER C O 1
ATOM 10392 N N . ASN C 1 372 ? 71.037 102.331 136.199 1.00 80.12 374 ASN C N 1
ATOM 10393 C CA . ASN C 1 372 ? 70.796 103.472 137.077 1.00 76.29 374 ASN C CA 1
ATOM 10394 C C . ASN C 1 372 ? 72.037 103.858 137.874 1.00 77.65 374 ASN C C 1
ATOM 10395 O O . ASN C 1 372 ? 71.929 104.482 138.935 1.00 79.57 374 ASN C O 1
ATOM 10400 N N . VAL C 1 373 ? 73.223 103.497 137.382 1.00 70.42 375 VAL C N 1
ATOM 10401 C CA . VAL C 1 373 ? 74.456 103.804 138.094 1.00 66.53 375 VAL C CA 1
ATOM 10402 C C . VAL C 1 373 ? 74.797 105.277 137.917 1.00 73.53 375 VAL C C 1
ATOM 10403 O O . VAL C 1 373 ? 74.603 105.857 136.839 1.00 77.75 375 VAL C O 1
ATOM 10407 N N . LYS C 1 374 ? 75.306 105.893 138.983 1.00 79.23 376 LYS C N 1
ATOM 10408 C CA . LYS C 1 374 ? 75.743 107.279 138.959 1.00 81.68 376 LYS C CA 1
ATOM 10409 C C . LYS C 1 374 ? 77.256 107.356 139.130 1.00 80.08 376 LYS C C 1
ATOM 10410 O O . LYS C 1 374 ? 77.877 106.410 139.625 1.00 82.94 376 LYS C O 1
ATOM 10416 N N . PRO C 1 375 ? 77.880 108.469 138.730 1.00 79.90 377 PRO C N 1
ATOM 10417 C CA . PRO C 1 375 ? 79.344 108.575 138.859 1.00 83.52 377 PRO C CA 1
ATOM 10418 C C . PRO C 1 375 ? 79.847 108.492 140.291 1.00 88.69 377 PRO C C 1
ATOM 10419 O O . PRO C 1 375 ? 81.039 108.222 140.490 1.00 90.19 377 PRO C O 1
ATOM 10423 N N . ASN C 1 376 ? 78.992 108.712 141.287 1.00 89.10 378 ASN C N 1
ATOM 10424 C CA . ASN C 1 376 ? 79.410 108.724 142.683 1.00 87.19 378 ASN C CA 1
ATOM 10425 C C . ASN C 1 376 ? 79.302 107.360 143.352 1.00 88.61 378 ASN C C 1
ATOM 10426 O O . ASN C 1 376 ? 79.557 107.258 144.557 1.00 87.13 378 ASN C O 1
ATOM 10431 N N . MET C 1 377 ? 78.934 106.318 142.613 1.00 88.33 379 MET C N 1
ATOM 10432 C CA . MET C 1 377 ? 78.786 104.994 143.199 1.00 85.84 379 MET C CA 1
ATOM 10433 C C . MET C 1 377 ? 80.125 104.266 143.232 1.00 85.19 379 MET C C 1
ATOM 10434 O O . MET C 1 377 ? 81.031 104.543 142.441 1.00 84.93 379 MET C O 1
ATOM 10439 N N . THR C 1 378 ? 80.240 103.321 144.168 1.00 86.63 380 THR C N 1
ATOM 10440 C CA . THR C 1 378 ? 81.485 102.575 144.322 1.00 85.16 380 THR C CA 1
ATOM 10441 C C . THR C 1 378 ? 81.767 101.719 143.094 1.00 86.28 380 THR C C 1
ATOM 10442 O O . THR C 1 378 ? 82.892 101.698 142.581 1.00 85.84 380 THR C O 1
ATOM 10446 N N . CYS C 1 379 ? 80.753 100.999 142.608 1.00 87.92 381 CYS C N 1
ATOM 10447 C CA . CYS C 1 379 ? 80.937 100.146 141.440 1.00 84.49 381 CYS C CA 1
ATOM 10448 C C . CYS C 1 379 ? 81.399 100.930 140.218 1.00 82.54 381 CYS C C 1
ATOM 10449 O O . CYS C 1 379 ? 82.009 100.344 139.317 1.00 84.24 381 CYS C O 1
ATOM 10452 N N . TYR C 1 380 ? 81.123 102.234 140.166 1.00 79.51 382 TYR C N 1
ATOM 10453 C CA . TYR C 1 380 ? 81.561 103.046 139.037 1.00 79.57 382 TYR C CA 1
ATOM 10454 C C . TYR C 1 380 ? 82.987 103.546 139.230 1.00 80.89 382 TYR C C 1
ATOM 10455 O O . TYR C 1 380 ? 83.766 103.594 138.272 1.00 83.06 382 TYR C O 1
ATOM 10464 N N . LYS C 1 381 ? 83.345 103.922 140.459 1.00 79.62 383 LYS C N 1
ATOM 10465 C CA . LYS C 1 381 ? 84.684 104.434 140.725 1.00 78.46 383 LYS C CA 1
ATOM 10466 C C . LYS C 1 381 ? 85.719 103.319 140.803 1.00 82.78 383 LYS C C 1
ATOM 10467 O O . LYS C 1 381 ? 86.872 103.522 140.406 1.00 79.58 383 LYS C O 1
ATOM 10473 N N . GLU C 1 382 ? 85.335 102.149 141.304 1.00 89.82 384 GLU C N 1
ATOM 10474 C CA . GLU C 1 382 ? 86.268 101.043 141.448 1.00 82.53 384 GLU C CA 1
ATOM 10475 C C . GLU C 1 382 ? 86.304 100.199 140.180 1.00 83.64 384 GLU C C 1
ATOM 10476 O O . GLU C 1 382 ? 85.285 99.985 139.518 1.00 83.48 384 GLU C O 1
ATOM 10482 N N . GLU C 1 383 ? 87.500 99.720 139.844 1.00 83.45 385 GLU C N 1
ATOM 10483 C CA . GLU C 1 383 ? 87.680 98.861 138.679 1.00 80.71 385 GLU C CA 1
ATOM 10484 C C . GLU C 1 383 ? 87.187 97.458 139.012 1.00 80.94 385 GLU C C 1
ATOM 10485 O O . GLU C 1 383 ? 87.818 96.739 139.793 1.00 79.57 385 GLU C O 1
ATOM 10491 N N . ILE C 1 384 ? 86.057 97.065 138.420 1.00 74.05 386 ILE C N 1
ATOM 10492 C CA . ILE C 1 384 ? 85.490 95.754 138.717 1.00 73.09 386 ILE C CA 1
ATOM 10493 C C . ILE C 1 384 ? 86.426 94.651 138.242 1.00 75.66 386 ILE C C 1
ATOM 10494 O O . ILE C 1 384 ? 86.707 93.697 138.977 1.00 75.77 386 ILE C O 1
ATOM 10499 N N . PHE C 1 385 ? 86.924 94.761 137.011 1.00 75.00 387 PHE C N 1
ATOM 10500 C CA . PHE C 1 385 ? 87.850 93.778 136.452 1.00 71.90 387 PHE C CA 1
ATOM 10501 C C . PHE C 1 385 ? 87.196 92.400 136.374 1.00 73.84 387 PHE C C 1
ATOM 10502 O O . PHE C 1 385 ? 87.840 91.372 136.593 1.00 75.40 387 PHE C O 1
ATOM 10510 N N . GLY C 1 386 ? 85.903 92.380 136.060 1.00 64.27 388 GLY C N 1
ATOM 10511 C CA . GLY C 1 386 ? 85.157 91.148 135.970 1.00 58.31 388 GLY C CA 1
ATOM 10512 C C . GLY C 1 386 ? 83.983 91.257 135.020 1.00 63.44 388 GLY C C 1
ATOM 10513 O O . GLY C 1 386 ? 83.790 92.275 134.347 1.00 67.04 388 GLY C O 1
ATOM 10514 N N . PRO C 1 387 ? 83.169 90.201 134.946 1.00 65.52 389 PRO C N 1
ATOM 10515 C CA . PRO C 1 387 ? 82.003 90.198 134.042 1.00 63.15 389 PRO C CA 1
ATOM 10516 C C . PRO C 1 387 ? 80.834 91.009 134.594 1.00 70.62 389 PRO C C 1
ATOM 10517 O O . PRO C 1 387 ? 79.752 90.487 134.878 1.00 74.71 389 PRO C O 1
ATOM 10521 N N . VAL C 1 388 ? 81.054 92.313 134.754 1.00 68.44 390 VAL C N 1
ATOM 10522 C CA . VAL C 1 388 ? 80.044 93.233 135.263 1.00 60.88 390 VAL C CA 1
ATOM 10523 C C . VAL C 1 388 ? 79.999 94.444 134.342 1.00 58.69 390 VAL C C 1
ATOM 10524 O O . VAL C 1 388 ? 81.046 94.972 133.953 1.00 60.52 390 VAL C O 1
ATOM 10528 N N . LEU C 1 389 ? 78.790 94.879 133.997 1.00 61.82 391 LEU C N 1
ATOM 10529 C CA . LEU C 1 389 ? 78.577 96.026 133.123 1.00 66.25 391 LEU C CA 1
ATOM 10530 C C . LEU C 1 389 ? 77.649 97.012 133.820 1.00 71.09 391 LEU C C 1
ATOM 10531 O O . LEU C 1 389 ? 76.493 96.683 134.110 1.00 71.68 391 LEU C O 1
ATOM 10536 N N . VAL C 1 390 ? 78.153 98.215 134.084 1.00 66.38 392 VAL C N 1
ATOM 10537 C CA . VAL C 1 390 ? 77.363 99.294 134.666 1.00 62.84 392 VAL C CA 1
ATOM 10538 C C . VAL C 1 390 ? 76.887 100.194 133.535 1.00 71.48 392 VAL C C 1
ATOM 10539 O O . VAL C 1 390 ? 77.678 100.588 132.669 1.00 66.33 392 VAL C O 1
ATOM 10543 N N . VAL C 1 391 ? 75.596 100.513 133.535 1.00 73.64 393 VAL C N 1
ATOM 10544 C CA . VAL C 1 391 ? 74.970 101.289 132.472 1.00 69.51 393 VAL C CA 1
ATOM 10545 C C . VAL C 1 391 ? 74.534 102.629 133.045 1.00 70.95 393 VAL C C 1
ATOM 10546 O O . VAL C 1 391 ? 73.923 102.683 134.119 1.00 69.94 393 VAL C O 1
ATOM 10550 N N . LEU C 1 392 ? 74.851 103.706 132.330 1.00 74.05 394 LEU C N 1
ATOM 10551 C CA . LEU C 1 392 ? 74.439 105.051 132.695 1.00 67.60 394 LEU C CA 1
ATOM 10552 C C . LEU C 1 392 ? 73.615 105.649 131.564 1.00 63.50 394 LEU C C 1
ATOM 10553 O O . LEU C 1 392 ? 73.774 105.282 130.396 1.00 67.40 394 LEU C O 1
ATOM 10558 N N . GLU C 1 393 ? 72.730 106.576 131.920 1.00 64.99 395 GLU C N 1
ATOM 10559 C CA . GLU C 1 393 ? 71.828 107.215 130.972 1.00 68.34 395 GLU C CA 1
ATOM 10560 C C . GLU C 1 393 ? 72.080 108.715 130.969 1.00 69.06 395 GLU C C 1
ATOM 10561 O O . GLU C 1 393 ? 72.128 109.343 132.032 1.00 73.41 395 GLU C O 1
ATOM 10567 N N . THR C 1 394 ? 72.240 109.282 129.776 1.00 58.71 396 THR C N 1
ATOM 10568 C CA . THR C 1 394 ? 72.472 110.707 129.599 1.00 64.52 396 THR C CA 1
ATOM 10569 C C . THR C 1 394 ? 71.430 111.282 128.650 1.00 69.70 396 THR C C 1
ATOM 10570 O O . THR C 1 394 ? 70.949 110.599 127.741 1.00 72.41 396 THR C O 1
ATOM 10574 N N . GLU C 1 395 ? 71.085 112.553 128.870 1.00 68.11 397 GLU C N 1
ATOM 10575 C CA . GLU C 1 395 ? 70.076 113.196 128.035 1.00 63.10 397 GLU C CA 1
ATOM 10576 C C . GLU C 1 395 ? 70.655 113.648 126.700 1.00 66.20 397 GLU C C 1
ATOM 10577 O O . GLU C 1 395 ? 69.934 113.692 125.697 1.00 69.88 397 GLU C O 1
ATOM 10583 N N . THR C 1 396 ? 71.942 113.988 126.665 1.00 62.70 398 THR C N 1
ATOM 10584 C CA . THR C 1 396 ? 72.594 114.440 125.445 1.00 58.65 398 THR C CA 1
ATOM 10585 C C . THR C 1 396 ? 74.018 113.906 125.410 1.00 56.04 398 THR C C 1
ATOM 10586 O O . THR C 1 396 ? 74.558 113.448 126.420 1.00 56.51 398 THR C O 1
ATOM 10590 N N . LEU C 1 397 ? 74.625 113.972 124.222 1.00 58.51 399 LEU C N 1
ATOM 10591 C CA . LEU C 1 397 ? 76.004 113.517 124.076 1.00 56.32 399 LEU C CA 1
ATOM 10592 C C . LEU C 1 397 ? 76.969 114.393 124.863 1.00 55.55 399 LEU C C 1
ATOM 10593 O O . LEU C 1 397 ? 78.030 113.919 125.284 1.00 57.51 399 LEU C O 1
ATOM 10598 N N . ASP C 1 398 ? 76.630 115.669 125.062 1.00 58.63 400 ASP C N 1
ATOM 10599 C CA . ASP C 1 398 ? 77.488 116.541 125.856 1.00 55.30 400 ASP C CA 1
ATOM 10600 C C . ASP C 1 398 ? 77.630 116.016 127.279 1.00 59.80 400 ASP C C 1
ATOM 10601 O O . ASP C 1 398 ? 78.729 116.028 127.847 1.00 65.61 400 ASP C O 1
ATOM 10606 N N . GLU C 1 399 ? 76.530 115.542 127.868 1.00 60.55 401 GLU C N 1
ATOM 10607 C CA . GLU C 1 399 ? 76.598 114.985 129.214 1.00 60.29 401 GLU C CA 1
ATOM 10608 C C . GLU C 1 399 ? 77.456 113.726 129.246 1.00 64.67 401 GLU C C 1
ATOM 10609 O O . GLU C 1 399 ? 78.212 113.507 130.199 1.00 71.15 401 GLU C O 1
ATOM 10615 N N . ALA C 1 400 ? 77.357 112.888 128.211 1.00 51.91 402 ALA C N 1
ATOM 10616 C CA . ALA C 1 400 ? 78.184 111.688 128.158 1.00 42.69 402 ALA C CA 1
ATOM 10617 C C . ALA C 1 400 ? 79.661 112.045 128.058 1.00 49.86 402 ALA C C 1
ATOM 10618 O O . ALA C 1 400 ? 80.503 111.433 128.727 1.00 55.04 402 ALA C O 1
ATOM 10620 N N . ILE C 1 401 ? 79.996 113.033 127.226 1.00 53.08 403 ILE C N 1
ATOM 10621 C CA . ILE C 1 401 ? 81.387 113.463 127.108 1.00 42.52 403 ILE C CA 1
ATOM 10622 C C . ILE C 1 401 ? 81.878 114.033 128.432 1.00 50.18 403 ILE C C 1
ATOM 10623 O O . ILE C 1 401 ? 83.019 113.793 128.844 1.00 63.69 403 ILE C O 1
ATOM 10628 N N . GLN C 1 402 ? 81.028 114.800 129.117 1.00 56.88 404 GLN C N 1
ATOM 10629 C CA . GLN C 1 402 ? 81.407 115.351 130.414 1.00 56.90 404 GLN C CA 1
ATOM 10630 C C . GLN C 1 402 ? 81.678 114.237 131.419 1.00 60.18 404 GLN C C 1
ATOM 10631 O O . GLN C 1 402 ? 82.664 114.282 132.164 1.00 73.48 404 GLN C O 1
ATOM 10637 N N . ILE C 1 403 ? 80.806 113.228 131.454 1.00 54.21 405 ILE C N 1
ATOM 10638 C CA . ILE C 1 403 ? 81.004 112.103 132.366 1.00 51.13 405 ILE C CA 1
ATOM 10639 C C . ILE C 1 403 ? 82.308 111.385 132.042 1.00 45.92 405 ILE C C 1
ATOM 10640 O O . ILE C 1 403 ? 83.085 111.033 132.938 1.00 52.47 405 ILE C O 1
ATOM 10645 N N . VAL C 1 404 ? 82.566 111.154 130.753 1.00 43.23 406 VAL C N 1
ATOM 10646 C CA . VAL C 1 404 ? 83.788 110.464 130.355 1.00 48.00 406 VAL C CA 1
ATOM 10647 C C . VAL C 1 404 ? 85.015 111.261 130.779 1.00 56.68 406 VAL C C 1
ATOM 10648 O O . VAL C 1 404 ? 86.004 110.695 131.260 1.00 59.24 406 VAL C O 1
ATOM 10652 N N . ASN C 1 405 ? 84.974 112.585 130.610 1.00 52.37 407 ASN C N 1
ATOM 10653 C CA . ASN C 1 405 ? 86.116 113.411 130.986 1.00 45.16 407 ASN C CA 1
ATOM 10654 C C . ASN C 1 405 ? 86.296 113.466 132.497 1.00 50.73 407 ASN C C 1
ATOM 10655 O O . ASN C 1 405 ? 87.429 113.564 132.981 1.00 57.98 407 ASN C O 1
ATOM 10660 N N . ASN C 1 406 ? 85.200 113.404 133.256 1.00 57.79 408 ASN C N 1
ATOM 10661 C CA . ASN C 1 406 ? 85.297 113.445 134.709 1.00 54.65 408 ASN C CA 1
ATOM 10662 C C . ASN C 1 406 ? 85.891 112.168 135.285 1.00 63.91 408 ASN C C 1
ATOM 10663 O O . ASN C 1 406 ? 86.472 112.206 136.375 1.00 67.60 408 ASN C O 1
ATOM 10668 N N . ASN C 1 407 ? 85.762 111.048 134.587 1.00 66.35 409 ASN C N 1
ATOM 10669 C CA . ASN C 1 407 ? 86.302 109.793 135.092 1.00 64.67 409 ASN C CA 1
ATOM 10670 C C . ASN C 1 407 ? 87.823 109.811 134.977 1.00 68.63 409 ASN C C 1
ATOM 10671 O O . ASN C 1 407 ? 88.353 110.166 133.918 1.00 69.29 409 ASN C O 1
ATOM 10676 N N . PRO C 1 408 ? 88.558 109.437 136.028 1.00 67.99 410 PRO C N 1
ATOM 10677 C CA . PRO C 1 408 ? 90.025 109.522 135.944 1.00 63.63 410 PRO C CA 1
ATOM 10678 C C . PRO C 1 408 ? 90.635 108.538 134.963 1.00 67.04 410 PRO C C 1
ATOM 10679 O O . PRO C 1 408 ? 91.657 108.853 134.340 1.00 63.89 410 PRO C O 1
ATOM 10683 N N . TYR C 1 409 ? 90.039 107.362 134.795 1.00 70.60 411 TYR C N 1
ATOM 10684 C CA . TYR C 1 409 ? 90.576 106.347 133.902 1.00 66.32 411 TYR C CA 1
ATOM 10685 C C . TYR C 1 409 ? 90.176 106.650 132.465 1.00 69.61 411 TYR C C 1
ATOM 10686 O O . TYR C 1 409 ? 88.999 106.869 132.166 1.00 76.04 411 TYR C O 1
ATOM 10695 N N . GLY C 1 410 ? 91.166 106.657 131.576 1.00 64.31 412 GLY C N 1
ATOM 10696 C CA . GLY C 1 410 ? 90.928 106.954 130.177 1.00 64.83 412 GLY C CA 1
ATOM 10697 C C . GLY C 1 410 ? 91.696 106.039 129.248 1.00 67.96 412 GLY C C 1
ATOM 10698 O O . GLY C 1 410 ? 92.082 106.441 128.147 1.00 71.46 412 GLY C O 1
ATOM 10699 N N . ASN C 1 411 ? 91.936 104.805 129.694 1.00 66.40 413 ASN C N 1
ATOM 10700 C CA . ASN C 1 411 ? 92.694 103.858 128.883 1.00 65.70 413 ASN C CA 1
ATOM 10701 C C . ASN C 1 411 ? 92.087 103.709 127.494 1.00 64.23 413 ASN C C 1
ATOM 10702 O O . ASN C 1 411 ? 92.813 103.586 126.501 1.00 67.81 413 ASN C O 1
ATOM 10707 N N . GLY C 1 412 ? 90.762 103.712 127.407 1.00 64.55 414 GLY C N 1
ATOM 10708 C CA . GLY C 1 412 ? 90.094 103.566 126.132 1.00 62.53 414 GLY C CA 1
ATOM 10709 C C . GLY C 1 412 ? 88.601 103.797 126.219 1.00 60.95 414 GLY C C 1
ATOM 10710 O O . GLY C 1 412 ? 87.985 103.550 127.260 1.00 62.59 414 GLY C O 1
ATOM 10711 N N . THR C 1 413 ? 88.011 104.275 125.127 1.00 55.09 415 THR C N 1
ATOM 10712 C CA . THR C 1 413 ? 86.577 104.520 125.071 1.00 56.53 415 THR C CA 1
ATOM 10713 C C . THR C 1 413 ? 86.109 104.282 123.645 1.00 56.84 415 THR C C 1
ATOM 10714 O O . THR C 1 413 ? 86.893 104.353 122.695 1.00 51.97 415 THR C O 1
ATOM 10718 N N . ALA C 1 414 ? 84.817 103.997 123.508 1.00 51.27 416 ALA C N 1
ATOM 10719 C CA . ALA C 1 414 ? 84.217 103.720 122.214 1.00 38.28 416 ALA C CA 1
ATOM 10720 C C . ALA C 1 414 ? 82.859 104.397 122.115 1.00 44.56 416 ALA C C 1
ATOM 10721 O O . ALA C 1 414 ? 82.086 104.422 123.077 1.00 41.15 416 ALA C O 1
ATOM 10723 N N . ILE C 1 415 ? 82.578 104.947 120.936 1.00 44.63 417 ILE C N 1
ATOM 10724 C CA . ILE C 1 415 ? 81.295 105.565 120.631 1.00 42.07 417 ILE C CA 1
ATOM 10725 C C . ILE C 1 415 ? 80.707 104.869 119.414 1.00 45.87 417 ILE C C 1
ATOM 10726 O O . ILE C 1 415 ? 81.381 104.710 118.390 1.00 45.94 417 ILE C O 1
ATOM 10731 N N . PHE C 1 416 ? 79.449 104.453 119.530 1.00 47.04 418 PHE C N 1
ATOM 10732 C CA . PHE C 1 416 ? 78.738 103.760 118.464 1.00 39.21 418 PHE C CA 1
ATOM 10733 C C . PHE C 1 416 ? 77.746 104.729 117.837 1.00 51.95 418 PHE C C 1
ATOM 10734 O O . PHE C 1 416 ? 76.888 105.281 118.534 1.00 60.35 418 PHE C O 1
ATOM 10742 N N . THR C 1 417 ? 77.869 104.938 116.530 1.00 51.66 419 THR C N 1
ATOM 10743 C CA . THR C 1 417 ? 76.994 105.858 115.817 1.00 44.06 419 THR C CA 1
ATOM 10744 C C . THR C 1 417 ? 77.236 105.699 114.325 1.00 49.57 419 THR C C 1
ATOM 10745 O O . THR C 1 417 ? 78.315 105.283 113.894 1.00 55.78 419 THR C O 1
ATOM 10749 N N . THR C 1 418 ? 76.213 106.038 113.543 1.00 51.05 420 THR C N 1
ATOM 10750 C CA . THR C 1 418 ? 76.291 106.017 112.090 1.00 42.64 420 THR C CA 1
ATOM 10751 C C . THR C 1 418 ? 76.461 107.411 111.499 1.00 44.61 420 THR C C 1
ATOM 10752 O O . THR C 1 418 ? 76.417 107.565 110.275 1.00 48.52 420 THR C O 1
ATOM 10756 N N . ASN C 1 419 ? 76.654 108.425 112.339 1.00 53.20 421 ASN C N 1
ATOM 10757 C CA . ASN C 1 419 ? 76.828 109.804 111.903 1.00 39.13 421 ASN C CA 1
ATOM 10758 C C . ASN C 1 419 ? 78.289 110.191 112.091 1.00 43.93 421 ASN C C 1
ATOM 10759 O O . ASN C 1 419 ? 78.809 110.139 113.211 1.00 58.46 421 ASN C O 1
ATOM 10764 N N . GLY C 1 420 ? 78.946 110.577 110.996 1.00 48.42 422 GLY C N 1
ATOM 10765 C CA . GLY C 1 420 ? 80.357 110.916 111.076 1.00 34.43 422 GLY C CA 1
ATOM 10766 C C . GLY C 1 420 ? 80.620 112.143 111.928 1.00 33.85 422 GLY C C 1
ATOM 10767 O O . GLY C 1 420 ? 81.624 112.208 112.644 1.00 50.28 422 GLY C O 1
ATOM 10768 N N . ALA C 1 421 ? 79.727 113.134 111.862 1.00 37.58 423 ALA C N 1
ATOM 10769 C CA . ALA C 1 421 ? 79.921 114.348 112.647 1.00 44.17 423 ALA C CA 1
ATOM 10770 C C . ALA C 1 421 ? 79.899 114.046 114.140 1.00 54.42 423 ALA C C 1
ATOM 10771 O O . ALA C 1 421 ? 80.696 114.601 114.905 1.00 58.15 423 ALA C O 1
ATOM 10773 N N . THR C 1 422 ? 78.995 113.165 114.573 1.00 54.49 424 THR C N 1
ATOM 10774 C CA . THR C 1 422 ? 78.932 112.806 115.986 1.00 37.14 424 THR C CA 1
ATOM 10775 C C . THR C 1 422 ? 80.217 112.121 116.434 1.00 23.52 424 THR C C 1
ATOM 10776 O O . THR C 1 422 ? 80.763 112.440 117.499 1.00 45.73 424 THR C O 1
ATOM 10780 N N . ALA C 1 423 ? 80.713 111.172 115.637 1.00 28.27 425 ALA C N 1
ATOM 10781 C CA . ALA C 1 423 ? 81.947 110.480 115.991 1.00 31.42 425 ALA C CA 1
ATOM 10782 C C . ALA C 1 423 ? 83.124 111.446 116.040 1.00 32.17 425 ALA C C 1
ATOM 10783 O O . ALA C 1 423 ? 83.973 111.354 116.934 1.00 45.53 425 ALA C O 1
ATOM 10785 N N . ARG C 1 424 ? 83.194 112.378 115.087 1.00 43.72 426 ARG C N 1
ATOM 10786 C CA . ARG C 1 424 ? 84.275 113.357 115.091 1.00 43.08 426 ARG C CA 1
ATOM 10787 C C . ARG C 1 424 ? 84.198 114.242 116.329 1.00 50.50 426 ARG C C 1
ATOM 10788 O O . ARG C 1 424 ? 85.210 114.488 116.995 1.00 61.40 426 ARG C O 1
ATOM 10796 N N . LYS C 1 425 ? 83.000 114.736 116.648 1.00 51.52 427 LYS C N 1
ATOM 10797 C CA . LYS C 1 425 ? 82.824 115.548 117.847 1.00 44.16 427 LYS C CA 1
ATOM 10798 C C . LYS C 1 425 ? 83.275 114.789 119.088 1.00 47.61 427 LYS C C 1
ATOM 10799 O O . LYS C 1 425 ? 83.978 115.336 119.945 1.00 63.16 427 LYS C O 1
ATOM 10805 N N . TYR C 1 426 ? 82.873 113.521 119.202 1.00 43.96 428 TYR C N 1
ATOM 10806 C CA . TYR C 1 426 ? 83.248 112.734 120.372 1.00 46.00 428 TYR C CA 1
ATOM 10807 C C . TYR C 1 426 ? 84.759 112.560 120.450 1.00 45.95 428 TYR C C 1
ATOM 10808 O O . TYR C 1 426 ? 85.370 112.797 121.499 1.00 54.75 428 TYR C O 1
ATOM 10817 N N . ALA C 1 427 ? 85.384 112.151 119.343 1.00 47.54 429 ALA C N 1
ATOM 10818 C CA . ALA C 1 427 ? 86.825 111.926 119.348 1.00 35.08 429 ALA C CA 1
ATOM 10819 C C . ALA C 1 427 ? 87.596 113.211 119.613 1.00 39.99 429 ALA C C 1
ATOM 10820 O O . ALA C 1 427 ? 88.715 113.165 120.137 1.00 41.89 429 ALA C O 1
ATOM 10822 N N . HIS C 1 428 ? 87.024 114.363 119.260 1.00 48.59 430 HIS C N 1
ATOM 10823 C CA . HIS C 1 428 ? 87.723 115.628 119.460 1.00 51.73 430 HIS C CA 1
ATOM 10824 C C . HIS C 1 428 ? 87.561 116.138 120.887 1.00 54.08 430 HIS C C 1
ATOM 10825 O O . HIS C 1 428 ? 88.507 116.675 121.473 1.00 59.06 430 HIS C O 1
ATOM 10832 N N . LEU C 1 429 ? 86.369 115.978 121.464 1.00 43.70 431 LEU C N 1
ATOM 10833 C CA . LEU C 1 429 ? 86.091 116.510 122.791 1.00 42.77 431 LEU C CA 1
ATOM 10834 C C . LEU C 1 429 ? 86.413 115.532 123.912 1.00 43.32 431 LEU C C 1
ATOM 10835 O O . LEU C 1 429 ? 86.677 115.970 125.037 1.00 47.10 431 LEU C O 1
ATOM 10840 N N . VAL C 1 430 ? 86.400 114.232 123.640 1.00 48.32 432 VAL C N 1
ATOM 10841 C CA . VAL C 1 430 ? 86.672 113.237 124.671 1.00 48.11 432 VAL C CA 1
ATOM 10842 C C . VAL C 1 430 ? 88.149 113.290 125.035 1.00 58.78 432 VAL C C 1
ATOM 10843 O O . VAL C 1 430 ? 89.018 113.342 124.155 1.00 51.96 432 VAL C O 1
ATOM 10847 N N . ASP C 1 431 ? 88.437 113.281 126.334 1.00 64.83 433 ASP C N 1
ATOM 10848 C CA . ASP C 1 431 ? 89.815 113.294 126.826 1.00 56.78 433 ASP C CA 1
ATOM 10849 C C . ASP C 1 431 ? 90.288 111.865 127.099 1.00 65.88 433 ASP C C 1
ATOM 10850 O O . ASP C 1 431 ? 90.545 111.458 128.232 1.00 70.06 433 ASP C O 1
ATOM 10855 N N . VAL C 1 432 ? 90.399 111.099 126.016 1.00 68.73 434 VAL C N 1
ATOM 10856 C CA . VAL C 1 432 ? 90.795 109.696 126.073 1.00 62.56 434 VAL C CA 1
ATOM 10857 C C . VAL C 1 432 ? 91.789 109.434 124.951 1.00 62.78 434 VAL C C 1
ATOM 10858 O O . VAL C 1 432 ? 91.510 109.731 123.785 1.00 68.17 434 VAL C O 1
ATOM 10862 N N . GLY C 1 433 ? 92.946 108.871 125.301 1.00 48.13 435 GLY C N 1
ATOM 10863 C CA . GLY C 1 433 ? 94.001 108.636 124.330 1.00 50.01 435 GLY C CA 1
ATOM 10864 C C . GLY C 1 433 ? 93.733 107.502 123.363 1.00 53.47 435 GLY C C 1
ATOM 10865 O O . GLY C 1 433 ? 94.498 107.339 122.406 1.00 57.11 435 GLY C O 1
ATOM 10866 N N . GLN C 1 434 ? 92.678 106.718 123.585 1.00 51.71 436 GLN C N 1
ATOM 10867 C CA . GLN C 1 434 ? 92.316 105.620 122.687 1.00 45.76 436 GLN C CA 1
ATOM 10868 C C . GLN C 1 434 ? 90.801 105.650 122.509 1.00 56.51 436 GLN C C 1
ATOM 10869 O O . GLN C 1 434 ? 90.059 105.189 123.380 1.00 58.13 436 GLN C O 1
ATOM 10875 N N . VAL C 1 435 ? 90.351 106.185 121.377 1.00 50.63 437 VAL C N 1
ATOM 10876 C CA . VAL C 1 435 ? 88.933 106.328 121.072 1.00 49.02 437 VAL C CA 1
ATOM 10877 C C . VAL C 1 435 ? 88.564 105.309 120.004 1.00 57.11 437 VAL C C 1
ATOM 10878 O O . VAL C 1 435 ? 89.372 104.999 119.121 1.00 53.67 437 VAL C O 1
ATOM 10882 N N . GLY C 1 436 ? 87.343 104.787 120.091 1.00 54.25 438 GLY C N 1
ATOM 10883 C CA . GLY C 1 436 ? 86.859 103.817 119.128 1.00 37.98 438 GLY C CA 1
ATOM 10884 C C . GLY C 1 436 ? 85.544 104.227 118.500 1.00 50.30 438 GLY C C 1
ATOM 10885 O O . GLY C 1 436 ? 84.592 104.572 119.206 1.00 50.91 438 GLY C O 1
ATOM 10886 N N . VAL C 1 437 ? 85.478 104.196 117.174 1.00 56.52 439 VAL C N 1
ATOM 10887 C CA . VAL C 1 437 ? 84.271 104.541 116.434 1.00 54.54 439 VAL C CA 1
ATOM 10888 C C . VAL C 1 437 ? 83.664 103.239 115.928 1.00 51.76 439 VAL C C 1
ATOM 10889 O O . VAL C 1 437 ? 84.165 102.638 114.972 1.00 60.54 439 VAL C O 1
ATOM 10893 N N . ASN C 1 438 ? 82.584 102.799 116.574 1.00 40.61 440 ASN C N 1
ATOM 10894 C CA . ASN C 1 438 ? 81.938 101.520 116.288 1.00 43.75 440 ASN C CA 1
ATOM 10895 C C . ASN C 1 438 ? 82.854 100.334 116.576 1.00 55.39 440 ASN C C 1
ATOM 10896 O O . ASN C 1 438 ? 82.569 99.209 116.153 1.00 62.50 440 ASN C O 1
ATOM 10901 N N . VAL C 1 439 ? 83.949 100.563 117.288 1.00 45.82 441 VAL C N 1
ATOM 10902 C CA . VAL C 1 439 ? 84.886 99.519 117.693 1.00 49.73 441 VAL C CA 1
ATOM 10903 C C . VAL C 1 439 ? 84.845 99.431 119.215 1.00 50.52 441 VAL C C 1
ATOM 10904 O O . VAL C 1 439 ? 85.196 100.406 119.892 1.00 49.15 441 VAL C O 1
ATOM 10908 N N . PRO C 1 440 ? 84.432 98.301 119.798 1.00 55.04 442 PRO C N 1
ATOM 10909 C CA . PRO C 1 440 ? 84.319 98.237 121.260 1.00 47.53 442 PRO C CA 1
ATOM 10910 C C . PRO C 1 440 ? 85.671 98.126 121.948 1.00 54.16 442 PRO C C 1
ATOM 10911 O O . PRO C 1 440 ? 85.875 98.692 123.025 1.00 54.89 442 PRO C O 1
ATOM 10915 N N . ILE C 1 441 ? 86.598 97.399 121.331 1.00 60.25 443 ILE C N 1
ATOM 10916 C CA . ILE C 1 441 ? 87.936 97.210 121.884 1.00 55.58 443 ILE C CA 1
ATOM 10917 C C . ILE C 1 441 ? 88.933 97.955 121.004 1.00 61.87 443 ILE C C 1
ATOM 10918 O O . ILE C 1 441 ? 89.533 97.351 120.102 1.00 65.31 443 ILE C O 1
ATOM 10923 N N . PRO C 1 442 ? 89.144 99.256 121.220 1.00 58.78 444 PRO C N 1
ATOM 10924 C CA . PRO C 1 442 ? 90.071 100.003 120.360 1.00 51.09 444 PRO C CA 1
ATOM 10925 C C . PRO C 1 442 ? 91.532 99.789 120.730 1.00 47.26 444 PRO C C 1
ATOM 10926 O O . PRO C 1 442 ? 92.276 100.755 120.926 1.00 46.82 444 PRO C O 1
ATOM 10930 N N . VAL C 1 443 ? 91.954 98.532 120.832 1.00 52.46 445 VAL C N 1
ATOM 10931 C CA . VAL C 1 443 ? 93.350 98.207 121.118 1.00 54.58 445 VAL C CA 1
ATOM 10932 C C . VAL C 1 443 ? 94.181 98.516 119.877 1.00 62.86 445 VAL C C 1
ATOM 10933 O O . VAL C 1 443 ? 93.988 97.871 118.836 1.00 58.85 445 VAL C O 1
ATOM 10937 N N . PRO C 1 444 ? 95.104 99.478 119.926 1.00 58.18 446 PRO C N 1
ATOM 10938 C CA . PRO C 1 444 ? 95.900 99.779 118.730 1.00 49.76 446 PRO C CA 1
ATOM 10939 C C . PRO C 1 444 ? 96.761 98.595 118.319 1.00 50.89 446 PRO C C 1
ATOM 10940 O O . PRO C 1 444 ? 97.343 97.903 119.158 1.00 60.33 446 PRO C O 1
ATOM 10944 N N . LEU C 1 445 ? 96.839 98.370 117.010 1.00 53.68 447 LEU C N 1
ATOM 10945 C CA . LEU C 1 445 ? 97.668 97.303 116.483 1.00 57.47 447 LEU C CA 1
ATOM 10946 C C . LEU C 1 445 ? 99.144 97.614 116.733 1.00 56.14 447 LEU C C 1
ATOM 10947 O O . LEU C 1 445 ? 99.502 98.746 117.070 1.00 57.82 447 LEU C O 1
ATOM 10952 N N . PRO C 1 446 ? 100.023 96.618 116.579 1.00 53.31 448 PRO C N 1
ATOM 10953 C CA . PRO C 1 446 ? 101.432 96.813 116.964 1.00 50.92 448 PRO C CA 1
ATOM 10954 C C . PRO C 1 446 ? 102.117 97.995 116.296 1.00 51.41 448 PRO C C 1
ATOM 10955 O O . PRO C 1 446 ? 102.921 98.664 116.960 1.00 60.85 448 PRO C O 1
ATOM 10959 N N . MET C 1 447 ? 101.841 98.280 115.022 1.00 56.64 449 MET C N 1
ATOM 10960 C CA . MET C 1 447 ? 102.535 99.376 114.357 1.00 59.64 449 MET C CA 1
ATOM 10961 C C . MET C 1 447 ? 102.246 100.724 115.005 1.00 63.52 449 MET C C 1
ATOM 10962 O O . MET C 1 447 ? 103.080 101.631 114.914 1.00 68.55 449 MET C O 1
ATOM 10967 N N . PHE C 1 448 ? 101.093 100.875 115.650 1.00 49.69 450 PHE C N 1
ATOM 10968 C CA . PHE C 1 448 ? 100.802 102.065 116.437 1.00 44.28 450 PHE C CA 1
ATOM 10969 C C . PHE C 1 448 ? 101.304 101.846 117.864 1.00 59.84 450 PHE C C 1
ATOM 10970 O O . PHE C 1 448 ? 101.985 100.862 118.164 1.00 67.74 450 PHE C O 1
ATOM 10978 N N . SER C 1 449 ? 100.971 102.767 118.765 1.00 58.47 451 SER C N 1
ATOM 10979 C CA . SER C 1 449 ? 101.387 102.688 120.156 1.00 54.16 451 SER C CA 1
ATOM 10980 C C . SER C 1 449 ? 100.166 102.685 121.066 1.00 48.70 451 SER C C 1
ATOM 10981 O O . SER C 1 449 ? 99.144 103.310 120.766 1.00 55.37 451 SER C O 1
ATOM 10984 N N . PHE C 1 450 ? 100.286 101.974 122.184 1.00 50.93 452 PHE C N 1
ATOM 10985 C CA . PHE C 1 450 ? 99.225 101.905 123.188 1.00 54.74 452 PHE C CA 1
ATOM 10986 C C . PHE C 1 450 ? 99.248 103.213 123.967 1.00 60.99 452 PHE C C 1
ATOM 10987 O O . PHE C 1 450 ? 99.955 103.359 124.964 1.00 63.22 452 PHE C O 1
ATOM 10995 N N . THR C 1 451 ? 98.460 104.181 123.502 1.00 55.95 453 THR C N 1
ATOM 10996 C CA . THR C 1 451 ? 98.505 105.542 124.041 1.00 56.49 453 THR C CA 1
ATOM 10997 C C . THR C 1 451 ? 97.758 105.604 125.374 1.00 59.64 453 THR C C 1
ATOM 10998 O O . THR C 1 451 ? 96.530 105.652 125.448 1.00 65.14 453 THR C O 1
ATOM 11002 N N . GLY C 1 452 ? 98.545 105.600 126.447 1.00 59.79 454 GLY C N 1
ATOM 11003 C CA . GLY C 1 452 ? 97.983 105.761 127.773 1.00 54.61 454 GLY C CA 1
ATOM 11004 C C . GLY C 1 452 ? 97.340 107.123 127.956 1.00 62.89 454 GLY C C 1
ATOM 11005 O O . GLY C 1 452 ? 97.223 107.916 127.022 1.00 69.19 454 GLY C O 1
ATOM 11006 N N . SER C 1 453 ? 96.913 107.398 129.187 1.00 48.65 455 SER C N 1
ATOM 11007 C CA . SER C 1 453 ? 96.197 108.630 129.487 1.00 56.69 455 SER C CA 1
ATOM 11008 C C . SER C 1 453 ? 96.475 109.062 130.922 1.00 56.40 455 SER C C 1
ATOM 11009 O O . SER C 1 453 ? 97.444 108.632 131.553 1.00 51.47 455 SER C O 1
ATOM 11012 N N . ARG C 1 454 ? 95.611 109.947 131.418 1.00 59.77 456 ARG C N 1
ATOM 11013 C CA . ARG C 1 454 ? 95.742 110.603 132.729 1.00 60.74 456 ARG C CA 1
ATOM 11014 C C . ARG C 1 454 ? 96.039 109.545 133.791 1.00 58.58 456 ARG C C 1
ATOM 11015 O O . ARG C 1 454 ? 97.107 109.610 134.422 1.00 62.59 456 ARG C O 1
ATOM 11023 N N . SER C 1 455 ? 95.151 108.576 134.026 1.00 62.64 457 SER C N 1
ATOM 11024 C CA . SER C 1 455 ? 95.279 107.675 135.167 1.00 61.12 457 SER C CA 1
ATOM 11025 C C . SER C 1 455 ? 95.645 106.250 134.777 1.00 68.94 457 SER C C 1
ATOM 11026 O O . SER C 1 455 ? 96.226 105.534 135.600 1.00 71.02 457 SER C O 1
ATOM 11029 N N . SER C 1 456 ? 95.335 105.820 133.558 1.00 66.13 458 SER C N 1
ATOM 11030 C CA . SER C 1 456 ? 95.598 104.450 133.139 1.00 60.37 458 SER C CA 1
ATOM 11031 C C . SER C 1 456 ? 97.036 104.236 132.689 1.00 63.21 458 SER C C 1
ATOM 11032 O O . SER C 1 456 ? 97.343 103.181 132.124 1.00 70.14 458 SER C O 1
ATOM 11035 N N . PHE C 1 457 ? 97.918 105.205 132.919 1.00 58.02 459 PHE C N 1
ATOM 11036 C CA . PHE C 1 457 ? 99.307 105.088 132.504 1.00 54.05 459 PHE C CA 1
ATOM 11037 C C . PHE C 1 457 ? 100.130 106.132 133.244 1.00 64.30 459 PHE C C 1
ATOM 11038 O O . PHE C 1 457 ? 99.667 107.255 133.460 1.00 69.13 459 PHE C O 1
ATOM 11046 N N . ARG C 1 458 ? 101.343 105.747 133.636 1.00 68.87 460 ARG C N 1
ATOM 11047 C CA . ARG C 1 458 ? 102.285 106.644 134.292 1.00 63.00 460 ARG C CA 1
ATOM 11048 C C . ARG C 1 458 ? 103.624 106.558 133.577 1.00 65.96 460 ARG C C 1
ATOM 11049 O O . ARG C 1 458 ? 104.248 105.492 133.546 1.00 66.05 460 ARG C O 1
ATOM 11057 N N . GLY C 1 459 ? 104.062 107.681 133.006 1.00 78.83 461 GLY C N 1
ATOM 11058 C CA . GLY C 1 459 ? 105.289 107.763 132.250 1.00 70.88 461 GLY C CA 1
ATOM 11059 C C . GLY C 1 459 ? 105.125 108.714 131.086 1.00 72.90 461 GLY C C 1
ATOM 11060 O O . GLY C 1 459 ? 104.191 109.522 131.045 1.00 72.51 461 GLY C O 1
ATOM 11061 N N . ASP C 1 460 ? 106.046 108.615 130.129 1.00 63.42 462 ASP C N 1
ATOM 11062 C CA . ASP C 1 460 ? 106.043 109.473 128.951 1.00 63.84 462 ASP C CA 1
ATOM 11063 C C . ASP C 1 460 ? 105.913 108.685 127.658 1.00 68.23 462 ASP C C 1
ATOM 11064 O O . ASP C 1 460 ? 105.143 109.077 126.773 1.00 62.49 462 ASP C O 1
ATOM 11069 N N . THR C 1 461 ? 106.642 107.581 127.523 1.00 65.56 463 THR C N 1
ATOM 11070 C CA . THR C 1 461 ? 106.675 106.804 126.293 1.00 59.79 463 THR C CA 1
ATOM 11071 C C . THR C 1 461 ? 105.792 105.570 126.425 1.00 66.37 463 THR C C 1
ATOM 11072 O O . THR C 1 461 ? 105.680 104.984 127.506 1.00 71.60 463 THR C O 1
ATOM 11076 N N . ASN C 1 462 ? 105.169 105.176 125.316 1.00 60.18 464 ASN C N 1
ATOM 11077 C CA . ASN C 1 462 ? 104.238 104.059 125.313 1.00 58.45 464 ASN C CA 1
ATOM 11078 C C . ASN C 1 462 ? 104.994 102.730 125.296 1.00 64.43 464 ASN C C 1
ATOM 11079 O O . ASN C 1 462 ? 106.221 102.676 125.417 1.00 54.75 464 ASN C O 1
ATOM 11084 N N . PHE C 1 463 ? 104.244 101.637 125.136 1.00 58.62 465 PHE C N 1
ATOM 11085 C CA . PHE C 1 463 ? 104.817 100.301 125.272 1.00 61.68 465 PHE C CA 1
ATOM 11086 C C . PHE C 1 463 ? 105.436 99.807 123.969 1.00 63.89 465 PHE C C 1
ATOM 11087 O O . PHE C 1 463 ? 106.631 99.495 123.924 1.00 69.47 465 PHE C O 1
ATOM 11095 N N . TYR C 1 464 ? 104.640 99.714 122.905 1.00 48.10 466 TYR C N 1
ATOM 11096 C CA . TYR C 1 464 ? 105.110 99.188 121.628 1.00 53.31 466 TYR C CA 1
ATOM 11097 C C . TYR C 1 464 ? 104.977 100.285 120.576 1.00 58.08 466 TYR C C 1
ATOM 11098 O O . TYR C 1 464 ? 104.581 101.416 120.875 1.00 58.55 466 TYR C O 1
ATOM 11107 N N . GLY C 1 465 ? 105.310 99.944 119.332 1.00 42.44 467 GLY C N 1
ATOM 11108 C CA . GLY C 1 465 ? 105.306 100.927 118.268 1.00 34.58 467 GLY C CA 1
ATOM 11109 C C . GLY C 1 465 ? 106.622 101.689 118.209 1.00 52.31 467 GLY C C 1
ATOM 11110 O O . GLY C 1 465 ? 107.643 101.285 118.774 1.00 63.45 467 GLY C O 1
ATOM 11111 N N . LYS C 1 466 ? 106.588 102.816 117.494 1.00 45.71 468 LYS C N 1
ATOM 11112 C CA . LYS C 1 466 ? 107.758 103.686 117.448 1.00 41.27 468 LYS C CA 1
ATOM 11113 C C . LYS C 1 466 ? 108.114 104.187 118.841 1.00 48.11 468 LYS C C 1
ATOM 11114 O O . LYS C 1 466 ? 109.294 104.239 119.211 1.00 58.56 468 LYS C O 1
ATOM 11120 N N . GLN C 1 467 ? 107.105 104.557 119.633 1.00 53.37 469 GLN C N 1
ATOM 11121 C CA . GLN C 1 467 ? 107.362 104.933 121.018 1.00 51.57 469 GLN C CA 1
ATOM 11122 C C . GLN C 1 467 ? 107.954 103.766 121.797 1.00 57.26 469 GLN C C 1
ATOM 11123 O O . GLN C 1 467 ? 108.870 103.951 122.605 1.00 65.53 469 GLN C O 1
ATOM 11129 N N . GLY C 1 468 ? 107.446 102.555 121.567 1.00 52.69 470 GLY C N 1
ATOM 11130 C CA . GLY C 1 468 ? 108.011 101.394 122.234 1.00 51.15 470 GLY C CA 1
ATOM 11131 C C . GLY C 1 468 ? 109.483 101.208 121.923 1.00 53.84 470 GLY C C 1
ATOM 11132 O O . GLY C 1 468 ? 110.286 100.919 122.814 1.00 60.28 470 GLY C O 1
ATOM 11133 N N . ILE C 1 469 ? 109.857 101.369 120.652 1.00 54.19 471 ILE C N 1
ATOM 11134 C CA . ILE C 1 469 ? 111.263 101.262 120.273 1.00 49.80 471 ILE C CA 1
ATOM 11135 C C . ILE C 1 469 ? 112.076 102.367 120.934 1.00 49.86 471 ILE C C 1
ATOM 11136 O O . ILE C 1 469 ? 113.182 102.130 121.435 1.00 47.70 471 ILE C O 1
ATOM 11141 N N . GLN C 1 470 ? 111.544 103.591 120.944 1.00 55.68 472 GLN C N 1
ATOM 11142 C CA . GLN C 1 470 ? 112.279 104.710 121.526 1.00 48.20 472 GLN C CA 1
ATOM 11143 C C . GLN C 1 470 ? 112.473 104.528 123.027 1.00 51.49 472 GLN C C 1
ATOM 11144 O O . GLN C 1 470 ? 113.465 105.002 123.593 1.00 49.63 472 GLN C O 1
ATOM 11150 N N . PHE C 1 471 ? 111.536 103.846 123.688 1.00 48.58 473 PHE C N 1
ATOM 11151 C CA . PHE C 1 471 ? 111.619 103.691 125.137 1.00 43.12 473 PHE C CA 1
ATOM 11152 C C . PHE C 1 471 ? 112.831 102.859 125.537 1.00 53.95 473 PHE C C 1
ATOM 11153 O O . PHE C 1 471 ? 113.543 103.205 126.488 1.00 53.15 473 PHE C O 1
ATOM 11161 N N . TYR C 1 472 ? 113.081 101.761 124.829 1.00 58.67 474 TYR C N 1
ATOM 11162 C CA . TYR C 1 472 ? 114.184 100.864 125.142 1.00 46.53 474 TYR C CA 1
ATOM 11163 C C . TYR C 1 472 ? 115.479 101.250 124.437 1.00 55.55 474 TYR C C 1
ATOM 11164 O O . TYR C 1 472 ? 116.397 100.427 124.363 1.00 57.63 474 TYR C O 1
ATOM 11173 N N . THR C 1 473 ? 115.574 102.472 123.919 1.00 56.95 475 THR C N 1
ATOM 11174 C CA . THR C 1 473 ? 116.765 102.938 123.225 1.00 44.73 475 THR C CA 1
ATOM 11175 C C . THR C 1 473 ? 117.087 104.360 123.663 1.00 50.87 475 THR C C 1
ATOM 11176 O O . THR C 1 473 ? 116.249 105.065 124.231 1.00 54.55 475 THR C O 1
ATOM 11180 N N . GLN C 1 474 ? 118.323 104.773 123.388 1.00 54.05 476 GLN C N 1
ATOM 11181 C CA . GLN C 1 474 ? 118.800 106.110 123.709 1.00 46.44 476 GLN C CA 1
ATOM 11182 C C . GLN C 1 474 ? 119.524 106.690 122.504 1.00 47.64 476 GLN C C 1
ATOM 11183 O O . GLN C 1 474 ? 120.210 105.968 121.774 1.00 53.82 476 GLN C O 1
ATOM 11189 N N . LEU C 1 475 ? 119.366 107.995 122.301 1.00 49.32 477 LEU C N 1
ATOM 11190 C CA . LEU C 1 475 ? 119.981 108.666 121.165 1.00 45.98 477 LEU C CA 1
ATOM 11191 C C . LEU C 1 475 ? 121.412 109.076 121.487 1.00 54.80 477 LEU C C 1
ATOM 11192 O O . LEU C 1 475 ? 121.703 109.575 122.578 1.00 67.70 477 LEU C O 1
ATOM 11197 N N . LYS C 1 476 ? 122.307 108.855 120.526 1.00 36.16 478 LYS C N 1
ATOM 11198 C CA . LYS C 1 476 ? 123.699 109.286 120.613 1.00 47.57 478 LYS C CA 1
ATOM 11199 C C . LYS C 1 476 ? 123.977 110.201 119.428 1.00 50.61 478 LYS C C 1
ATOM 11200 O O . LYS C 1 476 ? 124.193 109.725 118.308 1.00 65.06 478 LYS C O 1
ATOM 11206 N N . THR C 1 477 ? 123.977 111.508 119.673 1.00 50.49 479 THR C N 1
ATOM 11207 C CA . THR C 1 477 ? 124.228 112.498 118.635 1.00 56.86 479 THR C CA 1
ATOM 11208 C C . THR C 1 477 ? 125.727 112.727 118.515 1.00 53.58 479 THR C C 1
ATOM 11209 O O . THR C 1 477 ? 126.406 112.968 119.518 1.00 50.05 479 THR C O 1
ATOM 11213 N N . ILE C 1 478 ? 126.237 112.651 117.289 1.00 52.20 480 ILE C N 1
ATOM 11214 C CA . ILE C 1 478 ? 127.659 112.801 117.011 1.00 55.84 480 ILE C CA 1
ATOM 11215 C C . ILE C 1 478 ? 127.834 114.002 116.093 1.00 50.88 480 ILE C C 1
ATOM 11216 O O . ILE C 1 478 ? 127.373 113.985 114.945 1.00 51.78 480 ILE C O 1
ATOM 11221 N N . THR C 1 479 ? 128.498 115.039 116.599 1.00 57.27 481 THR C N 1
ATOM 11222 C CA . THR C 1 479 ? 128.818 116.236 115.828 1.00 49.64 481 THR C CA 1
ATOM 11223 C C . THR C 1 479 ? 130.266 116.113 115.370 1.00 54.22 481 THR C C 1
ATOM 11224 O O . THR C 1 479 ? 131.192 116.369 116.147 1.00 53.49 481 THR C O 1
ATOM 11228 N N . SER C 1 480 ? 130.457 115.725 114.113 1.00 54.68 482 SER C N 1
ATOM 11229 C CA . SER C 1 480 ? 131.778 115.469 113.557 1.00 49.23 482 SER C CA 1
ATOM 11230 C C . SER C 1 480 ? 132.168 116.581 112.594 1.00 49.44 482 SER C C 1
ATOM 11231 O O . SER C 1 480 ? 131.357 117.017 111.771 1.00 63.33 482 SER C O 1
ATOM 11234 N N . GLN C 1 481 ? 133.414 117.035 112.705 1.00 49.88 483 GLN C N 1
ATOM 11235 C CA . GLN C 1 481 ? 133.967 118.053 111.820 1.00 49.45 483 GLN C CA 1
ATOM 11236 C C . GLN C 1 481 ? 135.296 117.550 111.280 1.00 57.46 483 GLN C C 1
ATOM 11237 O O . GLN C 1 481 ? 136.181 117.173 112.054 1.00 53.72 483 GLN C O 1
ATOM 11243 N N . TRP C 1 482 ? 135.431 117.540 109.956 1.00 48.95 484 TRP C N 1
ATOM 11244 C CA . TRP C 1 482 ? 136.643 117.091 109.276 1.00 39.95 484 TRP C CA 1
ATOM 11245 C C . TRP C 1 482 ? 137.038 118.169 108.269 1.00 49.50 484 TRP C C 1
ATOM 11246 O O . TRP C 1 482 ? 136.588 118.153 107.121 1.00 56.15 484 TRP C O 1
ATOM 11257 N N . LYS C 1 483 ? 137.886 119.099 108.702 1.00 68.58 485 LYS C N 1
ATOM 11258 C CA . LYS C 1 483 ? 138.296 120.197 107.835 1.00 72.59 485 LYS C CA 1
ATOM 11259 C C . LYS C 1 483 ? 139.000 119.666 106.593 1.00 74.09 485 LYS C C 1
ATOM 11260 O O . LYS C 1 483 ? 139.794 118.723 106.667 1.00 74.75 485 LYS C O 1
ATOM 11266 N N . GLU C 1 484 ? 138.704 120.281 105.446 1.00 91.06 486 GLU C N 1
ATOM 11267 C CA . GLU C 1 484 ? 139.313 119.861 104.190 1.00 91.39 486 GLU C CA 1
ATOM 11268 C C . GLU C 1 484 ? 140.827 120.013 104.203 1.00 95.84 486 GLU C C 1
ATOM 11269 O O . GLU C 1 484 ? 141.524 119.231 103.547 1.00 98.57 486 GLU C O 1
ATOM 11275 N N . GLU C 1 485 ? 141.353 120.999 104.934 1.00 99.29 487 GLU C N 1
ATOM 11276 C CA . GLU C 1 485 ? 142.794 121.215 104.969 1.00 98.63 487 GLU C CA 1
ATOM 11277 C C . GLU C 1 485 ? 143.542 120.047 105.600 1.00 98.50 487 GLU C C 1
ATOM 11278 O O . GLU C 1 485 ? 144.746 119.901 105.365 1.00 102.66 487 GLU C O 1
ATOM 11284 N N . ASP C 1 486 ? 142.861 119.215 106.390 1.00 89.33 488 ASP C N 1
ATOM 11285 C CA . ASP C 1 486 ? 143.510 118.066 107.009 1.00 95.98 488 ASP C CA 1
ATOM 11286 C C . ASP C 1 486 ? 143.630 116.880 106.062 1.00 97.75 488 ASP C C 1
ATOM 11287 O O . ASP C 1 486 ? 144.398 115.954 106.347 1.00 96.07 488 ASP C O 1
ATOM 11292 N N . ALA C 1 487 ? 142.894 116.883 104.948 1.00 90.59 489 ALA C N 1
ATOM 11293 C CA . ALA C 1 487 ? 142.992 115.781 103.997 1.00 86.70 489 ALA C CA 1
ATOM 11294 C C . ALA C 1 487 ? 144.375 115.706 103.366 1.00 88.72 489 ALA C C 1
ATOM 11295 O O . ALA C 1 487 ? 144.850 114.611 103.045 1.00 85.44 489 ALA C O 1
ATOM 11297 N N . THR C 1 488 ? 145.032 116.851 103.178 1.00 113.65 490 THR C N 1
ATOM 11298 C CA . THR C 1 488 ? 146.378 116.925 102.606 1.00 115.99 490 THR C CA 1
ATOM 11299 C C . THR C 1 488 ? 147.226 117.764 103.558 1.00 116.59 490 THR C C 1
ATOM 11300 O O . THR C 1 488 ? 147.214 118.996 103.492 1.00 113.63 490 THR C O 1
ATOM 11304 N N . LEU C 1 489 ? 147.961 117.091 104.442 1.00 128.05 491 LEU C N 1
ATOM 11305 C CA . LEU C 1 489 ? 148.777 117.777 105.436 1.00 127.99 491 LEU C CA 1
ATOM 11306 C C . LEU C 1 489 ? 149.797 118.693 104.773 1.00 129.91 491 LEU C C 1
ATOM 11307 O O . LEU C 1 489 ? 150.727 118.222 104.108 1.00 129.81 491 LEU C O 1
ATOM 11312 N N . SER C 1 490 ? 149.629 119.995 104.949 1.00 131.20 492 SER C N 1
ATOM 11313 C CA . SER C 1 490 ? 150.560 120.994 104.436 1.00 131.45 492 SER C CA 1
ATOM 11314 C C . SER C 1 490 ? 151.025 121.964 105.510 1.00 131.29 492 SER C C 1
ATOM 11315 O O . SER C 1 490 ? 152.183 122.390 105.485 1.00 129.59 492 SER C O 1
ATOM 11318 N N . SER C 1 491 ? 150.152 122.324 106.455 1.00 133.19 493 SER C N 1
ATOM 11319 C CA . SER C 1 491 ? 150.509 123.230 107.536 1.00 133.08 493 SER C CA 1
ATOM 11320 C C . SER C 1 491 ? 149.436 123.145 108.605 1.00 131.48 493 SER C C 1
ATOM 11321 O O . SER C 1 491 ? 148.265 122.924 108.266 1.00 129.68 493 SER C O 1
ATOM 11324 N N . PRO C 1 492 ? 149.778 123.310 109.883 1.00 127.84 494 PRO C N 1
ATOM 11325 C CA . PRO C 1 492 ? 148.755 123.216 110.930 1.00 127.94 494 PRO C CA 1
ATOM 11326 C C . PRO C 1 492 ? 147.784 124.385 110.869 1.00 127.08 494 PRO C C 1
ATOM 11327 O O . PRO C 1 492 ? 148.130 125.491 110.450 1.00 124.40 494 PRO C O 1
ATOM 11331 N N . ALA C 1 493 ? 146.551 124.124 111.298 1.00 112.72 495 ALA C N 1
ATOM 11332 C CA . ALA C 1 493 ? 145.512 125.143 111.298 1.00 110.87 495 ALA C CA 1
ATOM 11333 C C . ALA C 1 493 ? 145.554 125.931 112.601 1.00 111.73 495 ALA C C 1
ATOM 11334 O O . ALA C 1 493 ? 145.458 125.354 113.689 1.00 112.42 495 ALA C O 1
ATOM 11336 N N . VAL C 1 494 ? 145.689 127.249 112.487 1.00 112.69 496 VAL C N 1
ATOM 11337 C CA . VAL C 1 494 ? 145.801 128.132 113.640 1.00 116.41 496 VAL C CA 1
ATOM 11338 C C . VAL C 1 494 ? 144.555 129.004 113.796 1.00 117.37 496 VAL C C 1
ATOM 11339 O O . VAL C 1 494 ? 144.619 130.071 114.405 1.00 113.00 496 VAL C O 1
ATOM 11343 N N . VAL C 1 495 ? 143.422 128.566 113.253 1.00 118.88 497 VAL C N 1
ATOM 11344 C CA . VAL C 1 495 ? 142.171 129.313 113.308 1.00 119.25 497 VAL C CA 1
ATOM 11345 C C . VAL C 1 495 ? 141.100 128.412 113.905 1.00 115.19 497 VAL C C 1
ATOM 11346 O O . VAL C 1 495 ? 140.914 127.277 113.453 1.00 109.95 497 VAL C O 1
ATOM 11350 N N . MET C 1 496 ? 140.402 128.919 114.916 1.00 116.36 498 MET C N 1
ATOM 11351 C CA . MET C 1 496 ? 139.324 128.157 115.526 1.00 116.19 498 MET C CA 1
ATOM 11352 C C . MET C 1 496 ? 138.105 128.157 114.603 1.00 117.72 498 MET C C 1
ATOM 11353 O O . MET C 1 496 ? 137.856 129.146 113.906 1.00 116.10 498 MET C O 1
ATOM 11358 N N . PRO C 1 497 ? 137.334 127.069 114.566 1.00 119.47 499 PRO C N 1
ATOM 11359 C CA . PRO C 1 497 ? 136.148 127.047 113.701 1.00 118.47 499 PRO C CA 1
ATOM 11360 C C . PRO C 1 497 ? 135.196 128.188 114.026 1.00 115.94 499 PRO C C 1
ATOM 11361 O O . PRO C 1 497 ? 134.900 128.467 115.190 1.00 113.55 499 PRO C O 1
ATOM 11365 N N . THR C 1 498 ? 134.715 128.850 112.975 1.00 133.91 500 THR C N 1
ATOM 11366 C CA . THR C 1 498 ? 133.768 129.948 113.098 1.00 135.24 500 THR C CA 1
ATOM 11367 C C . THR C 1 498 ? 132.673 129.788 112.054 1.00 135.57 500 THR C C 1
ATOM 11368 O O . THR C 1 498 ? 132.946 129.431 110.904 1.00 135.83 500 THR C O 1
ATOM 11372 N N . MET C 1 499 ? 131.436 130.054 112.461 1.00 138.42 501 MET C N 1
ATOM 11373 C CA . MET C 1 499 ? 130.292 129.940 111.565 1.00 138.95 501 MET C CA 1
ATOM 11374 C C . MET C 1 499 ? 130.420 130.911 110.397 1.00 139.49 501 MET C C 1
ATOM 11375 O O . MET C 1 499 ? 129.978 132.057 110.477 1.00 138.35 501 MET C O 1
ATOM 11380 N N . SER D 1 1 ? 119.025 157.277 143.260 1.00 111.80 3 SER D N 1
ATOM 11381 C CA . SER D 1 1 ? 118.452 156.426 142.178 1.00 114.87 3 SER D CA 1
ATOM 11382 C C . SER D 1 1 ? 117.825 155.162 142.757 1.00 114.84 3 SER D C 1
ATOM 11383 O O . SER D 1 1 ? 118.498 154.368 143.414 1.00 112.72 3 SER D O 1
ATOM 11386 N N . SER D 1 2 ? 116.531 154.982 142.507 1.00 108.75 4 SER D N 1
ATOM 11387 C CA . SER D 1 2 ? 115.818 153.817 143.008 1.00 107.79 4 SER D CA 1
ATOM 11388 C C . SER D 1 2 ? 116.110 152.597 142.143 1.00 105.42 4 SER D C 1
ATOM 11389 O O . SER D 1 2 ? 116.375 152.706 140.942 1.00 101.42 4 SER D O 1
ATOM 11392 N N . VAL D 1 3 ? 116.059 151.430 142.768 1.00 99.54 5 VAL D N 1
ATOM 11393 C CA . VAL D 1 3 ? 116.323 150.176 142.059 1.00 99.89 5 VAL D CA 1
ATOM 11394 C C . VAL D 1 3 ? 115.054 149.753 141.323 1.00 99.34 5 VAL D C 1
ATOM 11395 O O . VAL D 1 3 ? 113.975 149.722 141.936 1.00 100.61 5 VAL D O 1
ATOM 11399 N N . PRO D 1 4 ? 115.128 149.425 140.032 1.00 93.11 6 PRO D N 1
ATOM 11400 C CA . PRO D 1 4 ? 113.919 148.992 139.322 1.00 90.88 6 PRO D CA 1
ATOM 11401 C C . PRO D 1 4 ? 113.493 147.596 139.748 1.00 91.35 6 PRO D C 1
ATOM 11402 O O . PRO D 1 4 ? 114.322 146.706 139.951 1.00 95.99 6 PRO D O 1
ATOM 11406 N N . THR D 1 5 ? 112.182 147.413 139.883 1.00 88.42 7 THR D N 1
ATOM 11407 C CA . THR D 1 5 ? 111.611 146.139 140.296 1.00 92.34 7 THR D CA 1
ATOM 11408 C C . THR D 1 5 ? 111.188 145.338 139.072 1.00 86.41 7 THR D C 1
ATOM 11409 O O . THR D 1 5 ? 110.546 145.874 138.162 1.00 87.68 7 THR D O 1
ATOM 11413 N N . VAL D 1 6 ? 111.548 144.055 139.054 1.00 80.35 8 VAL D N 1
ATOM 11414 C CA . VAL D 1 6 ? 111.170 143.185 137.947 1.00 82.46 8 VAL D CA 1
ATOM 11415 C C . VAL D 1 6 ? 109.673 142.917 138.011 1.00 78.36 8 VAL D C 1
ATOM 11416 O O . VAL D 1 6 ? 109.114 142.667 139.088 1.00 82.52 8 VAL D O 1
ATOM 11420 N N . LYS D 1 7 ? 109.016 142.966 136.856 1.00 82.25 9 LYS D N 1
ATOM 11421 C CA . LYS D 1 7 ? 107.574 142.792 136.796 1.00 85.78 9 LYS D CA 1
ATOM 11422 C C . LYS D 1 7 ? 107.213 141.325 136.582 1.00 83.53 9 LYS D C 1
ATOM 11423 O O . LYS D 1 7 ? 107.952 140.556 135.961 1.00 85.22 9 LYS D O 1
ATOM 11429 N N . LEU D 1 8 ? 106.054 140.943 137.112 1.00 76.42 10 LEU D N 1
ATOM 11430 C CA . LEU D 1 8 ? 105.506 139.621 136.858 1.00 75.78 10 LEU D CA 1
ATOM 11431 C C . LEU D 1 8 ? 104.602 139.654 135.630 1.00 74.80 10 LEU D C 1
ATOM 11432 O O . LEU D 1 8 ? 103.878 140.622 135.384 1.00 79.81 10 LEU D O 1
ATOM 11437 N N . PHE D 1 9 ? 104.645 138.571 134.858 1.00 63.49 11 PHE D N 1
ATOM 11438 C CA . PHE D 1 9 ? 103.886 138.447 133.616 1.00 65.57 11 PHE D CA 1
ATOM 11439 C C . PHE D 1 9 ? 102.750 137.460 133.868 1.00 73.91 11 PHE D C 1
ATOM 11440 O O . PHE D 1 9 ? 102.897 136.256 133.647 1.00 79.34 11 PHE D O 1
ATOM 11448 N N . ILE D 1 10 ? 101.617 137.979 134.337 1.00 72.48 12 ILE D N 1
ATOM 11449 C CA . ILE D 1 10 ? 100.431 137.182 134.625 1.00 68.25 12 ILE D CA 1
ATOM 11450 C C . ILE D 1 10 ? 99.271 137.754 133.824 1.00 75.47 12 ILE D C 1
ATOM 11451 O O . ILE D 1 10 ? 99.061 138.972 133.810 1.00 74.84 12 ILE D O 1
ATOM 11456 N N . GLY D 1 11 ? 98.523 136.877 133.159 1.00 67.76 13 GLY D N 1
ATOM 11457 C CA . GLY D 1 11 ? 97.390 137.318 132.364 1.00 63.27 13 GLY D CA 1
ATOM 11458 C C . GLY D 1 11 ? 97.760 138.259 131.241 1.00 67.56 13 GLY D C 1
ATOM 11459 O O . GLY D 1 11 ? 96.935 139.083 130.833 1.00 65.53 13 GLY D O 1
ATOM 11460 N N . GLY D 1 12 ? 98.983 138.159 130.725 1.00 77.45 14 GLY D N 1
ATOM 11461 C CA . GLY D 1 12 ? 99.412 139.018 129.641 1.00 77.87 14 GLY D CA 1
ATOM 11462 C C . GLY D 1 12 ? 99.680 140.453 130.027 1.00 76.43 14 GLY D C 1
ATOM 11463 O O . GLY D 1 12 ? 99.730 141.316 129.145 1.00 80.53 14 GLY D O 1
ATOM 11464 N N . LYS D 1 13 ? 99.850 140.741 131.315 1.00 71.81 15 LYS D N 1
ATOM 11465 C CA . LYS D 1 13 ? 100.113 142.090 131.799 1.00 72.02 15 LYS D CA 1
ATOM 11466 C C . LYS D 1 13 ? 101.318 142.071 132.726 1.00 73.02 15 LYS D C 1
ATOM 11467 O O . LYS D 1 13 ? 101.408 141.219 133.617 1.00 75.35 15 LYS D O 1
ATOM 11473 N N . PHE D 1 14 ? 102.240 143.007 132.516 1.00 73.97 16 PHE D N 1
ATOM 11474 C CA . PHE D 1 14 ? 103.379 143.160 133.412 1.00 74.44 16 PHE D CA 1
ATOM 11475 C C . PHE D 1 14 ? 102.942 143.915 134.662 1.00 75.18 16 PHE D C 1
ATOM 11476 O O . PHE D 1 14 ? 102.599 145.100 134.592 1.00 73.94 16 PHE D O 1
ATOM 11484 N N . VAL D 1 15 ? 102.954 143.231 135.804 1.00 84.98 17 VAL D N 1
ATOM 11485 C CA . VAL D 1 15 ? 102.470 143.789 137.061 1.00 88.65 17 VAL D CA 1
ATOM 11486 C C . VAL D 1 15 ? 103.526 143.565 138.134 1.00 85.64 17 VAL D C 1
ATOM 11487 O O . VAL D 1 15 ? 104.224 142.546 138.133 1.00 84.25 17 VAL D O 1
ATOM 11491 N N . GLU D 1 16 ? 103.639 144.523 139.052 1.00 92.35 18 GLU D N 1
ATOM 11492 C CA . GLU D 1 16 ? 104.579 144.401 140.157 1.00 96.52 18 GLU D CA 1
ATOM 11493 C C . GLU D 1 16 ? 104.019 143.466 141.221 1.00 95.35 18 GLU D C 1
ATOM 11494 O O . GLU D 1 16 ? 102.813 143.458 141.486 1.00 95.26 18 GLU D O 1
ATOM 11500 N N . SER D 1 17 ? 104.899 142.673 141.827 1.00 90.75 19 SER D N 1
ATOM 11501 C CA . SER D 1 17 ? 104.473 141.732 142.852 1.00 93.00 19 SER D CA 1
ATOM 11502 C C . SER D 1 17 ? 104.216 142.453 144.170 1.00 97.14 19 SER D C 1
ATOM 11503 O O . SER D 1 17 ? 104.937 143.384 144.539 1.00 95.60 19 SER D O 1
ATOM 11506 N N . LYS D 1 18 ? 103.178 142.015 144.880 1.00 95.87 20 LYS D N 1
ATOM 11507 C CA . LYS D 1 18 ? 102.876 142.526 146.210 1.00 92.94 20 LYS D CA 1
ATOM 11508 C C . LYS D 1 18 ? 103.611 141.770 147.311 1.00 92.40 20 LYS D C 1
ATOM 11509 O O . LYS D 1 18 ? 103.298 141.963 148.491 1.00 91.19 20 LYS D O 1
ATOM 11515 N N . SER D 1 19 ? 104.572 140.921 146.955 1.00 98.38 21 SER D N 1
ATOM 11516 C CA . SER D 1 19 ? 105.307 140.161 147.956 1.00 99.77 21 SER D CA 1
ATOM 11517 C C . SER D 1 19 ? 106.215 141.078 148.765 1.00 101.37 21 SER D C 1
ATOM 11518 O O . SER D 1 19 ? 106.706 142.094 148.266 1.00 100.41 21 SER D O 1
ATOM 11521 N N . ASP D 1 20 ? 106.437 140.711 150.027 1.00 105.60 22 ASP D N 1
ATOM 11522 C CA . ASP D 1 20 ? 107.329 141.466 150.897 1.00 103.42 22 ASP D CA 1
ATOM 11523 C C . ASP D 1 20 ? 108.776 140.999 150.804 1.00 105.36 22 ASP D C 1
ATOM 11524 O O . ASP D 1 20 ? 109.665 141.684 151.322 1.00 104.07 22 ASP D O 1
ATOM 11529 N N . LYS D 1 21 ? 109.033 139.863 150.161 1.00 100.43 23 LYS D N 1
ATOM 11530 C CA . LYS D 1 21 ? 110.376 139.318 150.010 1.00 102.37 23 LYS D CA 1
ATOM 11531 C C . LYS D 1 21 ? 110.884 139.650 148.614 1.00 102.83 23 LYS D C 1
ATOM 11532 O O . LYS D 1 21 ? 110.193 139.394 147.621 1.00 100.65 23 LYS D O 1
ATOM 11538 N N . TRP D 1 22 ? 112.085 140.218 148.542 1.00 97.49 24 TRP D N 1
ATOM 11539 C CA . TRP D 1 22 ? 112.696 140.614 147.282 1.00 96.19 24 TRP D CA 1
ATOM 11540 C C . TRP D 1 22 ? 114.124 140.095 147.221 1.00 95.37 24 TRP D C 1
ATOM 11541 O O . TRP D 1 22 ? 114.794 139.971 148.250 1.00 96.89 24 TRP D O 1
ATOM 11552 N N . ILE D 1 23 ? 114.582 139.793 146.009 1.00 87.03 25 ILE D N 1
ATOM 11553 C CA . ILE D 1 23 ? 115.940 139.323 145.758 1.00 86.85 25 ILE D CA 1
ATOM 11554 C C . ILE D 1 23 ? 116.635 140.346 144.873 1.00 88.06 25 ILE D C 1
ATOM 11555 O O . ILE D 1 23 ? 116.106 140.730 143.823 1.00 88.89 25 ILE D O 1
ATOM 11560 N N . ASP D 1 24 ? 117.818 140.785 145.296 1.00 87.98 26 ASP D N 1
ATOM 11561 C CA . ASP D 1 24 ? 118.528 141.832 144.576 1.00 85.58 26 ASP D CA 1
ATOM 11562 C C . ASP D 1 24 ? 119.281 141.257 143.383 1.00 86.15 26 ASP D C 1
ATOM 11563 O O . ASP D 1 24 ? 119.815 140.145 143.438 1.00 85.03 26 ASP D O 1
ATOM 11568 N N . ILE D 1 25 ? 119.322 142.027 142.298 1.00 82.80 27 ILE D N 1
ATOM 11569 C CA . ILE D 1 25 ? 120.043 141.662 141.084 1.00 81.35 27 ILE D CA 1
ATOM 11570 C C . ILE D 1 25 ? 121.339 142.456 141.046 1.00 85.98 27 ILE D C 1
ATOM 11571 O O . ILE D 1 25 ? 121.316 143.693 140.987 1.00 85.07 27 ILE D O 1
ATOM 11576 N N . HIS D 1 26 ? 122.467 141.753 141.075 1.00 86.39 28 HIS D N 1
ATOM 11577 C CA . HIS D 1 26 ? 123.782 142.376 141.113 1.00 80.67 28 HIS D CA 1
ATOM 11578 C C . HIS D 1 26 ? 124.482 142.210 139.772 1.00 79.41 28 HIS D C 1
ATOM 11579 O O . HIS D 1 26 ? 124.459 141.127 139.177 1.00 80.81 28 HIS D O 1
ATOM 11586 N N . ASN D 1 27 ? 125.098 143.284 139.303 1.00 81.87 29 ASN D N 1
ATOM 11587 C CA . ASN D 1 27 ? 125.914 143.230 138.099 1.00 84.48 29 ASN D CA 1
ATOM 11588 C C . ASN D 1 27 ? 127.217 142.505 138.411 1.00 88.49 29 ASN D C 1
ATOM 11589 O O . ASN D 1 27 ? 127.987 142.985 139.253 1.00 88.62 29 ASN D O 1
ATOM 11594 N N . PRO D 1 28 ? 127.511 141.365 137.777 1.00 82.37 30 PRO D N 1
ATOM 11595 C CA . PRO D 1 28 ? 128.703 140.600 138.176 1.00 76.43 30 PRO D CA 1
ATOM 11596 C C . PRO D 1 28 ? 130.012 141.326 137.923 1.00 76.12 30 PRO D C 1
ATOM 11597 O O . PRO D 1 28 ? 131.025 140.963 138.533 1.00 84.09 30 PRO D O 1
ATOM 11601 N N . ALA D 1 29 ? 130.030 142.335 137.049 1.00 78.58 31 ALA D N 1
ATOM 11602 C CA . ALA D 1 29 ? 131.265 143.062 136.783 1.00 85.07 31 ALA D CA 1
ATOM 11603 C C . ALA D 1 29 ? 131.579 144.083 137.868 1.00 86.90 31 ALA D C 1
ATOM 11604 O O . ALA D 1 29 ? 132.746 144.460 138.025 1.00 86.80 31 ALA D O 1
ATOM 11606 N N . THR D 1 30 ? 130.571 144.540 138.614 1.00 82.09 32 THR D N 1
ATOM 11607 C CA . THR D 1 30 ? 130.777 145.501 139.687 1.00 79.02 32 THR D CA 1
ATOM 11608 C C . THR D 1 30 ? 130.040 145.129 140.967 1.00 80.93 32 THR D C 1
ATOM 11609 O O . THR D 1 30 ? 130.221 145.808 141.984 1.00 83.38 32 THR D O 1
ATOM 11613 N N . ASN D 1 31 ? 129.226 144.073 140.953 1.00 85.93 33 ASN D N 1
ATOM 11614 C CA . ASN D 1 31 ? 128.463 143.657 142.130 1.00 86.81 33 ASN D CA 1
ATOM 11615 C C . ASN D 1 31 ? 127.583 144.791 142.650 1.00 86.87 33 ASN D C 1
ATOM 11616 O O . ASN D 1 31 ? 127.372 144.930 143.857 1.00 87.94 33 ASN D O 1
ATOM 11621 N N . GLU D 1 32 ? 127.066 145.610 141.739 1.00 88.17 34 GLU D N 1
ATOM 11622 C CA . GLU D 1 32 ? 126.165 146.700 142.084 1.00 87.27 34 GLU D CA 1
ATOM 11623 C C . GLU D 1 32 ? 124.724 146.279 141.830 1.00 91.72 34 GLU D C 1
ATOM 11624 O O . GLU D 1 32 ? 124.422 145.638 140.819 1.00 90.69 34 GLU D O 1
ATOM 11630 N N . VAL D 1 33 ? 123.838 146.646 142.752 1.00 92.82 35 VAL D N 1
ATOM 11631 C CA . VAL D 1 33 ? 122.429 146.278 142.649 1.00 92.75 35 VAL D CA 1
ATOM 11632 C C . VAL D 1 33 ? 121.822 147.045 141.477 1.00 90.70 35 VAL D C 1
ATOM 11633 O O . VAL D 1 33 ? 121.726 148.275 141.512 1.00 88.61 35 VAL D O 1
ATOM 11637 N N . ILE D 1 34 ? 121.410 146.320 140.438 1.00 83.93 36 ILE D N 1
ATOM 11638 C CA . ILE D 1 34 ? 120.796 146.923 139.259 1.00 84.10 36 ILE D CA 1
ATOM 11639 C C . ILE D 1 34 ? 119.302 146.654 139.173 1.00 85.13 36 ILE D C 1
ATOM 11640 O O . ILE D 1 34 ? 118.623 147.282 138.343 1.00 85.57 36 ILE D O 1
ATOM 11645 N N . GLY D 1 35 ? 118.769 145.752 139.989 1.00 87.94 37 GLY D N 1
ATOM 11646 C CA . GLY D 1 35 ? 117.350 145.446 139.953 1.00 90.29 37 GLY D CA 1
ATOM 11647 C C . GLY D 1 35 ? 116.999 144.477 141.059 1.00 91.53 37 GLY D C 1
ATOM 11648 O O . GLY D 1 35 ? 117.873 143.883 141.696 1.00 91.90 37 GLY D O 1
ATOM 11649 N N . ARG D 1 36 ? 115.696 144.331 141.283 1.00 86.32 38 ARG D N 1
ATOM 11650 C CA . ARG D 1 36 ? 115.172 143.402 142.273 1.00 83.23 38 ARG D CA 1
ATOM 11651 C C . ARG D 1 36 ? 114.099 142.534 141.637 1.00 86.87 38 ARG D C 1
ATOM 11652 O O . ARG D 1 36 ? 113.303 143.011 140.823 1.00 91.41 38 ARG D O 1
ATOM 11660 N N . VAL D 1 37 ? 114.082 141.259 142.014 1.00 88.64 39 VAL D N 1
ATOM 11661 C CA . VAL D 1 37 ? 113.078 140.316 141.528 1.00 87.03 39 VAL D CA 1
ATOM 11662 C C . VAL D 1 37 ? 112.308 139.781 142.731 1.00 89.37 39 VAL D C 1
ATOM 11663 O O . VAL D 1 37 ? 112.926 139.297 143.691 1.00 91.66 39 VAL D O 1
ATOM 11667 N N . PRO D 1 38 ? 110.978 139.848 142.738 1.00 87.73 40 PRO D N 1
ATOM 11668 C CA . PRO D 1 38 ? 110.218 139.392 143.903 1.00 86.40 40 PRO D CA 1
ATOM 11669 C C . PRO D 1 38 ? 109.872 137.913 143.847 1.00 88.14 40 PRO D C 1
ATOM 11670 O O . PRO D 1 38 ? 109.764 137.305 142.781 1.00 89.96 40 PRO D O 1
ATOM 11674 N N . GLN D 1 39 ? 109.699 137.336 145.034 1.00 91.61 41 GLN D N 1
ATOM 11675 C CA . GLN D 1 39 ? 109.229 135.961 145.161 1.00 92.87 41 GLN D CA 1
ATOM 11676 C C . GLN D 1 39 ? 107.708 135.964 145.073 1.00 91.12 41 GLN D C 1
ATOM 11677 O O . GLN D 1 39 ? 107.027 136.468 145.972 1.00 92.52 41 GLN D O 1
ATOM 11683 N N . ALA D 1 40 ? 107.174 135.407 143.987 1.00 85.15 42 ALA D N 1
ATOM 11684 C CA . ALA D 1 40 ? 105.736 135.437 143.762 1.00 88.31 42 ALA D CA 1
ATOM 11685 C C . ALA D 1 40 ? 104.992 134.808 144.934 1.00 94.36 42 ALA D C 1
ATOM 11686 O O . ALA D 1 40 ? 105.376 133.751 145.442 1.00 94.51 42 ALA D O 1
ATOM 11688 N N . THR D 1 41 ? 103.919 135.469 145.360 1.00 93.81 43 THR D N 1
ATOM 11689 C CA . THR D 1 41 ? 103.107 134.958 146.452 1.00 91.29 43 THR D CA 1
ATOM 11690 C C . THR D 1 41 ? 102.232 133.802 145.974 1.00 91.19 43 THR D C 1
ATOM 11691 O O . THR D 1 41 ? 102.100 133.537 144.776 1.00 91.59 43 THR D O 1
ATOM 11695 N N . LYS D 1 42 ? 101.631 133.105 146.940 1.00 91.84 44 LYS D N 1
ATOM 11696 C CA . LYS D 1 42 ? 100.745 131.994 146.607 1.00 92.77 44 LYS D CA 1
ATOM 11697 C C . LYS D 1 42 ? 99.595 132.455 145.720 1.00 92.44 44 LYS D C 1
ATOM 11698 O O . LYS D 1 42 ? 99.252 131.785 144.738 1.00 94.24 44 LYS D O 1
ATOM 11704 N N . ALA D 1 43 ? 98.989 133.598 146.048 1.00 87.69 45 ALA D N 1
ATOM 11705 C CA . ALA D 1 43 ? 97.858 134.085 145.265 1.00 90.17 45 ALA D CA 1
ATOM 11706 C C . ALA D 1 43 ? 98.273 134.401 143.833 1.00 90.70 45 ALA D C 1
ATOM 11707 O O . ALA D 1 43 ? 97.538 134.102 142.886 1.00 89.06 45 ALA D O 1
ATOM 11709 N N . GLU D 1 44 ? 99.451 135.001 143.654 1.00 89.39 46 GLU D N 1
ATOM 11710 C CA . GLU D 1 44 ? 99.895 135.361 142.311 1.00 87.93 46 GLU D CA 1
ATOM 11711 C C . GLU D 1 44 ? 100.187 134.121 141.474 1.00 90.47 46 GLU D C 1
ATOM 11712 O O . GLU D 1 44 ? 99.833 134.068 140.291 1.00 89.77 46 GLU D O 1
ATOM 11718 N N . MET D 1 45 ? 100.826 133.111 142.068 1.00 87.91 47 MET D N 1
ATOM 11719 C CA . MET D 1 45 ? 101.078 131.873 141.337 1.00 86.05 47 MET D CA 1
ATOM 11720 C C . MET D 1 45 ? 99.773 131.161 141.000 1.00 84.15 47 MET D C 1
ATOM 11721 O O . MET D 1 45 ? 99.624 130.598 139.908 1.00 88.74 47 MET D O 1
ATOM 11726 N N . ASP D 1 46 ? 98.814 131.175 141.929 1.00 80.73 48 ASP D N 1
ATOM 11727 C CA . ASP D 1 46 ? 97.508 130.588 141.647 1.00 82.69 48 ASP D CA 1
ATOM 11728 C C . ASP D 1 46 ? 96.826 131.307 140.490 1.00 85.29 48 ASP D C 1
ATOM 11729 O O . ASP D 1 46 ? 96.246 130.666 139.608 1.00 85.43 48 ASP D O 1
ATOM 11734 N N . ALA D 1 47 ? 96.888 132.640 140.477 1.00 82.45 49 ALA D N 1
ATOM 11735 C CA . ALA D 1 47 ? 96.289 133.396 139.382 1.00 77.86 49 ALA D CA 1
ATOM 11736 C C . ALA D 1 47 ? 96.997 133.110 138.064 1.00 78.80 49 ALA D C 1
ATOM 11737 O O . ALA D 1 47 ? 96.354 133.038 137.010 1.00 78.06 49 ALA D O 1
ATOM 11739 N N . ALA D 1 48 ? 98.320 132.943 138.101 1.00 77.57 50 ALA D N 1
ATOM 11740 C CA . ALA D 1 48 ? 99.055 132.610 136.886 1.00 73.95 50 ALA D CA 1
ATOM 11741 C C . ALA D 1 48 ? 98.625 131.255 136.339 1.00 73.06 50 ALA D C 1
ATOM 11742 O O . ALA D 1 48 ? 98.387 131.110 135.133 1.00 75.49 50 ALA D O 1
ATOM 11744 N N . ILE D 1 49 ? 98.523 130.249 137.209 1.00 71.09 51 ILE D N 1
ATOM 11745 C CA . ILE D 1 49 ? 98.087 128.933 136.752 1.00 65.71 51 ILE D CA 1
ATOM 11746 C C . ILE D 1 49 ? 96.647 128.989 136.257 1.00 65.49 51 ILE D C 1
ATOM 11747 O O . ILE D 1 49 ? 96.280 128.299 135.299 1.00 72.20 51 ILE D O 1
ATOM 11752 N N . ALA D 1 50 ? 95.810 129.812 136.891 1.00 66.49 52 ALA D N 1
ATOM 11753 C CA . ALA D 1 50 ? 94.433 129.955 136.430 1.00 69.12 52 ALA D CA 1
ATOM 11754 C C . ALA D 1 50 ? 94.386 130.573 135.039 1.00 70.24 52 ALA D C 1
ATOM 11755 O O . ALA D 1 50 ? 93.596 130.149 134.189 1.00 70.42 52 ALA D O 1
ATOM 11757 N N . SER D 1 51 ? 95.224 131.580 134.791 1.00 69.81 53 SER D N 1
ATOM 11758 C CA . SER D 1 51 ? 95.292 132.180 133.462 1.00 69.17 53 SER D CA 1
ATOM 11759 C C . SER D 1 51 ? 95.779 131.166 132.435 1.00 65.92 53 SER D C 1
ATOM 11760 O O . SER D 1 51 ? 95.251 131.091 131.319 1.00 66.87 53 SER D O 1
ATOM 11763 N N . CYS D 1 52 ? 96.794 130.378 132.795 1.00 63.31 54 CYS D N 1
ATOM 11764 C CA . CYS D 1 52 ? 97.268 129.333 131.892 1.00 59.24 54 CYS D CA 1
ATOM 11765 C C . CYS D 1 52 ? 96.151 128.352 131.556 1.00 64.00 54 CYS D C 1
ATOM 11766 O O . CYS D 1 52 ? 95.962 127.989 130.388 1.00 73.20 54 CYS D O 1
ATOM 11769 N N . LYS D 1 53 ? 95.405 127.909 132.569 1.00 65.68 55 LYS D N 1
ATOM 11770 C CA . LYS D 1 53 ? 94.318 126.964 132.333 1.00 63.28 55 LYS D CA 1
ATOM 11771 C C . LYS D 1 53 ? 93.228 127.581 131.466 1.00 69.30 55 LYS D C 1
ATOM 11772 O O . LYS D 1 53 ? 92.681 126.918 130.577 1.00 75.46 55 LYS D O 1
ATOM 11778 N N . ARG D 1 54 ? 92.896 128.851 131.710 1.00 61.66 56 ARG D N 1
ATOM 11779 C CA . ARG D 1 54 ? 91.849 129.502 130.930 1.00 64.07 56 ARG D CA 1
ATOM 11780 C C . ARG D 1 54 ? 92.282 129.695 129.482 1.00 64.81 56 ARG D C 1
ATOM 11781 O O . ARG D 1 54 ? 91.452 129.656 128.567 1.00 59.08 56 ARG D O 1
ATOM 11789 N N . ALA D 1 55 ? 93.581 129.909 129.255 1.00 61.74 57 ALA D N 1
ATOM 11790 C CA . ALA D 1 55 ? 94.069 130.105 127.894 1.00 62.77 57 ALA D CA 1
ATOM 11791 C C . ALA D 1 55 ? 94.270 128.781 127.167 1.00 68.21 57 ALA D C 1
ATOM 11792 O O . ALA D 1 55 ? 94.237 128.745 125.931 1.00 69.46 57 ALA D O 1
ATOM 11794 N N . PHE D 1 56 ? 94.485 127.692 127.905 1.00 63.34 58 PHE D N 1
ATOM 11795 C CA . PHE D 1 56 ? 94.721 126.393 127.277 1.00 51.99 58 PHE D CA 1
ATOM 11796 C C . PHE D 1 56 ? 93.642 125.988 126.282 1.00 58.50 58 PHE D C 1
ATOM 11797 O O . PHE D 1 56 ? 93.991 125.611 125.153 1.00 59.92 58 PHE D O 1
ATOM 11805 N N . PRO D 1 57 ? 92.348 126.013 126.616 1.00 60.41 59 PRO D N 1
ATOM 11806 C CA . PRO D 1 57 ? 91.347 125.539 125.642 1.00 57.14 59 PRO D CA 1
ATOM 11807 C C . PRO D 1 57 ? 91.343 126.330 124.343 1.00 63.00 59 PRO D C 1
ATOM 11808 O O . PRO D 1 57 ? 91.374 125.735 123.259 1.00 58.64 59 PRO D O 1
ATOM 11812 N N . ALA D 1 58 ? 91.308 127.662 124.422 1.00 66.95 60 ALA D N 1
ATOM 11813 C CA . ALA D 1 58 ? 91.275 128.470 123.207 1.00 57.85 60 ALA D CA 1
ATOM 11814 C C . ALA D 1 58 ? 92.559 128.313 122.402 1.00 59.54 60 ALA D C 1
ATOM 11815 O O . ALA D 1 58 ? 92.518 128.227 121.169 1.00 65.74 60 ALA D O 1
ATOM 11817 N N . TRP D 1 59 ? 93.708 128.273 123.079 1.00 49.95 61 TRP D N 1
ATOM 11818 C CA . TRP D 1 59 ? 94.977 128.158 122.368 1.00 42.23 61 TRP D CA 1
ATOM 11819 C C . TRP D 1 59 ? 95.117 126.796 121.699 1.00 50.64 61 TRP D C 1
ATOM 11820 O O . TRP D 1 59 ? 95.683 126.691 120.605 1.00 56.70 61 TRP D O 1
ATOM 11831 N N . ALA D 1 60 ? 94.610 125.740 122.341 1.00 51.78 62 ALA D N 1
ATOM 11832 C CA . ALA D 1 60 ? 94.689 124.409 121.749 1.00 51.83 62 ALA D CA 1
ATOM 11833 C C . ALA D 1 60 ? 93.709 124.262 120.592 1.00 63.31 62 ALA D C 1
ATOM 11834 O O . ALA D 1 60 ? 94.052 123.691 119.550 1.00 61.56 62 ALA D O 1
ATOM 11836 N N . ASP D 1 61 ? 92.485 124.770 120.754 1.00 64.62 63 ASP D N 1
ATOM 11837 C CA . ASP D 1 61 ? 91.514 124.726 119.669 1.00 58.50 63 ASP D CA 1
ATOM 11838 C C . ASP D 1 61 ? 91.975 125.523 118.457 1.00 66.50 63 ASP D C 1
ATOM 11839 O O . ASP D 1 61 ? 91.491 125.277 117.347 1.00 64.78 63 ASP D O 1
ATOM 11844 N N . THR D 1 62 ? 92.896 126.464 118.643 1.00 66.51 64 THR D N 1
ATOM 11845 C CA . THR D 1 62 ? 93.421 127.238 117.527 1.00 58.46 64 THR D CA 1
ATOM 11846 C C . THR D 1 62 ? 94.187 126.328 116.574 1.00 61.32 64 THR D C 1
ATOM 11847 O O . THR D 1 62 ? 94.915 125.429 117.006 1.00 63.69 64 THR D O 1
ATOM 11851 N N . SER D 1 63 ? 94.019 126.562 115.275 1.00 59.31 65 SER D N 1
ATOM 11852 C CA . SER D 1 63 ? 94.686 125.740 114.277 1.00 58.57 65 SER D CA 1
ATOM 11853 C C . SER D 1 63 ? 96.201 125.867 114.402 1.00 66.49 65 SER D C 1
ATOM 11854 O O . SER D 1 63 ? 96.729 126.889 114.849 1.00 80.44 65 SER D O 1
ATOM 11857 N N . VAL D 1 64 ? 96.902 124.804 114.001 1.00 55.15 66 VAL D N 1
ATOM 11858 C CA . VAL D 1 64 ? 98.362 124.801 114.064 1.00 45.84 66 VAL D CA 1
ATOM 11859 C C . VAL D 1 64 ? 98.946 125.886 113.173 1.00 53.78 66 VAL D C 1
ATOM 11860 O O . VAL D 1 64 ? 100.042 126.396 113.438 1.00 64.13 66 VAL D O 1
ATOM 11864 N N . LEU D 1 65 ? 98.236 126.255 112.106 1.00 57.39 67 LEU D N 1
ATOM 11865 C CA . LEU D 1 65 ? 98.742 127.276 111.195 1.00 52.52 67 LEU D CA 1
ATOM 11866 C C . LEU D 1 65 ? 98.893 128.616 111.905 1.00 54.79 67 LEU D C 1
ATOM 11867 O O . LEU D 1 65 ? 99.885 129.329 111.711 1.00 64.14 67 LEU D O 1
ATOM 11872 N N . SER D 1 66 ? 97.910 128.979 112.732 1.00 57.91 68 SER D N 1
ATOM 11873 C CA . SER D 1 66 ? 97.985 130.248 113.448 1.00 58.22 68 SER D CA 1
ATOM 11874 C C . SER D 1 66 ? 99.153 130.258 114.425 1.00 56.87 68 SER D C 1
ATOM 11875 O O . SER D 1 66 ? 99.863 131.263 114.544 1.00 66.23 68 SER D O 1
ATOM 11878 N N . ARG D 1 67 ? 99.372 129.148 115.134 1.00 41.78 69 ARG D N 1
ATOM 11879 C CA . ARG D 1 67 ? 100.517 129.072 116.037 1.00 54.62 69 ARG D CA 1
ATOM 11880 C C . ARG D 1 67 ? 101.827 129.144 115.262 1.00 59.78 69 ARG D C 1
ATOM 11881 O O . ARG D 1 67 ? 102.809 129.727 115.740 1.00 60.89 69 ARG D O 1
ATOM 11889 N N . GLN D 1 68 ? 101.860 128.564 114.061 1.00 63.55 70 GLN D N 1
ATOM 11890 C CA . GLN D 1 68 ? 103.052 128.658 113.227 1.00 63.19 70 GLN D CA 1
ATOM 11891 C C . GLN D 1 68 ? 103.329 130.105 112.840 1.00 65.77 70 GLN D C 1
ATOM 11892 O O . GLN D 1 68 ? 104.472 130.569 112.900 1.00 73.31 70 GLN D O 1
ATOM 11898 N N . GLN D 1 69 ? 102.287 130.834 112.432 1.00 57.09 71 GLN D N 1
ATOM 11899 C CA . GLN D 1 69 ? 102.468 132.248 112.107 1.00 52.96 71 GLN D CA 1
ATOM 11900 C C . GLN D 1 69 ? 102.915 133.036 113.332 1.00 60.01 71 GLN D C 1
ATOM 11901 O O . GLN D 1 69 ? 103.736 133.956 113.227 1.00 64.14 71 GLN D O 1
ATOM 11907 N N . VAL D 1 70 ? 102.375 132.694 114.504 1.00 58.33 72 VAL D N 1
ATOM 11908 C CA . VAL D 1 70 ? 102.769 133.375 115.734 1.00 59.44 72 VAL D CA 1
ATOM 11909 C C . VAL D 1 70 ? 104.255 133.165 115.998 1.00 58.39 72 VAL D C 1
ATOM 11910 O O . VAL D 1 70 ? 104.990 134.111 116.303 1.00 58.09 72 VAL D O 1
ATOM 11914 N N . LEU D 1 71 ? 104.719 131.917 115.885 1.00 60.14 73 LEU D N 1
ATOM 11915 C CA . LEU D 1 71 ? 106.139 131.647 116.090 1.00 59.63 73 LEU D CA 1
ATOM 11916 C C . LEU D 1 71 ? 106.998 132.325 115.033 1.00 57.00 73 LEU D C 1
ATOM 11917 O O . LEU D 1 71 ? 108.112 132.766 115.331 1.00 61.79 73 LEU D O 1
ATOM 11922 N N . LEU D 1 72 ? 106.510 132.412 113.795 1.00 50.86 74 LEU D N 1
ATOM 11923 C CA . LEU D 1 72 ? 107.269 133.095 112.752 1.00 53.18 74 LEU D CA 1
ATOM 11924 C C . LEU D 1 72 ? 107.440 134.572 113.084 1.00 58.68 74 LEU D C 1
ATOM 11925 O O . LEU D 1 72 ? 108.543 135.123 112.982 1.00 59.78 74 LEU D O 1
ATOM 11930 N N . ARG D 1 73 ? 106.354 135.232 113.490 1.00 64.01 75 ARG D N 1
ATOM 11931 C CA . ARG D 1 73 ? 106.456 136.640 113.860 1.00 61.21 75 ARG D CA 1
ATOM 11932 C C . ARG D 1 73 ? 107.317 136.819 115.106 1.00 69.56 75 ARG D C 1
ATOM 11933 O O . ARG D 1 73 ? 108.022 137.826 115.244 1.00 66.90 75 ARG D O 1
ATOM 11941 N N . TYR D 1 74 ? 107.282 135.848 116.020 1.00 65.19 76 TYR D N 1
ATOM 11942 C CA . TYR D 1 74 ? 108.120 135.930 117.212 1.00 59.92 76 TYR D CA 1
ATOM 11943 C C . TYR D 1 74 ? 109.596 135.817 116.850 1.00 60.35 76 TYR D C 1
ATOM 11944 O O . TYR D 1 74 ? 110.435 136.545 117.393 1.00 69.37 76 TYR D O 1
ATOM 11953 N N . GLN D 1 75 ? 109.930 134.910 115.931 1.00 58.07 77 GLN D N 1
ATOM 11954 C CA . GLN D 1 75 ? 111.302 134.813 115.444 1.00 59.30 77 GLN D CA 1
ATOM 11955 C C . GLN D 1 75 ? 111.718 136.094 114.730 1.00 58.52 77 GLN D C 1
ATOM 11956 O O . GLN D 1 75 ? 112.857 136.554 114.873 1.00 56.05 77 GLN D O 1
ATOM 11962 N N . GLN D 1 76 ? 110.804 136.686 113.959 1.00 63.90 78 GLN D N 1
ATOM 11963 C CA . GLN D 1 76 ? 111.093 137.969 113.325 1.00 62.20 78 GLN D CA 1
ATOM 11964 C C . GLN D 1 76 ? 111.426 139.030 114.367 1.00 66.00 78 GLN D C 1
ATOM 11965 O O .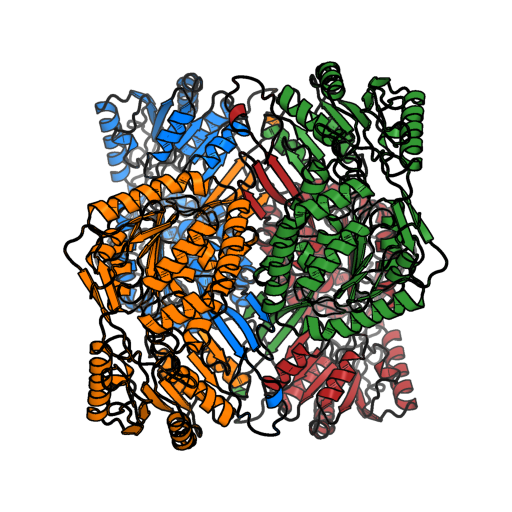 GLN D 1 76 ? 112.426 139.748 114.240 1.00 65.00 78 GLN D O 1
ATOM 11971 N N . LEU D 1 77 ? 110.596 139.145 115.405 1.00 65.59 79 LEU D N 1
ATOM 11972 C CA . LEU D 1 77 ? 110.847 140.133 116.449 1.00 62.10 79 LEU D CA 1
ATOM 11973 C C . LEU D 1 77 ? 112.170 139.865 117.157 1.00 58.19 79 LEU D C 1
ATOM 11974 O O . LEU D 1 77 ? 112.913 140.803 117.469 1.00 61.30 79 LEU D O 1
ATOM 11979 N N . ILE D 1 78 ? 112.481 138.594 117.422 1.00 58.38 80 ILE D N 1
ATOM 11980 C CA . ILE D 1 78 ? 113.759 138.263 118.047 1.00 63.92 80 ILE D CA 1
ATOM 11981 C C . ILE D 1 78 ? 114.911 138.722 117.164 1.00 63.78 80 ILE D C 1
ATOM 11982 O O . ILE D 1 78 ? 115.896 139.294 117.649 1.00 59.88 80 ILE D O 1
ATOM 11987 N N . LYS D 1 79 ? 114.810 138.478 115.856 1.00 63.68 81 LYS D N 1
ATOM 11988 C CA . LYS D 1 79 ? 115.830 138.972 114.937 1.00 57.21 81 LYS D CA 1
ATOM 11989 C C . LYS D 1 79 ? 115.943 140.489 115.011 1.00 60.30 81 LYS D C 1
ATOM 11990 O O . LYS D 1 79 ? 117.048 141.042 114.955 1.00 64.26 81 LYS D O 1
ATOM 11996 N N . GLU D 1 80 ? 114.808 141.179 115.137 1.00 73.26 82 GLU D N 1
ATOM 11997 C CA . GLU D 1 80 ? 114.836 142.637 115.191 1.00 69.54 82 GLU D CA 1
ATOM 11998 C C . GLU D 1 80 ? 115.449 143.135 116.495 1.00 74.38 82 GLU D C 1
ATOM 11999 O O . GLU D 1 80 ? 116.247 144.081 116.490 1.00 75.01 82 GLU D O 1
ATOM 12005 N N . ASN D 1 81 ? 115.091 142.516 117.622 1.00 74.24 83 ASN D N 1
ATOM 12006 C CA . ASN D 1 81 ? 115.545 142.944 118.940 1.00 68.12 83 ASN D CA 1
ATOM 12007 C C . ASN D 1 81 ? 116.608 142.015 119.521 1.00 71.10 83 ASN D C 1
ATOM 12008 O O . ASN D 1 81 ? 116.603 141.744 120.727 1.00 76.01 83 ASN D O 1
ATOM 12013 N N . LEU D 1 82 ? 117.524 141.520 118.685 1.00 68.90 84 LEU D N 1
ATOM 12014 C CA . LEU D 1 82 ? 118.548 140.603 119.176 1.00 68.68 84 LEU D CA 1
ATOM 12015 C C . LEU D 1 82 ? 119.597 141.334 120.006 1.00 64.78 84 LEU D C 1
ATOM 12016 O O . LEU D 1 82 ? 120.002 140.852 121.071 1.00 71.82 84 LEU D O 1
ATOM 12021 N N . LYS D 1 83 ? 120.050 142.499 119.537 1.00 68.69 85 LYS D N 1
ATOM 12022 C CA . LYS D 1 83 ? 121.108 143.215 120.242 1.00 70.77 85 LYS D CA 1
ATOM 12023 C C . LYS D 1 83 ? 120.644 143.724 121.602 1.00 75.76 85 LYS D C 1
ATOM 12024 O O . LYS D 1 83 ? 121.441 143.773 122.545 1.00 76.57 85 LYS D O 1
ATOM 12030 N N . GLU D 1 84 ? 119.371 144.100 121.730 1.00 75.79 86 GLU D N 1
ATOM 12031 C CA . GLU D 1 84 ? 118.870 144.540 123.029 1.00 74.80 86 GLU D CA 1
ATOM 12032 C C . GLU D 1 84 ? 118.908 143.402 124.041 1.00 79.74 86 GLU D C 1
ATOM 12033 O O . GLU D 1 84 ? 119.350 143.589 125.182 1.00 85.62 86 GLU D O 1
ATOM 12039 N N . ILE D 1 85 ? 118.452 142.213 123.640 1.00 61.04 87 ILE D N 1
ATOM 12040 C CA . ILE D 1 85 ? 118.501 141.061 124.534 1.00 62.44 87 ILE D CA 1
ATOM 12041 C C . ILE D 1 85 ? 119.946 140.698 124.846 1.00 63.40 87 ILE D C 1
ATOM 12042 O O . ILE D 1 85 ? 120.274 140.304 125.971 1.00 66.56 87 ILE D O 1
ATOM 12047 N N . ALA D 1 86 ? 120.836 140.832 123.859 1.00 65.08 88 ALA D N 1
ATOM 12048 C CA . ALA D 1 86 ? 122.245 140.539 124.098 1.00 65.87 88 ALA D CA 1
ATOM 12049 C C . ALA D 1 86 ? 122.834 141.486 125.135 1.00 69.25 88 ALA D C 1
ATOM 12050 O O . ALA D 1 86 ? 123.576 141.060 126.029 1.00 75.57 88 ALA D O 1
ATOM 12052 N N . LYS D 1 87 ? 122.517 142.779 125.031 1.00 66.95 89 LYS D N 1
ATOM 12053 C CA . LYS D 1 87 ? 123.009 143.741 126.012 1.00 67.93 89 LYS D CA 1
ATOM 12054 C C . LYS D 1 87 ? 122.426 143.466 127.392 1.00 73.13 89 LYS D C 1
ATOM 12055 O O . LYS D 1 87 ? 123.134 143.554 128.401 1.00 72.68 89 LYS D O 1
ATOM 12061 N N . LEU D 1 88 ? 121.136 143.128 127.459 1.00 81.86 90 LEU D N 1
ATOM 12062 C CA . LEU D 1 88 ? 120.534 142.808 128.750 1.00 79.73 90 LEU D CA 1
ATOM 12063 C C . LEU D 1 88 ? 121.196 141.586 129.377 1.00 79.20 90 LEU D C 1
ATOM 12064 O O . LEU D 1 88 ? 121.415 141.544 130.594 1.00 78.30 90 LEU D O 1
ATOM 12069 N N . ILE D 1 89 ? 121.526 140.584 128.560 1.00 71.33 91 ILE D N 1
ATOM 12070 C CA . ILE D 1 89 ? 122.197 139.395 129.080 1.00 63.66 91 ILE D CA 1
ATOM 12071 C C . ILE D 1 89 ? 123.597 139.747 129.564 1.00 61.11 91 ILE D C 1
ATOM 12072 O O . ILE D 1 89 ? 124.023 139.316 130.640 1.00 63.27 91 ILE D O 1
ATOM 12077 N N . THR D 1 90 ? 124.338 140.530 128.778 1.00 64.51 92 THR D N 1
ATOM 12078 C CA . THR D 1 90 ? 125.671 140.944 129.204 1.00 64.93 92 THR D CA 1
ATOM 12079 C C . THR D 1 90 ? 125.608 141.738 130.503 1.00 67.31 92 THR D C 1
ATOM 12080 O O . THR D 1 90 ? 126.531 141.675 131.325 1.00 74.59 92 THR D O 1
ATOM 12084 N N . LEU D 1 91 ? 124.527 142.493 130.705 1.00 70.57 93 LEU D N 1
ATOM 12085 C CA . LEU D 1 91 ? 124.392 143.288 131.921 1.00 74.46 93 LEU D CA 1
ATOM 12086 C C . LEU D 1 91 ? 124.070 142.407 133.123 1.00 76.01 93 LEU D C 1
ATOM 12087 O O . LEU D 1 91 ? 124.693 142.535 134.184 1.00 75.14 93 LEU D O 1
ATOM 12092 N N . GLU D 1 92 ? 123.097 141.504 132.977 1.00 75.96 94 GLU D N 1
ATOM 12093 C CA . GLU D 1 92 ? 122.641 140.721 134.122 1.00 73.24 94 GLU D CA 1
ATOM 12094 C C . GLU D 1 92 ? 123.554 139.532 134.404 1.00 73.58 94 GLU D C 1
ATOM 12095 O O . GLU D 1 92 ? 124.079 139.403 135.516 1.00 75.16 94 GLU D O 1
ATOM 12101 N N . GLN D 1 93 ? 123.757 138.658 133.418 1.00 61.14 95 GLN D N 1
ATOM 12102 C CA . GLN D 1 93 ? 124.576 137.466 133.599 1.00 60.97 95 GLN D CA 1
ATOM 12103 C C . GLN D 1 93 ? 126.069 137.756 133.563 1.00 68.10 95 GLN D C 1
ATOM 12104 O O . GLN D 1 93 ? 126.834 137.062 134.241 1.00 71.18 95 GLN D O 1
ATOM 12110 N N . GLY D 1 94 ? 126.500 138.755 132.793 1.00 70.67 96 GLY D N 1
ATOM 12111 C CA . GLY D 1 94 ? 127.892 139.143 132.740 1.00 63.36 96 GLY D CA 1
ATOM 12112 C C . GLY D 1 94 ? 128.687 138.546 131.599 1.00 65.42 96 GLY D C 1
ATOM 12113 O O . GLY D 1 94 ? 129.861 138.903 131.434 1.00 75.12 96 GLY D O 1
ATOM 12114 N N . LYS D 1 95 ? 128.098 137.652 130.809 1.00 61.73 97 LYS D N 1
ATOM 12115 C CA . LYS D 1 95 ? 128.829 137.054 129.701 1.00 64.12 97 LYS D CA 1
ATOM 12116 C C . LYS D 1 95 ? 129.149 138.105 128.645 1.00 69.10 97 LYS D C 1
ATOM 12117 O O . LYS D 1 95 ? 128.493 139.145 128.550 1.00 69.02 97 LYS D O 1
ATOM 12123 N N . THR D 1 96 ? 130.179 137.823 127.848 1.00 80.69 98 THR D N 1
ATOM 12124 C CA . THR D 1 96 ? 130.602 138.754 126.812 1.00 70.96 98 THR D CA 1
ATOM 12125 C C . THR D 1 96 ? 129.467 139.008 125.828 1.00 71.58 98 THR D C 1
ATOM 12126 O O . THR D 1 96 ? 128.581 138.169 125.638 1.00 67.23 98 THR D O 1
ATOM 12130 N N . LEU D 1 97 ? 129.496 140.187 125.201 1.00 79.24 99 LEU D N 1
ATOM 12131 C CA . LEU D 1 97 ? 128.476 140.521 124.212 1.00 79.28 99 LEU D CA 1
ATOM 12132 C C . LEU D 1 97 ? 128.394 139.456 123.126 1.00 78.82 99 LEU D C 1
ATOM 12133 O O . LEU D 1 97 ? 127.299 139.100 122.678 1.00 82.65 99 LEU D O 1
ATOM 12138 N N . ALA D 1 98 ? 129.543 138.932 122.691 1.00 68.43 100 ALA D N 1
ATOM 12139 C CA . ALA D 1 98 ? 129.532 137.867 121.694 1.00 68.41 100 ALA D CA 1
ATOM 12140 C C . ALA D 1 98 ? 128.844 136.619 122.232 1.00 72.87 100 ALA D C 1
ATOM 12141 O O . ALA D 1 98 ? 128.084 135.959 121.512 1.00 69.03 100 ALA D O 1
ATOM 12143 N N . ASP D 1 99 ? 129.096 136.280 123.498 1.00 73.18 101 ASP D N 1
ATOM 12144 C CA . ASP D 1 99 ? 128.453 135.111 124.088 1.00 72.39 101 ASP D CA 1
ATOM 12145 C C . ASP D 1 99 ? 126.944 135.297 124.170 1.00 78.28 101 ASP D C 1
ATOM 12146 O O . ASP D 1 99 ? 126.181 134.368 123.877 1.00 79.07 101 ASP D O 1
ATOM 12151 N N . ALA D 1 100 ? 126.491 136.490 124.560 1.00 75.55 102 ALA D N 1
ATOM 12152 C CA . ALA D 1 100 ? 125.056 136.748 124.620 1.00 68.25 102 ALA D CA 1
ATOM 12153 C C . ALA D 1 100 ? 124.432 136.712 123.230 1.00 71.26 102 ALA D C 1
ATOM 12154 O O . ALA D 1 100 ? 123.317 136.206 123.057 1.00 76.20 102 ALA D O 1
ATOM 12156 N N . GLU D 1 101 ? 125.134 137.247 122.228 1.00 70.96 103 GLU D N 1
ATOM 12157 C CA . GLU D 1 101 ? 124.623 137.193 120.864 1.00 67.32 103 GLU D CA 1
ATOM 12158 C C . GLU D 1 101 ? 124.501 135.754 120.384 1.00 75.18 103 GLU D C 1
ATOM 12159 O O . GLU D 1 101 ? 123.513 135.389 119.740 1.00 78.63 103 GLU D O 1
ATOM 12165 N N . GLY D 1 102 ? 125.495 134.919 120.692 1.00 73.33 104 GLY D N 1
ATOM 12166 C CA . GLY D 1 102 ? 125.396 133.512 120.337 1.00 70.61 104 GLY D CA 1
ATOM 12167 C C . GLY D 1 102 ? 124.262 132.811 121.062 1.00 72.10 104 GLY D C 1
ATOM 12168 O O . GLY D 1 102 ? 123.573 131.964 120.487 1.00 77.55 104 GLY D O 1
ATOM 12169 N N . ASP D 1 103 ? 124.058 133.150 122.336 1.00 71.60 105 ASP D N 1
ATOM 12170 C CA . ASP D 1 103 ? 122.925 132.613 123.084 1.00 69.39 105 ASP D CA 1
ATOM 12171 C C . ASP D 1 103 ? 121.610 132.950 122.393 1.00 67.39 105 ASP D C 1
ATOM 12172 O O . ASP D 1 103 ? 120.770 132.071 122.154 1.00 73.94 105 ASP D O 1
ATOM 12177 N N . VAL D 1 104 ? 121.412 134.229 122.069 1.00 60.36 106 VAL D N 1
ATOM 12178 C CA . VAL D 1 104 ? 120.164 134.647 121.437 1.00 63.80 106 VAL D CA 1
ATOM 12179 C C . VAL D 1 104 ? 120.026 134.012 120.059 1.00 66.21 106 VAL D C 1
ATOM 12180 O O . VAL D 1 104 ? 118.919 133.674 119.629 1.00 72.06 106 VAL D O 1
ATOM 12184 N N . PHE D 1 105 ? 121.141 133.825 119.351 1.00 62.09 107 PHE D N 1
ATOM 12185 C CA . PHE D 1 105 ? 121.079 133.224 118.023 1.00 59.70 107 PHE D CA 1
ATOM 12186 C C . PHE D 1 105 ? 120.685 131.754 118.098 1.00 64.82 107 PHE D C 1
ATOM 12187 O O . PHE D 1 105 ? 119.892 131.275 117.280 1.00 67.28 107 PHE D O 1
ATOM 12195 N N . ARG D 1 106 ? 121.224 131.020 119.073 1.00 71.61 108 ARG D N 1
ATOM 12196 C CA . ARG D 1 106 ? 120.828 129.625 119.239 1.00 63.91 108 ARG D CA 1
ATOM 12197 C C . ARG D 1 106 ? 119.372 129.519 119.679 1.00 64.41 108 ARG D C 1
ATOM 12198 O O . ARG D 1 106 ? 118.643 128.624 119.234 1.00 69.32 108 ARG D O 1
ATOM 12206 N N . GLY D 1 107 ? 118.924 130.430 120.546 1.00 61.99 109 GLY D N 1
ATOM 12207 C CA . GLY D 1 107 ? 117.511 130.455 120.895 1.00 58.87 109 GLY D CA 1
ATOM 12208 C C . GLY D 1 107 ? 116.630 130.734 119.692 1.00 57.54 109 GLY D C 1
ATOM 12209 O O . GLY D 1 107 ? 115.557 130.144 119.534 1.00 62.48 109 GLY D O 1
ATOM 12210 N N . LEU D 1 108 ? 117.077 131.641 118.822 1.00 55.22 110 LEU D N 1
ATOM 12211 C CA . LEU D 1 108 ? 116.342 131.930 117.597 1.00 58.03 110 LEU D CA 1
ATOM 12212 C C . LEU D 1 108 ? 116.298 130.713 116.684 1.00 59.53 110 LEU D C 1
ATOM 12213 O O . LEU D 1 108 ? 115.278 130.447 116.040 1.00 66.00 110 LEU D O 1
ATOM 12218 N N . GLN D 1 109 ? 117.403 129.970 116.602 1.00 52.64 111 GLN D N 1
ATOM 12219 C CA . GLN D 1 109 ? 117.406 128.741 115.816 1.00 47.39 111 GLN D CA 1
ATOM 12220 C C . GLN D 1 109 ? 116.426 127.725 116.388 1.00 51.50 111 GLN D C 1
ATOM 12221 O O . GLN D 1 109 ? 115.737 127.023 115.639 1.00 50.46 111 GLN D O 1
ATOM 12227 N N . VAL D 1 110 ? 116.353 127.631 117.716 1.00 60.77 112 VAL D N 1
ATOM 12228 C CA . VAL D 1 110 ? 115.388 126.727 118.338 1.00 59.79 112 VAL D CA 1
ATOM 12229 C C . VAL D 1 110 ? 113.965 127.156 118.003 1.00 54.72 112 VAL D C 1
ATOM 12230 O O . VAL D 1 110 ? 113.102 126.320 117.707 1.00 61.90 112 VAL D O 1
ATOM 12234 N N . VAL D 1 111 ? 113.696 128.461 118.043 1.00 44.10 113 VAL D N 1
ATOM 12235 C CA . VAL D 1 111 ? 112.364 128.951 117.694 1.00 49.75 113 VAL D CA 1
ATOM 12236 C C . VAL D 1 111 ? 112.042 128.622 116.240 1.00 57.61 113 VAL D C 1
ATOM 12237 O O . VAL D 1 111 ? 110.931 128.185 115.914 1.00 67.64 113 VAL D O 1
ATOM 12241 N N . GLU D 1 112 ? 113.011 128.825 115.345 1.00 62.15 114 GLU D N 1
ATOM 12242 C CA . GLU D 1 112 ? 112.797 128.524 113.933 1.00 52.81 114 GLU D CA 1
ATOM 12243 C C . GLU D 1 112 ? 112.525 127.041 113.722 1.00 56.57 114 GLU D C 1
ATOM 12244 O O . GLU D 1 112 ? 111.684 126.669 112.896 1.00 61.03 114 GLU D O 1
ATOM 12250 N N . HIS D 1 113 ? 113.234 126.177 114.451 1.00 53.65 115 HIS D N 1
ATOM 12251 C CA . HIS D 1 113 ? 112.918 124.754 114.406 1.00 50.19 115 HIS D CA 1
ATOM 12252 C C . HIS D 1 113 ? 111.495 124.501 114.883 1.00 55.46 115 HIS D C 1
ATOM 12253 O O . HIS D 1 113 ? 110.763 123.702 114.288 1.00 68.16 115 HIS D O 1
ATOM 12260 N N . ALA D 1 114 ? 111.086 125.175 115.960 1.00 65.12 116 ALA D N 1
ATOM 12261 C CA . ALA D 1 114 ? 109.718 125.045 116.445 1.00 61.27 116 ALA D CA 1
ATOM 12262 C C . ALA D 1 114 ? 108.700 125.502 115.409 1.00 54.89 116 ALA D C 1
ATOM 12263 O O . ALA D 1 114 ? 107.562 125.020 115.422 1.00 56.88 116 ALA D O 1
ATOM 12265 N N . CYS D 1 115 ? 109.080 126.417 114.513 1.00 59.77 117 CYS D N 1
ATOM 12266 C CA . CYS D 1 115 ? 108.170 126.851 113.458 1.00 53.76 117 CYS D CA 1
ATOM 12267 C C . CYS D 1 115 ? 107.785 125.722 112.509 1.00 61.94 117 CYS D C 1
ATOM 12268 O O . CYS D 1 115 ? 106.877 125.908 111.691 1.00 69.50 117 CYS D O 1
ATOM 12271 N N . SER D 1 116 ? 108.446 124.566 112.591 1.00 63.26 118 SER D N 1
ATOM 12272 C CA . SER D 1 116 ? 108.129 123.415 111.757 1.00 59.76 118 SER D CA 1
ATOM 12273 C C . SER D 1 116 ? 107.032 122.543 112.360 1.00 58.83 118 SER D C 1
ATOM 12274 O O . SER D 1 116 ? 106.956 121.350 112.044 1.00 56.59 118 SER D O 1
ATOM 12277 N N . VAL D 1 117 ? 106.187 123.114 113.222 1.00 61.68 119 VAL D N 1
ATOM 12278 C CA . VAL D 1 117 ? 105.146 122.334 113.889 1.00 55.00 119 VAL D CA 1
ATOM 12279 C C . VAL D 1 117 ? 104.252 121.643 112.866 1.00 60.99 119 VAL D C 1
ATOM 12280 O O . VAL D 1 117 ? 103.699 120.567 113.127 1.00 68.09 119 VAL D O 1
ATOM 12284 N N . THR D 1 118 ? 104.094 122.248 111.686 1.00 61.29 120 THR D N 1
ATOM 12285 C CA . THR D 1 118 ? 103.236 121.656 110.665 1.00 62.08 120 THR D CA 1
ATOM 12286 C C . THR D 1 118 ? 103.731 120.280 110.239 1.00 60.01 120 THR D C 1
ATOM 12287 O O . THR D 1 118 ? 102.928 119.428 109.841 1.00 57.41 120 THR D O 1
ATOM 12291 N N . SER D 1 119 ? 105.040 120.043 110.311 1.00 56.15 121 SER D N 1
ATOM 12292 C CA . SER D 1 119 ? 105.618 118.760 109.932 1.00 47.24 121 SER D CA 1
ATOM 12293 C C . SER D 1 119 ? 105.918 117.862 111.122 1.00 54.45 121 SER D C 1
ATOM 12294 O O . SER D 1 119 ? 106.002 116.641 110.955 1.00 56.79 121 SER D O 1
ATOM 12297 N N . LEU D 1 120 ? 106.081 118.434 112.318 1.00 65.36 122 LEU D N 1
ATOM 12298 C CA . LEU D 1 120 ? 106.419 117.626 113.485 1.00 53.91 122 LEU D CA 1
ATOM 12299 C C . LEU D 1 120 ? 105.177 117.050 114.154 1.00 54.60 122 LEU D C 1
ATOM 12300 O O . LEU D 1 120 ? 105.242 115.965 114.744 1.00 60.66 122 LEU D O 1
ATOM 12305 N N . MET D 1 121 ? 104.047 117.751 114.079 1.00 60.62 123 MET D N 1
ATOM 12306 C CA . MET D 1 121 ? 102.814 117.295 114.709 1.00 54.63 123 MET D CA 1
ATOM 12307 C C . MET D 1 121 ? 102.020 116.329 113.840 1.00 47.12 123 MET D C 1
ATOM 12308 O O . MET D 1 121 ? 100.950 115.880 114.266 1.00 49.11 123 MET D O 1
ATOM 12313 N N . MET D 1 122 ? 102.505 115.999 112.646 1.00 52.72 124 MET D N 1
ATOM 12314 C CA . MET D 1 122 ? 101.772 115.090 111.776 1.00 56.40 124 MET D CA 1
ATOM 12315 C C . MET D 1 122 ? 101.750 113.690 112.377 1.00 55.04 124 MET D C 1
ATOM 12316 O O . MET D 1 122 ? 102.777 113.178 112.832 1.00 55.93 124 MET D O 1
ATOM 12321 N N . GLY D 1 123 ? 100.572 113.074 112.376 1.00 54.69 125 GLY D N 1
ATOM 12322 C CA . GLY D 1 123 ? 100.394 111.756 112.943 1.00 45.58 125 GLY D CA 1
ATOM 12323 C C . GLY D 1 123 ? 100.669 110.656 111.935 1.00 46.89 125 GLY D C 1
ATOM 12324 O O . GLY D 1 123 ? 101.428 110.811 110.977 1.00 52.96 125 GLY D O 1
ATOM 12325 N N . GLU D 1 124 ? 100.033 109.512 112.174 1.00 47.82 126 GLU D N 1
ATOM 12326 C CA . GLU D 1 124 ? 100.167 108.344 111.319 1.00 39.90 126 GLU D CA 1
ATOM 12327 C C . GLU D 1 124 ? 98.804 107.695 111.129 1.00 55.04 126 GLU D C 1
ATOM 12328 O O . GLU D 1 124 ? 97.875 107.909 111.912 1.00 54.81 126 GLU D O 1
ATOM 12334 N N . THR D 1 125 ? 98.693 106.896 110.070 1.00 60.37 127 THR D N 1
ATOM 12335 C CA . THR D 1 125 ? 97.452 106.201 109.763 1.00 59.94 127 THR D CA 1
ATOM 12336 C C . THR D 1 125 ? 97.770 104.912 109.019 1.00 49.39 127 THR D C 1
ATOM 12337 O O . THR D 1 125 ? 98.718 104.850 108.231 1.00 46.40 127 THR D O 1
ATOM 12341 N N . MET D 1 126 ? 96.964 103.886 109.277 1.00 62.40 128 MET D N 1
ATOM 12342 C CA . MET D 1 126 ? 97.102 102.582 108.629 1.00 60.77 128 MET D CA 1
ATOM 12343 C C . MET D 1 126 ? 95.726 102.163 108.128 1.00 59.09 128 MET D C 1
ATOM 12344 O O . MET D 1 126 ? 94.950 101.548 108.881 1.00 50.57 128 MET D O 1
ATOM 12349 N N . PRO D 1 127 ? 95.382 102.473 106.880 1.00 68.44 129 PRO D N 1
ATOM 12350 C CA . PRO D 1 127 ? 94.032 102.169 106.397 1.00 64.13 129 PRO D CA 1
ATOM 12351 C C . PRO D 1 127 ? 93.854 100.694 106.077 1.00 68.19 129 PRO D C 1
ATOM 12352 O O . PRO D 1 127 ? 94.787 100.002 105.663 1.00 70.67 129 PRO D O 1
ATOM 12356 N N . SER D 1 128 ? 92.628 100.219 106.279 1.00 63.05 130 SER D N 1
ATOM 12357 C CA . SER D 1 128 ? 92.234 98.863 105.904 1.00 61.45 130 SER D CA 1
ATOM 12358 C C . SER D 1 128 ? 93.020 97.816 106.691 1.00 63.08 130 SER D C 1
ATOM 12359 O O . SER D 1 128 ? 93.592 96.878 106.131 1.00 71.06 130 SER D O 1
ATOM 12362 N N . ILE D 1 129 ? 93.048 97.982 108.016 1.00 58.21 131 ILE D N 1
ATOM 12363 C CA . ILE D 1 129 ? 93.571 96.924 108.872 1.00 56.24 131 ILE D CA 1
ATOM 12364 C C . ILE D 1 129 ? 92.587 95.768 108.962 1.00 60.83 131 ILE D C 1
ATOM 12365 O O . ILE D 1 129 ? 92.994 94.620 109.179 1.00 65.35 131 ILE D O 1
ATOM 12370 N N . THR D 1 130 ? 91.297 96.048 108.801 1.00 70.63 132 THR D N 1
ATOM 12371 C CA . THR D 1 130 ? 90.265 95.023 108.739 1.00 64.46 132 THR D CA 1
ATOM 12372 C C . THR D 1 130 ? 89.173 95.543 107.817 1.00 64.68 132 THR D C 1
ATOM 12373 O O . THR D 1 130 ? 89.064 96.747 107.573 1.00 66.14 132 THR D O 1
ATOM 12377 N N . LYS D 1 131 ? 88.371 94.619 107.296 1.00 72.12 133 LYS D N 1
ATOM 12378 C CA . LYS D 1 131 ? 87.329 94.981 106.342 1.00 72.60 133 LYS D CA 1
ATOM 12379 C C . LYS D 1 131 ? 86.472 96.105 106.911 1.00 74.36 133 LYS D C 1
ATOM 12380 O O . LYS D 1 131 ? 85.815 95.935 107.944 1.00 79.20 133 LYS D O 1
ATOM 12386 N N . ASP D 1 132 ? 86.483 97.255 106.238 1.00 68.17 134 ASP D N 1
ATOM 12387 C CA . ASP D 1 132 ? 85.722 98.434 106.647 1.00 66.95 134 ASP D CA 1
ATOM 12388 C C . ASP D 1 132 ? 86.201 98.997 107.981 1.00 67.79 134 ASP D C 1
ATOM 12389 O O . ASP D 1 132 ? 85.403 99.546 108.748 1.00 66.75 134 ASP D O 1
ATOM 12394 N N . MET D 1 133 ? 87.494 98.874 108.274 1.00 57.11 135 MET D N 1
ATOM 12395 C CA . MET D 1 133 ? 88.070 99.364 109.520 1.00 58.34 135 MET D CA 1
ATOM 12396 C C . MET D 1 133 ? 89.322 100.169 109.212 1.00 56.07 135 MET D C 1
ATOM 12397 O O . MET D 1 133 ? 90.147 99.752 108.392 1.00 58.97 135 MET D O 1
ATOM 12402 N N . ASP D 1 134 ? 89.459 101.319 109.868 1.00 50.05 136 ASP D N 1
ATOM 12403 C CA . ASP D 1 134 ? 90.616 102.186 109.719 1.00 49.10 136 ASP D CA 1
ATOM 12404 C C . ASP D 1 134 ? 91.232 102.461 111.085 1.00 52.79 136 ASP D C 1
ATOM 12405 O O . ASP D 1 134 ? 90.599 102.267 112.127 1.00 52.33 136 ASP D O 1
ATOM 12410 N N . LEU D 1 135 ? 92.483 102.917 111.069 1.00 57.57 137 LEU D N 1
ATOM 12411 C CA . LEU D 1 135 ? 93.221 103.204 112.292 1.00 50.43 137 LEU D CA 1
ATOM 12412 C C . LEU D 1 135 ? 94.170 104.364 112.043 1.00 48.66 137 LEU D C 1
ATOM 12413 O O . LEU D 1 135 ? 94.910 104.364 111.055 1.00 53.86 137 LEU D O 1
ATOM 12418 N N . TYR D 1 136 ? 94.147 105.347 112.941 1.00 47.26 138 TYR D N 1
ATOM 12419 C CA . TYR D 1 136 ? 95.002 106.519 112.827 1.00 42.60 138 TYR D CA 1
ATOM 12420 C C . TYR D 1 136 ? 95.204 107.115 114.212 1.00 44.81 138 TYR D C 1
ATOM 12421 O O . TYR D 1 136 ? 94.507 106.768 115.169 1.00 45.34 138 TYR D O 1
ATOM 12430 N N . SER D 1 137 ? 96.172 108.025 114.309 1.00 48.56 139 SER D N 1
ATOM 12431 C CA . SER D 1 137 ? 96.513 108.661 115.573 1.00 50.32 139 SER D CA 1
ATOM 12432 C C . SER D 1 137 ? 96.706 110.154 115.352 1.00 51.90 139 SER D C 1
ATOM 12433 O O . SER D 1 137 ? 96.974 110.610 114.238 1.00 57.94 139 SER D O 1
ATOM 12436 N N . TYR D 1 138 ? 96.569 110.911 116.439 1.00 46.28 140 TYR D N 1
ATOM 12437 C CA . TYR D 1 138 ? 96.674 112.362 116.417 1.00 44.06 140 TYR D CA 1
ATOM 12438 C C . TYR D 1 138 ? 97.586 112.829 117.541 1.00 53.54 140 TYR D C 1
ATOM 12439 O O . TYR D 1 138 ? 97.515 112.316 118.662 1.00 68.11 140 TYR D O 1
ATOM 12448 N N . ARG D 1 139 ? 98.438 113.804 117.238 1.00 47.89 141 ARG D N 1
ATOM 12449 C CA . ARG D 1 139 ? 99.254 114.441 118.261 1.00 45.68 141 ARG D CA 1
ATOM 12450 C C . ARG D 1 139 ? 98.508 115.633 118.846 1.00 46.20 141 ARG D C 1
ATOM 12451 O O . ARG D 1 139 ? 98.061 116.522 118.116 1.00 42.99 141 ARG D O 1
ATOM 12459 N N . LEU D 1 140 ? 98.377 115.647 120.168 1.00 39.30 142 LEU D N 1
ATOM 12460 C CA . LEU D 1 140 ? 97.594 116.656 120.861 1.00 48.57 142 LEU D CA 1
ATOM 12461 C C . LEU D 1 140 ? 98.380 117.224 122.032 1.00 50.99 142 LEU D C 1
ATOM 12462 O O . LEU D 1 140 ? 99.283 116.566 122.558 1.00 58.14 142 LEU D O 1
ATOM 12467 N N . PRO D 1 141 ? 98.058 118.443 122.462 1.00 45.77 143 PRO D N 1
ATOM 12468 C CA . PRO D 1 141 ? 98.781 119.039 123.589 1.00 41.82 143 PRO D CA 1
ATOM 12469 C C . PRO D 1 141 ? 98.435 118.359 124.906 1.00 53.30 143 PRO D C 1
ATOM 12470 O O . PRO D 1 141 ? 97.421 117.671 125.041 1.00 55.99 143 PRO D O 1
ATOM 12474 N N . LEU D 1 142 ? 99.311 118.565 125.891 1.00 59.41 144 LEU D N 1
ATOM 12475 C CA . LEU D 1 142 ? 99.110 117.973 127.210 1.00 54.37 144 LEU D CA 1
ATOM 12476 C C . LEU D 1 142 ? 98.260 118.866 128.106 1.00 52.40 144 LEU D C 1
ATOM 12477 O O . LEU D 1 142 ? 97.263 118.409 128.676 1.00 54.75 144 LEU D O 1
ATOM 12482 N N . GLY D 1 143 ? 98.639 120.133 128.243 1.00 53.30 145 GLY D N 1
ATOM 12483 C CA . GLY D 1 143 ? 97.950 121.041 129.136 1.00 55.02 145 GLY D CA 1
ATOM 12484 C C . GLY D 1 143 ? 98.847 122.170 129.598 1.00 66.34 145 GLY D C 1
ATOM 12485 O O . GLY D 1 143 ? 99.640 122.699 128.813 1.00 69.29 145 GLY D O 1
ATOM 12486 N N . VAL D 1 144 ? 98.733 122.551 130.869 1.00 59.22 146 VAL D N 1
ATOM 12487 C CA . VAL D 1 144 ? 99.586 123.600 131.411 1.00 54.27 146 VAL D CA 1
ATOM 12488 C C . VAL D 1 144 ? 100.971 123.029 131.680 1.00 55.55 146 VAL D C 1
ATOM 12489 O O . VAL D 1 144 ? 101.122 122.041 132.411 1.00 70.09 146 VAL D O 1
ATOM 12493 N N . CYS D 1 145 ? 101.988 123.646 131.086 1.00 44.31 147 CYS D N 1
ATOM 12494 C CA . CYS D 1 145 ? 103.369 123.218 131.232 1.00 44.30 147 CYS D CA 1
ATOM 12495 C C . CYS D 1 145 ? 104.150 124.259 132.023 1.00 49.92 147 CYS D C 1
ATOM 12496 O O . CYS D 1 145 ? 103.758 125.426 132.112 1.00 60.72 147 CYS D O 1
ATOM 12499 N N . ALA D 1 146 ? 105.263 123.819 132.606 1.00 39.12 148 ALA D N 1
ATOM 12500 C CA . ALA D 1 146 ? 106.108 124.673 133.425 1.00 38.87 148 ALA D CA 1
ATOM 12501 C C . ALA D 1 146 ? 107.565 124.502 133.020 1.00 44.31 148 ALA D C 1
ATOM 12502 O O . ALA D 1 146 ? 107.964 123.459 132.495 1.00 50.24 148 ALA D O 1
ATOM 12504 N N . GLY D 1 147 ? 108.351 125.538 133.266 1.00 52.18 149 GLY D N 1
ATOM 12505 C CA . GLY D 1 147 ? 109.770 125.514 132.948 1.00 52.08 149 GLY D CA 1
ATOM 12506 C C . GLY D 1 147 ? 110.582 126.236 133.999 1.00 48.07 149 GLY D C 1
ATOM 12507 O O . GLY D 1 147 ? 110.156 127.258 134.536 1.00 60.16 149 GLY D O 1
ATOM 12508 N N . ILE D 1 148 ? 111.758 125.688 134.292 1.00 37.75 150 ILE D N 1
ATOM 12509 C CA . ILE D 1 148 ? 112.683 126.260 135.265 1.00 51.82 150 ILE D CA 1
ATOM 12510 C C . ILE D 1 148 ? 114.059 126.321 134.615 1.00 58.84 150 ILE D C 1
ATOM 12511 O O . ILE D 1 148 ? 114.685 125.281 134.380 1.00 58.50 150 ILE D O 1
ATOM 12516 N N . ALA D 1 149 ? 114.531 127.536 134.337 1.00 59.63 151 ALA D N 1
ATOM 12517 C CA . ALA D 1 149 ? 115.787 127.730 133.632 1.00 56.37 151 ALA D CA 1
ATOM 12518 C C . ALA D 1 149 ? 116.888 128.168 134.591 1.00 60.78 151 ALA D C 1
ATOM 12519 O O . ALA D 1 149 ? 116.611 128.787 135.623 1.00 53.45 151 ALA D O 1
ATOM 12521 N N . PRO D 1 150 ? 118.150 127.858 134.275 1.00 64.35 152 PRO D N 1
ATOM 12522 C CA . PRO D 1 150 ? 119.258 128.297 135.130 1.00 61.41 152 PRO D CA 1
ATOM 12523 C C . PRO D 1 150 ? 119.698 129.718 134.819 1.00 64.90 152 PRO D C 1
ATOM 12524 O O . PRO D 1 150 ? 119.068 130.408 134.011 1.00 63.78 152 PRO D O 1
ATOM 12528 N N . PHE D 1 151 ? 120.780 130.167 135.459 1.00 64.29 153 PHE D N 1
ATOM 12529 C CA . PHE D 1 151 ? 121.241 131.537 135.260 1.00 64.00 153 PHE D CA 1
ATOM 12530 C C . PHE D 1 151 ? 122.164 131.658 134.053 1.00 64.69 153 PHE D C 1
ATOM 12531 O O . PHE D 1 151 ? 122.234 132.728 133.436 1.00 75.89 153 PHE D O 1
ATOM 12539 N N . ASN D 1 152 ? 122.871 130.587 133.698 1.00 57.53 154 ASN D N 1
ATOM 12540 C CA . ASN D 1 152 ? 123.902 130.641 132.668 1.00 67.20 154 ASN D CA 1
ATOM 12541 C C . ASN D 1 152 ? 123.343 130.682 131.250 1.00 66.61 154 ASN D C 1
ATOM 12542 O O . ASN D 1 152 ? 124.126 130.650 130.294 1.00 68.44 154 ASN D O 1
ATOM 12547 N N . PHE D 1 153 ? 122.024 130.755 131.085 1.00 63.97 155 PHE D N 1
ATOM 12548 C CA . PHE D 1 153 ? 121.394 130.905 129.771 1.00 63.17 155 PHE D CA 1
ATOM 12549 C C . PHE D 1 153 ? 120.078 131.649 129.943 1.00 67.28 155 PHE D C 1
ATOM 12550 O O . PHE D 1 153 ? 118.997 131.049 129.949 1.00 68.86 155 PHE D O 1
ATOM 12558 N N . PRO D 1 154 ? 120.135 132.976 130.094 1.00 67.69 156 PRO D N 1
ATOM 12559 C CA . PRO D 1 154 ? 118.897 133.742 130.312 1.00 65.59 156 PRO D CA 1
ATOM 12560 C C . PRO D 1 154 ? 117.905 133.658 129.166 1.00 62.78 156 PRO D C 1
ATOM 12561 O O . PRO D 1 154 ? 116.718 133.926 129.385 1.00 61.63 156 PRO D O 1
ATOM 12565 N N . ALA D 1 155 ? 118.345 133.315 127.955 1.00 65.77 157 ALA D N 1
ATOM 12566 C CA . ALA D 1 155 ? 117.477 133.314 126.782 1.00 62.86 157 ALA D CA 1
ATOM 12567 C C . ALA D 1 155 ? 117.455 131.973 126.057 1.00 63.39 157 ALA D C 1
ATOM 12568 O O . ALA D 1 155 ? 116.430 131.601 125.478 1.00 68.75 157 ALA D O 1
ATOM 12570 N N . MET D 1 156 ? 118.566 131.234 126.076 1.00 61.99 158 MET D N 1
ATOM 12571 C CA . MET D 1 156 ? 118.650 130.009 125.286 1.00 63.24 158 MET D CA 1
ATOM 12572 C C . MET D 1 156 ? 117.718 128.930 125.826 1.00 73.16 158 MET D C 1
ATOM 12573 O O . MET D 1 156 ? 116.982 128.296 125.062 1.00 73.16 158 MET D O 1
ATOM 12578 N N . ILE D 1 157 ? 117.730 128.711 127.136 1.00 66.94 159 ILE D N 1
ATOM 12579 C CA . ILE D 1 157 ? 116.974 127.621 127.751 1.00 55.16 159 ILE D CA 1
ATOM 12580 C C . ILE D 1 157 ? 115.494 127.984 127.845 1.00 54.11 159 ILE D C 1
ATOM 12581 O O . ILE D 1 157 ? 114.634 127.116 127.628 1.00 62.72 159 ILE D O 1
ATOM 12586 N N . PRO D 1 158 ? 115.138 129.223 128.192 1.00 52.45 160 PRO D N 1
ATOM 12587 C CA . PRO D 1 158 ? 113.724 129.615 128.072 1.00 53.40 160 PRO D CA 1
ATOM 12588 C C . PRO D 1 158 ? 113.168 129.404 126.673 1.00 56.15 160 PRO D C 1
ATOM 12589 O O . PRO D 1 158 ? 112.011 128.990 126.521 1.00 57.87 160 PRO D O 1
ATOM 12593 N N . LEU D 1 159 ? 113.967 129.681 125.639 1.00 52.12 161 LEU D N 1
ATOM 12594 C CA . LEU D 1 159 ? 113.535 129.452 124.266 1.00 52.43 161 LEU D CA 1
ATOM 12595 C C . LEU D 1 159 ? 113.578 127.979 123.885 1.00 55.40 161 LEU D C 1
ATOM 12596 O O . LEU D 1 159 ? 112.909 127.580 122.927 1.00 61.43 161 LEU D O 1
ATOM 12601 N N . TRP D 1 160 ? 114.366 127.169 124.593 1.00 59.64 162 TRP D N 1
ATOM 12602 C CA . TRP D 1 160 ? 114.193 125.725 124.504 1.00 57.25 162 TRP D CA 1
ATOM 12603 C C . TRP D 1 160 ? 112.817 125.320 125.006 1.00 55.85 162 TRP D C 1
ATOM 12604 O O . TRP D 1 160 ? 112.096 124.563 124.343 1.00 53.47 162 TRP D O 1
ATOM 12615 N N . MET D 1 161 ? 112.437 125.826 126.178 1.00 57.80 163 MET D N 1
ATOM 12616 C CA . MET D 1 161 ? 111.297 125.291 126.910 1.00 56.44 163 MET D CA 1
ATOM 12617 C C . MET D 1 161 ? 109.957 125.820 126.411 1.00 56.65 163 MET D C 1
ATOM 12618 O O . MET D 1 161 ? 109.107 125.035 125.978 1.00 61.78 163 MET D O 1
ATOM 12623 N N . PHE D 1 162 ? 109.743 127.137 126.467 1.00 55.95 164 PHE D N 1
ATOM 12624 C CA . PHE D 1 162 ? 108.376 127.632 126.308 1.00 47.14 164 PHE D CA 1
ATOM 12625 C C . PHE D 1 162 ? 107.914 127.691 124.851 1.00 53.11 164 PHE D C 1
ATOM 12626 O O . PHE D 1 162 ? 106.731 127.440 124.590 1.00 61.55 164 PHE D O 1
ATOM 12634 N N . PRO D 1 163 ? 108.771 128.013 123.873 1.00 61.98 165 PRO D N 1
ATOM 12635 C CA . PRO D 1 163 ? 108.265 128.065 122.488 1.00 48.59 165 PRO D CA 1
ATOM 12636 C C . PRO D 1 163 ? 107.767 126.721 121.985 1.00 56.76 165 PRO D C 1
ATOM 12637 O O . PRO D 1 163 ? 106.738 126.660 121.298 1.00 68.35 165 PRO D O 1
ATOM 12641 N N . MET D 1 164 ? 108.479 125.638 122.303 1.00 60.92 166 MET D N 1
ATOM 12642 C CA . MET D 1 164 ? 108.046 124.308 121.885 1.00 64.13 166 MET D CA 1
ATOM 12643 C C . MET D 1 164 ? 106.656 123.991 122.424 1.00 59.42 166 MET D C 1
ATOM 12644 O O . MET D 1 164 ? 105.766 123.571 121.677 1.00 61.65 166 MET D O 1
ATOM 12649 N N . ALA D 1 165 ? 106.455 124.179 123.730 1.00 48.70 167 ALA D N 1
ATOM 12650 C CA . ALA D 1 165 ? 105.152 123.901 124.325 1.00 49.88 167 ALA D CA 1
ATOM 12651 C C . ALA D 1 165 ? 104.079 124.830 123.771 1.00 59.06 167 ALA D C 1
ATOM 12652 O O . ALA D 1 165 ? 102.922 124.425 123.610 1.00 65.91 167 ALA D O 1
ATOM 12654 N N . MET D 1 166 ? 104.442 126.079 123.471 1.00 59.41 168 MET D N 1
ATOM 12655 C CA . MET D 1 166 ? 103.469 127.031 122.947 1.00 49.58 168 MET D CA 1
ATOM 12656 C C . MET D 1 166 ? 102.981 126.613 121.566 1.00 59.92 168 MET D C 1
ATOM 12657 O O . MET D 1 166 ? 101.772 126.548 121.314 1.00 74.18 168 MET D O 1
ATOM 12662 N N . VAL D 1 167 ? 103.911 126.324 120.653 1.00 52.75 169 VAL D N 1
ATOM 12663 C CA . VAL D 1 167 ? 103.517 126.015 119.281 1.00 53.23 169 VAL D CA 1
ATOM 12664 C C . VAL D 1 167 ? 102.771 124.689 119.214 1.00 62.17 169 VAL D C 1
ATOM 12665 O O . VAL D 1 167 ? 101.920 124.493 118.338 1.00 63.66 169 VAL D O 1
ATOM 12669 N N . CYS D 1 168 ? 103.071 123.758 120.122 1.00 68.66 170 CYS D N 1
ATOM 12670 C CA . CYS D 1 168 ? 102.353 122.488 120.140 1.00 55.06 170 CYS D CA 1
ATOM 12671 C C . CYS D 1 168 ? 100.918 122.646 120.624 1.00 60.27 170 CYS D C 1
ATOM 12672 O O . CYS D 1 168 ? 100.130 121.701 120.506 1.00 74.23 170 CYS D O 1
ATOM 12675 N N . GLY D 1 169 ? 100.562 123.812 121.163 1.00 46.64 171 GLY D N 1
ATOM 12676 C CA . GLY D 1 169 ? 99.224 124.064 121.663 1.00 47.10 171 GLY D CA 1
ATOM 12677 C C . GLY D 1 169 ? 99.119 124.137 123.170 1.00 55.68 171 GLY D C 1
ATOM 12678 O O . GLY D 1 169 ? 98.007 124.299 123.686 1.00 72.08 171 GLY D O 1
ATOM 12679 N N . ASN D 1 170 ? 100.229 124.025 123.892 1.00 54.46 172 ASN D N 1
ATOM 12680 C CA . ASN D 1 170 ? 100.198 124.031 125.345 1.00 49.44 172 ASN D CA 1
ATOM 12681 C C . ASN D 1 170 ? 100.440 125.436 125.888 1.00 50.99 172 ASN D C 1
ATOM 12682 O O . ASN D 1 170 ? 101.130 126.259 125.280 1.00 58.37 172 ASN D O 1
ATOM 12687 N N . THR D 1 171 ? 99.860 125.701 127.053 1.00 45.17 173 THR D N 1
ATOM 12688 C CA . THR D 1 171 ? 100.141 126.911 127.810 1.00 51.20 173 THR D CA 1
ATOM 12689 C C . THR D 1 171 ? 101.284 126.647 128.782 1.00 57.37 173 THR D C 1
ATOM 12690 O O . THR D 1 171 ? 101.339 125.611 129.449 1.00 66.92 173 THR D O 1
ATOM 12694 N N . PHE D 1 172 ? 102.202 127.607 128.859 1.00 51.00 174 PHE D N 1
ATOM 12695 C CA . PHE D 1 172 ? 103.452 127.425 129.580 1.00 43.29 174 PHE D CA 1
ATOM 12696 C C . PHE D 1 172 ? 103.533 128.395 130.747 1.00 44.43 174 PHE D C 1
ATOM 12697 O O . PHE D 1 172 ? 103.144 129.561 130.630 1.00 51.17 174 PHE D O 1
ATOM 12705 N N . LEU D 1 173 ? 104.043 127.900 131.872 1.00 49.31 175 LEU D N 1
ATOM 12706 C CA . LEU D 1 173 ? 104.305 128.705 133.060 1.00 54.72 175 LEU D CA 1
ATOM 12707 C C . LEU D 1 173 ? 105.812 128.697 133.279 1.00 62.42 175 LEU D C 1
ATOM 12708 O O . LEU D 1 173 ? 106.343 127.805 133.950 1.00 64.99 175 LEU D O 1
ATOM 12713 N N . MET D 1 174 ? 106.499 129.687 132.717 1.00 63.18 176 MET D N 1
ATOM 12714 C CA . MET D 1 174 ? 107.956 129.716 132.699 1.00 59.21 176 MET D CA 1
ATOM 12715 C C . MET D 1 174 ? 108.469 130.389 133.965 1.00 61.49 176 MET D C 1
ATOM 12716 O O . MET D 1 174 ? 108.086 131.523 134.271 1.00 64.00 176 MET D O 1
ATOM 12721 N N . LYS D 1 175 ? 109.339 129.687 134.695 1.00 59.95 177 LYS D N 1
ATOM 12722 C CA . LYS D 1 175 ? 109.991 130.228 135.878 1.00 55.96 177 LYS D CA 1
ATOM 12723 C C . LYS D 1 175 ? 111.456 130.490 135.550 1.00 63.01 177 LYS D C 1
ATOM 12724 O O . LYS D 1 175 ? 112.276 129.562 135.615 1.00 61.49 177 LYS D O 1
ATOM 12730 N N . PRO D 1 176 ? 111.839 131.711 135.181 1.00 68.12 178 PRO D N 1
ATOM 12731 C CA . PRO D 1 176 ? 113.246 131.979 134.866 1.00 69.96 178 PRO D CA 1
ATOM 12732 C C . PRO D 1 176 ? 114.086 132.104 136.128 1.00 68.32 178 PRO D C 1
ATOM 12733 O O . PRO D 1 176 ? 113.583 132.215 137.248 1.00 63.40 178 PRO D O 1
ATOM 12737 N N . SER D 1 177 ? 115.402 132.082 135.926 1.00 67.97 179 SER D N 1
ATOM 12738 C CA . SER D 1 177 ? 116.329 132.213 137.041 1.00 69.57 179 SER D CA 1
ATOM 12739 C C . SER D 1 177 ? 116.193 133.585 137.688 1.00 67.61 179 SER D C 1
ATOM 12740 O O . SER D 1 177 ? 116.056 134.604 137.005 1.00 75.57 179 SER D O 1
ATOM 12743 N N . GLU D 1 178 ? 116.235 133.605 139.021 1.00 75.55 180 GLU D N 1
ATOM 12744 C CA . GLU D 1 178 ? 116.104 134.860 139.752 1.00 79.97 180 GLU D CA 1
ATOM 12745 C C . GLU D 1 178 ? 117.242 135.828 139.453 1.00 80.00 180 GLU D C 1
ATOM 12746 O O . GLU D 1 178 ? 117.102 137.027 139.717 1.00 83.31 180 GLU D O 1
ATOM 12752 N N . ARG D 1 179 ? 118.358 135.344 138.905 1.00 75.69 181 ARG D N 1
ATOM 12753 C CA . ARG D 1 179 ? 119.515 136.201 138.677 1.00 77.21 181 ARG D CA 1
ATOM 12754 C C . ARG D 1 179 ? 119.503 136.871 137.309 1.00 83.93 181 ARG D C 1
ATOM 12755 O O . ARG D 1 179 ? 120.270 137.816 137.095 1.00 85.59 181 ARG D O 1
ATOM 12763 N N . VAL D 1 180 ? 118.661 136.416 136.386 1.00 80.19 182 VAL D N 1
ATOM 12764 C CA . VAL D 1 180 ? 118.627 136.973 135.035 1.00 75.24 182 VAL D CA 1
ATOM 12765 C C . VAL D 1 180 ? 117.195 136.972 134.512 1.00 78.62 182 VAL D C 1
ATOM 12766 O O . VAL D 1 180 ? 116.905 136.307 133.506 1.00 80.85 182 VAL D O 1
ATOM 12770 N N . PRO D 1 181 ? 116.270 137.699 135.145 1.00 74.39 183 PRO D N 1
ATOM 12771 C CA . PRO D 1 181 ? 114.886 137.710 134.649 1.00 71.66 183 PRO D CA 1
ATOM 12772 C C . PRO D 1 181 ? 114.646 138.690 133.513 1.00 74.72 183 PRO D C 1
ATOM 12773 O O . PRO D 1 181 ? 113.634 138.557 132.816 1.00 80.25 183 PRO D O 1
ATOM 12777 N N . GLY D 1 182 ? 115.531 139.669 133.307 1.00 74.37 184 GLY D N 1
ATOM 12778 C CA . GLY D 1 182 ? 115.284 140.674 132.284 1.00 78.31 184 GLY D CA 1
ATOM 12779 C C . GLY D 1 182 ? 115.161 140.085 130.892 1.00 78.36 184 GLY D C 1
ATOM 12780 O O . GLY D 1 182 ? 114.311 140.507 130.101 1.00 77.34 184 GLY D O 1
ATOM 12781 N N . ALA D 1 183 ? 116.018 139.116 130.565 1.00 64.76 185 ALA D N 1
ATOM 12782 C CA . ALA D 1 183 ? 115.939 138.480 129.254 1.00 60.81 185 ALA D CA 1
ATOM 12783 C C . ALA D 1 183 ? 114.595 137.791 129.062 1.00 64.06 185 ALA D C 1
ATOM 12784 O O . ALA D 1 183 ? 113.980 137.897 127.994 1.00 74.66 185 ALA D O 1
ATOM 12786 N N . THR D 1 184 ? 114.119 137.085 130.089 1.00 63.72 186 THR D N 1
ATOM 12787 C CA . THR D 1 184 ? 112.825 136.421 129.986 1.00 68.19 186 THR D CA 1
ATOM 12788 C C . THR D 1 184 ? 111.690 137.430 129.877 1.00 69.78 186 THR D C 1
ATOM 12789 O O . THR D 1 184 ? 110.722 137.193 129.147 1.00 66.63 186 THR D O 1
ATOM 12793 N N . MET D 1 185 ? 111.788 138.558 130.584 1.00 71.71 187 MET D N 1
ATOM 12794 C CA . MET D 1 185 ? 110.766 139.594 130.467 1.00 70.61 187 MET D CA 1
ATOM 12795 C C . MET D 1 185 ? 110.719 140.151 129.050 1.00 71.56 187 MET D C 1
ATOM 12796 O O . MET D 1 185 ? 109.638 140.331 128.474 1.00 79.81 187 MET D O 1
ATOM 12801 N N . LEU D 1 186 ? 111.887 140.435 128.471 1.00 64.97 188 LEU D N 1
ATOM 12802 C CA . LEU D 1 186 ? 111.927 140.942 127.102 1.00 62.01 188 LEU D CA 1
ATOM 12803 C C . LEU D 1 186 ? 111.375 139.913 126.122 1.00 56.20 188 LEU D C 1
ATOM 12804 O O . LEU D 1 186 ? 110.634 140.257 125.193 1.00 62.46 188 LEU D O 1
ATOM 12809 N N . LEU D 1 187 ? 111.726 138.639 126.315 1.00 48.85 189 LEU D N 1
ATOM 12810 C CA . LEU D 1 187 ? 111.205 137.593 125.443 1.00 53.44 189 LEU D CA 1
ATOM 12811 C C . LEU D 1 187 ? 109.690 137.481 125.549 1.00 59.32 189 LEU D C 1
ATOM 12812 O O . LEU D 1 187 ? 109.005 137.327 124.531 1.00 64.80 189 LEU D O 1
ATOM 12817 N N . ALA D 1 188 ? 109.146 137.566 126.766 1.00 62.31 190 ALA D N 1
ATOM 12818 C CA . ALA D 1 188 ? 107.700 137.493 126.937 1.00 58.52 190 ALA D CA 1
ATOM 12819 C C . ALA D 1 188 ? 107.010 138.700 126.315 1.00 59.07 190 ALA D C 1
ATOM 12820 O O . ALA D 1 188 ? 105.927 138.572 125.734 1.00 70.21 190 ALA D O 1
ATOM 12822 N N . LYS D 1 189 ? 107.621 139.882 126.425 1.00 66.25 191 LYS D N 1
ATOM 12823 C CA . LYS D 1 189 ? 107.053 141.065 125.786 1.00 70.31 191 LYS D CA 1
ATOM 12824 C C . LYS D 1 189 ? 107.028 140.901 124.271 1.00 65.57 191 LYS D C 1
ATOM 12825 O O . LYS D 1 189 ? 106.020 141.194 123.617 1.00 66.80 191 LYS D O 1
ATOM 12831 N N . LEU D 1 190 ? 108.135 140.425 123.694 1.00 61.57 192 LEU D N 1
ATOM 12832 C CA . LEU D 1 190 ? 108.178 140.211 122.251 1.00 56.10 192 LEU D CA 1
ATOM 12833 C C . LEU D 1 190 ? 107.157 139.164 121.820 1.00 57.22 192 LEU D C 1
ATOM 12834 O O . LEU D 1 190 ? 106.545 139.286 120.753 1.00 71.22 192 LEU D O 1
ATOM 12839 N N . LEU D 1 191 ? 106.961 138.126 122.637 1.00 54.11 193 LEU D N 1
ATOM 12840 C CA . LEU D 1 191 ? 105.969 137.107 122.310 1.00 59.54 193 LEU D CA 1
ATOM 12841 C C . LEU D 1 191 ? 104.561 137.688 122.340 1.00 56.94 193 LEU D C 1
ATOM 12842 O O . LEU D 1 191 ? 103.763 137.458 121.424 1.00 58.64 193 LEU D O 1
ATOM 12847 N N . GLN D 1 192 ? 104.235 138.441 123.393 1.00 64.12 194 GLN D N 1
ATOM 12848 C CA . GLN D 1 192 ? 102.927 139.083 123.464 1.00 69.73 194 GLN D CA 1
ATOM 12849 C C . GLN D 1 192 ? 102.714 140.016 122.280 1.00 71.94 194 GLN D C 1
ATOM 12850 O O . GLN D 1 192 ? 101.594 140.140 121.770 1.00 72.81 194 GLN D O 1
ATOM 12856 N N . ASP D 1 193 ? 103.778 140.683 121.828 1.00 68.07 195 ASP D N 1
ATOM 12857 C CA . ASP D 1 193 ? 103.677 141.561 120.670 1.00 64.88 195 ASP D CA 1
ATOM 12858 C C . ASP D 1 193 ? 103.602 140.798 119.354 1.00 64.46 195 ASP D C 1
ATOM 12859 O O . ASP D 1 193 ? 103.342 141.417 118.317 1.00 68.78 195 ASP D O 1
ATOM 12864 N N . SER D 1 194 ? 103.817 139.483 119.365 1.00 59.31 196 SER D N 1
ATOM 12865 C CA . SER D 1 194 ? 103.787 138.675 118.153 1.00 56.89 196 SER D CA 1
ATOM 12866 C C . SER D 1 194 ? 102.419 138.064 117.882 1.00 69.03 196 SER D C 1
ATOM 12867 O O . SER D 1 194 ? 102.284 137.278 116.939 1.00 73.19 196 SER D O 1
ATOM 12870 N N . GLY D 1 195 ? 101.406 138.402 118.679 1.00 72.16 197 GLY D N 1
ATOM 12871 C CA . GLY D 1 195 ? 100.066 137.878 118.501 1.00 67.19 197 GLY D CA 1
ATOM 12872 C C . GLY D 1 195 ? 99.671 136.797 119.483 1.00 67.15 197 GLY D C 1
ATOM 12873 O O . GLY D 1 195 ? 98.558 136.268 119.375 1.00 70.68 197 GLY D O 1
ATOM 12874 N N . ALA D 1 196 ? 100.533 136.449 120.430 1.00 65.03 198 ALA D N 1
ATOM 12875 C CA . ALA D 1 196 ? 100.189 135.422 121.405 1.00 62.11 198 ALA D CA 1
ATOM 12876 C C . ALA D 1 196 ? 99.016 135.895 122.258 1.00 70.06 198 ALA D C 1
ATOM 12877 O O . ALA D 1 196 ? 99.072 136.995 122.820 1.00 68.17 198 ALA D O 1
ATOM 12879 N N . PRO D 1 197 ? 97.942 135.111 122.378 1.00 70.32 199 PRO D N 1
ATOM 12880 C CA . PRO D 1 197 ? 96.811 135.550 123.203 1.00 61.95 199 PRO D CA 1
ATOM 12881 C C . PRO D 1 197 ? 97.235 135.813 124.640 1.00 68.29 199 PRO D C 1
ATOM 12882 O O . PRO D 1 197 ? 98.143 135.173 125.174 1.00 69.08 199 PRO D O 1
ATOM 12886 N N . ASP D 1 198 ? 96.558 136.773 125.266 1.00 82.61 200 ASP D N 1
ATOM 12887 C CA . ASP D 1 198 ? 96.854 137.114 126.650 1.00 82.69 200 ASP D CA 1
ATOM 12888 C C . ASP D 1 198 ? 96.554 135.931 127.562 1.00 82.66 200 ASP D C 1
ATOM 12889 O O . ASP D 1 198 ? 95.520 135.271 127.426 1.00 84.18 200 ASP D O 1
ATOM 12894 N N . GLY D 1 199 ? 97.466 135.666 128.495 1.00 74.20 201 GLY D N 1
ATOM 12895 C CA . GLY D 1 199 ? 97.313 134.570 129.426 1.00 69.31 201 GLY D CA 1
ATOM 12896 C C . GLY D 1 199 ? 97.848 133.240 128.945 1.00 63.60 201 GLY D C 1
ATOM 12897 O O . GLY D 1 199 ? 97.884 132.287 129.734 1.00 74.22 201 GLY D O 1
ATOM 12898 N N . THR D 1 200 ? 98.266 133.140 127.682 1.00 60.91 202 THR D N 1
ATOM 12899 C CA . THR D 1 200 ? 98.812 131.880 127.188 1.00 71.01 202 THR D CA 1
ATOM 12900 C C . THR D 1 200 ? 100.156 131.576 127.837 1.00 65.34 202 THR D C 1
ATOM 12901 O O . THR D 1 200 ? 100.442 130.422 128.177 1.00 69.52 202 THR D O 1
ATOM 12905 N N . LEU D 1 201 ? 100.992 132.596 128.016 1.00 61.75 203 LEU D N 1
ATOM 12906 C CA . LEU D 1 201 ? 102.273 132.466 128.693 1.00 58.25 203 LEU D CA 1
ATOM 12907 C C . LEU D 1 201 ? 102.260 133.290 129.973 1.00 68.81 203 LEU D C 1
ATOM 12908 O O . LEU D 1 201 ? 101.878 134.465 129.963 1.00 73.98 203 LEU D O 1
ATOM 12913 N N . ASN D 1 202 ? 102.675 132.667 131.073 1.00 65.09 204 ASN D N 1
ATOM 12914 C CA . ASN D 1 202 ? 102.746 133.321 132.371 1.00 56.91 204 ASN D CA 1
ATOM 12915 C C . ASN D 1 202 ? 104.099 133.035 133.004 1.00 60.55 204 ASN D C 1
ATOM 12916 O O . ASN D 1 202 ? 104.679 131.963 132.809 1.00 65.70 204 ASN D O 1
ATOM 12921 N N . ILE D 1 203 ? 104.601 134.007 133.762 1.00 63.02 205 ILE D N 1
ATOM 12922 C CA . ILE D 1 203 ? 105.927 133.933 134.362 1.00 58.82 205 ILE D CA 1
ATOM 12923 C C . ILE D 1 203 ? 105.831 134.298 135.835 1.00 61.12 205 ILE D C 1
ATOM 12924 O O . ILE D 1 203 ? 105.125 135.242 136.208 1.00 63.84 205 ILE D O 1
ATOM 12929 N N . ILE D 1 204 ? 106.546 133.545 136.672 1.00 74.58 206 ILE D N 1
ATOM 12930 C CA . ILE D 1 204 ? 106.656 133.822 138.097 1.00 74.19 206 ILE D CA 1
ATOM 12931 C C . ILE D 1 204 ? 108.118 133.684 138.496 1.00 71.74 206 ILE D C 1
ATOM 12932 O O . ILE D 1 204 ? 108.930 133.091 137.781 1.00 70.45 206 ILE D O 1
ATOM 12937 N N . HIS D 1 205 ? 108.450 134.245 139.658 1.00 79.42 207 HIS D N 1
ATOM 12938 C CA . HIS D 1 205 ? 109.820 134.278 140.145 1.00 74.59 207 HIS D CA 1
ATOM 12939 C C . HIS D 1 205 ? 109.874 133.769 141.579 1.00 79.60 207 HIS D C 1
ATOM 12940 O O . HIS D 1 205 ? 108.912 133.901 142.340 1.00 84.92 207 HIS D O 1
ATOM 12947 N N . GLY D 1 206 ? 111.010 133.188 141.936 1.00 81.22 208 GLY D N 1
ATOM 12948 C CA . GLY D 1 206 ? 111.200 132.643 143.265 1.00 81.44 208 GLY D CA 1
ATOM 12949 C C . GLY D 1 206 ? 112.381 131.703 143.298 1.00 86.73 208 GLY D C 1
ATOM 12950 O O . GLY D 1 206 ? 112.955 131.343 142.270 1.00 85.28 208 GLY D O 1
ATOM 12951 N N . GLN D 1 207 ? 112.744 131.307 144.518 1.00 90.60 209 GLN D N 1
ATOM 12952 C CA . GLN D 1 207 ? 113.868 130.399 144.728 1.00 88.56 209 GLN D CA 1
ATOM 12953 C C . GLN D 1 207 ? 113.399 128.967 144.977 1.00 91.00 209 GLN D C 1
ATOM 12954 O O . GLN D 1 207 ? 113.793 128.045 144.256 1.00 93.07 209 GLN D O 1
ATOM 12960 N N . HIS D 1 208 ? 112.565 128.770 145.990 1.00 89.80 210 HIS D N 1
ATOM 12961 C CA . HIS D 1 208 ? 112.076 127.444 146.360 1.00 86.41 210 HIS D CA 1
ATOM 12962 C C . HIS D 1 208 ? 110.558 127.360 146.403 1.00 84.19 210 HIS D C 1
ATOM 12963 O O . HIS D 1 208 ? 109.999 126.315 146.061 1.00 84.44 210 HIS D O 1
ATOM 12970 N N . GLU D 1 209 ? 109.876 128.429 146.822 1.00 81.56 211 GLU D N 1
ATOM 12971 C CA . GLU D 1 209 ? 108.418 128.402 146.850 1.00 77.61 211 GLU D CA 1
ATOM 12972 C C . GLU D 1 209 ? 107.847 128.194 145.453 1.00 78.92 211 GLU D C 1
ATOM 12973 O O . GLU D 1 209 ? 106.914 127.404 145.267 1.00 78.85 211 GLU D O 1
ATOM 12979 N N . ALA D 1 210 ? 108.396 128.893 144.457 1.00 70.31 212 ALA D N 1
ATOM 12980 C CA . ALA D 1 210 ? 107.915 128.729 143.089 1.00 64.30 212 ALA D CA 1
ATOM 12981 C C . ALA D 1 210 ? 108.162 127.314 142.584 1.00 66.44 212 ALA D C 1
ATOM 12982 O O . ALA D 1 210 ? 107.306 126.727 141.913 1.00 70.02 212 ALA D O 1
ATOM 12984 N N . VAL D 1 211 ? 109.330 126.749 142.895 1.00 72.05 213 VAL D N 1
ATOM 12985 C CA . VAL D 1 211 ? 109.639 125.391 142.457 1.00 68.85 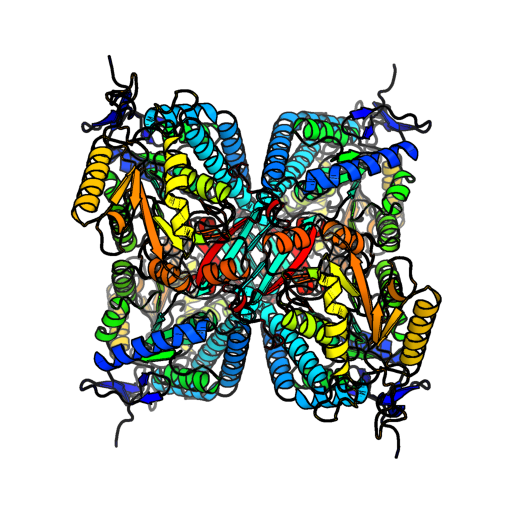213 VAL D CA 1
ATOM 12986 C C . VAL D 1 211 ? 108.672 124.397 143.088 1.00 67.89 213 VAL D C 1
ATOM 12987 O O . VAL D 1 211 ? 108.154 123.496 142.417 1.00 68.03 213 VAL D O 1
ATOM 12991 N N . ASN D 1 212 ? 108.417 124.542 144.391 1.00 71.39 214 ASN D N 1
ATOM 12992 C CA . ASN D 1 212 ? 107.492 123.637 145.064 1.00 68.13 214 ASN D CA 1
ATOM 12993 C C . ASN D 1 212 ? 106.082 123.781 144.506 1.00 71.15 214 ASN D C 1
ATOM 12994 O O . ASN D 1 212 ? 105.370 122.785 144.332 1.00 77.69 214 ASN D O 1
ATOM 12999 N N . PHE D 1 213 ? 105.662 125.014 144.217 1.00 72.06 215 PHE D N 1
ATOM 13000 C CA . PHE D 1 213 ? 104.351 125.229 143.615 1.00 72.45 215 PHE D CA 1
ATOM 13001 C C . PHE D 1 213 ? 104.258 124.545 142.258 1.00 72.92 215 PHE D C 1
ATOM 13002 O O . PHE D 1 213 ? 103.262 123.880 141.950 1.00 80.09 215 PHE D O 1
ATOM 13010 N N . ILE D 1 214 ? 105.293 124.697 141.430 1.00 58.03 216 ILE D N 1
ATOM 13011 C CA . ILE D 1 214 ? 105.283 124.084 140.105 1.00 60.45 216 ILE D CA 1
ATOM 13012 C C . ILE D 1 214 ? 105.240 122.565 140.219 1.00 71.14 216 ILE D C 1
ATOM 13013 O O . ILE D 1 214 ? 104.541 121.889 139.454 1.00 77.09 216 ILE D O 1
ATOM 13018 N N . CYS D 1 215 ? 105.986 122.004 141.171 1.00 74.40 217 CYS D N 1
ATOM 13019 C CA . CYS D 1 215 ? 106.077 120.555 141.300 1.00 69.94 217 CYS D CA 1
ATOM 13020 C C . CYS D 1 215 ? 104.901 119.940 142.050 1.00 65.10 217 CYS D C 1
ATOM 13021 O O . CYS D 1 215 ? 104.735 118.716 142.000 1.00 73.32 217 CYS D O 1
ATOM 13024 N N . ASP D 1 216 ? 104.085 120.743 142.735 1.00 66.28 218 ASP D N 1
ATOM 13025 C CA . ASP D 1 216 ? 102.978 120.227 143.526 1.00 72.92 218 ASP D CA 1
ATOM 13026 C C . ASP D 1 216 ? 101.607 120.552 142.949 1.00 75.08 218 ASP D C 1
ATOM 13027 O O . ASP D 1 216 ? 100.616 119.957 143.390 1.00 75.05 218 ASP D O 1
ATOM 13032 N N . HIS D 1 217 ? 101.516 121.465 141.991 1.00 68.90 219 HIS D N 1
ATOM 13033 C CA . HIS D 1 217 ? 100.215 121.835 141.447 1.00 68.89 219 HIS D CA 1
ATOM 13034 C C . HIS D 1 217 ? 99.707 120.730 140.526 1.00 73.89 219 HIS D C 1
ATOM 13035 O O . HIS D 1 217 ? 100.424 120.323 139.606 1.00 71.84 219 HIS D O 1
ATOM 13042 N N . PRO D 1 218 ? 98.487 120.223 140.733 1.00 69.44 220 PRO D N 1
ATOM 13043 C CA . PRO D 1 218 ? 98.015 119.102 139.904 1.00 66.43 220 PRO D CA 1
ATOM 13044 C C . PRO D 1 218 ? 97.688 119.489 138.472 1.00 65.96 220 PRO D C 1
ATOM 13045 O O . PRO D 1 218 ? 97.605 118.599 137.616 1.00 68.51 220 PRO D O 1
ATOM 13049 N N . ASP D 1 219 ? 97.502 120.773 138.181 1.00 63.87 221 ASP D N 1
ATOM 13050 C CA . ASP D 1 219 ? 97.132 121.219 136.844 1.00 63.23 221 ASP D CA 1
ATOM 13051 C C . ASP D 1 219 ? 98.317 121.295 135.891 1.00 63.76 221 ASP D C 1
ATOM 13052 O O . ASP D 1 219 ? 98.116 121.537 134.696 1.00 61.09 221 ASP D O 1
ATOM 13057 N N . ILE D 1 220 ? 99.537 121.095 136.379 1.00 61.93 222 ILE D N 1
ATOM 13058 C CA . ILE D 1 220 ? 100.728 121.126 135.538 1.00 52.38 222 ILE D CA 1
ATOM 13059 C C . ILE D 1 220 ? 101.016 119.705 135.071 1.00 58.14 222 ILE D C 1
ATOM 13060 O O . ILE D 1 220 ? 101.144 118.787 135.888 1.00 65.21 222 ILE D O 1
ATOM 13065 N N . LYS D 1 221 ? 101.119 119.525 133.754 1.00 55.01 223 LYS D N 1
ATOM 13066 C CA . LYS D 1 221 ? 101.295 118.199 133.173 1.00 59.89 223 LYS D CA 1
ATOM 13067 C C . LYS D 1 221 ? 102.759 117.866 132.908 1.00 53.52 223 LYS D C 1
ATOM 13068 O O . LYS D 1 221 ? 103.161 116.706 133.048 1.00 64.14 223 LYS D O 1
ATOM 13074 N N . ALA D 1 222 ? 103.564 118.857 132.528 1.00 31.91 224 ALA D N 1
ATOM 13075 C CA . ALA D 1 222 ? 104.964 118.642 132.194 1.00 45.30 224 ALA D CA 1
ATOM 13076 C C . ALA D 1 222 ? 105.820 119.736 132.817 1.00 49.70 224 ALA D C 1
ATOM 13077 O O . ALA D 1 222 ? 105.375 120.874 132.990 1.00 60.96 224 ALA D O 1
ATOM 13079 N N . ILE D 1 223 ? 107.057 119.375 133.152 1.00 39.97 225 ILE D N 1
ATOM 13080 C CA . ILE D 1 223 ? 108.021 120.290 133.752 1.00 44.03 225 ILE D CA 1
ATOM 13081 C C . ILE D 1 223 ? 109.363 120.090 133.062 1.00 51.17 225 ILE D C 1
ATOM 13082 O O . ILE D 1 223 ? 109.809 118.951 132.883 1.00 59.14 225 ILE D O 1
ATOM 13087 N N . SER D 1 224 ? 110.000 121.192 132.677 1.00 50.13 226 SER D N 1
ATOM 13088 C CA . SER D 1 224 ? 111.311 121.175 132.042 1.00 47.86 226 SER D CA 1
ATOM 13089 C C . SER D 1 224 ? 112.293 121.955 132.905 1.00 48.67 226 SER D C 1
ATOM 13090 O O . SER D 1 224 ? 112.017 123.097 133.287 1.00 58.58 226 SER D O 1
ATOM 13093 N N . PHE D 1 225 ? 113.435 121.339 133.210 1.00 46.76 227 PHE D N 1
ATOM 13094 C CA . PHE D 1 225 ? 114.439 121.941 134.076 1.00 45.27 227 PHE D CA 1
ATOM 13095 C C . PHE D 1 225 ? 115.828 121.763 133.482 1.00 45.65 227 PHE D C 1
ATOM 13096 O O . PHE D 1 225 ? 116.103 120.769 132.803 1.00 51.11 227 PHE D O 1
ATOM 13104 N N . VAL D 1 226 ? 116.698 122.738 133.742 1.00 46.57 228 VAL D N 1
ATOM 13105 C CA . VAL D 1 226 ? 118.111 122.667 133.394 1.00 53.63 228 VAL D CA 1
ATOM 13106 C C . VAL D 1 226 ? 118.900 123.365 134.492 1.00 54.62 228 VAL D C 1
ATOM 13107 O O . VAL D 1 226 ? 118.545 124.470 134.915 1.00 58.19 228 VAL D O 1
ATOM 13111 N N . GLY D 1 227 ? 119.965 122.718 134.960 1.00 55.53 229 GLY D N 1
ATOM 13112 C CA . GLY D 1 227 ? 120.781 123.300 136.008 1.00 50.23 229 GLY D CA 1
ATOM 13113 C C . GLY D 1 227 ? 121.681 122.305 136.712 1.00 51.52 229 GLY D C 1
ATOM 13114 O O . GLY D 1 227 ? 122.314 121.463 136.069 1.00 48.87 229 GLY D O 1
ATOM 13115 N N . SER D 1 228 ? 121.745 122.398 138.036 1.00 59.89 230 SER D N 1
ATOM 13116 C CA . SER D 1 228 ? 122.622 121.558 138.836 1.00 63.01 230 SER D CA 1
ATOM 13117 C C . SER D 1 228 ? 121.999 120.184 139.065 1.00 64.55 230 SER D C 1
ATOM 13118 O O . SER D 1 228 ? 120.840 119.932 138.729 1.00 66.09 230 SER D O 1
ATOM 13121 N N . ASN D 1 229 ? 122.799 119.288 139.649 1.00 71.24 231 ASN D N 1
ATOM 13122 C CA . ASN D 1 229 ? 122.324 117.934 139.915 1.00 68.32 231 ASN D CA 1
ATOM 13123 C C . ASN D 1 229 ? 121.330 117.910 141.069 1.00 67.59 231 ASN D C 1
ATOM 13124 O O . ASN D 1 229 ? 120.298 117.232 140.994 1.00 67.68 231 ASN D O 1
ATOM 13129 N N . LYS D 1 230 ? 121.624 118.636 142.149 1.00 69.46 232 LYS D N 1
ATOM 13130 C CA . LYS D 1 230 ? 120.740 118.625 143.311 1.00 70.52 232 LYS D CA 1
ATOM 13131 C C . LYS D 1 230 ? 119.341 119.103 142.941 1.00 75.85 232 LYS D C 1
ATOM 13132 O O . LYS D 1 230 ? 118.348 118.406 143.183 1.00 76.26 232 LYS D O 1
ATOM 13138 N N . ALA D 1 231 ? 119.246 120.300 142.358 1.00 69.66 233 ALA D N 1
ATOM 13139 C CA . ALA D 1 231 ? 117.939 120.854 142.019 1.00 61.39 233 ALA D CA 1
ATOM 13140 C C . ALA D 1 231 ? 117.238 120.002 140.971 1.00 62.80 233 ALA D C 1
ATOM 13141 O O . ALA D 1 231 ? 116.023 119.789 141.045 1.00 62.66 233 ALA D O 1
ATOM 13143 N N . GLY D 1 232 ? 117.988 119.505 139.986 1.00 62.28 234 GLY D N 1
ATOM 13144 C CA . GLY D 1 232 ? 117.384 118.661 138.969 1.00 62.83 234 GLY D CA 1
ATOM 13145 C C . GLY D 1 232 ? 116.772 117.402 139.550 1.00 67.62 234 GLY D C 1
ATOM 13146 O O . GLY D 1 232 ? 115.624 117.064 139.248 1.00 62.29 234 GLY D O 1
ATOM 13147 N N . GLU D 1 233 ? 117.527 116.690 140.390 1.00 76.77 235 GLU D N 1
ATOM 13148 C CA . GLU D 1 233 ? 117.001 115.478 141.009 1.00 72.20 235 GLU D CA 1
ATOM 13149 C C . GLU D 1 233 ? 115.814 115.791 141.909 1.00 73.04 235 GLU D C 1
ATOM 13150 O O . GLU D 1 233 ? 114.811 115.067 141.899 1.00 74.91 235 GLU D O 1
ATOM 13156 N N . TYR D 1 234 ? 115.907 116.863 142.700 1.00 70.37 236 TYR D N 1
ATOM 13157 C CA . TYR D 1 234 ? 114.801 117.226 143.579 1.00 70.33 236 TYR D CA 1
ATOM 13158 C C . TYR D 1 234 ? 113.533 117.490 142.776 1.00 69.58 236 TYR D C 1
ATOM 13159 O O . TYR D 1 234 ? 112.453 116.990 143.114 1.00 68.78 236 TYR D O 1
ATOM 13168 N N . ILE D 1 235 ? 113.648 118.274 141.702 1.00 64.07 237 ILE D N 1
ATOM 13169 C CA . ILE D 1 235 ? 112.480 118.608 140.896 1.00 63.02 237 ILE D CA 1
ATOM 13170 C C . ILE D 1 235 ? 111.931 117.366 140.207 1.00 64.04 237 ILE D C 1
ATOM 13171 O O . ILE D 1 235 ? 110.714 117.162 140.150 1.00 66.29 237 ILE D O 1
ATOM 13176 N N . PHE D 1 236 ? 112.812 116.515 139.676 1.00 63.08 238 PHE D N 1
ATOM 13177 C CA . PHE D 1 236 ? 112.357 115.301 139.008 1.00 62.74 238 PHE D CA 1
ATOM 13178 C C . PHE D 1 236 ? 111.586 114.409 139.972 1.00 63.30 238 PHE D C 1
ATOM 13179 O O . PHE D 1 236 ? 110.523 113.873 139.634 1.00 69.89 238 PHE D O 1
ATOM 13187 N N . GLU D 1 237 ? 112.111 114.235 141.187 1.00 76.36 239 GLU D N 1
ATOM 13188 C CA . GLU D 1 237 ? 111.431 113.408 142.177 1.00 75.27 239 GLU D CA 1
ATOM 13189 C C . GLU D 1 237 ? 110.091 114.015 142.573 1.00 81.44 239 GLU D C 1
ATOM 13190 O O . GLU D 1 237 ? 109.065 113.325 142.597 1.00 83.99 239 GLU D O 1
ATOM 13196 N N . ARG D 1 238 ? 110.080 115.313 142.887 1.00 70.77 240 ARG D N 1
ATOM 13197 C CA . ARG D 1 238 ? 108.845 115.951 143.331 1.00 66.25 240 ARG D CA 1
ATOM 13198 C C . ARG D 1 238 ? 107.799 115.965 142.221 1.00 71.65 240 ARG D C 1
ATOM 13199 O O . ARG D 1 238 ? 106.595 116.012 142.498 1.00 72.73 240 ARG D O 1
ATOM 13207 N N . GLY D 1 239 ? 108.236 115.927 140.961 1.00 62.47 241 GLY D N 1
ATOM 13208 C CA . GLY D 1 239 ? 107.282 115.874 139.865 1.00 56.54 241 GLY D CA 1
ATOM 13209 C C . GLY D 1 239 ? 106.744 114.475 139.635 1.00 63.97 241 GLY D C 1
ATOM 13210 O O . GLY D 1 239 ? 105.529 114.264 139.586 1.00 73.97 241 GLY D O 1
ATOM 13211 N N . SER D 1 240 ? 107.642 113.496 139.489 1.00 65.57 242 SER D N 1
ATOM 13212 C CA . SER D 1 240 ? 107.204 112.117 139.301 1.00 65.11 242 SER D CA 1
ATOM 13213 C C . SER D 1 240 ? 106.354 111.636 140.469 1.00 65.28 242 SER D C 1
ATOM 13214 O O . SER D 1 240 ? 105.518 110.741 140.298 1.00 66.56 242 SER D O 1
ATOM 13217 N N . ARG D 1 241 ? 106.550 112.211 141.658 1.00 70.10 243 ARG D N 1
ATOM 13218 C CA . ARG D 1 241 ? 105.744 111.821 142.809 1.00 75.31 243 ARG D CA 1
ATOM 13219 C C . ARG D 1 241 ? 104.277 112.181 142.612 1.00 80.45 243 ARG D C 1
ATOM 13220 O O . ARG D 1 241 ? 103.393 111.467 143.100 1.00 77.57 243 ARG D O 1
ATOM 13228 N N . HIS D 1 242 ? 103.998 113.275 141.905 1.00 75.75 244 HIS D N 1
ATOM 13229 C CA . HIS D 1 242 ? 102.635 113.726 141.663 1.00 72.53 244 HIS D CA 1
ATOM 13230 C C . HIS D 1 242 ? 102.088 113.270 140.317 1.00 75.95 244 HIS D C 1
ATOM 13231 O O . HIS D 1 242 ? 100.926 113.553 140.009 1.00 79.70 244 HIS D O 1
ATOM 13238 N N . GLY D 1 243 ? 102.888 112.577 139.511 1.00 58.94 245 GLY D N 1
ATOM 13239 C CA . GLY D 1 243 ? 102.434 112.074 138.232 1.00 62.68 245 GLY D CA 1
ATOM 13240 C C . GLY D 1 243 ? 102.723 112.966 137.046 1.00 60.48 245 GLY D C 1
ATOM 13241 O O . GLY D 1 243 ? 102.039 112.844 136.023 1.00 59.55 245 GLY D O 1
ATOM 13242 N N . LYS D 1 244 ? 103.707 113.855 137.144 1.00 62.28 246 LYS D N 1
ATOM 13243 C CA . LYS D 1 244 ? 104.047 114.773 136.067 1.00 60.21 246 LYS D CA 1
ATOM 13244 C C . LYS D 1 244 ? 105.308 114.300 135.356 1.00 65.90 246 LYS D C 1
ATOM 13245 O O . LYS D 1 244 ? 106.293 113.929 136.000 1.00 64.60 246 LYS D O 1
ATOM 13251 N N . ARG D 1 245 ? 105.273 114.314 134.026 1.00 53.13 247 ARG D N 1
ATOM 13252 C CA . ARG D 1 245 ? 106.466 114.000 133.253 1.00 52.59 247 ARG D CA 1
ATOM 13253 C C . ARG D 1 245 ? 107.474 115.135 133.376 1.00 56.74 247 ARG D C 1
ATOM 13254 O O . ARG D 1 245 ? 107.144 116.306 133.172 1.00 63.66 247 ARG D O 1
ATOM 13262 N N . VAL D 1 246 ? 108.711 114.784 133.721 1.00 52.77 248 VAL D N 1
ATOM 13263 C CA . VAL D 1 246 ? 109.760 115.761 133.987 1.00 49.35 248 VAL D CA 1
ATOM 13264 C C . VAL D 1 246 ? 110.991 115.392 133.173 1.00 58.48 248 VAL D C 1
ATOM 13265 O O . VAL D 1 246 ? 111.413 114.231 133.168 1.00 67.07 248 VAL D O 1
ATOM 13269 N N . GLN D 1 247 ? 111.560 116.380 132.489 1.00 50.33 249 GLN D N 1
ATOM 13270 C CA . GLN D 1 247 ? 112.835 116.244 131.799 1.00 49.16 249 GLN D CA 1
ATOM 13271 C C . GLN D 1 247 ? 113.805 117.260 132.384 1.00 53.33 249 GLN D C 1
ATOM 13272 O O . GLN D 1 247 ? 113.603 118.470 132.243 1.00 59.35 249 GLN D O 1
ATOM 13278 N N . ALA D 1 248 ? 114.850 116.768 133.048 1.00 56.08 250 ALA D N 1
ATOM 13279 C CA . ALA D 1 248 ? 115.767 117.615 133.804 1.00 55.29 250 ALA D CA 1
ATOM 13280 C C . ALA D 1 248 ? 117.191 117.359 133.332 1.00 53.50 250 ALA D C 1
ATOM 13281 O O . ALA D 1 248 ? 117.715 116.252 133.498 1.00 62.87 250 ALA D O 1
ATOM 13283 N N . ASN D 1 249 ? 117.812 118.379 132.748 1.00 56.63 251 ASN D N 1
ATOM 13284 C CA . ASN D 1 249 ? 119.221 118.330 132.388 1.00 57.07 251 ASN D CA 1
ATOM 13285 C C . ASN D 1 249 ? 120.042 118.824 133.573 1.00 54.37 251 ASN D C 1
ATOM 13286 O O . ASN D 1 249 ? 119.693 119.830 134.199 1.00 68.20 251 ASN D O 1
ATOM 13291 N N . MET D 1 250 ? 121.127 118.114 133.880 1.00 49.46 252 MET D N 1
ATOM 13292 C CA . MET D 1 250 ? 121.884 118.378 135.098 1.00 54.10 252 MET D CA 1
ATOM 13293 C C . MET D 1 250 ? 123.358 118.620 134.793 1.00 63.27 252 MET D C 1
ATOM 13294 O O . MET D 1 250 ? 123.751 118.698 133.624 1.00 62.16 252 MET D O 1
ATOM 13299 N N . GLY D 1 251 ? 124.177 118.740 135.837 1.00 73.19 253 GLY D N 1
ATOM 13300 C CA . GLY D 1 251 ? 125.572 119.091 135.665 1.00 69.54 253 GLY D CA 1
ATOM 13301 C C . GLY D 1 251 ? 126.302 118.156 134.719 1.00 72.18 253 GLY D C 1
ATOM 13302 O O . GLY D 1 251 ? 125.818 117.089 134.336 1.00 74.41 253 GLY D O 1
ATOM 13303 N N . ALA D 1 252 ? 127.508 118.573 134.340 1.00 65.10 254 ALA D N 1
ATOM 13304 C CA . ALA D 1 252 ? 128.294 117.840 133.361 1.00 63.79 254 ALA D CA 1
ATOM 13305 C C . ALA D 1 252 ? 129.774 117.992 133.682 1.00 70.54 254 ALA D C 1
ATOM 13306 O O . ALA D 1 252 ? 130.205 118.973 134.293 1.00 75.34 254 ALA D O 1
ATOM 13308 N N . LYS D 1 253 ? 130.554 116.993 133.257 1.00 68.59 255 LYS D N 1
ATOM 13309 C CA . LYS D 1 253 ? 132.003 116.973 133.427 1.00 68.64 255 LYS D CA 1
ATOM 13310 C C . LYS D 1 253 ? 132.615 116.519 132.098 1.00 73.01 255 LYS D C 1
ATOM 13311 O O . LYS D 1 253 ? 133.457 115.625 132.037 1.00 76.65 255 LYS D O 1
ATOM 13317 N N . ASN D 1 254 ? 132.164 117.145 131.012 1.00 62.54 256 ASN D N 1
ATOM 13318 C CA . ASN D 1 254 ? 132.594 116.758 129.674 1.00 53.30 256 ASN D CA 1
ATOM 13319 C C . ASN D 1 254 ? 134.108 116.596 129.604 1.00 58.58 256 ASN D C 1
ATOM 13320 O O . ASN D 1 254 ? 134.863 117.364 130.208 1.00 51.82 256 ASN D O 1
ATOM 13325 N N . HIS D 1 255 ? 134.546 115.584 128.859 1.00 62.34 257 HIS D N 1
ATOM 13326 C CA . HIS D 1 255 ? 135.960 115.269 128.697 1.00 63.61 257 HIS D CA 1
ATOM 13327 C C . HIS D 1 255 ? 136.392 115.562 127.268 1.00 61.82 257 HIS D C 1
ATOM 13328 O O . HIS D 1 255 ? 135.633 115.333 126.323 1.00 59.77 257 HIS D O 1
ATOM 13335 N N . GLY D 1 256 ? 137.618 116.070 127.117 1.00 53.64 258 GLY D N 1
ATOM 13336 C CA . GLY D 1 256 ? 138.193 116.292 125.805 1.00 54.61 258 GLY D CA 1
ATOM 13337 C C . GLY D 1 256 ? 139.402 115.403 125.592 1.00 65.93 258 GLY D C 1
ATOM 13338 O O . GLY D 1 256 ? 140.397 115.509 126.312 1.00 68.02 258 GLY D O 1
ATOM 13339 N N . VAL D 1 257 ? 139.313 114.529 124.592 1.00 64.81 259 VAL D N 1
ATOM 13340 C CA . VAL D 1 257 ? 140.369 113.574 124.272 1.00 58.62 259 VAL D CA 1
ATOM 13341 C C . VAL D 1 257 ? 141.180 114.146 123.118 1.00 42.75 259 VAL D C 1
ATOM 13342 O O . VAL D 1 257 ? 140.622 114.496 122.070 1.00 47.24 259 VAL D O 1
ATOM 13346 N N . VAL D 1 258 ? 142.491 114.241 123.310 1.00 38.76 260 VAL D N 1
ATOM 13347 C CA . VAL D 1 258 ? 143.406 114.792 122.317 1.00 44.11 260 VAL D CA 1
ATOM 13348 C C . VAL D 1 258 ? 144.351 113.671 121.907 1.00 51.74 260 VAL D C 1
ATOM 13349 O O . VAL D 1 258 ? 145.140 113.177 122.721 1.00 56.01 260 VAL D O 1
ATOM 13353 N N . MET D 1 259 ? 144.273 113.260 120.643 1.00 51.59 261 MET D N 1
ATOM 13354 C CA . MET D 1 259 ? 145.157 112.225 120.135 1.00 42.23 261 MET D CA 1
ATOM 13355 C C . MET D 1 259 ? 146.441 112.843 119.580 1.00 49.88 261 MET D C 1
ATOM 13356 O O . MET D 1 259 ? 146.458 114.015 119.196 1.00 65.17 261 MET D O 1
ATOM 13361 N N . PRO D 1 260 ? 147.532 112.073 119.527 1.00 55.15 262 PRO D N 1
ATOM 13362 C CA . PRO D 1 260 ? 148.794 112.633 119.014 1.00 61.43 262 PRO D CA 1
ATOM 13363 C C . PRO D 1 260 ? 148.711 113.115 117.577 1.00 66.90 262 PRO D C 1
ATOM 13364 O O . PRO D 1 260 ? 149.424 114.061 117.217 1.00 68.59 262 PRO D O 1
ATOM 13368 N N . ASP D 1 261 ? 147.873 112.502 116.745 1.00 69.80 263 ASP D N 1
ATOM 13369 C CA . ASP D 1 261 ? 147.769 112.864 115.338 1.00 61.46 263 ASP D CA 1
ATOM 13370 C C . ASP D 1 261 ? 146.792 114.004 115.087 1.00 66.81 263 ASP D C 1
ATOM 13371 O O . ASP D 1 261 ? 146.540 114.339 113.924 1.00 70.48 263 ASP D O 1
ATOM 13376 N N . ALA D 1 262 ? 146.236 114.604 116.136 1.00 66.66 264 ALA D N 1
ATOM 13377 C CA . ALA D 1 262 ? 145.291 115.694 115.960 1.00 64.49 264 ALA D CA 1
ATOM 13378 C C . ALA D 1 262 ? 146.017 116.980 115.576 1.00 71.30 264 ALA D C 1
ATOM 13379 O O . ALA D 1 262 ? 147.226 117.131 115.773 1.00 73.33 264 ALA D O 1
ATOM 13381 N N . ASN D 1 263 ? 145.255 117.918 115.017 1.00 77.27 265 ASN D N 1
ATOM 13382 C CA . ASN D 1 263 ? 145.797 119.216 114.629 1.00 74.51 265 ASN D CA 1
ATOM 13383 C C . ASN D 1 263 ? 146.172 119.992 115.885 1.00 76.06 265 ASN D C 1
ATOM 13384 O O . ASN D 1 263 ? 145.301 120.364 116.678 1.00 76.01 265 ASN D O 1
ATOM 13389 N N . LYS D 1 264 ? 147.470 120.243 116.065 1.00 72.32 266 LYS D N 1
ATOM 13390 C CA . LYS D 1 264 ? 147.953 120.805 117.323 1.00 71.50 266 LYS D CA 1
ATOM 13391 C C . LYS D 1 264 ? 147.338 122.173 117.597 1.00 75.38 266 LYS D C 1
ATOM 13392 O O . LYS D 1 264 ? 146.634 122.361 118.596 1.00 79.43 266 LYS D O 1
ATOM 13398 N N . GLU D 1 265 ? 147.602 123.146 116.723 1.00 90.21 267 GLU D N 1
ATOM 13399 C CA . GLU D 1 265 ? 147.158 124.512 116.983 1.00 90.78 267 GLU D CA 1
ATOM 13400 C C . GLU D 1 265 ? 145.638 124.604 117.042 1.00 85.22 267 GLU D C 1
ATOM 13401 O O . GLU D 1 265 ? 145.083 125.234 117.951 1.00 89.41 267 GLU D O 1
ATOM 13407 N N . ASN D 1 266 ? 144.947 123.991 116.077 1.00 75.97 268 ASN D N 1
ATOM 13408 C CA . ASN D 1 266 ? 143.489 124.041 116.071 1.00 77.99 268 ASN D CA 1
ATOM 13409 C C . ASN D 1 266 ? 142.909 123.356 117.303 1.00 80.33 268 ASN D C 1
ATOM 13410 O O . ASN D 1 266 ? 141.959 123.861 117.914 1.00 90.57 268 ASN D O 1
ATOM 13415 N N . THR D 1 267 ? 143.465 122.202 117.679 1.00 66.48 269 THR D N 1
ATOM 13416 C CA . THR D 1 267 ? 142.973 121.500 118.859 1.00 62.90 269 THR D CA 1
ATOM 13417 C C . THR D 1 267 ? 143.165 122.339 120.115 1.00 66.61 269 THR D C 1
ATOM 13418 O O . THR D 1 267 ? 142.267 122.417 120.961 1.00 68.00 269 THR D O 1
ATOM 13422 N N . LEU D 1 268 ? 144.330 122.975 120.256 1.00 64.70 270 LEU D N 1
ATOM 13423 C CA . LEU D 1 268 ? 144.572 123.810 121.428 1.00 62.31 270 LEU D CA 1
ATOM 13424 C C . LEU D 1 268 ? 143.630 125.007 121.455 1.00 63.72 270 LEU D C 1
ATOM 13425 O O . LEU D 1 268 ? 143.099 125.362 122.514 1.00 71.38 270 LEU D O 1
ATOM 13430 N N . ASN D 1 269 ? 143.414 125.644 120.302 1.00 70.78 271 ASN D N 1
ATOM 13431 C CA . ASN D 1 269 ? 142.491 126.773 120.250 1.00 65.57 271 ASN D CA 1
ATOM 13432 C C . ASN D 1 269 ? 141.084 126.345 120.646 1.00 66.57 271 ASN D C 1
ATOM 13433 O O . ASN D 1 269 ? 140.409 127.038 121.417 1.00 78.09 271 ASN D O 1
ATOM 13438 N N . GLN D 1 270 ? 140.624 125.205 120.125 1.00 61.90 272 GLN D N 1
ATOM 13439 C CA . GLN D 1 270 ? 139.297 124.712 120.480 1.00 61.25 272 GLN D CA 1
ATOM 13440 C C . GLN D 1 270 ? 139.205 124.404 121.969 1.00 62.54 272 GLN D C 1
ATOM 13441 O O . GLN D 1 270 ? 138.215 124.753 122.624 1.00 73.80 272 GLN D O 1
ATOM 13447 N N . LEU D 1 271 ? 140.224 123.741 122.521 1.00 57.69 273 LEU D N 1
ATOM 13448 C CA . LEU D 1 271 ? 140.225 123.432 123.947 1.00 58.50 273 LEU D CA 1
ATOM 13449 C C . LEU D 1 271 ? 140.131 124.704 124.778 1.00 58.30 273 LEU D C 1
ATOM 13450 O O . LEU D 1 271 ? 139.345 124.781 125.728 1.00 56.66 273 LEU D O 1
ATOM 13455 N N . VAL D 1 272 ? 140.936 125.712 124.438 1.00 60.86 274 VAL D N 1
ATOM 13456 C CA . VAL D 1 272 ? 140.913 126.965 125.187 1.00 57.74 274 VAL D CA 1
ATOM 13457 C C . VAL D 1 272 ? 139.534 127.607 125.094 1.00 59.80 274 VAL D C 1
ATOM 13458 O O . VAL D 1 272 ? 138.933 127.988 126.108 1.00 66.32 274 VAL D O 1
ATOM 13462 N N . GLY D 1 273 ? 139.008 127.727 123.873 1.00 63.47 275 GLY D N 1
ATOM 13463 C CA . GLY D 1 273 ? 137.724 128.383 123.693 1.00 58.35 275 GLY D CA 1
ATOM 13464 C C . GLY D 1 273 ? 136.597 127.685 124.429 1.00 54.04 275 GLY D C 1
ATOM 13465 O O . GLY D 1 273 ? 135.684 128.334 124.944 1.00 62.70 275 GLY D O 1
ATOM 13466 N N . ALA D 1 274 ? 136.642 126.353 124.488 1.00 48.63 276 ALA D N 1
ATOM 13467 C CA . ALA D 1 274 ? 135.570 125.602 125.127 1.00 50.03 276 ALA D CA 1
ATOM 13468 C C . ALA D 1 274 ? 135.733 125.496 126.637 1.00 59.20 276 ALA D C 1
ATOM 13469 O O . ALA D 1 274 ? 134.731 125.340 127.342 1.00 67.24 276 ALA D O 1
ATOM 13471 N N . ALA D 1 275 ? 136.963 125.575 127.149 1.00 54.55 277 ALA D N 1
ATOM 13472 C CA . ALA D 1 275 ? 137.169 125.468 128.588 1.00 61.53 277 ALA D CA 1
ATOM 13473 C C . ALA D 1 275 ? 137.012 126.816 129.277 1.00 60.78 277 ALA D C 1
ATOM 13474 O O . ALA D 1 275 ? 136.530 126.880 130.414 1.00 63.62 277 ALA D O 1
ATOM 13476 N N . PHE D 1 276 ? 137.409 127.902 128.611 1.00 67.02 278 PHE D N 1
ATOM 13477 C CA . PHE D 1 276 ? 137.333 129.233 129.194 1.00 61.26 278 PHE D CA 1
ATOM 13478 C C . PHE D 1 276 ? 136.273 130.117 128.553 1.00 65.85 278 PHE D C 1
ATOM 13479 O O . PHE D 1 276 ? 136.047 131.230 129.040 1.00 81.42 278 PHE D O 1
ATOM 13487 N N . GLY D 1 277 ? 135.624 129.661 127.485 1.00 66.11 279 GLY D N 1
ATOM 13488 C CA . GLY D 1 277 ? 134.547 130.419 126.880 1.00 69.02 279 GLY D CA 1
ATOM 13489 C C . GLY D 1 277 ? 133.385 130.618 127.830 1.00 66.51 279 GLY D C 1
ATOM 13490 O O . GLY D 1 277 ? 133.003 129.693 128.554 1.00 63.88 279 GLY D O 1
ATOM 13491 N N . ALA D 1 278 ? 132.811 131.821 127.837 1.00 65.93 280 ALA D N 1
ATOM 13492 C CA . ALA D 1 278 ? 131.710 132.152 128.742 1.00 71.67 280 ALA D CA 1
ATOM 13493 C C . ALA D 1 278 ? 132.100 131.907 130.197 1.00 69.44 280 ALA D C 1
ATOM 13494 O O . ALA D 1 278 ? 131.264 131.540 131.027 1.00 72.13 280 ALA D O 1
ATOM 13496 N N . ALA D 1 279 ? 133.379 132.110 130.514 1.00 56.63 281 ALA D N 1
ATOM 13497 C CA . ALA D 1 279 ? 133.888 131.915 131.871 1.00 51.66 281 ALA D CA 1
ATOM 13498 C C . ALA D 1 279 ? 133.630 130.494 132.365 1.00 59.54 281 ALA D C 1
ATOM 13499 O O . ALA D 1 279 ? 133.483 130.253 133.565 1.00 64.34 281 ALA D O 1
ATOM 13501 N N . GLY D 1 280 ? 133.570 129.539 131.438 1.00 61.60 282 GLY D N 1
ATOM 13502 C CA . GLY D 1 280 ? 133.347 128.154 131.803 1.00 56.77 282 GLY D CA 1
ATOM 13503 C C . GLY D 1 280 ? 132.011 127.865 132.446 1.00 56.54 282 GLY D C 1
ATOM 13504 O O . GLY D 1 280 ? 131.796 126.743 132.913 1.00 57.47 282 GLY D O 1
ATOM 13505 N N . GLN D 1 281 ? 131.103 128.841 132.488 1.00 58.05 283 GLN D N 1
ATOM 13506 C CA . GLN D 1 281 ? 129.794 128.662 133.114 1.00 57.19 283 GLN D CA 1
ATOM 13507 C C . GLN D 1 281 ? 128.794 128.095 132.102 1.00 54.43 283 GLN D C 1
ATOM 13508 O O . GLN D 1 281 ? 127.790 128.714 131.749 1.00 59.69 283 GLN D O 1
ATOM 13514 N N . ARG D 1 282 ? 129.095 126.887 131.632 1.00 59.70 284 ARG D N 1
ATOM 13515 C CA . ARG D 1 282 ? 128.261 126.194 130.663 1.00 57.60 284 ARG D CA 1
ATOM 13516 C C . ARG D 1 282 ? 128.183 124.716 131.017 1.00 59.63 284 ARG D C 1
ATOM 13517 O O . ARG D 1 282 ? 129.123 124.142 131.574 1.00 63.32 284 ARG D O 1
ATOM 13525 N N . CYS D 1 283 ? 127.041 124.105 130.690 1.00 65.76 285 CYS D N 1
ATOM 13526 C CA . CYS D 1 283 ? 126.856 122.680 130.939 1.00 65.71 285 CYS D CA 1
ATOM 13527 C C . CYS D 1 283 ? 127.541 121.817 129.887 1.00 67.70 285 CYS D C 1
ATOM 13528 O O . CYS D 1 283 ? 127.570 120.591 130.035 1.00 73.83 285 CYS D O 1
ATOM 13531 N N . MET D 1 284 ? 128.082 122.423 128.832 1.00 55.50 286 MET D N 1
ATOM 13532 C CA . MET D 1 284 ? 128.763 121.698 127.768 1.00 56.06 286 MET D CA 1
ATOM 13533 C C . MET D 1 284 ? 130.229 122.087 127.627 1.00 56.38 286 MET D C 1
ATOM 13534 O O . MET D 1 284 ? 130.882 121.647 126.676 1.00 57.10 286 MET D O 1
ATOM 13539 N N . ALA D 1 285 ? 130.760 122.895 128.541 1.00 61.60 287 ALA D N 1
ATOM 13540 C CA . ALA D 1 285 ? 132.159 123.290 128.460 1.00 59.20 287 ALA D CA 1
ATOM 13541 C C . ALA D 1 285 ? 133.067 122.106 128.767 1.00 61.44 287 ALA D C 1
ATOM 13542 O O . ALA D 1 285 ? 132.744 121.251 129.597 1.00 64.85 287 ALA D O 1
ATOM 13544 N N . LEU D 1 286 ? 134.214 122.058 128.087 1.00 57.69 288 LEU D N 1
ATOM 13545 C CA . LEU D 1 286 ? 135.197 120.993 128.288 1.00 50.21 288 LEU D CA 1
ATOM 13546 C C . LEU D 1 286 ? 136.108 121.358 129.462 1.00 51.40 288 LEU D C 1
ATOM 13547 O O . LEU D 1 286 ? 137.249 121.799 129.307 1.00 54.84 288 LEU D O 1
ATOM 13552 N N . SER D 1 287 ? 135.570 121.163 130.668 1.00 64.55 289 SER D N 1
ATOM 13553 C CA . SER D 1 287 ? 136.344 121.424 131.876 1.00 61.29 289 SER D CA 1
ATOM 13554 C C . SER D 1 287 ? 137.400 120.355 132.124 1.00 64.53 289 SER D C 1
ATOM 13555 O O . SER D 1 287 ? 138.211 120.505 133.044 1.00 70.62 289 SER D O 1
ATOM 13558 N N . THR D 1 288 ? 137.410 119.284 131.331 1.00 63.02 290 THR D N 1
ATOM 13559 C CA . THR D 1 288 ? 138.363 118.194 131.487 1.00 62.69 290 THR D CA 1
ATOM 13560 C C . THR D 1 288 ? 138.998 117.889 130.139 1.00 62.74 290 THR D C 1
ATOM 13561 O O . THR D 1 288 ? 138.313 117.896 129.111 1.00 58.68 290 THR D O 1
ATOM 13565 N N . ALA D 1 289 ? 140.301 117.622 130.149 1.00 65.56 291 ALA D N 1
ATOM 13566 C CA . ALA D 1 289 ? 141.054 117.290 128.948 1.00 65.42 291 ALA D CA 1
ATOM 13567 C C . ALA D 1 289 ? 141.916 116.064 129.213 1.00 72.76 291 ALA D C 1
ATOM 13568 O O . ALA D 1 289 ? 142.575 115.969 130.252 1.00 71.76 291 ALA D O 1
ATOM 13570 N N . VAL D 1 290 ? 141.907 115.128 128.268 1.00 67.02 292 VAL D N 1
ATOM 13571 C CA . VAL D 1 290 ? 142.661 113.884 128.372 1.00 58.02 292 VAL D CA 1
ATOM 13572 C C . VAL D 1 290 ? 143.690 113.878 127.250 1.00 50.57 292 VAL D C 1
ATOM 13573 O O . VAL D 1 290 ? 143.333 113.836 126.066 1.00 56.33 292 VAL D O 1
ATOM 13577 N N . LEU D 1 291 ? 144.969 113.918 127.619 1.00 49.64 293 LEU D N 1
ATOM 13578 C CA . LEU D 1 291 ? 146.066 113.918 126.653 1.00 58.48 293 LEU D CA 1
ATOM 13579 C C . LEU D 1 291 ? 146.532 112.479 126.467 1.00 61.11 293 LEU D C 1
ATOM 13580 O O . LEU D 1 291 ? 147.165 111.898 127.352 1.00 62.33 293 LEU D O 1
ATOM 13585 N N . VAL D 1 292 ? 146.219 111.903 125.311 1.00 56.01 294 VAL D N 1
ATOM 13586 C CA . VAL D 1 292 ? 146.539 110.507 125.036 1.00 44.83 294 VAL D CA 1
ATOM 13587 C C . VAL D 1 292 ? 147.914 110.423 124.387 1.00 48.56 294 VAL D C 1
ATOM 13588 O O . VAL D 1 292 ? 148.240 111.203 123.484 1.00 54.83 294 VAL D O 1
ATOM 13592 N N . GLY D 1 293 ? 148.723 109.470 124.846 1.00 60.09 295 GLY D N 1
ATOM 13593 C CA . GLY D 1 293 ? 150.028 109.222 124.264 1.00 60.90 295 GLY D CA 1
ATOM 13594 C C . GLY D 1 293 ? 150.947 110.425 124.282 1.00 65.58 295 GLY D C 1
ATOM 13595 O O . GLY D 1 293 ? 151.262 110.962 125.348 1.00 67.07 295 GLY D O 1
ATOM 13596 N N . GLU D 1 294 ? 151.386 110.857 123.100 1.00 72.83 296 GLU D N 1
ATOM 13597 C CA . GLU D 1 294 ? 152.330 111.961 122.980 1.00 70.73 296 GLU D CA 1
ATOM 13598 C C . GLU D 1 294 ? 151.678 113.327 123.145 1.00 70.44 296 GLU D C 1
ATOM 13599 O O . GLU D 1 294 ? 152.373 114.342 123.035 1.00 73.88 296 GLU D O 1
ATOM 13605 N N . ALA D 1 295 ? 150.370 113.383 123.406 1.00 60.35 297 ALA D N 1
ATOM 13606 C CA . ALA D 1 295 ? 149.702 114.660 123.620 1.00 62.36 297 ALA D CA 1
ATOM 13607 C C . ALA D 1 295 ? 150.176 115.365 124.884 1.00 66.46 297 ALA D C 1
ATOM 13608 O O . ALA D 1 295 ? 149.843 116.539 125.078 1.00 70.01 297 ALA D O 1
ATOM 13610 N N . LYS D 1 296 ? 150.939 114.682 125.742 1.00 75.11 298 LYS D N 1
ATOM 13611 C CA . LYS D 1 296 ? 151.447 115.317 126.954 1.00 70.45 298 LYS D CA 1
ATOM 13612 C C . LYS D 1 296 ? 152.329 116.515 126.630 1.00 70.61 298 LYS D C 1
ATOM 13613 O O . LYS D 1 296 ? 152.411 117.459 127.424 1.00 80.09 298 LYS D O 1
ATOM 13619 N N . LYS D 1 297 ? 152.994 116.497 125.473 1.00 65.85 299 LYS D N 1
ATOM 13620 C CA . LYS D 1 297 ? 153.922 117.560 125.109 1.00 68.29 299 LYS D CA 1
ATOM 13621 C C . LYS D 1 297 ? 153.226 118.879 124.802 1.00 75.85 299 LYS D C 1
ATOM 13622 O O . LYS D 1 297 ? 153.913 119.892 124.629 1.00 76.12 299 LYS D O 1
ATOM 13628 N N . TRP D 1 298 ? 151.897 118.897 124.727 1.00 72.02 300 TRP D N 1
ATOM 13629 C CA . TRP D 1 298 ? 151.154 120.095 124.362 1.00 66.56 300 TRP D CA 1
ATOM 13630 C C . TRP D 1 298 ? 150.706 120.915 125.567 1.00 68.19 300 TRP D C 1
ATOM 13631 O O . TRP D 1 298 ? 150.035 121.936 125.385 1.00 75.29 300 TRP D O 1
ATOM 13642 N N . LEU D 1 299 ? 151.055 120.500 126.785 1.00 67.43 301 LEU D N 1
ATOM 13643 C CA . LEU D 1 299 ? 150.681 121.281 127.962 1.00 66.02 301 LEU D CA 1
ATOM 13644 C C . LEU D 1 299 ? 151.299 122.671 127.953 1.00 70.90 301 LEU D C 1
ATOM 13645 O O . LEU D 1 299 ? 150.578 123.647 128.228 1.00 75.83 301 LEU D O 1
ATOM 13650 N N . PRO D 1 300 ? 152.595 122.845 127.671 1.00 69.56 302 PRO D N 1
ATOM 13651 C CA . PRO D 1 300 ? 153.138 124.213 127.612 1.00 67.63 302 PRO D CA 1
ATOM 13652 C C . PRO D 1 300 ? 152.438 125.085 126.587 1.00 68.44 302 PRO D C 1
ATOM 13653 O O . PRO D 1 300 ? 152.136 126.251 126.870 1.00 73.04 302 PRO D O 1
ATOM 13657 N N . GLU D 1 301 ? 152.165 124.547 125.396 1.00 72.36 303 GLU D N 1
ATOM 13658 C CA . GLU D 1 301 ? 151.479 125.332 124.376 1.00 71.73 303 GLU D CA 1
ATOM 13659 C C . GLU D 1 301 ? 150.049 125.646 124.795 1.00 71.63 303 GLU D C 1
ATOM 13660 O O . GLU D 1 301 ? 149.544 126.741 124.524 1.00 78.74 303 GLU D O 1
ATOM 13666 N N . LEU D 1 302 ? 149.382 124.702 125.462 1.00 61.64 304 LEU D N 1
ATOM 13667 C CA . LEU D 1 302 ? 148.036 124.970 125.959 1.00 57.80 304 LEU D CA 1
ATOM 13668 C C . LEU D 1 302 ? 148.048 126.100 126.980 1.00 62.75 304 LEU D C 1
ATOM 13669 O O . LEU D 1 302 ? 147.189 126.989 126.945 1.00 67.43 304 LEU D O 1
ATOM 13674 N N . VAL D 1 303 ? 149.021 126.087 127.893 1.00 61.90 305 VAL D N 1
ATOM 13675 C CA . VAL D 1 303 ? 149.116 127.151 128.887 1.00 64.67 305 VAL D CA 1
ATOM 13676 C C . VAL D 1 303 ? 149.416 128.485 128.212 1.00 66.11 305 VAL D C 1
ATOM 13677 O O . VAL D 1 303 ? 148.855 129.523 128.583 1.00 71.92 305 VAL D O 1
ATOM 13681 N N . GLU D 1 304 ? 150.303 128.480 127.214 1.00 70.52 306 GLU D N 1
ATOM 13682 C CA . GLU D 1 304 ? 150.610 129.715 126.498 1.00 73.40 306 GLU D CA 1
ATOM 13683 C C . GLU D 1 304 ? 149.371 130.268 125.805 1.00 71.56 306 GLU D C 1
ATOM 13684 O O . GLU D 1 304 ? 149.112 131.477 125.850 1.00 69.51 306 GLU D O 1
ATOM 13690 N N . HIS D 1 305 ? 148.592 129.399 125.157 1.00 74.90 307 HIS D N 1
ATOM 13691 C CA . HIS D 1 305 ? 147.370 129.851 124.501 1.00 69.32 307 HIS D CA 1
ATOM 13692 C C . HIS D 1 305 ? 146.370 130.391 125.515 1.00 70.39 307 HIS D C 1
ATOM 13693 O O . HIS D 1 305 ? 145.706 131.403 125.265 1.00 75.21 307 HIS D O 1
ATOM 13700 N N . ALA D 1 306 ? 146.249 129.729 126.669 1.00 68.76 308 ALA D N 1
ATOM 13701 C CA . ALA D 1 306 ? 145.328 130.205 127.694 1.00 68.90 308 ALA D CA 1
ATOM 13702 C C . ALA D 1 306 ? 145.771 131.543 128.269 1.00 70.17 308 ALA D C 1
ATOM 13703 O O . ALA D 1 306 ? 144.930 132.344 128.694 1.00 67.88 308 ALA D O 1
ATOM 13705 N N . LYS D 1 307 ? 147.080 131.805 128.293 1.00 74.71 309 LYS D N 1
ATOM 13706 C CA . LYS D 1 307 ? 147.576 133.079 128.799 1.00 70.32 309 LYS D CA 1
ATOM 13707 C C . LYS D 1 307 ? 147.198 134.248 127.899 1.00 76.72 309 LYS D C 1
ATOM 13708 O O . LYS D 1 307 ? 147.230 135.396 128.352 1.00 76.81 309 LYS D O 1
ATOM 13714 N N . ASN D 1 308 ? 146.843 133.985 126.641 1.00 83.41 310 ASN D N 1
ATOM 13715 C CA . ASN D 1 308 ? 146.496 135.051 125.710 1.00 79.94 310 ASN D CA 1
ATOM 13716 C C . ASN D 1 308 ? 145.057 135.528 125.860 1.00 80.88 310 ASN D C 1
ATOM 13717 O O . ASN D 1 308 ? 144.684 136.519 125.224 1.00 82.26 310 ASN D O 1
ATOM 13722 N N . LEU D 1 309 ? 144.247 134.857 126.675 1.00 76.49 311 LEU D N 1
ATOM 13723 C CA . LEU D 1 309 ? 142.865 135.272 126.862 1.00 75.77 311 LEU D CA 1
ATOM 13724 C C . LEU D 1 309 ? 142.798 136.590 127.625 1.00 82.39 311 LEU D C 1
ATOM 13725 O O . LEU D 1 309 ? 143.650 136.896 128.463 1.00 80.09 311 LEU D O 1
ATOM 13730 N N . ARG D 1 310 ? 141.766 137.374 127.324 1.00 90.38 312 ARG D N 1
ATOM 13731 C CA . ARG D 1 310 ? 141.524 138.658 127.971 1.00 85.76 312 ARG D CA 1
ATOM 13732 C C . ARG D 1 310 ? 140.341 138.518 128.920 1.00 85.48 312 ARG D C 1
ATOM 13733 O O . ARG D 1 310 ? 139.245 138.135 128.497 1.00 84.22 312 ARG D O 1
ATOM 13741 N N . VAL D 1 311 ? 140.565 138.832 130.191 1.00 84.85 313 VAL D N 1
ATOM 13742 C CA . VAL D 1 311 ? 139.530 138.771 131.217 1.00 87.22 313 VAL D CA 1
ATOM 13743 C C . VAL D 1 311 ? 139.097 140.200 131.513 1.00 87.66 313 VAL D C 1
ATOM 13744 O O . VAL D 1 311 ? 139.841 140.971 132.129 1.00 82.10 313 VAL D O 1
ATOM 13748 N N . ASN D 1 312 ? 137.894 140.557 131.075 1.00 82.38 314 ASN D N 1
ATOM 13749 C CA . ASN D 1 312 ? 137.360 141.898 131.277 1.00 82.30 314 ASN D CA 1
ATOM 13750 C C . ASN D 1 312 ? 135.840 141.800 131.292 1.00 76.68 314 ASN D C 1
ATOM 13751 O O . ASN D 1 312 ? 135.265 140.740 131.031 1.00 74.58 314 ASN D O 1
ATOM 13756 N N . ALA D 1 313 ? 135.189 142.919 131.603 1.00 73.17 315 ALA D N 1
ATOM 13757 C CA . ALA D 1 313 ? 133.734 142.946 131.634 1.00 74.74 315 ALA D CA 1
ATOM 13758 C C . ALA D 1 313 ? 133.168 142.566 130.271 1.00 79.51 315 ALA D C 1
ATOM 13759 O O . ALA D 1 313 ? 133.827 142.703 129.237 1.00 83.22 315 ALA D O 1
ATOM 13761 N N . GLY D 1 314 ? 131.926 142.081 130.278 1.00 73.68 316 GLY D N 1
ATOM 13762 C CA . GLY D 1 314 ? 131.333 141.583 129.048 1.00 75.92 316 GLY D CA 1
ATOM 13763 C C . GLY D 1 314 ? 131.144 142.663 128.000 1.00 85.37 316 GLY D C 1
ATOM 13764 O O . GLY D 1 314 ? 131.320 142.418 126.804 1.00 83.51 316 GLY D O 1
ATOM 13765 N N . ASP D 1 315 ? 130.784 143.871 128.430 1.00 88.65 317 ASP D N 1
ATOM 13766 C CA . ASP D 1 315 ? 130.495 144.958 127.504 1.00 79.56 317 ASP D CA 1
ATOM 13767 C C . ASP D 1 315 ? 131.747 145.649 126.978 1.00 80.99 317 ASP D C 1
ATOM 13768 O O . ASP D 1 315 ? 131.628 146.548 126.138 1.00 88.28 317 ASP D O 1
ATOM 13773 N N . GLN D 1 316 ? 132.934 145.261 127.442 1.00 78.04 318 GLN D N 1
ATOM 13774 C CA . GLN D 1 316 ? 134.156 145.897 126.967 1.00 82.18 318 GLN D CA 1
ATOM 13775 C C . GLN D 1 316 ? 134.606 145.261 125.651 1.00 85.98 318 GLN D C 1
ATOM 13776 O O . GLN D 1 316 ? 134.529 144.039 125.496 1.00 82.32 318 GLN D O 1
ATOM 13782 N N . PRO D 1 317 ? 135.078 146.057 124.689 1.00 84.78 319 PRO D N 1
ATOM 13783 C CA . PRO D 1 317 ? 135.553 145.471 123.429 1.00 83.74 319 PRO D CA 1
ATOM 13784 C C . PRO D 1 317 ? 136.739 144.545 123.653 1.00 84.88 319 PRO D C 1
ATOM 13785 O O . PRO D 1 317 ? 137.571 144.770 124.536 1.00 80.43 319 PRO D O 1
ATOM 13789 N N . GLY D 1 318 ? 136.809 143.495 122.838 1.00 84.64 320 GLY D N 1
ATOM 13790 C CA . GLY D 1 318 ? 137.914 142.560 122.908 1.00 84.44 320 GLY D CA 1
ATOM 13791 C C . GLY D 1 318 ? 137.877 141.606 124.079 1.00 85.27 320 GLY D C 1
ATOM 13792 O O . GLY D 1 318 ? 138.861 140.896 124.309 1.00 82.16 320 GLY D O 1
ATOM 13793 N N . ALA D 1 319 ? 136.779 141.564 124.828 1.00 83.80 321 ALA D N 1
ATOM 13794 C CA . ALA D 1 319 ? 136.688 140.662 125.966 1.00 76.94 321 ALA D CA 1
ATOM 13795 C C . ALA D 1 319 ? 136.470 139.229 125.496 1.00 82.96 321 ALA D C 1
ATOM 13796 O O . ALA D 1 319 ? 135.730 138.976 124.541 1.00 81.08 321 ALA D O 1
ATOM 13798 N N . ASP D 1 320 ? 137.123 138.288 126.175 1.00 89.14 322 ASP D N 1
ATOM 13799 C CA . ASP D 1 320 ? 137.011 136.868 125.860 1.00 85.44 322 ASP D CA 1
ATOM 13800 C C . ASP D 1 320 ? 136.109 136.117 126.828 1.00 82.96 322 ASP D C 1
ATOM 13801 O O . ASP D 1 320 ? 135.325 135.265 126.401 1.00 84.24 322 ASP D O 1
ATOM 13806 N N . LEU D 1 321 ? 136.202 136.413 128.123 1.00 81.96 323 LEU D N 1
ATOM 13807 C CA . LEU D 1 321 ? 135.364 135.784 129.132 1.00 85.70 323 LEU D CA 1
ATOM 13808 C C . LEU D 1 321 ? 135.001 136.815 130.188 1.00 85.16 323 LEU D C 1
ATOM 13809 O O . LEU D 1 321 ? 135.842 137.621 130.596 1.00 81.82 323 LEU D O 1
ATOM 13814 N N . GLY D 1 322 ? 133.745 136.784 130.626 1.00 72.53 324 GLY D N 1
ATOM 13815 C CA . GLY D 1 322 ? 133.258 137.723 131.607 1.00 69.23 324 GLY D CA 1
ATOM 13816 C C . GLY D 1 322 ? 133.420 137.211 133.023 1.00 76.66 324 GLY D C 1
ATOM 13817 O O . GLY D 1 322 ? 133.997 136.146 133.264 1.00 84.20 324 GLY D O 1
ATOM 13818 N N . PRO D 1 323 ? 132.913 137.967 133.991 1.00 72.97 325 PRO D N 1
ATOM 13819 C CA . PRO D 1 323 ? 133.010 137.546 135.391 1.00 71.99 325 PRO D CA 1
ATOM 13820 C C . PRO D 1 323 ? 131.977 136.484 135.737 1.00 74.48 325 PRO D C 1
ATOM 13821 O O . PRO D 1 323 ? 131.059 136.188 134.970 1.00 72.35 325 PRO D O 1
ATOM 13825 N N . LEU D 1 324 ? 132.147 135.908 136.924 1.00 70.49 326 LEU D N 1
ATOM 13826 C CA . LEU D 1 324 ? 131.235 134.877 137.390 1.00 68.70 326 LEU D CA 1
ATOM 13827 C C . LEU D 1 324 ? 129.908 135.492 137.826 1.00 66.35 326 LEU D C 1
ATOM 13828 O O . LEU D 1 324 ? 129.754 136.713 137.917 1.00 74.37 326 LEU D O 1
ATOM 13833 N N . ILE D 1 325 ? 128.937 134.618 138.102 1.00 64.32 327 ILE D N 1
ATOM 13834 C CA . ILE D 1 325 ? 127.579 135.079 138.376 1.00 65.28 327 ILE D CA 1
ATOM 13835 C C . ILE D 1 325 ? 127.500 135.799 139.716 1.00 71.06 327 ILE D C 1
ATOM 13836 O O . ILE D 1 325 ? 126.864 136.855 139.823 1.00 71.49 327 ILE D O 1
ATOM 13841 N N . THR D 1 326 ? 128.131 135.256 140.751 1.00 79.66 328 THR D N 1
ATOM 13842 C CA . THR D 1 326 ? 128.053 135.826 142.087 1.00 75.48 328 THR D CA 1
ATOM 13843 C C . THR D 1 326 ? 129.377 135.590 142.795 1.00 74.79 328 THR D C 1
ATOM 13844 O O . THR D 1 326 ? 130.146 134.705 142.402 1.00 75.40 328 THR D O 1
ATOM 13848 N N . PRO D 1 327 ? 129.674 136.363 143.843 1.00 84.54 329 PRO D N 1
ATOM 13849 C CA . PRO D 1 327 ? 130.902 136.101 144.610 1.00 84.57 329 PRO D CA 1
ATOM 13850 C C . PRO D 1 327 ? 130.942 134.711 145.214 1.00 82.03 329 PRO D C 1
ATOM 13851 O O . PRO D 1 327 ? 132.032 134.163 145.420 1.00 84.14 329 PRO D O 1
ATOM 13855 N N . GLN D 1 328 ? 129.780 134.124 145.513 1.00 80.84 330 GLN D N 1
ATOM 13856 C CA . GLN D 1 328 ? 129.757 132.770 146.054 1.00 79.00 330 GLN D CA 1
ATOM 13857 C C . GLN D 1 328 ? 130.348 131.777 145.062 1.00 84.54 330 GLN D C 1
ATOM 13858 O O . GLN D 1 328 ? 131.074 130.856 145.451 1.00 84.24 330 GLN D O 1
ATOM 13864 N N . ALA D 1 329 ? 130.054 131.953 143.771 1.00 80.17 331 ALA D N 1
ATOM 13865 C CA . ALA D 1 329 ? 130.627 131.071 142.760 1.00 73.18 331 ALA D CA 1
ATOM 13866 C C . ALA D 1 329 ? 132.141 131.223 142.696 1.00 75.96 331 ALA D C 1
ATOM 13867 O O . ALA D 1 329 ? 132.867 130.232 142.557 1.00 86.86 331 ALA D O 1
ATOM 13869 N N . LYS D 1 330 ? 132.637 132.458 142.796 1.00 72.86 332 LYS D N 1
ATOM 13870 C CA . LYS D 1 330 ? 134.079 132.680 142.797 1.00 76.60 332 LYS D CA 1
ATOM 13871 C C . LYS D 1 330 ? 134.732 132.012 144.000 1.00 80.25 332 LYS D C 1
ATOM 13872 O O . LYS D 1 330 ? 135.779 131.365 143.877 1.00 81.88 332 LYS D O 1
ATOM 13878 N N . GLU D 1 331 ? 134.127 132.166 145.180 1.00 88.76 333 GLU D N 1
ATOM 13879 C CA . GLU D 1 331 ? 134.669 131.527 146.374 1.00 88.26 333 GLU D CA 1
ATOM 13880 C C . GLU D 1 331 ? 134.657 130.010 146.236 1.00 88.78 333 GLU D C 1
ATOM 13881 O O . GLU D 1 331 ? 135.612 129.337 146.639 1.00 91.34 333 GLU D O 1
ATOM 13887 N N . ARG D 1 332 ? 133.587 129.454 145.665 1.00 88.13 334 ARG D N 1
ATOM 13888 C CA . ARG D 1 332 ? 133.513 128.011 145.470 1.00 87.96 334 ARG D CA 1
ATOM 13889 C C . ARG D 1 332 ? 134.603 127.534 144.517 1.00 87.27 334 ARG D C 1
ATOM 13890 O O . ARG D 1 332 ? 135.262 126.519 144.767 1.00 90.10 334 ARG D O 1
ATOM 13898 N N . VAL D 1 333 ? 134.805 128.257 143.415 1.00 79.38 335 VAL D N 1
ATOM 13899 C CA . VAL D 1 333 ? 135.831 127.871 142.450 1.00 85.15 335 VAL D CA 1
ATOM 13900 C C . VAL D 1 333 ? 137.212 127.938 143.091 1.00 86.28 335 VAL D C 1
ATOM 13901 O O . VAL D 1 333 ? 138.049 127.046 142.901 1.00 84.80 335 VAL D O 1
ATOM 13905 N N . CYS D 1 334 ? 137.473 128.997 143.862 1.00 86.60 336 CYS D N 1
ATOM 13906 C CA . CYS D 1 334 ? 138.767 129.120 144.523 1.00 85.48 336 CYS D CA 1
ATOM 13907 C C . CYS D 1 334 ? 138.978 128.015 145.550 1.00 89.24 336 CYS D C 1
ATOM 13908 O O . CYS D 1 334 ? 140.082 127.470 145.653 1.00 89.47 336 CYS D O 1
ATOM 13911 N N . ASN D 1 335 ? 137.937 127.663 146.308 1.00 95.33 337 ASN D N 1
ATOM 13912 C CA . ASN D 1 335 ? 138.070 126.588 147.286 1.00 94.30 337 ASN D CA 1
ATOM 13913 C C . ASN D 1 335 ? 138.290 125.248 146.597 1.00 90.92 337 ASN D C 1
ATOM 13914 O O . ASN D 1 335 ? 139.045 124.405 147.094 1.00 89.63 337 ASN D O 1
ATOM 13919 N N . LEU D 1 336 ? 137.648 125.035 145.447 1.00 85.37 338 LEU D N 1
ATOM 13920 C CA . LEU D 1 336 ? 137.863 123.798 144.704 1.00 82.56 338 LEU D CA 1
ATOM 13921 C C . LEU D 1 336 ? 139.286 123.725 144.165 1.00 83.41 338 LEU D C 1
ATOM 13922 O O . LEU D 1 336 ? 139.920 122.664 144.204 1.00 91.00 338 LEU D O 1
ATOM 13927 N N . ILE D 1 337 ? 139.808 124.846 143.663 1.00 80.15 339 ILE D N 1
ATOM 13928 C CA . ILE D 1 337 ? 141.195 124.873 143.204 1.00 83.75 339 ILE D CA 1
ATOM 13929 C C . ILE D 1 337 ? 142.140 124.592 144.366 1.00 84.08 339 ILE D C 1
ATOM 13930 O O . ILE D 1 337 ? 143.114 123.841 144.228 1.00 87.41 339 ILE D O 1
ATOM 13935 N N . ASP D 1 338 ? 141.867 125.188 145.529 1.00 86.36 340 ASP D N 1
ATOM 13936 C CA . ASP D 1 338 ? 142.700 124.938 146.701 1.00 87.76 340 ASP D CA 1
ATOM 13937 C C . ASP D 1 338 ? 142.670 123.467 147.094 1.00 90.98 340 ASP D C 1
ATOM 13938 O O . ASP D 1 338 ? 143.715 122.869 147.375 1.00 95.22 340 ASP D O 1
ATOM 13943 N N . SER D 1 339 ? 141.478 122.865 147.123 1.00 91.29 341 SER D N 1
ATOM 13944 C CA . SER D 1 339 ? 141.375 121.452 147.470 1.00 91.51 341 SER D CA 1
ATOM 13945 C C . SER D 1 339 ? 142.141 120.589 146.476 1.00 91.86 341 SER D C 1
ATOM 13946 O O . SER D 1 339 ? 142.870 119.672 146.871 1.00 94.06 341 SER D O 1
ATOM 13949 N N . GLY D 1 340 ? 141.988 120.867 145.180 1.00 87.83 342 GLY D N 1
ATOM 13950 C CA . GLY D 1 340 ? 142.762 120.142 144.187 1.00 87.79 342 GLY D CA 1
ATOM 13951 C C . GLY D 1 340 ? 144.255 120.272 144.415 1.00 86.37 342 GLY D C 1
ATOM 13952 O O . GLY D 1 340 ? 145.005 119.306 144.258 1.00 88.76 342 GLY D O 1
ATOM 13953 N N . THR D 1 341 ? 144.706 121.470 144.794 1.00 85.04 343 THR D N 1
ATOM 13954 C CA . THR D 1 341 ? 146.120 121.664 145.099 1.00 87.93 343 THR D CA 1
ATOM 13955 C C . THR D 1 341 ? 146.544 120.823 146.298 1.00 89.16 343 THR D C 1
ATOM 13956 O O . THR D 1 341 ? 147.637 120.246 146.303 1.00 93.67 343 THR D O 1
ATOM 13960 N N . LYS D 1 342 ? 145.691 120.744 147.322 1.00 89.37 344 LYS D N 1
ATOM 13961 C CA . LYS D 1 342 ? 146.036 119.975 148.514 1.00 90.12 344 LYS D CA 1
ATOM 13962 C C . LYS D 1 342 ? 146.188 118.492 148.202 1.00 91.05 344 LYS D C 1
ATOM 13963 O O . LYS D 1 342 ? 146.956 117.793 148.874 1.00 91.36 344 LYS D O 1
ATOM 13969 N N . GLU D 1 343 ? 145.473 117.995 147.196 1.00 91.87 345 GLU D N 1
ATOM 13970 C CA . GLU D 1 343 ? 145.459 116.576 146.869 1.00 88.31 345 GLU D CA 1
ATOM 13971 C C . GLU D 1 343 ? 146.575 116.179 145.910 1.00 91.44 345 GLU D C 1
ATOM 13972 O O . GLU D 1 343 ? 146.541 115.071 145.364 1.00 92.35 345 GLU D O 1
ATOM 13978 N N . GLY D 1 344 ? 147.558 117.051 145.692 1.00 94.69 346 GLY D N 1
ATOM 13979 C CA . GLY D 1 344 ? 148.707 116.729 144.873 1.00 92.30 346 GLY D CA 1
ATOM 13980 C C . GLY D 1 344 ? 148.670 117.267 143.460 1.00 92.13 346 GLY D C 1
ATOM 13981 O O . GLY D 1 344 ? 149.624 117.036 142.706 1.00 93.47 346 GLY D O 1
ATOM 13982 N N . ALA D 1 345 ? 147.610 117.971 143.073 1.00 89.35 347 ALA D N 1
ATOM 13983 C CA . ALA D 1 345 ? 147.527 118.503 141.723 1.00 87.88 347 ALA D CA 1
ATOM 13984 C C . ALA D 1 345 ? 148.556 119.612 141.519 1.00 90.98 347 ALA D C 1
ATOM 13985 O O . ALA D 1 345 ? 149.039 120.236 142.468 1.00 89.15 347 ALA D O 1
ATOM 13987 N N . SER D 1 346 ? 148.887 119.854 140.253 1.00 87.05 348 SER D N 1
ATOM 13988 C CA . SER D 1 346 ? 149.838 120.886 139.864 1.00 81.34 348 SER D CA 1
ATOM 13989 C C . SER D 1 346 ? 149.130 121.922 139.004 1.00 83.35 348 SER D C 1
ATOM 13990 O O . SER D 1 346 ? 148.596 121.592 137.939 1.00 87.30 348 SER D O 1
ATOM 13993 N N . ILE D 1 347 ? 149.127 123.169 139.465 1.00 82.58 349 ILE D N 1
ATOM 13994 C CA . ILE D 1 347 ? 148.491 124.266 138.745 1.00 84.63 349 ILE D CA 1
ATOM 13995 C C . ILE D 1 347 ? 149.530 124.915 137.840 1.00 83.57 349 ILE D C 1
ATOM 13996 O O . ILE D 1 347 ? 150.529 125.462 138.319 1.00 81.80 349 ILE D O 1
ATOM 14001 N N . LEU D 1 348 ? 149.293 124.855 136.530 1.00 76.95 350 LEU D N 1
ATOM 14002 C CA . LEU D 1 348 ? 150.183 125.483 135.561 1.00 78.03 350 LEU D CA 1
ATOM 14003 C C . LEU D 1 348 ? 149.856 126.957 135.362 1.00 76.47 350 LEU D C 1
ATOM 14004 O O . LEU D 1 348 ? 150.762 127.769 135.145 1.00 76.06 350 LEU D O 1
ATOM 14009 N N . LEU D 1 349 ? 148.576 127.317 135.431 1.00 77.38 351 LEU D N 1
ATOM 14010 C CA . LEU D 1 349 ? 148.130 128.697 135.296 1.00 77.50 351 LEU D CA 1
ATOM 14011 C C . LEU D 1 349 ? 147.119 128.991 136.393 1.00 78.06 351 LEU D C 1
ATOM 14012 O O . LEU D 1 349 ? 146.149 128.246 136.562 1.00 78.72 351 LEU D O 1
ATOM 14017 N N . ASP D 1 350 ? 147.349 130.071 137.136 1.00 77.75 352 ASP D N 1
ATOM 14018 C CA . ASP D 1 350 ? 146.505 130.457 138.260 1.00 77.35 352 ASP D CA 1
ATOM 14019 C C . ASP D 1 350 ? 145.916 131.836 137.994 1.00 85.70 352 ASP D C 1
ATOM 14020 O O . ASP D 1 350 ? 146.656 132.820 137.885 1.00 80.72 352 ASP D O 1
ATOM 14025 N N . GLY D 1 351 ? 144.588 131.902 137.894 1.00 91.70 353 GLY D N 1
ATOM 14026 C CA . GLY D 1 351 ? 143.882 133.151 137.689 1.00 88.94 353 GLY D CA 1
ATOM 14027 C C . GLY D 1 351 ? 143.034 133.609 138.853 1.00 86.39 353 GLY D C 1
ATOM 14028 O O . GLY D 1 351 ? 142.248 134.548 138.702 1.00 87.53 353 GLY D O 1
ATOM 14029 N N . ARG D 1 352 ? 143.170 132.967 140.016 1.00 90.46 354 ARG D N 1
ATOM 14030 C CA . ARG D 1 352 ? 142.343 133.329 141.163 1.00 92.33 354 ARG D CA 1
ATOM 14031 C C . ARG D 1 352 ? 142.621 134.755 141.624 1.00 91.36 354 ARG D C 1
ATOM 14032 O O . ARG D 1 352 ? 141.692 135.490 141.979 1.00 95.02 354 ARG D O 1
ATOM 14040 N N . LYS D 1 353 ? 143.889 135.165 141.626 1.00 87.69 355 LYS D N 1
ATOM 14041 C CA . LYS D 1 353 ? 144.286 136.489 142.083 1.00 89.27 355 LYS D CA 1
ATOM 14042 C C . LYS D 1 353 ? 144.324 137.516 140.953 1.00 90.50 355 LYS D C 1
ATOM 14043 O O . LYS D 1 353 ? 145.061 138.505 141.049 1.00 91.58 355 LYS D O 1
ATOM 14049 N N . ILE D 1 354 ? 143.546 137.308 139.890 1.00 92.01 356 ILE D N 1
ATOM 14050 C CA . ILE D 1 354 ? 143.514 138.265 138.792 1.00 92.07 356 ILE D CA 1
ATOM 14051 C C . ILE D 1 354 ? 142.741 139.509 139.217 1.00 91.83 356 ILE D C 1
ATOM 14052 O O . ILE D 1 354 ? 141.780 139.441 139.996 1.00 90.34 356 ILE D O 1
ATOM 14057 N N . LYS D 1 355 ? 143.165 140.661 138.700 1.00 101.37 357 LYS D N 1
ATOM 14058 C CA . LYS D 1 355 ? 142.521 141.938 138.979 1.00 100.92 357 LYS D CA 1
ATOM 14059 C C . LYS D 1 355 ? 142.327 142.690 137.672 1.00 98.13 357 LYS D C 1
ATOM 14060 O O . LYS D 1 355 ? 143.276 142.849 136.897 1.00 101.39 357 LYS D O 1
ATOM 14066 N N . VAL D 1 356 ? 141.103 143.150 137.433 1.00 88.29 358 VAL D N 1
ATOM 14067 C CA . VAL D 1 356 ? 140.754 143.841 136.197 1.00 92.68 358 VAL D CA 1
ATOM 14068 C C . VAL D 1 356 ? 140.754 145.342 136.453 1.00 93.90 358 VAL D C 1
ATOM 14069 O O . VAL D 1 356 ? 140.226 145.811 137.469 1.00 96.18 358 VAL D O 1
ATOM 14073 N N . LYS D 1 357 ? 141.346 146.097 135.530 1.00 89.05 359 LYS D N 1
ATOM 14074 C CA . LYS D 1 357 ? 141.361 147.549 135.640 1.00 90.12 359 LYS D CA 1
ATOM 14075 C C . LYS D 1 357 ? 139.943 148.098 135.539 1.00 94.39 359 LYS D C 1
ATOM 14076 O O . LYS D 1 357 ? 139.240 147.857 134.553 1.00 93.15 359 LYS D O 1
ATOM 14082 N N . GLY D 1 358 ? 139.525 148.841 136.564 1.00 96.22 360 GLY D N 1
ATOM 14083 C CA . GLY D 1 358 ? 138.215 149.452 136.588 1.00 95.54 360 GLY D CA 1
ATOM 14084 C C . GLY D 1 358 ? 137.098 148.556 137.077 1.00 94.86 360 GLY D C 1
ATOM 14085 O O . GLY D 1 358 ? 135.972 149.041 137.254 1.00 91.57 360 GLY D O 1
ATOM 14086 N N . TYR D 1 359 ? 137.365 147.273 137.301 1.00 91.38 361 TYR D N 1
ATOM 14087 C CA . TYR D 1 359 ? 136.355 146.323 137.758 1.00 90.77 361 TYR D CA 1
ATOM 14088 C C . TYR D 1 359 ? 136.915 145.489 138.905 1.00 90.02 361 TYR D C 1
ATOM 14089 O O . TYR D 1 359 ? 136.810 144.262 138.927 1.00 93.88 361 TYR D O 1
ATOM 14098 N N . GLU D 1 360 ? 137.526 146.165 139.881 1.00 91.43 362 GLU D N 1
ATOM 14099 C CA . GLU D 1 360 ? 138.110 145.464 141.018 1.00 93.64 362 GLU D CA 1
ATOM 14100 C C . GLU D 1 360 ? 137.056 144.769 141.869 1.00 91.47 362 GLU D C 1
ATOM 14101 O O . GLU D 1 360 ? 137.381 143.812 142.579 1.00 88.57 362 GLU D O 1
ATOM 14107 N N . ASN D 1 361 ? 135.806 145.225 141.815 1.00 84.01 363 ASN D N 1
ATOM 14108 C CA . ASN D 1 361 ? 134.726 144.633 142.593 1.00 85.59 363 ASN D CA 1
ATOM 14109 C C . ASN D 1 361 ? 134.028 143.491 141.866 1.00 84.01 363 ASN D C 1
ATOM 14110 O O . ASN D 1 361 ? 133.150 142.850 142.453 1.00 85.64 363 ASN D O 1
ATOM 14115 N N . GLY D 1 362 ? 134.392 143.220 140.615 1.00 75.94 364 GLY D N 1
ATOM 14116 C CA . GLY D 1 362 ? 133.734 142.170 139.869 1.00 74.83 364 GLY D CA 1
ATOM 14117 C C . GLY D 1 362 ? 134.237 140.788 140.242 1.00 77.06 364 GLY D C 1
ATOM 14118 O O . GLY D 1 362 ? 135.336 140.607 140.766 1.00 78.57 364 GLY D O 1
ATOM 14119 N N . ASN D 1 363 ? 133.400 139.792 139.959 1.00 81.40 365 ASN D N 1
ATOM 14120 C CA . ASN D 1 363 ? 133.722 138.392 140.234 1.00 77.90 365 ASN D CA 1
ATOM 14121 C C . ASN D 1 363 ? 134.557 137.755 139.130 1.00 80.25 365 ASN D C 1
ATOM 14122 O O . ASN D 1 363 ? 134.153 136.748 138.543 1.00 76.36 365 ASN D O 1
ATOM 14127 N N . PHE D 1 364 ? 135.723 138.321 138.831 1.00 84.96 366 PHE D N 1
ATOM 14128 C CA . PHE D 1 364 ? 136.552 137.821 137.744 1.00 79.73 366 PHE D CA 1
ATOM 14129 C C . PHE D 1 364 ? 137.512 136.748 138.241 1.00 79.14 366 PHE D C 1
ATOM 14130 O O . PHE D 1 364 ? 138.163 136.905 139.278 1.00 82.17 366 PHE D O 1
ATOM 14138 N N . VAL D 1 365 ? 137.592 135.652 137.491 1.00 81.91 367 VAL D N 1
ATOM 14139 C CA . VAL D 1 365 ? 138.546 134.579 137.747 1.00 84.03 367 VAL D CA 1
ATOM 14140 C C . VAL D 1 365 ? 139.228 134.242 136.430 1.00 82.50 367 VAL D C 1
ATOM 14141 O O . VAL D 1 365 ? 138.562 133.874 135.457 1.00 75.32 367 VAL D O 1
ATOM 14145 N N . GLY D 1 366 ? 140.549 134.370 136.396 1.00 81.42 368 GLY D N 1
ATOM 14146 C CA . GLY D 1 366 ? 141.296 134.167 135.177 1.00 75.46 368 GLY D CA 1
ATOM 14147 C C . GLY D 1 366 ? 141.364 132.708 134.787 1.00 81.18 368 GLY D C 1
ATOM 14148 O O . GLY D 1 366 ? 140.974 131.800 135.537 1.00 84.64 368 GLY D O 1
ATOM 14149 N N . PRO D 1 367 ? 141.867 132.460 133.578 1.00 78.36 369 PRO D N 1
ATOM 14150 C CA . PRO D 1 367 ? 142.012 131.074 133.115 1.00 72.05 369 PRO D CA 1
ATOM 14151 C C . PRO D 1 367 ? 142.874 130.261 134.070 1.00 74.83 369 PRO D C 1
ATOM 14152 O O . PRO D 1 367 ? 143.978 130.668 134.438 1.00 75.88 369 PRO D O 1
ATOM 14156 N N . THR D 1 368 ? 142.355 129.104 134.474 1.00 69.36 370 THR D N 1
ATOM 14157 C CA . THR D 1 368 ? 143.052 128.203 135.383 1.00 63.87 370 THR D CA 1
ATOM 14158 C C . THR D 1 368 ? 143.221 126.852 134.707 1.00 70.67 370 THR D C 1
ATOM 14159 O O . THR D 1 368 ? 142.263 126.311 134.145 1.00 68.37 370 THR D O 1
ATOM 14163 N N . ILE D 1 369 ? 144.436 126.314 134.763 1.00 71.29 371 ILE D N 1
ATOM 14164 C CA . ILE D 1 369 ? 144.761 125.014 134.187 1.00 69.10 371 ILE D CA 1
ATOM 14165 C C . ILE D 1 369 ? 145.386 124.162 135.281 1.00 65.78 371 ILE D C 1
ATOM 14166 O O . ILE D 1 369 ? 146.388 124.560 135.889 1.00 62.17 371 ILE D O 1
ATOM 14171 N N . ILE D 1 370 ? 144.796 122.997 135.531 1.00 73.64 372 ILE D N 1
ATOM 14172 C CA . ILE D 1 370 ? 145.283 122.054 136.529 1.00 76.28 372 ILE D CA 1
ATOM 14173 C C . ILE D 1 370 ? 145.739 120.793 135.810 1.00 71.60 372 ILE D C 1
ATOM 14174 O O . ILE D 1 370 ? 145.060 120.306 134.899 1.00 64.25 372 ILE D O 1
ATOM 14179 N N . SER D 1 371 ? 146.891 120.266 136.223 1.00 75.15 373 SER D N 1
ATOM 14180 C CA . SER D 1 371 ? 147.476 119.085 135.607 1.00 71.40 373 SER D CA 1
ATOM 14181 C C . SER D 1 371 ? 147.693 118.024 136.677 1.00 75.51 373 SER D C 1
ATOM 14182 O O . SER D 1 371 ? 147.514 118.269 137.873 1.00 76.33 373 SER D O 1
ATOM 14185 N N . ASN D 1 372 ? 148.084 116.831 136.230 1.00 78.39 374 ASN D N 1
ATOM 14186 C CA . ASN D 1 372 ? 148.318 115.698 137.124 1.00 75.48 374 ASN D CA 1
ATOM 14187 C C . ASN D 1 372 ? 147.058 115.326 137.899 1.00 76.56 374 ASN D C 1
ATOM 14188 O O . ASN D 1 372 ? 147.132 114.799 139.011 1.00 76.75 374 ASN D O 1
ATOM 14193 N N . VAL D 1 373 ? 145.889 115.598 137.316 1.00 70.02 375 VAL D N 1
ATOM 14194 C CA . VAL D 1 373 ? 144.631 115.320 137.995 1.00 66.89 375 VAL D CA 1
ATOM 14195 C C . VAL D 1 373 ? 144.280 113.846 137.843 1.00 73.67 375 VAL D C 1
ATOM 14196 O O . VAL D 1 373 ? 144.489 113.242 136.782 1.00 78.93 375 VAL D O 1
ATOM 14200 N N . LYS D 1 374 ? 143.744 113.256 138.916 1.00 77.04 376 LYS D N 1
ATOM 14201 C CA . LYS D 1 374 ? 143.307 111.869 138.919 1.00 80.56 376 LYS D CA 1
ATOM 14202 C C . LYS D 1 374 ? 141.791 111.788 139.081 1.00 79.53 376 LYS D C 1
ATOM 14203 O O . LYS D 1 374 ? 141.163 112.734 139.567 1.00 82.30 376 LYS D O 1
ATOM 14209 N N . PRO D 1 375 ? 141.170 110.674 138.680 1.00 79.16 377 PRO D N 1
ATOM 14210 C CA . PRO D 1 375 ? 139.707 110.564 138.809 1.00 82.97 377 PRO D CA 1
ATOM 14211 C C . PRO D 1 375 ? 139.203 110.654 140.240 1.00 87.88 377 PRO D C 1
ATOM 14212 O O . PRO D 1 375 ? 138.041 111.031 140.442 1.00 89.25 377 PRO D O 1
ATOM 14216 N N . ASN D 1 376 ? 140.028 110.328 141.231 1.00 88.12 378 ASN D N 1
ATOM 14217 C CA . ASN D 1 376 ? 139.602 110.306 142.625 1.00 86.60 378 ASN D CA 1
ATOM 14218 C C . ASN D 1 376 ? 139.776 111.648 143.325 1.00 88.43 378 ASN D C 1
ATOM 14219 O O . ASN D 1 376 ? 139.607 111.716 144.547 1.00 88.51 378 ASN D O 1
ATOM 14224 N N . MET D 1 377 ? 140.108 112.706 142.594 1.00 87.20 379 MET D N 1
ATOM 14225 C CA . MET D 1 377 ? 140.340 114.011 143.192 1.00 85.60 379 MET D CA 1
ATOM 14226 C C . MET D 1 377 ? 139.049 114.819 143.236 1.00 85.17 379 MET D C 1
ATOM 14227 O O . MET D 1 377 ? 138.140 114.623 142.425 1.00 86.34 379 MET D O 1
ATOM 14232 N N . THR D 1 378 ? 138.978 115.738 144.202 1.00 85.75 380 THR D N 1
ATOM 14233 C CA . THR D 1 378 ? 137.765 116.528 144.390 1.00 85.36 380 THR D CA 1
ATOM 14234 C C . THR D 1 378 ? 137.485 117.403 143.174 1.00 86.08 380 THR D C 1
ATOM 14235 O O . THR D 1 378 ? 136.355 117.450 142.675 1.00 85.66 380 THR D O 1
ATOM 14239 N N . CYS D 1 379 ? 138.507 118.110 142.684 1.00 87.25 381 CYS D N 1
ATOM 14240 C CA . CYS D 1 379 ? 138.322 118.976 141.525 1.00 84.51 381 CYS D CA 1
ATOM 14241 C C . CYS D 1 379 ? 137.796 118.215 140.316 1.00 83.08 381 CYS D C 1
ATOM 14242 O O . CYS D 1 379 ? 137.182 118.824 139.433 1.00 85.51 381 CYS D O 1
ATOM 14245 N N . TYR D 1 380 ? 138.020 116.902 140.257 1.00 79.84 382 TYR D N 1
ATOM 14246 C CA . TYR D 1 380 ? 137.533 116.107 139.135 1.00 80.05 382 TYR D CA 1
ATOM 14247 C C . TYR D 1 380 ? 136.094 115.655 139.354 1.00 81.96 382 TYR D C 1
ATOM 14248 O O . TYR D 1 380 ? 135.278 115.701 138.427 1.00 84.08 382 TYR D O 1
ATOM 14257 N N . LYS D 1 381 ? 135.766 115.214 140.570 1.00 80.99 383 LYS D N 1
ATOM 14258 C CA . LYS D 1 381 ? 134.421 114.724 140.847 1.00 79.15 383 LYS D CA 1
ATOM 14259 C C . LYS D 1 381 ? 133.402 115.853 140.931 1.00 82.38 383 LYS D C 1
ATOM 14260 O O . LYS D 1 381 ? 132.242 115.662 140.549 1.00 79.27 383 LYS D O 1
ATOM 14266 N N . GLU D 1 382 ? 133.807 117.021 141.421 1.00 89.79 384 GLU D N 1
ATOM 14267 C CA . GLU D 1 382 ? 132.887 118.138 141.578 1.00 82.90 384 GLU D CA 1
ATOM 14268 C C . GLU D 1 382 ? 132.838 118.974 140.306 1.00 83.78 384 GLU D C 1
ATOM 14269 O O . GLU D 1 382 ? 133.860 119.200 139.652 1.00 84.00 384 GLU D O 1
ATOM 14275 N N . GLU D 1 383 ? 131.637 119.434 139.959 1.00 82.97 385 GLU D N 1
ATOM 14276 C CA . GLU D 1 383 ? 131.441 120.282 138.788 1.00 80.77 385 GLU D CA 1
ATOM 14277 C C . GLU D 1 383 ? 131.948 121.683 139.108 1.00 80.11 385 GLU D C 1
ATOM 14278 O O . GLU D 1 383 ? 131.338 122.406 139.902 1.00 78.67 385 GLU D O 1
ATOM 14284 N N . ILE D 1 384 ? 133.064 122.070 138.489 1.00 74.41 386 ILE D N 1
ATOM 14285 C CA . ILE D 1 384 ? 133.636 123.387 138.753 1.00 73.73 386 ILE D CA 1
ATOM 14286 C C . ILE D 1 384 ? 132.714 124.478 138.224 1.00 76.09 386 ILE D C 1
ATOM 14287 O O . ILE D 1 384 ? 132.414 125.455 138.921 1.00 77.50 386 ILE D O 1
ATOM 14292 N N . PHE D 1 385 ? 132.250 124.329 136.983 1.00 74.14 387 PHE D N 1
ATOM 14293 C CA . PHE D 1 385 ? 131.349 125.300 136.364 1.00 72.15 387 PHE D CA 1
ATOM 14294 C C . PHE D 1 385 ? 131.994 126.683 136.307 1.00 73.96 387 PHE D C 1
ATOM 14295 O O . PHE D 1 385 ? 131.341 127.705 136.527 1.00 74.25 387 PHE D O 1
ATOM 14303 N N . GLY D 1 386 ? 133.292 126.714 136.011 1.00 64.80 388 GLY D N 1
ATOM 14304 C CA . GLY D 1 386 ? 134.031 127.951 135.944 1.00 54.69 388 GLY D CA 1
ATOM 14305 C C . GLY D 1 386 ? 135.215 127.860 135.003 1.00 60.76 388 GLY D C 1
ATOM 14306 O O . GLY D 1 386 ? 135.434 126.842 134.339 1.00 65.39 388 GLY D O 1
ATOM 14307 N N . PRO D 1 387 ? 136.006 128.933 134.928 1.00 66.03 389 PRO D N 1
ATOM 14308 C CA . PRO D 1 387 ? 137.178 128.953 134.033 1.00 64.13 389 PRO D CA 1
ATOM 14309 C C . PRO D 1 387 ? 138.342 128.131 134.580 1.00 70.55 389 PRO D C 1
ATOM 14310 O O . PRO D 1 387 ? 139.424 128.646 134.877 1.00 75.53 389 PRO D O 1
ATOM 14314 N N . VAL D 1 388 ? 138.116 126.827 134.719 1.00 67.45 390 VAL D N 1
ATOM 14315 C CA . VAL D 1 388 ? 139.114 125.895 135.228 1.00 60.25 390 VAL D CA 1
ATOM 14316 C C . VAL D 1 388 ? 139.172 124.700 134.288 1.00 58.32 390 VAL D C 1
ATOM 14317 O O . VAL D 1 388 ? 138.131 124.214 133.831 1.00 61.01 390 VAL D O 1
ATOM 14321 N N . LEU D 1 389 ? 140.382 124.231 134.000 1.00 61.15 391 LEU D N 1
ATOM 14322 C CA . LEU D 1 389 ? 140.602 123.084 133.128 1.00 65.08 391 LEU D CA 1
ATOM 14323 C C . LEU D 1 389 ? 141.512 122.091 133.839 1.00 68.54 391 LEU D C 1
ATOM 14324 O O . LEU D 1 389 ? 142.678 122.397 134.110 1.00 67.68 391 LEU D O 1
ATOM 14329 N N . VAL D 1 390 ? 140.979 120.909 134.136 1.00 63.41 392 VAL D N 1
ATOM 14330 C CA . VAL D 1 390 ? 141.746 119.822 134.734 1.00 59.12 392 VAL D CA 1
ATOM 14331 C C . VAL D 1 390 ? 142.198 118.890 133.620 1.00 69.40 392 VAL D C 1
ATOM 14332 O O . VAL D 1 390 ? 141.380 118.429 132.814 1.00 62.97 392 VAL D O 1
ATOM 14336 N N . VAL D 1 391 ? 143.498 118.614 133.570 1.00 72.76 393 VAL D N 1
ATOM 14337 C CA . VAL D 1 391 ? 144.105 117.835 132.497 1.00 67.82 393 VAL D CA 1
ATOM 14338 C C . VAL D 1 391 ? 144.535 116.487 133.057 1.00 70.24 393 VAL D C 1
ATOM 14339 O O . VAL D 1 391 ? 145.166 116.420 134.119 1.00 70.24 393 VAL D O 1
ATOM 14343 N N . LEU D 1 392 ? 144.193 115.418 132.342 1.00 72.89 394 LEU D N 1
ATOM 14344 C CA . LEU D 1 392 ? 144.618 114.069 132.677 1.00 66.02 394 LEU D CA 1
ATOM 14345 C C . LEU D 1 392 ? 145.461 113.512 131.538 1.00 63.86 394 LEU D C 1
ATOM 14346 O O . LEU D 1 392 ? 145.359 113.962 130.393 1.00 67.85 394 LEU D O 1
ATOM 14351 N N . GLU D 1 393 ? 146.296 112.527 131.862 1.00 64.48 395 GLU D N 1
ATOM 14352 C CA . GLU D 1 393 ? 147.206 111.927 130.898 1.00 66.39 395 GLU D CA 1
ATOM 14353 C C . GLU D 1 393 ? 147.040 110.415 130.907 1.00 67.20 395 GLU D C 1
ATOM 14354 O O . GLU D 1 393 ? 146.932 109.799 131.971 1.00 70.96 395 GLU D O 1
ATOM 14360 N N . THR D 1 394 ? 147.023 109.825 129.713 1.00 58.08 396 THR D N 1
ATOM 14361 C CA . THR D 1 394 ? 146.905 108.386 129.544 1.00 64.05 396 THR D CA 1
ATOM 14362 C C . THR D 1 394 ? 147.866 107.925 128.457 1.00 68.09 396 THR D C 1
ATOM 14363 O O . THR D 1 394 ? 148.220 108.688 127.554 1.00 71.04 396 THR D O 1
ATOM 14367 N N . GLU D 1 395 ? 148.285 106.662 128.552 1.00 68.11 397 GLU D N 1
ATOM 14368 C CA . GLU D 1 395 ? 149.221 106.106 127.583 1.00 64.94 397 GLU D CA 1
ATOM 14369 C C . GLU D 1 395 ? 148.530 105.543 126.348 1.00 67.34 397 GLU D C 1
ATOM 14370 O O . GLU D 1 395 ? 149.161 105.455 125.290 1.00 70.39 397 GLU D O 1
ATOM 14376 N N . THR D 1 396 ? 147.258 105.162 126.454 1.00 62.91 398 THR D N 1
ATOM 14377 C CA . THR D 1 396 ? 146.530 104.577 125.338 1.00 59.48 398 THR D CA 1
ATOM 14378 C C . THR D 1 396 ? 145.119 105.146 125.302 1.00 56.16 398 THR D C 1
ATOM 14379 O O . THR D 1 396 ? 144.618 105.689 126.289 1.00 59.35 398 THR D O 1
ATOM 14383 N N . LEU D 1 397 ? 144.481 105.011 124.137 1.00 57.94 399 LEU D N 1
ATOM 14384 C CA . LEU D 1 397 ? 143.107 105.478 123.988 1.00 56.09 399 LEU D CA 1
ATOM 14385 C C . LEU D 1 397 ? 142.141 104.651 124.826 1.00 53.93 399 LEU D C 1
ATOM 14386 O O . LEU D 1 397 ? 141.114 105.171 125.279 1.00 54.55 399 LEU D O 1
ATOM 14391 N N . ASP D 1 398 ? 142.443 103.367 125.034 1.00 59.12 400 ASP D N 1
ATOM 14392 C CA . ASP D 1 398 ? 141.577 102.531 125.858 1.00 56.36 400 ASP D CA 1
ATOM 14393 C C . ASP D 1 398 ? 141.480 103.079 127.275 1.00 61.30 400 ASP D C 1
ATOM 14394 O O . ASP D 1 398 ? 140.403 103.070 127.882 1.00 65.89 400 ASP D O 1
ATOM 14399 N N . GLU D 1 399 ? 142.596 103.572 127.817 1.00 60.51 401 GLU D N 1
ATOM 14400 C CA . GLU D 1 399 ? 142.572 104.148 129.157 1.00 59.48 401 GLU D CA 1
ATOM 14401 C C . GLU D 1 399 ? 141.700 105.396 129.204 1.00 62.22 401 GLU D C 1
ATOM 14402 O O . GLU D 1 399 ? 140.950 105.603 130.164 1.00 69.68 401 GLU D O 1
ATOM 14408 N N . ALA D 1 400 ? 141.781 106.241 128.173 1.00 50.97 402 ALA D N 1
ATOM 14409 C CA . ALA D 1 400 ? 140.938 107.432 128.134 1.00 44.07 402 ALA D CA 1
ATOM 14410 C C . ALA D 1 400 ? 139.464 107.059 128.043 1.00 50.30 402 ALA D C 1
ATOM 14411 O O . ALA D 1 400 ? 138.620 107.668 128.711 1.00 55.04 402 ALA D O 1
ATOM 14413 N N . ILE D 1 401 ? 139.136 106.060 127.221 1.00 52.86 403 ILE D N 1
ATOM 14414 C CA . ILE D 1 401 ? 137.748 105.621 127.109 1.00 40.72 403 ILE D CA 1
ATOM 14415 C C . ILE D 1 401 ? 137.260 105.070 128.442 1.00 47.87 403 ILE D C 1
ATOM 14416 O O . ILE D 1 401 ? 136.120 105.315 128.854 1.00 62.93 403 ILE D O 1
ATOM 14421 N N . GLN D 1 402 ? 138.116 104.323 129.142 1.00 54.86 404 GLN D N 1
ATOM 14422 C CA . GLN D 1 402 ? 137.734 103.781 130.442 1.00 56.13 404 GLN D CA 1
ATOM 14423 C C . GLN D 1 402 ? 137.503 104.899 131.450 1.00 58.05 404 GLN D C 1
ATOM 14424 O O . GLN D 1 402 ? 136.554 104.853 132.241 1.00 72.00 404 GLN D O 1
ATOM 14430 N N . ILE D 1 403 ? 138.368 105.915 131.438 1.00 52.00 405 ILE D N 1
ATOM 14431 C CA . ILE D 1 403 ? 138.198 107.049 132.344 1.00 50.78 405 ILE D CA 1
ATOM 14432 C C . ILE D 1 403 ? 136.884 107.763 132.054 1.00 47.13 405 ILE D C 1
ATOM 14433 O O . ILE D 1 403 ? 136.144 108.141 132.970 1.00 51.95 405 ILE D O 1
ATOM 14438 N N . VAL D 1 404 ? 136.576 107.960 130.771 1.00 46.08 406 VAL D N 1
ATOM 14439 C CA . VAL D 1 404 ? 135.339 108.646 130.407 1.00 48.33 406 VAL D CA 1
ATOM 14440 C C . VAL D 1 404 ? 134.127 107.824 130.830 1.00 55.64 406 VAL D C 1
ATOM 14441 O O . VAL D 1 404 ? 133.124 108.371 131.303 1.00 59.17 406 VAL D O 1
ATOM 14445 N N . ASN D 1 405 ? 134.197 106.501 130.668 1.00 50.92 407 ASN D N 1
ATOM 14446 C CA . ASN D 1 405 ? 133.068 105.655 131.040 1.00 45.37 407 ASN D CA 1
ATOM 14447 C C . ASN D 1 405 ? 132.880 105.600 132.551 1.00 49.81 407 ASN D C 1
ATOM 14448 O O . ASN D 1 405 ? 131.741 105.553 133.030 1.00 55.80 407 ASN D O 1
ATOM 14453 N N . ASN D 1 406 ? 133.974 105.605 133.314 1.00 57.55 408 ASN D N 1
ATOM 14454 C CA . ASN D 1 406 ? 133.866 105.572 134.767 1.00 56.54 408 ASN D CA 1
ATOM 14455 C C . ASN D 1 406 ? 133.281 106.859 135.330 1.00 64.11 408 ASN D C 1
ATOM 14456 O O . ASN D 1 406 ? 132.672 106.830 136.404 1.00 67.49 408 ASN D O 1
ATOM 14461 N N . ASN D 1 407 ? 133.451 107.977 134.637 1.00 66.01 409 ASN D N 1
ATOM 14462 C CA . ASN D 1 407 ? 132.903 109.238 135.118 1.00 64.54 409 ASN D CA 1
ATOM 14463 C C . ASN D 1 407 ? 131.381 109.203 135.027 1.00 67.74 409 ASN D C 1
ATOM 14464 O O . ASN D 1 407 ? 130.838 108.768 134.004 1.00 67.28 409 ASN D O 1
ATOM 14469 N N . PRO D 1 408 ? 130.656 109.649 136.060 1.00 67.57 410 PRO D N 1
ATOM 14470 C CA . PRO D 1 408 ? 129.189 109.580 136.001 1.00 64.72 410 PRO D CA 1
ATOM 14471 C C . PRO D 1 408 ? 128.595 110.566 135.009 1.00 67.66 410 PRO D C 1
ATOM 14472 O O . PRO D 1 408 ? 127.686 110.219 134.247 1.00 64.55 410 PRO D O 1
ATOM 14476 N N . TYR D 1 409 ? 129.105 111.793 135.002 1.00 70.85 411 TYR D N 1
ATOM 14477 C CA . TYR D 1 409 ? 128.576 112.819 134.118 1.00 66.95 411 TYR D CA 1
ATOM 14478 C C . TYR D 1 409 ? 129.013 112.562 132.682 1.00 69.25 411 TYR D C 1
ATOM 14479 O O . TYR D 1 409 ? 130.205 112.460 132.379 1.00 75.40 411 TYR D O 1
ATOM 14488 N N . GLY D 1 410 ? 128.029 112.462 131.793 1.00 65.42 412 GLY D N 1
ATOM 14489 C CA . GLY D 1 410 ? 128.286 112.171 130.397 1.00 65.24 412 GLY D CA 1
ATOM 14490 C C . GLY D 1 410 ? 127.486 113.050 129.459 1.00 67.08 412 GLY D C 1
ATOM 14491 O O . GLY D 1 410 ? 127.097 112.618 128.371 1.00 68.91 412 GLY D O 1
ATOM 14492 N N . ASN D 1 411 ? 127.226 114.288 129.883 1.00 65.43 413 ASN D N 1
ATOM 14493 C CA . ASN D 1 411 ? 126.450 115.208 129.057 1.00 65.59 413 ASN D CA 1
ATOM 14494 C C . ASN D 1 411 ? 127.021 115.308 127.649 1.00 65.14 413 ASN D C 1
ATOM 14495 O O . ASN D 1 411 ? 126.270 115.446 126.676 1.00 66.17 413 ASN D O 1
ATOM 14500 N N . GLY D 1 412 ? 128.340 115.249 127.522 1.00 64.82 414 GLY D N 1
ATOM 14501 C CA . GLY D 1 412 ? 128.969 115.329 126.221 1.00 58.84 414 GLY D CA 1
ATOM 14502 C C . GLY D 1 412 ? 130.456 115.088 126.329 1.00 58.96 414 GLY D C 1
ATOM 14503 O O . GLY D 1 412 ? 131.041 115.158 127.415 1.00 60.54 414 GLY D O 1
ATOM 14504 N N . THR D 1 413 ? 131.059 114.797 125.180 1.00 56.72 415 THR D N 1
ATOM 14505 C CA . THR D 1 413 ? 132.492 114.556 125.106 1.00 56.90 415 THR D CA 1
ATOM 14506 C C . THR D 1 413 ? 132.951 114.835 123.685 1.00 55.87 415 THR D C 1
ATOM 14507 O O . THR D 1 413 ? 132.152 114.834 122.744 1.00 49.98 415 THR D O 1
ATOM 14511 N N . ALA D 1 414 ? 134.250 115.080 123.541 1.00 49.60 416 ALA D N 1
ATOM 14512 C CA . ALA D 1 414 ? 134.847 115.367 122.247 1.00 36.35 416 ALA D CA 1
ATOM 14513 C C . ALA D 1 414 ? 136.213 114.705 122.150 1.00 44.78 416 ALA D C 1
ATOM 14514 O O . ALA D 1 414 ? 136.964 114.646 123.128 1.00 40.28 416 ALA D O 1
ATOM 14516 N N . ILE D 1 415 ? 136.525 114.206 120.957 1.00 43.61 417 ILE D N 1
ATOM 14517 C CA . ILE D 1 415 ? 137.814 113.594 120.663 1.00 40.61 417 ILE D CA 1
ATOM 14518 C C . ILE D 1 415 ? 138.400 114.280 119.437 1.00 44.38 417 ILE D C 1
ATOM 14519 O O . ILE D 1 415 ? 137.726 114.420 118.411 1.00 42.83 417 ILE D O 1
ATOM 14524 N N . PHE D 1 416 ? 139.654 114.706 119.550 1.00 44.80 418 PHE D N 1
ATOM 14525 C CA . PHE D 1 416 ? 140.360 115.392 118.476 1.00 37.38 418 PHE D CA 1
ATOM 14526 C C . PHE D 1 416 ? 141.351 114.421 117.851 1.00 50.31 418 PHE D C 1
ATOM 14527 O O . PHE D 1 416 ? 142.213 113.875 118.548 1.00 57.58 418 PHE D O 1
ATOM 14535 N N . THR D 1 417 ? 141.224 114.205 116.545 1.00 51.95 419 THR D N 1
ATOM 14536 C CA . THR D 1 417 ? 142.098 113.282 115.835 1.00 43.10 419 THR D CA 1
ATOM 14537 C C . THR D 1 417 ? 141.843 113.425 114.343 1.00 47.30 419 THR D C 1
ATOM 14538 O O . THR D 1 417 ? 140.754 113.822 113.917 1.00 54.86 419 THR D O 1
ATOM 14542 N N . THR D 1 418 ? 142.864 113.093 113.556 1.00 48.84 420 THR D N 1
ATOM 14543 C CA . THR D 1 418 ? 142.778 113.114 112.103 1.00 41.07 420 THR D CA 1
ATOM 14544 C C . THR D 1 418 ? 142.622 111.719 111.511 1.00 45.46 420 THR D C 1
ATOM 14545 O O . THR D 1 418 ? 142.654 111.569 110.285 1.00 50.44 420 THR D O 1
ATOM 14549 N N . ASN D 1 419 ? 142.455 110.700 112.350 1.00 53.94 421 ASN D N 1
ATOM 14550 C CA . ASN D 1 419 ? 142.301 109.319 111.910 1.00 39.02 421 ASN D CA 1
ATOM 14551 C C . ASN D 1 419 ? 140.852 108.900 112.117 1.00 41.91 421 ASN D C 1
ATOM 14552 O O . ASN D 1 419 ? 140.322 109.015 113.228 1.00 55.84 421 ASN D O 1
ATOM 14557 N N . GLY D 1 420 ? 140.216 108.416 111.050 1.00 47.33 422 GLY D N 1
ATOM 14558 C CA . GLY D 1 420 ? 138.818 108.032 111.148 1.00 34.10 422 GLY D CA 1
ATOM 14559 C C . GLY D 1 420 ? 138.595 106.839 112.058 1.00 33.75 422 GLY D C 1
ATOM 14560 O O . GLY D 1 420 ? 137.578 106.760 112.753 1.00 49.88 422 GLY D O 1
ATOM 14561 N N . ALA D 1 421 ? 139.537 105.893 112.066 1.00 37.52 423 ALA D N 1
ATOM 14562 C CA . ALA D 1 421 ? 139.376 104.704 112.896 1.00 44.63 423 ALA D CA 1
ATOM 14563 C C . ALA D 1 421 ? 139.336 105.066 114.374 1.00 54.58 423 ALA D C 1
ATOM 14564 O O . ALA D 1 421 ? 138.504 104.545 115.125 1.00 56.17 423 ALA D O 1
ATOM 14566 N N . THR D 1 422 ? 140.231 105.953 114.812 1.00 52.83 424 THR D N 1
ATOM 14567 C CA . THR D 1 422 ? 140.235 106.372 116.210 1.00 34.40 424 THR D CA 1
ATOM 14568 C C . THR D 1 422 ? 138.922 107.052 116.580 1.00 23.96 424 THR D C 1
ATOM 14569 O O . THR D 1 422 ? 138.340 106.777 117.637 1.00 44.61 424 THR D O 1
ATOM 14573 N N . ALA D 1 423 ? 138.441 107.949 115.717 1.00 27.96 425 ALA D N 1
ATOM 14574 C CA . ALA D 1 423 ? 137.193 108.651 115.999 1.00 29.22 425 ALA D CA 1
ATOM 14575 C C . ALA D 1 423 ? 136.024 107.680 116.088 1.00 32.04 425 ALA D C 1
ATOM 14576 O O . ALA D 1 423 ? 135.184 107.789 116.989 1.00 44.15 425 ALA D O 1
ATOM 14578 N N . ARG D 1 424 ? 135.949 106.725 115.159 1.00 46.80 426 ARG D N 1
ATOM 14579 C CA . ARG D 1 424 ? 134.858 105.756 115.180 1.00 44.31 426 ARG D CA 1
ATOM 14580 C C . ARG D 1 424 ? 134.931 104.887 116.430 1.00 50.37 426 ARG D C 1
ATOM 14581 O O . ARG D 1 424 ? 133.914 104.640 117.089 1.00 59.29 426 ARG D O 1
ATOM 14589 N N . LYS D 1 425 ? 136.131 104.412 116.770 1.00 49.53 427 LYS D N 1
ATOM 14590 C CA . LYS D 1 425 ? 136.301 103.612 117.978 1.00 43.49 427 LYS D CA 1
ATOM 14591 C C . LYS D 1 425 ? 135.840 104.381 119.208 1.00 47.54 427 LYS D C 1
ATOM 14592 O O . LYS D 1 425 ? 135.123 103.843 120.060 1.00 63.48 427 LYS D O 1
ATOM 14598 N N . TYR D 1 426 ? 136.246 105.647 119.320 1.00 45.70 428 TYR D N 1
ATOM 14599 C CA . TYR D 1 426 ? 135.854 106.446 120.476 1.00 48.93 428 TYR D CA 1
ATOM 14600 C C . TYR D 1 426 ? 134.343 106.634 120.521 1.00 45.40 428 TYR D C 1
ATOM 14601 O O . TYR D 1 426 ? 133.708 106.416 121.559 1.00 55.08 428 TYR D O 1
ATOM 14610 N N . ALA D 1 427 ? 133.745 107.037 119.397 1.00 44.81 429 ALA D N 1
ATOM 14611 C CA . ALA D 1 427 ? 132.308 107.278 119.364 1.00 34.82 429 ALA D CA 1
ATOM 14612 C C . ALA D 1 427 ? 131.502 106.014 119.629 1.00 40.98 429 ALA D C 1
ATOM 14613 O O . ALA D 1 427 ? 130.375 106.106 120.126 1.00 40.61 429 ALA D O 1
ATOM 14615 N N . HIS D 1 428 ? 132.048 104.840 119.312 1.00 47.73 430 HIS D N 1
ATOM 14616 C CA . HIS D 1 428 ? 131.321 103.593 119.518 1.00 49.84 430 HIS D CA 1
ATOM 14617 C C . HIS D 1 428 ? 131.506 103.035 120.925 1.00 52.85 430 HIS D C 1
ATOM 14618 O O . HIS D 1 428 ? 130.571 102.453 121.485 1.00 57.17 430 HIS D O 1
ATOM 14625 N N . LEU D 1 429 ? 132.693 103.200 121.509 1.00 41.54 431 LEU D N 1
ATOM 14626 C CA . LEU D 1 429 ? 132.979 102.638 122.823 1.00 40.15 431 LEU D CA 1
ATOM 14627 C C . LEU D 1 429 ? 132.670 103.594 123.966 1.00 40.41 431 LEU D C 1
ATOM 14628 O O . LEU D 1 429 ? 132.382 103.132 125.077 1.00 45.94 431 LEU D O 1
ATOM 14633 N N . VAL D 1 430 ? 132.719 104.900 123.730 1.00 46.40 432 VAL D N 1
ATOM 14634 C CA . VAL D 1 430 ? 132.476 105.875 124.787 1.00 45.92 432 VAL D CA 1
ATOM 14635 C C . VAL D 1 430 ? 130.999 105.846 125.157 1.00 55.67 432 VAL D C 1
ATOM 14636 O O . VAL D 1 430 ? 130.126 105.797 124.282 1.00 48.77 432 VAL D O 1
ATOM 14640 N N . ASP D 1 431 ? 130.716 105.871 126.458 1.00 65.94 433 ASP D N 1
ATOM 14641 C CA . ASP D 1 431 ? 129.340 105.875 126.955 1.00 58.72 433 ASP D CA 1
ATOM 14642 C C . ASP D 1 431 ? 128.882 107.310 127.225 1.00 66.76 433 ASP D C 1
ATOM 14643 O O . ASP D 1 431 ? 128.671 107.732 128.361 1.00 69.83 433 ASP D O 1
ATOM 14648 N N . VAL D 1 432 ? 128.727 108.060 126.137 1.00 69.14 434 VAL D N 1
ATOM 14649 C CA . VAL D 1 432 ? 128.322 109.459 126.191 1.00 61.98 434 VAL D CA 1
ATOM 14650 C C . VAL D 1 432 ? 127.320 109.714 125.075 1.00 61.23 434 VAL D C 1
ATOM 14651 O O . VAL D 1 432 ? 127.528 109.295 123.931 1.00 68.99 434 VAL D O 1
ATOM 14655 N N . GLY D 1 433 ? 126.230 110.410 125.409 1.00 47.01 435 GLY D N 1
ATOM 14656 C CA . GLY D 1 433 ? 125.179 110.659 124.438 1.00 48.70 435 GLY D CA 1
ATOM 14657 C C . GLY D 1 433 ? 125.490 111.746 123.433 1.00 53.97 435 GLY D C 1
ATOM 14658 O O . GLY D 1 433 ? 124.805 111.839 122.410 1.00 58.48 435 GLY D O 1
ATOM 14659 N N . GLN D 1 434 ? 126.501 112.571 123.698 1.00 52.39 436 GLN D N 1
ATOM 14660 C CA . GLN D 1 434 ? 126.909 113.640 122.791 1.00 45.00 436 GLN D CA 1
ATOM 14661 C C . GLN D 1 434 ? 128.413 113.542 122.585 1.00 58.43 436 GLN D C 1
ATOM 14662 O O . GLN D 1 434 ? 129.191 113.964 123.446 1.00 61.87 436 GLN D O 1
ATOM 14668 N N . VAL D 1 435 ? 128.820 112.992 121.444 1.00 52.23 437 VAL D N 1
ATOM 14669 C CA . VAL D 1 435 ? 130.226 112.811 121.105 1.00 49.69 437 VAL D CA 1
ATOM 14670 C C . VAL D 1 435 ? 130.597 113.821 120.031 1.00 57.33 437 VAL D C 1
ATOM 14671 O O . VAL D 1 435 ? 129.781 114.146 119.160 1.00 51.16 437 VAL D O 1
ATOM 14675 N N . GLY D 1 436 ? 131.828 114.321 120.097 1.00 57.12 438 GLY D N 1
ATOM 14676 C CA . GLY D 1 436 ? 132.309 115.288 119.130 1.00 40.44 438 GLY D CA 1
ATOM 14677 C C . GLY D 1 436 ? 133.634 114.892 118.515 1.00 50.72 438 GLY D C 1
ATOM 14678 O O . GLY D 1 436 ? 134.588 114.573 119.231 1.00 54.89 438 GLY D O 1
ATOM 14679 N N . VAL D 1 437 ? 133.707 114.906 117.188 1.00 54.60 439 VAL D N 1
ATOM 14680 C CA . VAL D 1 437 ? 134.929 114.586 116.460 1.00 54.25 439 VAL D CA 1
ATOM 14681 C C . VAL D 1 437 ? 135.493 115.908 115.953 1.00 52.32 439 VAL D C 1
ATOM 14682 O O . VAL D 1 437 ? 134.974 116.497 115.000 1.00 58.95 439 VAL D O 1
ATOM 14686 N N . ASN D 1 438 ? 136.559 116.379 116.597 1.00 42.72 440 ASN D N 1
ATOM 14687 C CA . ASN D 1 438 ? 137.190 117.665 116.314 1.00 45.14 440 ASN D CA 1
ATOM 14688 C C . ASN D 1 438 ? 136.280 118.847 116.627 1.00 56.50 440 ASN D C 1
ATOM 14689 O O . ASN D 1 438 ? 136.598 119.983 116.255 1.00 61.62 440 ASN D O 1
ATOM 14694 N N . VAL D 1 439 ? 135.161 118.613 117.299 1.00 48.26 441 VAL D N 1
ATOM 14695 C CA . VAL D 1 439 ? 134.227 119.660 117.705 1.00 49.21 441 VAL D CA 1
ATOM 14696 C C . VAL D 1 439 ? 134.256 119.737 119.228 1.00 50.72 441 VAL D C 1
ATOM 14697 O O . VAL D 1 439 ? 133.857 118.773 119.895 1.00 52.10 441 VAL D O 1
ATOM 14701 N N . PRO D 1 440 ? 134.711 120.845 119.821 1.00 53.56 442 PRO D N 1
ATOM 14702 C CA . PRO D 1 440 ? 134.822 120.892 121.284 1.00 47.77 442 PRO D CA 1
ATOM 14703 C C . PRO D 1 440 ? 133.470 121.006 121.969 1.00 53.14 442 PRO D C 1
ATOM 14704 O O . PRO D 1 440 ? 133.259 120.436 123.043 1.00 53.73 442 PRO D O 1
ATOM 14708 N N . ILE D 1 441 ? 132.550 121.741 121.353 1.00 60.80 443 ILE D N 1
ATOM 14709 C CA . ILE D 1 441 ? 131.209 121.932 121.899 1.00 56.32 443 ILE D CA 1
ATOM 14710 C C . ILE D 1 441 ? 130.218 121.186 121.013 1.00 60.38 443 ILE D C 1
ATOM 14711 O O . ILE D 1 441 ? 129.624 121.789 120.107 1.00 63.26 443 ILE D O 1
ATOM 14716 N N . PRO D 1 442 ? 130.008 119.884 121.228 1.00 55.08 444 PRO D N 1
ATOM 14717 C CA . PRO D 1 442 ? 129.089 119.135 120.361 1.00 49.81 444 PRO D CA 1
ATOM 14718 C C . PRO D 1 442 ? 127.626 119.358 120.712 1.00 46.40 444 PRO D C 1
ATOM 14719 O O . PRO D 1 442 ? 126.871 118.397 120.891 1.00 46.54 444 PRO D O 1
ATOM 14723 N N . VAL D 1 443 ? 127.214 120.618 120.815 1.00 50.73 445 VAL D N 1
ATOM 14724 C CA . VAL D 1 443 ? 125.820 120.956 121.092 1.00 52.20 445 VAL D CA 1
ATOM 14725 C C . VAL D 1 443 ? 124.993 120.646 119.849 1.00 60.43 445 VAL D C 1
ATOM 14726 O O . VAL D 1 443 ? 125.187 121.291 118.809 1.00 55.54 445 VAL D O 1
ATOM 14730 N N . PRO D 1 444 ? 124.072 119.682 119.895 1.00 57.06 446 PRO D N 1
ATOM 14731 C CA . PRO D 1 444 ? 123.270 119.390 118.702 1.00 48.99 446 PRO D CA 1
ATOM 14732 C C . PRO D 1 444 ? 122.417 120.582 118.300 1.00 52.05 446 PRO D C 1
ATOM 14733 O O . PRO D 1 444 ? 121.860 121.287 119.146 1.00 60.33 446 PRO D O 1
ATOM 14737 N N . LEU D 1 445 ? 122.320 120.803 116.993 1.00 54.92 447 LEU D N 1
ATOM 14738 C CA . LEU D 1 445 ? 121.467 121.863 116.487 1.00 58.70 447 LEU D CA 1
ATOM 14739 C C . LEU D 1 445 ? 120.008 121.564 116.834 1.00 56.97 447 LEU D C 1
ATOM 14740 O O . LEU D 1 445 ? 119.660 120.425 117.156 1.00 57.24 447 LEU D O 1
ATOM 14745 N N . PRO D 1 446 ? 119.135 122.573 116.782 1.00 53.62 448 PRO D N 1
ATOM 14746 C CA . PRO D 1 446 ? 117.742 122.354 117.206 1.00 50.49 448 PRO D CA 1
ATOM 14747 C C . PRO D 1 446 ? 117.044 121.235 116.458 1.00 52.42 448 PRO D C 1
ATOM 14748 O O . PRO D 1 446 ? 116.170 120.576 117.036 1.00 61.72 448 PRO D O 1
ATOM 14752 N N . MET D 1 447 ? 117.395 120.997 115.193 1.00 59.00 449 MET D N 1
ATOM 14753 C CA . MET D 1 447 ? 116.772 119.907 114.452 1.00 60.10 449 MET D CA 1
ATOM 14754 C C . MET D 1 447 ? 117.054 118.561 115.106 1.00 63.71 449 MET D C 1
ATOM 14755 O O . MET D 1 447 ? 116.220 117.651 115.035 1.00 65.80 449 MET D O 1
ATOM 14760 N N . PHE D 1 448 ? 118.212 118.416 115.743 1.00 49.01 450 PHE D N 1
ATOM 14761 C CA . PHE D 1 448 ? 118.516 117.238 116.540 1.00 43.87 450 PHE D CA 1
ATOM 14762 C C . PHE D 1 448 ? 118.191 117.504 118.004 1.00 59.87 450 PHE D C 1
ATOM 14763 O O . PHE D 1 448 ? 118.153 118.652 118.453 1.00 69.56 450 PHE D O 1
ATOM 14771 N N . SER D 1 449 ? 117.951 116.427 118.744 1.00 60.71 451 SER D N 1
ATOM 14772 C CA . SER D 1 449 ? 117.595 116.539 120.149 1.00 53.55 451 SER D CA 1
ATOM 14773 C C . SER D 1 449 ? 118.840 116.518 121.028 1.00 50.03 451 SER D C 1
ATOM 14774 O O . SER D 1 449 ? 119.880 115.962 120.661 1.00 60.43 451 SER D O 1
ATOM 14777 N N . PHE D 1 450 ? 118.727 117.145 122.197 1.00 50.62 452 PHE D N 1
ATOM 14778 C CA . PHE D 1 450 ? 119.781 117.082 123.205 1.00 56.97 452 PHE D CA 1
ATOM 14779 C C . PHE D 1 450 ? 119.765 115.697 123.835 1.00 63.75 452 PHE D C 1
ATOM 14780 O O . PHE D 1 450 ? 118.719 115.233 124.299 1.00 65.23 452 PHE D O 1
ATOM 14788 N N . THR D 1 451 ? 120.921 115.039 123.869 1.00 59.78 453 THR D N 1
ATOM 14789 C CA . THR D 1 451 ? 120.971 113.625 124.216 1.00 61.18 453 THR D CA 1
ATOM 14790 C C . THR D 1 451 ? 121.816 113.372 125.459 1.00 61.40 453 THR D C 1
ATOM 14791 O O . THR D 1 451 ? 122.680 112.490 125.459 1.00 65.75 453 THR D O 1
ATOM 14795 N N . GLY D 1 452 ? 121.584 114.148 126.517 1.00 61.31 454 GLY D N 1
ATOM 14796 C CA . GLY D 1 452 ? 122.232 113.872 127.784 1.00 59.03 454 GLY D CA 1
ATOM 14797 C C . GLY D 1 452 ? 122.045 112.430 128.217 1.00 66.30 454 GLY D C 1
ATOM 14798 O O . GLY D 1 452 ? 121.315 111.651 127.601 1.00 70.20 454 GLY D O 1
ATOM 14799 N N . SER D 1 453 ? 122.721 112.071 129.307 1.00 50.12 455 SER D N 1
ATOM 14800 C CA . SER D 1 453 ? 122.977 110.667 129.594 1.00 55.03 455 SER D CA 1
ATOM 14801 C C . SER D 1 453 ? 122.768 110.371 131.075 1.00 56.89 455 SER D C 1
ATOM 14802 O O . SER D 1 453 ? 122.129 111.136 131.803 1.00 53.62 455 SER D O 1
ATOM 14805 N N . ARG D 1 454 ? 123.313 109.233 131.494 1.00 60.71 456 ARG D N 1
ATOM 14806 C CA . ARG D 1 454 ? 123.097 108.585 132.802 1.00 62.71 456 ARG D CA 1
ATOM 14807 C C . ARG D 1 454 ? 122.981 109.653 133.897 1.00 58.98 456 ARG D C 1
ATOM 14808 O O . ARG D 1 454 ? 121.915 109.780 134.520 1.00 60.97 456 ARG D O 1
ATOM 14816 N N . SER D 1 455 ? 124.034 110.427 134.162 1.00 64.20 457 SER D N 1
ATOM 14817 C CA . SER D 1 455 ? 124.027 111.334 135.305 1.00 62.44 457 SER D CA 1
ATOM 14818 C C . SER D 1 455 ? 123.698 112.770 134.927 1.00 68.50 457 SER D C 1
ATOM 14819 O O . SER D 1 455 ? 123.242 113.526 135.792 1.00 70.42 457 SER D O 1
ATOM 14822 N N . SER D 1 456 ? 123.904 113.163 133.674 1.00 65.31 458 SER D N 1
ATOM 14823 C CA . SER D 1 456 ? 123.674 114.535 133.242 1.00 61.40 458 SER D CA 1
ATOM 14824 C C . SER D 1 456 ? 122.245 114.783 132.779 1.00 62.92 458 SER D C 1
ATOM 14825 O O . SER D 1 456 ? 121.929 115.906 132.371 1.00 70.32 458 SER D O 1
ATOM 14828 N N . PHE D 1 457 ? 121.377 113.775 132.830 1.00 54.85 459 PHE D N 1
ATOM 14829 C CA . PHE D 1 457 ? 119.999 113.929 132.389 1.00 52.82 459 PHE D CA 1
ATOM 14830 C C . PHE D 1 457 ? 119.118 112.941 133.139 1.00 63.03 459 PHE D C 1
ATOM 14831 O O . PHE D 1 457 ? 119.529 111.809 133.406 1.00 67.26 459 PHE D O 1
ATOM 14839 N N . ARG D 1 458 ? 117.908 113.383 133.476 1.00 68.46 460 ARG D N 1
ATOM 14840 C CA . ARG D 1 458 ? 116.910 112.548 134.128 1.00 61.76 460 ARG D CA 1
ATOM 14841 C C . ARG D 1 458 ? 115.587 112.696 133.394 1.00 65.76 460 ARG D C 1
ATOM 14842 O O . ARG D 1 458 ? 115.161 113.812 133.083 1.00 65.78 460 ARG D O 1
ATOM 14850 N N . GLY D 1 459 ? 114.942 111.569 133.121 1.00 77.00 461 GLY D N 1
ATOM 14851 C CA . GLY D 1 459 ? 113.704 111.542 132.367 1.00 68.02 461 GLY D CA 1
ATOM 14852 C C . GLY D 1 459 ? 113.785 110.572 131.200 1.00 70.29 461 GLY D C 1
ATOM 14853 O O . GLY D 1 459 ? 114.782 109.880 130.987 1.00 71.79 461 GLY D O 1
ATOM 14854 N N . ASP D 1 460 ? 112.692 110.537 130.438 1.00 61.52 462 ASP D N 1
ATOM 14855 C CA . ASP D 1 460 ? 112.578 109.629 129.301 1.00 63.32 462 ASP D CA 1
ATOM 14856 C C . ASP D 1 460 ? 112.827 110.354 127.980 1.00 67.33 462 ASP D C 1
ATOM 14857 O O . ASP D 1 460 ? 113.682 109.943 127.190 1.00 61.91 462 ASP D O 1
ATOM 14862 N N . THR D 1 461 ? 112.093 111.434 127.736 1.00 63.63 463 THR D N 1
ATOM 14863 C CA . THR D 1 461 ? 112.158 112.161 126.476 1.00 58.73 463 THR D CA 1
ATOM 14864 C C . THR D 1 461 ? 113.107 113.345 126.606 1.00 65.00 463 THR D C 1
ATOM 14865 O O . THR D 1 461 ? 113.231 113.943 127.679 1.00 70.74 463 THR D O 1
ATOM 14869 N N . ASN D 1 462 ? 113.777 113.677 125.505 1.00 58.45 464 ASN D N 1
ATOM 14870 C CA . ASN D 1 462 ? 114.762 114.746 125.504 1.00 60.81 464 ASN D CA 1
ATOM 14871 C C . ASN D 1 462 ? 114.079 116.112 125.414 1.00 65.89 464 ASN D C 1
ATOM 14872 O O . ASN D 1 462 ? 112.850 116.226 125.390 1.00 55.47 464 ASN D O 1
ATOM 14877 N N . PHE D 1 463 ? 114.902 117.162 125.365 1.00 57.83 465 PHE D N 1
ATOM 14878 C CA . PHE D 1 463 ? 114.389 118.521 125.518 1.00 62.06 465 PHE D CA 1
ATOM 14879 C C . PHE D 1 463 ? 113.763 119.038 124.227 1.00 66.45 465 PHE D C 1
ATOM 14880 O O . PHE D 1 463 ? 112.567 119.351 124.187 1.00 73.98 465 PHE D O 1
ATOM 14888 N N . TYR D 1 464 ? 114.557 119.149 123.161 1.00 49.30 466 TYR D N 1
ATOM 14889 C CA . TYR D 1 464 ? 114.059 119.702 121.905 1.00 53.85 466 TYR D CA 1
ATOM 14890 C C . TYR D 1 464 ? 114.248 118.716 120.759 1.00 57.63 466 TYR D C 1
ATOM 14891 O O . TYR D 1 464 ? 114.672 117.576 120.976 1.00 59.60 466 TYR D O 1
ATOM 14900 N N . GLY D 1 465 ? 113.932 119.144 119.539 1.00 40.15 467 GLY D N 1
ATOM 14901 C CA . GLY D 1 465 ? 113.918 118.227 118.420 1.00 36.82 467 GLY D CA 1
ATOM 14902 C C . GLY D 1 465 ? 112.585 117.494 118.371 1.00 49.70 467 GLY D C 1
ATOM 14903 O O . GLY D 1 465 ? 111.593 117.895 118.985 1.00 61.36 467 GLY D O 1
ATOM 14904 N N . LYS D 1 466 ? 112.571 116.394 117.614 1.00 43.52 468 LYS D N 1
ATOM 14905 C CA . LYS D 1 466 ? 111.387 115.541 117.600 1.00 38.92 468 LYS D CA 1
ATOM 14906 C C . LYS D 1 466 ? 111.055 115.056 119.004 1.00 46.02 468 LYS D C 1
ATOM 14907 O O . LYS D 1 466 ? 109.878 114.926 119.366 1.00 59.89 468 LYS D O 1
ATOM 14913 N N . GLN D 1 467 ? 112.082 114.786 119.811 1.00 52.51 469 GLN D N 1
ATOM 14914 C CA . GLN D 1 467 ? 111.855 114.416 121.203 1.00 51.53 469 GLN D CA 1
ATOM 14915 C C . GLN D 1 467 ? 111.151 115.536 121.957 1.00 58.18 469 GLN D C 1
ATOM 14916 O O . GLN D 1 467 ? 110.289 115.278 122.805 1.00 66.07 469 GLN D O 1
ATOM 14922 N N . GLY D 1 468 ? 111.504 116.789 121.665 1.00 53.57 470 GLY D N 1
ATOM 14923 C CA . GLY D 1 468 ? 110.824 117.901 122.309 1.00 53.26 470 GLY D CA 1
ATOM 14924 C C . GLY D 1 468 ? 109.340 117.928 122.002 1.00 56.58 470 GLY D C 1
ATOM 14925 O O . GLY D 1 468 ? 108.514 118.107 122.900 1.00 61.28 470 GLY D O 1
ATOM 14926 N N . ILE D 1 469 ? 108.980 117.748 120.730 1.00 55.99 471 ILE D N 1
ATOM 14927 C CA . ILE D 1 469 ? 107.569 117.727 120.354 1.00 49.30 471 ILE D CA 1
ATOM 14928 C C . ILE D 1 469 ? 106.869 116.543 121.008 1.00 52.10 471 ILE D C 1
ATOM 14929 O O . ILE D 1 469 ? 105.730 116.652 121.478 1.00 50.49 471 ILE D O 1
ATOM 14934 N N . GLN D 1 470 ? 107.542 115.390 121.048 1.00 55.39 472 GLN D N 1
ATOM 14935 C CA . GLN D 1 470 ? 106.945 114.208 121.663 1.00 48.72 472 GLN D CA 1
ATOM 14936 C C . GLN D 1 470 ? 106.722 114.413 123.157 1.00 51.96 472 GLN D C 1
ATOM 14937 O O . GLN D 1 470 ? 105.774 113.865 123.732 1.00 52.75 472 GLN D O 1
ATOM 14943 N N . PHE D 1 471 ? 107.586 115.198 123.803 1.00 48.47 473 PHE D N 1
ATOM 14944 C CA . PHE D 1 471 ? 107.478 115.392 125.246 1.00 43.38 473 PHE D CA 1
ATOM 14945 C C . PHE D 1 471 ? 106.272 116.253 125.599 1.00 53.81 473 PHE D C 1
ATOM 14946 O O . PHE D 1 471 ? 105.490 115.910 126.494 1.00 54.01 473 PHE D O 1
ATOM 14954 N N . TYR D 1 472 ? 106.105 117.378 124.908 1.00 59.81 474 TYR D N 1
ATOM 14955 C CA . TYR D 1 472 ? 105.014 118.305 125.186 1.00 47.23 474 TYR D CA 1
ATOM 14956 C C . TYR D 1 472 ? 103.709 117.911 124.505 1.00 55.06 474 TYR D C 1
ATOM 14957 O O . TYR D 1 472 ? 102.791 118.737 124.442 1.00 56.77 474 TYR D O 1
ATOM 14966 N N . THR D 1 473 ? 103.599 116.686 123.996 1.00 55.52 475 THR D N 1
ATOM 14967 C CA . THR D 1 473 ? 102.405 116.250 123.287 1.00 44.44 475 THR D CA 1
ATOM 14968 C C . THR D 1 473 ? 102.078 114.815 123.672 1.00 52.66 475 THR D C 1
ATOM 14969 O O . THR D 1 473 ? 102.910 114.090 124.223 1.00 54.22 475 THR D O 1
ATOM 14973 N N . GLN D 1 474 ? 100.844 114.416 123.372 1.00 53.99 476 GLN D N 1
ATOM 14974 C CA . GLN D 1 474 ? 100.366 113.064 123.614 1.00 46.02 476 GLN D CA 1
ATOM 14975 C C . GLN D 1 474 ? 99.634 112.561 122.379 1.00 45.83 476 GLN D C 1
ATOM 14976 O O . GLN D 1 474 ? 98.991 113.332 121.662 1.00 52.34 476 GLN D O 1
ATOM 14982 N N . LEU D 1 475 ? 99.738 111.257 122.137 1.00 49.97 477 LEU D N 1
ATOM 14983 C CA . LEU D 1 475 ? 99.116 110.632 120.978 1.00 47.83 477 LEU D CA 1
ATOM 14984 C C . LEU D 1 475 ? 97.717 110.144 121.331 1.00 54.40 477 LEU D C 1
ATOM 14985 O O . LEU D 1 475 ? 97.511 109.537 122.387 1.00 68.60 477 LEU D O 1
ATOM 14990 N N . LYS D 1 476 ? 96.762 110.416 120.446 1.00 33.63 478 LYS D N 1
ATOM 14991 C CA . LYS D 1 476 ? 95.392 109.930 120.571 1.00 45.84 478 LYS D CA 1
ATOM 14992 C C . LYS D 1 476 ? 95.116 109.005 119.393 1.00 49.58 478 LYS D C 1
ATOM 14993 O O . LYS D 1 476 ? 94.829 109.471 118.285 1.00 63.54 478 LYS D O 1
ATOM 14999 N N . THR D 1 477 ? 95.201 107.699 119.630 1.00 50.10 479 THR D N 1
ATOM 15000 C CA . THR D 1 477 ? 94.969 106.700 118.597 1.00 57.87 479 THR D CA 1
ATOM 15001 C C . THR D 1 477 ? 93.474 106.438 118.484 1.00 54.91 479 THR D C 1
ATOM 15002 O O . THR D 1 477 ? 92.806 106.180 119.491 1.00 50.70 479 THR D O 1
ATOM 15006 N N . ILE D 1 478 ? 92.955 106.505 117.262 1.00 54.64 480 ILE D N 1
ATOM 15007 C CA . ILE D 1 478 ? 91.532 106.339 116.995 1.00 55.37 480 ILE D CA 1
ATOM 15008 C C . ILE D 1 478 ? 91.362 105.138 116.078 1.00 48.03 480 ILE D C 1
ATOM 15009 O O . ILE D 1 478 ? 91.843 105.146 114.938 1.00 51.48 480 ILE D O 1
ATOM 15014 N N . THR D 1 479 ? 90.677 104.110 116.574 1.00 55.62 481 THR D N 1
ATOM 15015 C CA . THR D 1 479 ? 90.356 102.920 115.793 1.00 51.26 481 THR D CA 1
ATOM 15016 C C . THR D 1 479 ? 88.939 103.087 115.257 1.00 56.44 481 THR D C 1
ATOM 15017 O O . THR D 1 479 ? 87.964 102.900 115.991 1.00 54.15 481 THR D O 1
ATOM 15021 N N . SER D 1 480 ? 88.829 103.434 113.978 1.00 55.27 482 SER D N 1
ATOM 15022 C CA . SER D 1 480 ? 87.552 103.734 113.348 1.00 47.86 482 SER D CA 1
ATOM 15023 C C . SER D 1 480 ? 87.102 102.560 112.489 1.00 47.56 482 SER D C 1
ATOM 15024 O O . SER D 1 480 ? 87.909 101.951 111.779 1.00 62.85 482 SER D O 1
ATOM 15027 N N . GLN D 1 481 ? 85.810 102.248 112.563 1.00 45.16 483 GLN D N 1
ATOM 15028 C CA . GLN D 1 481 ? 85.206 101.190 111.763 1.00 49.30 483 GLN D CA 1
ATOM 15029 C C . GLN D 1 481 ? 83.857 101.675 111.260 1.00 56.47 483 GLN D C 1
ATOM 15030 O O . GLN D 1 481 ? 83.002 102.074 112.058 1.00 51.49 483 GLN D O 1
ATOM 15036 N N . TRP D 1 482 ? 83.669 101.645 109.944 1.00 48.92 484 TRP D N 1
ATOM 15037 C CA . TRP D 1 482 ? 82.421 102.051 109.301 1.00 39.59 484 TRP D CA 1
ATOM 15038 C C . TRP D 1 482 ? 82.043 100.967 108.296 1.00 48.25 484 TRP D C 1
ATOM 15039 O O . TRP D 1 482 ? 82.500 100.982 107.150 1.00 54.15 484 TRP D O 1
ATOM 15050 N N . LYS D 1 483 ? 81.202 100.029 108.727 1.00 68.19 485 LYS D N 1
ATOM 15051 C CA . LYS D 1 483 ? 80.804 98.927 107.861 1.00 71.31 485 LYS D CA 1
ATOM 15052 C C . LYS D 1 483 ? 80.101 99.453 106.616 1.00 72.46 485 LYS D C 1
ATOM 15053 O O . LYS D 1 483 ? 79.301 100.391 106.685 1.00 71.66 485 LYS D O 1
ATOM 15059 N N . GLU D 1 484 ? 80.406 98.839 105.470 1.00 87.47 486 GLU D N 1
ATOM 15060 C CA . GLU D 1 484 ? 79.804 99.259 104.210 1.00 87.58 486 GLU D CA 1
ATOM 15061 C C . GLU D 1 484 ? 78.289 99.108 104.216 1.00 92.47 486 GLU D C 1
ATOM 15062 O O . GLU D 1 484 ? 77.597 99.888 103.554 1.00 94.90 486 GLU D O 1
ATOM 15068 N N . GLU D 1 485 ? 77.759 98.125 104.947 1.00 98.09 487 GLU D N 1
ATOM 15069 C CA . GLU D 1 485 ? 76.317 97.914 104.981 1.00 97.34 487 GLU D CA 1
ATOM 15070 C C . GLU D 1 485 ? 75.574 99.086 105.608 1.00 96.80 487 GLU D C 1
ATOM 15071 O O . GLU D 1 485 ? 74.371 99.237 105.371 1.00 100.93 487 GLU D O 1
ATOM 15077 N N . ASP D 1 486 ? 76.257 99.916 106.398 1.00 86.83 488 ASP D N 1
ATOM 15078 C CA . ASP D 1 486 ? 75.612 101.066 107.018 1.00 93.17 488 ASP D CA 1
ATOM 15079 C C . ASP D 1 486 ? 75.489 102.252 106.070 1.00 95.50 488 ASP D C 1
ATOM 15080 O O . ASP D 1 486 ? 74.704 103.166 106.343 1.00 94.22 488 ASP D O 1
ATOM 15085 N N . ALA D 1 487 ? 76.242 102.260 104.967 1.00 87.74 489 ALA D N 1
ATOM 15086 C CA . ALA D 1 487 ? 76.146 103.363 104.017 1.00 83.45 489 ALA D CA 1
ATOM 15087 C C . ALA D 1 487 ? 74.769 103.427 103.369 1.00 85.69 489 ALA D C 1
ATOM 15088 O O . ALA D 1 487 ? 74.299 104.517 103.023 1.00 80.96 489 ALA D O 1
ATOM 15090 N N . THR D 1 488 ? 74.113 102.280 103.194 1.00 112.14 490 THR D N 1
ATOM 15091 C CA . THR D 1 488 ? 72.773 102.198 102.611 1.00 114.33 490 THR D CA 1
ATOM 15092 C C . THR D 1 488 ? 71.917 101.372 103.567 1.00 114.50 490 THR D C 1
ATOM 15093 O O . THR D 1 488 ? 71.925 100.140 103.515 1.00 111.37 490 THR D O 1
ATOM 15097 N N . LEU D 1 489 ? 71.180 102.058 104.440 1.00 126.88 491 LEU D N 1
ATOM 15098 C CA . LEU D 1 489 ? 70.357 101.387 105.439 1.00 127.04 491 LEU D CA 1
ATOM 15099 C C . LEU D 1 489 ? 69.339 100.465 104.780 1.00 129.07 491 LEU D C 1
ATOM 15100 O O . LEU D 1 489 ? 68.422 100.929 104.093 1.00 128.71 491 LEU D O 1
ATOM 15105 N N . SER D 1 490 ? 69.494 99.166 104.985 1.00 130.86 492 SER D N 1
ATOM 15106 C CA . SER D 1 490 ? 68.563 98.165 104.474 1.00 130.81 492 SER D CA 1
ATOM 15107 C C . SER D 1 490 ? 68.088 97.205 105.553 1.00 130.84 492 SER D C 1
ATOM 15108 O O . SER D 1 490 ? 66.932 96.777 105.520 1.00 129.60 492 SER D O 1
ATOM 15111 N N . SER D 1 491 ? 68.952 96.856 106.511 1.00 133.54 493 SER D N 1
ATOM 15112 C CA . SER D 1 491 ? 68.583 95.961 107.598 1.00 133.48 493 SER D CA 1
ATOM 15113 C C . SER D 1 491 ? 69.664 96.033 108.661 1.00 132.25 493 SER D C 1
ATOM 15114 O O . SER D 1 491 ? 70.832 96.261 108.318 1.00 130.18 493 SER D O 1
ATOM 15117 N N . PRO D 1 492 ? 69.331 95.846 109.938 1.00 128.85 494 PRO D N 1
ATOM 15118 C CA . PRO D 1 492 ? 70.361 95.923 110.980 1.00 129.00 494 PRO D CA 1
ATOM 15119 C C . PRO D 1 492 ? 71.330 94.753 110.896 1.00 127.64 494 PRO D C 1
ATOM 15120 O O . PRO D 1 492 ? 70.985 93.660 110.442 1.00 124.08 494 PRO D O 1
ATOM 15124 N N . ALA D 1 493 ? 72.558 94.998 111.345 1.00 113.92 495 ALA D N 1
ATOM 15125 C CA . ALA D 1 493 ? 73.596 93.978 111.323 1.00 112.44 495 ALA D CA 1
ATOM 15126 C C . ALA D 1 493 ? 73.566 93.175 112.617 1.00 113.03 495 ALA D C 1
ATOM 15127 O O . ALA D 1 493 ? 73.657 93.739 113.712 1.00 113.54 495 ALA D O 1
ATOM 15129 N N . VAL D 1 494 ? 73.443 91.857 112.488 1.00 114.39 496 VAL D N 1
ATOM 15130 C CA . VAL D 1 494 ? 73.349 90.959 113.631 1.00 118.28 496 VAL D CA 1
ATOM 15131 C C . VAL D 1 494 ? 74.604 90.096 113.763 1.00 118.88 496 VAL D C 1
ATOM 15132 O O . VAL D 1 494 ? 74.551 89.012 114.340 1.00 113.88 496 VAL D O 1
ATOM 15136 N N . VAL D 1 495 ? 75.733 90.561 113.232 1.00 120.28 497 VAL D N 1
ATOM 15137 C CA . VAL D 1 495 ? 76.992 89.828 113.268 1.00 120.99 497 VAL D CA 1
ATOM 15138 C C . VAL D 1 495 ? 78.057 90.730 113.875 1.00 116.23 497 VAL D C 1
ATOM 15139 O O . VAL D 1 495 ? 78.258 91.859 113.413 1.00 110.41 497 VAL D O 1
ATOM 15143 N N . MET D 1 496 ? 78.734 90.232 114.905 1.00 117.81 498 MET D N 1
ATOM 15144 C CA . MET D 1 496 ? 79.812 90.991 115.519 1.00 118.19 498 MET D CA 1
ATOM 15145 C C . MET D 1 496 ? 81.033 90.989 114.601 1.00 119.31 498 MET D C 1
ATOM 15146 O O . MET D 1 496 ? 81.280 90.002 113.900 1.00 117.52 498 MET D O 1
ATOM 15151 N N . PRO D 1 497 ? 81.810 92.074 114.571 1.00 121.27 499 PRO D N 1
ATOM 15152 C CA . PRO D 1 497 ? 83.000 92.092 113.711 1.00 120.91 499 PRO D CA 1
ATOM 15153 C C . PRO D 1 497 ? 83.944 90.942 114.031 1.00 119.29 499 PRO D C 1
ATOM 15154 O O . PRO D 1 497 ? 84.231 90.652 115.194 1.00 116.77 499 PRO D O 1
ATOM 15158 N N . THR D 1 498 ? 84.427 90.287 112.978 1.00 136.95 500 THR D N 1
ATOM 15159 C CA . THR D 1 498 ? 85.370 89.185 113.096 1.00 138.15 500 THR D CA 1
ATOM 15160 C C . THR D 1 498 ? 86.468 89.349 112.057 1.00 138.23 500 THR D C 1
ATOM 15161 O O . THR D 1 498 ? 86.199 89.715 110.908 1.00 138.65 500 THR D O 1
ATOM 15165 N N . MET D 1 499 ? 87.703 89.078 112.465 1.00 141.91 501 MET D N 1
ATOM 15166 C CA . MET D 1 499 ? 88.850 89.195 111.573 1.00 142.69 501 MET D CA 1
ATOM 15167 C C . MET D 1 499 ? 88.718 88.237 110.393 1.00 143.19 501 MET D C 1
ATOM 15168 O O . MET D 1 499 ? 89.156 87.089 110.461 1.00 142.15 501 MET D O 1
#

Sequence (1996 aa):
SSVPTVKLFIGGKFVESKSDKWIDIHNPATNEVIGRVPQATKAEMDAAIASCKRAFPAWADTSVLSRQQVLLRYQQLIKENLKEIAKLITLEQGKTLADAEGDVFRGLQVVEHACSVTSLMMGETMPSITKDMDLYSYRLPLGVCAGIAPFNFPAMIPLWMFPMAMVCGNTFLMKPSERVPGATMLLAKLLQDSGAPDGTLNIIHGQHEAVNFICDHPDIKAISFVGSNKAGEYIFERGSRHGKRVQANMGAKNHGVVMPDANKENTLNQLVGAAFGAAGQRCMALSTAVLVGEAKKWLPELVEHAKNLRVNAGDQPGADLGPLITPQAKERVCNLIDSGTKEGASILLDGRKIKVKGYENGNFVGPTIISNVKPNMTCYKEEIFGPVLVVLETETLDEAIQIVNNNPYGNGTAIFTTNGATARKYAHLVDVGQVGVNVPIPVPLPMFSFTGSRSSFRGDTNFYGKQGIQFYTQLKTITSQWKEEDATLSSPAVVMPTMSSVPTVKLFIGGKFVESKSDKWIDIHNPATNEVIGRVPQATKAEMDAAIASCKRAFPAWADTSVLSRQQVLLRYQQLIKENLKEIAKLITLEQGKTLADAEGDVFRGLQVVEHACSVTSLMMGETMPSITKDMDLYSYRLPLGVCAGIAPFNFPAMIPLWMFPMAMVCGNTFLMKPSERVPGATMLLAKLLQDSGAPDGTLNIIHGQHEAVNFICDHPDIKAISFVGSNKAGEYIFERGSRHGKRVQANMGAKNHGVVMPDANKENTLNQLVGAAFGAAGQRCMALSTAVLVGEAKKWLPELVEHAKNLRVNAGDQPGADLGPLITPQAKERVCNLIDSGTKEGASILLDGRKIKVKGYENGNFVGPTIISNVKPNMTCYKEEIFGPVLVVLETETLDEAIQIVNNNPYGNGTAIFTTNGATARKYAHLVDVGQVGVNVPIPVPLPMFSFTGSRSSFRGDTNFYGKQGIQFYTQLKTITSQWKEEDATLSSPAVVMPTMSSVPTVKLFIGGKFVESKSDKWIDIHNPATNEVIGRVPQATKAEMDAAIASCKRAFPAWADTSVLSRQQVLLRYQQLIKENLKEIAKLITLEQGKTLADAEGDVFRGLQVVEHACSVTSLMMGETMPSITKDMDLYSYRLPLGVCAGIAPFNFPAMIPLWMFPMAMVCGNTFLMKPSERVPGATMLLAKLLQDSGAPDGTLNIIHGQHEAVNFICDHPDIKAISFVGSNKAGEYIFERGSRHGKRVQANMGAKNHGVVMPDANKENTLNQLVGAAFGAAGQRCMALSTAVLVGEAKKWLPELVEHAKNLRVNAGDQPGADLGPLITPQAKERVCNLIDSGTKEGASILLDGRKIKVKGYENGNFVGPTIISNVKPNMTCYKEEIFGPVLVVLETETLDEAIQIVNNNPYGNGTAIFTTNGATARKYAHLVDVGQVGVNVPIPVPLPMFSFTGSRSSFRGDTNFYGKQGIQFYTQLKTITSQWKEEDATLSSPAVVMPTMSSVPTVKLFIGGKFVESKSDKWIDIHNPATNEVIGRVPQATKAEMDAAIASCKRAFPAWADTSVLSRQQVLLRYQQLIKENLKEIAKLITLEQGKTLADAEGDVFRGLQVVEHACSVTSLMMGETMPSITKDMDLYSYRLPLGVCAGIAPFNFPAMIPLWMFPMAMVCGNTFLMKPSERVPGATMLLAKLLQDSGAPDGTLNIIHGQHEAVNFICDHPDIKAISFVGSNKAGEYIFERGSRHGKRVQANMGAKNHGVVMPDANKENTLNQLVGAAFGAAGQRCMALSTAVLVGEAKKWLPELVEHAKNLRVNAGDQPGADLGPLITPQAKERVCNLIDSGTKEGASILLDGRKIKVKGYENGNFVGPTIISNVKPNMTCYKEEIFGPVLVVLETETLDEAIQIVNNNPYGNGTAIFTTNGATARKYAHLVDVGQVGVNVPIPVPLPMFSFTGSRSSFRGDTNFYGKQGIQFYTQLKTITSQWKEEDATLSSPAVVMPTM

Nearest PDB structures (foldseek):
  8xxq-assembly1_B  TM=1.002E+00  e=0.000E+00  Homo sapiens
  9izw-assembly1_D  TM=9.886E-01  e=9.606E-96  Homo sapiens
  9izv-assembly1_A  TM=9.855E-01  e=3.932E-92  Homo sapiens
  9izx-assembly1_A  TM=9.868E-01  e=3.105E-92  Homo sapiens
  9izx-assembly1_C  TM=9.858E-01  e=8.429E-90  Homo sapiens

Solvent-accessible surface area: 64000 Å² total; per-residue (Å²): 169,108,51,90,28,22,80,0,5,26,28,4,152,74,56,75,6,173,23,134,131,56,27,62,4,65,24,1,9,42,39,99,63,46,6,80,0,0,26,2,38,117,73,24,3,53,49,0,2,44,5,0,95,164,11,56,76,69,9,29,89,46,26,5,25,48,14,3,37,24,3,1,107,0,6,24,16,0,73,110,51,33,138,84,0,1,102,38,0,10,81,16,2,2,9,9,57,68,38,0,64,25,0,0,81,55,0,6,8,5,0,4,3,1,5,1,0,3,18,19,5,20,7,40,0,6,16,29,9,33,157,22,24,14,2,41,4,22,28,41,21,21,3,5,0,0,0,6,6,17,56,5,5,2,0,6,1,0,0,10,0,2,2,1,0,5,5,1,0,0,0,0,0,0,14,1,7,53,20,2,0,10,0,2,16,54,0,1,89,12,7,52,71,6,51,9,63,94,4,2,6,0,1,0,0,2,86,112,91,2,14,41,16,0,0,50,38,99,34,1,86,0,0,0,12,6,23,59,28,137,28,0,67,81,2,18,63,50,0,8,144,82,37,11,48,7,0,0,3,3,2,9,1,2,2,0,0,0,14,56,64,9,21,68,42,9,2,1,30,1,0,10,28,4,1,2,21,10,2,2,5,44,14,4,8,1,13,0,0,0,2,4,21,115,0,83,143,27,26,78,47,2,16,106,41,0,131,115,39,130,11,24,0,3,83,60,124,61,14,57,0,3,2,1,11,33,61,131,26,54,119,105,3,24,99,14,1,60,20,0,66,170,72,59,8,48,45,77,21,64,8,38,145,56,176,10,180,54,47,108,98,7,6,4,3,0,12,0,0,0,4,72,3,115,62,115,15,39,1,6,112,76,28,4,50,1,0,1,0,0,0,4,55,4,127,66,5,82,72,0,12,111,30,1,46,108,7,71,41,1,0,1,0,0,0,0,0,16,19,4,0,3,5,31,20,0,9,70,75,2,54,3,10,0,0,0,5,16,12,11,35,1,30,2,22,8,4,6,7,4,2,13,16,95,31,0,17,27,21,24,8,12,2,2,0,77,20,0,5,40,3,0,3,62,26,14,2,1,6,5,6,27,30,72,81,14,14,76,152,98,84,86,6,97,97,71,36,114,186,168,110,54,85,29,23,91,0,7,25,25,4,145,67,66,83,6,179,16,143,124,57,30,60,4,67,17,1,9,42,41,102,60,48,6,79,1,0,23,3,44,118,74,27,3,53,50,0,2,42,6,0,93,161,10,55,78,68,4,30,95,42,26,6,27,48,16,4,38,18,1,3,111,0,7,34,18,0,76,111,45,34,133,89,0,0,108,36,0,8,85,16,3,1,11,9,58,70,40,0,57,22,0,0,61,57,0,3,14,2,0,4,6,0,3,2,0,2,16,21,5,22,6,39,0,2,22,28,11,22,159,20,18,9,1,39,4,21,25,35,20,22,3,4,0,0,0,6,5,18,52,6,10,2,0,8,4,1,0,11,0,2,1,0,0,1,0,1,0,0,0,0,0,0,14,1,9,45,24,1,0,10,0,2,17,57,0,2,98,13,3,53,63,4,52,10,61,96,4,0,7,0,1,0,0,3,84,114,88,1,14,42,15,0,0,58,38,98,36,1,85,0,0,0,12,4,22,60,31,137,28,0,66,82,2,21,62,54,0,6,141,82,40,8,46,8,0,0,1,4,1,5,3,0,2,0,0,0,15,56,64,9,18,68,42,6,2,1,28,2,1,8,26,5,1,2,21,10,3,2,4,45,22,4,7,0,14,0,0,0,2,4,21,117,0,88,143,26,29,76,46,2,17,105,43,0,133,115,41,131,11,23,2,3,85,65,124,61,11,59,1,2,1,2,9,33,57,129,26,54,120,106,2,25,94,17,1,53,22,0,65,166,82,58,11,46,47,75,22,61,6,41,142,55,178,11,178,53,45,109,99,7,6,4,2,0,11,0,0,1,3,84,4,126,63,116,8,38,0,8,112,79,29,4,52,3,1,1,0,0,0,4,53,6,130,67,4,79,73,0,10,110,29,2,47,111,5,71,35,1,0,1,1,0,0,0,0,15,19,4,0,2,5,26,19,0,10,72,77,1,52,3,10,0,0,0,4,18,8,10,38,1,30,2,30,10,5,5,8,3,2,13,15,96,28,0,16,29,21,22,6,9,1,3,0,77,22,0,2,38,2,0,3,62,29,17,2,1,8,3,9,30,30,74,78,15,15,76,154,99,80,85,6,99,100,73,32,115,160,161,110,54,88,34,22,76,0,8,24,30,4,152,71,63,66,7,180,14,144,126,54,26,58,3,69,18,1,8,44,52,103,58,47,6,82,0,0,34,1,44,115,73,25,3,54,51,0,2,42,6,0,95,167,10,58,75,66,5,30,93,42,26,5,28,50,15,6,32,23,10,3,109,1,6,32,18,0,76,108,36,34,150,99,0,1,134,39,0,8,90,20,3,3,9,10,55,68,34,0,60,20,0,0,63,62,0,4,12,4,0,2,4,0,4,1,0,4,15,21,5,22,7,43,0,5,14,28,10,37,158,22,24,10,0,40,5,20,25,35,20,20,3,5,0,0,0,5,5,19,50,6,2,3,0,7,1,0,0,12,0,4,3,0,0,7,2,1,0,0,0,0,0,0,10,2,8,42,23,1,0,12,0,1,20,27,0,1,98,11,9,55,63,3,51,10,60,98,5,2,4,0,2,0,0,2,86,120,83,0,13,46,15,0,0,50,35,97,36,2,80,0,0,0,10,6,22,59,31,139,29,0,66,87,3,19,63,57,0,5,151,81,38,7,49,8,0,0,4,4,1,6,2,1,2,0,0,0,15,57,65,9,19,68,42,8,2,2,29,2,2,8,26,4,1,3,22,11,3,4,5,45,17,3,8,0,15,0,0,0,3,4,22,116,0,81,146,26,26,77,46,0,16,106,43,1,132,113,41,128,11,23,2,4,82,64,123,59,11,62,1,3,2,1,10,31,64,130,25,54,118,106,2,25,99,16,1,57,22,0,66,170,72,58,8,48,45,73,23,62,6,40,145,56,178,11,182,55,49,110,84,6,7,4,3,0,11,0,0,1,3,74,3,114,62,114,16,39,0,7,112,80,26,4,55,3,0,1,0,0,0,4,57,3,116,63,5,82,74,0,10,110,31,1,48,108,6,71,35,1,0,1,0,0,0,0,0,16,17,4,0,2,5,24,17,0,10,72,73,1,56,2,10,0,0,0,4,19,8,10,35,1,28,3,31,8,4,6,7,4,2,12,19,90,28,0,16,30,23,17,8,8,3,2,0,74,22,0,2,40,2,0,3,63,30,16,1,1,6,4,7,29,28,69,79,12,14,79,153,101,83,87,7,98,100,73,34,115,188,165,110,56,86,29,24,71,0,7,26,29,4,154,73,66,96,10,181,16,142,124,57,27,59,4,63,18,1,10,43,38,95,62,49,6,81,1,1,29,1,44,123,73,30,7,50,50,0,2,40,10,0,94,167,11,56,77,71,8,30,93,45,25,8,22,48,14,5,38,20,3,4,106,0,6,26,16,0,72,112,51,34,137,84,0,1,104,37,0,10,84,14,3,3,10,8,58,67,36,0,64,17,0,0,68,65,0,6,13,4,0,4,5,0,7,1,0,2,17,19,8,20,5,45,0,5,12,30,8,34,162,22,23,12,0,40,4,20,27,39,21,22,4,5,0,0,0,5,5,16,50,6,10,2,0,8,2,0,0,12,0,2,0,0,0,3,0,1,0,0,0,0,0,0,11,2,7,40,21,1,0,10,0,2,17,53,0,1,94,14,2,51,72,5,53,9,64,100,4,0,7,0,0,0,1,2,84,118,101,1,13,46,12,0,0,47,31,100,34,1,91,0,0,0,12,4,22,59,30,139,27,0,68,88,2,19,63,54,0,9,143,81,38,10,47,8,0,0,1,3,1,9,1,0,3,0,0,0,15,57,63,9,18,68,41,8,2,1,28,2,2,7,26,4,1,2,20,12,3,4,5,46,16,5,10,1,13,0,0,0,2,4,22,116,0,85,143,26,28,78,46,1,17,106,43,0,131,114,41,130,10,24,0,3,82,59,125,63,14,59,0,3,1,1,10,33,62,130,27,52,120,108,2,24,96,15,1,55,23,0,65,168,81,57,11,47,46,74,21,59,6,43,140,55,179,10,179,54,48,112,98,7,6,4,3,0,12,0,0,1,5,76,3,119,60,116,9,37,1,8,112,78,29,4,47,2,0,1,0,0,0,4,54,6,128,69,5,90,70,0,9,104,31,2,56,107,5,65,43,1,0,1,0,0,0,0,0,15,19,4,0,2,4,27,29,0,9,72,77,1,54,4,9,0,0,0,4,18,9,10,36,1,29,3,32,9,6,5,9,5,2,15,13,89,29,0,20,28,19,27,7,15,2,2,0,74,15,0,2,36,2,0,2,64,27,16,1,3,7,5,6,26,29,73,82,14,14,76,154,101,83,87,8,101,98,74,36,114,185

B-factor: mean 69.41, std 16.29, range [21.76, 143.31]